Protein AF-0000000068839711 (afdb_homodimer)

pLDDT: mean 83.29, std 20.58, range [21.0, 98.88]

Structure (mmCIF, N/CA/C/O backbone):
data_AF-0000000068839711-model_v1
#
loop_
_entity.id
_entity.type
_entity.pdbx_description
1 polymer 'Glycoside hydrolase family 42 N-terminal domain-containing protein'
#
loop_
_atom_site.group_PDB
_atom_site.id
_atom_site.type_symbol
_atom_site.label_atom_id
_atom_site.label_alt_id
_atom_site.label_comp_id
_atom_site.label_asym_id
_atom_site.label_entity_id
_atom_site.label_seq_id
_atom_site.pdbx_PDB_ins_code
_atom_site.Cartn_x
_atom_site.Cartn_y
_atom_site.Cartn_z
_atom_site.occupancy
_atom_site.B_iso_or_equiv
_atom_site.auth_seq_id
_atom_site.auth_comp_id
_atom_site.auth_asym_id
_atom_site.auth_atom_id
_atom_site.pdbx_PDB_model_num
ATOM 1 N N . MET A 1 1 ? 19.562 -18.406 62.031 1 21.3 1 MET A N 1
ATOM 2 C CA . MET A 1 1 ? 18.312 -17.922 61.438 1 21.3 1 MET A CA 1
ATOM 3 C C . MET A 1 1 ? 18.469 -17.766 59.906 1 21.3 1 MET A C 1
ATOM 5 O O . MET A 1 1 ? 19.078 -16.797 59.438 1 21.3 1 MET A O 1
ATOM 9 N N . LYS A 1 2 ? 18.719 -18.953 59.281 1 26.17 2 LYS A N 1
ATOM 10 C CA . LYS A 1 2 ? 19.047 -19.281 57.875 1 26.17 2 LYS A CA 1
ATOM 11 C C . LYS A 1 2 ? 17.969 -18.766 56.938 1 26.17 2 LYS A C 1
ATOM 13 O O . LYS A 1 2 ? 16.797 -19.141 57.062 1 26.17 2 LYS A O 1
ATOM 18 N N . LEU A 1 3 ? 18.156 -17.578 56.438 1 23.95 3 LEU A N 1
ATOM 19 C CA . LEU A 1 3 ? 17.375 -16.766 55.5 1 23.95 3 LEU A CA 1
ATOM 20 C C . LEU A 1 3 ? 17.016 -17.547 54.25 1 23.95 3 LEU A C 1
ATOM 22 O O . LEU A 1 3 ? 17.906 -17.938 53.5 1 23.95 3 LEU A O 1
ATOM 26 N N . LEU A 1 4 ? 16.047 -18.422 54.344 1 22.59 4 LEU A N 1
ATOM 27 C CA . LEU A 1 4 ? 15.477 -19.125 53.219 1 22.59 4 LEU A CA 1
ATOM 28 C C . LEU A 1 4 ? 15.141 -18.156 52.094 1 22.59 4 LEU A C 1
ATOM 30 O O . LEU A 1 4 ? 14.289 -17.281 52.25 1 22.59 4 LEU A O 1
ATOM 34 N N . ALA A 1 5 ? 16.125 -17.844 51.281 1 26.48 5 ALA A N 1
ATOM 35 C CA . ALA A 1 5 ? 15.969 -17.109 50.031 1 26.48 5 ALA A CA 1
ATOM 36 C C . ALA A 1 5 ? 14.875 -17.703 49.156 1 26.48 5 ALA A C 1
ATOM 38 O O . ALA A 1 5 ? 14.992 -18.844 48.688 1 26.48 5 ALA A O 1
ATOM 39 N N . LEU A 1 6 ? 13.656 -17.328 49.5 1 25.14 6 LEU A N 1
ATOM 40 C CA . LEU A 1 6 ? 12.508 -17.672 48.656 1 25.14 6 LEU A CA 1
ATOM 41 C C . LEU A 1 6 ? 12.781 -17.359 47.219 1 25.14 6 LEU A C 1
ATOM 43 O O . LEU A 1 6 ? 12.961 -16.188 46.844 1 25.14 6 LEU A O 1
ATOM 47 N N . LEU A 1 7 ? 13.422 -18.25 46.562 1 25.75 7 LEU A N 1
ATOM 48 C CA . LEU A 1 7 ? 13.531 -18.234 45.094 1 25.75 7 LEU A CA 1
ATOM 49 C C . LEU A 1 7 ? 12.164 -18 44.469 1 25.75 7 LEU A C 1
ATOM 51 O O . LEU A 1 7 ? 11.266 -18.828 44.562 1 25.75 7 LEU A O 1
ATOM 55 N N . LEU A 1 8 ? 11.742 -16.781 44.469 1 27.58 8 LEU A N 1
ATOM 56 C CA . LEU A 1 8 ? 10.609 -16.391 43.656 1 27.58 8 LEU A CA 1
ATOM 57 C C . LEU A 1 8 ? 10.75 -16.938 42.25 1 27.58 8 LEU A C 1
ATOM 59 O O . LEU A 1 8 ? 11.625 -16.516 41.5 1 27.58 8 LEU A O 1
ATOM 63 N N . LEU A 1 9 ? 10.477 -18.203 42.125 1 27.03 9 LEU A N 1
ATOM 64 C CA . LEU A 1 9 ? 10.305 -18.781 40.781 1 27.03 9 LEU A CA 1
ATOM 65 C C . LEU A 1 9 ? 9.336 -17.969 39.938 1 27.03 9 LEU A C 1
ATOM 67 O O . LEU A 1 9 ? 8.172 -17.812 40.312 1 27.03 9 LEU A O 1
ATOM 71 N N . THR A 1 10 ? 9.789 -17.031 39.312 1 29.03 10 THR A N 1
ATOM 72 C CA . THR A 1 10 ? 9.086 -16.266 38.281 1 29.03 10 THR A CA 1
ATOM 73 C C . THR A 1 10 ? 8.492 -17.203 37.219 1 29.03 10 THR A C 1
ATOM 75 O O . THR A 1 10 ? 9.227 -17.922 36.531 1 29.03 10 THR A O 1
ATOM 78 N N . CYS A 1 11 ? 7.336 -17.781 37.5 1 28.89 11 CYS A N 1
ATOM 79 C CA . CYS A 1 11 ? 6.633 -18.531 36.438 1 28.89 11 CYS A CA 1
ATOM 80 C C . CYS A 1 11 ? 6.508 -17.688 35.188 1 28.89 11 CYS A C 1
ATOM 82 O O . CYS A 1 11 ? 6.016 -16.562 35.219 1 28.89 11 CYS A O 1
ATOM 84 N N . PRO A 1 12 ? 7.098 -18.078 34.219 1 34.84 12 PRO A N 1
ATOM 85 C CA . PRO A 1 12 ? 7.051 -17.359 32.938 1 34.84 12 PRO A CA 1
ATOM 86 C C . PRO A 1 12 ? 5.629 -17.172 32.438 1 34.84 12 PRO A C 1
ATOM 88 O O . PRO A 1 12 ? 4.773 -18.031 32.625 1 34.84 12 PRO A O 1
ATOM 91 N N . ALA A 1 13 ? 5.125 -16.094 32.344 1 34.12 13 ALA A N 1
ATOM 92 C CA . ALA A 1 13 ? 3.848 -15.719 31.734 1 34.12 13 ALA A CA 1
ATOM 93 C C . ALA A 1 13 ? 3.607 -16.484 30.453 1 34.12 13 ALA A C 1
ATOM 95 O O . ALA A 1 13 ? 4.414 -16.422 29.516 1 34.12 13 ALA A O 1
ATOM 96 N N . ARG A 1 14 ? 2.781 -17.594 30.5 1 40.19 14 ARG A N 1
ATOM 97 C CA . ARG A 1 14 ? 2.357 -18.359 29.328 1 40.19 14 ARG A CA 1
ATOM 98 C C . ARG A 1 14 ? 1.453 -17.531 28.438 1 40.19 14 ARG A C 1
ATOM 100 O O . ARG A 1 14 ? 0.431 -17 28.891 1 40.19 14 ARG A O 1
ATOM 107 N N . GLY A 1 15 ? 2.027 -16.938 27.406 1 46.69 15 GLY A N 1
ATOM 108 C CA . GLY A 1 15 ? 1.218 -16.25 26.406 1 46.69 15 GLY A CA 1
ATOM 109 C C . GLY A 1 15 ? 0.217 -17.172 25.734 1 46.69 15 GLY A C 1
ATOM 110 O O . GLY A 1 15 ? 0.343 -18.391 25.797 1 46.69 15 GLY A O 1
ATOM 111 N N . MET A 1 16 ? -1.196 -16.734 25.594 1 54.28 16 MET A N 1
ATOM 112 C CA . MET A 1 16 ? -2.186 -17.531 24.875 1 54.28 16 MET A CA 1
ATOM 113 C C . MET A 1 16 ? -2.285 -17.094 23.422 1 54.28 16 MET A C 1
ATOM 115 O O . MET A 1 16 ? -2.037 -15.93 23.109 1 54.28 16 MET A O 1
ATOM 119 N N . ILE A 1 17 ? -2.225 -18.109 22.562 1 56.56 17 ILE A N 1
ATOM 120 C CA . ILE A 1 17 ? -2.713 -17.828 21.219 1 56.56 17 ILE A CA 1
ATOM 121 C C . ILE A 1 17 ? -4.191 -17.438 21.281 1 56.56 17 ILE A C 1
ATOM 123 O O . ILE A 1 17 ? -5.004 -18.156 21.859 1 56.56 17 ILE A O 1
ATOM 127 N N . PRO A 1 18 ? -4.438 -16.219 20.797 1 63.28 18 PRO A N 1
ATOM 128 C CA . PRO A 1 18 ? -5.863 -15.88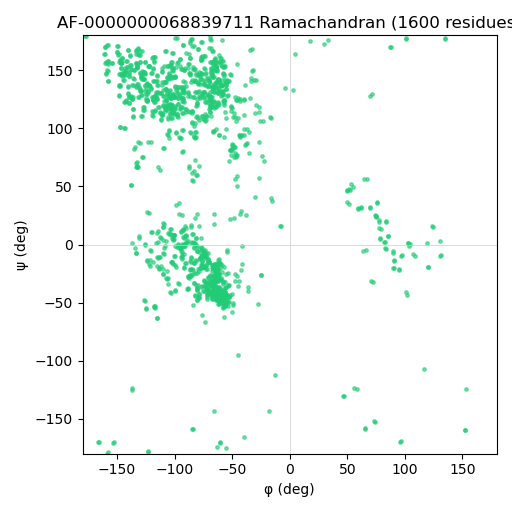3 20.812 1 63.28 18 PRO A CA 1
ATOM 129 C C . PRO A 1 18 ? -6.73 -16.953 20.172 1 63.28 18 PRO A C 1
ATOM 131 O O . PRO A 1 18 ? -6.441 -17.406 19.062 1 63.28 18 PRO A O 1
ATOM 134 N N . GLU A 1 19 ? -7.648 -17.562 20.891 1 61.97 19 GLU A N 1
ATOM 135 C CA . GLU A 1 19 ? -8.508 -18.641 20.438 1 61.97 19 GLU A CA 1
ATOM 136 C C . GLU A 1 19 ? -9.273 -18.25 19.172 1 61.97 19 GLU A C 1
ATOM 138 O O . GLU A 1 19 ? -9.766 -19.125 18.453 1 61.97 19 GLU A O 1
ATOM 143 N N . GLU A 1 20 ? -9.086 -17.047 18.875 1 73.38 20 GLU A N 1
ATOM 144 C CA . GLU A 1 20 ? -9.969 -16.578 17.797 1 73.38 20 GLU A CA 1
ATOM 145 C C . GLU A 1 20 ? -9.18 -16.219 16.547 1 73.38 20 GLU A C 1
ATOM 147 O O . GLU A 1 20 ? -9.766 -15.844 15.531 1 73.38 20 GLU A O 1
ATOM 152 N N . ASP A 1 21 ? -7.957 -16.594 16.562 1 84.81 21 ASP A N 1
ATOM 153 C CA . ASP A 1 21 ? -7.242 -16.25 15.336 1 84.81 21 ASP A CA 1
ATOM 154 C C . ASP A 1 21 ? -7.457 -17.312 14.258 1 84.81 21 ASP A C 1
ATOM 156 O O . ASP A 1 21 ? -6.992 -18.453 14.398 1 84.81 21 ASP A O 1
ATOM 160 N N . TRP A 1 22 ? -8.102 -17 13.148 1 89.56 22 TRP A N 1
ATOM 161 C CA . TRP A 1 22 ? -8.523 -17.953 12.125 1 89.56 22 TRP A CA 1
ATOM 162 C C . TRP A 1 22 ? -7.328 -18.516 11.367 1 89.56 22 TRP A C 1
ATOM 164 O O . TRP A 1 22 ? -7.434 -19.547 10.711 1 89.56 22 TRP A O 1
ATOM 174 N N . LEU A 1 23 ? -6.145 -17.891 11.477 1 91.12 23 LEU A N 1
ATOM 175 C CA . LEU A 1 23 ? -4.941 -18.391 10.82 1 91.12 23 LEU A CA 1
ATOM 176 C C . LEU A 1 23 ? -4.246 -19.438 11.688 1 91.12 23 LEU A C 1
ATOM 178 O O . LEU A 1 23 ? -3.334 -20.125 11.227 1 91.12 23 LEU A O 1
ATOM 182 N N . VAL A 1 24 ? -4.66 -19.578 12.992 1 88.94 24 VAL A N 1
ATOM 183 C CA . VAL A 1 24 ? -3.938 -20.453 13.906 1 88.94 24 VAL A CA 1
ATOM 184 C C . VAL A 1 24 ? -4.898 -21.469 14.508 1 88.94 24 VAL A C 1
ATOM 186 O O . VAL A 1 24 ? -4.633 -22.672 14.469 1 88.94 24 VAL A O 1
ATOM 189 N N . SER A 1 25 ? -6.039 -20.984 15.172 1 76.31 25 SER A N 1
ATOM 190 C CA . SER A 1 25 ? -6.777 -21.891 16.047 1 76.31 25 SER A CA 1
ATOM 191 C C . SER A 1 25 ? -8.281 -21.781 15.805 1 76.31 25 SER A C 1
ATOM 193 O O . SER A 1 25 ? -9.062 -22.547 16.375 1 76.31 25 SER A O 1
ATOM 195 N N . ARG A 1 26 ? -8.719 -21.031 15.062 1 69.31 26 ARG A N 1
ATOM 196 C CA . ARG A 1 26 ? -10.156 -20.781 15.023 1 69.31 26 ARG A CA 1
ATOM 197 C C . ARG A 1 26 ? -10.914 -22.016 14.523 1 69.31 26 ARG A C 1
ATOM 199 O O . ARG A 1 26 ? -10.555 -22.594 13.5 1 69.31 26 ARG A O 1
ATOM 206 N N . PRO A 1 27 ? -11.992 -22.328 15.336 1 71.19 27 PRO A N 1
ATOM 207 C CA . PRO A 1 27 ? -12.852 -23.406 14.844 1 71.19 27 PRO A CA 1
ATOM 208 C C . PRO A 1 27 ? -13.609 -23.016 13.57 1 71.19 27 PRO A C 1
ATOM 210 O O . PRO A 1 27 ? -13.953 -21.844 13.383 1 71.19 27 PRO A O 1
ATOM 213 N N . PRO A 1 28 ? -13.781 -24.016 12.789 1 73.06 28 PRO A N 1
ATOM 214 C CA . PRO A 1 28 ? -14.539 -23.766 11.562 1 73.06 28 PRO A CA 1
ATOM 215 C C . PRO A 1 28 ? -15.945 -23.234 11.836 1 73.06 28 PRO A C 1
ATOM 217 O O . PRO A 1 28 ? -16.578 -23.656 12.805 1 73.06 28 PRO A O 1
ATOM 220 N N . ALA A 1 29 ? -16.328 -22.219 11.195 1 84.31 29 ALA A N 1
ATOM 221 C CA . ALA A 1 29 ? -17.688 -21.688 11.227 1 84.31 29 ALA A CA 1
ATOM 222 C C . ALA A 1 29 ? -18.359 -21.812 9.867 1 84.31 29 ALA A C 1
ATOM 224 O O . ALA A 1 29 ? -17.734 -21.562 8.836 1 84.31 29 ALA A O 1
ATOM 225 N N . ALA A 1 30 ? -19.625 -22.234 9.93 1 93.06 30 ALA A N 1
ATOM 226 C CA . ALA A 1 30 ? -20.359 -22.438 8.68 1 93.06 30 ALA A CA 1
ATOM 227 C C . ALA A 1 30 ? -20.922 -21.109 8.172 1 93.06 30 ALA A C 1
ATOM 229 O O . ALA A 1 30 ? -21.391 -20.281 8.953 1 93.06 30 ALA A O 1
ATOM 230 N N . SER A 1 31 ? -20.859 -20.969 6.855 1 96.94 31 SER A N 1
ATOM 231 C CA . SER A 1 31 ? -21.5 -19.844 6.211 1 96.94 31 SER A CA 1
ATOM 232 C C . SER A 1 31 ? -23.031 -19.953 6.258 1 96.94 31 SER A C 1
ATOM 234 O O . SER A 1 31 ? -23.562 -21.062 6.102 1 96.94 31 SER A O 1
ATOM 236 N N . THR A 1 32 ? -23.672 -18.828 6.492 1 97.31 32 THR A N 1
ATOM 237 C CA . THR A 1 32 ? -25.125 -18.828 6.57 1 97.31 32 THR A CA 1
ATOM 238 C C . THR A 1 32 ? -25.719 -17.562 5.961 1 97.31 32 THR A C 1
ATOM 240 O O . THR A 1 32 ? -25.016 -16.547 5.832 1 97.31 32 THR A O 1
ATOM 243 N N . LEU A 1 33 ? -26.906 -17.672 5.391 1 98.19 33 LEU A N 1
ATOM 244 C CA . LEU A 1 33 ? -27.781 -16.531 5.137 1 98.19 33 LEU A CA 1
ATOM 245 C C . LEU A 1 33 ? -28.906 -16.469 6.164 1 98.19 33 LEU A C 1
ATOM 247 O O . LEU A 1 33 ? -29.75 -17.375 6.234 1 98.19 33 LEU A O 1
ATOM 251 N N . THR A 1 34 ? -28.953 -15.422 6.953 1 97.75 34 THR A N 1
ATOM 252 C CA . THR A 1 34 ? -29.953 -15.312 8.008 1 97.75 34 THR A CA 1
ATOM 253 C C . THR A 1 34 ? -30.719 -14 7.902 1 97.75 34 THR A C 1
ATOM 255 O O . THR A 1 34 ? -30.141 -12.961 7.57 1 97.75 34 THR A O 1
ATOM 258 N N . LYS A 1 35 ? -31.969 -14.062 8.172 1 97.38 35 LYS A N 1
ATOM 259 C CA . LYS A 1 35 ? -32.781 -12.844 8.281 1 97.38 35 LYS A CA 1
ATOM 260 C C . LYS A 1 35 ? -32.594 -12.188 9.648 1 97.38 35 LYS A C 1
ATOM 262 O O . LYS A 1 35 ? -32.75 -12.836 10.68 1 97.38 35 LYS A O 1
ATOM 267 N N . GLN A 1 36 ? -32.25 -10.984 9.594 1 95.06 36 GLN A N 1
ATOM 268 C CA . GLN A 1 36 ? -32 -10.227 10.812 1 95.06 36 GLN A CA 1
ATOM 269 C C . GLN A 1 36 ? -33.281 -9.594 11.336 1 95.06 36 GLN A C 1
ATOM 271 O O . GLN A 1 36 ? -34.281 -9.469 10.609 1 95.06 36 GLN A O 1
ATOM 276 N N . PRO A 1 37 ? -33.281 -9.172 12.562 1 91.56 37 PRO A N 1
ATOM 277 C CA . PRO A 1 37 ? -34.469 -8.578 13.141 1 91.56 37 PRO A CA 1
ATOM 278 C C . PRO A 1 37 ? -34.938 -7.328 12.398 1 91.56 37 PRO A C 1
ATOM 280 O O . PRO A 1 37 ? -36.156 -7.047 12.344 1 91.56 37 PRO A O 1
ATOM 283 N N . ASP A 1 38 ? -34.062 -6.652 11.836 1 88.19 38 ASP A N 1
ATOM 284 C CA . ASP A 1 38 ? -34.406 -5.41 11.148 1 88.19 38 ASP A CA 1
ATOM 285 C C . ASP A 1 38 ? -34.875 -5.688 9.727 1 88.19 38 ASP A C 1
ATOM 287 O O . ASP A 1 38 ? -35.156 -4.758 8.961 1 88.19 38 ASP A O 1
ATOM 291 N N . GLY A 1 39 ? -34.906 -6.91 9.406 1 92.75 39 GLY A N 1
ATOM 292 C CA . GLY A 1 39 ? -35.438 -7.297 8.102 1 92.75 39 GLY A CA 1
ATOM 293 C C . GLY A 1 39 ? -34.344 -7.5 7.062 1 92.75 39 GLY A C 1
ATOM 294 O O . GLY A 1 39 ? -34.625 -8.039 5.984 1 92.75 39 GLY A O 1
ATOM 295 N N . THR A 1 40 ? -33.156 -7.148 7.348 1 95.94 40 THR A N 1
ATOM 296 C CA . THR A 1 40 ? -32.062 -7.332 6.398 1 95.94 40 THR A CA 1
ATOM 297 C C . THR A 1 40 ? -31.609 -8.789 6.359 1 95.94 40 THR A C 1
ATOM 299 O O . THR A 1 40 ? -31.953 -9.578 7.246 1 95.94 40 THR A O 1
ATOM 302 N N . LEU A 1 41 ? -30.969 -9.164 5.301 1 98.25 41 LEU A N 1
ATOM 303 C CA . LEU A 1 41 ? -30.359 -10.484 5.16 1 98.25 41 LEU A CA 1
ATOM 304 C C . LEU A 1 41 ? -28.859 -10.414 5.383 1 98.25 41 LEU A C 1
ATOM 306 O O . LEU A 1 41 ? -28.172 -9.547 4.82 1 98.25 41 LEU A O 1
ATOM 310 N N . LEU A 1 42 ? -28.391 -11.266 6.227 1 97.94 42 LEU A N 1
ATOM 311 C CA . LEU A 1 42 ? -26.969 -11.289 6.555 1 97.94 42 LEU A CA 1
ATOM 312 C C . LEU A 1 42 ? -26.297 -12.555 6.027 1 97.94 42 LEU A C 1
ATOM 314 O O . LEU A 1 42 ? -26.594 -13.656 6.504 1 97.94 42 LEU A O 1
ATOM 318 N N . LEU A 1 43 ? -25.5 -12.414 4.984 1 98.5 43 LEU A N 1
ATOM 319 C CA . LEU A 1 43 ? -24.594 -13.469 4.535 1 98.5 43 LEU A CA 1
ATOM 320 C C . LEU A 1 43 ? -23.281 -13.422 5.293 1 98.5 43 LEU A C 1
ATOM 322 O O . LEU A 1 43 ? -22.531 -12.438 5.199 1 98.5 43 LEU A O 1
ATOM 326 N N . SER A 1 44 ? -22.969 -14.438 6.117 1 96.88 44 SER A N 1
ATOM 327 C CA . SER A 1 44 ? -21.797 -14.367 6.988 1 96.88 44 SER A CA 1
ATOM 328 C C . SER A 1 44 ? -21.156 -15.734 7.152 1 96.88 44 SER A C 1
ATOM 330 O O . SER A 1 44 ? -21.828 -16.766 7.062 1 96.88 44 SER A O 1
ATOM 332 N N . ASN A 1 45 ? -19.875 -15.797 7.309 1 96 45 ASN A N 1
ATOM 333 C CA . ASN A 1 45 ? -19.156 -17.016 7.688 1 96 45 ASN A CA 1
ATOM 334 C C . ASN A 1 45 ? -18.391 -16.828 9 1 96 45 ASN A C 1
ATOM 336 O O . ASN A 1 45 ? -17.469 -17.594 9.305 1 96 45 ASN A O 1
ATOM 340 N N . GLY A 1 46 ? -18.688 -15.742 9.641 1 91.75 46 GLY A N 1
ATOM 341 C CA . GLY A 1 46 ? -18.062 -15.461 10.922 1 91.75 46 GLY A CA 1
ATOM 342 C C . GLY A 1 46 ? -16.766 -14.672 10.805 1 91.75 46 GLY A C 1
ATOM 343 O O . GLY A 1 46 ? -16.297 -14.094 11.781 1 91.75 46 GLY A O 1
ATOM 344 N N . LEU A 1 47 ? -16.125 -14.648 9.695 1 93.5 47 LEU A N 1
ATOM 345 C CA . LEU A 1 47 ? -14.93 -13.867 9.438 1 93.5 47 LEU A CA 1
ATOM 346 C C . LEU A 1 47 ? -15.258 -12.586 8.68 1 93.5 47 LEU A C 1
ATOM 348 O O . LEU A 1 47 ? -14.695 -11.523 8.969 1 93.5 47 LEU A O 1
ATOM 352 N N . ILE A 1 48 ? -16.188 -12.703 7.727 1 95.81 48 ILE A N 1
ATOM 353 C CA . ILE A 1 48 ? -16.688 -11.547 6.988 1 95.81 48 ILE A CA 1
ATOM 354 C C . ILE A 1 48 ? -18.203 -11.672 6.812 1 95.81 48 ILE A C 1
ATOM 356 O O . ILE A 1 48 ? -18.766 -12.75 6.988 1 95.81 48 ILE A O 1
ATOM 360 N N . SER A 1 49 ? -18.828 -10.562 6.504 1 96.31 49 SER A N 1
ATOM 361 C CA . SER A 1 49 ? -20.266 -10.562 6.266 1 96.31 49 SER A CA 1
ATOM 362 C C . SER A 1 49 ? -20.656 -9.523 5.223 1 96.31 49 SER A C 1
ATOM 364 O O . SER A 1 49 ? -19.969 -8.516 5.051 1 96.31 49 SER A O 1
ATOM 366 N N . ARG A 1 50 ? -21.625 -9.852 4.496 1 98.06 50 ARG A N 1
ATOM 367 C CA . ARG A 1 50 ? -22.297 -8.953 3.57 1 98.06 50 ARG A CA 1
ATOM 368 C C . ARG A 1 50 ? -23.797 -8.883 3.869 1 98.06 50 ARG A C 1
ATOM 370 O O . ARG A 1 50 ? -24.484 -9.914 3.889 1 98.06 50 ARG A O 1
ATOM 377 N N . ARG A 1 51 ? -24.297 -7.691 4.113 1 97.31 51 ARG A N 1
ATOM 378 C CA . ARG A 1 51 ? -25.688 -7.492 4.516 1 97.31 51 ARG A CA 1
ATOM 379 C C . ARG A 1 51 ? -26.5 -6.879 3.381 1 97.31 51 ARG A C 1
ATOM 381 O O . ARG A 1 51 ? -26.031 -5.973 2.691 1 97.31 51 ARG A O 1
ATOM 388 N N . PHE A 1 52 ? -27.781 -7.391 3.232 1 98.38 52 PHE A N 1
ATOM 389 C CA . PHE A 1 52 ? -28.609 -6.949 2.123 1 98.38 52 PHE A CA 1
ATOM 390 C C . PHE A 1 52 ? -29.969 -6.453 2.625 1 98.38 52 PHE A C 1
ATOM 392 O O . PHE A 1 52 ? -30.484 -6.957 3.625 1 98.38 52 PHE A O 1
ATOM 399 N N . VAL A 1 53 ? -30.484 -5.492 1.897 1 97.12 53 VAL A N 1
ATOM 400 C CA . VAL A 1 53 ? -31.922 -5.199 1.964 1 97.12 53 VAL A CA 1
ATOM 401 C C . VAL A 1 53 ? -32.625 -5.754 0.724 1 97.12 53 VAL A C 1
ATOM 403 O O . VAL A 1 53 ? -32 -5.902 -0.331 1 97.12 53 VAL A O 1
ATOM 406 N N . VAL A 1 54 ? -33.875 -6.039 0.846 1 96.38 54 VAL A N 1
ATOM 407 C CA . VAL A 1 54 ? -34.625 -6.602 -0.268 1 96.38 54 VAL A CA 1
ATOM 408 C C . VAL A 1 54 ? -35.625 -5.562 -0.803 1 96.38 54 VAL A C 1
ATOM 410 O O . VAL A 1 54 ? -36.062 -5.66 -1.945 1 96.38 54 VAL A O 1
ATOM 413 N N . THR A 1 55 ? -36.031 -4.684 -0.047 1 94 55 THR A N 1
ATOM 414 C CA . THR A 1 55 ? -36.938 -3.609 -0.395 1 94 55 THR A CA 1
ATOM 415 C C . THR A 1 55 ? -36.312 -2.246 -0.156 1 94 55 THR A C 1
ATOM 417 O O . THR A 1 55 ? -35.719 -2.008 0.902 1 94 55 THR A O 1
ATOM 420 N N . PRO A 1 56 ? -36.375 -1.276 -1.021 1 95 56 PRO A N 1
ATOM 421 C CA . PRO A 1 56 ? -37.156 -1.278 -2.26 1 95 56 PRO A CA 1
ATOM 422 C C . PRO A 1 56 ? -36.5 -2.096 -3.369 1 95 56 PRO A C 1
ATOM 424 O O . PRO A 1 56 ? -37.156 -2.398 -4.379 1 95 56 PRO A O 1
ATOM 427 N N . ASN A 1 57 ? -35.281 -2.406 -3.314 1 97.12 57 ASN A N 1
ATOM 428 C CA . ASN A 1 57 ? -34.5 -3.268 -4.219 1 97.12 57 ASN A CA 1
ATOM 429 C C . ASN A 1 57 ? -33.406 -4.004 -3.49 1 97.12 57 ASN A C 1
ATOM 431 O O . ASN A 1 57 ? -33 -3.615 -2.389 1 97.12 57 ASN A O 1
ATOM 435 N N . TRP A 1 58 ? -32.938 -5.086 -4.066 1 98.25 58 TRP A N 1
ATOM 436 C CA . TRP A 1 58 ? -31.812 -5.809 -3.488 1 98.25 58 TRP A CA 1
ATOM 437 C C . TRP A 1 58 ? -30.562 -4.945 -3.488 1 98.25 58 TRP A C 1
ATOM 439 O O . TRP A 1 58 ? -30.094 -4.516 -4.547 1 98.25 58 TRP A O 1
ATOM 449 N N . ALA A 1 59 ? -29.953 -4.633 -2.316 1 97.81 59 ALA A N 1
ATOM 450 C CA . ALA A 1 59 ? -28.766 -3.783 -2.236 1 97.81 59 ALA A CA 1
ATOM 451 C C . ALA A 1 59 ? -27.875 -4.191 -1.064 1 97.81 59 ALA A C 1
ATOM 453 O O . ALA A 1 59 ? -28.375 -4.523 0.015 1 97.81 59 ALA A O 1
ATOM 454 N N . THR A 1 60 ? -26.594 -4.234 -1.304 1 98 60 THR A N 1
ATOM 455 C CA . THR A 1 60 ? -25.625 -4.371 -0.221 1 98 60 THR A CA 1
ATOM 456 C C . THR A 1 60 ? -25.578 -3.104 0.625 1 98 60 THR A C 1
ATOM 458 O O . THR A 1 60 ? -25.344 -2.012 0.102 1 98 60 THR A O 1
ATOM 461 N N . VAL A 1 61 ? -25.719 -3.277 1.932 1 95.94 61 VAL A N 1
ATOM 462 C CA . VAL A 1 61 ? -25.734 -2.09 2.779 1 95.94 61 VAL A CA 1
ATOM 463 C C . VAL A 1 61 ? -24.609 -2.174 3.809 1 95.94 61 VAL A C 1
ATOM 465 O O . VAL A 1 61 ? -24.391 -1.231 4.574 1 95.94 61 VAL A O 1
ATOM 468 N N . SER A 1 62 ? -23.922 -3.287 3.824 1 94.69 62 SER A N 1
ATOM 469 C CA . SER A 1 62 ? -22.766 -3.469 4.684 1 94.69 62 SER A CA 1
ATOM 470 C C . SER A 1 62 ? -21.844 -4.57 4.152 1 94.69 62 SER A C 1
ATOM 472 O O . SER A 1 62 ? -22.328 -5.543 3.562 1 94.69 62 SER A O 1
ATOM 474 N N . LEU A 1 63 ? -20.594 -4.426 4.211 1 96.12 63 LEU A N 1
ATOM 475 C CA . LEU A 1 63 ? -19.516 -5.383 3.971 1 96.12 63 LEU A CA 1
ATOM 476 C C . LEU A 1 63 ? -18.438 -5.27 5.039 1 96.12 63 LEU A C 1
ATOM 478 O O . LEU A 1 63 ? -17.688 -4.293 5.062 1 96.12 63 LEU A O 1
ATOM 482 N N . GLN A 1 64 ? -18.344 -6.301 5.898 1 92.19 64 GLN A N 1
ATOM 483 C CA . GLN A 1 64 ? -17.562 -6.117 7.113 1 92.19 64 GLN A CA 1
ATOM 484 C C . GLN A 1 64 ? -16.609 -7.289 7.336 1 92.19 64 GLN A C 1
ATOM 486 O O . GLN A 1 64 ? -16.953 -8.438 7.035 1 92.19 64 GLN A O 1
ATOM 491 N N . SER A 1 65 ? -15.398 -6.961 7.738 1 90.25 65 SER A N 1
ATOM 492 C CA . SER A 1 65 ? -14.594 -7.961 8.43 1 90.25 65 SER A CA 1
ATOM 493 C C . SER A 1 65 ? -15.078 -8.172 9.859 1 90.25 65 SER A C 1
ATOM 495 O O . SER A 1 65 ? -15.172 -7.219 10.633 1 90.25 65 SER A O 1
ATOM 497 N N . GLU A 1 66 ? -15.344 -9.375 10.227 1 85 66 GLU A N 1
ATOM 498 C CA . GLU A 1 66 ? -15.898 -9.703 11.539 1 85 66 GLU A CA 1
ATOM 499 C C . GLU A 1 66 ? -14.797 -10.109 12.508 1 85 66 GLU A C 1
ATOM 501 O O . GLU A 1 66 ? -15.078 -10.422 13.672 1 85 66 GLU A O 1
ATOM 506 N N . VAL A 1 67 ? -13.602 -10.156 11.984 1 76.56 67 VAL A N 1
ATOM 507 C CA . VAL A 1 67 ? -12.492 -10.562 12.844 1 76.56 67 VAL A CA 1
ATOM 508 C C . VAL A 1 67 ? -12.281 -9.516 13.945 1 76.56 67 VAL A C 1
ATOM 510 O O . VAL A 1 67 ? -12.203 -8.32 13.664 1 76.56 67 VAL A O 1
ATOM 513 N N . PRO A 1 68 ? -12.352 -10.023 15.133 1 60.12 68 PRO A N 1
ATOM 514 C CA . PRO A 1 68 ? -12.164 -9.078 16.234 1 60.12 68 PRO A CA 1
ATOM 515 C C . PRO A 1 68 ? -10.789 -8.422 16.219 1 60.12 68 PRO A C 1
ATOM 517 O O . PRO A 1 68 ? -9.773 -9.117 16.234 1 60.12 68 PRO A O 1
ATOM 520 N N . VAL A 1 69 ? -10.578 -7.355 15.703 1 57 69 VAL A N 1
ATOM 521 C CA . VAL A 1 69 ? -9.383 -6.531 15.875 1 57 69 VAL A CA 1
ATOM 522 C C . VAL A 1 69 ? -9.625 -5.492 16.969 1 57 69 VAL A C 1
ATOM 524 O O . VAL A 1 69 ? -10.75 -5.34 17.453 1 57 69 VAL A O 1
ATOM 527 N N . VAL A 1 70 ? -8.477 -4.996 17.484 1 51.34 70 VAL A N 1
ATOM 528 C CA . VAL A 1 70 ? -8.594 -3.855 18.391 1 51.34 70 VAL A CA 1
ATOM 529 C C . VAL A 1 70 ? -9.586 -2.844 17.812 1 51.34 70 VAL A C 1
ATOM 531 O O . VAL A 1 70 ? -9.406 -2.355 16.703 1 51.34 70 VAL A O 1
ATOM 534 N N . GLY A 1 71 ? -10.945 -2.869 18.188 1 53.38 71 GLY A N 1
ATOM 535 C CA . GLY A 1 71 ? -11.969 -1.918 17.781 1 53.38 71 GLY A CA 1
ATOM 536 C C . GLY A 1 71 ? -13.227 -2.58 17.25 1 53.38 71 GLY A C 1
ATOM 537 O O . GLY A 1 71 ? -14.25 -1.921 17.062 1 53.38 71 GLY A O 1
ATOM 538 N N . GLY A 1 72 ? -13.094 -3.869 17.062 1 63.28 72 GLY A N 1
ATOM 539 C CA . GLY A 1 72 ? -14.281 -4.574 16.609 1 63.28 72 GLY A CA 1
ATOM 540 C C . GLY A 1 72 ? -14.305 -4.766 15.102 1 63.28 72 GLY A C 1
ATOM 541 O O . GLY A 1 72 ? -13.273 -4.648 14.438 1 63.28 72 GLY A O 1
ATOM 542 N N . PRO A 1 73 ? -15.461 -5.203 14.539 1 74.56 73 PRO A N 1
ATOM 543 C CA . PRO A 1 73 ? -15.633 -5.383 13.094 1 74.56 73 PRO A CA 1
ATOM 544 C C . PRO A 1 73 ? -15.328 -4.113 12.305 1 74.56 73 PRO A C 1
ATOM 546 O O . PRO A 1 73 ? -15.57 -3.006 12.789 1 74.56 73 PRO A O 1
ATOM 549 N N . THR A 1 74 ? -14.727 -4.281 11.188 1 81.69 74 THR A N 1
ATOM 550 C CA . THR A 1 74 ? -14.367 -3.143 10.344 1 81.69 74 THR A CA 1
ATOM 551 C C . THR A 1 74 ? -15.242 -3.098 9.094 1 81.69 74 THR A C 1
ATOM 553 O O . THR A 1 74 ? -15.336 -4.086 8.359 1 81.69 74 THR A O 1
ATOM 556 N N . GLU A 1 75 ? -15.906 -1.942 8.938 1 89.06 75 GLU A N 1
ATOM 557 C CA . GLU A 1 75 ? -16.75 -1.716 7.773 1 89.06 75 GLU A CA 1
ATOM 558 C C . GLU A 1 75 ? -15.93 -1.291 6.562 1 89.06 75 GLU A C 1
ATOM 560 O O . GLU A 1 75 ? -15.086 -0.397 6.664 1 89.06 75 GLU A O 1
ATOM 565 N N . ALA A 1 76 ? -16.219 -1.978 5.438 1 91.31 76 ALA A N 1
ATOM 566 C CA . ALA A 1 76 ? -15.477 -1.645 4.223 1 91.31 76 ALA A CA 1
ATOM 567 C C . ALA A 1 76 ? -16.203 -0.573 3.416 1 91.31 76 ALA A C 1
ATOM 569 O O . ALA A 1 76 ? -15.602 0.09 2.57 1 91.31 76 ALA A O 1
ATOM 570 N N . LEU A 1 77 ? -17.531 -0.302 3.689 1 93.12 77 LEU A N 1
ATOM 571 C CA . LEU A 1 77 ? -18.312 0.524 2.787 1 93.12 77 LEU A CA 1
ATOM 572 C C . LEU A 1 77 ? -18.562 1.905 3.385 1 93.12 77 LEU A C 1
ATOM 574 O O . LEU A 1 77 ? -18.797 2.033 4.586 1 93.12 77 LEU A O 1
ATOM 578 N N . ARG A 1 78 ? -18.562 2.936 2.537 1 89.75 78 ARG A N 1
ATOM 579 C CA . ARG A 1 78 ? -19.016 4.273 2.91 1 89.75 78 ARG A CA 1
ATOM 580 C C . ARG A 1 78 ? -20.281 4.648 2.16 1 89.75 78 ARG A C 1
ATOM 582 O O . ARG A 1 78 ? -20.922 5.664 2.463 1 89.75 78 ARG A O 1
ATOM 589 N N . GLY A 1 79 ? -20.609 3.812 1.159 1 90.62 79 GLY A N 1
ATOM 590 C CA . GLY A 1 79 ? -21.766 4.18 0.352 1 90.62 79 GLY A CA 1
ATOM 591 C C . GLY A 1 79 ? -22.375 3.002 -0.384 1 90.62 79 GLY A C 1
ATOM 592 O O . GLY A 1 79 ? -21.797 1.913 -0.412 1 90.62 79 GLY A O 1
ATOM 593 N N . LEU A 1 80 ? -23.531 3.303 -0.987 1 93.5 80 LEU A N 1
ATOM 594 C CA . LEU A 1 80 ? -24.297 2.305 -1.73 1 93.5 80 LEU A CA 1
ATOM 595 C C . LEU A 1 80 ? -23.812 2.223 -3.176 1 93.5 80 LEU A C 1
ATOM 597 O O . LEU A 1 80 ? -23.344 3.213 -3.732 1 93.5 80 LEU A O 1
ATOM 601 N N . ALA A 1 81 ? -23.859 1.107 -3.752 1 93.88 81 ALA A N 1
ATOM 602 C CA . ALA A 1 81 ? -23.594 0.837 -5.164 1 93.88 81 ALA A CA 1
ATOM 603 C C . ALA A 1 81 ? -24.547 -0.235 -5.699 1 93.88 81 ALA A C 1
ATOM 605 O O . ALA A 1 81 ? -25.172 -0.955 -4.926 1 93.88 81 ALA A O 1
ATOM 606 N N . PRO A 1 82 ? -24.734 -0.238 -7.055 1 95.06 82 PRO A N 1
ATOM 607 C CA . PRO A 1 82 ? -25.438 -1.405 -7.602 1 95.06 82 PRO A CA 1
ATOM 608 C C . PRO A 1 82 ? -24.703 -2.713 -7.328 1 95.06 82 PRO A C 1
ATOM 610 O O . PRO A 1 82 ? -23.5 -2.703 -7.062 1 95.06 82 PRO A O 1
ATOM 613 N N . GLU A 1 83 ? -25.484 -3.781 -7.355 1 97.19 83 GLU A N 1
ATOM 614 C CA . GLU A 1 83 ? -24.844 -5.086 -7.23 1 97.19 83 GLU A CA 1
ATOM 615 C C . GLU A 1 83 ? -24.016 -5.414 -8.469 1 97.19 83 GLU A C 1
ATOM 617 O O . GLU A 1 83 ? -23.047 -6.176 -8.398 1 97.19 83 GLU A O 1
ATOM 622 N N . ALA A 1 84 ? -24.422 -4.949 -9.547 1 96.44 84 ALA A N 1
ATOM 623 C CA . ALA A 1 84 ? -23.734 -5.074 -10.836 1 96.44 84 ALA A CA 1
ATOM 624 C C . ALA A 1 84 ? -24.234 -4.027 -11.82 1 96.44 84 ALA A C 1
ATOM 626 O O . ALA A 1 84 ? -25.188 -3.297 -11.539 1 96.44 84 ALA A O 1
ATOM 627 N N . ARG A 1 85 ? -23.562 -3.885 -12.961 1 93.5 85 ARG A N 1
ATOM 628 C CA . ARG A 1 85 ? -24.047 -3.094 -14.086 1 93.5 85 ARG A CA 1
ATOM 629 C C . ARG A 1 85 ? -24 -3.891 -15.383 1 93.5 85 ARG A C 1
ATOM 631 O O . ARG A 1 85 ? -23.078 -4.691 -15.594 1 93.5 85 ARG A O 1
ATOM 638 N N . LEU A 1 86 ? -25.016 -3.641 -16.203 1 92.12 86 LEU A N 1
ATOM 639 C CA . LEU A 1 86 ? -25.078 -4.285 -17.5 1 92.12 86 LEU A CA 1
ATOM 640 C C . LEU A 1 86 ? -25.359 -3.262 -18.594 1 92.12 86 LEU A C 1
ATOM 642 O O . LEU A 1 86 ? -26.281 -2.453 -18.469 1 92.12 86 LEU A O 1
ATOM 646 N N . LYS A 1 87 ? -24.531 -3.268 -19.578 1 88.38 87 LYS A N 1
ATOM 647 C CA . LYS A 1 87 ? -24.828 -2.537 -20.797 1 88.38 87 LYS A CA 1
ATOM 648 C C . LYS A 1 87 ? -25.188 -3.492 -21.938 1 88.38 87 LYS A C 1
ATOM 650 O O . LYS A 1 87 ? -24.391 -4.336 -22.328 1 88.38 87 LYS A O 1
ATOM 655 N N . LEU A 1 88 ? -26.406 -3.375 -22.453 1 87.94 88 LEU A N 1
ATOM 656 C CA . LEU A 1 88 ? -26.938 -4.262 -23.484 1 87.94 88 LEU A CA 1
ATOM 657 C C . LEU A 1 88 ? -27.203 -3.498 -24.766 1 87.94 88 LEU A C 1
ATOM 659 O O . LEU A 1 88 ? -27.484 -2.295 -24.734 1 87.94 88 LEU A O 1
ATOM 663 N N . SER A 1 89 ? -27 -4.164 -25.828 1 82.38 89 SER A N 1
ATOM 664 C CA . SER A 1 89 ? -27.422 -3.643 -27.125 1 82.38 89 SER A CA 1
ATOM 665 C C . SER A 1 89 ? -28.156 -4.711 -27.938 1 82.38 89 SER A C 1
ATOM 667 O O . SER A 1 89 ? -28 -5.906 -27.672 1 82.38 89 SER A O 1
ATOM 669 N N . CYS A 1 90 ? -28.969 -4.211 -28.844 1 77.5 90 CYS A N 1
ATOM 670 C CA . CYS A 1 90 ? -29.75 -5.102 -29.703 1 77.5 90 CYS A CA 1
ATOM 671 C C . CYS A 1 90 ? -29.234 -5.055 -31.141 1 77.5 90 CYS A C 1
ATOM 673 O O . CYS A 1 90 ? -29.672 -4.227 -31.938 1 77.5 90 CYS A O 1
ATOM 675 N N . PRO A 1 91 ? -28.203 -5.812 -31.438 1 61.69 91 PRO A N 1
ATOM 676 C CA . PRO A 1 91 ? -27.609 -5.691 -32.781 1 61.69 91 PRO A CA 1
ATOM 677 C C . PRO A 1 91 ? -28.641 -5.816 -33.906 1 61.69 91 PRO A C 1
ATOM 679 O O . PRO A 1 91 ? -28.5 -5.176 -34.938 1 61.69 91 PRO A O 1
ATOM 682 N N . ASP A 1 92 ? -29.562 -6.824 -33.719 1 56.09 92 ASP A N 1
ATOM 683 C CA . ASP A 1 92 ? -30.531 -6.98 -34.781 1 56.09 92 ASP A CA 1
ATOM 684 C C . ASP A 1 92 ? -31.391 -5.73 -34.938 1 56.09 92 ASP A C 1
ATOM 686 O O . ASP A 1 92 ? -31.984 -5.508 -36 1 56.09 92 ASP A O 1
ATOM 690 N N . HIS A 1 93 ? -31.312 -5.012 -33.938 1 50.78 93 HIS A N 1
ATOM 691 C CA . HIS A 1 93 ? -32.188 -3.844 -33.969 1 50.78 93 HIS A CA 1
ATOM 692 C C . HIS A 1 93 ? -31.375 -2.557 -34.094 1 50.78 93 HIS A C 1
ATOM 694 O O . HIS A 1 93 ? -31.922 -1.5 -34.406 1 50.78 93 HIS A O 1
ATOM 700 N N . ASP A 1 94 ? -29.984 -2.633 -33.75 1 49.69 94 ASP A N 1
ATOM 701 C CA . ASP A 1 94 ? -29.188 -1.418 -33.844 1 49.69 94 ASP A CA 1
ATOM 702 C C . ASP A 1 94 ? -27.844 -1.707 -34.531 1 49.69 94 ASP A C 1
ATOM 704 O O . ASP A 1 94 ? -26.844 -1.947 -33.844 1 49.69 94 ASP A O 1
ATOM 708 N N . PRO A 1 95 ? -27.906 -1.724 -35.844 1 45.25 95 PRO A N 1
ATOM 709 C CA . PRO A 1 95 ? -26.688 -2.059 -36.594 1 45.25 95 PRO A CA 1
ATOM 710 C C . PRO A 1 95 ? -25.531 -1.113 -36.312 1 45.25 95 PRO A C 1
ATOM 712 O O . PRO A 1 95 ? -24.391 -1.404 -36.656 1 45.25 95 PRO A O 1
ATOM 715 N N . LYS A 1 96 ? -25.75 0.07 -35.75 1 46.28 96 LYS A N 1
ATOM 716 C CA . LYS A 1 96 ? -24.688 1.043 -35.531 1 46.28 96 LYS A CA 1
ATOM 717 C C . LYS A 1 96 ? -23.641 0.505 -34.562 1 46.28 96 LYS A C 1
ATOM 719 O O . LYS A 1 96 ? -22.484 0.929 -34.562 1 46.28 96 LYS A O 1
ATOM 724 N N . ASN A 1 97 ? -24.078 -0.351 -33.719 1 46.66 97 ASN A N 1
ATOM 725 C CA . ASN A 1 97 ? -23.188 -0.847 -32.688 1 46.66 97 ASN A CA 1
ATOM 726 C C . ASN A 1 97 ? -22.375 -2.047 -33.188 1 46.66 97 ASN A C 1
ATOM 728 O O . ASN A 1 97 ? -21.406 -2.455 -32.531 1 46.66 97 ASN A O 1
ATOM 732 N N . ALA A 1 98 ? -22.891 -2.729 -34.25 1 46.88 98 ALA A N 1
ATOM 733 C CA . ALA A 1 98 ? -22.156 -3.865 -34.812 1 46.88 98 ALA A CA 1
ATOM 734 C C . ALA A 1 98 ? -20.812 -3.422 -35.375 1 46.88 98 ALA A C 1
ATOM 736 O O . ALA A 1 98 ? -19.859 -4.207 -35.438 1 46.88 98 ALA A O 1
ATOM 737 N N . GLY A 1 99 ? -20.719 -2.27 -35.844 1 44.16 99 GLY A N 1
ATOM 738 C CA . GLY A 1 99 ? -19.516 -1.778 -36.469 1 44.16 99 GLY A CA 1
ATOM 739 C C . GLY A 1 99 ? -18.547 -1.108 -35.531 1 44.16 99 GLY A C 1
ATOM 740 O O . GLY A 1 99 ? -17.625 -0.41 -35.938 1 44.16 99 GLY A O 1
ATOM 741 N N . ARG A 1 100 ? -18.844 -1.355 -34.312 1 50.19 100 ARG A N 1
ATOM 742 C CA . ARG A 1 100 ? -18.031 -0.592 -33.375 1 50.19 100 ARG A CA 1
ATOM 743 C C . ARG A 1 100 ? -16.594 -1.115 -33.344 1 50.19 100 ARG A C 1
ATOM 745 O O . ARG A 1 100 ? -16.375 -2.328 -33.312 1 50.19 100 ARG A O 1
ATOM 752 N N . ARG A 1 101 ? -15.672 -0.136 -33.5 1 57.91 101 ARG A N 1
ATOM 753 C CA . ARG A 1 101 ? -14.219 -0.273 -33.438 1 57.91 101 ARG A CA 1
ATOM 754 C C . ARG A 1 101 ? -13.789 -0.774 -32.062 1 57.91 101 ARG A C 1
ATOM 756 O O . ARG A 1 101 ? -14.617 -0.933 -31.156 1 57.91 101 ARG A O 1
ATOM 763 N N . LEU A 1 102 ? -12.672 -1.22 -32.031 1 46.31 102 LEU A N 1
ATOM 764 C CA . LEU A 1 102 ? -12 -1.621 -30.812 1 46.31 102 LEU A CA 1
ATOM 765 C C . LEU A 1 102 ? -12.289 -0.635 -29.672 1 46.31 102 LEU A C 1
ATOM 767 O O . LEU A 1 102 ? -12.102 0.572 -29.844 1 46.31 102 LEU A O 1
ATOM 771 N N . LEU A 1 103 ? -13.109 -1.202 -28.641 1 53.81 103 LEU A N 1
ATOM 772 C CA . LEU A 1 103 ? -13.32 -0.388 -27.453 1 53.81 103 LEU A CA 1
ATOM 773 C C . LEU A 1 103 ? -12 -0.098 -26.75 1 53.81 103 LEU A C 1
ATOM 775 O O . LEU A 1 103 ? -11.07 -0.908 -26.812 1 53.81 103 LEU A O 1
ATOM 779 N N . PRO A 1 104 ? -11.898 1.169 -26.234 1 48.84 104 PRO A N 1
ATOM 780 C CA . PRO A 1 104 ? -10.719 1.36 -25.391 1 48.84 104 PRO A CA 1
ATOM 781 C C . PRO A 1 104 ? -10.664 0.365 -24.234 1 48.84 104 PRO A C 1
ATOM 783 O O . PRO A 1 104 ? -11.703 -0.024 -23.688 1 48.84 104 PRO A O 1
ATOM 786 N N . TYR A 1 105 ? -9.602 -0.332 -24.266 1 43.97 105 TYR A N 1
ATOM 787 C CA . TYR A 1 105 ? -9.398 -1.128 -23.062 1 43.97 105 TYR A CA 1
ATOM 788 C C . TYR A 1 105 ? -9.789 -0.342 -21.828 1 43.97 105 TYR A C 1
ATOM 790 O O . TYR A 1 105 ? -9.711 0.888 -21.797 1 43.97 105 TYR A O 1
ATOM 798 N N . ALA A 1 106 ? -10.75 -1.01 -21.047 1 43.5 106 ALA A N 1
ATOM 799 C CA . ALA A 1 106 ? -10.992 -0.278 -19.812 1 43.5 106 ALA A CA 1
ATOM 800 C C . ALA A 1 106 ? -9.805 0.613 -19.453 1 43.5 106 ALA A C 1
ATOM 802 O O . ALA A 1 106 ? -8.648 0.2 -19.594 1 43.5 106 ALA A O 1
ATOM 803 N N . PRO A 1 107 ? -10.062 1.92 -19.672 1 36.53 107 PRO A N 1
ATOM 804 C CA . PRO A 1 107 ? -8.969 2.867 -19.469 1 36.53 107 PRO A CA 1
ATOM 805 C C . PRO A 1 107 ? -7.93 2.371 -18.469 1 36.53 107 PRO A C 1
ATOM 807 O O . PRO A 1 107 ? -8.266 1.613 -17.547 1 36.53 107 PRO A O 1
ATOM 810 N N . ASP A 1 108 ? -6.848 2.164 -19.031 1 35.31 108 ASP A N 1
ATOM 811 C CA . ASP A 1 108 ? -5.785 1.951 -18.047 1 35.31 108 ASP A CA 1
ATOM 812 C C . ASP A 1 108 ? -6.148 2.568 -16.703 1 35.31 108 ASP A C 1
ATOM 814 O O . ASP A 1 108 ? -6.426 3.768 -16.625 1 35.31 108 ASP A O 1
ATOM 818 N N . ALA A 1 109 ? -7.137 1.796 -16.141 1 35.56 109 ALA A N 1
ATOM 819 C CA . ALA A 1 109 ? -7.465 2.195 -14.773 1 35.56 109 ALA A CA 1
ATOM 820 C C . ALA A 1 109 ? -6.383 3.096 -14.188 1 35.56 109 ALA A C 1
ATOM 822 O O . ALA A 1 109 ? -5.477 2.619 -13.5 1 35.56 109 ALA A O 1
ATOM 823 N N . LEU A 1 110 ? -5.938 3.879 -15.109 1 34.75 110 LEU A N 1
ATOM 824 C CA . LEU A 1 110 ? -4.988 4.797 -14.484 1 34.75 110 LEU A CA 1
ATOM 825 C C . LEU A 1 110 ? -5.477 5.23 -13.109 1 34.75 110 LEU A C 1
ATOM 827 O O . LEU A 1 110 ? -6.629 5.641 -12.953 1 34.75 110 LEU A O 1
ATOM 831 N N . GLU A 1 111 ? -5.156 4.449 -12.273 1 33.5 111 GLU A N 1
ATOM 832 C CA . GLU A 1 111 ? -5.316 4.949 -10.906 1 33.5 111 GLU A CA 1
ATOM 833 C C . GLU A 1 111 ? -5.461 6.469 -10.891 1 33.5 111 GLU A C 1
ATOM 835 O O . GLU A 1 111 ? -4.66 7.18 -11.5 1 33.5 111 GLU A O 1
ATOM 840 N N . GLY A 1 112 ? -6.688 7.016 -10.578 1 34.44 112 GLY A N 1
ATOM 841 C CA . GLY A 1 112 ? -7 8.422 -10.398 1 34.44 112 GLY A CA 1
ATOM 842 C C . GLY A 1 112 ? -7.836 9 -11.523 1 34.44 112 GLY A C 1
ATOM 843 O O . GLY A 1 112 ? -8.125 10.195 -11.539 1 34.44 112 GLY A O 1
ATOM 844 N N . LEU A 1 113 ? -8.016 8.141 -12.711 1 38 113 LEU A N 1
ATOM 845 C CA . LEU A 1 113 ? -8.859 8.727 -13.75 1 38 113 LEU A CA 1
ATOM 846 C C . LEU A 1 113 ? -10.328 8.352 -13.539 1 38 113 LEU A C 1
ATOM 848 O O . LEU A 1 113 ? -10.625 7.223 -13.133 1 38 113 LEU A O 1
ATOM 852 N N . THR A 1 114 ? -11.258 9.281 -13.227 1 38 114 THR A N 1
ATOM 853 C CA . THR A 1 114 ? -12.695 9.055 -13.297 1 38 114 THR A CA 1
ATOM 854 C C . THR A 1 114 ? -13.188 9.148 -14.742 1 38 114 THR A C 1
ATOM 856 O O . THR A 1 114 ? -13.078 10.203 -15.375 1 38 114 THR A O 1
ATOM 859 N N . ASP A 1 115 ? -12.859 8.289 -15.609 1 39.44 115 ASP A N 1
ATOM 860 C CA . ASP A 1 115 ? -13.617 8.438 -16.844 1 39.44 115 ASP A CA 1
ATOM 861 C C . ASP A 1 115 ? -15.109 8.172 -16.609 1 39.44 115 ASP A C 1
ATOM 863 O O . ASP A 1 115 ? -15.516 7.031 -16.391 1 39.44 115 ASP A O 1
ATOM 867 N N . ARG A 1 116 ? -15.875 9.289 -16.469 1 42.09 116 ARG A N 1
ATOM 868 C CA . ARG A 1 116 ? -17.312 9.188 -16.219 1 42.09 116 ARG A CA 1
ATOM 869 C C . ARG A 1 116 ? -17.969 8.203 -17.172 1 42.09 116 ARG A C 1
ATOM 871 O O . ARG A 1 116 ? -19.016 7.633 -16.875 1 42.09 116 ARG A O 1
ATOM 878 N N . ASN A 1 117 ? -17.359 8.164 -18.359 1 38.16 117 ASN A N 1
ATOM 879 C CA . ASN A 1 117 ? -17.984 7.258 -19.312 1 38.16 117 ASN A CA 1
ATOM 880 C C . ASN A 1 117 ? -17.672 5.801 -19 1 38.16 117 ASN A C 1
ATOM 882 O O . ASN A 1 117 ? -18.328 4.891 -19.5 1 38.16 117 ASN A O 1
ATOM 886 N N . GLU A 1 118 ? -16.562 5.707 -18.188 1 46.47 118 GLU A N 1
ATOM 887 C CA . GLU A 1 118 ? -16.125 4.332 -17.969 1 46.47 118 GLU A CA 1
ATOM 888 C C . GLU A 1 118 ? -16.172 3.955 -16.5 1 46.47 118 GLU A C 1
ATOM 890 O O . GLU A 1 118 ? -16.172 2.771 -16.156 1 46.47 118 GLU A O 1
ATOM 895 N N . SER A 1 119 ? -16.297 5.094 -15.695 1 45.94 119 SER A N 1
ATOM 896 C CA . SER A 1 119 ? -16.266 4.812 -14.266 1 45.94 119 SER A CA 1
ATOM 897 C C . SER A 1 119 ? -17.672 4.566 -13.727 1 45.94 119 SER A C 1
ATOM 899 O O . SER A 1 119 ? -18.656 5.004 -14.32 1 45.94 119 SER A O 1
ATOM 901 N N . GLY A 1 120 ? -17.844 3.639 -12.859 1 43.78 120 GLY A N 1
ATOM 902 C CA . GLY A 1 120 ? -19.047 3.4 -12.094 1 43.78 120 GLY A CA 1
ATOM 903 C C . GLY A 1 120 ? -19.438 4.574 -11.219 1 43.78 120 GLY A C 1
ATOM 904 O O . GLY A 1 120 ? -19 5.703 -11.445 1 43.78 120 GLY A O 1
ATOM 905 N N . GLY A 1 121 ? -20.203 4.574 -10.461 1 46.66 121 GLY A N 1
ATOM 906 C CA . GLY A 1 121 ? -20.828 5.582 -9.609 1 46.66 121 GLY A CA 1
ATOM 907 C C . GLY A 1 121 ? -22.188 6.035 -10.117 1 46.66 121 GLY A C 1
ATOM 908 O O . GLY A 1 121 ? -22.734 5.453 -11.055 1 46.66 121 GLY A O 1
ATOM 909 N N . SER A 1 122 ? -22.75 6.855 -9.375 1 46.06 122 SER A N 1
ATOM 910 C CA . SER A 1 122 ? -24.094 7.316 -9.688 1 46.06 122 SER A CA 1
ATOM 911 C C . SER A 1 122 ? -24.141 8.023 -11.031 1 46.06 122 SER A C 1
ATOM 913 O O . SER A 1 122 ? -25.219 8.117 -11.648 1 46.06 122 SER A O 1
ATOM 915 N N . THR A 1 123 ? -22.906 8.383 -11.539 1 44.09 123 THR A N 1
ATOM 916 C CA . THR A 1 123 ? -22.891 9.148 -12.781 1 44.09 123 THR A CA 1
ATOM 917 C C . THR A 1 123 ? -22.219 8.359 -13.898 1 44.09 123 THR A C 1
ATOM 919 O O . THR A 1 123 ? -22.047 8.859 -15.008 1 44.09 123 THR A O 1
ATOM 922 N N . GLY A 1 124 ? -21.812 7.18 -13.617 1 54.34 124 GLY A N 1
ATOM 923 C CA . GLY A 1 124 ? -21.031 6.441 -14.602 1 54.34 124 GLY A CA 1
ATOM 924 C C . GLY A 1 124 ? -21.891 5.773 -15.656 1 54.34 124 GLY A C 1
ATOM 925 O O . GLY A 1 124 ? -23.094 5.578 -15.453 1 54.34 124 GLY A O 1
ATOM 926 N N . SER A 1 125 ? -21.344 5.734 -16.844 1 58.81 125 SER A N 1
ATOM 927 C CA . SER A 1 125 ? -22.031 5.188 -18 1 58.81 125 SER A CA 1
ATOM 928 C C . SER A 1 125 ? -21.688 3.717 -18.219 1 58.81 125 SER A C 1
ATOM 930 O O . SER A 1 125 ? -21.797 3.201 -19.328 1 58.81 125 SER A O 1
ATOM 932 N N . ALA A 1 126 ? -21.328 3.086 -17.172 1 69.5 126 ALA A N 1
ATOM 933 C CA . ALA A 1 126 ? -20.844 1.719 -17.328 1 69.5 126 ALA A CA 1
ATOM 934 C C . ALA A 1 126 ? -21.984 0.754 -17.594 1 69.5 126 ALA A C 1
ATOM 936 O O . ALA A 1 126 ? -21.766 -0.391 -18 1 69.5 126 ALA A O 1
ATOM 937 N N . GLY A 1 127 ? -23.234 1.211 -17.547 1 83.62 127 GLY A N 1
ATOM 938 C CA . GLY A 1 127 ? -24.391 0.369 -17.766 1 83.62 127 GLY A CA 1
ATOM 939 C C . GLY A 1 127 ? -25.5 0.6 -16.75 1 83.62 127 GLY A C 1
ATOM 940 O O . GLY A 1 127 ? -25.375 1.442 -15.867 1 83.62 127 GLY A O 1
ATOM 941 N N . ARG A 1 128 ? -26.562 -0.11 -17 1 89.12 128 ARG A N 1
ATOM 942 C CA . ARG A 1 128 ? -27.688 -0.015 -16.078 1 89.12 128 ARG A CA 1
ATOM 943 C C . ARG A 1 128 ? -27.422 -0.802 -14.797 1 89.12 128 ARG A C 1
ATOM 945 O O . ARG A 1 128 ? -26.828 -1.888 -14.844 1 89.12 128 ARG A O 1
ATOM 952 N N . ALA A 1 129 ? -27.969 -0.265 -13.719 1 93.56 129 ALA A N 1
ATOM 953 C CA . ALA A 1 129 ? -27.766 -0.883 -12.414 1 93.56 129 ALA A CA 1
ATOM 954 C C . ALA A 1 129 ? -28.594 -2.156 -12.273 1 93.56 129 ALA A C 1
ATOM 956 O O . ALA A 1 129 ? -29.75 -2.207 -12.703 1 93.56 129 ALA A O 1
ATOM 957 N N . VAL A 1 130 ? -27.984 -3.221 -11.836 1 96.69 130 VAL A N 1
ATOM 958 C CA . VAL A 1 130 ? -28.688 -4.395 -11.328 1 96.69 130 VAL A CA 1
ATOM 959 C C . VAL A 1 130 ? -28.797 -4.316 -9.812 1 96.69 130 VAL A C 1
ATOM 961 O O . VAL A 1 130 ? -27.781 -4.332 -9.102 1 96.69 130 VAL A O 1
ATOM 964 N N . GLY A 1 131 ? -30.016 -4.25 -9.352 1 96.94 131 GLY A N 1
ATOM 965 C CA . GLY A 1 131 ? -30.188 -3.98 -7.93 1 96.94 131 GLY A CA 1
ATOM 966 C C . GLY A 1 131 ? -29.703 -2.605 -7.52 1 96.94 131 GLY A C 1
ATOM 967 O O . GLY A 1 131 ? -29.75 -1.658 -8.305 1 96.94 131 GLY A O 1
ATOM 968 N N . GLY A 1 132 ? -29.406 -2.479 -6.223 1 95.69 132 GLY A N 1
ATOM 969 C CA . GLY A 1 132 ? -28.891 -1.23 -5.688 1 95.69 132 GLY A CA 1
ATOM 970 C C . GLY A 1 132 ? -29.984 -0.26 -5.273 1 95.69 132 GLY A C 1
ATOM 971 O O . GLY A 1 132 ? -31.172 -0.519 -5.5 1 95.69 132 GLY A O 1
ATOM 972 N N . LEU A 1 133 ? -29.562 0.746 -4.625 1 94.62 133 LEU A N 1
ATOM 973 C CA . LEU A 1 133 ? -30.422 1.841 -4.195 1 94.62 133 LEU A CA 1
ATOM 974 C C . LEU A 1 133 ? -29.797 3.189 -4.523 1 94.62 133 LEU A C 1
ATOM 976 O O . LEU A 1 133 ? -28.578 3.287 -4.691 1 94.62 133 LEU A O 1
ATOM 980 N N . ARG A 1 134 ? -30.656 4.137 -4.691 1 89.62 134 ARG A N 1
ATOM 981 C CA . ARG A 1 134 ? -30.266 5.52 -4.941 1 89.62 134 ARG A CA 1
ATOM 982 C C . ARG A 1 134 ? -30.766 6.441 -3.838 1 89.62 134 ARG A C 1
ATOM 984 O O . ARG A 1 134 ? -31.641 6.059 -3.055 1 89.62 134 ARG A O 1
ATOM 991 N N . GLY A 1 135 ? -30.094 7.668 -3.785 1 88.69 135 GLY A N 1
ATOM 992 C CA . GLY A 1 135 ? -30.609 8.664 -2.861 1 88.69 135 GLY A CA 1
ATOM 993 C C . GLY A 1 135 ? -29.594 9.086 -1.811 1 88.69 135 GLY A C 1
ATOM 994 O O . GLY A 1 135 ? -29.766 10.102 -1.141 1 88.69 135 GLY A O 1
ATOM 995 N N . GLN A 1 136 ? -28.547 8.242 -1.608 1 88.38 136 GLN A N 1
ATOM 996 C CA . GLN A 1 136 ? -27.516 8.672 -0.677 1 88.38 136 GLN A CA 1
ATOM 997 C C . GLN A 1 136 ? -26.828 9.938 -1.166 1 88.38 136 GLN A C 1
ATOM 999 O O . GLN A 1 136 ? -26.562 10.086 -2.359 1 88.38 136 GLN A O 1
ATOM 1004 N N . ARG A 1 137 ? -26.516 10.805 -0.202 1 80.06 137 ARG A N 1
ATOM 1005 C CA . ARG A 1 137 ? -25.797 12.023 -0.549 1 80.06 137 ARG A CA 1
ATOM 1006 C C . ARG A 1 137 ? -24.375 12 0 1 80.06 137 ARG A C 1
ATOM 1008 O O . ARG A 1 137 ? -24.094 11.312 0.983 1 80.06 137 ARG A O 1
ATOM 1015 N N . ARG A 1 138 ? -23.328 12.664 -0.694 1 79.62 138 ARG A N 1
ATOM 1016 C CA . ARG A 1 138 ? -21.953 12.984 -0.311 1 79.62 138 ARG A CA 1
ATOM 1017 C C . ARG A 1 138 ? -21.094 11.727 -0.288 1 79.62 138 ARG A C 1
ATOM 1019 O O . ARG A 1 138 ? -19.875 11.797 -0.511 1 79.62 138 ARG A O 1
ATOM 1026 N N . TYR A 1 139 ? -21.719 10.477 0.074 1 84.5 139 TYR A N 1
ATOM 1027 C CA . TYR A 1 139 ? -21.031 9.188 0.024 1 84.5 139 TYR A CA 1
ATOM 1028 C C . TYR A 1 139 ? -19.797 9.195 0.925 1 84.5 139 TYR A C 1
ATOM 1030 O O . TYR A 1 139 ? -18.766 8.609 0.582 1 84.5 139 TYR A O 1
ATOM 1038 N N . ALA A 1 140 ? -19.797 9.938 2.027 1 82.06 140 ALA A N 1
ATOM 1039 C CA . ALA A 1 140 ? -18.734 9.922 3.029 1 82.06 140 ALA A CA 1
ATOM 1040 C C . ALA A 1 140 ? -18.984 8.852 4.082 1 82.06 140 ALA A C 1
ATOM 1042 O O . ALA A 1 140 ? -18.031 8.25 4.602 1 82.06 140 ALA A O 1
ATOM 1043 N N . MET A 1 141 ? -20.281 8.711 4.426 1 85.81 141 MET A N 1
ATOM 1044 C CA . MET A 1 141 ? -20.75 7.723 5.391 1 85.81 141 MET A CA 1
ATOM 1045 C C . MET A 1 141 ? -22.109 7.164 4.977 1 85.81 141 MET A C 1
ATOM 1047 O O . MET A 1 141 ? -22.938 7.887 4.43 1 85.81 141 MET A O 1
ATOM 1051 N N . LEU A 1 142 ? -22.219 5.918 5.203 1 88 142 LEU A N 1
ATOM 1052 C CA . LEU A 1 142 ? -23.5 5.293 4.891 1 88 142 LEU A CA 1
ATOM 1053 C C . LEU A 1 142 ? -24.359 5.148 6.141 1 88 142 LEU A C 1
ATOM 1055 O O . LEU A 1 142 ? -24.188 4.199 6.91 1 88 142 LEU A O 1
ATOM 1059 N N . ASP A 1 143 ? -25.234 6.102 6.344 1 82.56 143 ASP A N 1
ATOM 1060 C CA . ASP A 1 143 ? -26.281 6.043 7.352 1 82.56 143 ASP A CA 1
ATOM 1061 C C . ASP A 1 143 ? -27.641 5.711 6.719 1 82.56 143 ASP A C 1
ATOM 1063 O O . ASP A 1 143 ? -28.266 6.57 6.102 1 82.56 143 ASP A O 1
ATOM 1067 N N . MET A 1 144 ? -28.125 4.527 6.957 1 82.75 144 MET A N 1
ATOM 1068 C CA . MET A 1 144 ? -29.312 4.004 6.281 1 82.75 144 MET A CA 1
ATOM 1069 C C . MET A 1 144 ? -30.547 4.781 6.688 1 82.75 144 MET A C 1
ATOM 1071 O O . MET A 1 144 ? -31.531 4.84 5.934 1 82.75 144 MET A O 1
ATOM 1075 N N . ASP A 1 145 ? -30.469 5.449 7.812 1 77.94 145 ASP A N 1
ATOM 1076 C CA . ASP A 1 145 ? -31.641 6.125 8.336 1 77.94 145 ASP A CA 1
ATOM 1077 C C . ASP A 1 145 ? -31.688 7.586 7.895 1 77.94 145 ASP A C 1
ATOM 1079 O O . ASP A 1 145 ? -32.719 8.25 7.996 1 77.94 145 ASP A O 1
ATOM 1083 N N . ALA A 1 146 ? -30.641 8 7.395 1 76.44 146 ALA A N 1
ATOM 1084 C CA . ALA A 1 146 ? -30.5 9.43 7.121 1 76.44 146 ALA A CA 1
ATOM 1085 C C . ALA A 1 146 ? -31.094 9.781 5.758 1 76.44 146 ALA A C 1
ATOM 1087 O O . ALA A 1 146 ? -31.359 10.953 5.469 1 76.44 146 ALA A O 1
ATOM 1088 N N . TRP A 1 147 ? -31.344 8.727 4.895 1 81.31 147 TRP A N 1
ATOM 1089 C CA . TRP A 1 147 ? -31.641 9.031 3.498 1 81.31 147 TRP A CA 1
ATOM 1090 C C . TRP A 1 147 ? -32.938 8.344 3.059 1 81.31 147 TRP A C 1
ATOM 1092 O O . TRP A 1 147 ? -33.312 7.312 3.611 1 81.31 147 TRP A O 1
ATOM 1102 N N . ASN A 1 148 ? -33.562 9.094 2.131 1 85.44 148 ASN A N 1
ATOM 1103 C CA . ASN A 1 148 ? -34.656 8.445 1.416 1 85.44 148 ASN A CA 1
ATOM 1104 C C . ASN A 1 148 ? -34.125 7.574 0.274 1 85.44 148 ASN A C 1
ATOM 1106 O O . ASN A 1 148 ? -33.938 8.055 -0.844 1 85.44 148 ASN A O 1
ATOM 1110 N N . LEU A 1 149 ? -33.969 6.312 0.495 1 91.31 149 LEU A N 1
ATOM 1111 C CA . LEU A 1 149 ? -33.375 5.395 -0.469 1 91.31 149 LEU A CA 1
ATOM 1112 C C . LEU A 1 149 ? -34.438 4.746 -1.34 1 91.31 149 LEU A C 1
ATOM 1114 O O . LEU A 1 149 ? -35.438 4.242 -0.826 1 91.31 149 LEU A O 1
ATOM 1118 N N . THR A 1 150 ? -34.219 4.891 -2.67 1 93.5 150 THR A N 1
ATOM 1119 C CA . THR A 1 150 ? -35.219 4.383 -3.629 1 93.5 150 THR A CA 1
ATOM 1120 C C . THR A 1 150 ? -34.531 3.533 -4.695 1 93.5 150 THR A C 1
ATOM 1122 O O . THR A 1 150 ? -33.312 3.613 -4.879 1 93.5 150 THR A O 1
ATOM 1125 N N . ALA A 1 151 ? -35.344 2.666 -5.285 1 93.62 151 ALA A N 1
ATOM 1126 C CA . ALA A 1 151 ? -34.875 1.972 -6.48 1 93.62 151 ALA A CA 1
ATOM 1127 C C . ALA A 1 151 ? -35 2.871 -7.711 1 93.62 151 ALA A C 1
ATOM 1129 O O . ALA A 1 151 ? -35.938 3.648 -7.844 1 93.62 151 ALA A O 1
ATOM 1130 N N . GLY A 1 152 ? -34 2.818 -8.57 1 89.56 152 GLY A N 1
ATOM 1131 C CA . GLY A 1 152 ? -34.125 3.523 -9.836 1 89.56 152 GLY A CA 1
ATOM 1132 C C . GLY A 1 152 ? -35.156 2.91 -10.758 1 89.56 152 GLY A C 1
ATOM 1133 O O . GLY A 1 152 ? -35.312 1.687 -10.805 1 89.56 152 GLY A O 1
ATOM 1134 N N . SER A 1 153 ? -35.812 3.754 -11.578 1 88.56 153 SER A N 1
ATOM 1135 C CA . SER A 1 153 ? -36.875 3.27 -12.469 1 88.56 153 SER A CA 1
ATOM 1136 C C . SER A 1 153 ? -36.281 2.457 -13.625 1 88.56 153 SER A C 1
ATOM 1138 O O . SER A 1 153 ? -36.969 1.639 -14.227 1 88.56 153 SER A O 1
ATOM 1140 N N . ASP A 1 154 ? -35.031 2.645 -13.922 1 88.75 154 ASP A N 1
ATOM 1141 C CA . ASP A 1 154 ? -34.375 1.961 -15.039 1 88.75 154 ASP A CA 1
ATOM 1142 C C . ASP A 1 154 ? -33.469 0.841 -14.547 1 88.75 154 ASP A C 1
ATOM 1144 O O . ASP A 1 154 ? -32.719 0.24 -15.328 1 88.75 154 ASP A O 1
ATOM 1148 N N . ASP A 1 155 ? -33.562 0.561 -13.258 1 92.56 155 ASP A N 1
ATOM 1149 C CA . ASP A 1 155 ? -32.719 -0.487 -12.68 1 92.56 155 ASP A CA 1
ATOM 1150 C C . ASP A 1 155 ? -33.375 -1.855 -12.812 1 92.56 155 ASP A C 1
ATOM 1152 O O . ASP A 1 155 ? -34.594 -1.952 -12.875 1 92.56 155 ASP A O 1
ATOM 1156 N N . TRP A 1 156 ? -32.531 -2.918 -12.969 1 95.44 156 TRP A N 1
ATOM 1157 C CA . TRP A 1 156 ? -33.062 -4.262 -12.766 1 95.44 156 TRP A CA 1
ATOM 1158 C C . TRP A 1 156 ? -33.562 -4.449 -11.336 1 95.44 156 TRP A C 1
ATOM 1160 O O . TRP A 1 156 ? -32.875 -4.074 -10.383 1 95.44 156 TRP A O 1
ATOM 1170 N N . SER A 1 157 ? -34.719 -5.027 -11.164 1 95.88 157 SER A N 1
ATOM 1171 C CA . SER A 1 157 ? -35.312 -5.082 -9.844 1 95.88 157 SER A CA 1
ATOM 1172 C C . SER A 1 157 ? -35.344 -6.504 -9.289 1 95.88 157 SER A C 1
ATOM 1174 O O . SER A 1 157 ? -35.5 -7.465 -10.039 1 95.88 157 SER A O 1
ATOM 1176 N N . TYR A 1 158 ? -35.312 -6.633 -7.961 1 97.31 158 TYR A N 1
ATOM 1177 C CA . TYR A 1 158 ? -35.281 -7.902 -7.242 1 97.31 158 TYR A CA 1
ATOM 1178 C C . TYR A 1 158 ? -36.562 -8.695 -7.496 1 97.31 158 TYR A C 1
ATOM 1180 O O . TYR A 1 158 ? -37.656 -8.148 -7.422 1 97.31 158 TYR A O 1
ATOM 1188 N N . GLN A 1 159 ? -36.281 -10 -7.738 1 96.88 159 GLN A N 1
ATOM 1189 C CA . GLN A 1 159 ? -37.438 -10.898 -7.934 1 96.88 159 GLN A CA 1
ATOM 1190 C C . GLN A 1 159 ? -37.469 -11.984 -6.863 1 96.88 159 GLN A C 1
ATOM 1192 O O . GLN A 1 159 ? -38.5 -12.211 -6.23 1 96.88 159 GLN A O 1
ATOM 1197 N N . SER A 1 160 ? -36.344 -12.664 -6.75 1 97.56 160 SER A N 1
ATOM 1198 C CA . SER A 1 160 ? -36.281 -13.766 -5.789 1 97.56 160 SER A CA 1
ATOM 1199 C C . SER A 1 160 ? -34.812 -14.109 -5.469 1 97.56 160 SER A C 1
ATOM 1201 O O . SER A 1 160 ? -33.906 -13.617 -6.129 1 97.56 160 SER A O 1
ATOM 1203 N N . HIS A 1 161 ? -34.656 -14.852 -4.387 1 98.31 161 HIS A N 1
ATOM 1204 C CA . HIS A 1 161 ? -33.344 -15.391 -4.074 1 98.31 161 HIS A CA 1
ATOM 1205 C C . HIS A 1 161 ? -33.438 -16.797 -3.512 1 98.31 161 HIS A C 1
ATOM 1207 O O . HIS A 1 161 ? -34.469 -17.188 -2.984 1 98.31 161 HIS A O 1
ATOM 1213 N N . GLN A 1 162 ? -32.406 -17.594 -3.688 1 97.81 162 GLN A N 1
ATOM 1214 C CA . GLN A 1 162 ? -32.312 -18.969 -3.197 1 97.81 162 GLN A CA 1
ATOM 1215 C C . GLN A 1 162 ? -30.906 -19.312 -2.725 1 97.81 162 GLN A C 1
ATOM 1217 O O . GLN A 1 162 ? -29.922 -18.75 -3.229 1 97.81 162 GLN A O 1
ATOM 1222 N N . VAL A 1 163 ? -30.828 -20.156 -1.734 1 97.88 163 VAL A N 1
ATOM 1223 C CA . VAL A 1 163 ? -29.562 -20.625 -1.198 1 97.88 163 VAL A CA 1
ATOM 1224 C C . VAL A 1 163 ? -29.328 -22.094 -1.589 1 97.88 163 VAL A C 1
ATOM 1226 O O . VAL A 1 163 ? -30.281 -22.875 -1.604 1 97.88 163 VAL A O 1
ATOM 1229 N N . ALA A 1 164 ? -28.141 -22.438 -1.92 1 97.56 164 ALA A N 1
ATOM 1230 C CA . ALA A 1 164 ? -27.734 -23.797 -2.281 1 97.56 164 ALA A CA 1
ATOM 1231 C C . ALA A 1 164 ? -26.281 -24.047 -1.89 1 97.56 164 ALA A C 1
ATOM 1233 O O . ALA A 1 164 ? -25.562 -23.125 -1.514 1 97.56 164 ALA A O 1
ATOM 1234 N N . PRO A 1 165 ? -25.906 -25.328 -1.849 1 96.81 165 PRO A N 1
ATOM 1235 C CA . PRO A 1 165 ? -24.484 -25.609 -1.661 1 96.81 165 PRO A CA 1
ATOM 1236 C C . PRO A 1 165 ? -23.641 -25.156 -2.844 1 96.81 165 PRO A C 1
ATOM 1238 O O . PRO A 1 165 ? -24.125 -25.062 -3.969 1 96.81 165 PRO A O 1
ATOM 1241 N N . ILE A 1 166 ? -22.391 -24.891 -2.57 1 97.81 166 ILE A N 1
ATOM 1242 C CA . ILE A 1 166 ? -21.453 -24.531 -3.615 1 97.81 166 ILE A CA 1
ATOM 1243 C C . ILE A 1 166 ? -21.156 -25.75 -4.496 1 97.81 166 ILE A C 1
ATOM 1245 O O . ILE A 1 166 ? -21.016 -26.859 -3.996 1 97.81 166 ILE A O 1
ATOM 1249 N N . LYS A 1 167 ? -21.031 -25.516 -5.754 1 96.31 167 LYS A N 1
ATOM 1250 C CA . LYS A 1 167 ? -20.75 -26.578 -6.707 1 96.31 167 LYS A CA 1
ATOM 1251 C C . LYS A 1 167 ? -19.281 -26.562 -7.125 1 96.31 167 LYS A C 1
ATOM 1253 O O . LYS A 1 167 ? -18.641 -25.516 -7.117 1 96.31 167 LYS A O 1
ATOM 1258 N N . ALA A 1 168 ? -18.781 -27.781 -7.461 1 96.56 168 ALA A N 1
ATOM 1259 C CA . ALA A 1 168 ? -17.422 -27.875 -7.949 1 96.56 168 ALA A CA 1
ATOM 1260 C C . ALA A 1 168 ? -17.266 -27.234 -9.32 1 96.56 168 ALA A C 1
ATOM 1262 O O . ALA A 1 168 ? -18.109 -27.422 -10.195 1 96.56 168 ALA A O 1
ATOM 1263 N N . ARG A 1 169 ? -16.234 -26.516 -9.562 1 94.5 169 ARG A N 1
ATOM 1264 C CA . ARG A 1 169 ? -16.016 -25.812 -10.82 1 94.5 169 ARG A CA 1
ATOM 1265 C C . ARG A 1 169 ? -15.289 -26.719 -11.82 1 94.5 169 ARG A C 1
ATOM 1267 O O . ARG A 1 169 ? -15.383 -26.5 -13.031 1 94.5 169 ARG A O 1
ATOM 1274 N N . TRP A 1 170 ? -14.523 -27.656 -11.422 1 96.31 170 TRP A N 1
ATOM 1275 C CA . TRP A 1 170 ? -13.859 -28.688 -12.211 1 96.31 170 TRP A CA 1
ATOM 1276 C C . TRP A 1 170 ? -13.688 -29.969 -11.398 1 96.31 170 TRP A C 1
ATOM 1278 O O . TRP A 1 170 ? -14.008 -30 -10.211 1 96.31 170 TRP A O 1
ATOM 1288 N N . ALA A 1 171 ? -13.281 -30.953 -12.07 1 96 171 ALA A N 1
ATOM 1289 C CA . ALA A 1 171 ? -13.078 -32.219 -11.398 1 96 171 ALA A CA 1
ATOM 1290 C C . ALA A 1 171 ? -11.758 -32.25 -10.633 1 96 171 ALA A C 1
ATOM 1292 O O . ALA A 1 171 ? -10.734 -31.766 -11.141 1 96 171 ALA A O 1
ATOM 1293 N N . TRP A 1 172 ? -11.812 -32.656 -9.43 1 96.62 172 TRP A N 1
ATOM 1294 C CA . TRP A 1 172 ? -10.617 -32.812 -8.602 1 96.62 172 TRP A CA 1
ATOM 1295 C C . TRP A 1 172 ? -10.883 -33.75 -7.434 1 96.62 172 TRP A C 1
ATOM 1297 O O . TRP A 1 172 ? -11.992 -33.812 -6.902 1 96.62 172 TRP A O 1
ATOM 1307 N N . THR A 1 173 ? -9.859 -34.5 -7.016 1 96 173 THR A N 1
ATOM 1308 C CA . THR A 1 173 ? -9.969 -35.438 -5.906 1 96 173 THR A CA 1
ATOM 1309 C C . THR A 1 173 ? -9.023 -35.062 -4.773 1 96 173 THR A C 1
ATOM 1311 O O . THR A 1 173 ? -7.805 -35.031 -4.973 1 96 173 THR A O 1
ATOM 1314 N N . PRO A 1 174 ? -9.57 -34.875 -3.561 1 95.31 174 PRO A N 1
ATOM 1315 C CA . PRO A 1 174 ? -8.703 -34.562 -2.42 1 95.31 174 PRO A CA 1
ATOM 1316 C C . PRO A 1 174 ? -7.66 -35.656 -2.146 1 95.31 174 PRO A C 1
ATOM 1318 O O . PRO A 1 174 ? -7.973 -36.844 -2.217 1 95.31 174 PRO A O 1
ATOM 1321 N N . GLY A 1 175 ? -6.473 -35.219 -1.873 1 94.81 175 GLY A N 1
ATOM 1322 C CA . GLY A 1 175 ? -5.41 -36.156 -1.501 1 94.81 175 GLY A CA 1
ATOM 1323 C C . GLY A 1 175 ? -4.609 -36.656 -2.689 1 94.81 175 GLY A C 1
ATOM 1324 O O . GLY A 1 175 ? -3.541 -37.25 -2.52 1 94.81 175 GLY A O 1
ATOM 1325 N N . GLN A 1 176 ? -5.141 -36.438 -3.883 1 96.25 176 GLN A N 1
ATOM 1326 C CA . GLN A 1 176 ? -4.418 -36.906 -5.051 1 96.25 176 GLN A CA 1
ATOM 1327 C C . GLN A 1 176 ? -3.055 -36.25 -5.18 1 96.25 176 GLN A C 1
ATOM 1329 O O . GLN A 1 176 ? -2.92 -35.031 -4.887 1 96.25 176 GLN A O 1
ATOM 1334 N N . ARG A 1 177 ? -1.979 -37.094 -5.594 1 97.19 177 ARG A N 1
ATOM 1335 C CA . ARG A 1 177 ? -0.603 -36.625 -5.793 1 97.19 177 ARG A CA 1
ATOM 1336 C C . ARG A 1 177 ? -0.098 -35.844 -4.578 1 97.19 177 ARG A C 1
ATOM 1338 O O . ARG A 1 177 ? 0.522 -34.812 -4.723 1 97.19 177 ARG A O 1
ATOM 1345 N N . HIS A 1 178 ? -0.482 -36.219 -3.393 1 95.38 178 HIS A N 1
ATOM 1346 C CA . HIS A 1 178 ? 0.006 -35.781 -2.096 1 95.38 178 HIS A CA 1
ATOM 1347 C C . HIS A 1 178 ? -0.562 -34.406 -1.739 1 95.38 178 HIS A C 1
ATOM 1349 O O . HIS A 1 178 ? 0.059 -33.656 -0.994 1 95.38 178 HIS A O 1
ATOM 1355 N N . SER A 1 179 ? -1.667 -34 -2.35 1 94.94 179 SER A N 1
ATOM 1356 C CA . SER A 1 179 ? -2.322 -32.719 -1.99 1 94.94 179 SER A CA 1
ATOM 1357 C C . SER A 1 179 ? -2.957 -32.812 -0.607 1 94.94 179 SER A C 1
ATOM 1359 O O . SER A 1 179 ? -3.037 -33.906 -0.02 1 94.94 179 SER A O 1
ATOM 1361 N N . VAL A 1 180 ? -3.383 -31.734 -0.058 1 87.75 180 VAL A N 1
ATOM 1362 C CA . VAL A 1 180 ? -4.117 -31.641 1.199 1 87.75 180 VAL A CA 1
ATOM 1363 C C . VAL A 1 180 ? -5.469 -32.344 1.058 1 87.75 180 VAL A C 1
ATOM 1365 O O . VAL A 1 180 ? -6.004 -32.469 -0.048 1 87.75 180 VAL A O 1
ATOM 1368 N N . MET A 1 181 ? -5.953 -32.812 2.152 1 89.5 181 MET A N 1
ATOM 1369 C CA . MET A 1 181 ? -7.297 -33.375 2.201 1 89.5 181 MET A CA 1
ATOM 1370 C C . MET A 1 181 ? -8.344 -32.281 2.377 1 89.5 181 MET A C 1
ATOM 1372 O O . MET A 1 181 ? -9.109 -32.281 3.344 1 89.5 181 MET A O 1
ATOM 1376 N N . ALA A 1 182 ? -8.43 -31.438 1.453 1 89.56 182 ALA A N 1
ATOM 1377 C CA . ALA A 1 182 ? -9.359 -30.312 1.498 1 89.56 182 ALA A CA 1
ATOM 1378 C C . ALA A 1 182 ? -10.75 -30.734 1.038 1 89.56 182 ALA A C 1
ATOM 1380 O O . ALA A 1 182 ? -10.891 -31.641 0.214 1 89.56 182 ALA A O 1
ATOM 1381 N N . ALA A 1 183 ? -11.75 -30.078 1.557 1 92.06 183 ALA A N 1
ATOM 1382 C CA . ALA A 1 183 ? -13.102 -30.281 1.034 1 92.06 183 ALA A CA 1
ATOM 1383 C C . ALA A 1 183 ? -13.211 -29.766 -0.4 1 92.06 183 ALA A C 1
ATOM 1385 O O . ALA A 1 183 ? -12.703 -28.688 -0.726 1 92.06 183 ALA A O 1
ATOM 1386 N N . TRP A 1 184 ? -13.836 -30.562 -1.302 1 95.69 184 TRP A N 1
ATOM 1387 C CA . TRP A 1 184 ? -14.07 -30.141 -2.68 1 95.69 184 TRP A CA 1
ATOM 1388 C C . TRP A 1 184 ? -15.469 -30.531 -3.141 1 95.69 184 TRP A C 1
ATOM 1390 O O . TRP A 1 184 ? -15.844 -31.703 -3.064 1 95.69 184 TRP A O 1
ATOM 1400 N N . PRO A 1 185 ? -16.281 -29.578 -3.67 1 96.56 185 PRO A N 1
ATOM 1401 C CA . PRO A 1 185 ? -15.977 -28.156 -3.697 1 96.56 185 PRO A CA 1
ATOM 1402 C C . PRO A 1 185 ? -15.797 -27.562 -2.301 1 96.56 185 PRO A C 1
ATOM 1404 O O . PRO A 1 185 ? -16.156 -28.188 -1.307 1 96.56 185 PRO A O 1
ATOM 1407 N N . PRO A 1 186 ? -15.133 -26.406 -2.258 1 96.12 186 PRO A N 1
ATOM 1408 C CA . PRO A 1 186 ? -15.047 -25.766 -0.942 1 96.12 186 PRO A CA 1
ATOM 1409 C C . PRO A 1 186 ? -16.406 -25.641 -0.256 1 96.12 186 PRO A C 1
ATOM 1411 O O . PRO A 1 186 ? -17.422 -25.438 -0.924 1 96.12 186 PRO A O 1
ATOM 1414 N N . ARG A 1 187 ? -16.406 -25.75 1.052 1 96.06 187 ARG A N 1
ATOM 1415 C CA . ARG A 1 187 ? -17.641 -25.641 1.808 1 96.06 187 ARG A CA 1
ATOM 1416 C C . ARG A 1 187 ? -18.109 -24.188 1.884 1 96.06 187 ARG A C 1
ATOM 1418 O O . ARG A 1 187 ? -17.297 -23.266 1.806 1 96.06 187 ARG A O 1
ATOM 1425 N N . GLY A 1 188 ? -19.391 -24.031 2 1 97.88 188 GLY A N 1
ATOM 1426 C CA . GLY A 1 188 ? -20.016 -22.719 2.088 1 97.88 188 GLY A CA 1
ATOM 1427 C C . GLY A 1 188 ? -21.438 -22.703 1.547 1 97.88 188 GLY A C 1
ATOM 1428 O O . GLY A 1 188 ? -22.109 -23.734 1.51 1 97.88 188 GLY A O 1
ATOM 1429 N N . VAL A 1 189 ? -21.875 -21.484 1.209 1 98.19 189 VAL A N 1
ATOM 1430 C CA . VAL A 1 189 ? -23.234 -21.312 0.721 1 98.19 189 VAL A CA 1
ATOM 1431 C C . VAL A 1 189 ? -23.234 -20.484 -0.563 1 98.19 189 VAL A C 1
ATOM 1433 O O . VAL A 1 189 ? -22.469 -19.531 -0.687 1 98.19 189 VAL A O 1
ATOM 1436 N N . GLU A 1 190 ? -24 -20.984 -1.482 1 98.56 190 GLU A N 1
ATOM 1437 C CA . GLU A 1 190 ? -24.281 -20.203 -2.68 1 98.56 190 GLU A CA 1
ATOM 1438 C C . GLU A 1 190 ? -25.625 -19.469 -2.555 1 98.56 190 GLU A C 1
ATOM 1440 O O . GLU A 1 190 ? -26.625 -20.062 -2.178 1 98.56 190 GLU A O 1
ATOM 1445 N N . LEU A 1 191 ? -25.625 -18.172 -2.744 1 98.88 191 LEU A N 1
ATOM 1446 C CA . LEU A 1 191 ? -26.828 -17.344 -2.789 1 98.88 191 LEU A CA 1
ATOM 1447 C C . LEU A 1 191 ? -27.078 -16.812 -4.199 1 98.88 191 LEU A C 1
ATOM 1449 O O . LEU A 1 191 ? -26.281 -16.031 -4.723 1 98.88 191 LEU A O 1
ATOM 1453 N N . ARG A 1 192 ? -28.141 -17.297 -4.805 1 98.5 192 ARG A N 1
ATOM 1454 C CA . ARG A 1 192 ? -28.547 -16.797 -6.117 1 98.5 192 ARG A CA 1
ATOM 1455 C C . ARG A 1 192 ? -29.688 -15.797 -6 1 98.5 192 ARG A C 1
ATOM 1457 O O . ARG A 1 192 ? -30.703 -16.062 -5.355 1 98.5 192 ARG A O 1
ATOM 1464 N N . VAL A 1 193 ? -29.531 -14.617 -6.578 1 98.81 193 VAL A N 1
ATOM 1465 C CA . VAL A 1 193 ? -30.547 -13.578 -6.598 1 98.81 193 VAL A CA 1
ATOM 1466 C C . VAL A 1 193 ? -30.953 -13.281 -8.039 1 98.81 193 VAL A C 1
ATOM 1468 O O . VAL A 1 193 ? -30.109 -12.977 -8.883 1 98.81 193 VAL A O 1
ATOM 1471 N N . ASP A 1 194 ? -32.219 -13.344 -8.289 1 98 194 ASP A N 1
ATOM 1472 C CA . ASP A 1 194 ? -32.719 -13.125 -9.633 1 98 194 ASP A CA 1
ATOM 1473 C C . ASP A 1 194 ? -33.375 -11.75 -9.75 1 98 194 ASP A C 1
ATOM 1475 O O . ASP A 1 194 ? -34.031 -11.289 -8.828 1 98 194 ASP A O 1
ATOM 1479 N N . PHE A 1 195 ? -33.188 -11.133 -10.875 1 97.69 195 PHE A N 1
ATOM 1480 C CA . PHE A 1 195 ? -33.688 -9.789 -11.133 1 97.69 195 PHE A CA 1
ATOM 1481 C C . PHE A 1 195 ? -34.531 -9.766 -12.391 1 97.69 195 PHE A C 1
ATOM 1483 O O . PHE A 1 195 ? -34.281 -10.484 -13.352 1 97.69 195 PHE A O 1
ATOM 1490 N N . LYS A 1 196 ? -35.5 -8.938 -12.406 1 93.19 196 LYS A N 1
ATOM 1491 C CA . LYS A 1 196 ? -36.344 -8.711 -13.578 1 93.19 196 LYS A CA 1
ATOM 1492 C C . LYS A 1 196 ? -35.938 -7.418 -14.289 1 93.19 196 LYS A C 1
ATOM 1494 O O . LYS A 1 196 ? -35.406 -6.488 -13.664 1 93.19 196 LYS A O 1
ATOM 1499 N N . PRO A 1 197 ? -36.156 -7.363 -15.602 1 92 197 PRO A N 1
ATOM 1500 C CA . PRO A 1 197 ? -35.781 -6.156 -16.344 1 92 197 PRO A CA 1
ATOM 1501 C C . PRO A 1 197 ? -36.656 -4.953 -15.984 1 92 197 PRO A C 1
ATOM 1503 O O . PRO A 1 197 ? -37.75 -5.117 -15.477 1 92 197 PRO A O 1
ATOM 1506 N N . PRO A 1 198 ? -36.094 -3.811 -16.234 1 89.31 198 PRO A N 1
ATOM 1507 C CA . PRO A 1 198 ? -36.906 -2.617 -16.047 1 89.31 198 PRO A CA 1
ATOM 1508 C C . PRO A 1 198 ? -38.031 -2.508 -17.094 1 89.31 198 PRO A C 1
ATOM 1510 O O . PRO A 1 198 ? -38.094 -3.314 -18.031 1 89.31 198 PRO A O 1
ATOM 1513 N N . THR A 1 199 ? -38.781 -1.466 -16.875 1 84.56 199 THR A N 1
ATOM 1514 C CA . THR A 1 199 ? -39.938 -1.274 -17.781 1 84.56 199 THR A CA 1
ATOM 1515 C C . THR A 1 199 ? -39.438 -0.894 -19.172 1 84.56 199 THR A C 1
ATOM 1517 O O . THR A 1 199 ? -39.969 -1.377 -20.172 1 84.56 199 THR A O 1
ATOM 1520 N N . ARG A 1 200 ? -38.469 -0.047 -19.266 1 82.12 200 ARG A N 1
ATOM 1521 C CA . ARG A 1 200 ? -37.875 0.306 -20.547 1 82.12 200 ARG A CA 1
ATOM 1522 C C . ARG A 1 200 ? -36.656 -0.578 -20.844 1 82.12 200 ARG A C 1
ATOM 1524 O O . ARG A 1 200 ? -35.5 -0.157 -20.641 1 82.12 200 ARG A O 1
ATOM 1531 N N . CYS A 1 201 ? -36.906 -1.752 -21.297 1 79.5 201 CYS A N 1
ATOM 1532 C CA . CYS A 1 201 ? -35.844 -2.764 -21.312 1 79.5 201 CYS A CA 1
ATOM 1533 C C . CYS A 1 201 ? -35.375 -3.037 -22.734 1 79.5 201 CYS A C 1
ATOM 1535 O O . CYS A 1 201 ? -34.406 -3.771 -22.938 1 79.5 201 CYS A O 1
ATOM 1537 N N . GLY A 1 202 ? -35.969 -2.398 -23.672 1 76.75 202 GLY A N 1
ATOM 1538 C CA . GLY A 1 202 ? -35.531 -2.67 -25.031 1 76.75 202 GLY A CA 1
ATOM 1539 C C . GLY A 1 202 ? -35.406 -4.152 -25.344 1 76.75 202 GLY A C 1
ATOM 1540 O O . GLY A 1 202 ? -36.344 -4.918 -25.078 1 76.75 202 GLY A O 1
ATOM 1541 N N . CYS A 1 203 ? -34.281 -4.574 -25.906 1 76.5 203 CYS A N 1
ATOM 1542 C CA . CYS A 1 203 ? -34.094 -5.969 -26.281 1 76.5 203 CYS A CA 1
ATOM 1543 C C . CYS A 1 203 ? -33.812 -6.832 -25.062 1 76.5 203 CYS A C 1
ATOM 1545 O O . CYS A 1 203 ? -33.812 -8.062 -25.141 1 76.5 203 CYS A O 1
ATOM 1547 N N . GLY A 1 204 ? -33.688 -6.223 -23.906 1 82.94 204 GLY A N 1
ATOM 1548 C CA . GLY A 1 204 ? -33.406 -6.977 -22.688 1 82.94 204 GLY A CA 1
ATOM 1549 C C . GLY A 1 204 ? -34.625 -7.418 -21.953 1 82.94 204 GLY A C 1
ATOM 1550 O O . GLY A 1 204 ? -34.562 -7.98 -20.859 1 82.94 204 GLY A O 1
ATOM 1551 N N . CYS A 1 205 ? -35.781 -7.23 -22.5 1 84.56 205 CYS A N 1
ATOM 1552 C CA . CYS A 1 205 ? -37.031 -7.383 -21.781 1 84.56 205 CYS A CA 1
ATOM 1553 C C . CYS A 1 205 ? -37.281 -8.836 -21.406 1 84.56 205 CYS A C 1
ATOM 1555 O O . CYS A 1 205 ? -38 -9.125 -20.438 1 84.56 205 CYS A O 1
ATOM 1557 N N . ASN A 1 206 ? -36.656 -9.711 -22.062 1 83.81 206 ASN A N 1
ATOM 1558 C CA . ASN A 1 206 ? -36.938 -11.109 -21.766 1 83.81 206 ASN A CA 1
ATOM 1559 C C . ASN A 1 206 ? -35.75 -11.773 -21.078 1 83.81 206 ASN A C 1
ATOM 1561 O O . ASN A 1 206 ? -35.781 -12.977 -20.828 1 83.81 206 ASN A O 1
ATOM 1565 N N . LEU A 1 207 ? -34.781 -11.047 -20.812 1 90.94 207 LEU A N 1
ATOM 1566 C CA . LEU A 1 207 ? -33.594 -11.609 -20.172 1 90.94 207 LEU A CA 1
ATOM 1567 C C . LEU A 1 207 ? -33.812 -11.812 -18.688 1 90.94 207 LEU A C 1
ATOM 1569 O O . LEU A 1 207 ? -34.562 -11.047 -18.062 1 90.94 207 LEU A O 1
ATOM 1573 N N . ARG A 1 208 ? -33.25 -12.805 -18.188 1 92 208 ARG A N 1
ATOM 1574 C CA . ARG A 1 208 ? -33.094 -12.961 -16.734 1 92 208 ARG A CA 1
ATOM 1575 C C . ARG A 1 208 ? -31.641 -12.711 -16.328 1 92 208 ARG A C 1
ATOM 1577 O O . ARG A 1 208 ? -30.719 -13.281 -16.922 1 92 208 ARG A O 1
ATOM 1584 N N . VAL A 1 209 ? -31.547 -11.859 -15.391 1 96.5 209 VAL A N 1
ATOM 1585 C CA . VAL A 1 209 ? -30.219 -11.57 -14.844 1 96.5 209 VAL A CA 1
ATOM 1586 C C . VAL A 1 209 ? -30.141 -12.086 -13.406 1 96.5 209 VAL A C 1
ATOM 1588 O O . VAL A 1 209 ? -31.062 -11.891 -12.609 1 96.5 209 VAL A O 1
ATOM 1591 N N . SER A 1 210 ? -29.094 -12.828 -13.125 1 98.06 210 SER A N 1
ATOM 1592 C CA . SER A 1 210 ? -28.859 -13.328 -11.773 1 98.06 210 SER A CA 1
ATOM 1593 C C . SER A 1 210 ? -27.484 -12.898 -11.266 1 98.06 210 SER A C 1
ATOM 1595 O O . SER A 1 210 ? -26.516 -12.883 -12.016 1 98.06 210 SER A O 1
ATOM 1597 N N . ILE A 1 211 ? -27.484 -12.516 -10.062 1 98.62 211 ILE A N 1
ATOM 1598 C CA . ILE A 1 211 ? -26.234 -12.367 -9.328 1 98.62 211 ILE A CA 1
ATOM 1599 C C . ILE A 1 211 ? -26.047 -13.547 -8.375 1 98.62 211 ILE A C 1
ATOM 1601 O O . ILE A 1 211 ? -26.953 -13.859 -7.586 1 98.62 211 ILE A O 1
ATOM 1605 N N . VAL A 1 212 ? -24.922 -14.195 -8.469 1 98.62 212 VAL A N 1
ATOM 1606 C CA . VAL A 1 212 ? -24.641 -15.359 -7.637 1 98.62 212 VAL A CA 1
ATOM 1607 C C . VAL A 1 212 ? -23.484 -15.039 -6.684 1 98.62 212 VAL A C 1
ATOM 1609 O O . VAL A 1 212 ? -22.391 -14.695 -7.125 1 98.62 212 VAL A O 1
ATOM 1612 N N . TYR A 1 213 ? -23.781 -15.102 -5.395 1 98.75 213 TYR A N 1
ATOM 1613 C CA . TYR A 1 213 ? -22.766 -14.969 -4.359 1 98.75 213 TYR A CA 1
ATOM 1614 C C . TYR A 1 213 ? -22.359 -16.344 -3.82 1 98.75 213 TYR A C 1
ATOM 1616 O O . TYR A 1 213 ? -23.188 -17.25 -3.719 1 98.75 213 TYR A O 1
ATOM 1624 N N . GLU A 1 214 ? -21.125 -16.516 -3.484 1 98.62 214 GLU A N 1
ATOM 1625 C CA . GLU A 1 214 ? -20.641 -17.641 -2.699 1 98.62 214 GLU A CA 1
ATOM 1626 C C . GLU A 1 214 ? -19.906 -17.156 -1.451 1 98.62 214 GLU A C 1
ATOM 1628 O O . GLU A 1 214 ? -19 -16.328 -1.539 1 98.62 214 GLU A O 1
ATOM 1633 N N . MET A 1 215 ? -20.344 -17.609 -0.354 1 98.56 215 MET A N 1
ATOM 1634 C CA . MET A 1 215 ? -19.641 -17.406 0.904 1 98.56 215 MET A CA 1
ATOM 1635 C C . MET A 1 215 ? -18.922 -18.672 1.337 1 98.56 215 MET A C 1
ATOM 1637 O O . MET A 1 215 ? -19.531 -19.734 1.446 1 98.56 215 MET A O 1
ATOM 1641 N N . TYR A 1 216 ? -17.609 -18.562 1.603 1 97.75 216 TYR A N 1
ATOM 1642 C CA . TYR A 1 216 ? -16.812 -19.75 1.869 1 97.75 216 TYR A CA 1
ATOM 1643 C C . TYR A 1 216 ? -16.562 -19.906 3.363 1 97.75 216 TYR A C 1
ATOM 1645 O O . TYR A 1 216 ? -16.297 -18.922 4.062 1 97.75 216 TYR A O 1
ATOM 1653 N N . ASP A 1 217 ? -16.562 -21.141 3.723 1 96.25 217 ASP A N 1
ATOM 1654 C CA . ASP A 1 217 ? -16.25 -21.438 5.117 1 96.25 217 ASP A CA 1
ATOM 1655 C C . ASP A 1 217 ? -14.773 -21.188 5.41 1 96.25 217 ASP A C 1
ATOM 1657 O O . ASP A 1 217 ? -13.914 -21.406 4.547 1 96.25 217 ASP A O 1
ATOM 1661 N N . ASN A 1 218 ? -14.43 -20.578 6.512 1 92.5 218 ASN A N 1
ATOM 1662 C CA . ASN A 1 218 ? -13.148 -20.609 7.207 1 92.5 218 ASN A CA 1
ATOM 1663 C C . ASN A 1 218 ? -12.133 -19.688 6.531 1 92.5 218 ASN A C 1
ATOM 1665 O O . ASN A 1 218 ? -10.945 -19.734 6.859 1 92.5 218 ASN A O 1
ATOM 1669 N N . VAL A 1 219 ? -12.445 -18.969 5.586 1 95.19 219 VAL A N 1
ATOM 1670 C CA . VAL A 1 219 ? -11.586 -17.922 5.031 1 95.19 219 VAL A CA 1
ATOM 1671 C C . VAL A 1 219 ? -12.383 -16.641 4.852 1 95.19 219 VAL A C 1
ATOM 1673 O O . VAL A 1 219 ? -13.602 -16.672 4.66 1 95.19 219 VAL A O 1
ATOM 1676 N N . PRO A 1 220 ? -11.766 -15.492 4.891 1 95.5 220 PRO A N 1
ATOM 1677 C CA . PRO A 1 220 ? -12.477 -14.219 4.766 1 95.5 220 PRO A CA 1
ATOM 1678 C C . PRO A 1 220 ? -12.727 -13.82 3.311 1 95.5 220 PRO A C 1
ATOM 1680 O O . PRO A 1 220 ? -12.359 -12.719 2.9 1 95.5 220 PRO A O 1
ATOM 1683 N N . THR A 1 221 ? -13.359 -14.711 2.574 1 97.25 221 THR A N 1
ATOM 1684 C CA . THR A 1 221 ? -13.516 -14.508 1.138 1 97.25 221 THR A CA 1
ATOM 1685 C C . THR A 1 221 ? -14.938 -14.867 0.696 1 97.25 221 THR A C 1
ATOM 1687 O O . THR A 1 221 ? -15.508 -15.859 1.157 1 97.25 221 THR A O 1
ATOM 1690 N N . LEU A 1 222 ? -15.508 -14.078 -0.123 1 98.19 222 LEU A N 1
ATOM 1691 C CA . LEU A 1 222 ? -16.734 -14.398 -0.85 1 98.19 222 LEU A CA 1
ATOM 1692 C C . LEU A 1 222 ? -16.531 -14.219 -2.352 1 98.19 222 LEU A C 1
ATOM 1694 O O . LEU A 1 222 ? -15.594 -13.555 -2.783 1 98.19 222 LEU A O 1
ATOM 1698 N N . ALA A 1 223 ? -17.312 -14.859 -3.125 1 98.25 223 ALA A N 1
ATOM 1699 C CA . ALA A 1 223 ? -17.266 -14.734 -4.578 1 98.25 223 ALA A CA 1
ATOM 1700 C C . ALA A 1 223 ? -18.578 -14.18 -5.129 1 98.25 223 ALA A C 1
ATOM 1702 O O . ALA A 1 223 ? -19.609 -14.219 -4.449 1 98.25 223 ALA A O 1
ATOM 1703 N N . LYS A 1 224 ? -18.469 -13.609 -6.301 1 98.25 224 LYS A N 1
ATOM 1704 C CA . LYS A 1 224 ? -19.625 -13.023 -6.969 1 98.25 224 LYS A CA 1
ATOM 1705 C C . LYS A 1 224 ? -19.516 -13.141 -8.484 1 98.25 224 LYS A C 1
ATOM 1707 O O . LYS A 1 224 ? -18.422 -12.953 -9.047 1 98.25 224 LYS A O 1
ATOM 1712 N N . ARG A 1 225 ? -20.578 -13.492 -9.141 1 98 225 ARG A N 1
ATOM 1713 C CA . ARG A 1 225 ? -20.609 -13.477 -10.602 1 98 225 ARG A CA 1
ATOM 1714 C C . ARG A 1 225 ? -21.984 -13.086 -11.117 1 98 225 ARG A C 1
ATOM 1716 O O . ARG A 1 225 ? -22.969 -13.148 -10.375 1 98 225 ARG A O 1
ATOM 1723 N N . VAL A 1 226 ? -22.016 -12.656 -12.344 1 98 226 VAL A N 1
ATOM 1724 C CA . VAL A 1 226 ? -23.25 -12.273 -13.031 1 98 226 VAL A CA 1
ATOM 1725 C C . VAL A 1 226 ? -23.609 -13.328 -14.062 1 98 226 VAL A C 1
ATOM 1727 O O . VAL A 1 226 ? -22.75 -13.836 -14.781 1 98 226 VAL A O 1
ATOM 1730 N N . GLU A 1 227 ? -24.859 -13.719 -14.086 1 97.62 227 GLU A N 1
ATOM 1731 C CA . GLU A 1 227 ? -25.391 -14.633 -15.102 1 97.62 227 GLU A CA 1
ATOM 1732 C C . GLU A 1 227 ? -26.547 -14.008 -15.859 1 97.62 227 GLU A C 1
ATOM 1734 O O . GLU A 1 227 ? -27.375 -13.312 -15.266 1 97.62 227 GLU A O 1
ATOM 1739 N N . VAL A 1 228 ? -26.531 -14.195 -17.125 1 96.06 228 VAL A N 1
ATOM 1740 C CA . VAL A 1 228 ? -27.609 -13.719 -18 1 96.06 228 VAL A CA 1
ATOM 1741 C C . VAL A 1 228 ? -28.203 -14.883 -18.781 1 96.06 228 VAL A C 1
ATOM 1743 O O . VAL A 1 228 ? -27.469 -15.68 -19.375 1 96.06 228 VAL A O 1
ATOM 1746 N N . ARG A 1 229 ? -29.469 -14.93 -18.75 1 93.44 229 ARG A N 1
ATOM 1747 C CA . ARG A 1 229 ? -30.156 -15.992 -19.469 1 93.44 229 ARG A CA 1
ATOM 1748 C C . ARG A 1 229 ? -31.266 -15.43 -20.375 1 93.44 229 ARG A C 1
ATOM 1750 O O . ARG A 1 229 ? -32.062 -14.594 -19.938 1 93.44 229 ARG A O 1
ATOM 1757 N N . ALA A 1 230 ? -31.25 -15.914 -21.578 1 89.94 230 ALA A N 1
ATOM 1758 C CA . ALA A 1 230 ? -32.312 -15.594 -22.516 1 89.94 230 ALA A CA 1
ATOM 1759 C C . ALA A 1 230 ? -33.344 -16.734 -22.594 1 89.94 230 ALA A C 1
ATOM 1761 O O . ALA A 1 230 ? -32.969 -17.906 -22.562 1 89.94 230 ALA A O 1
ATOM 1762 N N . PRO A 1 231 ? -34.562 -16.391 -22.578 1 84.5 231 PRO A N 1
ATOM 1763 C CA . PRO A 1 231 ? -35.562 -17.453 -22.75 1 84.5 231 PRO A CA 1
ATOM 1764 C C . PRO A 1 231 ? -35.469 -18.109 -24.125 1 84.5 231 PRO A C 1
ATOM 1766 O O . PRO A 1 231 ? -34.938 -17.516 -25.062 1 84.5 231 PRO A O 1
ATOM 1769 N N . PRO A 1 232 ? -35.875 -19.391 -24.203 1 79.81 232 PRO A N 1
ATOM 1770 C CA . PRO A 1 232 ? -35.812 -20.125 -25.469 1 79.81 232 PRO A CA 1
ATOM 1771 C C . PRO A 1 232 ? -36.656 -19.484 -26.562 1 79.81 232 PRO A C 1
ATOM 1773 O O . PRO A 1 232 ? -36.5 -19.828 -27.734 1 79.81 232 PRO A O 1
ATOM 1776 N N . SER A 1 233 ? -37.531 -18.609 -26.172 1 69 233 SER A N 1
ATOM 1777 C CA . SER A 1 233 ? -38.438 -18.188 -27.25 1 69 233 SER A CA 1
ATOM 1778 C C . SER A 1 233 ? -37.688 -17.359 -28.297 1 69 233 SER A C 1
ATOM 1780 O O . SER A 1 233 ? -36.906 -16.469 -27.953 1 69 233 SER A O 1
ATOM 1782 N N . SER A 1 234 ? -37.781 -17.812 -29.562 1 57.59 234 SER A N 1
ATOM 1783 C CA . SER A 1 234 ? -37.094 -17.359 -30.797 1 57.59 234 SER A CA 1
ATOM 1784 C C . SER A 1 234 ? -37.438 -15.898 -31.094 1 57.59 234 SER A C 1
ATOM 1786 O O . SER A 1 234 ? -36.781 -15.273 -31.938 1 57.59 234 SER A O 1
ATOM 1788 N N . SER A 1 235 ? -38.469 -15.398 -30.578 1 59.28 235 SER A N 1
ATOM 1789 C CA . SER A 1 235 ? -38.906 -14.102 -31.078 1 59.28 235 SER A CA 1
ATOM 1790 C C . SER A 1 235 ? -38 -12.984 -30.578 1 59.28 235 SER A C 1
ATOM 1792 O O . SER A 1 235 ? -37.969 -11.883 -31.141 1 59.28 235 SER A O 1
ATOM 1794 N N . SER A 1 236 ? -37.125 -13.328 -29.641 1 62.09 236 SER A N 1
ATOM 1795 C CA . SER A 1 236 ? -36.25 -12.266 -29.188 1 62.09 236 SER A CA 1
ATOM 1796 C C . SER A 1 236 ? -34.812 -12.453 -29.719 1 62.09 236 SER A C 1
ATOM 1798 O O . SER A 1 236 ? -34.344 -13.586 -29.812 1 62.09 236 SER A O 1
ATOM 1800 N N . GLY A 1 237 ? -34.469 -11.766 -30.906 1 75.25 237 GLY A N 1
ATOM 1801 C CA . GLY A 1 237 ? -33.125 -11.773 -31.484 1 75.25 237 GLY A CA 1
ATOM 1802 C C . GLY A 1 237 ? -32.031 -11.852 -30.438 1 75.25 237 GLY A C 1
ATOM 1803 O O . GLY A 1 237 ? -32.312 -12.008 -29.234 1 75.25 237 GLY A O 1
ATOM 1804 N N . SER A 1 238 ? -30.859 -12.086 -30.797 1 81.88 238 SER A N 1
ATOM 1805 C CA . SER A 1 238 ? -29.703 -12.117 -29.906 1 81.88 238 SER A CA 1
ATOM 1806 C C . SER A 1 238 ? -29.516 -10.773 -29.203 1 81.88 238 SER A C 1
ATOM 1808 O O . SER A 1 238 ? -29.828 -9.727 -29.766 1 81.88 238 SER A O 1
ATOM 1810 N N . VAL A 1 239 ? -29.234 -10.891 -27.953 1 87.88 239 VAL A N 1
ATOM 1811 C CA . VAL A 1 239 ? -28.891 -9.695 -27.188 1 87.88 239 VAL A CA 1
ATOM 1812 C C . VAL A 1 239 ? -27.391 -9.648 -26.953 1 87.88 239 VAL A C 1
ATOM 1814 O O . VAL A 1 239 ? -26.766 -10.664 -26.609 1 87.88 239 VAL A O 1
ATOM 1817 N N . LEU A 1 240 ? -26.828 -8.492 -27.203 1 88.62 240 LEU A N 1
ATOM 1818 C CA . LEU A 1 240 ? -25.391 -8.305 -27 1 88.62 240 LEU A CA 1
ATOM 1819 C C . LEU A 1 240 ? -25.125 -7.715 -25.609 1 88.62 240 LEU A C 1
ATOM 1821 O O . LEU A 1 240 ? -25.641 -6.641 -25.281 1 88.62 240 LEU A O 1
ATOM 1825 N N . VAL A 1 241 ? -24.406 -8.445 -24.781 1 91.44 241 VAL A N 1
ATOM 1826 C CA . VAL A 1 241 ? -23.891 -7.871 -23.547 1 91.44 241 VAL A CA 1
ATOM 1827 C C . VAL A 1 241 ? -22.562 -7.152 -23.828 1 91.44 241 VAL A C 1
ATOM 1829 O O . VAL A 1 241 ? -21.516 -7.789 -23.922 1 91.44 241 VAL A O 1
ATOM 1832 N N . GLU A 1 242 ? -22.547 -5.863 -23.859 1 86 242 GLU A N 1
ATOM 1833 C CA . GLU A 1 242 ? -21.375 -5.062 -24.203 1 86 242 GLU A CA 1
ATOM 1834 C C . GLU A 1 242 ? -20.422 -4.965 -23.016 1 86 242 GLU A C 1
ATOM 1836 O O . GLU A 1 242 ? -19.203 -5.035 -23.188 1 86 242 GLU A O 1
ATOM 1841 N N . ARG A 1 243 ? -21 -4.695 -21.875 1 86.81 243 ARG A N 1
ATOM 1842 C CA . ARG A 1 243 ? -20.219 -4.488 -20.672 1 86.81 243 ARG A CA 1
ATOM 1843 C C . ARG A 1 243 ? -20.875 -5.137 -19.469 1 86.81 243 ARG A C 1
ATOM 1845 O O . ARG A 1 243 ? -22.109 -5.164 -19.359 1 86.81 243 ARG A O 1
ATOM 1852 N N . VAL A 1 244 ? -20.078 -5.617 -18.609 1 91.44 244 VAL A N 1
ATOM 1853 C CA . VAL A 1 244 ? -20.516 -6.141 -17.312 1 91.44 244 VAL A CA 1
ATOM 1854 C C . VAL A 1 244 ? -19.578 -5.652 -16.203 1 91.44 244 VAL A C 1
ATOM 1856 O O . VAL A 1 244 ? -18.375 -5.855 -16.281 1 91.44 244 VAL A O 1
ATOM 1859 N N . VAL A 1 245 ? -20.094 -4.871 -15.258 1 90.94 245 VAL A N 1
ATOM 1860 C CA . VAL A 1 245 ? -19.406 -4.621 -13.992 1 90.94 245 VAL A CA 1
ATOM 1861 C C . VAL A 1 245 ? -19.891 -5.621 -12.945 1 90.94 245 VAL A C 1
ATOM 1863 O O . VAL A 1 245 ? -21.047 -5.574 -12.523 1 90.94 245 VAL A O 1
ATOM 1866 N N . THR A 1 246 ? -19.016 -6.457 -12.547 1 94.75 246 THR A N 1
ATOM 1867 C CA . THR A 1 246 ? -19.406 -7.547 -11.656 1 94.75 246 THR A CA 1
ATOM 1868 C C . THR A 1 246 ? -19.438 -7.078 -10.203 1 94.75 246 THR A C 1
ATOM 1870 O O . THR A 1 246 ? -20.234 -7.586 -9.398 1 94.75 246 THR A O 1
ATOM 1873 N N . GLU A 1 247 ? -18.578 -6.18 -9.867 1 94.88 247 GLU A N 1
ATOM 1874 C CA . GLU A 1 247 ? -18.516 -5.637 -8.516 1 94.88 247 GLU A CA 1
ATOM 1875 C C . GLU A 1 247 ? -18.25 -4.133 -8.539 1 94.88 247 GLU A C 1
ATOM 1877 O O . GLU A 1 247 ? -17.469 -3.648 -9.352 1 94.88 247 GLU A O 1
ATOM 1882 N N . GLU A 1 248 ? -18.938 -3.459 -7.762 1 92.81 248 GLU A N 1
ATOM 1883 C CA . GLU A 1 248 ? -18.766 -2.027 -7.535 1 92.81 248 GLU A CA 1
ATOM 1884 C C . GLU A 1 248 ? -18.922 -1.679 -6.059 1 92.81 248 GLU A C 1
ATOM 1886 O O . GLU A 1 248 ? -19.953 -1.986 -5.445 1 92.81 248 GLU A O 1
ATOM 1891 N N . LEU A 1 249 ? -17.922 -1.082 -5.43 1 93.88 249 LEU A N 1
ATOM 1892 C CA . LEU A 1 249 ? -17.953 -0.772 -4.004 1 93.88 249 LEU A CA 1
ATOM 1893 C C . LEU A 1 249 ? -17.406 0.626 -3.74 1 93.88 249 LEU A C 1
ATOM 1895 O O . LEU A 1 249 ? -16.312 0.964 -4.191 1 93.88 249 LEU A O 1
ATOM 1899 N N . HIS A 1 250 ? -18.172 1.483 -3.062 1 90.88 250 HIS A N 1
ATOM 1900 C CA . HIS A 1 250 ? -17.625 2.676 -2.414 1 90.88 250 HIS A CA 1
ATOM 1901 C C . HIS A 1 250 ? -16.969 2.332 -1.089 1 90.88 250 HIS A C 1
ATOM 1903 O O . HIS A 1 250 ? -17.641 2.031 -0.105 1 90.88 250 HIS A O 1
ATOM 1909 N N . VAL A 1 251 ? -15.625 2.414 -1.071 1 88.81 251 VAL A N 1
ATOM 1910 C CA . VAL A 1 251 ? -14.914 1.853 0.071 1 88.81 251 VAL A CA 1
ATOM 1911 C C . VAL A 1 251 ? -14.359 2.979 0.938 1 88.81 251 VAL A C 1
ATOM 1913 O O . VAL A 1 251 ? -14.305 4.133 0.509 1 88.81 251 VAL A O 1
ATOM 1916 N N . THR A 1 252 ? -13.938 2.605 2.121 1 84.44 252 THR A N 1
ATOM 1917 C CA . THR A 1 252 ? -13.305 3.537 3.051 1 84.44 252 THR A CA 1
ATOM 1918 C C . THR A 1 252 ? -11.859 3.805 2.648 1 84.44 252 THR A C 1
ATOM 1920 O O . THR A 1 252 ? -11.344 3.184 1.717 1 84.44 252 THR A O 1
ATOM 1923 N N . GLU A 1 253 ? -11.188 4.703 3.318 1 76.25 253 GLU A N 1
ATOM 1924 C CA . GLU A 1 253 ? -9.852 5.168 2.965 1 76.25 253 GLU A CA 1
ATOM 1925 C C . GLU A 1 253 ? -8.828 4.035 3.041 1 76.25 253 GLU A C 1
ATOM 1927 O O . GLU A 1 253 ? -7.809 4.066 2.355 1 76.25 253 GLU A O 1
ATOM 1932 N N . ASN A 1 254 ? -9.125 2.99 3.74 1 76.56 254 ASN A N 1
ATOM 1933 C CA . ASN A 1 254 ? -8.195 1.865 3.832 1 76.56 254 ASN A CA 1
ATOM 1934 C C . ASN A 1 254 ? -8.617 0.72 2.914 1 76.56 254 ASN A C 1
ATOM 1936 O O . ASN A 1 254 ? -8.008 -0.353 2.939 1 76.56 254 ASN A O 1
ATOM 1940 N N . GLY A 1 255 ? -9.648 0.959 2.166 1 81.44 255 GLY A N 1
ATOM 1941 C CA . GLY A 1 255 ? -10.188 -0.087 1.315 1 81.44 255 GLY A CA 1
ATOM 1942 C C . GLY A 1 255 ? -9.156 -0.703 0.39 1 81.44 255 GLY A C 1
ATOM 1943 O O . GLY A 1 255 ? -9.055 -1.928 0.292 1 81.44 255 GLY A O 1
ATOM 1944 N N . LYS A 1 256 ? -8.352 0.081 -0.25 1 79 256 LYS A N 1
ATOM 1945 C CA . LYS A 1 256 ? -7.367 -0.422 -1.202 1 79 256 LYS A CA 1
ATOM 1946 C C . LYS A 1 256 ? -6.379 -1.366 -0.524 1 79 256 LYS A C 1
ATOM 1948 O O . LYS A 1 256 ? -5.863 -2.293 -1.155 1 79 256 LYS A O 1
ATOM 1953 N N . ARG A 1 257 ? -6.109 -1.169 0.728 1 80.19 257 ARG A N 1
ATOM 1954 C CA . ARG A 1 257 ? -5.168 -2.008 1.459 1 80.19 257 ARG A CA 1
ATOM 1955 C C . ARG A 1 257 ? -5.855 -3.246 2.021 1 80.19 257 ARG A C 1
ATOM 1957 O O . ARG A 1 257 ? -5.215 -4.273 2.244 1 80.19 257 ARG A O 1
ATOM 1964 N N . ARG A 1 258 ? -7.164 -3.182 2.164 1 88.5 258 ARG A N 1
ATOM 1965 C CA . ARG A 1 258 ? -7.828 -4.223 2.939 1 88.5 258 ARG A CA 1
ATOM 1966 C C . ARG A 1 258 ? -8.734 -5.074 2.051 1 88.5 258 ARG A C 1
ATOM 1968 O O . ARG A 1 258 ? -9.141 -6.172 2.439 1 88.5 258 ARG A O 1
ATOM 1975 N N . VAL A 1 259 ? -9.102 -4.547 0.94 1 90.88 259 VAL A N 1
ATOM 1976 C CA . VAL A 1 259 ? -9.945 -5.305 0.023 1 90.88 259 VAL A CA 1
ATOM 1977 C C . VAL A 1 259 ? -9.086 -5.895 -1.098 1 90.88 259 VAL A C 1
ATOM 1979 O O . VAL A 1 259 ? -8.523 -5.156 -1.907 1 90.88 259 VAL A O 1
ATOM 1982 N N . HIS A 1 260 ? -8.984 -7.215 -1.103 1 89.75 260 HIS A N 1
ATOM 1983 C CA . HIS A 1 260 ? -8.211 -7.918 -2.117 1 89.75 260 HIS A CA 1
ATOM 1984 C C . HIS A 1 260 ? -9.117 -8.617 -3.123 1 89.75 260 HIS A C 1
ATOM 1986 O O . HIS A 1 260 ? -10.047 -9.32 -2.736 1 89.75 260 HIS A O 1
ATOM 1992 N N . VAL A 1 261 ? -8.805 -8.375 -4.461 1 89.5 261 VAL A N 1
ATOM 1993 C CA . VAL A 1 261 ? -9.664 -8.906 -5.516 1 89.5 261 VAL A CA 1
ATOM 1994 C C . VAL A 1 261 ? -8.867 -9.891 -6.375 1 89.5 261 VAL A C 1
ATOM 1996 O O . VAL A 1 261 ? -7.738 -9.602 -6.777 1 89.5 261 VAL A O 1
ATOM 1999 N N . GLU A 1 262 ? -9.391 -11.062 -6.566 1 87.19 262 GLU A N 1
ATOM 2000 C CA . GLU A 1 262 ? -8.984 -12.031 -7.586 1 87.19 262 GLU A CA 1
ATOM 2001 C C . GLU A 1 262 ? -10.156 -12.414 -8.484 1 87.19 262 GLU A C 1
ATOM 2003 O O . GLU A 1 262 ? -11.312 -12.242 -8.102 1 87.19 262 GLU A O 1
ATOM 2008 N N . THR A 1 263 ? -9.812 -12.82 -9.719 1 90.12 263 THR A N 1
ATOM 2009 C CA . THR A 1 263 ? -10.859 -13.305 -10.617 1 90.12 263 THR A CA 1
ATOM 2010 C C . THR A 1 263 ? -10.438 -14.609 -11.289 1 90.12 263 THR A C 1
ATOM 2012 O O . THR A 1 263 ? -9.289 -15.023 -11.18 1 90.12 263 THR A O 1
ATOM 2015 N N . ASP A 1 264 ? -11.406 -15.242 -11.891 1 91.5 264 ASP A N 1
ATOM 2016 C CA . ASP A 1 264 ? -11.086 -16.406 -12.695 1 91.5 264 ASP A CA 1
ATOM 2017 C C . ASP A 1 264 ? -10.898 -16.031 -14.164 1 91.5 264 ASP A C 1
ATOM 2019 O O . ASP A 1 264 ? -10.969 -16.891 -15.047 1 91.5 264 ASP A O 1
ATOM 2023 N N . TYR A 1 265 ? -10.812 -14.695 -14.391 1 87.19 265 TYR A N 1
ATOM 2024 C CA . TYR A 1 265 ? -10.422 -14.133 -15.68 1 87.19 265 TYR A CA 1
ATOM 2025 C C . TYR A 1 265 ? -9.203 -13.227 -15.523 1 87.19 265 TYR A C 1
ATOM 2027 O O . TYR A 1 265 ? -9.336 -12.047 -15.195 1 87.19 265 TYR A O 1
ATOM 2035 N N . MET A 1 266 ? -8.109 -13.797 -15.617 1 68.88 266 MET A N 1
ATOM 2036 C CA . MET A 1 266 ? -6.887 -13.047 -15.328 1 68.88 266 MET A CA 1
ATOM 2037 C C . MET A 1 266 ? -6.039 -12.891 -16.594 1 68.88 266 MET A C 1
ATOM 2039 O O . MET A 1 266 ? -4.992 -13.523 -16.719 1 68.88 266 MET A O 1
ATOM 2043 N N . PRO A 1 267 ? -6.723 -12.031 -17.562 1 55.62 267 PRO A N 1
ATOM 2044 C CA . PRO A 1 267 ? -5.945 -11.891 -18.797 1 55.62 267 PRO A CA 1
ATOM 2045 C C . PRO A 1 267 ? -4.664 -11.086 -18.594 1 55.62 267 PRO A C 1
ATOM 2047 O O . PRO A 1 267 ? -4.629 -10.164 -17.781 1 55.62 267 PRO A O 1
ATOM 2050 N N . ARG A 1 268 ? -3.521 -11.672 -18.797 1 48.25 268 ARG A N 1
ATOM 2051 C CA . ARG A 1 268 ? -2.281 -10.906 -18.844 1 48.25 268 ARG A CA 1
ATOM 2052 C C . ARG A 1 268 ? -2.172 -10.117 -20.141 1 48.25 268 ARG A C 1
ATOM 2054 O O . ARG A 1 268 ? -2.697 -10.547 -21.188 1 48.25 268 ARG A O 1
ATOM 2061 N N . LYS A 1 269 ? -2.23 -8.742 -20.203 1 42.78 269 LYS A N 1
ATOM 2062 C CA . LYS A 1 269 ? -2.105 -8.047 -21.484 1 42.78 269 LYS A CA 1
ATOM 2063 C C . LYS A 1 269 ? -1.09 -8.734 -22.391 1 42.78 269 LYS A C 1
ATOM 2065 O O . LYS A 1 269 ? 0.052 -8.969 -21.984 1 42.78 269 LYS A O 1
ATOM 2070 N N . THR A 1 270 ? -1.556 -9.656 -23.094 1 36.12 270 THR A N 1
ATOM 2071 C CA . THR A 1 270 ? -0.728 -10.266 -24.141 1 36.12 270 THR A CA 1
ATOM 2072 C C . THR A 1 270 ? 0.112 -9.203 -24.844 1 36.12 270 THR A C 1
ATOM 2074 O O . THR A 1 270 ? -0.33 -8.07 -25.016 1 36.12 270 THR A O 1
ATOM 2077 N N . PHE A 1 271 ? 1.392 -9.547 -25.094 1 32.31 271 PHE A N 1
ATOM 2078 C CA . PHE A 1 271 ? 2.473 -8.875 -25.812 1 32.31 271 PHE A CA 1
ATOM 2079 C C . PHE A 1 271 ? 2.025 -8.461 -27.203 1 32.31 271 PHE A C 1
ATOM 2081 O O . PHE A 1 271 ? 2.852 -8.305 -28.109 1 32.31 271 PHE A O 1
ATOM 2088 N N . TRP A 1 272 ? 1.015 -8.234 -27.812 1 30.5 272 TRP A N 1
ATOM 2089 C CA . TRP A 1 272 ? 1.495 -7.957 -29.156 1 30.5 272 TRP A CA 1
ATOM 2090 C C . TRP A 1 272 ? 2.777 -7.129 -29.125 1 30.5 272 TRP A C 1
ATOM 2092 O O . TRP A 1 272 ? 3.232 -6.727 -28.047 1 30.5 272 TRP A O 1
ATOM 2102 N N . GLY A 1 273 ? 3.266 -6.473 -30.297 1 31.28 273 GLY A N 1
ATOM 2103 C CA . GLY A 1 273 ? 4.258 -5.41 -30.359 1 31.28 273 GLY A CA 1
ATOM 2104 C C . GLY A 1 273 ? 4.152 -4.434 -29.203 1 31.28 273 GLY A C 1
ATOM 2105 O O . GLY A 1 273 ? 4.996 -3.549 -29.047 1 31.28 273 GLY A O 1
ATOM 2106 N N . PHE A 1 274 ? 2.852 -4.133 -28.875 1 29.08 274 PHE A N 1
ATOM 2107 C CA . PHE A 1 274 ? 2.443 -3.041 -28 1 29.08 274 PHE A CA 1
ATOM 2108 C C . PHE A 1 274 ? 2.291 -3.529 -26.562 1 29.08 274 PHE A C 1
ATOM 2110 O O . PHE A 1 274 ? 1.646 -2.871 -25.75 1 29.08 274 PHE A O 1
ATOM 2117 N N . ALA A 1 275 ? 2.312 -4.578 -26.312 1 29.23 275 ALA A N 1
ATOM 2118 C CA . ALA A 1 275 ? 2.127 -4.84 -24.891 1 29.23 275 ALA A CA 1
ATOM 2119 C C . ALA A 1 275 ? 2.982 -3.9 -24.047 1 29.23 275 ALA A C 1
ATOM 2121 O O . ALA A 1 275 ? 2.479 -3.26 -23.125 1 29.23 275 ALA A O 1
ATOM 2122 N N . GLN A 1 276 ? 4.254 -4.449 -23.656 1 30.45 276 GLN A N 1
ATOM 2123 C CA . GLN A 1 276 ? 4.84 -3.754 -22.516 1 30.45 276 GLN A CA 1
ATOM 2124 C C . GLN A 1 276 ? 5.199 -2.316 -22.875 1 30.45 276 GLN A C 1
ATOM 2126 O O . GLN A 1 276 ? 6.359 -1.91 -22.75 1 30.45 276 GLN A O 1
ATOM 2131 N N . GLN A 1 277 ? 4.922 -1.577 -23.703 1 29.72 277 GLN A N 1
ATOM 2132 C CA . GLN A 1 277 ? 5.758 -0.41 -23.438 1 29.72 277 GLN A CA 1
ATOM 2133 C C . GLN A 1 277 ? 5.961 -0.199 -21.953 1 29.72 277 GLN A C 1
ATOM 2135 O O . GLN A 1 277 ? 5.062 -0.47 -21.141 1 29.72 277 GLN A O 1
ATOM 2140 N N . PRO A 1 278 ? 7.297 -0.128 -21.719 1 29.81 278 PRO A N 1
ATOM 2141 C CA . PRO A 1 278 ? 7.855 -0.267 -20.375 1 29.81 278 PRO A CA 1
ATOM 2142 C C . PRO A 1 278 ? 6.789 -0.183 -19.281 1 29.81 278 PRO A C 1
ATOM 2144 O O . PRO A 1 278 ? 6.871 -0.896 -18.281 1 29.81 278 PRO A O 1
ATOM 2147 N N . SER A 1 279 ? 6.887 0.823 -18.594 1 29.48 279 SER A N 1
ATOM 2148 C CA . SER A 1 279 ? 7.949 1.819 -18.516 1 29.48 279 SER A CA 1
ATOM 2149 C C . SER A 1 279 ? 7.402 3.172 -18.078 1 29.48 279 SER A C 1
ATOM 2151 O O . SER A 1 279 ? 6.215 3.455 -18.234 1 29.48 279 SER A O 1
ATOM 2153 N N . SER A 1 280 ? 7.508 4.219 -18.641 1 29.06 280 SER A N 1
ATOM 2154 C CA . SER A 1 280 ? 7.184 5.594 -18.281 1 29.06 280 SER A CA 1
ATOM 2155 C C . SER A 1 280 ? 5.695 5.875 -18.453 1 29.06 280 SER A C 1
ATOM 2157 O O . SER A 1 280 ? 5.215 6.953 -18.094 1 29.06 280 SER A O 1
ATOM 2159 N N . ASP A 1 281 ? 4.941 5.199 -19.594 1 27.3 281 ASP A N 1
ATOM 2160 C CA . ASP A 1 281 ? 3.662 5.352 -20.281 1 27.3 281 ASP A CA 1
ATOM 2161 C C . ASP A 1 281 ? 2.6 4.441 -19.656 1 27.3 281 ASP A C 1
ATOM 2163 O O . ASP A 1 281 ? 2.82 3.238 -19.5 1 27.3 281 ASP A O 1
ATOM 2167 N N . PRO A 1 282 ? 1.496 4.883 -19.188 1 28.05 282 PRO A N 1
ATOM 2168 C CA . PRO A 1 282 ? 0.428 4.105 -18.547 1 28.05 282 PRO A CA 1
ATOM 2169 C C . PRO A 1 282 ? 0.152 2.787 -19.266 1 28.05 282 PRO A C 1
ATOM 2171 O O . PRO A 1 282 ? -0.666 1.986 -18.812 1 28.05 282 PRO A O 1
ATOM 2174 N N . GLY A 1 283 ? 0.49 2.594 -20.578 1 24.59 283 GLY A N 1
ATOM 2175 C CA . GLY A 1 283 ? 0.016 1.484 -21.391 1 24.59 283 GLY A CA 1
ATOM 2176 C C . GLY A 1 283 ? 0.789 0.2 -21.156 1 24.59 283 GLY A C 1
ATOM 2177 O O . GLY A 1 283 ? 0.52 -0.819 -21.797 1 24.59 283 GLY A O 1
ATOM 2178 N N . ASN A 1 284 ? 2.162 0.225 -21.156 1 26.67 284 ASN A N 1
ATOM 2179 C CA . ASN A 1 284 ? 2.928 -0.897 -21.688 1 26.67 284 ASN A CA 1
ATOM 2180 C C . ASN A 1 284 ? 2.732 -2.156 -20.844 1 26.67 284 ASN A C 1
ATOM 2182 O O . ASN A 1 284 ? 2.248 -2.082 -19.719 1 26.67 284 ASN A O 1
ATOM 2186 N N . GLY A 1 285 ? 3.906 -3.068 -20.641 1 25.62 285 GLY A N 1
ATOM 2187 C CA . GLY A 1 285 ? 3.861 -4.516 -20.797 1 25.62 285 GLY A CA 1
ATOM 2188 C C . GLY A 1 285 ? 3.041 -5.203 -19.719 1 25.62 285 GLY A C 1
ATOM 2189 O O . GLY A 1 285 ? 2.656 -4.582 -18.734 1 25.62 285 GLY A O 1
ATOM 2190 N N . SER A 1 286 ? 3.072 -6.652 -20 1 27.78 286 SER A N 1
ATOM 2191 C CA . SER A 1 286 ? 2.051 -7.652 -19.719 1 27.78 286 SER A CA 1
ATOM 2192 C C . SER A 1 286 ? 1.985 -7.973 -18.234 1 27.78 286 SER A C 1
ATOM 2194 O O . SER A 1 286 ? 0.9 -8.031 -17.656 1 27.78 286 SER A O 1
ATOM 2196 N N . TYR A 1 287 ? 3.252 -8.672 -17.688 1 28.55 287 TYR A N 1
ATOM 2197 C CA . TYR A 1 287 ? 3.01 -9.562 -16.562 1 28.55 287 TYR A CA 1
ATOM 2198 C C . TYR A 1 287 ? 2.977 -8.773 -15.25 1 28.55 287 TYR A C 1
ATOM 2200 O O . TYR A 1 287 ? 2.725 -9.344 -14.188 1 28.55 287 TYR A O 1
ATOM 2208 N N . ALA A 1 288 ? 4.035 -8.016 -15.109 1 32.16 288 ALA A N 1
ATOM 2209 C CA . ALA A 1 288 ? 4.094 -7.504 -13.742 1 32.16 288 ALA A CA 1
ATOM 2210 C C . ALA A 1 288 ? 2.729 -6.988 -13.289 1 32.16 288 ALA A C 1
ATOM 2212 O O . ALA A 1 288 ? 2.32 -5.887 -13.664 1 32.16 288 ALA A O 1
ATOM 2213 N N . GLY A 1 289 ? 1.963 -7.949 -13.383 1 29.03 289 GLY A N 1
ATOM 2214 C CA . GLY A 1 289 ? 0.571 -7.531 -13.32 1 29.03 289 GLY A CA 1
ATOM 2215 C C . GLY A 1 289 ? 0.28 -6.59 -12.172 1 29.03 289 GLY A C 1
ATOM 2216 O O . GLY A 1 289 ? 0.033 -7.031 -11.047 1 29.03 289 GLY A O 1
ATOM 2217 N N . ASP A 1 290 ? 1.339 -5.887 -11.672 1 31.72 290 ASP A N 1
ATOM 2218 C CA . ASP A 1 290 ? 0.354 -4.938 -11.156 1 31.72 290 ASP A CA 1
ATOM 2219 C C . ASP A 1 290 ? -0.882 -4.891 -12.047 1 31.72 290 ASP A C 1
ATOM 2221 O O . ASP A 1 290 ? -0.837 -4.344 -13.156 1 31.72 290 ASP A O 1
ATOM 2225 N N . ARG A 1 291 ? -1.13 -6.02 -12.375 1 33.53 291 ARG A N 1
ATOM 2226 C CA . ARG A 1 291 ? -2.316 -6.668 -12.922 1 33.53 291 ARG A CA 1
ATOM 2227 C C . ARG A 1 291 ? -3.283 -5.641 -13.5 1 33.53 291 ARG A C 1
ATOM 2229 O O . ARG A 1 291 ? -3.203 -4.453 -13.18 1 33.53 291 ARG A O 1
ATOM 2236 N N . MET A 1 292 ? -4.297 -6.422 -14.086 1 38.22 292 MET A N 1
ATOM 2237 C CA . MET A 1 292 ? -5.535 -5.977 -14.719 1 38.22 292 MET A CA 1
ATOM 2238 C C . MET A 1 292 ? -6.094 -4.742 -14.016 1 38.22 292 MET A C 1
ATOM 2240 O O . MET A 1 292 ? -6.176 -4.711 -12.781 1 38.22 292 MET A O 1
ATOM 2244 N N . ASN A 1 293 ? -5.363 -3.793 -14.484 1 45.28 293 ASN A N 1
ATOM 2245 C CA . ASN A 1 293 ? -6.203 -2.68 -14.047 1 45.28 293 ASN A CA 1
ATOM 2246 C C . ASN A 1 293 ? -7.527 -3.17 -13.469 1 45.28 293 ASN A C 1
ATOM 2248 O O . ASN A 1 293 ? -8.586 -2.598 -13.75 1 45.28 293 ASN A O 1
ATOM 2252 N N . TYR A 1 294 ? -7.266 -4.539 -13.242 1 59.72 294 TYR A N 1
ATOM 2253 C CA . TYR A 1 294 ? -8.414 -5.141 -12.578 1 59.72 294 TYR A CA 1
ATOM 2254 C C . TYR A 1 294 ? -8.094 -5.469 -11.125 1 59.72 294 TYR A C 1
ATOM 2256 O O . TYR A 1 294 ? -7.023 -6.012 -10.828 1 59.72 294 TYR A O 1
ATOM 2264 N N . PRO A 1 295 ? -8.531 -5.039 -10.219 1 73.69 295 PRO A N 1
ATOM 2265 C CA . PRO A 1 295 ? -9.711 -4.172 -10.227 1 73.69 295 PRO A CA 1
ATOM 2266 C C . PRO A 1 295 ? -9.359 -2.699 -10.414 1 73.69 295 PRO A C 1
ATOM 2268 O O . PRO A 1 295 ? -8.195 -2.316 -10.273 1 73.69 295 PRO A O 1
ATOM 2271 N N . ALA A 1 296 ? -10.188 -2.045 -10.922 1 71.69 296 ALA A N 1
ATOM 2272 C CA . ALA A 1 296 ? -10.039 -0.597 -11.031 1 71.69 296 ALA A CA 1
ATOM 2273 C C . ALA A 1 296 ? -10.344 0.093 -9.711 1 71.69 296 ALA A C 1
ATOM 2275 O O . ALA A 1 296 ? -11.367 -0.19 -9.078 1 71.69 296 ALA A O 1
ATOM 2276 N N . TRP A 1 297 ? -9.391 0.909 -9.281 1 74.25 297 TRP A N 1
ATOM 2277 C CA . TRP A 1 297 ? -9.602 1.817 -8.164 1 74.25 297 TRP A CA 1
ATOM 2278 C C . TRP A 1 297 ? -9.75 3.256 -8.648 1 74.25 297 TRP A C 1
ATOM 2280 O O . TRP A 1 297 ? -8.773 3.875 -9.078 1 74.25 297 TRP A O 1
ATOM 2290 N N . TRP A 1 298 ? -11.016 3.76 -8.531 1 70.88 298 TRP A N 1
ATOM 2291 C CA . TRP A 1 298 ? -11.32 5.07 -9.102 1 70.88 298 TRP A CA 1
ATOM 2292 C C . TRP A 1 298 ? -11.477 6.117 -8.008 1 70.88 298 TRP A C 1
ATOM 2294 O O . TRP A 1 298 ? -11.797 5.781 -6.863 1 70.88 298 TRP A O 1
ATOM 2304 N N . ILE A 1 299 ? -11.18 7.398 -8.453 1 69.62 299 ILE A N 1
ATOM 2305 C CA . ILE A 1 299 ? -11.734 8.469 -7.625 1 69.62 299 ILE A CA 1
ATOM 2306 C C . ILE A 1 299 ? -13.25 8.344 -7.566 1 69.62 299 ILE A C 1
ATOM 2308 O O . ILE A 1 299 ? -13.906 8.148 -8.594 1 69.62 299 ILE A O 1
ATOM 2312 N N . ASP A 1 300 ? -13.773 8.344 -6.449 1 76.06 300 ASP A N 1
ATOM 2313 C CA . ASP A 1 300 ? -15.219 8.203 -6.289 1 76.06 300 ASP A CA 1
ATOM 2314 C C . ASP A 1 300 ? -15.938 9.484 -6.703 1 76.06 300 ASP A C 1
ATOM 2316 O O . ASP A 1 300 ? -15.859 10.5 -6.008 1 76.06 300 ASP A O 1
ATOM 2320 N N . PRO A 1 301 ? -16.594 9.492 -7.832 1 71.56 301 PRO A N 1
ATOM 2321 C CA . PRO A 1 301 ? -17.266 10.711 -8.289 1 71.56 301 PRO A CA 1
ATOM 2322 C C . PRO A 1 301 ? -18.438 11.102 -7.398 1 71.56 301 PRO A C 1
ATOM 2324 O O . PRO A 1 301 ? -18.922 12.234 -7.473 1 71.56 301 PRO A O 1
ATOM 2327 N N . ASP A 1 302 ? -18.922 10.148 -6.645 1 77.38 302 ASP A N 1
ATOM 2328 C CA . ASP A 1 302 ? -20.078 10.414 -5.801 1 77.38 302 ASP A CA 1
ATOM 2329 C C . ASP A 1 302 ? -19.656 11.055 -4.48 1 77.38 302 ASP A C 1
ATOM 2331 O O . ASP A 1 302 ? -20.5 11.578 -3.746 1 77.38 302 ASP A O 1
ATOM 2335 N N . TYR A 1 303 ? -18.484 10.836 -4.199 1 73.5 303 TYR A N 1
ATOM 2336 C CA . TYR A 1 303 ? -17.984 11.445 -2.973 1 73.5 303 TYR A CA 1
ATOM 2337 C C . TYR A 1 303 ? -17.906 12.961 -3.109 1 73.5 303 TYR A C 1
ATOM 2339 O O . TYR A 1 303 ? -17.391 13.477 -4.102 1 73.5 303 TYR A O 1
ATOM 2347 N N . GLU A 1 304 ? -18.875 13.664 -2.307 1 59.69 304 GLU A N 1
ATOM 2348 C CA . GLU A 1 304 ? -19.266 15.07 -2.242 1 59.69 304 GLU A CA 1
ATOM 2349 C C . GLU A 1 304 ? -18.391 15.922 -3.168 1 59.69 304 GLU A C 1
ATOM 2351 O O . GLU A 1 304 ? -17.234 15.586 -3.416 1 59.69 304 GLU A O 1
ATOM 2356 N N . SER A 1 305 ? -19.125 16.719 -3.814 1 47.06 305 SER A N 1
ATOM 2357 C CA . SER A 1 305 ? -18.891 17.766 -4.812 1 47.06 305 SER A CA 1
ATOM 2358 C C . SER A 1 305 ? -17.797 18.719 -4.367 1 47.06 305 SER A C 1
ATOM 2360 O O . SER A 1 305 ? -17.594 18.938 -3.168 1 47.06 305 SER A O 1
ATOM 2362 N N . GLY A 1 306 ? -16.75 18.75 -4.883 1 41.75 306 GLY A N 1
ATOM 2363 C CA . GLY A 1 306 ? -15.641 19.688 -4.773 1 41.75 306 GLY A CA 1
ATOM 2364 C C . GLY A 1 306 ? -14.312 19 -4.527 1 41.75 306 GLY A C 1
ATOM 2365 O O . GLY A 1 306 ? -13.344 19.641 -4.109 1 41.75 306 GLY A O 1
ATOM 2366 N N . ILE A 1 307 ? -14.703 17.656 -4.566 1 44.69 307 ILE A N 1
ATOM 2367 C CA . ILE A 1 307 ? -13.516 16.812 -4.457 1 44.69 307 ILE A CA 1
ATOM 2368 C C . ILE A 1 307 ? -12.523 17.188 -5.555 1 44.69 307 ILE A C 1
ATOM 2370 O O . ILE A 1 307 ? -11.32 16.938 -5.422 1 44.69 307 ILE A O 1
ATOM 2374 N N . HIS A 1 308 ? -13.32 17.484 -6.598 1 39.88 308 HIS A N 1
ATOM 2375 C CA . HIS A 1 308 ? -12.414 17.938 -7.648 1 39.88 308 HIS A CA 1
ATOM 2376 C C . HIS A 1 308 ? -11.547 19.094 -7.172 1 39.88 308 HIS A C 1
ATOM 2378 O O . HIS A 1 308 ? -10.469 19.344 -7.719 1 39.88 308 HIS A O 1
ATOM 2384 N N . ASP A 1 309 ? -12.398 19.984 -6.609 1 37.62 309 ASP A N 1
ATOM 2385 C CA . ASP A 1 309 ? -11.672 21.141 -6.09 1 37.62 309 ASP A CA 1
ATOM 2386 C C . ASP A 1 309 ? -10.711 20.719 -4.973 1 37.62 309 ASP A C 1
ATOM 2388 O O . ASP A 1 309 ? -9.789 21.469 -4.641 1 37.62 309 ASP A O 1
ATOM 2392 N N . GLN A 1 310 ? -11.234 19.797 -4.234 1 38.66 310 GLN A N 1
ATOM 2393 C CA . GLN A 1 310 ? -10.844 19.516 -2.859 1 38.66 310 GLN A CA 1
ATOM 2394 C C . GLN A 1 310 ? -9.555 18.703 -2.814 1 38.66 310 GLN A C 1
ATOM 2396 O O . GLN A 1 310 ? -9.188 18.172 -1.766 1 38.66 310 GLN A O 1
ATOM 2401 N N . SER A 1 311 ? -9.156 18.203 -3.875 1 39.72 311 SER A N 1
ATOM 2402 C CA . SER A 1 311 ? -8 17.328 -3.67 1 39.72 311 SER A CA 1
ATOM 2403 C C . SER A 1 311 ? -7.016 17.938 -2.682 1 39.72 311 SER A C 1
ATOM 2405 O O . SER A 1 311 ? -5.867 17.5 -2.59 1 39.72 311 SER A O 1
ATOM 2407 N N . LEU A 1 312 ? -7.27 19.219 -2.555 1 38.28 312 LEU A N 1
ATOM 2408 C CA . LEU A 1 312 ? -6.176 19.812 -1.791 1 38.28 312 LEU A CA 1
ATOM 2409 C C . LEU A 1 312 ? -5.887 19 -0.536 1 38.28 312 LEU A C 1
ATOM 2411 O O . LEU A 1 312 ? -4.75 18.969 -0.059 1 38.28 312 LEU A O 1
ATOM 2415 N N . HIS A 1 313 ? -6.996 18.75 0.172 1 41.97 313 HIS A N 1
ATOM 2416 C CA . HIS A 1 313 ? -6.645 18.516 1.569 1 41.97 313 HIS A CA 1
ATOM 2417 C C . HIS A 1 313 ? -6.758 17.047 1.933 1 41.97 313 HIS A C 1
ATOM 2419 O O . HIS A 1 313 ? -6.348 16.641 3.02 1 41.97 313 HIS A O 1
ATOM 2425 N N . ALA A 1 314 ? -7.762 16.391 1.134 1 43.66 314 ALA A N 1
ATOM 2426 C CA . ALA A 1 314 ? -7.891 15.094 1.8 1 43.66 314 ALA A CA 1
ATOM 2427 C C . ALA A 1 314 ? -6.789 14.141 1.35 1 43.66 314 ALA A C 1
ATOM 2429 O O . ALA A 1 314 ? -6.656 13.852 0.157 1 43.66 314 ALA A O 1
ATOM 2430 N N . ASP A 1 315 ? -5.73 14.18 2.135 1 45.09 315 ASP A N 1
ATOM 2431 C CA . ASP A 1 315 ? -4.695 13.164 1.983 1 45.09 315 ASP A CA 1
ATOM 2432 C C . ASP A 1 315 ? -5.266 11.891 1.365 1 45.09 315 ASP A C 1
ATOM 2434 O O . ASP A 1 315 ? -4.543 11.125 0.716 1 45.09 315 ASP A O 1
ATOM 2438 N N . LEU A 1 316 ? -6.695 11.695 1.604 1 46.94 316 LEU A N 1
ATOM 2439 C CA . LEU A 1 316 ? -7.258 10.367 1.403 1 46.94 316 LEU A CA 1
ATOM 2440 C C . LEU A 1 316 ? -8.094 10.32 0.131 1 46.94 316 LEU A C 1
ATOM 2442 O O . LEU A 1 316 ? -8.484 9.242 -0.32 1 46.94 316 LEU A O 1
ATOM 2446 N N . ALA A 1 317 ? -8.609 11.445 -0.392 1 43.56 317 ALA A N 1
ATOM 2447 C CA . ALA A 1 317 ? -9.656 11.422 -1.406 1 43.56 317 ALA A CA 1
ATOM 2448 C C . ALA A 1 317 ? -9.156 10.781 -2.697 1 43.56 317 ALA A C 1
ATOM 2450 O O . ALA A 1 317 ? -9.93 10.141 -3.418 1 43.56 317 ALA A O 1
ATOM 2451 N N . ASN A 1 318 ? -7.852 10.953 -2.908 1 48.62 318 ASN A N 1
ATOM 2452 C CA . ASN A 1 318 ? -7.402 10.531 -4.23 1 48.62 318 ASN A CA 1
ATOM 2453 C C . ASN A 1 318 ? -7.066 9.047 -4.258 1 48.62 318 ASN A C 1
ATOM 2455 O O . ASN A 1 318 ? -6.523 8.547 -5.246 1 48.62 318 ASN A O 1
ATOM 2459 N N . ASN A 1 319 ? -7.602 8.422 -3.18 1 56.44 319 ASN A N 1
ATOM 2460 C CA . ASN A 1 319 ? -6.973 7.145 -2.857 1 56.44 319 ASN A CA 1
ATOM 2461 C C . ASN A 1 319 ? -7.777 5.969 -3.404 1 56.44 319 ASN A C 1
ATOM 2463 O O . ASN A 1 319 ? -7.695 4.855 -2.883 1 56.44 319 ASN A O 1
ATOM 2467 N N . GLY A 1 320 ? -8.461 6.293 -4.727 1 70.94 320 GLY A N 1
ATOM 2468 C CA . GLY A 1 320 ? -9.023 5.027 -5.16 1 70.94 320 GLY A CA 1
ATOM 2469 C C . GLY A 1 320 ? -10.094 4.496 -4.227 1 70.94 320 GLY A C 1
ATOM 2470 O O . GLY A 1 320 ? -9.992 3.375 -3.729 1 70.94 320 GLY A O 1
ATOM 2471 N N . LEU A 1 321 ? -11.188 5.34 -3.986 1 79.75 321 LEU A N 1
ATOM 2472 C CA . LEU A 1 321 ? -12.219 4.988 -3.012 1 79.75 321 LEU A CA 1
ATOM 2473 C C . LEU A 1 321 ? -13.398 4.297 -3.688 1 79.75 321 LEU A C 1
ATOM 2475 O O . LEU A 1 321 ? -14.367 3.924 -3.025 1 79.75 321 LEU A O 1
ATOM 2479 N N . LEU A 1 322 ? -13.32 4.148 -5.016 1 82.94 322 LEU A N 1
ATOM 2480 C CA . LEU A 1 322 ? -14.305 3.371 -5.762 1 82.94 322 LEU A CA 1
ATOM 2481 C C . LEU A 1 322 ? -13.656 2.16 -6.426 1 82.94 322 LEU A C 1
ATOM 2483 O O . LEU A 1 322 ? -12.812 2.312 -7.309 1 82.94 322 LEU A O 1
ATOM 2487 N N . LEU A 1 323 ? -14.094 0.99 -5.973 1 86.56 323 LEU A N 1
ATOM 2488 C CA . LEU A 1 323 ? -13.656 -0.258 -6.586 1 86.56 323 LEU A CA 1
ATOM 2489 C C . LEU A 1 323 ? -14.641 -0.713 -7.66 1 86.56 323 LEU A C 1
ATOM 2491 O O . LEU A 1 323 ? -15.844 -0.784 -7.414 1 86.56 323 LEU A O 1
ATOM 2495 N N . GLN A 1 324 ? -14.094 -0.931 -8.828 1 85.31 324 GLN A N 1
ATOM 2496 C CA . GLN A 1 324 ? -14.891 -1.538 -9.891 1 85.31 324 GLN A CA 1
ATOM 2497 C C . GLN A 1 324 ? -14.156 -2.709 -10.531 1 85.31 324 GLN A C 1
ATOM 2499 O O . GLN A 1 324 ? -12.969 -2.604 -10.852 1 85.31 324 GLN A O 1
ATOM 2504 N N . VAL A 1 325 ? -14.914 -3.812 -10.68 1 88.06 325 VAL A N 1
ATOM 2505 C CA . VAL A 1 325 ? -14.328 -4.996 -11.305 1 88.06 325 VAL A CA 1
ATOM 2506 C C . VAL A 1 325 ? -15.109 -5.344 -12.57 1 88.06 325 VAL A C 1
ATOM 2508 O O . VAL A 1 325 ? -16.297 -5.695 -12.508 1 88.06 325 VAL A O 1
ATOM 2511 N N . GLN A 1 326 ? -14.477 -5.172 -13.695 1 85.06 326 GLN A N 1
ATOM 2512 C CA . GLN A 1 326 ? -15.055 -5.465 -15 1 85.06 326 GLN A CA 1
ATOM 2513 C C . GLN A 1 326 ? -14.023 -6.098 -15.93 1 85.06 326 GLN A C 1
ATOM 2515 O O . GLN A 1 326 ? -12.836 -6.152 -15.602 1 85.06 326 GLN A O 1
ATOM 2520 N N . TYR A 1 327 ? -14.516 -6.621 -17.031 1 81.69 327 TYR A N 1
ATOM 2521 C CA . TYR A 1 327 ? -13.57 -7.109 -18.031 1 81.69 327 TYR A CA 1
ATOM 2522 C C . TYR A 1 327 ? -12.688 -5.977 -18.531 1 81.69 327 TYR A C 1
ATOM 2524 O O . TYR A 1 327 ? -13.164 -4.863 -18.766 1 81.69 327 TYR A O 1
ATOM 2532 N N . PRO A 1 328 ? -11.359 -6.258 -18.703 1 70.94 328 PRO A N 1
ATOM 2533 C CA . PRO A 1 328 ? -10.516 -5.211 -19.281 1 70.94 328 PRO A CA 1
ATOM 2534 C C . PRO A 1 328 ? -10.953 -4.82 -20.688 1 70.94 328 PRO A C 1
ATOM 2536 O O . PRO A 1 328 ? -10.867 -3.646 -21.062 1 70.94 328 PRO A O 1
ATOM 2539 N N . LEU A 1 329 ? -11.422 -5.82 -21.484 1 73.12 329 LEU A N 1
ATOM 2540 C CA . LEU A 1 329 ? -12.016 -5.629 -22.797 1 73.12 329 LEU A CA 1
ATOM 2541 C C . LEU A 1 329 ? -13.359 -6.348 -22.906 1 73.12 329 LEU A C 1
ATOM 2543 O O . LEU A 1 329 ? -13.438 -7.551 -22.656 1 73.12 329 LEU A O 1
ATOM 2547 N N . GLY A 1 330 ? -14.398 -5.637 -23.344 1 76.81 330 GLY A N 1
ATOM 2548 C CA . GLY A 1 330 ? -15.719 -6.227 -23.5 1 76.81 330 GLY A CA 1
ATOM 2549 C C . GLY A 1 330 ? -16.422 -6.473 -22.172 1 76.81 330 GLY A C 1
ATOM 2550 O O . GLY A 1 330 ? -16.344 -5.637 -21.266 1 76.81 330 GLY A O 1
ATOM 2551 N N . PRO A 1 331 ? -17.344 -7.574 -22.328 1 86.69 331 PRO A N 1
ATOM 2552 C CA . PRO A 1 331 ? -17.156 -8.883 -22.969 1 86.69 331 PRO A CA 1
ATOM 2553 C C . PRO A 1 331 ? -17.703 -8.938 -24.375 1 86.69 331 PRO A C 1
ATOM 2555 O O . PRO A 1 331 ? -17.406 -9.875 -25.125 1 86.69 331 PRO A O 1
ATOM 2558 N N . TRP A 1 332 ? -18.594 -8.016 -24.734 1 87.94 332 TRP A N 1
ATOM 2559 C CA . TRP A 1 332 ? -19.172 -8.016 -26.062 1 87.94 332 TRP A CA 1
ATOM 2560 C C . TRP A 1 332 ? -19.703 -9.398 -26.422 1 87.94 332 TRP A C 1
ATOM 2562 O O . TRP A 1 332 ? -19.406 -9.922 -27.5 1 87.94 332 TRP A O 1
ATOM 2572 N N . GLN A 1 333 ? -20.422 -10.047 -25.578 1 91.44 333 GLN A N 1
ATOM 2573 C CA . GLN A 1 333 ? -20.875 -11.43 -25.703 1 91.44 333 GLN A CA 1
ATOM 2574 C C . GLN A 1 333 ? -22.328 -11.5 -26.172 1 91.44 333 GLN A C 1
ATOM 2576 O O . GLN A 1 333 ? -23.234 -11.031 -25.469 1 91.44 333 GLN A O 1
ATOM 2581 N N . PRO A 1 334 ? -22.562 -12.055 -27.297 1 89.5 334 PRO A N 1
ATOM 2582 C CA . PRO A 1 334 ? -23.953 -12.297 -27.688 1 89.5 334 PRO A CA 1
ATOM 2583 C C . PRO A 1 334 ? -24.609 -13.422 -26.891 1 89.5 334 PRO A C 1
ATOM 2585 O O . PRO A 1 334 ? -23.953 -14.438 -26.609 1 89.5 334 PRO A O 1
ATOM 2588 N N . ILE A 1 335 ? -25.812 -13.172 -26.5 1 92 335 ILE A N 1
ATOM 2589 C CA . ILE A 1 335 ? -26.641 -14.203 -25.875 1 92 335 ILE A CA 1
ATOM 2590 C C . ILE A 1 335 ? -27.797 -14.555 -26.797 1 92 335 ILE A C 1
ATOM 2592 O O . ILE A 1 335 ? -28.734 -13.766 -26.953 1 92 335 ILE A O 1
ATOM 2596 N N . ARG A 1 336 ? -27.766 -15.766 -27.266 1 89.44 336 ARG A N 1
ATOM 2597 C CA . ARG A 1 336 ? -28.812 -16.219 -28.172 1 89.44 336 ARG A CA 1
ATOM 2598 C C . ARG A 1 336 ? -30.016 -16.766 -27.391 1 89.44 336 ARG A C 1
ATOM 2600 O O . ARG A 1 336 ? -29.891 -17.109 -26.219 1 89.44 336 ARG A O 1
ATOM 2607 N N . PRO A 1 337 ? -31.094 -16.797 -28.109 1 87.12 337 PRO A N 1
ATOM 2608 C CA . PRO A 1 337 ? -32.281 -17.375 -27.422 1 87.12 337 PRO A CA 1
ATOM 2609 C C . PRO A 1 337 ? -32 -18.75 -26.844 1 87.12 337 PRO A C 1
ATOM 2611 O O . PRO A 1 337 ? -31.453 -19.625 -27.547 1 87.12 337 PRO A O 1
ATOM 2614 N N . GLY A 1 338 ? -32.312 -18.906 -25.578 1 89.88 338 GLY A N 1
ATOM 2615 C CA . GLY A 1 338 ? -32.125 -20.188 -24.906 1 89.88 338 GLY A CA 1
ATOM 2616 C C . GLY A 1 338 ? -30.766 -20.359 -24.266 1 89.88 338 GLY A C 1
ATOM 2617 O O . GLY A 1 338 ? -30.531 -21.312 -23.531 1 89.88 338 GLY A O 1
ATOM 2618 N N . GLU A 1 339 ? -29.938 -19.438 -24.531 1 91.25 339 GLU A N 1
ATOM 2619 C CA . GLU A 1 339 ? -28.578 -19.547 -24.031 1 91.25 339 GLU A CA 1
ATOM 2620 C C . GLU A 1 339 ? -28.438 -18.859 -22.672 1 91.25 339 GLU A C 1
ATOM 2622 O O . GLU A 1 339 ? -29.234 -17.969 -22.328 1 91.25 339 GLU A O 1
ATOM 2627 N N . SER A 1 340 ? -27.547 -19.391 -21.922 1 92.38 340 SER A N 1
ATOM 2628 C CA . SER A 1 340 ? -27.141 -18.766 -20.656 1 92.38 340 SER A CA 1
ATOM 2629 C C . SER A 1 340 ? -25.641 -18.516 -20.625 1 92.38 340 SER A C 1
ATOM 2631 O O . SER A 1 340 ? -24.859 -19.312 -21.141 1 92.38 340 SER A O 1
ATOM 2633 N N . GLN A 1 341 ? -25.328 -17.438 -20.141 1 94.25 341 GLN A N 1
ATOM 2634 C CA . GLN A 1 341 ? -23.922 -17.062 -20 1 94.25 341 GLN A CA 1
ATOM 2635 C C . GLN A 1 341 ? -23.594 -16.688 -18.547 1 94.25 341 GLN A C 1
ATOM 2637 O O . GLN A 1 341 ? -24.312 -15.898 -17.938 1 94.25 341 GLN A O 1
ATOM 2642 N N . SER A 1 342 ? -22.609 -17.375 -18.016 1 95.75 342 SER A N 1
ATOM 2643 C CA . SER A 1 342 ? -22.016 -16.938 -16.75 1 95.75 342 SER A CA 1
ATOM 2644 C C . SER A 1 342 ? -20.75 -16.109 -17 1 95.75 342 SER A C 1
ATOM 2646 O O . SER A 1 342 ? -19.828 -16.578 -17.688 1 95.75 342 SER A O 1
ATOM 2648 N N . PHE A 1 343 ? -20.688 -14.945 -16.578 1 95.88 343 PHE A N 1
ATOM 2649 C CA . PHE A 1 343 ? -19.5 -14.117 -16.719 1 95.88 343 PHE A CA 1
ATOM 2650 C C . PHE A 1 343 ? -18.516 -14.391 -15.586 1 95.88 343 PHE A C 1
ATOM 2652 O O . PHE A 1 343 ? -18.75 -15.258 -14.742 1 95.88 343 PHE A O 1
ATOM 2659 N N . PHE A 1 344 ? -17.328 -13.742 -15.602 1 92.44 344 PHE A N 1
ATOM 2660 C CA . PHE A 1 344 ? -16.219 -14.156 -14.75 1 92.44 344 PHE A CA 1
ATOM 2661 C C . PHE A 1 344 ? -16.578 -13.977 -13.281 1 92.44 344 PHE A C 1
ATOM 2663 O O . PHE A 1 344 ? -17.453 -13.188 -12.938 1 92.44 344 PHE A O 1
ATOM 2670 N N . THR A 1 345 ? -15.977 -14.742 -12.477 1 96.12 345 THR A N 1
ATOM 2671 C CA . THR A 1 345 ? -16.172 -14.734 -11.031 1 96.12 345 THR A CA 1
ATOM 2672 C C . THR A 1 345 ? -15.141 -13.82 -10.359 1 96.12 345 THR A C 1
ATOM 2674 O O . THR A 1 345 ? -13.953 -13.883 -10.672 1 96.12 345 THR A O 1
ATOM 2677 N N . VAL A 1 346 ? -15.656 -13 -9.453 1 94.62 346 VAL A N 1
ATOM 2678 C CA . VAL A 1 346 ? -14.82 -12.156 -8.602 1 94.62 346 VAL A CA 1
ATOM 2679 C C . VAL A 1 346 ? -14.68 -12.789 -7.223 1 94.62 346 VAL A C 1
ATOM 2681 O O . VAL A 1 346 ? -15.68 -13.172 -6.605 1 94.62 346 VAL A O 1
ATOM 2684 N N . PHE A 1 347 ? -13.453 -12.945 -6.77 1 95.5 347 PHE A N 1
ATOM 2685 C CA . PHE A 1 347 ? -13.188 -13.352 -5.395 1 95.5 347 PHE A CA 1
ATOM 2686 C C . PHE A 1 347 ? -12.727 -12.164 -4.559 1 95.5 347 PHE A C 1
ATOM 2688 O O . PHE A 1 347 ? -11.68 -11.578 -4.824 1 95.5 347 PHE A O 1
ATOM 2695 N N . LEU A 1 348 ? -13.523 -11.859 -3.576 1 95.62 348 LEU A N 1
ATOM 2696 C CA . LEU A 1 348 ? -13.266 -10.719 -2.705 1 95.62 348 LEU A CA 1
ATOM 2697 C C . LEU A 1 348 ? -12.82 -11.18 -1.322 1 95.62 348 LEU A C 1
ATOM 2699 O O . LEU A 1 348 ? -13.578 -11.828 -0.605 1 95.62 348 LEU A O 1
ATOM 2703 N N . THR A 1 349 ? -11.594 -10.82 -0.97 1 95.56 349 THR A N 1
ATOM 2704 C CA . THR A 1 349 ? -11.055 -11.117 0.355 1 95.56 349 THR A CA 1
ATOM 2705 C C . THR A 1 349 ? -10.914 -9.836 1.178 1 95.56 349 THR A C 1
ATOM 2707 O O . THR A 1 349 ? -10.352 -8.844 0.706 1 95.56 349 THR A O 1
ATOM 2710 N N . LEU A 1 350 ? -11.484 -9.867 2.391 1 95.5 350 LEU A N 1
ATOM 2711 C CA . LEU A 1 350 ? -11.266 -8.758 3.318 1 95.5 350 LEU A CA 1
ATOM 2712 C C . LEU A 1 350 ? -10.164 -9.102 4.312 1 95.5 350 LEU A C 1
ATOM 2714 O O . LEU A 1 350 ? -10.344 -9.953 5.184 1 95.5 350 LEU A O 1
ATOM 2718 N N . PHE A 1 351 ? -9.016 -8.367 4.184 1 91.38 351 PHE A N 1
ATOM 2719 C CA . PHE A 1 351 ? -7.934 -8.555 5.141 1 91.38 351 PHE A CA 1
ATOM 2720 C C . PHE A 1 351 ? -8.305 -7.977 6.5 1 91.38 351 PHE A C 1
ATOM 2722 O O . PHE A 1 351 ? -8.922 -6.914 6.578 1 91.38 351 PHE A O 1
ATOM 2729 N N . ASP A 1 352 ? -7.898 -8.625 7.512 1 87.81 352 ASP A N 1
ATOM 2730 C CA . ASP A 1 352 ? -8.203 -8.156 8.859 1 87.81 352 ASP A CA 1
ATOM 2731 C C . ASP A 1 352 ? -7.055 -7.309 9.414 1 87.81 352 ASP A C 1
ATOM 2733 O O . ASP A 1 352 ? -7.137 -6.801 10.531 1 87.81 352 ASP A O 1
ATOM 2737 N N . SER A 1 353 ? -5.996 -7.223 8.609 1 83.38 353 SER A N 1
ATOM 2738 C CA . SER A 1 353 ? -4.816 -6.48 9.039 1 83.38 353 SER A CA 1
ATOM 2739 C C . SER A 1 353 ? -4.129 -5.805 7.859 1 83.38 353 SER A C 1
ATOM 2741 O O . SER A 1 353 ? -4.246 -6.262 6.723 1 83.38 353 SER A O 1
ATOM 2743 N N . ASP A 1 354 ? -3.41 -4.758 8.219 1 79.75 354 ASP A N 1
ATOM 2744 C CA . ASP A 1 354 ? -2.592 -4.105 7.207 1 79.75 354 ASP A CA 1
ATOM 2745 C C . ASP A 1 354 ? -1.184 -4.695 7.172 1 79.75 354 ASP A C 1
ATOM 2747 O O . ASP A 1 354 ? -0.375 -4.34 6.312 1 79.75 354 ASP A O 1
ATOM 2751 N N . ASP A 1 355 ? -0.927 -5.617 8.008 1 82.19 355 ASP A N 1
ATOM 2752 C CA . ASP A 1 355 ? 0.384 -6.254 8.094 1 82.19 355 ASP A CA 1
ATOM 2753 C C . ASP A 1 355 ? 0.618 -7.188 6.906 1 82.19 355 ASP A C 1
ATOM 2755 O O . ASP A 1 355 ? -0.142 -8.133 6.699 1 82.19 355 ASP A O 1
ATOM 2759 N N . LEU A 1 356 ? 1.713 -6.914 6.18 1 81.19 356 LEU A N 1
ATOM 2760 C CA . LEU A 1 356 ? 1.944 -7.645 4.938 1 81.19 356 LEU A CA 1
ATOM 2761 C C . LEU A 1 356 ? 2.152 -9.133 5.211 1 81.19 356 LEU A C 1
ATOM 2763 O O . LEU A 1 356 ? 1.579 -9.977 4.52 1 81.19 356 LEU A O 1
ATOM 2767 N N . PRO A 1 357 ? 2.957 -9.562 6.191 1 83.88 357 PRO A N 1
ATOM 2768 C CA . PRO A 1 357 ? 3.1 -11 6.453 1 83.88 357 PRO A CA 1
ATOM 2769 C C . PRO A 1 357 ? 1.764 -11.68 6.73 1 83.88 357 PRO A C 1
ATOM 2771 O O . PRO A 1 357 ? 1.517 -12.789 6.238 1 83.88 357 PRO A O 1
ATOM 2774 N N . ARG A 1 358 ? 0.934 -11.023 7.473 1 90 358 ARG A N 1
ATOM 2775 C CA . ARG A 1 358 ? -0.366 -11.617 7.758 1 90 358 ARG A CA 1
ATOM 2776 C C . ARG A 1 358 ? -1.247 -11.633 6.516 1 90 358 ARG A C 1
ATOM 2778 O O . ARG A 1 358 ? -1.979 -12.602 6.277 1 90 358 ARG A O 1
ATOM 2785 N N . GLN A 1 359 ? -1.238 -10.547 5.75 1 89.19 359 GLN A N 1
ATOM 2786 C CA . GLN A 1 359 ? -1.979 -10.539 4.496 1 89.19 359 GLN A CA 1
ATOM 2787 C C . GLN A 1 359 ? -1.501 -11.656 3.572 1 89.19 359 GLN A C 1
ATOM 2789 O O . GLN A 1 359 ? -2.311 -12.32 2.918 1 89.19 359 GLN A O 1
ATOM 2794 N N . SER A 1 360 ? -0.162 -11.828 3.537 1 89.5 360 SER A N 1
ATOM 2795 C CA . SER A 1 360 ? 0.421 -12.891 2.725 1 89.5 360 SER A CA 1
ATOM 2796 C C . SER A 1 360 ? -0.073 -14.258 3.172 1 89.5 360 SER A C 1
ATOM 2798 O O . SER A 1 360 ? -0.476 -15.086 2.346 1 89.5 360 SER A O 1
ATOM 2800 N N . LEU A 1 361 ? -0.082 -14.492 4.441 1 94.5 361 LEU A N 1
ATOM 2801 C CA . LEU A 1 361 ? -0.584 -15.75 4.992 1 94.5 361 LEU A CA 1
ATOM 2802 C C . LEU A 1 361 ? -2.062 -15.93 4.66 1 94.5 361 LEU A C 1
ATOM 2804 O O . LEU A 1 361 ? -2.49 -17.031 4.305 1 94.5 361 LEU A O 1
ATOM 2808 N N . SER A 1 362 ? -2.793 -14.82 4.781 1 93.56 362 SER A N 1
ATOM 2809 C CA . SER A 1 362 ? -4.223 -14.867 4.488 1 93.56 362 SER A CA 1
ATOM 2810 C C . SER A 1 362 ? -4.477 -15.258 3.035 1 93.56 362 SER A C 1
ATOM 2812 O O . SER A 1 362 ? -5.273 -16.156 2.758 1 93.56 362 SER A O 1
ATOM 2814 N N . ARG A 1 363 ? -3.791 -14.641 2.141 1 93.06 363 ARG A N 1
ATOM 2815 C CA . ARG A 1 363 ? -3.998 -14.93 0.726 1 93.06 363 ARG A CA 1
ATOM 2816 C C . ARG A 1 363 ? -3.635 -16.375 0.405 1 93.06 363 ARG A C 1
ATOM 2818 O O . ARG A 1 363 ? -4.367 -17.062 -0.311 1 93.06 363 ARG A O 1
ATOM 2825 N N . ARG A 1 364 ? -2.527 -16.844 0.895 1 94 364 ARG A N 1
ATOM 2826 C CA . ARG A 1 364 ? -2.109 -18.219 0.608 1 94 364 ARG A CA 1
ATOM 2827 C C . ARG A 1 364 ? -3.105 -19.219 1.174 1 94 364 ARG A C 1
ATOM 2829 O O . ARG A 1 364 ? -3.396 -20.234 0.542 1 94 364 ARG A O 1
ATOM 2836 N N . ARG A 1 365 ? -3.662 -18.938 2.34 1 94.31 365 ARG A N 1
ATOM 2837 C CA . ARG A 1 365 ? -4.703 -19.797 2.895 1 94.31 365 ARG A CA 1
ATOM 2838 C C . ARG A 1 365 ? -5.941 -19.797 2.004 1 94.31 365 ARG A C 1
ATOM 2840 O O . ARG A 1 365 ? -6.551 -20.844 1.781 1 94.31 365 ARG A O 1
ATOM 2847 N N . VAL A 1 366 ? -6.297 -18.641 1.544 1 95.19 366 VAL A N 1
ATOM 2848 C CA . VAL A 1 366 ? -7.457 -18.531 0.665 1 95.19 366 VAL A CA 1
ATOM 2849 C C . VAL A 1 366 ? -7.23 -19.344 -0.603 1 95.19 366 VAL A C 1
ATOM 2851 O O . VAL A 1 366 ? -8.094 -20.125 -1.004 1 95.19 366 VAL A O 1
ATOM 2854 N N . VAL A 1 367 ? -6.062 -19.234 -1.181 1 94.31 367 VAL A N 1
ATOM 2855 C CA . VAL A 1 367 ? -5.75 -19.938 -2.42 1 94.31 367 VAL A CA 1
ATOM 2856 C C . VAL A 1 367 ? -5.797 -21.453 -2.182 1 94.31 367 VAL A C 1
ATOM 2858 O O . VAL A 1 367 ? -6.426 -22.188 -2.947 1 94.31 367 VAL A O 1
ATOM 2861 N N . ARG A 1 368 ? -5.277 -21.938 -1.105 1 94.69 368 ARG A N 1
ATOM 2862 C CA . ARG A 1 368 ? -5.258 -23.359 -0.828 1 94.69 368 ARG A CA 1
ATOM 2863 C C . ARG A 1 368 ? -6.66 -23.891 -0.549 1 94.69 368 ARG A C 1
ATOM 2865 O O . ARG A 1 368 ? -6.949 -25.062 -0.791 1 94.69 368 ARG A O 1
ATOM 2872 N N . THR A 1 369 ? -7.504 -23 -0.055 1 94.5 369 THR A N 1
ATOM 2873 C CA . THR A 1 369 ? -8.859 -23.406 0.292 1 94.5 369 THR A CA 1
ATOM 2874 C C . THR A 1 369 ? -9.75 -23.422 -0.946 1 94.5 369 THR A C 1
ATOM 2876 O O . THR A 1 369 ? -10.477 -24.391 -1.179 1 94.5 369 THR A O 1
ATOM 2879 N N . LEU A 1 370 ? -9.641 -22.438 -1.744 1 96.69 370 LEU A N 1
ATOM 2880 C CA . LEU A 1 370 ? -10.547 -22.297 -2.877 1 96.69 370 LEU A CA 1
ATOM 2881 C C . LEU A 1 370 ? -10.047 -23.078 -4.082 1 96.69 370 LEU A C 1
ATOM 2883 O O . LEU A 1 370 ? -10.844 -23.484 -4.938 1 96.69 370 LEU A O 1
ATOM 2887 N N . PHE A 1 371 ? -8.75 -23.266 -4.168 1 96.44 371 PHE A N 1
ATOM 2888 C CA . PHE A 1 371 ? -8.109 -23.922 -5.301 1 96.44 371 PHE A CA 1
ATOM 2889 C C . PHE A 1 371 ? -7.129 -24.984 -4.828 1 96.44 371 PHE A C 1
ATOM 2891 O O . PHE A 1 371 ? -5.934 -24.922 -5.133 1 96.44 371 PHE A O 1
ATOM 2898 N N . PRO A 1 372 ? -7.605 -26.031 -4.234 1 96.69 372 PRO A N 1
ATOM 2899 C CA . PRO A 1 372 ? -6.734 -26.969 -3.51 1 96.69 372 PRO A CA 1
ATOM 2900 C C . PRO A 1 372 ? -5.848 -27.797 -4.441 1 96.69 372 PRO A C 1
ATOM 2902 O O . PRO A 1 372 ? -4.875 -28.406 -3.99 1 96.69 372 PRO A O 1
ATOM 2905 N N . GLN A 1 373 ? -6.168 -27.812 -5.781 1 97.5 373 GLN A N 1
ATOM 2906 C CA . GLN A 1 373 ? -5.32 -28.562 -6.699 1 97.5 373 GLN A CA 1
ATOM 2907 C C . GLN A 1 373 ? -3.908 -27.984 -6.742 1 97.5 373 GLN A C 1
ATOM 2909 O O . GLN A 1 373 ? -2.961 -28.672 -7.121 1 97.5 373 GLN A O 1
ATOM 2914 N N . VAL A 1 374 ? -3.699 -26.734 -6.297 1 96.88 374 VAL A N 1
ATOM 2915 C CA . VAL A 1 374 ? -2.389 -26.094 -6.328 1 96.88 374 VAL A CA 1
ATOM 2916 C C . VAL A 1 374 ? -1.491 -26.688 -5.25 1 96.88 374 VAL A C 1
ATOM 2918 O O . VAL A 1 374 ? -0.285 -26.438 -5.223 1 96.88 374 VAL A O 1
ATOM 2921 N N . THR A 1 375 ? -2.021 -27.531 -4.363 1 96.88 375 THR A N 1
ATOM 2922 C CA . THR A 1 375 ? -1.247 -28.125 -3.277 1 96.88 375 THR A CA 1
ATOM 2923 C C . THR A 1 375 ? -0.684 -29.484 -3.693 1 96.88 375 THR A C 1
ATOM 2925 O O . THR A 1 375 ? 0.012 -30.141 -2.914 1 96.88 375 THR A O 1
ATOM 2928 N N . GLU A 1 376 ? -0.978 -29.938 -4.93 1 97.81 376 GLU A N 1
ATOM 2929 C CA . GLU A 1 376 ? -0.384 -31.172 -5.422 1 97.81 376 GLU A CA 1
ATOM 2930 C C . GLU A 1 376 ? 1.128 -31.031 -5.574 1 97.81 376 GLU A C 1
ATOM 2932 O O . GLU A 1 376 ? 1.622 -30 -6.016 1 97.81 376 GLU A O 1
ATOM 2937 N N . THR A 1 377 ? 1.851 -32.125 -5.168 1 96.31 377 THR A N 1
ATOM 2938 C CA . THR A 1 377 ? 3.301 -31.969 -5.129 1 96.31 377 THR A CA 1
ATOM 2939 C C . THR A 1 377 ? 3.988 -33.219 -5.699 1 96.31 377 THR A C 1
ATOM 2941 O O . THR A 1 377 ? 4.914 -33.75 -5.09 1 96.31 377 THR A O 1
ATOM 2944 N N . PRO A 1 378 ? 3.627 -33.688 -6.875 1 97.38 378 PRO A N 1
ATOM 2945 C CA . PRO A 1 378 ? 4.441 -34.75 -7.465 1 97.38 378 PRO A CA 1
ATOM 2946 C C . PRO A 1 378 ? 5.871 -34.312 -7.762 1 97.38 378 PRO A C 1
ATOM 2948 O O . PRO A 1 378 ? 6.078 -33.312 -8.477 1 97.38 378 PRO A O 1
ATOM 2951 N N . LEU A 1 379 ? 6.805 -35 -7.191 1 97.56 379 LEU A N 1
ATOM 2952 C CA . LEU A 1 379 ? 8.203 -34.688 -7.473 1 97.56 379 LEU A CA 1
ATOM 2953 C C . LEU A 1 379 ? 8.586 -35.125 -8.883 1 97.56 379 LEU A C 1
ATOM 2955 O O . LEU A 1 379 ? 8.641 -36.344 -9.156 1 97.56 379 LEU A O 1
ATOM 2959 N N . TYR A 1 380 ? 8.836 -34.156 -9.805 1 97.69 380 TYR A N 1
ATOM 2960 C CA . TYR A 1 380 ? 9.109 -34.562 -11.18 1 97.69 380 TYR A CA 1
ATOM 2961 C C . TYR A 1 380 ? 10.492 -34.094 -11.617 1 97.69 380 TYR A C 1
ATOM 2963 O O . TYR A 1 380 ? 11 -33.094 -11.094 1 97.69 380 TYR A O 1
ATOM 2971 N N . PHE A 1 381 ? 11.125 -34.875 -12.469 1 98.31 381 PHE A N 1
ATOM 2972 C CA . PHE A 1 381 ? 12.328 -34.5 -13.203 1 98.31 381 PHE A CA 1
ATOM 2973 C C . PHE A 1 381 ? 11.977 -33.938 -14.578 1 98.31 381 PHE A C 1
ATOM 2975 O O . PHE A 1 381 ? 11.078 -34.438 -15.25 1 98.31 381 PHE A O 1
ATOM 2982 N N . TYR A 1 382 ? 12.602 -32.812 -15.016 1 98.44 382 TYR A N 1
ATOM 2983 C CA . TYR A 1 382 ? 12.344 -32.125 -16.281 1 98.44 382 TYR A CA 1
ATOM 2984 C C . TYR A 1 382 ? 13.312 -32.594 -17.359 1 98.44 382 TYR A C 1
ATOM 2986 O O . TYR A 1 382 ? 14.344 -31.969 -17.594 1 98.44 382 TYR A O 1
ATOM 2994 N N . SER A 1 383 ? 12.922 -33.625 -18.125 1 98.56 383 SER A N 1
ATOM 2995 C CA . SER A 1 383 ? 13.844 -34.375 -19 1 98.56 383 SER A CA 1
ATOM 2996 C C . SER A 1 383 ? 13.969 -33.688 -20.344 1 98.56 383 SER A C 1
ATOM 2998 O O . SER A 1 383 ? 12.969 -33.281 -20.953 1 98.56 383 SER A O 1
ATOM 3000 N N . THR A 1 384 ? 15.211 -33.656 -20.891 1 98.19 384 THR A N 1
ATOM 3001 C CA . THR A 1 384 ? 15.453 -33.031 -22.188 1 98.19 384 THR A CA 1
ATOM 3002 C C . THR A 1 384 ? 15.539 -34.094 -23.281 1 98.19 384 THR A C 1
ATOM 3004 O O . THR A 1 384 ? 15.922 -33.781 -24.406 1 98.19 384 THR A O 1
ATOM 3007 N N . ASP A 1 385 ? 15.234 -35.344 -22.969 1 98 385 ASP A N 1
ATOM 3008 C CA . ASP A 1 385 ? 15.336 -36.438 -23.922 1 98 385 ASP A CA 1
ATOM 3009 C C . ASP A 1 385 ? 14.031 -37.25 -23.969 1 98 385 ASP A C 1
ATOM 3011 O O . ASP A 1 385 ? 13.789 -38.062 -23.094 1 98 385 ASP A O 1
ATOM 3015 N N . ALA A 1 386 ? 13.312 -37.156 -25.078 1 98.31 386 ALA A N 1
ATOM 3016 C CA . ALA A 1 386 ? 12.008 -37.812 -25.188 1 98.31 386 ALA A CA 1
ATOM 3017 C C . ALA A 1 386 ? 12.109 -39.062 -26.031 1 98.31 386 ALA A C 1
ATOM 3019 O O . ALA A 1 386 ? 11.094 -39.656 -26.438 1 98.31 386 ALA A O 1
ATOM 3020 N N . SER A 1 387 ? 13.344 -39.531 -26.391 1 98.06 387 SER A N 1
ATOM 3021 C CA . SER A 1 387 ? 13.477 -40.812 -27.047 1 98.06 387 SER A CA 1
ATOM 3022 C C . SER A 1 387 ? 13.039 -41.938 -26.109 1 98.06 387 SER A C 1
ATOM 3024 O O . SER A 1 387 ? 13.055 -41.781 -24.875 1 98.06 387 SER A O 1
ATOM 3026 N N . SER A 1 388 ? 12.68 -43.062 -26.672 1 98.25 388 SER A N 1
ATOM 3027 C CA . SER A 1 388 ? 12.305 -44.188 -25.844 1 98.25 388 SER A CA 1
ATOM 3028 C C . SER A 1 388 ? 13.43 -44.562 -24.875 1 98.25 388 SER A C 1
ATOM 3030 O O . SER A 1 388 ? 13.18 -44.875 -23.703 1 98.25 388 SER A O 1
ATOM 3032 N N . ALA A 1 389 ? 14.609 -44.594 -25.375 1 98.19 389 ALA A N 1
ATOM 3033 C CA . ALA A 1 389 ? 15.758 -44.906 -24.531 1 98.19 389 ALA A CA 1
ATOM 3034 C C . ALA A 1 389 ? 15.906 -43.875 -23.406 1 98.19 389 ALA A C 1
ATOM 3036 O O . ALA A 1 389 ? 16.203 -44.25 -22.266 1 98.19 389 ALA A O 1
ATOM 3037 N N . GLY A 1 390 ? 15.781 -42.625 -23.75 1 98.12 390 GLY A N 1
ATOM 3038 C CA . GLY A 1 390 ? 15.883 -41.562 -22.75 1 98.12 390 GLY A CA 1
ATOM 3039 C C . GLY A 1 390 ? 14.805 -41.656 -21.688 1 98.12 390 GLY A C 1
ATOM 3040 O O . GLY A 1 390 ? 15.102 -41.562 -20.484 1 98.12 390 GLY A O 1
ATOM 3041 N N . ILE A 1 391 ? 13.555 -41.875 -22.078 1 98.62 391 ILE A N 1
ATOM 3042 C CA . ILE A 1 391 ? 12.422 -41.969 -21.156 1 9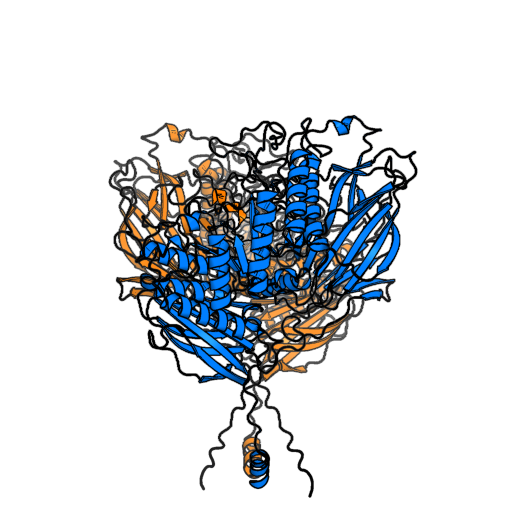8.62 391 ILE A CA 1
ATOM 3043 C C . ILE A 1 391 ? 12.633 -43.125 -20.203 1 98.62 391 ILE A C 1
ATOM 3045 O O . ILE A 1 391 ? 12.484 -42.969 -18.984 1 98.62 391 ILE A O 1
ATOM 3049 N N . ARG A 1 392 ? 12.984 -44.281 -20.734 1 98.44 392 ARG A N 1
ATOM 3050 C CA . ARG A 1 392 ? 13.125 -45.469 -19.906 1 98.44 392 ARG A CA 1
ATOM 3051 C C . ARG A 1 392 ? 14.312 -45.344 -18.969 1 98.44 392 ARG A C 1
ATOM 3053 O O . ARG A 1 392 ? 14.25 -45.812 -17.812 1 98.44 392 ARG A O 1
ATOM 3060 N N . ARG A 1 393 ? 15.383 -44.688 -19.391 1 98 393 ARG A N 1
ATOM 3061 C CA . ARG A 1 393 ? 16.516 -44.438 -18.516 1 98 393 ARG A CA 1
ATOM 3062 C C . ARG A 1 393 ? 16.109 -43.562 -17.328 1 98 393 ARG A C 1
ATOM 3064 O O . ARG A 1 393 ? 16.422 -43.875 -16.188 1 98 393 ARG A O 1
ATOM 3071 N N . VAL A 1 394 ? 15.461 -42.438 -17.594 1 98.44 394 VAL A N 1
ATOM 3072 C CA . VAL A 1 394 ? 15.07 -41.531 -16.531 1 98.44 394 VAL A CA 1
ATOM 3073 C C . VAL A 1 394 ? 14.031 -42.188 -15.625 1 98.44 394 VAL A C 1
ATOM 3075 O O . VAL A 1 394 ? 14.023 -41.938 -14.414 1 98.44 394 VAL A O 1
ATOM 3078 N N . ALA A 1 395 ? 13.141 -43.031 -16.219 1 98.75 395 ALA A N 1
ATOM 3079 C CA . ALA A 1 395 ? 12.18 -43.781 -15.414 1 98.75 395 ALA A CA 1
ATOM 3080 C C . ALA A 1 395 ? 12.883 -44.656 -14.398 1 98.75 395 ALA A C 1
ATOM 3082 O O . ALA A 1 395 ? 12.5 -44.719 -13.234 1 98.75 395 ALA A O 1
ATOM 3083 N N . ASP A 1 396 ? 13.875 -45.375 -14.867 1 98.5 396 ASP A N 1
ATOM 3084 C CA . ASP A 1 396 ? 14.656 -46.219 -13.969 1 98.5 396 ASP A CA 1
ATOM 3085 C C . ASP A 1 396 ? 15.344 -45.406 -12.891 1 98.5 396 ASP A C 1
ATOM 3087 O O . ASP A 1 396 ? 15.367 -45.812 -11.719 1 98.5 396 ASP A O 1
ATOM 3091 N N . GLN A 1 397 ? 15.906 -44.312 -13.258 1 98.44 397 GLN A N 1
ATOM 3092 C CA . GLN A 1 397 ? 16.609 -43.469 -12.312 1 98.44 397 GLN A CA 1
ATOM 3093 C C . GLN A 1 397 ? 15.648 -42.812 -11.32 1 98.44 397 GLN A C 1
ATOM 3095 O O . GLN A 1 397 ? 15.961 -42.719 -10.133 1 98.44 397 GLN A O 1
ATOM 3100 N N . ALA A 1 398 ? 14.492 -42.344 -11.836 1 98.62 398 ALA A N 1
ATOM 3101 C CA . ALA A 1 398 ? 13.469 -41.812 -10.969 1 98.62 398 ALA A CA 1
ATOM 3102 C C . ALA A 1 398 ? 13.023 -42.812 -9.914 1 98.62 398 ALA A C 1
ATOM 3104 O O . ALA A 1 398 ? 12.93 -42.5 -8.727 1 98.62 398 ALA A O 1
ATOM 3105 N N . HIS A 1 399 ? 12.75 -44 -10.375 1 98.19 399 HIS A N 1
ATOM 3106 C CA . HIS A 1 399 ? 12.398 -45.094 -9.469 1 98.19 399 HIS A CA 1
ATOM 3107 C C . HIS A 1 399 ? 13.492 -45.312 -8.422 1 98.19 399 HIS A C 1
ATOM 3109 O O . HIS A 1 399 ? 13.195 -45.469 -7.238 1 98.19 399 HIS A O 1
ATOM 3115 N N . ALA A 1 400 ? 14.719 -45.312 -8.836 1 97.81 400 ALA A N 1
ATOM 3116 C CA . ALA A 1 400 ? 15.852 -45.594 -7.961 1 97.81 400 ALA A CA 1
ATOM 3117 C C . ALA A 1 400 ? 16.047 -44.5 -6.93 1 97.81 400 ALA A C 1
ATOM 3119 O O . ALA A 1 400 ? 16.516 -44.75 -5.812 1 97.81 400 ALA A O 1
ATOM 3120 N N . THR A 1 401 ? 15.758 -43.281 -7.266 1 98.06 401 THR A N 1
ATOM 3121 C CA . THR A 1 401 ? 16.078 -42.156 -6.402 1 98.06 401 THR A CA 1
ATOM 3122 C C . THR A 1 401 ? 14.828 -41.656 -5.664 1 98.06 401 THR A C 1
ATOM 3124 O O . THR A 1 401 ? 14.922 -40.875 -4.73 1 98.06 401 THR A O 1
ATOM 3127 N N . GLY A 1 402 ? 13.625 -42.062 -6.105 1 98.06 402 GLY A N 1
ATOM 3128 C CA . GLY A 1 402 ? 12.391 -41.719 -5.406 1 98.06 402 GLY A CA 1
ATOM 3129 C C . GLY A 1 402 ? 11.594 -40.625 -6.082 1 98.06 402 GLY A C 1
ATOM 3130 O O . GLY A 1 402 ? 10.539 -40.219 -5.586 1 98.06 402 GLY A O 1
ATOM 3131 N N . PHE A 1 403 ? 12.086 -40.062 -7.211 1 98.44 403 PHE A N 1
ATOM 3132 C CA . PHE A 1 403 ? 11.266 -39.156 -7.996 1 98.44 403 PHE A CA 1
ATOM 3133 C C . PHE A 1 403 ? 9.961 -39.812 -8.414 1 98.44 403 PHE A C 1
ATOM 3135 O O . PHE A 1 403 ? 9.891 -41.031 -8.523 1 98.44 403 PHE A O 1
ATOM 3142 N N . GLU A 1 404 ? 8.969 -39 -8.625 1 98.56 404 GLU A N 1
ATOM 3143 C CA . GLU A 1 404 ? 7.625 -39.562 -8.766 1 98.56 404 GLU A CA 1
ATOM 3144 C C . GLU A 1 404 ? 7.078 -39.312 -10.172 1 98.56 404 GLU A C 1
ATOM 3146 O O . GLU A 1 404 ? 6.059 -39.906 -10.555 1 98.56 404 GLU A O 1
ATOM 3151 N N . ALA A 1 405 ? 7.762 -38.469 -10.93 1 98.69 405 ALA A N 1
ATOM 3152 C CA . ALA A 1 405 ? 7.25 -38.156 -12.258 1 98.69 405 ALA A CA 1
ATOM 3153 C C . ALA A 1 405 ? 8.367 -37.656 -13.172 1 98.69 405 ALA A C 1
ATOM 3155 O O . ALA A 1 405 ? 9.453 -37.312 -12.695 1 98.69 405 ALA A O 1
ATOM 3156 N N . ILE A 1 406 ? 8.109 -37.781 -14.438 1 98.69 406 ILE A N 1
ATOM 3157 C CA . ILE A 1 406 ? 8.93 -37.219 -15.5 1 98.69 406 ILE A CA 1
ATOM 3158 C C . ILE A 1 406 ? 8.102 -36.219 -16.328 1 98.69 406 ILE A C 1
ATOM 3160 O O . ILE A 1 406 ? 6.977 -36.531 -16.734 1 98.69 406 ILE A O 1
ATOM 3164 N N . LEU A 1 407 ? 8.578 -35.031 -16.5 1 98.62 407 LEU A N 1
ATOM 3165 C CA . LEU A 1 407 ? 8.023 -34.094 -17.453 1 98.62 407 LEU A CA 1
ATOM 3166 C C . LEU A 1 407 ? 8.977 -33.844 -18.609 1 98.62 407 LEU A C 1
ATOM 3168 O O . LEU A 1 407 ? 10.094 -33.344 -18.422 1 98.62 407 LEU A O 1
ATOM 3172 N N . LEU A 1 408 ? 8.594 -34.281 -19.797 1 98.75 408 LEU A N 1
ATOM 3173 C CA . LEU A 1 408 ? 9.422 -34.062 -20.984 1 98.75 408 LEU A CA 1
ATOM 3174 C C . LEU A 1 408 ? 9.43 -32.594 -21.359 1 98.75 408 LEU A C 1
ATOM 3176 O O . LEU A 1 408 ? 8.391 -32.031 -21.703 1 98.75 408 LEU A O 1
ATOM 3180 N N . SER A 1 409 ? 10.594 -31.969 -21.359 1 97.56 409 SER A N 1
ATOM 3181 C CA . SER A 1 409 ? 10.734 -30.516 -21.422 1 97.56 409 SER A CA 1
ATOM 3182 C C . SER A 1 409 ? 10.656 -30.016 -22.859 1 97.56 409 SER A C 1
ATOM 3184 O O . SER A 1 409 ? 10.609 -30.828 -23.797 1 97.56 409 SER A O 1
ATOM 3186 N N . PHE A 1 410 ? 10.586 -28.703 -22.984 1 95 410 PHE A N 1
ATOM 3187 C CA . PHE A 1 410 ? 10.766 -28.094 -24.297 1 95 410 PHE A CA 1
ATOM 3188 C C . PHE A 1 410 ? 12.102 -28.516 -24.906 1 95 410 PHE A C 1
ATOM 3190 O O . PHE A 1 410 ? 13.094 -28.656 -24.188 1 95 410 PHE A O 1
ATOM 3197 N N . GLY A 1 411 ? 12.086 -28.781 -26.156 1 95 411 GLY A N 1
ATOM 3198 C CA . GLY A 1 411 ? 13.305 -29.172 -26.859 1 95 411 GLY A CA 1
ATOM 3199 C C . GLY A 1 411 ? 13.633 -30.641 -26.703 1 95 411 GLY A C 1
ATOM 3200 O O . GLY A 1 411 ? 14.617 -31.125 -27.266 1 95 411 GLY A O 1
ATOM 3201 N N . SER A 1 412 ? 12.852 -31.438 -26.031 1 97.44 412 SER A N 1
ATOM 3202 C CA . SER A 1 412 ? 13.141 -32.844 -25.781 1 97.44 412 SER A CA 1
ATOM 3203 C C . SER A 1 412 ? 12.836 -33.688 -27.016 1 97.44 412 SER A C 1
ATOM 3205 O O . SER A 1 412 ? 13.266 -34.844 -27.109 1 97.44 412 SER A O 1
ATOM 3207 N N . GLY A 1 413 ? 12.039 -33.188 -27.891 1 96.5 413 GLY A N 1
ATOM 3208 C CA . GLY A 1 413 ? 11.562 -33.938 -29.047 1 96.5 413 GLY A CA 1
ATOM 3209 C C . GLY A 1 413 ? 10.141 -34.438 -28.891 1 96.5 413 GLY A C 1
ATOM 3210 O O . GLY A 1 413 ? 9.594 -35.062 -29.797 1 96.5 413 GLY A O 1
ATOM 3211 N N . PHE A 1 414 ? 9.523 -34.125 -27.797 1 97.81 414 PHE A N 1
ATOM 3212 C CA . PHE A 1 414 ? 8.164 -34.562 -27.5 1 97.81 414 PHE A CA 1
ATOM 3213 C C . PHE A 1 414 ? 7.152 -33.688 -28.234 1 97.81 414 PHE A C 1
ATOM 3215 O O . PHE A 1 414 ? 7.332 -32.469 -28.344 1 97.81 414 PHE A O 1
ATOM 3222 N N . ASP A 1 415 ? 6.07 -34.312 -28.797 1 97.31 415 ASP A N 1
ATOM 3223 C CA . ASP A 1 415 ? 5 -33.562 -29.469 1 97.31 415 ASP A CA 1
ATOM 3224 C C . ASP A 1 415 ? 3.643 -34.219 -29.203 1 97.31 415 ASP A C 1
ATOM 3226 O O . ASP A 1 415 ? 3.229 -35.125 -29.922 1 97.31 415 ASP A O 1
ATOM 3230 N N . PRO A 1 416 ? 2.924 -33.688 -28.297 1 97.94 416 PRO A N 1
ATOM 3231 C CA . PRO A 1 416 ? 1.637 -34.312 -27.969 1 97.94 416 PRO A CA 1
ATOM 3232 C C . PRO A 1 416 ? 0.537 -33.969 -28.969 1 97.94 416 PRO A C 1
ATOM 3234 O O . PRO A 1 416 ? -0.583 -34.469 -28.859 1 97.94 416 PRO A O 1
ATOM 3237 N N . SER A 1 417 ? 0.817 -33.125 -29.922 1 97.44 417 SER A N 1
ATOM 3238 C CA . SER A 1 417 ? -0.186 -32.781 -30.938 1 97.44 417 SER A CA 1
ATOM 3239 C C . SER A 1 417 ? -0.074 -33.719 -32.125 1 97.44 417 SER A C 1
ATOM 3241 O O . SER A 1 417 ? -0.831 -33.594 -33.094 1 97.44 417 SER A O 1
ATOM 3243 N N . SER A 1 418 ? 0.82 -34.656 -32.094 1 97.62 418 SER A N 1
ATOM 3244 C CA . SER A 1 418 ? 1.062 -35.562 -33.188 1 97.62 418 SER A CA 1
ATOM 3245 C C . SER A 1 418 ? -0.116 -36.5 -33.406 1 97.62 418 SER A C 1
ATOM 3247 O O . SER A 1 418 ? -0.712 -37 -32.438 1 97.62 418 SER A O 1
ATOM 3249 N N . THR A 1 419 ? -0.358 -36.844 -34.688 1 97.44 419 THR A N 1
ATOM 3250 C CA . THR A 1 419 ? -1.375 -37.844 -35.031 1 97.44 419 THR A CA 1
ATOM 3251 C C . THR A 1 419 ? -0.733 -39.094 -35.594 1 97.44 419 THR A C 1
ATOM 3253 O O . THR A 1 419 ? -1.425 -39.969 -36.125 1 97.44 419 THR A O 1
ATOM 3256 N N . ASN A 1 420 ? 0.557 -39.125 -35.562 1 97.94 420 ASN A N 1
ATOM 3257 C CA . ASN A 1 420 ? 1.289 -40.281 -36.031 1 97.94 420 ASN A CA 1
ATOM 3258 C C . ASN A 1 420 ? 1.073 -41.5 -35.125 1 97.94 420 ASN A C 1
ATOM 3260 O O . ASN A 1 420 ? 1.579 -41.531 -34 1 97.94 420 ASN A O 1
ATOM 3264 N N . GLN A 1 421 ? 0.519 -42.531 -35.688 1 97.88 421 GLN A N 1
ATOM 3265 C CA . GLN A 1 421 ? 0.105 -43.688 -34.875 1 97.88 421 GLN A CA 1
ATOM 3266 C C . GLN A 1 421 ? 1.314 -44.438 -34.344 1 97.88 421 GLN A C 1
ATOM 3268 O O . GLN A 1 421 ? 1.272 -45 -33.25 1 97.88 421 GLN A O 1
ATOM 3273 N N . THR A 1 422 ? 2.354 -44.5 -35.125 1 98 422 THR A N 1
ATOM 3274 C CA . THR A 1 422 ? 3.566 -45.156 -34.656 1 98 422 THR A CA 1
ATOM 3275 C C . THR A 1 422 ? 4.168 -44.438 -33.469 1 98 422 THR A C 1
ATOM 3277 O O . THR A 1 422 ? 4.574 -45.094 -32.5 1 98 422 THR A O 1
ATOM 3280 N N . TYR A 1 423 ? 4.172 -43.156 -33.625 1 98 423 TYR A N 1
ATOM 3281 C CA . TYR A 1 423 ? 4.691 -42.344 -32.531 1 98 423 TYR A CA 1
ATOM 3282 C C . TYR A 1 423 ? 3.822 -42.469 -31.297 1 98 423 TYR A C 1
ATOM 3284 O O . TYR A 1 423 ? 4.336 -42.625 -30.188 1 98 423 TYR A O 1
ATOM 3292 N N . ILE A 1 424 ? 2.523 -42.438 -31.375 1 98.56 424 ILE A N 1
ATOM 3293 C CA . ILE A 1 424 ? 1.573 -42.531 -30.281 1 98.56 424 ILE A CA 1
ATOM 3294 C C . ILE A 1 424 ? 1.739 -43.906 -29.594 1 98.56 424 ILE A C 1
ATOM 3296 O O . ILE A 1 424 ? 1.768 -43.969 -28.359 1 98.56 424 ILE A O 1
ATOM 3300 N N . ALA A 1 425 ? 1.932 -44.938 -30.391 1 98.31 425 ALA A N 1
ATOM 3301 C CA . ALA A 1 425 ? 2.125 -46.281 -29.828 1 98.31 425 ALA A CA 1
ATOM 3302 C C . ALA A 1 425 ? 3.43 -46.375 -29.047 1 98.31 425 ALA A C 1
ATOM 3304 O O . ALA A 1 425 ? 3.488 -47.031 -28 1 98.31 425 ALA A O 1
ATOM 3305 N N . GLN A 1 426 ? 4.395 -45.781 -29.625 1 98.19 426 GLN A N 1
ATOM 3306 C CA . GLN A 1 426 ? 5.68 -45.75 -28.938 1 98.19 426 GLN A CA 1
ATOM 3307 C C . GLN A 1 426 ? 5.566 -45.062 -27.578 1 98.19 426 GLN A C 1
ATOM 3309 O O . GLN A 1 426 ? 6.02 -45.594 -26.562 1 98.19 426 GLN A O 1
ATOM 3314 N N . VAL A 1 427 ? 4.969 -43.938 -27.562 1 98.62 427 VAL A N 1
ATOM 3315 C CA . VAL A 1 427 ? 4.84 -43.156 -26.328 1 98.62 427 VAL A CA 1
ATOM 3316 C C . VAL A 1 427 ? 3.949 -43.906 -25.344 1 98.62 427 VAL A C 1
ATOM 3318 O O . VAL A 1 427 ? 4.211 -43.906 -24.125 1 98.62 427 VAL A O 1
ATOM 3321 N N . LYS A 1 428 ? 2.881 -44.562 -25.812 1 98.62 428 LYS A N 1
ATOM 3322 C CA . LYS A 1 428 ? 2.035 -45.375 -24.969 1 98.62 428 LYS A CA 1
ATOM 3323 C C . LYS A 1 428 ? 2.852 -46.469 -24.266 1 98.62 428 LYS A C 1
ATOM 3325 O O . LYS A 1 428 ? 2.697 -46.719 -23.078 1 98.62 428 LYS A O 1
ATOM 3330 N N . ASN A 1 429 ? 3.719 -47.125 -25.047 1 98.62 429 ASN A N 1
ATOM 3331 C CA . ASN A 1 429 ? 4.559 -48.188 -24.5 1 98.62 429 ASN A CA 1
ATOM 3332 C C . ASN A 1 429 ? 5.527 -47.625 -23.453 1 98.62 429 ASN A C 1
ATOM 3334 O O . ASN A 1 429 ? 5.766 -48.281 -22.422 1 98.62 429 ASN A O 1
ATOM 3338 N N . ASP A 1 430 ? 6.082 -46.531 -23.75 1 98.75 430 ASP A N 1
ATOM 3339 C CA . ASP A 1 430 ? 6.988 -45.906 -22.797 1 98.75 430 ASP A CA 1
ATOM 3340 C C . ASP A 1 430 ? 6.242 -45.469 -21.531 1 98.75 430 ASP A C 1
ATOM 3342 O O . ASP A 1 430 ? 6.773 -45.594 -20.438 1 98.75 430 ASP A O 1
ATOM 3346 N N . THR A 1 431 ? 5.035 -44.969 -21.641 1 98.75 431 THR A N 1
ATOM 3347 C CA . THR A 1 431 ? 4.199 -44.594 -20.516 1 98.75 431 THR A CA 1
ATOM 3348 C C . THR A 1 431 ? 3.908 -45.781 -19.625 1 98.75 431 THR A C 1
ATOM 3350 O O . THR A 1 431 ? 3.979 -45.688 -18.406 1 98.75 431 THR A O 1
ATOM 3353 N N . LEU A 1 432 ? 3.598 -46.906 -20.203 1 98.44 432 LEU A N 1
ATOM 3354 C CA . LEU A 1 432 ? 3.354 -48.156 -19.469 1 98.44 432 LEU A CA 1
ATOM 3355 C C . LEU A 1 432 ? 4.609 -48.594 -18.734 1 98.44 432 LEU A C 1
ATOM 3357 O O . LEU A 1 432 ? 4.523 -49.125 -17.609 1 98.44 432 LEU A O 1
ATOM 3361 N N . TYR A 1 433 ? 5.727 -48.438 -19.406 1 98.75 433 TYR A N 1
ATOM 3362 C CA . TYR A 1 433 ? 6.98 -48.75 -18.719 1 98.75 433 TYR A CA 1
ATOM 3363 C C . TYR A 1 433 ? 7.164 -47.875 -17.484 1 98.75 433 TYR A C 1
ATOM 3365 O O . TYR A 1 433 ? 7.504 -48.375 -16.422 1 98.75 433 TYR A O 1
ATOM 3373 N N . CYS A 1 434 ? 6.977 -46.562 -17.625 1 98.81 434 CYS A N 1
ATOM 3374 C CA . CYS A 1 434 ? 7.07 -45.656 -16.484 1 98.81 434 CYS A CA 1
ATOM 3375 C C . CYS A 1 434 ? 6.125 -46.062 -15.367 1 98.81 434 CYS A C 1
ATOM 3377 O O . CYS A 1 434 ? 6.52 -46.125 -14.203 1 98.81 434 CYS A O 1
ATOM 3379 N N . ARG A 1 435 ? 4.918 -46.406 -15.68 1 98.06 435 ARG A N 1
ATOM 3380 C CA . ARG A 1 435 ? 3.924 -46.844 -14.703 1 98.06 435 ARG A CA 1
ATOM 3381 C C . ARG A 1 435 ? 4.387 -48.094 -13.969 1 98.06 435 ARG A C 1
ATOM 3383 O O . ARG A 1 435 ? 4.16 -48.25 -12.766 1 98.06 435 ARG A O 1
ATOM 3390 N N . SER A 1 436 ? 4.973 -49 -14.688 1 98.44 436 SER A N 1
ATOM 3391 C CA . SER A 1 436 ? 5.477 -50.219 -14.078 1 98.44 436 SER A CA 1
ATOM 3392 C C . SER A 1 436 ? 6.555 -49.906 -13.039 1 98.44 436 SER A C 1
ATOM 3394 O O . SER A 1 436 ? 6.801 -50.719 -12.133 1 98.44 436 SER A O 1
ATOM 3396 N N . LYS A 1 437 ? 7.211 -48.75 -13.227 1 98.25 437 LYS A N 1
ATOM 3397 C CA . LYS A 1 437 ? 8.242 -48.312 -12.289 1 98.25 437 LYS A CA 1
ATOM 3398 C C . LYS A 1 437 ? 7.656 -47.406 -11.211 1 98.25 437 LYS A C 1
ATOM 3400 O O . LYS A 1 437 ? 8.383 -46.875 -10.367 1 98.25 437 LYS A O 1
ATOM 3405 N N . GLY A 1 438 ? 6.328 -47.125 -11.25 1 97.81 438 GLY A N 1
ATOM 3406 C CA . GLY A 1 438 ? 5.68 -46.219 -10.305 1 97.81 438 GLY A CA 1
ATOM 3407 C C . GLY A 1 438 ? 5.977 -44.75 -10.578 1 97.81 438 GLY A C 1
ATOM 3408 O O . GLY A 1 438 ? 5.988 -43.938 -9.648 1 97.81 438 GLY A O 1
ATOM 3409 N N . VAL A 1 439 ? 6.316 -44.406 -11.742 1 98.62 439 VAL A N 1
ATOM 3410 C CA . VAL A 1 439 ? 6.684 -43.031 -12.141 1 98.62 439 VAL A CA 1
ATOM 3411 C C . VAL A 1 439 ? 5.664 -42.5 -13.133 1 98.62 439 VAL A C 1
ATOM 3413 O O . VAL A 1 439 ? 5.352 -43.156 -14.133 1 98.62 439 VAL A O 1
ATOM 3416 N N . MET A 1 440 ? 5.07 -41.344 -12.852 1 98.62 440 MET A N 1
ATOM 3417 C CA . MET A 1 440 ? 4.188 -40.688 -13.797 1 98.62 440 MET A CA 1
ATOM 3418 C C . MET A 1 440 ? 4.992 -40 -14.898 1 98.62 440 MET A C 1
ATOM 3420 O O . MET A 1 440 ? 6.195 -39.75 -14.742 1 98.62 440 MET A O 1
ATOM 3424 N N . ILE A 1 441 ? 4.324 -39.75 -16 1 98.81 441 ILE A N 1
ATOM 3425 C CA . ILE A 1 441 ? 5.055 -39.062 -17.078 1 98.81 441 ILE A CA 1
ATOM 3426 C C . ILE A 1 441 ? 4.117 -38.125 -17.828 1 98.81 441 ILE A C 1
ATOM 3428 O O . ILE A 1 441 ? 2.906 -38.375 -17.891 1 98.81 441 ILE A O 1
ATOM 3432 N N . GLY A 1 442 ? 4.52 -37.031 -18.297 1 98.56 442 GLY A N 1
ATOM 3433 C CA . GLY A 1 442 ? 3.893 -36.094 -19.203 1 98.56 442 GLY A CA 1
ATOM 3434 C C . GLY A 1 442 ? 4.891 -35.281 -20.016 1 98.56 442 GLY A C 1
ATOM 3435 O O . GLY A 1 442 ? 6.066 -35.656 -20.094 1 98.56 442 GLY A O 1
ATOM 3436 N N . GLY A 1 443 ? 4.449 -34.281 -20.703 1 98.31 443 GLY A N 1
ATOM 3437 C CA . GLY A 1 443 ? 5.375 -33.5 -21.531 1 98.31 443 GLY A CA 1
ATOM 3438 C C . GLY A 1 443 ? 4.879 -32.125 -21.859 1 98.31 443 GLY A C 1
ATOM 3439 O O . GLY A 1 443 ? 3.795 -31.719 -21.422 1 98.31 443 GLY A O 1
ATOM 3440 N N . TYR A 1 444 ? 5.738 -31.484 -22.594 1 97.62 444 TYR A N 1
ATOM 3441 C CA . TYR A 1 444 ? 5.645 -30.062 -22.906 1 97.62 444 TYR A CA 1
ATOM 3442 C C . TYR A 1 444 ? 5.051 -29.859 -24.297 1 97.62 444 TYR A C 1
ATOM 3444 O O . TYR A 1 444 ? 5.285 -30.656 -25.203 1 97.62 444 TYR A O 1
ATOM 3452 N N . THR A 1 445 ? 4.242 -28.75 -24.406 1 96.38 445 THR A N 1
ATOM 3453 C CA . THR A 1 445 ? 3.854 -28.25 -25.719 1 96.38 445 THR A CA 1
ATOM 3454 C C . THR A 1 445 ? 3.781 -26.734 -25.719 1 96.38 445 THR A C 1
ATOM 3456 O O . THR A 1 445 ? 3.443 -26.125 -24.703 1 96.38 445 THR A O 1
ATOM 3459 N N . LEU A 1 446 ? 4.133 -26.109 -26.859 1 93.5 446 LEU A N 1
ATOM 3460 C CA . LEU A 1 446 ? 4.051 -24.672 -27.016 1 93.5 446 LEU A CA 1
ATOM 3461 C C . LEU A 1 446 ? 2.721 -24.266 -27.641 1 93.5 446 LEU A C 1
ATOM 3463 O O . LEU A 1 446 ? 2.6 -24.219 -28.875 1 93.5 446 LEU A O 1
ATOM 3467 N N . MET A 1 447 ? 1.865 -23.875 -26.828 1 91.25 447 MET A N 1
ATOM 3468 C CA . MET A 1 447 ? 0.491 -23.641 -27.266 1 91.25 447 MET A CA 1
ATOM 3469 C C . MET A 1 447 ? 0.389 -22.359 -28.094 1 91.25 447 MET A C 1
ATOM 3471 O O . MET A 1 447 ? -0.447 -22.266 -28.984 1 91.25 447 MET A O 1
ATOM 3475 N N . GLN A 1 448 ? 1.173 -21.375 -27.828 1 86 448 GLN A N 1
ATOM 3476 C CA . GLN A 1 448 ? 1.079 -20.094 -28.516 1 86 448 GLN A CA 1
ATOM 3477 C C . GLN A 1 448 ? 1.559 -20.203 -29.953 1 86 448 GLN A C 1
ATOM 3479 O O . GLN A 1 448 ? 1.149 -19.422 -30.812 1 86 448 GLN A O 1
ATOM 3484 N N . ASN A 1 449 ? 2.445 -21.125 -30.203 1 87.69 449 ASN A N 1
ATOM 3485 C CA . ASN A 1 449 ? 2.984 -21.359 -31.531 1 87.69 449 ASN A CA 1
ATOM 3486 C C . ASN A 1 449 ? 2.992 -22.844 -31.891 1 87.69 449 ASN A C 1
ATOM 3488 O O . ASN A 1 449 ? 4.059 -23.438 -32.031 1 87.69 449 ASN A O 1
ATOM 3492 N N . PRO A 1 450 ? 1.81 -23.359 -32.094 1 92.12 450 PRO A N 1
ATOM 3493 C CA . PRO A 1 450 ? 1.752 -24.781 -32.438 1 92.12 450 PRO A CA 1
ATOM 3494 C C . PRO A 1 450 ? 2.4 -25.078 -33.781 1 92.12 450 PRO A C 1
ATOM 3496 O O . PRO A 1 450 ? 2.572 -24.172 -34.625 1 92.12 450 PRO A O 1
ATOM 3499 N N . PRO A 1 451 ? 2.746 -26.391 -33.938 1 90.75 451 PRO A N 1
ATOM 3500 C CA . PRO A 1 451 ? 3.287 -26.766 -35.25 1 90.75 451 PRO A CA 1
ATOM 3501 C C . PRO A 1 451 ? 2.322 -26.469 -36.406 1 90.75 451 PRO A C 1
ATOM 3503 O O . PRO A 1 451 ? 1.111 -26.656 -36.25 1 90.75 451 PRO A O 1
ATOM 3506 N N . ASN A 1 452 ? 2.785 -25.938 -37.5 1 91.06 452 ASN A N 1
ATOM 3507 C CA . ASN A 1 452 ? 2.07 -25.719 -38.75 1 91.06 452 ASN A CA 1
ATOM 3508 C C . ASN A 1 452 ? 1.159 -24.5 -38.656 1 91.06 452 ASN A C 1
ATOM 3510 O O . ASN A 1 452 ? 0.233 -24.344 -39.438 1 91.06 452 ASN A O 1
ATOM 3514 N N . LEU A 1 453 ? 1.321 -23.672 -37.656 1 91.94 453 LEU A N 1
ATOM 3515 C CA . LEU A 1 453 ? 0.602 -22.406 -37.562 1 91.94 453 LEU A CA 1
ATOM 3516 C C . LEU A 1 453 ? 0.892 -21.547 -38.781 1 91.94 453 LEU A C 1
ATOM 3518 O O . LEU A 1 453 ? 2.053 -21.359 -39.156 1 91.94 453 LEU A O 1
ATOM 3522 N N . ARG A 1 454 ? -0.158 -21.016 -39.469 1 90.81 454 ARG A N 1
ATOM 3523 C CA . ARG A 1 454 ? 0.064 -20.25 -40.688 1 90.81 454 ARG A CA 1
ATOM 3524 C C . ARG A 1 454 ? -1.076 -19.266 -40.938 1 90.81 454 ARG A C 1
ATOM 3526 O O . ARG A 1 454 ? -2.162 -19.422 -40.375 1 90.81 454 ARG A O 1
ATOM 3533 N N . GLY A 1 455 ? -0.78 -18.281 -41.656 1 87.56 455 GLY A N 1
ATOM 3534 C CA . GLY A 1 455 ? -1.757 -17.344 -42.188 1 87.56 455 GLY A CA 1
ATOM 3535 C C . GLY A 1 455 ? -2.631 -16.703 -41.125 1 87.56 455 GLY A C 1
ATOM 3536 O O . GLY A 1 455 ? -2.125 -16.172 -40.156 1 87.56 455 GLY A O 1
ATOM 3537 N N . ASN A 1 456 ? -3.953 -16.906 -41.344 1 88.75 456 ASN A N 1
ATOM 3538 C CA . ASN A 1 456 ? -4.941 -16.25 -40.5 1 88.75 456 ASN A CA 1
ATOM 3539 C C . ASN A 1 456 ? -5.199 -17.047 -39.219 1 88.75 456 ASN A C 1
ATOM 3541 O O . ASN A 1 456 ? -6.09 -16.703 -38.438 1 88.75 456 ASN A O 1
ATOM 3545 N N . ASP A 1 457 ? -4.379 -18.016 -39.062 1 91.12 457 ASP A N 1
ATOM 3546 C CA . ASP A 1 457 ? -4.438 -18.703 -37.75 1 91.12 457 ASP A CA 1
ATOM 3547 C C . ASP A 1 457 ? -3.65 -17.938 -36.688 1 91.12 457 ASP A C 1
ATOM 3549 O O . ASP A 1 457 ? -3.807 -18.188 -35.5 1 91.12 457 ASP A O 1
ATOM 3553 N N . TYR A 1 458 ? -2.863 -17.016 -37.281 1 86.31 458 TYR A N 1
ATOM 3554 C CA . TYR A 1 458 ? -2.225 -16.078 -36.375 1 86.31 458 TYR A CA 1
ATOM 3555 C C . TYR A 1 458 ? -3.217 -15.016 -35.906 1 86.31 458 TYR A C 1
ATOM 3557 O O . TYR A 1 458 ? -4.086 -14.586 -36.656 1 86.31 458 TYR A O 1
ATOM 3565 N N . CYS A 1 459 ? -3.057 -14.664 -34.625 1 83.81 459 CYS A N 1
ATOM 3566 C CA . CYS A 1 459 ? -3.764 -13.477 -34.156 1 83.81 459 CYS A CA 1
ATOM 3567 C C . CYS A 1 459 ? -3.234 -12.219 -34.844 1 83.81 459 CYS A C 1
ATOM 3569 O O . CYS A 1 459 ? -2.051 -11.898 -34.719 1 83.81 459 CYS A O 1
ATOM 3571 N N . GLN A 1 460 ? -4.145 -11.562 -35.562 1 78.62 460 GLN A N 1
ATOM 3572 C CA . GLN A 1 460 ? -3.779 -10.32 -36.219 1 78.62 460 GLN A CA 1
ATOM 3573 C C . GLN A 1 460 ? -4.059 -9.109 -35.344 1 78.62 460 GLN A C 1
ATOM 3575 O O . GLN A 1 460 ? -5.07 -9.078 -34.625 1 78.62 460 GLN A O 1
ATOM 3580 N N . SER A 1 461 ? -3.092 -8.188 -35.312 1 72 461 SER A N 1
ATOM 3581 C CA . SER A 1 461 ? -3.277 -6.98 -34.5 1 72 461 SER A CA 1
ATOM 3582 C C . SER A 1 461 ? -4.477 -6.172 -35 1 72 461 SER A C 1
ATOM 3584 O O . SER A 1 461 ? -4.609 -5.91 -36.188 1 72 461 SER A O 1
ATOM 3586 N N . PRO A 1 462 ? -5.312 -5.797 -34.062 1 70.88 462 PRO A N 1
ATOM 3587 C CA . PRO A 1 462 ? -6.457 -4.992 -34.5 1 70.88 462 PRO A CA 1
ATOM 3588 C C . PRO A 1 462 ? -6.051 -3.619 -35 1 70.88 462 PRO A C 1
ATOM 3590 O O . PRO A 1 462 ? -6.781 -3.014 -35.812 1 70.88 462 PRO A O 1
ATOM 3593 N N . ASP A 1 463 ? -4.957 -3.074 -34.469 1 61.75 463 ASP A N 1
ATOM 3594 C CA . ASP A 1 463 ? -4.531 -1.743 -34.875 1 61.75 463 ASP A CA 1
ATOM 3595 C C . ASP A 1 463 ? -3.531 -1.825 -36.031 1 61.75 463 ASP A C 1
ATOM 3597 O O . ASP A 1 463 ? -2.988 -0.805 -36.469 1 61.75 463 ASP A O 1
ATOM 3601 N N . GLY A 1 464 ? -3.459 -2.938 -36.594 1 59.5 464 GLY A N 1
ATOM 3602 C CA . GLY A 1 464 ? -2.533 -3.104 -37.719 1 59.5 464 GLY A CA 1
ATOM 3603 C C . GLY A 1 464 ? -1.079 -2.988 -37.312 1 59.5 464 GLY A C 1
ATOM 3604 O O . GLY A 1 464 ? -0.185 -2.998 -38.156 1 59.5 464 GLY A O 1
ATOM 3605 N N . ALA A 1 465 ? -0.973 -2.652 -36 1 55 465 ALA A N 1
ATOM 3606 C CA . ALA A 1 465 ? 0.385 -2.436 -35.5 1 55 465 ALA A CA 1
ATOM 3607 C C . ALA A 1 465 ? 1.25 -3.676 -35.719 1 55 465 ALA A C 1
ATOM 3609 O O . ALA A 1 465 ? 0.775 -4.805 -35.562 1 55 465 ALA A O 1
ATOM 3610 N N . LYS A 1 466 ? 2.391 -3.455 -36.438 1 50.78 466 LYS A N 1
ATOM 3611 C CA . LYS A 1 466 ? 3.381 -4.516 -36.594 1 50.78 466 LYS A CA 1
ATOM 3612 C C . LYS A 1 466 ? 4.082 -4.816 -35.281 1 50.78 466 LYS A C 1
ATOM 3614 O O . LYS A 1 466 ? 4.312 -3.916 -34.469 1 50.78 466 LYS A O 1
ATOM 3619 N N . ALA A 1 467 ? 4.016 -6.109 -34.938 1 49.09 467 ALA A N 1
ATOM 3620 C CA . ALA A 1 467 ? 4.82 -6.492 -33.781 1 49.09 467 ALA A CA 1
ATOM 3621 C C . ALA A 1 467 ? 6.207 -5.855 -33.844 1 49.09 467 ALA A C 1
ATOM 3623 O O . ALA A 1 467 ? 6.754 -5.652 -34.938 1 49.09 467 ALA A O 1
ATOM 3624 N N . PRO A 1 468 ? 6.641 -5.082 -32.812 1 43.28 468 PRO A N 1
ATOM 3625 C CA . PRO A 1 468 ? 8.016 -4.582 -32.906 1 43.28 468 PRO A CA 1
ATOM 3626 C C . PRO A 1 468 ? 8.953 -5.555 -33.594 1 43.28 468 PRO A C 1
ATOM 3628 O O . PRO A 1 468 ? 8.727 -6.766 -33.594 1 43.28 468 PRO A O 1
ATOM 3631 N N . SER A 1 469 ? 9.906 -5.012 -34.469 1 37.97 469 SER A N 1
ATOM 3632 C CA . SER A 1 469 ? 10.938 -5.73 -35.219 1 37.97 469 SER A CA 1
ATOM 3633 C C . SER A 1 469 ? 11.633 -6.758 -34.312 1 37.97 469 SER A C 1
ATOM 3635 O O . SER A 1 469 ? 12.023 -6.453 -33.188 1 37.97 469 SER A O 1
ATOM 3637 N N . GLY A 1 470 ? 11.703 -8.07 -34.688 1 41.69 470 GLY A N 1
ATOM 3638 C CA . GLY A 1 470 ? 12.375 -9.203 -34.062 1 41.69 470 GLY A CA 1
ATOM 3639 C C . GLY A 1 470 ? 11.438 -10.094 -33.281 1 41.69 470 GLY A C 1
ATOM 3640 O O . GLY A 1 470 ? 11.812 -11.188 -32.875 1 41.69 470 GLY A O 1
ATOM 3641 N N . MET A 1 471 ? 10.508 -9.43 -32.562 1 44.03 471 MET A N 1
ATOM 3642 C CA . MET A 1 471 ? 9.648 -10.367 -31.844 1 44.03 471 MET A CA 1
ATOM 3643 C C . MET A 1 471 ? 8.547 -10.898 -32.75 1 44.03 471 MET A C 1
ATOM 3645 O O . MET A 1 471 ? 7.879 -10.133 -33.438 1 44.03 471 MET A O 1
ATOM 3649 N N . PRO A 1 472 ? 8.672 -12.016 -33.156 1 43.66 472 PRO A N 1
ATOM 3650 C CA . PRO A 1 472 ? 7.5 -12.57 -33.844 1 43.66 472 PRO A CA 1
ATOM 3651 C C . PRO A 1 472 ? 6.203 -12.352 -33.094 1 43.66 472 PRO A C 1
ATOM 3653 O O . PRO A 1 472 ? 6.004 -12.938 -32.031 1 43.66 472 PRO A O 1
ATOM 3656 N N . ALA A 1 473 ? 5.879 -11.273 -32.812 1 51.09 473 ALA A N 1
ATOM 3657 C CA . ALA A 1 473 ? 4.641 -11.172 -32.062 1 51.09 473 ALA A CA 1
ATOM 3658 C C . ALA A 1 473 ? 3.566 -12.102 -32.625 1 51.09 473 ALA A C 1
ATOM 3660 O O . ALA A 1 473 ? 2.432 -11.672 -32.844 1 51.09 473 ALA A O 1
ATOM 3661 N N . ARG A 1 474 ? 3.889 -13.133 -33.25 1 65.94 474 ARG A N 1
ATOM 3662 C CA . ARG A 1 474 ? 2.811 -13.898 -33.875 1 65.94 474 ARG A CA 1
ATOM 3663 C C . ARG A 1 474 ? 2.365 -15.039 -32.969 1 65.94 474 ARG A C 1
ATOM 3665 O O . ARG A 1 474 ? 3.172 -15.898 -32.594 1 65.94 474 ARG A O 1
ATOM 3672 N N . ILE A 1 475 ? 1.385 -14.836 -32.156 1 79.44 475 ILE A N 1
ATOM 3673 C CA . ILE A 1 475 ? 0.719 -15.875 -31.391 1 79.44 475 ILE A CA 1
ATOM 3674 C C . ILE A 1 475 ? -0.525 -16.359 -32.125 1 79.44 475 ILE A C 1
ATOM 3676 O O . ILE A 1 475 ? -1.093 -15.625 -32.938 1 79.44 475 ILE A O 1
ATOM 3680 N N . ALA A 1 476 ? -0.82 -17.5 -31.844 1 87.5 476 ALA A N 1
ATOM 3681 C CA . ALA A 1 476 ? -2.002 -18.078 -32.469 1 87.5 476 ALA A CA 1
ATOM 3682 C C . ALA A 1 476 ? -3.277 -17.406 -31.984 1 87.5 476 ALA A C 1
ATOM 3684 O O . ALA A 1 476 ? -3.322 -16.891 -30.859 1 87.5 476 ALA A O 1
ATOM 3685 N N . ASP A 1 477 ? -4.234 -17.266 -32.875 1 88.62 477 ASP A N 1
ATOM 3686 C CA . ASP A 1 477 ? -5.621 -17.062 -32.469 1 88.62 477 ASP A CA 1
ATOM 3687 C C . ASP A 1 477 ? -6.258 -18.359 -31.984 1 88.62 477 ASP A C 1
ATOM 3689 O O . ASP A 1 477 ? -6.57 -19.234 -32.781 1 88.62 477 ASP A O 1
ATOM 3693 N N . PHE A 1 478 ? -6.551 -18.484 -30.703 1 92.19 478 PHE A N 1
ATOM 3694 C CA . PHE A 1 478 ? -6.953 -19.734 -30.078 1 92.19 478 PHE A CA 1
ATOM 3695 C C . PHE A 1 478 ? -8.406 -20.062 -30.406 1 92.19 478 PHE A C 1
ATOM 3697 O O . PHE A 1 478 ? -8.883 -21.156 -30.109 1 92.19 478 PHE A O 1
ATOM 3704 N N . SER A 1 479 ? -9.078 -19.172 -31.141 1 92.56 479 SER A N 1
ATOM 3705 C CA . SER A 1 479 ? -10.484 -19.375 -31.453 1 92.56 479 SER A CA 1
ATOM 3706 C C . SER A 1 479 ? -10.641 -20.078 -32.812 1 92.56 479 SER A C 1
ATOM 3708 O O . SER A 1 479 ? -11.75 -20.469 -33.188 1 92.56 479 SER A O 1
ATOM 3710 N N . THR A 1 480 ? -9.562 -20.188 -33.5 1 94.69 480 THR A N 1
ATOM 3711 C CA . THR A 1 480 ? -9.656 -20.703 -34.844 1 94.69 480 THR A CA 1
ATOM 3712 C C . THR A 1 480 ? -9.906 -22.219 -34.844 1 94.69 480 THR A C 1
ATOM 3714 O O . THR A 1 480 ? -9.656 -22.875 -33.812 1 94.69 480 THR A O 1
ATOM 3717 N N . ALA A 1 481 ? -10.352 -22.688 -35.938 1 96.44 481 ALA A N 1
ATOM 3718 C CA . ALA A 1 481 ? -10.516 -24.125 -36.125 1 96.44 481 ALA A CA 1
ATOM 3719 C C . ALA A 1 481 ? -9.172 -24.844 -36.062 1 96.44 481 ALA A C 1
ATOM 3721 O O . ALA A 1 481 ? -9.086 -25.969 -35.562 1 96.44 481 ALA A O 1
ATOM 3722 N N . PHE A 1 482 ? -8.172 -24.25 -36.562 1 96.12 482 PHE A N 1
ATOM 3723 C CA . PHE A 1 482 ? -6.824 -24.797 -36.5 1 96.12 482 PHE A CA 1
ATOM 3724 C C . PHE A 1 482 ? -6.434 -25.094 -35.062 1 96.12 482 PHE A C 1
ATOM 3726 O O . PHE A 1 482 ? -6.004 -26.203 -34.75 1 96.12 482 PHE A O 1
ATOM 3733 N N . HIS A 1 483 ? -6.582 -24.109 -34.188 1 95.81 483 HIS A N 1
ATOM 3734 C CA . HIS A 1 483 ? -6.172 -24.281 -32.812 1 95.81 483 HIS A CA 1
ATOM 3735 C C . HIS A 1 483 ? -7.082 -25.266 -32.094 1 95.81 483 HIS A C 1
ATOM 3737 O O . HIS A 1 483 ? -6.629 -26.016 -31.219 1 95.81 483 HIS A O 1
ATOM 3743 N N . SER A 1 484 ? -8.359 -25.25 -32.469 1 96.69 484 SER A N 1
ATOM 3744 C CA . SER A 1 484 ? -9.273 -26.266 -31.922 1 96.69 484 SER A CA 1
ATOM 3745 C C . SER A 1 484 ? -8.797 -27.672 -32.25 1 96.69 484 SER A C 1
ATOM 3747 O O . SER A 1 484 ? -8.836 -28.562 -31.406 1 96.69 484 SER A O 1
ATOM 3749 N N . THR A 1 485 ? -8.398 -27.812 -33.438 1 97.56 485 THR A N 1
ATOM 3750 C CA . THR A 1 485 ? -7.875 -29.109 -33.875 1 97.56 485 THR A CA 1
ATOM 3751 C C . THR A 1 485 ? -6.602 -29.453 -33.094 1 97.56 485 THR A C 1
ATOM 3753 O O . THR A 1 485 ? -6.406 -30.594 -32.688 1 97.56 485 THR A O 1
ATOM 3756 N N . TYR A 1 486 ? -5.742 -28.594 -33 1 97.25 486 TYR A N 1
ATOM 3757 C CA . TYR A 1 486 ? -4.523 -28.75 -32.219 1 97.25 486 TYR A CA 1
ATOM 3758 C C . TYR A 1 486 ? -4.836 -29.25 -30.797 1 97.25 486 TYR A C 1
ATOM 3760 O O . TYR A 1 486 ? -4.27 -30.25 -30.344 1 97.25 486 TYR A O 1
ATOM 3768 N N . ARG A 1 487 ? -5.766 -28.562 -30.062 1 97.44 487 ARG A N 1
ATOM 3769 C CA . ARG A 1 487 ? -6.164 -28.969 -28.719 1 97.44 487 ARG A CA 1
ATOM 3770 C C . ARG A 1 487 ? -6.797 -30.359 -28.719 1 97.44 487 ARG A C 1
ATOM 3772 O O . ARG A 1 487 ? -6.535 -31.172 -27.844 1 97.44 487 ARG A O 1
ATOM 3779 N N . ALA A 1 488 ? -7.617 -30.609 -29.719 1 98.12 488 ALA A N 1
ATOM 3780 C CA . ALA A 1 488 ? -8.242 -31.922 -29.828 1 98.12 488 ALA A CA 1
ATOM 3781 C C . ALA A 1 488 ? -7.188 -33.031 -30.016 1 98.12 488 ALA A C 1
ATOM 3783 O O . ALA A 1 488 ? -7.324 -34.125 -29.469 1 98.12 488 ALA A O 1
ATOM 3784 N N . ASN A 1 489 ? -6.195 -32.719 -30.859 1 98.38 489 ASN A N 1
ATOM 3785 C CA . ASN A 1 489 ? -5.109 -33.688 -31.047 1 98.38 489 ASN A CA 1
ATOM 3786 C C . ASN A 1 489 ? -4.391 -34 -29.75 1 98.38 489 ASN A C 1
ATOM 3788 O O . ASN A 1 489 ? -4.047 -35.156 -29.484 1 98.38 489 ASN A O 1
ATOM 3792 N N . ILE A 1 490 ? -4.148 -33 -28.938 1 98.56 490 ILE A N 1
ATOM 3793 C CA . ILE A 1 490 ? -3.496 -33.219 -27.641 1 98.56 490 ILE A CA 1
ATOM 3794 C C . ILE A 1 490 ? -4.359 -34.094 -26.766 1 98.56 490 ILE A C 1
ATOM 3796 O O . ILE A 1 490 ? -3.861 -35.062 -26.156 1 98.56 490 ILE A O 1
ATOM 3800 N N . LEU A 1 491 ? -5.691 -33.812 -26.688 1 98.56 491 LEU A N 1
ATOM 3801 C CA . LEU A 1 491 ? -6.605 -34.656 -25.906 1 98.56 491 LEU A CA 1
ATOM 3802 C C . LEU A 1 491 ? -6.574 -36.094 -26.375 1 98.56 491 LEU A C 1
ATOM 3804 O O . LEU A 1 491 ? -6.484 -37.031 -25.562 1 98.56 491 LEU A O 1
ATOM 3808 N N . ASN A 1 492 ? -6.613 -36.281 -27.672 1 98.5 492 ASN A N 1
ATOM 3809 C CA . ASN A 1 492 ? -6.582 -37.625 -28.234 1 98.5 492 ASN A CA 1
ATOM 3810 C C . ASN A 1 492 ? -5.266 -38.312 -27.922 1 98.5 492 ASN A C 1
ATOM 3812 O O . ASN A 1 492 ? -5.254 -39.531 -27.625 1 98.5 492 ASN A O 1
ATOM 3816 N N . PHE A 1 493 ? -4.227 -37.656 -28.125 1 98.62 493 PHE A N 1
ATOM 3817 C CA . PHE A 1 493 ? -2.9 -38.188 -27.828 1 98.62 493 PHE A CA 1
ATOM 3818 C C . PHE A 1 493 ? -2.822 -38.656 -26.375 1 98.62 493 PHE A C 1
ATOM 3820 O O . PHE A 1 493 ? -2.373 -39.781 -26.109 1 98.62 493 PHE A O 1
ATOM 3827 N N . LEU A 1 494 ? -3.26 -37.844 -25.391 1 98.69 494 LEU A N 1
ATOM 3828 C CA . LEU A 1 494 ? -3.199 -38.188 -23.969 1 98.69 494 LEU A CA 1
ATOM 3829 C C . LEU A 1 494 ? -4.152 -39.312 -23.641 1 98.69 494 LEU A C 1
ATOM 3831 O O . LEU A 1 494 ? -3.846 -40.156 -22.781 1 98.69 494 LEU A O 1
ATOM 3835 N N . ARG A 1 495 ? -5.316 -39.406 -24.297 1 98.12 495 ARG A N 1
ATOM 3836 C CA . ARG A 1 495 ? -6.223 -40.531 -24.125 1 98.12 495 ARG A CA 1
ATOM 3837 C C . ARG A 1 495 ? -5.555 -41.844 -24.547 1 98.12 495 ARG A C 1
ATOM 3839 O O . ARG A 1 495 ? -5.691 -42.844 -23.859 1 98.12 495 ARG A O 1
ATOM 3846 N N . ALA A 1 496 ? -4.871 -41.719 -25.609 1 98.44 496 ALA A N 1
ATOM 3847 C CA . ALA A 1 496 ? -4.258 -42.906 -26.188 1 98.44 496 ALA A CA 1
ATOM 3848 C C . ALA A 1 496 ? -3.039 -43.344 -25.375 1 98.44 496 ALA A C 1
ATOM 3850 O O . ALA A 1 496 ? -2.801 -44.531 -25.188 1 98.44 496 ALA A O 1
ATOM 3851 N N . THR A 1 497 ? -2.271 -42.406 -24.938 1 98.5 497 THR A N 1
ATOM 3852 C CA . THR A 1 497 ? -1 -42.719 -24.281 1 98.5 497 THR A CA 1
ATOM 3853 C C . THR A 1 497 ? -1.171 -42.844 -22.781 1 98.5 497 THR A C 1
ATOM 3855 O O . THR A 1 497 ? -0.298 -43.375 -22.094 1 98.5 497 THR A O 1
ATOM 3858 N N . THR A 1 498 ? -2.279 -42.281 -22.188 1 97.25 498 THR A N 1
ATOM 3859 C CA . THR A 1 498 ? -2.639 -42.281 -20.766 1 97.25 498 THR A CA 1
ATOM 3860 C C . THR A 1 498 ? -1.588 -41.562 -19.938 1 97.25 498 THR A C 1
ATOM 3862 O O . THR A 1 498 ? -1.321 -41.938 -18.797 1 97.25 498 THR A O 1
ATOM 3865 N N . MET A 1 499 ? -0.952 -40.562 -20.516 1 98.12 499 MET A N 1
ATOM 3866 C CA . MET A 1 499 ? 0.02 -39.75 -19.781 1 98.12 499 MET A CA 1
ATOM 3867 C C . MET A 1 499 ? -0.656 -38.969 -18.672 1 98.12 499 MET A C 1
ATOM 3869 O O . MET A 1 499 ? -1.848 -38.656 -18.75 1 98.12 499 MET A O 1
ATOM 3873 N N . ASP A 1 500 ? 0.156 -38.531 -17.641 1 97.56 500 ASP A N 1
ATOM 3874 C CA . ASP A 1 500 ? -0.373 -38.031 -16.391 1 97.56 500 ASP A CA 1
ATOM 3875 C C . ASP A 1 500 ? -0.205 -36.5 -16.297 1 97.56 500 ASP A C 1
ATOM 3877 O O . ASP A 1 500 ? -0.897 -35.844 -15.508 1 97.56 500 ASP A O 1
ATOM 3881 N N . LEU A 1 501 ? 0.792 -35.938 -16.922 1 98.44 501 LEU A N 1
ATOM 3882 C CA . LEU A 1 501 ? 1.146 -34.531 -16.781 1 98.44 501 LEU A CA 1
ATOM 3883 C C . LEU A 1 501 ? 1.126 -33.844 -18.141 1 98.44 501 LEU A C 1
ATOM 3885 O O . LEU A 1 501 ? 1.317 -34.5 -19.172 1 98.44 501 LEU A O 1
ATOM 3889 N N . LEU A 1 502 ? 0.887 -32.531 -18.125 1 98.56 502 LEU A N 1
ATOM 3890 C CA . LEU A 1 502 ? 1 -31.688 -19.328 1 98.56 502 LEU A CA 1
ATOM 3891 C C . LEU A 1 502 ? 1.442 -30.281 -18.969 1 98.56 502 LEU A C 1
ATOM 3893 O O . LEU A 1 502 ? 0.917 -29.672 -18.031 1 98.56 502 LEU A O 1
ATOM 3897 N N . GLU A 1 503 ? 2.453 -29.844 -19.641 1 97.31 503 GLU A N 1
ATOM 3898 C CA . GLU A 1 503 ? 2.848 -28.453 -19.578 1 97.31 503 GLU A CA 1
ATOM 3899 C C . GLU A 1 503 ? 2.469 -27.719 -20.875 1 97.31 503 GLU A C 1
ATOM 3901 O O . GLU A 1 503 ? 2.842 -28.141 -21.969 1 97.31 503 GLU A O 1
ATOM 3906 N N . THR A 1 504 ? 1.651 -26.688 -20.719 1 95.31 504 THR A N 1
ATOM 3907 C CA . THR A 1 504 ? 1.323 -25.844 -21.859 1 95.31 504 THR A CA 1
ATOM 3908 C C . THR A 1 504 ? 1.963 -24.453 -21.703 1 95.31 504 THR A C 1
ATOM 3910 O O . THR A 1 504 ? 1.65 -23.734 -20.766 1 95.31 504 THR A O 1
ATOM 3913 N N . ASP A 1 505 ? 2.773 -24.188 -22.672 1 89.62 505 ASP A N 1
ATOM 3914 C CA . ASP A 1 505 ? 3.473 -22.906 -22.641 1 89.62 505 ASP A CA 1
ATOM 3915 C C . ASP A 1 505 ? 2.777 -21.875 -23.516 1 89.62 505 ASP A C 1
ATOM 3917 O O . ASP A 1 505 ? 2.439 -22.172 -24.672 1 89.62 505 ASP A O 1
ATOM 3921 N N . GLY A 1 506 ? 2.564 -20.734 -22.922 1 79.69 506 GLY A N 1
ATOM 3922 C CA . GLY A 1 506 ? 2.062 -19.578 -23.656 1 79.69 506 GLY A CA 1
ATOM 3923 C C . GLY A 1 506 ? 0.581 -19.672 -23.969 1 79.69 506 GLY A C 1
ATOM 3924 O O . GLY A 1 506 ? 0.163 -19.406 -25.094 1 79.69 506 GLY A O 1
ATOM 3925 N N . PRO A 1 507 ? -0.306 -20.234 -23.078 1 78.56 507 PRO A N 1
ATOM 3926 C CA . PRO A 1 507 ? -1.711 -20.047 -23.453 1 78.56 507 PRO A CA 1
ATOM 3927 C C . PRO A 1 507 ? -2.182 -18.609 -23.297 1 78.56 507 PRO A C 1
ATOM 3929 O O . PRO A 1 507 ? -3.174 -18.219 -23.922 1 78.56 507 PRO A O 1
ATOM 3932 N N . TYR A 1 508 ? -1.31 -17.875 -22.609 1 68.88 508 TYR A N 1
ATOM 3933 C CA . TYR A 1 508 ? -1.617 -16.484 -22.328 1 68.88 508 TYR A CA 1
ATOM 3934 C C . TYR A 1 508 ? -3.115 -16.281 -22.141 1 68.88 508 TYR A C 1
ATOM 3936 O O . TYR A 1 508 ? -3.881 -17.25 -22.109 1 68.88 508 TYR A O 1
ATOM 3944 N N . GLU A 1 509 ? -3.668 -15.117 -21.797 1 63.25 509 GLU A N 1
ATOM 3945 C CA . GLU A 1 509 ? -5.086 -14.812 -21.625 1 63.25 509 GLU A CA 1
ATOM 3946 C C . GLU A 1 509 ? -5.746 -14.516 -22.969 1 63.25 509 GLU A C 1
ATOM 3948 O O . GLU A 1 509 ? -6.898 -14.078 -23.016 1 63.25 509 GLU A O 1
ATOM 3953 N N . GLY A 1 510 ? -5.121 -15.031 -24.094 1 62.84 510 GLY A N 1
ATOM 3954 C CA . GLY A 1 510 ? -5.574 -14.672 -25.422 1 62.84 510 GLY A CA 1
ATOM 3955 C C . GLY A 1 510 ? -5.25 -13.234 -25.797 1 62.84 510 GLY A C 1
ATOM 3956 O O . GLY A 1 510 ? -5.398 -12.328 -24.969 1 62.84 510 GLY A O 1
ATOM 3957 N N . ALA A 1 511 ? -4.699 -13.008 -26.844 1 69.44 511 ALA A N 1
ATOM 3958 C CA . ALA A 1 511 ? -4.418 -11.672 -27.375 1 69.44 511 ALA A CA 1
ATOM 3959 C C . ALA A 1 511 ? -5.672 -11.055 -28 1 69.44 511 ALA A C 1
ATOM 3961 O O . ALA A 1 511 ? -6.609 -11.773 -28.359 1 69.44 511 ALA A O 1
ATOM 3962 N N . THR A 1 512 ? -5.75 -9.781 -27.922 1 74.94 512 THR A N 1
ATOM 3963 C CA . THR A 1 512 ? -6.781 -9.125 -28.719 1 74.94 512 THR A CA 1
ATOM 3964 C C . THR A 1 512 ? -6.465 -9.25 -30.203 1 74.94 512 THR A C 1
ATOM 3966 O O . THR A 1 512 ? -5.406 -8.812 -30.656 1 74.94 512 THR A O 1
ATOM 3969 N N . CYS A 1 513 ? -7.379 -9.859 -30.906 1 79.69 513 CYS A N 1
ATOM 3970 C CA . CYS A 1 513 ? -7.133 -10.164 -32.312 1 79.69 513 CYS A CA 1
ATOM 3971 C C . CYS A 1 513 ? -8.141 -9.453 -33.188 1 79.69 513 CYS A C 1
ATOM 3973 O O . CYS A 1 513 ? -9.32 -9.336 -32.844 1 79.69 513 CYS A O 1
ATOM 3975 N N . ALA A 1 514 ? -7.609 -8.961 -34.344 1 79.31 514 ALA A N 1
ATOM 3976 C CA . ALA A 1 514 ? -8.523 -8.523 -35.406 1 79.31 514 ALA A CA 1
ATOM 3977 C C . ALA A 1 514 ? -9.336 -9.695 -35.938 1 79.31 514 ALA A C 1
ATOM 3979 O O . ALA A 1 514 ? -8.852 -10.828 -35.969 1 79.31 514 ALA A O 1
ATOM 3980 N N . GLN A 1 515 ? -10.5 -9.359 -36.375 1 85.69 515 GLN A N 1
ATOM 3981 C CA . GLN A 1 515 ? -11.336 -10.414 -36.938 1 85.69 515 GLN A CA 1
ATOM 3982 C C . GLN A 1 515 ? -10.875 -10.805 -38.344 1 85.69 515 GLN A C 1
ATOM 3984 O O . GLN A 1 515 ? -10.648 -9.938 -39.188 1 85.69 515 GLN A O 1
ATOM 3989 N N . THR A 1 516 ? -10.68 -12.062 -38.594 1 88.5 516 THR A N 1
ATOM 3990 C CA . THR A 1 516 ? -10.352 -12.625 -39.875 1 88.5 516 THR A CA 1
ATOM 3991 C C . THR A 1 516 ? -11.367 -13.68 -40.281 1 88.5 516 THR A C 1
ATOM 3993 O O . THR A 1 516 ? -12.328 -13.938 -39.562 1 88.5 516 THR A O 1
ATOM 3996 N N . ASP A 1 517 ? -11.164 -14.305 -41.438 1 91.19 517 ASP A N 1
ATOM 3997 C CA . ASP A 1 517 ? -12.086 -15.328 -41.938 1 91.19 517 ASP A CA 1
ATOM 3998 C C . ASP A 1 517 ? -11.93 -16.625 -41.156 1 91.19 517 ASP A C 1
ATOM 4000 O O . ASP A 1 517 ? -12.797 -17.5 -41.219 1 91.19 517 ASP A O 1
ATOM 4004 N N . GLN A 1 518 ? -10.891 -16.734 -40.344 1 92.62 518 GLN A N 1
ATOM 4005 C CA . GLN A 1 518 ? -10.648 -17.953 -39.562 1 92.62 518 GLN A CA 1
ATOM 4006 C C . GLN A 1 518 ? -11.07 -17.781 -38.125 1 92.62 518 GLN A C 1
ATOM 4008 O O . GLN A 1 518 ? -11.164 -18.75 -37.375 1 92.62 518 GLN A O 1
ATOM 4013 N N . SER A 1 519 ? -11.273 -16.531 -37.781 1 91.06 519 SER A N 1
ATOM 4014 C CA . SER A 1 519 ? -11.539 -16.25 -36.375 1 91.06 519 SER A CA 1
ATOM 4015 C C . SER A 1 519 ? -12.844 -16.891 -35.906 1 91.06 519 SER A C 1
ATOM 4017 O O . SER A 1 519 ? -13.836 -16.891 -36.656 1 91.06 519 SER A O 1
ATOM 4019 N N . GLY A 1 520 ? -12.82 -17.469 -34.656 1 92.69 520 GLY A N 1
ATOM 4020 C CA . GLY A 1 520 ? -14.008 -18.094 -34.094 1 92.69 520 GLY A CA 1
ATOM 4021 C C . GLY A 1 520 ? -14.719 -17.203 -33.094 1 92.69 520 GLY A C 1
ATOM 4022 O O . GLY A 1 520 ? -15.633 -17.656 -32.406 1 92.69 520 GLY A O 1
ATOM 4023 N N . PHE A 1 521 ? -14.32 -15.992 -32.969 1 89.81 521 PHE A N 1
ATOM 4024 C CA . PHE A 1 521 ? -14.969 -15.062 -32.031 1 89.81 521 PHE A CA 1
ATOM 4025 C C . PHE A 1 521 ? -15.898 -14.125 -32.812 1 89.81 521 PHE A C 1
ATOM 4027 O O . PHE A 1 521 ? -15.797 -13.992 -34.031 1 89.81 521 PHE A O 1
ATOM 4034 N N . ALA A 1 522 ? -16.766 -13.461 -32.062 1 83.75 522 ALA A N 1
ATOM 4035 C CA . ALA A 1 522 ? -17.844 -12.68 -32.656 1 83.75 522 ALA A CA 1
ATOM 4036 C C . ALA A 1 522 ? -17.344 -11.312 -33.125 1 83.75 522 ALA A C 1
ATOM 4038 O O . ALA A 1 522 ? -17.891 -10.734 -34.062 1 83.75 522 ALA A O 1
ATOM 4039 N N . HIS A 1 523 ? -16.516 -10.742 -32.438 1 85.62 523 HIS A N 1
ATOM 4040 C CA . HIS A 1 523 ? -16.031 -9.375 -32.594 1 85.62 523 HIS A CA 1
ATOM 4041 C C . HIS A 1 523 ? -14.672 -9.18 -31.938 1 85.62 523 HIS A C 1
ATOM 4043 O O . HIS A 1 523 ? -14.312 -9.906 -31.016 1 85.62 523 HIS A O 1
ATOM 4049 N N . VAL A 1 524 ? -13.969 -8.234 -32.406 1 81.62 524 VAL A N 1
ATOM 4050 C CA . VAL A 1 524 ? -12.656 -7.934 -31.859 1 81.62 524 VAL A CA 1
ATOM 4051 C C . VAL A 1 524 ? -12.766 -7.738 -30.344 1 81.62 524 VAL A C 1
ATOM 4053 O O . VAL A 1 524 ? -11.875 -8.141 -29.594 1 81.62 524 VAL A O 1
ATOM 4056 N N . ASN A 1 525 ? -13.836 -7.176 -29.812 1 80.44 525 ASN A N 1
ATOM 4057 C CA . ASN A 1 525 ? -14.039 -6.891 -28.391 1 80.44 525 ASN A CA 1
ATOM 4058 C C . ASN A 1 525 ? -14.375 -8.156 -27.609 1 80.44 525 ASN A C 1
ATOM 4060 O O . ASN A 1 525 ? -14.375 -8.141 -26.375 1 80.44 525 ASN A O 1
ATOM 4064 N N . ASN A 1 526 ? -14.602 -9.172 -28.297 1 87.75 526 ASN A N 1
ATOM 4065 C CA . ASN A 1 526 ? -14.883 -10.477 -27.703 1 87.75 526 ASN A CA 1
ATOM 4066 C C . ASN A 1 526 ? -13.719 -11.445 -27.906 1 87.75 526 ASN A C 1
ATOM 4068 O O . ASN A 1 526 ? -13.711 -12.539 -27.328 1 87.75 526 ASN A O 1
ATOM 4072 N N . SER A 1 527 ? -12.789 -11.055 -28.656 1 84.06 527 SER A N 1
ATOM 4073 C CA . SER A 1 527 ? -11.742 -11.953 -29.125 1 84.06 527 SER A CA 1
ATOM 4074 C C . SER A 1 527 ? -10.969 -12.562 -27.969 1 84.06 527 SER A C 1
ATOM 4076 O O . SER A 1 527 ? -10.734 -13.773 -27.938 1 84.06 527 SER A O 1
ATOM 4078 N N . GLN A 1 528 ? -10.586 -11.75 -26.969 1 83.25 528 GLN A N 1
ATOM 4079 C CA . GLN A 1 528 ? -9.828 -12.25 -25.828 1 83.25 528 GLN A CA 1
ATOM 4080 C C . GLN A 1 528 ? -10.648 -13.234 -25 1 83.25 528 GLN A C 1
ATOM 4082 O O . GLN A 1 528 ? -10.148 -14.289 -24.609 1 83.25 528 GLN A O 1
ATOM 4087 N N . LEU A 1 529 ? -11.891 -12.898 -24.719 1 87.56 529 LEU A N 1
ATOM 4088 C CA . LEU A 1 529 ? -12.758 -13.75 -23.922 1 87.56 529 LEU A CA 1
ATOM 4089 C C . LEU A 1 529 ? -12.977 -15.094 -24.609 1 87.56 529 LEU A C 1
ATOM 4091 O O . LEU A 1 529 ? -12.953 -16.141 -23.953 1 87.56 529 LEU A O 1
ATOM 4095 N N . ALA A 1 530 ? -13.25 -15.047 -25.891 1 90.38 530 ALA A N 1
ATOM 4096 C CA . ALA A 1 530 ? -13.492 -16.281 -26.641 1 90.38 530 ALA A CA 1
ATOM 4097 C C . ALA A 1 530 ? -12.273 -17.203 -26.578 1 90.38 530 ALA A C 1
ATOM 4099 O O . ALA A 1 530 ? -12.422 -18.422 -26.422 1 90.38 530 ALA A O 1
ATOM 4100 N N . GLN A 1 531 ? -11.156 -16.672 -26.781 1 89.19 531 GLN A N 1
ATOM 4101 C CA . GLN A 1 531 ? -9.922 -17.438 -26.719 1 89.19 531 GLN A CA 1
ATOM 4102 C C . GLN A 1 531 ? -9.672 -18 -25.328 1 89.19 531 GLN A C 1
ATOM 4104 O O . GLN A 1 531 ? -9.312 -19.172 -25.172 1 89.19 531 GLN A O 1
ATOM 4109 N N . TYR A 1 532 ? -9.859 -17.156 -24.312 1 90.06 532 TYR A N 1
ATOM 4110 C CA . TYR A 1 532 ? -9.703 -17.578 -22.922 1 90.06 532 TYR A CA 1
ATOM 4111 C C . TYR A 1 532 ? -10.648 -18.719 -22.594 1 90.06 532 TYR A C 1
ATOM 4113 O O . TYR A 1 532 ? -10.25 -19.703 -21.969 1 90.06 532 TYR A O 1
ATOM 4121 N N . ARG A 1 533 ? -11.859 -18.594 -22.984 1 92.38 533 ARG A N 1
ATOM 4122 C CA . ARG A 1 533 ? -12.859 -19.625 -22.734 1 92.38 533 ARG A CA 1
ATOM 4123 C C . ARG A 1 533 ? -12.469 -20.938 -23.375 1 92.38 533 ARG A C 1
ATOM 4125 O O . ARG A 1 533 ? -12.664 -22.016 -22.797 1 92.38 533 ARG A O 1
ATOM 4132 N N . ALA A 1 534 ? -11.977 -20.828 -24.562 1 94 534 ALA A N 1
ATOM 4133 C CA . ALA A 1 534 ? -11.547 -22.047 -25.25 1 94 534 ALA A CA 1
ATOM 4134 C C . ALA A 1 534 ? -10.445 -22.75 -24.469 1 94 534 ALA A C 1
ATOM 4136 O O . ALA A 1 534 ? -10.461 -23.984 -24.344 1 94 534 ALA A O 1
ATOM 4137 N N . THR A 1 535 ? -9.547 -22.031 -23.969 1 93.5 535 THR A N 1
ATOM 4138 C CA . THR A 1 535 ? -8.438 -22.594 -23.188 1 93.5 535 THR A CA 1
ATOM 4139 C C . THR A 1 535 ? -8.938 -23.156 -21.859 1 93.5 535 THR A C 1
ATOM 4141 O O . THR A 1 535 ? -8.508 -24.234 -21.453 1 93.5 535 THR A O 1
ATOM 4144 N N . VAL A 1 536 ? -9.844 -22.453 -21.172 1 95.06 536 VAL A N 1
ATOM 4145 C CA . VAL A 1 536 ? -10.43 -22.922 -19.922 1 95.06 536 VAL A CA 1
ATOM 4146 C C . VAL A 1 536 ? -11.148 -24.25 -20.141 1 95.06 536 VAL A C 1
ATOM 4148 O O . VAL A 1 536 ? -10.984 -25.188 -19.375 1 95.06 536 VAL A O 1
ATOM 4151 N N . ASP A 1 537 ? -11.914 -24.328 -21.203 1 96.12 537 ASP A N 1
ATOM 4152 C CA . ASP A 1 537 ? -12.633 -25.562 -21.531 1 96.12 537 ASP A CA 1
ATOM 4153 C C . ASP A 1 537 ? -11.664 -26.719 -21.766 1 96.12 537 ASP A C 1
ATOM 4155 O O . ASP A 1 537 ? -11.93 -27.859 -21.359 1 96.12 537 ASP A O 1
ATOM 4159 N N . PHE A 1 538 ? -10.578 -26.422 -22.406 1 97.5 538 PHE A N 1
ATOM 4160 C CA . PHE A 1 538 ? -9.539 -27.422 -22.641 1 97.5 538 PHE A CA 1
ATOM 4161 C C . PHE A 1 538 ? -9.016 -27.969 -21.328 1 97.5 538 PHE A C 1
ATOM 4163 O O . PHE A 1 538 ? -8.992 -29.188 -21.125 1 97.5 538 PHE A O 1
ATOM 4170 N N . TYR A 1 539 ? -8.656 -27.109 -20.422 1 97.44 539 TYR A N 1
ATOM 4171 C CA . TYR A 1 539 ? -8.109 -27.547 -19.156 1 97.44 539 TYR A CA 1
ATOM 4172 C C . TYR A 1 539 ? -9.164 -28.297 -18.344 1 97.44 539 TYR A C 1
ATOM 4174 O O . TYR A 1 539 ? -8.852 -29.297 -17.688 1 97.44 539 TYR A O 1
ATOM 4182 N N . ARG A 1 540 ? -10.414 -27.828 -18.344 1 97.81 540 ARG A N 1
ATOM 4183 C CA . ARG A 1 540 ? -11.469 -28.5 -17.594 1 97.81 540 ARG A CA 1
ATOM 4184 C C . ARG A 1 540 ? -11.742 -29.891 -18.172 1 97.81 540 ARG A C 1
ATOM 4186 O O . ARG A 1 540 ? -12.078 -30.812 -17.438 1 97.81 540 ARG A O 1
ATOM 4193 N N . THR A 1 541 ? -11.602 -30.016 -19.484 1 98.19 541 THR A N 1
ATOM 4194 C CA . THR A 1 541 ? -11.711 -31.328 -20.094 1 98.19 541 THR A CA 1
ATOM 4195 C C . THR A 1 541 ? -10.578 -32.25 -19.641 1 98.19 541 THR A C 1
ATOM 4197 O O . THR A 1 541 ? -10.812 -33.406 -19.297 1 98.19 541 THR A O 1
ATOM 4200 N N . LEU A 1 542 ? -9.367 -31.703 -19.641 1 98.19 542 LEU A N 1
ATOM 4201 C CA . LEU A 1 542 ? -8.227 -32.469 -19.156 1 98.19 542 LEU A CA 1
ATOM 4202 C C . LEU A 1 542 ? -8.477 -32.969 -17.734 1 98.19 542 LEU A C 1
ATOM 4204 O O . LEU A 1 542 ? -8.203 -34.125 -17.422 1 98.19 542 LEU A O 1
ATOM 4208 N N . LYS A 1 543 ? -9.023 -32.125 -16.891 1 97.44 543 LYS A N 1
ATOM 4209 C CA . LYS A 1 543 ? -9.289 -32.469 -15.5 1 97.44 543 LYS A CA 1
ATOM 4210 C C . LYS A 1 543 ? -10.391 -33.531 -15.414 1 97.44 543 LYS A C 1
ATOM 4212 O O . LYS A 1 543 ? -10.258 -34.531 -14.68 1 97.44 543 LYS A O 1
ATOM 4217 N N . ARG A 1 544 ? -11.398 -33.375 -16.125 1 96.81 544 ARG A N 1
ATOM 4218 C CA . ARG A 1 544 ? -12.57 -34.25 -16.062 1 96.81 544 ARG A CA 1
ATOM 4219 C C . ARG A 1 544 ? -12.273 -35.625 -16.641 1 96.81 544 ARG A C 1
ATOM 4221 O O . ARG A 1 544 ? -12.664 -36.625 -16.062 1 96.81 544 ARG A O 1
ATOM 4228 N N . GLU A 1 545 ? -11.602 -35.656 -17.703 1 96.75 545 GLU A N 1
ATOM 4229 C CA . GLU A 1 545 ? -11.469 -36.906 -18.438 1 96.75 545 GLU A CA 1
ATOM 4230 C C . GLU A 1 545 ? -10.164 -37.625 -18.094 1 96.75 545 GLU A C 1
ATOM 4232 O O . GLU A 1 545 ? -10.102 -38.844 -18.094 1 96.75 545 GLU A O 1
ATOM 4237 N N . LEU A 1 546 ? -9.148 -36.781 -17.812 1 96.5 546 LEU A N 1
ATOM 4238 C CA . LEU A 1 546 ? -7.828 -37.406 -17.734 1 96.5 546 LEU A CA 1
ATOM 4239 C C . LEU A 1 546 ? -7.168 -37.125 -16.391 1 96.5 546 LEU A C 1
ATOM 4241 O O . LEU A 1 546 ? -6.164 -37.75 -16.031 1 96.5 546 LEU A O 1
ATOM 4245 N N . ASN A 1 547 ? -7.707 -36.156 -15.625 1 96.5 547 ASN A N 1
ATOM 4246 C CA . ASN A 1 547 ? -7.176 -35.781 -14.32 1 96.5 547 ASN A CA 1
ATOM 4247 C C . ASN A 1 547 ? -5.68 -35.469 -14.391 1 96.5 547 ASN A C 1
ATOM 4249 O O . ASN A 1 547 ? -4.898 -36 -13.586 1 96.5 547 ASN A O 1
ATOM 4253 N N . THR A 1 548 ? -5.258 -34.688 -15.344 1 97.94 548 THR A N 1
ATOM 4254 C CA . THR A 1 548 ? -3.846 -34.406 -15.562 1 97.94 548 THR A CA 1
ATOM 4255 C C . THR A 1 548 ? -3.348 -33.344 -14.562 1 97.94 548 THR A C 1
ATOM 4257 O O . THR A 1 548 ? -4.121 -32.531 -14.086 1 97.94 548 THR A O 1
ATOM 4260 N N . PHE A 1 549 ? -2.043 -33.5 -14.156 1 98.12 549 PHE A N 1
ATOM 4261 C CA . PHE A 1 549 ? -1.293 -32.438 -13.492 1 98.12 549 PHE A CA 1
ATOM 4262 C C . PHE A 1 549 ? -0.765 -31.438 -14.508 1 98.12 549 PHE A C 1
ATOM 4264 O O . PHE A 1 549 ? 0.041 -31.781 -15.375 1 98.12 549 PHE A O 1
ATOM 4271 N N . ASN A 1 550 ? -1.173 -30.156 -14.391 1 98.06 550 ASN A N 1
ATOM 4272 C CA . ASN A 1 550 ? -0.879 -29.188 -15.445 1 98.06 550 ASN A CA 1
ATOM 4273 C C . ASN A 1 550 ? 0.008 -28.062 -14.93 1 98.06 550 ASN A C 1
ATOM 4275 O O . ASN A 1 550 ? -0.345 -27.375 -13.961 1 98.06 550 ASN A O 1
ATOM 4279 N N . THR A 1 551 ? 1.153 -27.828 -15.508 1 95.69 551 THR A N 1
ATOM 4280 C CA . THR A 1 551 ? 1.992 -26.656 -15.289 1 95.69 551 THR A CA 1
ATOM 4281 C C . THR A 1 551 ? 1.799 -25.641 -16.406 1 95.69 551 THR A C 1
ATOM 4283 O O . THR A 1 551 ? 1.946 -25.969 -17.578 1 95.69 551 THR A O 1
ATOM 4286 N N . VAL A 1 552 ? 1.358 -24.5 -16.047 1 91.75 552 VAL A N 1
ATOM 4287 C CA . VAL A 1 552 ? 1.009 -23.453 -17 1 91.75 552 VAL A CA 1
ATOM 4288 C C . VAL A 1 552 ? 1.526 -22.109 -16.516 1 91.75 552 VAL A C 1
ATOM 4290 O O . VAL A 1 552 ? 1.253 -21.703 -15.383 1 91.75 552 VAL A O 1
ATOM 4293 N N . PRO A 1 553 ? 2.295 -21.359 -17.297 1 83 553 PRO A N 1
ATOM 4294 C CA . PRO A 1 553 ? 2.854 -20.078 -16.828 1 83 553 PRO A CA 1
ATOM 4295 C C . PRO A 1 553 ? 1.778 -19.047 -16.516 1 83 553 PRO A C 1
ATOM 4297 O O . PRO A 1 553 ? 2.021 -18.109 -15.75 1 83 553 PRO A O 1
ATOM 4300 N N . ASP A 1 554 ? 0.572 -19.234 -16.984 1 81.19 554 ASP A N 1
ATOM 4301 C CA . ASP A 1 554 ? -0.523 -18.281 -16.781 1 81.19 554 ASP A CA 1
ATOM 4302 C C . ASP A 1 554 ? -1.477 -18.781 -15.695 1 81.19 554 ASP A C 1
ATOM 4304 O O . ASP A 1 554 ? -1.567 -19.984 -15.445 1 81.19 554 ASP A O 1
ATOM 4308 N N . PRO A 1 555 ? -2.195 -17.859 -15.094 1 82.5 555 PRO A N 1
ATOM 4309 C CA . PRO A 1 555 ? -2.963 -18.203 -13.898 1 82.5 555 PRO A CA 1
ATOM 4310 C C . PRO A 1 555 ? -4.285 -18.891 -14.227 1 82.5 555 PRO A C 1
ATOM 4312 O O . PRO A 1 555 ? -5.336 -18.5 -13.711 1 82.5 555 PRO A O 1
ATOM 4315 N N . TYR A 1 556 ? -4.277 -20 -14.883 1 90.94 556 TYR A N 1
ATOM 4316 C CA . TYR A 1 556 ? -5.48 -20.781 -15.156 1 90.94 556 TYR A CA 1
ATOM 4317 C C . TYR A 1 556 ? -5.852 -21.641 -13.953 1 90.94 556 TYR A C 1
ATOM 4319 O O . TYR A 1 556 ? -6.793 -22.438 -14.016 1 90.94 556 TYR A O 1
ATOM 4327 N N . TRP A 1 557 ? -5.129 -21.453 -12.875 1 92.38 557 TRP A N 1
ATOM 4328 C CA . TRP A 1 557 ? -5.438 -22.188 -11.656 1 92.38 557 TRP A CA 1
ATOM 4329 C C . TRP A 1 557 ? -6.785 -21.766 -11.086 1 92.38 557 TRP A C 1
ATOM 4331 O O . TRP A 1 557 ? -7.477 -22.578 -10.453 1 92.38 557 TRP A O 1
ATOM 4341 N N . SER A 1 558 ? -7.277 -20.594 -11.305 1 92.19 558 SER A N 1
ATOM 4342 C CA . SER A 1 558 ? -8.547 -20.125 -10.766 1 92.19 558 SER A CA 1
ATOM 4343 C C . SER A 1 558 ? -9.688 -20.344 -11.75 1 92.19 558 SER A C 1
ATOM 4345 O O . SER A 1 558 ? -10.852 -20.094 -11.43 1 92.19 558 SER A O 1
ATOM 4347 N N . SER A 1 559 ? -9.375 -20.797 -12.969 1 93.62 559 SER A N 1
ATOM 4348 C CA . SER A 1 559 ? -10.398 -20.938 -14 1 93.62 559 SER A CA 1
ATOM 4349 C C . SER A 1 559 ? -10.422 -22.344 -14.57 1 93.62 559 SER A C 1
ATOM 4351 O O . SER A 1 559 ? -11.477 -22.969 -14.68 1 93.62 559 SER A O 1
ATOM 4353 N N . GLY A 1 560 ? -9.25 -22.828 -14.914 1 95.31 560 GLY A N 1
ATOM 4354 C CA . GLY A 1 560 ? -9.172 -24.125 -15.57 1 95.31 560 GLY A CA 1
ATOM 4355 C C . GLY A 1 560 ? -8.781 -25.25 -14.625 1 95.31 560 GLY A C 1
ATOM 4356 O O . GLY A 1 560 ? -8.812 -26.422 -15.008 1 95.31 560 GLY A O 1
ATOM 4357 N N . GLY A 1 561 ? -8.391 -24.922 -13.453 1 96.5 561 GLY A N 1
ATOM 4358 C CA . GLY A 1 561 ? -8 -25.938 -12.492 1 96.5 561 GLY A CA 1
ATOM 4359 C C . GLY A 1 561 ? -6.566 -26.406 -12.656 1 96.5 561 GLY A C 1
ATOM 4360 O O . GLY A 1 561 ? -6.215 -27.516 -12.234 1 96.5 561 GLY A O 1
ATOM 4361 N N . THR A 1 562 ? -5.734 -25.594 -13.312 1 96.06 562 THR A N 1
ATOM 4362 C CA . THR A 1 562 ? -4.332 -25.969 -13.484 1 96.06 562 THR A CA 1
ATOM 4363 C C . THR A 1 562 ? -3.604 -25.969 -12.148 1 96.06 562 THR A C 1
ATOM 4365 O O . THR A 1 562 ? -4.133 -25.484 -11.148 1 96.06 562 THR A O 1
ATOM 4368 N N . ASN A 1 563 ? -2.416 -26.547 -12.125 1 97.06 563 ASN A N 1
ATOM 4369 C CA . ASN A 1 563 ? -1.806 -26.859 -10.844 1 97.06 563 ASN A CA 1
ATOM 4370 C C . ASN A 1 563 ? -0.696 -25.875 -10.484 1 97.06 563 ASN A C 1
ATOM 4372 O O . ASN A 1 563 ? -0.562 -25.484 -9.328 1 97.06 563 ASN A O 1
ATOM 4376 N N . LYS A 1 564 ? 0.099 -25.516 -11.484 1 94.69 564 LYS A N 1
ATOM 4377 C CA . LYS A 1 564 ? 1.278 -24.719 -11.156 1 94.69 564 LYS A CA 1
ATOM 4378 C C . LYS A 1 564 ? 1.453 -23.562 -12.141 1 94.69 564 LYS A C 1
ATOM 4380 O O . LYS A 1 564 ? 1.067 -23.672 -13.305 1 94.69 564 LYS A O 1
ATOM 4385 N N . GLU A 1 565 ? 2.029 -22.547 -11.617 1 88.81 565 GLU A N 1
ATOM 4386 C CA . GLU A 1 565 ? 2.535 -21.406 -12.383 1 88.81 565 GLU A CA 1
ATOM 4387 C C . GLU A 1 565 ? 3.957 -21.047 -11.961 1 88.81 565 GLU A C 1
ATOM 4389 O O . GLU A 1 565 ? 4.477 -21.594 -10.984 1 88.81 565 GLU A O 1
ATOM 4394 N N . PRO A 1 566 ? 4.672 -20.203 -12.68 1 86 566 PRO A N 1
ATOM 4395 C CA . PRO A 1 566 ? 6.023 -19.844 -12.242 1 86 566 PRO A CA 1
ATOM 4396 C C . PRO A 1 566 ? 6.043 -19.109 -10.898 1 86 566 PRO A C 1
ATOM 4398 O O . PRO A 1 566 ? 5.086 -18.422 -10.555 1 86 566 PRO A O 1
ATOM 4401 N N . MET A 1 567 ? 7.082 -19.266 -10.141 1 86.44 567 MET A N 1
ATOM 4402 C CA . MET A 1 567 ? 7.199 -18.672 -8.805 1 86.44 567 MET A CA 1
ATOM 4403 C C . MET A 1 567 ? 7.539 -17.188 -8.891 1 86.44 567 MET A C 1
ATOM 4405 O O . MET A 1 567 ? 7.41 -16.469 -7.902 1 86.44 567 MET A O 1
ATOM 4409 N N . GLY A 1 568 ? 7.895 -16.656 -10.023 1 76.69 568 GLY A N 1
ATOM 4410 C CA . GLY A 1 568 ? 8.133 -15.234 -10.141 1 76.69 568 GLY A CA 1
ATOM 4411 C C . GLY A 1 568 ? 9.516 -14.906 -10.688 1 76.69 568 GLY A C 1
ATOM 4412 O O . GLY A 1 568 ? 9.961 -13.758 -10.602 1 76.69 568 GLY A O 1
ATOM 4413 N N . TYR A 1 569 ? 10.227 -15.883 -11.273 1 78.5 569 TYR A N 1
ATOM 4414 C CA . TYR A 1 569 ? 11.531 -15.602 -11.859 1 78.5 569 TYR A CA 1
ATOM 4415 C C . TYR A 1 569 ? 11.391 -14.906 -13.203 1 78.5 569 TYR A C 1
ATOM 4417 O O . TYR A 1 569 ? 10.312 -14.906 -13.797 1 78.5 569 TYR A O 1
ATOM 4425 N N . THR A 1 570 ? 12.523 -14.234 -13.672 1 71.25 570 THR A N 1
ATOM 4426 C CA . THR A 1 570 ? 12.578 -13.602 -14.984 1 71.25 570 THR A CA 1
ATOM 4427 C C . THR A 1 570 ? 13.367 -14.453 -15.969 1 71.25 570 THR A C 1
ATOM 4429 O O . THR A 1 570 ? 14.227 -15.242 -15.57 1 71.25 570 THR A O 1
ATOM 4432 N N . ASP A 1 571 ? 13.109 -14.328 -17.25 1 70.88 571 ASP A N 1
ATOM 4433 C CA . ASP A 1 571 ? 13.859 -15.078 -18.25 1 70.88 571 ASP A CA 1
ATOM 4434 C C . ASP A 1 571 ? 15.328 -14.656 -18.266 1 70.88 571 ASP A C 1
ATOM 4436 O O . ASP A 1 571 ? 16.188 -15.43 -18.688 1 70.88 571 ASP A O 1
ATOM 4440 N N . ALA A 1 572 ? 15.531 -13.477 -17.812 1 73.94 572 ALA A N 1
ATOM 4441 C CA . ALA A 1 572 ? 16.906 -13.016 -17.703 1 73.94 572 ALA A CA 1
ATOM 4442 C C . ALA A 1 572 ? 17.719 -13.883 -16.734 1 73.94 572 ALA A C 1
ATOM 4444 O O . ALA A 1 572 ? 18.922 -14.086 -16.922 1 73.94 572 ALA A O 1
ATOM 4445 N N . TRP A 1 573 ? 17.062 -14.414 -15.742 1 81.56 573 TRP A N 1
ATOM 4446 C CA . TRP A 1 573 ? 17.688 -15.305 -14.766 1 81.56 573 TRP A CA 1
ATOM 4447 C C . TRP A 1 573 ? 18.297 -16.516 -15.453 1 81.56 573 TRP A C 1
ATOM 4449 O O . TRP A 1 573 ? 19.406 -16.953 -15.109 1 81.56 573 TRP A O 1
ATOM 4459 N N . ASN A 1 574 ? 17.703 -16.953 -16.531 1 81.19 574 ASN A N 1
ATOM 4460 C CA . ASN A 1 574 ? 18.172 -18.125 -17.266 1 81.19 574 ASN A CA 1
ATOM 4461 C C . ASN A 1 574 ? 19.391 -17.797 -18.125 1 81.19 574 ASN A C 1
ATOM 4463 O O . ASN A 1 574 ? 20.078 -18.703 -18.609 1 81.19 574 ASN A O 1
ATOM 4467 N N . ARG A 1 575 ? 19.703 -16.562 -18.281 1 81.31 575 ARG A N 1
ATOM 4468 C CA . ARG A 1 575 ? 20.797 -16.156 -19.141 1 81.31 575 ARG A CA 1
ATOM 4469 C C . ARG A 1 575 ? 22.078 -15.906 -18.344 1 81.31 575 ARG A C 1
ATOM 4471 O O . ARG A 1 575 ? 23.109 -15.562 -18.906 1 81.31 575 ARG A O 1
ATOM 4478 N N . ILE A 1 576 ? 21.953 -16.062 -17.078 1 88.88 576 ILE A N 1
ATOM 4479 C CA . ILE A 1 576 ? 23.156 -15.953 -16.281 1 88.88 576 ILE A CA 1
ATOM 4480 C C . ILE A 1 576 ? 24.219 -16.938 -16.781 1 88.88 576 ILE A C 1
ATOM 4482 O O . ILE A 1 576 ? 23.906 -18.109 -17.031 1 88.88 576 ILE A O 1
ATOM 4486 N N . PRO A 1 577 ? 25.469 -16.453 -16.938 1 89 577 PRO A N 1
ATOM 4487 C CA . PRO A 1 577 ? 26.5 -17.297 -17.531 1 89 577 PRO A CA 1
ATOM 4488 C C . PRO A 1 577 ? 26.703 -18.609 -16.781 1 89 577 PRO A C 1
ATOM 4490 O O . PRO A 1 577 ? 26.656 -18.625 -15.555 1 89 577 PRO A O 1
ATOM 4493 N N . VAL A 1 578 ? 27.031 -19.641 -17.562 1 93.31 578 VAL A N 1
ATOM 4494 C CA . VAL A 1 578 ? 27.266 -20.969 -17 1 93.31 578 VAL A CA 1
ATOM 4495 C C . VAL A 1 578 ? 28.719 -21.109 -16.578 1 93.31 578 VAL A C 1
ATOM 4497 O O . VAL A 1 578 ? 29.5 -21.812 -17.234 1 93.31 578 VAL A O 1
ATOM 4500 N N . THR A 1 579 ? 29.156 -20.375 -15.609 1 91.56 579 THR A N 1
ATOM 4501 C CA . THR A 1 579 ? 30.438 -20.406 -14.898 1 91.56 579 THR A CA 1
ATOM 4502 C C . THR A 1 579 ? 30.219 -20.719 -13.422 1 91.56 579 THR A C 1
ATOM 4504 O O . THR A 1 579 ? 29.094 -20.672 -12.93 1 91.56 579 THR A O 1
ATOM 4507 N N . PRO A 1 580 ? 31.25 -21.141 -12.758 1 87.88 580 PRO A N 1
ATOM 4508 C CA . PRO A 1 580 ? 31.062 -21.391 -11.328 1 87.88 580 PRO A CA 1
ATOM 4509 C C . PRO A 1 580 ? 30.469 -20.188 -10.594 1 87.88 580 PRO A C 1
ATOM 4511 O O . PRO A 1 580 ? 29.562 -20.344 -9.789 1 87.88 580 PRO A O 1
ATOM 4514 N N . SER A 1 581 ? 31.016 -19.031 -10.906 1 87 581 SER A N 1
ATOM 4515 C CA . SER A 1 581 ? 30.5 -17.812 -10.273 1 87 581 SER A CA 1
ATOM 4516 C C . SER A 1 581 ? 29.078 -17.531 -10.734 1 87 581 SER A C 1
ATOM 4518 O O . SER A 1 581 ? 28.234 -17.109 -9.938 1 87 581 SER A O 1
ATOM 4520 N N . GLY A 1 582 ? 28.828 -17.688 -11.977 1 88.81 582 GLY A N 1
ATOM 4521 C CA . GLY A 1 582 ? 27.484 -17.5 -12.5 1 88.81 582 GLY A CA 1
ATOM 4522 C C . GLY A 1 582 ? 26.469 -18.469 -11.914 1 88.81 582 GLY A C 1
ATOM 4523 O O . GLY A 1 582 ? 25.328 -18.109 -11.656 1 88.81 582 GLY A O 1
ATOM 4524 N N . THR A 1 583 ? 26.875 -19.688 -11.711 1 94.5 583 THR A N 1
ATOM 4525 C CA . THR A 1 583 ? 25.984 -20.703 -11.141 1 94.5 583 THR A CA 1
ATOM 4526 C C . THR A 1 583 ? 25.656 -20.375 -9.688 1 94.5 583 THR A C 1
ATOM 4528 O O . THR A 1 583 ? 24.531 -20.594 -9.234 1 94.5 583 THR A O 1
ATOM 4531 N N . ARG A 1 584 ? 26.609 -19.859 -8.984 1 90.56 584 ARG A N 1
ATOM 4532 C CA . ARG A 1 584 ? 26.359 -19.406 -7.621 1 90.56 584 ARG A CA 1
ATOM 4533 C C . ARG A 1 584 ? 25.328 -18.297 -7.602 1 90.56 584 ARG A C 1
ATOM 4535 O O . ARG A 1 584 ? 24.391 -18.312 -6.793 1 90.56 584 ARG A O 1
ATOM 4542 N N . GLU A 1 585 ? 25.516 -17.312 -8.438 1 89.12 585 GLU A N 1
ATOM 4543 C CA . GLU A 1 585 ? 24.562 -16.203 -8.547 1 89.12 585 GLU A CA 1
ATOM 4544 C C . GLU A 1 585 ? 23.188 -16.719 -8.938 1 89.12 585 GLU A C 1
ATOM 4546 O O . GLU A 1 585 ? 22.172 -16.25 -8.406 1 89.12 585 GLU A O 1
ATOM 4551 N N . TYR A 1 586 ? 23.234 -17.703 -9.875 1 92.88 586 TYR A N 1
ATOM 4552 C CA . TYR A 1 586 ? 22 -18.328 -10.352 1 92.88 586 TYR A CA 1
ATOM 4553 C C . TYR A 1 586 ? 21.219 -18.906 -9.195 1 92.88 586 TYR A C 1
ATOM 4555 O O . TYR A 1 586 ? 20 -18.672 -9.07 1 92.88 586 TYR A O 1
ATOM 4563 N N . LEU A 1 587 ? 21.828 -19.562 -8.305 1 95.31 587 LEU A N 1
ATOM 4564 C CA . LEU A 1 587 ? 21.156 -20.219 -7.184 1 95.31 587 LEU A CA 1
ATOM 4565 C C . LEU A 1 587 ? 20.75 -19.203 -6.125 1 95.31 587 LEU A C 1
ATOM 4567 O O . LEU A 1 587 ? 19.688 -19.344 -5.496 1 95.31 587 LEU A O 1
ATOM 4571 N N . GLU A 1 588 ? 21.531 -18.234 -5.926 1 92.12 588 GLU A N 1
ATOM 4572 C CA . GLU A 1 588 ? 21.188 -17.172 -4.977 1 92.12 588 GLU A CA 1
ATOM 4573 C C . GLU A 1 588 ? 19.938 -16.422 -5.43 1 92.12 588 GLU A C 1
ATOM 4575 O O . GLU A 1 588 ? 19.031 -16.156 -4.633 1 92.12 588 GLU A O 1
ATOM 4580 N N . LEU A 1 589 ? 19.906 -16.047 -6.664 1 89.31 589 LEU A N 1
ATOM 4581 C CA . LEU A 1 589 ? 18.734 -15.367 -7.215 1 89.31 589 LEU A CA 1
ATOM 4582 C C . LEU A 1 589 ? 17.516 -16.266 -7.168 1 89.31 589 LEU A C 1
ATOM 4584 O O . LEU A 1 589 ? 16.391 -15.781 -6.965 1 89.31 589 LEU A O 1
ATOM 4588 N N . ALA A 1 590 ? 17.719 -17.516 -7.402 1 93.25 590 ALA A N 1
ATOM 4589 C CA . ALA A 1 590 ? 16.594 -18.453 -7.316 1 93.25 590 ALA A CA 1
ATOM 4590 C C . ALA A 1 590 ? 15.961 -18.422 -5.93 1 93.25 590 ALA A C 1
ATOM 4592 O O . ALA A 1 590 ? 14.734 -18.422 -5.809 1 93.25 590 ALA A O 1
ATOM 4593 N N . ARG A 1 591 ? 16.828 -18.391 -4.898 1 94.38 591 ARG A N 1
ATOM 4594 C CA . ARG A 1 591 ? 16.297 -18.328 -3.539 1 94.38 591 ARG A CA 1
ATOM 4595 C C . ARG A 1 591 ? 15.602 -17 -3.277 1 94.38 591 ARG A C 1
ATOM 4597 O O . ARG A 1 591 ? 14.609 -16.938 -2.545 1 94.38 591 ARG A O 1
ATOM 4604 N N . MET A 1 592 ? 16.078 -15.914 -3.883 1 89.31 592 MET A N 1
ATOM 4605 C CA . MET A 1 592 ? 15.414 -14.625 -3.781 1 89.31 592 MET A CA 1
ATOM 4606 C C . MET A 1 592 ? 14.023 -14.672 -4.414 1 89.31 592 MET A C 1
ATOM 4608 O O . MET A 1 592 ? 13.047 -14.219 -3.814 1 89.31 592 MET A O 1
ATOM 4612 N N . TYR A 1 593 ? 13.93 -15.289 -5.629 1 86.25 593 TYR A N 1
ATOM 4613 C CA . TYR A 1 593 ? 12.648 -15.398 -6.32 1 86.25 593 TYR A CA 1
ATOM 4614 C C . TYR A 1 593 ? 11.672 -16.25 -5.52 1 86.25 593 TYR A C 1
ATOM 4616 O O . TYR A 1 593 ? 10.477 -15.961 -5.473 1 86.25 593 TYR A O 1
ATOM 4624 N N . LEU A 1 594 ? 12.188 -17.281 -4.969 1 91.88 594 LEU A N 1
ATOM 4625 C CA . LEU A 1 594 ? 11.336 -18.141 -4.145 1 91.88 594 LEU A CA 1
ATOM 4626 C C . LEU A 1 594 ? 10.812 -17.375 -2.938 1 91.88 594 LEU A C 1
ATOM 4628 O O . LEU A 1 594 ? 9.617 -17.438 -2.627 1 91.88 594 LEU A O 1
ATOM 4632 N N . TYR A 1 595 ? 11.703 -16.656 -2.26 1 90.44 595 TYR A N 1
ATOM 4633 C CA . TYR A 1 595 ? 11.328 -15.82 -1.123 1 90.44 595 TYR A CA 1
ATOM 4634 C C . TYR A 1 595 ? 10.258 -14.812 -1.522 1 90.44 595 TYR A C 1
ATOM 4636 O O . TYR A 1 595 ? 9.203 -14.727 -0.893 1 90.44 595 TYR A O 1
ATOM 4644 N N . ASP A 1 596 ? 10.5 -14.055 -2.555 1 83.44 596 ASP A N 1
ATOM 4645 C CA . ASP A 1 596 ? 9.594 -13 -2.986 1 83.44 596 ASP A CA 1
ATOM 4646 C C . ASP A 1 596 ? 8.289 -13.578 -3.521 1 83.44 596 ASP A C 1
ATOM 4648 O O . ASP A 1 596 ? 7.207 -13.047 -3.26 1 83.44 596 ASP A O 1
ATOM 4652 N N . GLY A 1 597 ? 8.383 -14.664 -4.266 1 84.62 597 GLY A N 1
ATOM 4653 C CA . GLY A 1 597 ? 7.191 -15.281 -4.836 1 84.62 597 GLY A CA 1
ATOM 4654 C C . GLY A 1 597 ? 6.242 -15.828 -3.789 1 84.62 597 GLY A C 1
ATOM 4655 O O . GLY A 1 597 ? 5.023 -15.789 -3.965 1 84.62 597 GLY A O 1
ATOM 4656 N N . THR A 1 598 ? 6.754 -16.25 -2.68 1 89.81 598 THR A N 1
ATOM 4657 C CA . THR A 1 598 ? 5.93 -16.875 -1.645 1 89.81 598 THR A CA 1
ATOM 4658 C C . THR A 1 598 ? 5.266 -15.805 -0.775 1 89.81 598 THR A C 1
ATOM 4660 O O . THR A 1 598 ? 4.504 -16.125 0.138 1 89.81 598 THR A O 1
ATOM 4663 N N . THR A 1 599 ? 5.5 -14.609 -1.084 1 83.31 599 THR A N 1
ATOM 4664 C CA . THR A 1 599 ? 4.676 -13.562 -0.5 1 83.31 599 THR A CA 1
ATOM 4665 C C . THR A 1 599 ? 3.232 -13.672 -0.988 1 83.31 599 THR A C 1
ATOM 4667 O O . THR A 1 599 ? 2.295 -13.367 -0.247 1 83.31 599 THR A O 1
ATOM 4670 N N . HIS A 1 600 ? 3.092 -14.258 -2.203 1 79.19 600 HIS A N 1
ATOM 4671 C CA . HIS A 1 600 ? 1.765 -14.227 -2.807 1 79.19 600 HIS A CA 1
ATOM 4672 C C . HIS A 1 600 ? 1.255 -15.633 -3.102 1 79.19 600 HIS A C 1
ATOM 4674 O O . HIS A 1 600 ? 0.056 -15.836 -3.305 1 79.19 600 HIS A O 1
ATOM 4680 N N . LYS A 1 601 ? 2.197 -16.594 -3.102 1 89 601 LYS A N 1
ATOM 4681 C CA . LYS A 1 601 ? 1.84 -17.938 -3.527 1 89 601 LYS A CA 1
ATOM 4682 C C . LYS A 1 601 ? 2.289 -18.969 -2.502 1 89 601 LYS A C 1
ATOM 4684 O O . LYS A 1 601 ? 3.371 -18.859 -1.926 1 89 601 LYS A O 1
ATOM 4689 N N . PRO A 1 602 ? 1.429 -19.969 -2.408 1 92.88 602 PRO A N 1
ATOM 4690 C CA . PRO A 1 602 ? 1.996 -21.125 -1.721 1 92.88 602 PRO A CA 1
ATOM 4691 C C . PRO A 1 602 ? 3.229 -21.688 -2.428 1 92.88 602 PRO A C 1
ATOM 4693 O O . PRO A 1 602 ? 3.354 -21.562 -3.648 1 92.88 602 PRO A O 1
ATOM 4696 N N . THR A 1 603 ? 4.047 -22.328 -1.66 1 93.31 603 THR A N 1
ATOM 4697 C CA . THR A 1 603 ? 5.285 -22.859 -2.215 1 93.31 603 THR A CA 1
ATOM 4698 C C . THR A 1 603 ? 4.984 -23.938 -3.258 1 93.31 603 THR A C 1
ATOM 4700 O O . THR A 1 603 ? 5.754 -24.109 -4.207 1 93.31 603 THR A O 1
ATOM 4703 N N . THR A 1 604 ? 3.852 -24.594 -3.164 1 96.12 604 THR A N 1
ATOM 4704 C CA . THR A 1 604 ? 3.49 -25.719 -4.02 1 96.12 604 THR A CA 1
ATOM 4705 C C . THR A 1 604 ? 2.914 -25.219 -5.344 1 96.12 604 THR A C 1
ATOM 4707 O O . THR A 1 604 ? 2.805 -25.984 -6.301 1 96.12 604 THR A O 1
ATOM 4710 N N . MET A 1 605 ? 2.535 -24 -5.41 1 94.44 605 MET A N 1
ATOM 4711 C CA . MET A 1 605 ? 1.829 -23.438 -6.562 1 94.44 605 MET A CA 1
ATOM 4712 C C . MET A 1 605 ? 2.812 -22.922 -7.609 1 94.44 605 MET A C 1
ATOM 4714 O O . MET A 1 605 ? 2.492 -22.875 -8.797 1 94.44 605 MET A O 1
ATOM 4718 N N . GLY A 1 606 ? 3.947 -22.516 -7.105 1 90.94 606 GLY A N 1
ATOM 4719 C CA . GLY A 1 606 ? 4.934 -21.969 -8.016 1 90.94 606 GLY A CA 1
ATOM 4720 C C . GLY A 1 606 ? 6.07 -22.938 -8.32 1 90.94 606 GLY A C 1
ATOM 4721 O O . GLY A 1 606 ? 6.488 -23.703 -7.453 1 90.94 606 GLY A O 1
ATOM 4722 N N . TRP A 1 607 ? 6.566 -22.875 -9.578 1 93.25 607 TRP A N 1
ATOM 4723 C CA . TRP A 1 607 ? 7.754 -23.703 -9.82 1 93.25 607 TRP A CA 1
ATOM 4724 C C . TRP A 1 607 ? 8.977 -22.812 -10.039 1 93.25 607 TRP A C 1
ATOM 4726 O O . TRP A 1 607 ? 8.875 -21.719 -10.594 1 93.25 607 TRP A O 1
ATOM 4736 N N . MET A 1 608 ? 10.062 -23.25 -9.469 1 92.94 608 MET A N 1
ATOM 4737 C CA . MET A 1 608 ? 11.398 -22.797 -9.836 1 92.94 608 MET A CA 1
ATOM 4738 C C . MET A 1 608 ? 12.078 -23.812 -10.758 1 92.94 608 MET A C 1
ATOM 4740 O O . MET A 1 608 ? 11.477 -24.812 -11.133 1 92.94 608 MET A O 1
ATOM 4744 N N . ALA A 1 609 ? 13.312 -23.5 -11.227 1 94.25 609 ALA A N 1
ATOM 4745 C CA . ALA A 1 609 ? 14.016 -24.422 -12.102 1 94.25 609 ALA A CA 1
ATOM 4746 C C . ALA A 1 609 ? 15.516 -24.438 -11.805 1 94.25 609 ALA A C 1
ATOM 4748 O O . ALA A 1 609 ? 16.047 -23.484 -11.234 1 94.25 609 ALA A O 1
ATOM 4749 N N . PHE A 1 610 ? 16.172 -25.578 -12.039 1 96.5 610 PHE A N 1
ATOM 4750 C CA . PHE A 1 610 ? 17.625 -25.688 -12.078 1 96.5 610 PHE A CA 1
ATOM 4751 C C . PHE A 1 610 ? 18.078 -26.328 -13.383 1 96.5 610 PHE A C 1
ATOM 4753 O O . PHE A 1 610 ? 17.75 -27.484 -13.664 1 96.5 610 PHE A O 1
ATOM 4760 N N . GLU A 1 611 ? 18.844 -25.578 -14.148 1 95.56 611 GLU A N 1
ATOM 4761 C CA . GLU A 1 611 ? 19.375 -26.062 -15.414 1 95.56 611 GLU A CA 1
ATOM 4762 C C . GLU A 1 611 ? 20.625 -26.922 -15.203 1 95.56 611 GLU A C 1
ATOM 4764 O O . GLU A 1 611 ? 21.719 -26.391 -15.016 1 95.56 611 GLU A O 1
ATOM 4769 N N . MET A 1 612 ? 20.469 -28.188 -15.445 1 94.94 612 MET A N 1
ATOM 4770 C CA . MET A 1 612 ? 21.562 -29.125 -15.133 1 94.94 612 MET A CA 1
ATOM 4771 C C . MET A 1 612 ? 22.703 -28.969 -16.125 1 94.94 612 MET A C 1
ATOM 4773 O O . MET A 1 612 ? 23.797 -29.484 -15.906 1 94.94 612 MET A O 1
ATOM 4777 N N . SER A 1 613 ? 22.5 -28.203 -17.219 1 92.75 613 SER A N 1
ATOM 4778 C CA . SER A 1 613 ? 23.609 -27.859 -18.094 1 92.75 613 SER A CA 1
ATOM 4779 C C . SER A 1 613 ? 24.688 -27.078 -17.344 1 92.75 613 SER A C 1
ATOM 4781 O O . SER A 1 613 ? 25.828 -27 -17.812 1 92.75 613 SER A O 1
ATOM 4783 N N . ARG A 1 614 ? 24.297 -26.578 -16.219 1 95.06 614 ARG A N 1
ATOM 4784 C CA . ARG A 1 614 ? 25.25 -25.844 -15.375 1 95.06 614 ARG A CA 1
ATOM 4785 C C . ARG A 1 614 ? 26.188 -26.812 -14.648 1 95.06 614 ARG A C 1
ATOM 4787 O O . ARG A 1 614 ? 27.203 -26.391 -14.102 1 95.06 614 ARG A O 1
ATOM 4794 N N . THR A 1 615 ? 25.891 -28.031 -14.617 1 93.88 615 THR A N 1
ATOM 4795 C CA . THR A 1 615 ? 26.688 -29.094 -14.023 1 93.88 615 THR A CA 1
ATOM 4796 C C . THR A 1 615 ? 26.906 -30.234 -15.023 1 93.88 615 THR A C 1
ATOM 4798 O O . THR A 1 615 ? 26.375 -31.328 -14.859 1 93.88 615 THR A O 1
ATOM 4801 N N . PRO A 1 616 ? 27.797 -29.969 -15.961 1 92 616 PRO A N 1
ATOM 4802 C CA . PRO A 1 616 ? 28 -30.984 -16.984 1 92 616 PRO A CA 1
ATOM 4803 C C . PRO A 1 616 ? 28.641 -32.25 -16.438 1 92 616 PRO A C 1
ATOM 4805 O O . PRO A 1 616 ? 29.375 -32.219 -15.445 1 92 616 PRO A O 1
ATOM 4808 N N . PRO A 1 617 ? 28.344 -33.406 -17.031 1 91.5 617 PRO A N 1
ATOM 4809 C CA . PRO A 1 617 ? 28.938 -34.688 -16.578 1 91.5 617 PRO A CA 1
ATOM 4810 C C . PRO A 1 617 ? 30.453 -34.688 -16.625 1 91.5 617 PRO A C 1
ATOM 4812 O O . PRO A 1 617 ? 31.047 -34 -17.484 1 91.5 617 PRO A O 1
ATOM 4815 N N . PRO A 1 618 ? 31.125 -35.562 -15.859 1 94.31 618 PRO A N 1
ATOM 4816 C CA . PRO A 1 618 ? 30.516 -36.375 -14.797 1 94.31 618 PRO A CA 1
ATOM 4817 C C . PRO A 1 618 ? 29.953 -35.5 -13.664 1 94.31 618 PRO A C 1
ATOM 4819 O O . PRO A 1 618 ? 30.656 -34.625 -13.141 1 94.31 618 PRO A O 1
ATOM 4822 N N . LEU A 1 619 ? 28.781 -35.812 -13.312 1 95.5 619 LEU A N 1
ATOM 4823 C CA . LEU A 1 619 ? 28.031 -34.969 -12.375 1 95.5 619 LEU A CA 1
ATOM 4824 C C . LEU A 1 619 ? 28.703 -34.969 -11 1 95.5 619 LEU A C 1
ATOM 4826 O O . LEU A 1 619 ? 28.5 -34.062 -10.211 1 95.5 619 LEU A O 1
ATOM 4830 N N . SER A 1 620 ? 29.516 -35.969 -10.773 1 94 620 SER A N 1
ATOM 4831 C CA . SER A 1 620 ? 30.203 -36.094 -9.484 1 94 620 SER A CA 1
ATOM 4832 C C . SER A 1 620 ? 31.109 -34.906 -9.219 1 94 620 SER A C 1
ATOM 4834 O O . SER A 1 620 ? 31.359 -34.562 -8.062 1 94 620 SER A O 1
ATOM 4836 N N . ARG A 1 621 ? 31.578 -34.25 -10.258 1 94.12 621 ARG A N 1
ATOM 4837 C CA . ARG A 1 621 ? 32.438 -33.094 -10.125 1 94.12 621 ARG A CA 1
ATOM 4838 C C . ARG A 1 621 ? 31.672 -31.891 -9.602 1 94.12 621 ARG A C 1
ATOM 4840 O O . ARG A 1 621 ? 32.281 -30.906 -9.164 1 94.12 621 ARG A O 1
ATOM 4847 N N . HIS A 1 622 ? 30.375 -32.031 -9.617 1 95.31 622 HIS A N 1
ATOM 4848 C CA . HIS A 1 622 ? 29.531 -30.891 -9.242 1 95.31 622 HIS A CA 1
ATOM 4849 C C . HIS A 1 622 ? 28.594 -31.266 -8.102 1 95.31 622 HIS A C 1
ATOM 4851 O O . HIS A 1 622 ? 27.516 -30.703 -7.969 1 95.31 622 HIS A O 1
ATOM 4857 N N . LEU A 1 623 ? 29 -32.188 -7.301 1 95.62 623 LEU A N 1
ATOM 4858 C CA . LEU A 1 623 ? 28.141 -32.75 -6.254 1 95.62 623 LEU A CA 1
ATOM 4859 C C . LEU A 1 623 ? 27.672 -31.641 -5.301 1 95.62 623 LEU A C 1
ATOM 4861 O O . LEU A 1 623 ? 26.5 -31.609 -4.922 1 95.62 623 LEU A O 1
ATOM 4865 N N . HIS A 1 624 ? 28.547 -30.719 -4.969 1 93.25 624 HIS A N 1
ATOM 4866 C CA . HIS A 1 624 ? 28.203 -29.656 -4.031 1 93.25 624 HIS A CA 1
ATOM 4867 C C . HIS A 1 624 ? 27.156 -28.719 -4.625 1 93.25 624 HIS A C 1
ATOM 4869 O O . HIS A 1 624 ? 26.203 -28.328 -3.939 1 93.25 624 HIS A O 1
ATOM 4875 N N . THR A 1 625 ? 27.344 -28.328 -5.84 1 95.88 625 THR A N 1
ATOM 4876 C CA . THR A 1 625 ? 26.406 -27.453 -6.527 1 95.88 625 THR A CA 1
ATOM 4877 C C . THR A 1 625 ? 25.031 -28.109 -6.652 1 95.88 625 THR A C 1
ATOM 4879 O O . THR A 1 625 ? 24 -27.469 -6.426 1 95.88 625 THR A O 1
ATOM 4882 N N . LEU A 1 626 ? 25.031 -29.359 -6.957 1 97.06 626 LEU A N 1
ATOM 4883 C CA . LEU A 1 626 ? 23.781 -30.094 -7.102 1 97.06 626 LEU A CA 1
ATOM 4884 C C . LEU A 1 626 ? 23.062 -30.203 -5.762 1 97.06 626 LEU A C 1
ATOM 4886 O O . LEU A 1 626 ? 21.828 -30.078 -5.703 1 97.06 626 LEU A O 1
ATOM 4890 N N . GLU A 1 627 ? 23.797 -30.469 -4.746 1 97.62 627 GLU A N 1
ATOM 4891 C CA . GLU A 1 627 ? 23.172 -30.547 -3.434 1 97.62 627 GLU A CA 1
ATOM 4892 C C . GLU A 1 627 ? 22.609 -29.188 -3.018 1 97.62 627 GLU A C 1
ATOM 4894 O O . GLU A 1 627 ? 21.531 -29.125 -2.426 1 97.62 627 GLU A O 1
ATOM 4899 N N . GLU A 1 628 ? 23.359 -28.109 -3.258 1 97.06 628 GLU A N 1
ATOM 4900 C CA . GLU A 1 628 ? 22.844 -26.781 -2.971 1 97.06 628 GLU A CA 1
ATOM 4901 C C . GLU A 1 628 ? 21.547 -26.531 -3.73 1 97.06 628 GLU A C 1
ATOM 4903 O O . GLU A 1 628 ? 20.625 -25.906 -3.199 1 97.06 628 GLU A O 1
ATOM 4908 N N . ALA A 1 629 ? 21.5 -26.906 -4.949 1 97.69 629 ALA A N 1
ATOM 4909 C CA . ALA A 1 629 ? 20.281 -26.781 -5.734 1 97.69 629 ALA A CA 1
ATOM 4910 C C . ALA A 1 629 ? 19.125 -27.547 -5.086 1 97.69 629 ALA A C 1
ATOM 4912 O O . ALA A 1 629 ? 18 -27.031 -5.008 1 97.69 629 ALA A O 1
ATOM 4913 N N . ALA A 1 630 ? 19.359 -28.719 -4.613 1 97.88 630 ALA A N 1
ATOM 4914 C CA . ALA A 1 630 ? 18.344 -29.5 -3.918 1 97.88 630 ALA A CA 1
ATOM 4915 C C . ALA A 1 630 ? 17.891 -28.797 -2.637 1 97.88 630 ALA A C 1
ATOM 4917 O O . ALA A 1 630 ? 16.703 -28.672 -2.381 1 97.88 630 ALA A O 1
ATOM 4918 N N . ALA A 1 631 ? 18.844 -28.359 -1.873 1 98 631 ALA A N 1
ATOM 4919 C CA . ALA A 1 631 ? 18.547 -27.656 -0.625 1 98 631 ALA A CA 1
ATOM 4920 C C . ALA A 1 631 ? 17.75 -26.375 -0.888 1 98 631 ALA A C 1
ATOM 4922 O O . ALA A 1 631 ? 16.844 -26.047 -0.135 1 98 631 ALA A O 1
ATOM 4923 N N . SER A 1 632 ? 18.109 -25.656 -1.937 1 97.5 632 SER A N 1
ATOM 4924 C CA . SER A 1 632 ? 17.5 -24.359 -2.264 1 97.5 632 SER A CA 1
ATOM 4925 C C . SER A 1 632 ? 16.031 -24.5 -2.627 1 97.5 632 SER A C 1
ATOM 4927 O O . SER A 1 632 ? 15.242 -23.594 -2.412 1 97.5 632 SER A O 1
ATOM 4929 N N . PHE A 1 633 ? 15.664 -25.656 -3.166 1 97.31 633 PHE A N 1
ATOM 4930 C CA . PHE A 1 633 ? 14.297 -25.812 -3.65 1 97.31 633 PHE A CA 1
ATOM 4931 C C . PHE A 1 633 ? 13.547 -26.859 -2.844 1 97.31 633 PHE A C 1
ATOM 4933 O O . PHE A 1 633 ? 12.688 -26.516 -2.025 1 97.31 633 PHE A O 1
ATOM 4940 N N . LEU A 1 634 ? 13.977 -28.109 -2.877 1 96.31 634 LEU A N 1
ATOM 4941 C CA . LEU A 1 634 ? 13.312 -29.172 -2.131 1 96.31 634 LEU A CA 1
ATOM 4942 C C . LEU A 1 634 ? 13.375 -28.906 -0.631 1 96.31 634 LEU A C 1
ATOM 4944 O O . LEU A 1 634 ? 12.398 -29.141 0.084 1 96.31 634 LEU A O 1
ATOM 4948 N N . GLY A 1 635 ? 14.5 -28.438 -0.271 1 96.5 635 GLY A N 1
ATOM 4949 C CA . GLY A 1 635 ? 14.656 -28.125 1.144 1 96.5 635 GLY A CA 1
ATOM 4950 C C . GLY A 1 635 ? 13.711 -27.047 1.631 1 96.5 635 GLY A C 1
ATOM 4951 O O . GLY A 1 635 ? 13.438 -26.938 2.828 1 96.5 635 GLY A O 1
ATOM 4952 N N . GLN A 1 636 ? 13.242 -26.266 0.733 1 96.19 636 GLN A N 1
ATOM 4953 C CA . GLN A 1 636 ? 12.344 -25.172 1.088 1 96.19 636 GLN A CA 1
ATOM 4954 C C . GLN A 1 636 ? 10.93 -25.438 0.587 1 96.19 636 GLN A C 1
ATOM 4956 O O . GLN A 1 636 ? 10.133 -24.516 0.438 1 96.19 636 GLN A O 1
ATOM 4961 N N . GLY A 1 637 ? 10.648 -26.625 0.225 1 96.06 637 GLY A N 1
ATOM 4962 C CA . GLY A 1 637 ? 9.297 -27.062 -0.057 1 96.06 637 GLY A CA 1
ATOM 4963 C C . GLY A 1 637 ? 8.859 -26.781 -1.481 1 96.06 637 GLY A C 1
ATOM 4964 O O . GLY A 1 637 ? 7.684 -26.938 -1.819 1 96.06 637 GLY A O 1
ATOM 4965 N N . ASN A 1 638 ? 9.766 -26.328 -2.342 1 96.44 638 ASN A N 1
ATOM 4966 C CA . ASN A 1 638 ? 9.445 -26.047 -3.738 1 96.44 638 ASN A CA 1
ATOM 4967 C C . ASN A 1 638 ? 9.797 -27.234 -4.637 1 96.44 638 ASN A C 1
ATOM 4969 O O . ASN A 1 638 ? 10.891 -27.797 -4.535 1 96.44 638 ASN A O 1
ATOM 4973 N N . ILE A 1 639 ? 8.859 -27.656 -5.422 1 95.38 639 ILE A N 1
ATOM 4974 C CA . ILE A 1 639 ? 9.125 -28.688 -6.43 1 95.38 639 ILE A CA 1
ATOM 4975 C C . ILE A 1 639 ? 9.648 -28.031 -7.707 1 95.38 639 ILE A C 1
ATOM 4977 O O . ILE A 1 639 ? 8.867 -27.672 -8.586 1 95.38 639 ILE A O 1
ATOM 4981 N N . ALA A 1 640 ? 10.906 -28.031 -7.809 1 95.69 640 ALA A N 1
ATOM 4982 C CA . ALA A 1 640 ? 11.555 -27.344 -8.93 1 95.69 640 ALA A CA 1
ATOM 4983 C C . ALA A 1 640 ? 11.688 -28.281 -10.125 1 95.69 640 ALA A C 1
ATOM 4985 O O . ALA A 1 640 ? 11.656 -29.5 -9.977 1 95.69 640 ALA A O 1
ATOM 4986 N N . ALA A 1 641 ? 11.773 -27.688 -11.281 1 96.06 641 ALA A N 1
ATOM 4987 C CA . ALA A 1 641 ? 12.094 -28.406 -12.516 1 96.06 641 ALA A CA 1
ATOM 4988 C C . ALA A 1 641 ? 13.602 -28.578 -12.672 1 96.06 641 ALA A C 1
ATOM 4990 O O . ALA A 1 641 ? 14.281 -27.703 -13.211 1 96.06 641 ALA A O 1
ATOM 4991 N N . TYR A 1 642 ? 14.141 -29.734 -12.172 1 97.44 642 TYR A N 1
ATOM 4992 C CA . TYR A 1 642 ? 15.531 -30.078 -12.484 1 97.44 642 TYR A CA 1
ATOM 4993 C C . TYR A 1 642 ? 15.664 -30.562 -13.922 1 97.44 642 TYR A C 1
ATOM 4995 O O . TYR A 1 642 ? 15.234 -31.672 -14.242 1 97.44 642 TYR A O 1
ATOM 5003 N N . ARG A 1 643 ? 16.25 -29.766 -14.789 1 97.5 643 ARG A N 1
ATOM 5004 C CA . ARG A 1 643 ? 16.156 -29.984 -16.219 1 97.5 643 ARG A CA 1
ATOM 5005 C C . ARG A 1 643 ? 17.469 -30.531 -16.781 1 97.5 643 ARG A C 1
ATOM 5007 O O . ARG A 1 643 ? 18.516 -29.922 -16.625 1 97.5 643 ARG A O 1
ATOM 5014 N N . GLY A 1 644 ? 17.453 -31.703 -17.359 1 96.75 644 GLY A N 1
ATOM 5015 C CA . GLY A 1 644 ? 18.594 -32.344 -17.969 1 96.75 644 GLY A CA 1
ATOM 5016 C C . GLY A 1 644 ? 18.25 -33.688 -18.625 1 96.75 644 GLY A C 1
ATOM 5017 O O . GLY A 1 644 ? 17.094 -34.094 -18.625 1 96.75 644 GLY A O 1
ATOM 5018 N N . PRO A 1 645 ? 19.219 -34.312 -19.203 1 96.31 645 PRO A N 1
ATOM 5019 C CA . PRO A 1 645 ? 18.938 -35.562 -19.922 1 96.31 645 PRO A CA 1
ATOM 5020 C C . PRO A 1 645 ? 18.812 -36.75 -18.984 1 96.31 645 PRO A C 1
ATOM 5022 O O . PRO A 1 645 ? 18.25 -37.781 -19.359 1 96.31 645 PRO A O 1
ATOM 5025 N N . GLN A 1 646 ? 19.375 -36.656 -17.766 1 96.31 646 GLN A N 1
ATOM 5026 C CA . GLN A 1 646 ? 19.328 -37.75 -16.781 1 96.31 646 GLN A CA 1
ATOM 5027 C C . GLN A 1 646 ? 19.594 -37.219 -15.375 1 96.31 646 GLN A C 1
ATOM 5029 O O . GLN A 1 646 ? 20.219 -36.156 -15.203 1 96.31 646 GLN A O 1
ATOM 5034 N N . LEU A 1 647 ? 19.141 -37.906 -14.43 1 97.38 647 LEU A N 1
ATOM 5035 C CA . LEU A 1 647 ? 19.312 -37.531 -13.031 1 97.38 647 LEU A CA 1
ATOM 5036 C C . LEU A 1 647 ? 20.75 -37.719 -12.586 1 97.38 647 LEU A C 1
ATOM 5038 O O . LEU A 1 647 ? 21.281 -36.875 -11.844 1 97.38 647 LEU A O 1
ATOM 5042 N N . TYR A 1 648 ? 21.344 -38.812 -12.984 1 96.81 648 TYR A N 1
ATOM 5043 C CA . TYR A 1 648 ? 22.75 -39.094 -12.711 1 96.81 648 TYR A CA 1
ATOM 5044 C C . TYR A 1 648 ? 23.375 -39.875 -13.844 1 96.81 648 TYR A C 1
ATOM 5046 O O . TYR A 1 648 ? 22.672 -40.562 -14.586 1 96.81 648 TYR A O 1
ATOM 5054 N N . ASP A 1 649 ? 24.641 -39.719 -14.031 1 94.5 649 ASP A N 1
ATOM 5055 C CA . ASP A 1 649 ? 25.359 -40.5 -15.047 1 94.5 649 ASP A CA 1
ATOM 5056 C C . ASP A 1 649 ? 26.047 -41.719 -14.43 1 94.5 649 ASP A C 1
ATOM 5058 O O . ASP A 1 649 ? 26.25 -41.781 -13.219 1 94.5 649 ASP A O 1
ATOM 5062 N N . ASP A 1 650 ? 26.312 -42.719 -15.242 1 89.38 650 ASP A N 1
ATOM 5063 C CA . ASP A 1 650 ? 26.859 -44 -14.789 1 89.38 650 ASP A CA 1
ATOM 5064 C C . ASP A 1 650 ? 28.156 -43.781 -14 1 89.38 650 ASP A C 1
ATOM 5066 O O . ASP A 1 650 ? 28.453 -44.562 -13.086 1 89.38 650 ASP A O 1
ATOM 5070 N N . ALA A 1 651 ? 28.797 -42.781 -14.227 1 89.25 651 ALA A N 1
ATOM 5071 C CA . ALA A 1 651 ? 30.094 -42.469 -13.609 1 89.25 651 ALA A CA 1
ATOM 5072 C C . ALA A 1 651 ? 29.922 -41.75 -12.281 1 89.25 651 ALA A C 1
ATOM 5074 O O . ALA A 1 651 ? 30.891 -41.469 -11.578 1 89.25 651 ALA A O 1
ATOM 5075 N N . SER A 1 652 ? 28.672 -41.562 -11.859 1 92.81 652 SER A N 1
ATOM 5076 C CA . SER A 1 652 ? 28.484 -40.656 -10.719 1 92.81 652 SER A CA 1
ATOM 5077 C C . SER A 1 652 ? 27.547 -41.281 -9.688 1 92.81 652 SER A C 1
ATOM 5079 O O . SER A 1 652 ? 26.5 -40.719 -9.383 1 92.81 652 SER A O 1
ATOM 5081 N N . PRO A 1 653 ? 27.906 -42.344 -9.016 1 93.38 653 PRO A N 1
ATOM 5082 C CA . PRO A 1 653 ? 27.047 -42.969 -8 1 93.38 653 PRO A CA 1
ATOM 5083 C C . PRO A 1 653 ? 26.781 -42.062 -6.805 1 93.38 653 PRO A C 1
ATOM 5085 O O . PRO A 1 653 ? 25.75 -42.188 -6.137 1 93.38 653 PRO A O 1
ATOM 5088 N N . ASP A 1 654 ? 27.656 -41.156 -6.566 1 95.69 654 ASP A N 1
ATOM 5089 C CA . ASP A 1 654 ? 27.469 -40.219 -5.457 1 95.69 654 ASP A CA 1
ATOM 5090 C C . ASP A 1 654 ? 26.312 -39.281 -5.734 1 95.69 654 ASP A C 1
ATOM 5092 O O . ASP A 1 654 ? 25.641 -38.812 -4.805 1 95.69 654 ASP A O 1
ATOM 5096 N N . VAL A 1 655 ? 26.094 -38.938 -6.984 1 97.5 655 VAL A N 1
ATOM 5097 C CA . VAL A 1 655 ? 24.969 -38.062 -7.336 1 97.5 655 VAL A CA 1
ATOM 5098 C C . VAL A 1 655 ? 23.656 -38.844 -7.156 1 97.5 655 VAL A C 1
ATOM 5100 O O . VAL A 1 655 ? 22.656 -38.281 -6.711 1 97.5 655 VAL A O 1
ATOM 5103 N N . LYS A 1 656 ? 23.625 -40.125 -7.508 1 97.5 656 LYS A N 1
ATOM 5104 C CA . LYS A 1 656 ? 22.469 -40.969 -7.211 1 97.5 656 LYS A CA 1
ATOM 5105 C C . LYS A 1 656 ? 22.156 -40.969 -5.719 1 97.5 656 LYS A C 1
ATOM 5107 O O . LYS A 1 656 ? 20.984 -40.812 -5.328 1 97.5 656 LYS A O 1
ATOM 5112 N N . ARG A 1 657 ? 23.156 -41.156 -4.961 1 97.81 657 ARG A N 1
ATOM 5113 C CA . ARG A 1 657 ? 22.984 -41.125 -3.512 1 97.81 657 ARG A CA 1
ATOM 5114 C C . ARG A 1 657 ? 22.453 -39.781 -3.033 1 97.81 657 ARG A C 1
ATOM 5116 O O . ARG A 1 657 ? 21.562 -39.719 -2.176 1 97.81 657 ARG A O 1
ATOM 5123 N N . MET A 1 658 ? 22.969 -38.688 -3.549 1 97.88 658 MET A N 1
ATOM 5124 C CA . MET A 1 658 ? 22.531 -37.344 -3.184 1 97.88 658 MET A CA 1
ATOM 5125 C C . MET A 1 658 ? 21.047 -37.188 -3.424 1 97.88 658 MET A C 1
ATOM 5127 O O . MET A 1 658 ? 20.312 -36.781 -2.523 1 97.88 658 MET A O 1
ATOM 5131 N N . TRP A 1 659 ? 20.594 -37.531 -4.641 1 98.19 659 TRP A N 1
ATOM 5132 C CA . TRP A 1 659 ? 19.172 -37.406 -4.965 1 98.19 659 TRP A CA 1
ATOM 5133 C C . TRP A 1 659 ? 18.328 -38.281 -4.043 1 98.19 659 TRP A C 1
ATOM 5135 O O . TRP A 1 659 ? 17.281 -37.844 -3.555 1 98.19 659 TRP A O 1
ATOM 5145 N N . THR A 1 660 ? 18.781 -39.5 -3.777 1 98.31 660 THR A N 1
ATOM 5146 C CA . THR A 1 660 ? 18.047 -40.406 -2.904 1 98.31 660 THR A CA 1
ATOM 5147 C C . THR A 1 660 ? 17.859 -39.781 -1.519 1 98.31 660 THR A C 1
ATOM 5149 O O . THR A 1 660 ? 16.766 -39.844 -0.956 1 98.31 660 THR A O 1
ATOM 5152 N N . LEU A 1 661 ? 18.891 -39.219 -1.004 1 98.31 661 LEU A N 1
ATOM 5153 C CA . LEU A 1 661 ? 18.859 -38.625 0.329 1 98.31 661 LEU A CA 1
ATOM 5154 C C . LEU A 1 661 ? 17.938 -37.406 0.359 1 98.31 661 LEU A C 1
ATOM 5156 O O . LEU A 1 661 ? 17.094 -37.281 1.251 1 98.31 661 LEU A O 1
ATOM 5160 N N . TRP A 1 662 ? 18 -36.5 -0.572 1 98.25 662 TRP A N 1
ATOM 5161 C CA . TRP A 1 662 ? 17.25 -35.281 -0.557 1 98.25 662 TRP A CA 1
ATOM 5162 C C . TRP A 1 662 ? 15.781 -35.531 -0.882 1 98.25 662 TRP A C 1
ATOM 5164 O O . TRP A 1 662 ? 14.898 -34.844 -0.357 1 98.25 662 TRP A O 1
ATOM 5174 N N . VAL A 1 663 ? 15.508 -36.469 -1.774 1 98.19 663 VAL A N 1
ATOM 5175 C CA . VAL A 1 663 ? 14.125 -36.844 -2.053 1 98.19 663 VAL A CA 1
ATOM 5176 C C . VAL A 1 663 ? 13.492 -37.469 -0.807 1 98.19 663 VAL A C 1
ATOM 5178 O O . VAL A 1 663 ? 12.344 -37.156 -0.464 1 98.19 663 VAL A O 1
ATOM 5181 N N . ALA A 1 664 ? 14.242 -38.312 -0.167 1 98.06 664 ALA A N 1
ATOM 5182 C CA . ALA A 1 664 ? 13.75 -38.906 1.078 1 98.06 664 ALA A CA 1
ATOM 5183 C C . ALA A 1 664 ? 13.5 -37.812 2.129 1 98.06 664 ALA A C 1
ATOM 5185 O O . ALA A 1 664 ? 12.516 -37.875 2.867 1 98.06 664 ALA A O 1
ATOM 5186 N N . HIS A 1 665 ? 14.43 -36.906 2.215 1 97.69 665 HIS A N 1
ATOM 5187 C CA . HIS A 1 665 ? 14.281 -35.781 3.135 1 97.69 665 HIS A CA 1
ATOM 5188 C C . HIS A 1 665 ? 13 -35 2.848 1 97.69 665 HIS A C 1
ATOM 5190 O O . HIS A 1 665 ? 12.219 -34.719 3.76 1 97.69 665 HIS A O 1
ATOM 5196 N N . TYR A 1 666 ? 12.805 -34.656 1.633 1 97.38 666 TYR A N 1
ATOM 5197 C CA . TYR A 1 666 ? 11.602 -33.906 1.253 1 97.38 666 TYR A CA 1
ATOM 5198 C C . TYR A 1 666 ? 10.352 -34.719 1.609 1 97.38 666 TYR A C 1
ATOM 5200 O O . TYR A 1 666 ? 9.398 -34.156 2.172 1 97.38 666 TYR A O 1
ATOM 5208 N N . LYS A 1 667 ? 10.344 -35.969 1.241 1 97.19 667 LYS A N 1
ATOM 5209 C CA . LYS A 1 667 ? 9.172 -36.781 1.494 1 97.19 667 LYS A CA 1
ATOM 5210 C C . LYS A 1 667 ? 8.898 -36.906 2.99 1 97.19 667 LYS A C 1
ATOM 5212 O O . LYS A 1 667 ? 7.746 -36.906 3.42 1 97.19 667 LYS A O 1
ATOM 5217 N N . ARG A 1 668 ? 9.922 -37 3.766 1 96.38 668 ARG A N 1
ATOM 5218 C CA . ARG A 1 668 ? 9.781 -37.062 5.215 1 96.38 668 ARG A CA 1
ATOM 5219 C C . ARG A 1 668 ? 9.109 -35.812 5.766 1 96.38 668 ARG A C 1
ATOM 5221 O O . ARG A 1 668 ? 8.273 -35.906 6.672 1 96.38 668 ARG A O 1
ATOM 5228 N N . TYR A 1 669 ? 9.461 -34.719 5.246 1 96.5 669 TYR A N 1
ATOM 5229 C CA . TYR A 1 669 ? 8.992 -33.438 5.777 1 96.5 669 TYR A CA 1
ATOM 5230 C C . TYR A 1 669 ? 7.992 -32.781 4.828 1 96.5 669 TYR A C 1
ATOM 5232 O O . TYR A 1 669 ? 7.762 -31.578 4.898 1 96.5 669 TYR A O 1
ATOM 5240 N N . ARG A 1 670 ? 7.434 -33.531 3.924 1 95.81 670 ARG A N 1
ATOM 5241 C CA . ARG A 1 670 ? 6.539 -32.969 2.902 1 95.81 670 ARG A CA 1
ATOM 5242 C C . ARG A 1 670 ? 5.379 -32.219 3.535 1 95.81 670 ARG A C 1
ATOM 5244 O O . ARG A 1 670 ? 4.965 -31.172 3.029 1 95.81 670 ARG A O 1
ATOM 5251 N N . GLY A 1 671 ? 4.867 -32.719 4.637 1 94.06 671 GLY A N 1
ATOM 5252 C CA . GLY A 1 671 ? 3.764 -32.031 5.316 1 94.06 671 GLY A CA 1
ATOM 5253 C C . GLY A 1 671 ? 4.078 -30.609 5.719 1 94.06 671 GLY A C 1
ATOM 5254 O O . GLY A 1 671 ? 3.387 -29.688 5.301 1 94.06 671 GLY A O 1
ATOM 5255 N N . ILE A 1 672 ? 5.18 -30.391 6.461 1 96.62 672 ILE A N 1
ATOM 5256 C CA . ILE A 1 672 ? 5.539 -29.078 6.961 1 96.62 672 ILE A CA 1
ATOM 5257 C C . ILE A 1 672 ? 6.082 -28.219 5.82 1 96.62 672 ILE A C 1
ATOM 5259 O O . ILE A 1 672 ? 5.855 -27 5.781 1 96.62 672 ILE A O 1
ATOM 5263 N N . LEU A 1 673 ? 6.727 -28.812 4.828 1 96.75 673 LEU A N 1
ATOM 5264 C CA . LEU A 1 673 ? 7.328 -28.062 3.725 1 96.75 673 LEU A CA 1
ATOM 5265 C C . LEU A 1 673 ? 6.262 -27.594 2.744 1 96.75 673 LEU A C 1
ATOM 5267 O O . LEU A 1 673 ? 6.5 -26.672 1.96 1 96.75 673 LEU A O 1
ATOM 5271 N N . SER A 1 674 ? 5.082 -28.234 2.773 1 94.62 674 SER A N 1
ATOM 5272 C CA . SER A 1 674 ? 3.977 -27.828 1.911 1 94.62 674 SER A CA 1
ATOM 5273 C C . SER A 1 674 ? 3.004 -26.922 2.648 1 94.62 674 SER A C 1
ATOM 5275 O O . SER A 1 674 ? 2.002 -26.484 2.08 1 94.62 674 SER A O 1
ATOM 5277 N N . ALA A 1 675 ? 3.297 -26.641 3.893 1 94.12 675 ALA A N 1
ATOM 5278 C CA . ALA A 1 675 ? 2.426 -25.797 4.707 1 94.12 675 ALA A CA 1
ATOM 5279 C C . ALA A 1 675 ? 2.73 -24.312 4.484 1 94.12 675 ALA A C 1
ATOM 5281 O O . ALA A 1 675 ? 3.164 -23.922 3.398 1 94.12 675 ALA A O 1
ATOM 5282 N N . ASP A 1 676 ? 2.324 -23.516 5.469 1 93.44 676 ASP A N 1
ATOM 5283 C CA . ASP A 1 676 ? 2.525 -22.062 5.332 1 93.44 676 ASP A CA 1
ATOM 5284 C C . ASP A 1 676 ? 3.965 -21.688 5.668 1 93.44 676 ASP A C 1
ATOM 5286 O O . ASP A 1 676 ? 4.754 -22.531 6.105 1 93.44 676 ASP A O 1
ATOM 5290 N N . MET A 1 677 ? 4.305 -20.516 5.371 1 94.06 677 MET A N 1
ATOM 5291 C CA . MET A 1 677 ? 5.664 -20.047 5.633 1 94.06 677 MET A CA 1
ATOM 5292 C C . MET A 1 677 ? 5.668 -18.625 6.148 1 94.06 677 MET A C 1
ATOM 5294 O O . MET A 1 677 ? 4.781 -17.828 5.812 1 94.06 677 MET A O 1
ATOM 5298 N N . VAL A 1 678 ? 6.609 -18.266 7 1 93.38 678 VAL A N 1
ATOM 5299 C CA . VAL A 1 678 ? 6.875 -16.922 7.508 1 93.38 678 VAL A CA 1
ATOM 5300 C C . VAL A 1 678 ? 8.258 -16.469 7.062 1 93.38 678 VAL A C 1
ATOM 5302 O O . VAL A 1 678 ? 9.242 -17.188 7.215 1 93.38 678 VAL A O 1
ATOM 5305 N N . HIS A 1 679 ? 8.32 -15.266 6.418 1 89.88 679 HIS A N 1
ATOM 5306 C CA . HIS A 1 679 ? 9.578 -14.664 5.977 1 89.88 679 HIS A CA 1
ATOM 5307 C C . HIS A 1 679 ? 10.344 -14.07 7.148 1 89.88 679 HIS A C 1
ATOM 5309 O O . HIS A 1 679 ? 9.773 -13.352 7.977 1 89.88 679 HIS A O 1
ATOM 5315 N N . VAL A 1 680 ? 11.602 -14.398 7.238 1 90 680 VAL A N 1
ATOM 5316 C CA . VAL A 1 680 ? 12.406 -13.898 8.344 1 90 680 VAL A CA 1
ATOM 5317 C C . VAL A 1 680 ? 13.523 -13.008 7.809 1 90 680 VAL A C 1
ATOM 5319 O O . VAL A 1 680 ? 13.672 -11.859 8.242 1 90 680 VAL A O 1
ATOM 5322 N N . SER A 1 681 ? 14.289 -13.523 6.879 1 88.94 681 SER A N 1
ATOM 5323 C CA . SER A 1 681 ? 15.375 -12.766 6.27 1 88.94 681 SER A CA 1
ATOM 5324 C C . SER A 1 681 ? 15.461 -13.023 4.77 1 88.94 681 SER A C 1
ATOM 5326 O O . SER A 1 681 ? 15.641 -14.164 4.344 1 88.94 681 SER A O 1
ATOM 5328 N N . ARG A 1 682 ? 15.461 -11.992 3.986 1 88.06 682 ARG A N 1
ATOM 5329 C CA . ARG A 1 682 ? 15.422 -12.094 2.531 1 88.06 682 ARG A CA 1
ATOM 5330 C C . ARG A 1 682 ? 16.812 -12.336 1.958 1 88.06 682 ARG A C 1
ATOM 5332 O O . ARG A 1 682 ? 17.797 -11.75 2.424 1 88.06 682 ARG A O 1
ATOM 5339 N N . PRO A 1 683 ? 16.938 -13.18 0.935 1 89.81 683 PRO A N 1
ATOM 5340 C CA . PRO A 1 683 ? 18.203 -13.25 0.206 1 89.81 683 PRO A CA 1
ATOM 5341 C C . PRO A 1 683 ? 18.625 -11.906 -0.375 1 89.81 683 PRO A C 1
ATOM 5343 O O . PRO A 1 683 ? 17.859 -11.258 -1.086 1 89.81 683 PRO A O 1
ATOM 5346 N N . SER A 1 684 ? 19.812 -11.484 -0.025 1 83.12 684 SER A N 1
ATOM 5347 C CA . SER A 1 684 ? 20.312 -10.18 -0.447 1 83.12 684 SER A CA 1
ATOM 5348 C C . SER A 1 684 ? 21.734 -10.281 -0.971 1 83.12 684 SER A C 1
ATOM 5350 O O . SER A 1 684 ? 22.297 -9.305 -1.471 1 83.12 684 SER A O 1
ATOM 5352 N N . GLY A 1 685 ? 22.328 -11.422 -0.845 1 81.06 685 GLY A N 1
ATOM 5353 C CA . GLY A 1 685 ? 23.719 -11.609 -1.224 1 81.06 685 GLY A CA 1
ATOM 5354 C C . GLY A 1 685 ? 24.688 -11.18 -0.146 1 81.06 685 GLY A C 1
ATOM 5355 O O . GLY A 1 685 ? 25.891 -11.422 -0.257 1 81.06 685 GLY A O 1
ATOM 5356 N N . ARG A 1 686 ? 24.219 -10.617 0.968 1 82.25 686 ARG A N 1
ATOM 5357 C CA . ARG A 1 686 ? 25.125 -9.992 1.925 1 82.25 686 ARG A CA 1
ATOM 5358 C C . ARG A 1 686 ? 24.922 -10.562 3.324 1 82.25 686 ARG A C 1
ATOM 5360 O O . ARG A 1 686 ? 25.609 -10.164 4.27 1 82.25 686 ARG A O 1
ATOM 5367 N N . GLY A 1 687 ? 24.016 -11.469 3.42 1 83.38 687 GLY A N 1
ATOM 5368 C CA . GLY A 1 687 ? 23.766 -11.953 4.77 1 83.38 687 GLY A CA 1
ATOM 5369 C C . GLY A 1 687 ? 22.953 -13.234 4.797 1 83.38 687 GLY A C 1
ATOM 5370 O O . GLY A 1 687 ? 22.781 -13.898 3.77 1 83.38 687 GLY A O 1
ATOM 5371 N N . LEU A 1 688 ? 22.562 -13.516 6.051 1 90.25 688 LEU A N 1
ATOM 5372 C CA . LEU A 1 688 ? 21.844 -14.75 6.316 1 90.25 688 LEU A CA 1
ATOM 5373 C C . LEU A 1 688 ? 20.469 -14.734 5.637 1 90.25 688 LEU A C 1
ATOM 5375 O O . LEU A 1 688 ? 19.781 -13.711 5.645 1 90.25 688 LEU A O 1
ATOM 5379 N N . GLU A 1 689 ? 20.125 -15.82 4.992 1 92.94 689 GLU A N 1
ATOM 5380 C CA . GLU A 1 689 ? 18.797 -16.062 4.43 1 92.94 689 GLU A CA 1
ATOM 5381 C C . GLU A 1 689 ? 18 -17.031 5.301 1 92.94 689 GLU A C 1
ATOM 5383 O O . GLU A 1 689 ? 18.5 -18.094 5.668 1 92.94 689 GLU A O 1
ATOM 5388 N N . VAL A 1 690 ? 16.75 -16.609 5.707 1 94.19 690 VAL A N 1
ATOM 5389 C CA . VAL A 1 690 ? 16 -17.453 6.617 1 94.19 690 VAL A CA 1
ATOM 5390 C C . VAL A 1 690 ? 14.523 -17.453 6.234 1 94.19 690 VAL A C 1
ATOM 5392 O O . VAL A 1 690 ? 13.922 -16.391 6.066 1 94.19 690 VAL A O 1
ATOM 5395 N N . ILE A 1 691 ? 13.977 -18.625 6.121 1 94.69 691 ILE A N 1
ATOM 5396 C CA . ILE A 1 691 ? 12.539 -18.828 6.012 1 94.69 691 ILE A CA 1
ATOM 5397 C C . ILE A 1 691 ? 12.086 -19.875 7.016 1 94.69 691 ILE A C 1
ATOM 5399 O O . ILE A 1 691 ? 12.844 -20.797 7.344 1 94.69 691 ILE A O 1
ATOM 5403 N N . VAL A 1 692 ? 10.891 -19.75 7.523 1 96.44 692 VAL A N 1
ATOM 5404 C CA . VAL A 1 692 ? 10.336 -20.719 8.461 1 96.44 692 VAL A CA 1
ATOM 5405 C C . VAL A 1 692 ? 8.977 -21.203 7.969 1 96.44 692 VAL A C 1
ATOM 5407 O O . VAL A 1 692 ? 8.031 -20.422 7.867 1 96.44 692 VAL A O 1
ATOM 5410 N N . HIS A 1 693 ? 8.898 -22.484 7.66 1 97.62 693 HIS A N 1
ATOM 5411 C CA . HIS A 1 693 ? 7.598 -23.109 7.445 1 97.62 693 HIS A CA 1
ATOM 5412 C C . HIS A 1 693 ? 6.863 -23.312 8.766 1 97.62 693 HIS A C 1
ATOM 5414 O O . HIS A 1 693 ? 7.48 -23.641 9.781 1 97.62 693 HIS A O 1
ATOM 5420 N N . VAL A 1 694 ? 5.566 -23.094 8.773 1 96.88 694 VAL A N 1
ATOM 5421 C CA . VAL A 1 694 ? 4.777 -23.188 9.992 1 96.88 694 VAL A CA 1
ATOM 5422 C C . VAL A 1 694 ? 3.482 -23.953 9.711 1 96.88 694 VAL A C 1
ATOM 5424 O O . VAL A 1 694 ? 2.898 -23.812 8.633 1 96.88 694 VAL A O 1
ATOM 5427 N N . ASN A 1 695 ? 3.051 -24.734 10.656 1 95.19 695 ASN A N 1
ATOM 5428 C CA . ASN A 1 695 ? 1.809 -25.5 10.578 1 95.19 695 ASN A CA 1
ATOM 5429 C C . ASN A 1 695 ? 1.167 -25.656 11.953 1 95.19 695 ASN A C 1
ATOM 5431 O O . ASN A 1 695 ? 1.529 -26.562 12.711 1 95.19 695 ASN A O 1
ATOM 5435 N N . ALA A 1 696 ? 0.18 -24.859 12.195 1 92.5 696 ALA A N 1
ATOM 5436 C CA . ALA A 1 696 ? -0.493 -24.891 13.492 1 92.5 696 ALA A CA 1
ATOM 5437 C C . ALA A 1 696 ? -1.344 -26.141 13.633 1 92.5 696 ALA A C 1
ATOM 5439 O O . ALA A 1 696 ? -1.691 -26.547 14.75 1 92.5 696 ALA A O 1
ATOM 5440 N N . SER A 1 697 ? -1.647 -26.797 12.484 1 87.94 697 SER A N 1
ATOM 5441 C CA . SER A 1 697 ? -2.518 -27.969 12.5 1 87.94 697 SER A CA 1
ATOM 5442 C C . SER A 1 697 ? -1.715 -29.25 12.344 1 87.94 697 SER A C 1
ATOM 5444 O O . SER A 1 697 ? -2.273 -30.297 12.023 1 87.94 697 SER A O 1
ATOM 5446 N N . ALA A 1 698 ? -0.463 -29.125 12.5 1 91.75 698 ALA A N 1
ATOM 5447 C CA . ALA A 1 698 ? 0.38 -30.312 12.367 1 91.75 698 ALA A CA 1
ATOM 5448 C C . ALA A 1 698 ? -0.036 -31.391 13.352 1 91.75 698 ALA A C 1
ATOM 5450 O O . ALA A 1 698 ? -0.439 -31.094 14.477 1 91.75 698 ALA A O 1
ATOM 5451 N N . LYS A 1 699 ? 0.129 -32.625 12.945 1 87.88 699 LYS A N 1
ATOM 5452 C CA . LYS A 1 699 ? -0.066 -33.75 13.867 1 87.88 699 LYS A CA 1
ATOM 5453 C C . LYS A 1 699 ? 0.993 -33.75 14.961 1 87.88 699 LYS A C 1
ATOM 5455 O O . LYS A 1 699 ? 2.074 -33.188 14.789 1 87.88 699 LYS A O 1
ATOM 5460 N N . PRO A 1 700 ? 0.708 -34.344 16.016 1 85.62 700 PRO A N 1
ATOM 5461 C CA . PRO A 1 700 ? 1.617 -34.312 17.156 1 85.62 700 PRO A CA 1
ATOM 5462 C C . PRO A 1 700 ? 3.016 -34.812 16.828 1 85.62 700 PRO A C 1
ATOM 5464 O O . PRO A 1 700 ? 4.004 -34.344 17.406 1 85.62 700 PRO A O 1
ATOM 5467 N N . ASP A 1 701 ? 3.107 -35.75 15.922 1 86.56 701 ASP A N 1
ATOM 5468 C CA . ASP A 1 701 ? 4.402 -36.375 15.617 1 86.56 701 ASP A CA 1
ATOM 5469 C C . ASP A 1 701 ? 5.102 -35.625 14.484 1 86.56 701 ASP A C 1
ATOM 5471 O O . ASP A 1 701 ? 6.227 -35.938 14.117 1 86.56 701 ASP A O 1
ATOM 5475 N N . GLU A 1 702 ? 4.539 -34.594 13.969 1 92.88 702 GLU A N 1
ATOM 5476 C CA . GLU A 1 702 ? 5.102 -33.781 12.883 1 92.88 702 GLU A CA 1
ATOM 5477 C C . GLU A 1 702 ? 5.645 -32.469 13.398 1 92.88 702 GLU A C 1
ATOM 5479 O O . GLU A 1 702 ? 5.152 -31.938 14.398 1 92.88 702 GLU A O 1
ATOM 5484 N N . PRO A 1 703 ? 6.66 -32.031 12.781 1 96.88 703 PRO A N 1
ATOM 5485 C CA . PRO A 1 703 ? 7.129 -30.703 13.211 1 96.88 703 PRO A CA 1
ATOM 5486 C C . PRO A 1 703 ? 6.09 -29.609 13 1 96.88 703 PRO A C 1
ATOM 5488 O O . PRO A 1 703 ? 5.371 -29.625 11.992 1 96.88 703 PRO A O 1
ATOM 5491 N N . ARG A 1 704 ? 6.055 -28.703 14.008 1 96 704 ARG A N 1
ATOM 5492 C CA . ARG A 1 704 ? 5.168 -27.547 13.906 1 96 704 ARG A CA 1
ATOM 5493 C C . ARG A 1 704 ? 5.789 -26.453 13.047 1 96 704 ARG A C 1
ATOM 5495 O O . ARG A 1 704 ? 5.078 -25.594 12.516 1 96 704 ARG A O 1
ATOM 5502 N N . ALA A 1 705 ? 7.07 -26.469 12.984 1 97.94 705 ALA A N 1
ATOM 5503 C CA . ALA A 1 705 ? 7.797 -25.516 12.164 1 97.94 705 ALA A CA 1
ATOM 5504 C C . ALA A 1 705 ? 9.078 -26.125 11.602 1 97.94 705 ALA A C 1
ATOM 5506 O O . ALA A 1 705 ? 9.555 -27.141 12.094 1 97.94 705 ALA A O 1
ATOM 5507 N N . MET A 1 706 ? 9.562 -25.578 10.57 1 98.19 706 MET A N 1
ATOM 5508 C CA . MET A 1 706 ? 10.852 -25.938 9.992 1 98.19 706 MET A CA 1
ATOM 5509 C C . MET A 1 706 ? 11.562 -24.719 9.438 1 98.19 706 MET A C 1
ATOM 5511 O O . MET A 1 706 ? 11.023 -24.016 8.586 1 98.19 706 MET A O 1
ATOM 5515 N N . ALA A 1 707 ? 12.766 -24.484 9.945 1 97.38 707 ALA A N 1
ATOM 5516 C CA . ALA A 1 707 ? 13.578 -23.344 9.5 1 97.38 707 ALA A CA 1
ATOM 5517 C C . ALA A 1 707 ? 14.594 -23.781 8.445 1 97.38 707 ALA A C 1
ATOM 5519 O O . ALA A 1 707 ? 15.172 -24.859 8.547 1 97.38 707 ALA A O 1
ATOM 5520 N N . ASN A 1 708 ? 14.75 -23.047 7.398 1 97.62 708 ASN A N 1
ATOM 5521 C CA . ASN A 1 708 ? 15.781 -23.188 6.375 1 97.62 708 ASN A CA 1
ATOM 5522 C C . ASN A 1 708 ? 16.672 -21.953 6.293 1 97.62 708 ASN A C 1
ATOM 5524 O O . ASN A 1 708 ? 16.172 -20.828 6.152 1 97.62 708 ASN A O 1
ATOM 5528 N N . LEU A 1 709 ? 17.984 -22.156 6.414 1 96.88 709 LEU A N 1
ATOM 5529 C CA . LEU A 1 709 ? 18.938 -21.062 6.484 1 96.88 709 LEU A CA 1
ATOM 5530 C C . LEU A 1 709 ? 20.047 -21.25 5.453 1 96.88 709 LEU A C 1
ATOM 5532 O O . LEU A 1 709 ? 20.516 -22.359 5.238 1 96.88 709 LEU A O 1
ATOM 5536 N N . PHE A 1 710 ? 20.5 -20.156 4.84 1 96.94 710 PHE A N 1
ATOM 5537 C CA . PHE A 1 710 ? 21.625 -20.156 3.91 1 96.94 710 PHE A CA 1
ATOM 5538 C C . PHE A 1 710 ? 22.594 -19.0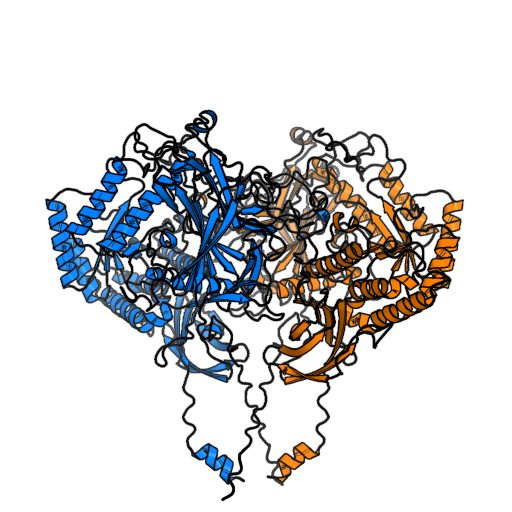16 4.234 1 96.94 710 PHE A C 1
ATOM 5540 O O . PHE A 1 710 ? 22.172 -17.922 4.586 1 96.94 710 PHE A O 1
ATOM 5547 N N . ASN A 1 711 ? 23.844 -19.281 4.219 1 95.69 711 ASN A N 1
ATOM 5548 C CA . ASN A 1 711 ? 24.906 -18.281 4.137 1 95.69 711 ASN A CA 1
ATOM 5549 C C . ASN A 1 711 ? 25.531 -18.234 2.742 1 95.69 711 ASN A C 1
ATOM 5551 O O . ASN A 1 711 ? 26.375 -19.062 2.41 1 95.69 711 ASN A O 1
ATOM 5555 N N . PRO A 1 712 ? 25.109 -17.312 1.937 1 92.25 712 PRO A N 1
ATOM 5556 C CA . PRO A 1 712 ? 25.625 -17.266 0.571 1 92.25 712 PRO A CA 1
ATOM 5557 C C . PRO A 1 712 ? 27 -16.578 0.493 1 92.25 712 PRO A C 1
ATOM 5559 O O . PRO A 1 712 ? 27.594 -16.516 -0.581 1 92.25 712 PRO A O 1
ATOM 5562 N N . THR A 1 713 ? 27.516 -16.125 1.599 1 90.5 713 THR A N 1
ATOM 5563 C CA . THR A 1 713 ? 28.703 -15.281 1.586 1 90.5 713 THR A CA 1
ATOM 5564 C C . THR A 1 713 ? 29.953 -16.125 1.744 1 90.5 713 THR A C 1
ATOM 5566 O O . THR A 1 713 ? 29.875 -17.328 2.018 1 90.5 713 THR A O 1
ATOM 5569 N N . GLU A 1 714 ? 31.125 -15.453 1.565 1 89.25 714 GLU A N 1
ATOM 5570 C CA . GLU A 1 714 ? 32.406 -16.109 1.699 1 89.25 714 GLU A CA 1
ATOM 5571 C C . GLU A 1 714 ? 32.969 -15.992 3.123 1 89.25 714 GLU A C 1
ATOM 5573 O O . GLU A 1 714 ? 34.062 -16.422 3.408 1 89.25 714 GLU A O 1
ATOM 5578 N N . ALA A 1 715 ? 32.156 -15.453 4 1 89.88 715 ALA A N 1
ATOM 5579 C CA . ALA A 1 715 ? 32.562 -15.273 5.391 1 89.88 715 ALA A CA 1
ATOM 5580 C C . ALA A 1 715 ? 31.656 -16.062 6.336 1 89.88 715 ALA A C 1
ATOM 5582 O O . ALA A 1 715 ? 30.5 -16.328 6.016 1 89.88 715 ALA A O 1
ATOM 5583 N N . THR A 1 716 ? 32.25 -16.438 7.449 1 94.75 716 THR A N 1
ATOM 5584 C CA . THR A 1 716 ? 31.422 -17 8.508 1 94.75 716 THR A CA 1
ATOM 5585 C C . THR A 1 716 ? 30.469 -15.961 9.07 1 94.75 716 THR A C 1
ATOM 5587 O O . THR A 1 716 ? 30.875 -14.82 9.32 1 94.75 716 THR A O 1
ATOM 5590 N N . ILE A 1 717 ? 29.25 -16.312 9.172 1 91.69 717 ILE A N 1
ATOM 5591 C CA . ILE A 1 717 ? 28.266 -15.422 9.773 1 91.69 717 ILE A CA 1
ATOM 5592 C C . ILE A 1 717 ? 27.953 -15.883 11.188 1 91.69 717 ILE A C 1
ATOM 5594 O O . ILE A 1 717 ? 27.641 -17.062 11.414 1 91.69 717 ILE A O 1
ATOM 5598 N N . LYS A 1 718 ? 28.188 -15.039 12.164 1 91 718 LYS A N 1
ATOM 5599 C CA . LYS A 1 718 ? 27.75 -15.234 13.547 1 91 718 LYS A CA 1
ATOM 5600 C C . LYS A 1 718 ? 26.625 -14.273 13.914 1 91 718 LYS A C 1
ATOM 5602 O O . LYS A 1 718 ? 26.797 -13.055 13.836 1 91 718 LYS A O 1
ATOM 5607 N N . ARG A 1 719 ? 25.5 -14.844 14.242 1 85.81 719 ARG A N 1
ATOM 5608 C CA . ARG A 1 719 ? 24.359 -13.984 14.516 1 85.81 719 ARG A CA 1
ATOM 5609 C C . ARG A 1 719 ? 23.328 -14.711 15.367 1 85.81 719 ARG A C 1
ATOM 5611 O O . ARG A 1 719 ? 23.25 -15.938 15.352 1 85.81 719 ARG A O 1
ATOM 5618 N N . THR A 1 720 ? 22.609 -13.93 16.172 1 86.19 720 THR A N 1
ATOM 5619 C CA . THR A 1 720 ? 21.406 -14.438 16.828 1 86.19 720 THR A CA 1
ATOM 5620 C C . THR A 1 720 ? 20.203 -14.328 15.898 1 86.19 720 THR A C 1
ATOM 5622 O O . THR A 1 720 ? 19.922 -13.258 15.344 1 86.19 720 THR A O 1
ATOM 5625 N N . VAL A 1 721 ? 19.5 -15.461 15.719 1 87.69 721 VAL A N 1
ATOM 5626 C CA . VAL A 1 721 ? 18.328 -15.484 14.844 1 87.69 721 VAL A CA 1
ATOM 5627 C C . VAL A 1 721 ? 17.078 -15.734 15.672 1 87.69 721 VAL A C 1
ATOM 5629 O O . VAL A 1 721 ? 17.062 -16.594 16.562 1 87.69 721 VAL A O 1
ATOM 5632 N N . GLU A 1 722 ? 16.094 -14.945 15.477 1 88.44 722 GLU A N 1
ATOM 5633 C CA . GLU A 1 722 ? 14.781 -15.156 16.062 1 88.44 722 GLU A CA 1
ATOM 5634 C C . GLU A 1 722 ? 13.883 -15.961 15.133 1 88.44 722 GLU A C 1
ATOM 5636 O O . GLU A 1 722 ? 13.633 -15.547 14 1 88.44 722 GLU A O 1
ATOM 5641 N N . LEU A 1 723 ? 13.352 -17.078 15.547 1 93.12 723 LEU A N 1
ATOM 5642 C CA . LEU A 1 723 ? 12.43 -17.906 14.781 1 93.12 723 LEU A CA 1
ATOM 5643 C C . LEU A 1 723 ? 11 -17.734 15.273 1 93.12 723 LEU A C 1
ATOM 5645 O O . LEU A 1 723 ? 10.664 -18.125 16.391 1 93.12 723 LEU A O 1
ATOM 5649 N N . PRO A 1 724 ? 10.188 -17.156 14.438 1 93 724 PRO A N 1
ATOM 5650 C CA . PRO A 1 724 ? 8.805 -16.906 14.859 1 93 724 PRO A CA 1
ATOM 5651 C C . PRO A 1 724 ? 7.949 -18.172 14.875 1 93 724 PRO A C 1
ATOM 5653 O O . PRO A 1 724 ? 7.996 -18.953 13.93 1 93 724 PRO A O 1
ATOM 5656 N N . LEU A 1 725 ? 7.082 -18.344 15.953 1 94.31 725 LEU A N 1
ATOM 5657 C CA . LEU A 1 725 ? 6.336 -19.578 16.094 1 94.31 725 LEU A CA 1
ATOM 5658 C C . LEU A 1 725 ? 4.855 -19.312 16.344 1 94.31 725 LEU A C 1
ATOM 5660 O O . LEU A 1 725 ? 4.078 -20.234 16.578 1 94.31 725 LEU A O 1
ATOM 5664 N N . TYR A 1 726 ? 4.441 -18.031 16.25 1 90.75 726 TYR A N 1
ATOM 5665 C CA . TYR A 1 726 ? 3.039 -17.703 16.453 1 90.75 726 TYR A CA 1
ATOM 5666 C C . TYR A 1 726 ? 2.139 -18.484 15.516 1 90.75 726 TYR A C 1
ATOM 5668 O O . TYR A 1 726 ? 1.214 -19.172 15.961 1 90.75 726 TYR A O 1
ATOM 5676 N N . TYR A 1 727 ? 2.438 -18.469 14.258 1 94 727 TYR A N 1
ATOM 5677 C CA . TYR A 1 727 ? 1.566 -19.094 13.258 1 94 727 TYR A CA 1
ATOM 5678 C C . TYR A 1 727 ? 1.786 -20.594 13.211 1 94 727 TYR A C 1
ATOM 5680 O O . TYR A 1 727 ? 1.09 -21.312 12.477 1 94 727 TYR A O 1
ATOM 5688 N N . ALA A 1 728 ? 2.76 -21.047 13.953 1 95.5 728 ALA A N 1
ATOM 5689 C CA . ALA A 1 728 ? 2.91 -22.484 14.172 1 95.5 728 ALA A CA 1
ATOM 5690 C C . ALA A 1 728 ? 1.999 -22.969 15.289 1 95.5 728 ALA A C 1
ATOM 5692 O O . ALA A 1 728 ? 1.926 -24.172 15.562 1 95.5 728 ALA A O 1
ATOM 5693 N N . GLY A 1 729 ? 1.285 -22.062 15.922 1 91.94 729 GLY A N 1
ATOM 5694 C CA . GLY A 1 729 ? 0.365 -22.406 17 1 91.94 729 GLY A CA 1
ATOM 5695 C C . GLY A 1 729 ? 1.067 -22.734 18.297 1 91.94 729 GLY A C 1
ATOM 5696 O O . GLY A 1 729 ? 0.54 -23.5 19.125 1 91.94 729 GLY A O 1
ATOM 5697 N N . VAL A 1 730 ? 2.295 -22.219 18.5 1 92.38 730 VAL A N 1
ATOM 5698 C CA . VAL A 1 730 ? 3.051 -22.531 19.719 1 92.38 730 VAL A CA 1
ATOM 5699 C C . VAL A 1 730 ? 2.992 -21.359 20.672 1 92.38 730 VAL A C 1
ATOM 5701 O O . VAL A 1 730 ? 3.428 -20.25 20.344 1 92.38 730 VAL A O 1
ATOM 5704 N N . ALA A 1 731 ? 2.512 -21.516 21.797 1 86.88 731 ALA A N 1
ATOM 5705 C CA . ALA A 1 731 ? 2.271 -20.453 22.766 1 86.88 731 ALA A CA 1
ATOM 5706 C C . ALA A 1 731 ? 3.537 -20.141 23.562 1 86.88 731 ALA A C 1
ATOM 5708 O O . ALA A 1 731 ? 4.398 -21 23.734 1 86.88 731 ALA A O 1
ATOM 5709 N N . PRO A 1 732 ? 3.643 -18.875 24 1 84.88 732 PRO A N 1
ATOM 5710 C CA . PRO A 1 732 ? 4.738 -18.578 24.922 1 84.88 732 PRO A CA 1
ATOM 5711 C C . PRO A 1 732 ? 4.773 -19.516 26.141 1 84.88 732 PRO A C 1
ATOM 5713 O O . PRO A 1 732 ? 3.721 -19.875 26.672 1 84.88 732 PRO A O 1
ATOM 5716 N N . GLY A 1 733 ? 6.02 -19.938 26.594 1 85.19 733 GLY A N 1
ATOM 5717 C CA . GLY A 1 733 ? 6.168 -20.844 27.719 1 85.19 733 GLY A CA 1
ATOM 5718 C C . GLY A 1 733 ? 6.293 -22.297 27.312 1 85.19 733 GLY A C 1
ATOM 5719 O O . GLY A 1 733 ? 6.801 -23.125 28.062 1 85.19 733 GLY A O 1
ATOM 5720 N N . ALA A 1 734 ? 5.793 -22.562 26.078 1 90.69 734 ALA A N 1
ATOM 5721 C CA . ALA A 1 734 ? 5.969 -23.922 25.578 1 90.69 734 ALA A CA 1
ATOM 5722 C C . ALA A 1 734 ? 7.441 -24.203 25.297 1 90.69 734 ALA A C 1
ATOM 5724 O O . ALA A 1 734 ? 8.227 -23.297 25.062 1 90.69 734 ALA A O 1
ATOM 5725 N N . SER A 1 735 ? 7.766 -25.516 25.438 1 93.94 735 SER A N 1
ATOM 5726 C CA . SER A 1 735 ? 9.117 -25.953 25.094 1 93.94 735 SER A CA 1
ATOM 5727 C C . SER A 1 735 ? 9.164 -26.547 23.688 1 93.94 735 SER A C 1
ATOM 5729 O O . SER A 1 735 ? 8.312 -27.375 23.328 1 93.94 735 SER A O 1
ATOM 5731 N N . VAL A 1 736 ? 10.148 -26.141 22.906 1 95.94 736 VAL A N 1
ATOM 5732 C CA . VAL A 1 736 ? 10.297 -26.625 21.531 1 95.94 736 VAL A CA 1
ATOM 5733 C C . VAL A 1 736 ? 11.695 -27.203 21.344 1 95.94 736 VAL A C 1
ATOM 5735 O O . VAL A 1 736 ? 12.68 -26.641 21.828 1 95.94 736 VAL A O 1
ATOM 5738 N N . GLU A 1 737 ? 11.75 -28.359 20.766 1 96.75 737 GLU A N 1
ATOM 5739 C CA . GLU A 1 737 ? 13.008 -28.984 20.375 1 96.75 737 GLU A CA 1
ATOM 5740 C C . GLU A 1 737 ? 13.383 -28.625 18.938 1 96.75 737 GLU A C 1
ATOM 5742 O O . GLU A 1 737 ? 12.547 -28.703 18.031 1 96.75 737 GLU A O 1
ATOM 5747 N N . LEU A 1 738 ? 14.625 -28.188 18.781 1 97.19 738 LEU A N 1
ATOM 5748 C CA . LEU A 1 738 ? 15.188 -27.953 17.453 1 97.19 738 LEU A CA 1
ATOM 5749 C C . LEU A 1 738 ? 16.109 -29.094 17.031 1 97.19 738 LEU A C 1
ATOM 5751 O O . LEU A 1 738 ? 17.141 -29.328 17.656 1 97.19 738 LEU A O 1
ATOM 5755 N N . ALA A 1 739 ? 15.727 -29.812 16.031 1 97.31 739 ALA A N 1
ATOM 5756 C CA . ALA A 1 739 ? 16.562 -30.844 15.406 1 97.31 739 ALA A CA 1
ATOM 5757 C C . ALA A 1 739 ? 17.25 -30.297 14.164 1 97.31 739 ALA A C 1
ATOM 5759 O O . ALA A 1 739 ? 16.609 -30.094 13.125 1 97.31 739 ALA A O 1
ATOM 5760 N N . TRP A 1 740 ? 18.562 -30.141 14.273 1 97.06 740 TRP A N 1
ATOM 5761 C CA . TRP A 1 740 ? 19.312 -29.438 13.234 1 97.06 740 TRP A CA 1
ATOM 5762 C C . TRP A 1 740 ? 19.891 -30.422 12.219 1 97.06 740 TRP A C 1
ATOM 5764 O O . TRP A 1 740 ? 20.141 -31.594 12.547 1 97.06 740 TRP A O 1
ATOM 5774 N N . GLY A 1 741 ? 20.047 -29.969 11 1 97.12 741 GLY A N 1
ATOM 5775 C CA . GLY A 1 741 ? 20.766 -30.672 9.945 1 97.12 741 GLY A CA 1
ATOM 5776 C C . GLY A 1 741 ? 21.406 -29.719 8.938 1 97.12 741 GLY A C 1
ATOM 5777 O O . GLY A 1 741 ? 21.203 -28.516 9.008 1 97.12 741 GLY A O 1
ATOM 5778 N N . GLY A 1 742 ? 22.312 -30.219 8.109 1 96.88 742 GLY A N 1
ATOM 5779 C CA . GLY A 1 742 ? 22.984 -29.547 7.016 1 96.88 742 GLY A CA 1
ATOM 5780 C C . GLY A 1 742 ? 23.078 -30.391 5.758 1 96.88 742 GLY A C 1
ATOM 5781 O O . GLY A 1 742 ? 22.062 -30.922 5.289 1 96.88 742 GLY A O 1
ATOM 5782 N N . SER A 1 743 ? 24.234 -30.531 5.316 1 97.62 743 SER A N 1
ATOM 5783 C CA . SER A 1 743 ? 24.438 -31.406 4.16 1 97.62 743 SER A CA 1
ATOM 5784 C C . SER A 1 743 ? 24.031 -32.844 4.469 1 97.62 743 SER A C 1
ATOM 5786 O O . SER A 1 743 ? 24.391 -33.375 5.512 1 97.62 743 SER A O 1
ATOM 5788 N N . LEU A 1 744 ? 23.266 -33.406 3.607 1 97.38 744 LEU A N 1
ATOM 5789 C CA . LEU A 1 744 ? 22.859 -34.812 3.771 1 97.38 744 LEU A CA 1
ATOM 5790 C C . LEU A 1 744 ? 23.891 -35.75 3.152 1 97.38 744 LEU A C 1
ATOM 5792 O O . LEU A 1 744 ? 24 -36.906 3.559 1 97.38 744 LEU A O 1
ATOM 5796 N N . VAL A 1 745 ? 24.578 -35.219 2.176 1 96.12 745 VAL A N 1
ATOM 5797 C CA . VAL A 1 745 ? 25.578 -36 1.471 1 96.12 745 VAL A CA 1
ATOM 5798 C C . VAL A 1 745 ? 26.859 -36.062 2.303 1 96.12 745 VAL A C 1
ATOM 5800 O O . VAL A 1 745 ? 27.5 -37.125 2.377 1 96.12 745 VAL A O 1
ATOM 5803 N N . ASN A 1 746 ? 27.219 -34.938 2.859 1 94.81 746 ASN A N 1
ATOM 5804 C CA . ASN A 1 746 ? 28.375 -34.812 3.742 1 94.81 746 ASN A CA 1
ATOM 5805 C C . ASN A 1 746 ? 28.016 -34.094 5.035 1 94.81 746 ASN A C 1
ATOM 5807 O O . ASN A 1 746 ? 28.344 -32.906 5.203 1 94.81 746 ASN A O 1
ATOM 5811 N N . PRO A 1 747 ? 27.562 -34.844 5.992 1 93.38 747 PRO A N 1
ATOM 5812 C CA . PRO A 1 747 ? 27.047 -34.219 7.211 1 93.38 747 PRO A CA 1
ATOM 5813 C C . PRO A 1 747 ? 28.125 -33.469 8 1 93.38 747 PRO A C 1
ATOM 5815 O O . PRO A 1 747 ? 27.797 -32.656 8.875 1 93.38 747 PRO A O 1
ATOM 5818 N N . THR A 1 748 ? 29.422 -33.75 7.723 1 93.69 748 THR A N 1
ATOM 5819 C CA . THR A 1 748 ? 30.5 -33.125 8.484 1 93.69 748 THR A CA 1
ATOM 5820 C C . THR A 1 748 ? 31.125 -31.984 7.684 1 93.69 748 THR A C 1
ATOM 5822 O O . THR A 1 748 ? 32.156 -31.453 8.07 1 93.69 748 THR A O 1
ATOM 5825 N N . ARG A 1 749 ? 30.578 -31.672 6.547 1 94.31 749 ARG A N 1
ATOM 5826 C CA . ARG A 1 749 ? 31.172 -30.656 5.68 1 94.31 749 ARG A CA 1
ATOM 5827 C C . ARG A 1 749 ? 31.312 -29.328 6.414 1 94.31 749 ARG A C 1
ATOM 5829 O O . ARG A 1 749 ? 32.312 -28.625 6.238 1 94.31 749 ARG A O 1
ATOM 5836 N N . TRP A 1 750 ? 30.344 -28.828 7.105 1 95.94 750 TRP A N 1
ATOM 5837 C CA . TRP A 1 750 ? 30.375 -27.672 8 1 95.94 750 TRP A CA 1
ATOM 5838 C C . TRP A 1 750 ? 29.672 -27.984 9.32 1 95.94 750 TRP A C 1
ATOM 5840 O O . TRP A 1 750 ? 28.969 -29 9.43 1 95.94 750 TRP A O 1
ATOM 5850 N N . GLN A 1 751 ? 29.922 -27.172 10.234 1 94.31 751 GLN A N 1
ATOM 5851 C CA . GLN A 1 751 ? 29.406 -27.406 11.578 1 94.31 751 GLN A CA 1
ATOM 5852 C C . GLN A 1 751 ? 27.891 -27.266 11.609 1 94.31 751 GLN A C 1
ATOM 5854 O O . GLN A 1 751 ? 27.344 -26.281 11.109 1 94.31 751 GLN A O 1
ATOM 5859 N N . VAL A 1 752 ? 27.203 -28.234 12.109 1 96.25 752 VAL A N 1
ATOM 5860 C CA . VAL A 1 752 ? 25.766 -28.234 12.391 1 96.25 752 VAL A CA 1
ATOM 5861 C C . VAL A 1 752 ? 25.547 -28.078 13.891 1 96.25 752 VAL A C 1
ATOM 5863 O O . VAL A 1 752 ? 26.156 -28.766 14.695 1 96.25 752 VAL A O 1
ATOM 5866 N N . PRO A 1 753 ? 24.734 -27.141 14.266 1 94.69 753 PRO A N 1
ATOM 5867 C CA . PRO A 1 753 ? 24.453 -27.016 15.695 1 94.69 753 PRO A CA 1
ATOM 5868 C C . PRO A 1 753 ? 23.891 -28.297 16.312 1 94.69 753 PRO A C 1
ATOM 5870 O O . PRO A 1 753 ? 23.25 -29.078 15.609 1 94.69 753 PRO A O 1
ATOM 5873 N N . GLU A 1 754 ? 24.125 -28.5 17.641 1 94.44 754 GLU A N 1
ATOM 5874 C CA . GLU A 1 754 ? 23.516 -29.609 18.359 1 94.44 754 GLU A CA 1
ATOM 5875 C C . GLU A 1 754 ? 22.016 -29.375 18.578 1 94.44 754 GLU A C 1
ATOM 5877 O O . GLU A 1 754 ? 21.578 -28.234 18.672 1 94.44 754 GLU A O 1
ATOM 5882 N N . ASN A 1 755 ? 21.328 -30.516 18.562 1 95.25 755 ASN A N 1
ATOM 5883 C CA . ASN A 1 755 ? 19.922 -30.391 18.938 1 95.25 755 ASN A CA 1
ATOM 5884 C C . ASN A 1 755 ? 19.75 -29.734 20.297 1 95.25 755 ASN A C 1
ATOM 5886 O O . ASN A 1 755 ? 20.562 -29.953 21.203 1 95.25 755 ASN A O 1
ATOM 5890 N N . SER A 1 756 ? 18.75 -28.875 20.375 1 94.44 756 SER A N 1
ATOM 5891 C CA . SER A 1 756 ? 18.547 -28.125 21.609 1 94.44 756 SER A CA 1
ATOM 5892 C C . SER A 1 756 ? 17.062 -27.891 21.875 1 94.44 756 SER A C 1
ATOM 5894 O O . SER A 1 756 ? 16.234 -28.016 20.969 1 94.44 756 SER A O 1
ATOM 5896 N N . THR A 1 757 ? 16.766 -27.672 23.125 1 95.25 757 THR A N 1
ATOM 5897 C CA . THR A 1 757 ? 15.414 -27.312 23.531 1 95.25 757 THR A CA 1
ATOM 5898 C C . THR A 1 757 ? 15.359 -25.859 24 1 95.25 757 THR A C 1
ATOM 5900 O O . THR A 1 757 ? 16.266 -25.391 24.688 1 95.25 757 THR A O 1
ATOM 5903 N N . HIS A 1 758 ? 14.406 -25.172 23.531 1 94.81 758 HIS A N 1
ATOM 5904 C CA . HIS A 1 758 ? 14.219 -23.75 23.859 1 94.81 758 HIS A CA 1
ATOM 5905 C C . HIS A 1 758 ? 12.805 -23.484 24.359 1 94.81 758 HIS A C 1
ATOM 5907 O O . HIS A 1 758 ? 11.859 -24.188 23.969 1 94.81 758 HIS A O 1
ATOM 5913 N N . THR A 1 759 ? 12.648 -22.531 25.266 1 92.69 759 THR A N 1
ATOM 5914 C CA . THR A 1 759 ? 11.344 -22.031 25.688 1 92.69 759 THR A CA 1
ATOM 5915 C C . THR A 1 759 ? 10.891 -20.891 24.797 1 92.69 759 THR A C 1
ATOM 5917 O O . THR A 1 759 ? 11.656 -19.953 24.531 1 92.69 759 THR A O 1
ATOM 5920 N N . VAL A 1 760 ? 9.664 -20.984 24.312 1 92.44 760 VAL A N 1
ATOM 5921 C CA . VAL A 1 760 ? 9.117 -19.922 23.469 1 92.44 760 VAL A CA 1
ATOM 5922 C C . VAL A 1 760 ? 8.93 -18.656 24.297 1 92.44 760 VAL A C 1
ATOM 5924 O O . VAL A 1 760 ? 8.352 -18.703 25.391 1 92.44 760 VAL A O 1
ATOM 5927 N N . ARG A 1 761 ? 9.32 -17.594 23.719 1 84.12 761 ARG A N 1
ATOM 5928 C CA . ARG A 1 761 ? 9.312 -16.312 24.422 1 84.12 761 ARG A CA 1
ATOM 5929 C C . ARG A 1 761 ? 7.949 -15.633 24.297 1 84.12 761 ARG A C 1
ATOM 5931 O O . ARG A 1 761 ? 7.09 -16.094 23.531 1 84.12 761 ARG A O 1
ATOM 5938 N N . ALA A 1 762 ? 7.785 -14.508 24.984 1 73.94 762 ALA A N 1
ATOM 5939 C CA . ALA A 1 762 ? 6.531 -13.766 25.031 1 73.94 762 ALA A CA 1
ATOM 5940 C C . ALA A 1 762 ? 6.164 -13.234 23.656 1 73.94 762 ALA A C 1
ATOM 5942 O O . ALA A 1 762 ? 4.984 -13.047 23.344 1 73.94 762 ALA A O 1
ATOM 5943 N N . ASP A 1 763 ? 7.133 -13.078 22.844 1 75.81 763 ASP A N 1
ATOM 5944 C CA . ASP A 1 763 ? 6.863 -12.555 21.516 1 75.81 763 ASP A CA 1
ATOM 5945 C C . ASP A 1 763 ? 6.645 -13.688 20.516 1 75.81 763 ASP A C 1
ATOM 5947 O O . ASP A 1 763 ? 6.691 -13.477 19.297 1 75.81 763 ASP A O 1
ATOM 5951 N N . TYR 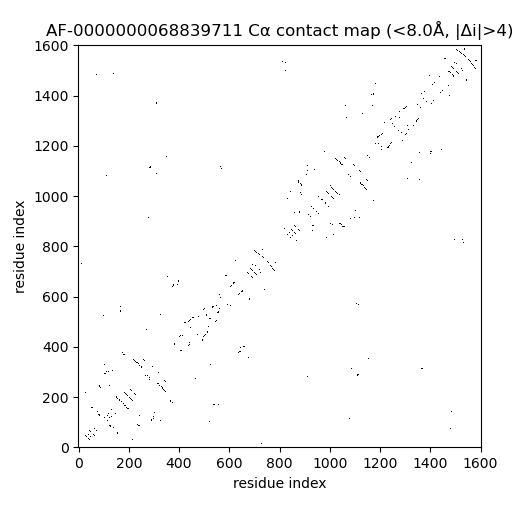A 1 764 ? 6.48 -14.938 21.047 1 86.31 764 TYR A N 1
ATOM 5952 C CA . TYR A 1 764 ? 6.156 -16.125 20.266 1 86.31 764 TYR A CA 1
ATOM 5953 C C . TYR A 1 764 ? 7.336 -16.547 19.391 1 86.31 764 TYR A C 1
ATOM 5955 O O . TYR A 1 764 ? 7.148 -17 18.266 1 86.31 764 TYR A O 1
ATOM 5963 N N . SER A 1 765 ? 8.555 -16.312 19.859 1 89.88 765 SER A N 1
ATOM 5964 C CA . SER A 1 765 ? 9.734 -16.703 19.109 1 89.88 765 SER A CA 1
ATOM 5965 C C . SER A 1 765 ? 10.727 -17.453 19.984 1 89.88 765 SER A C 1
ATOM 5967 O O . SER A 1 765 ? 10.578 -17.5 21.219 1 89.88 765 SER A O 1
ATOM 5969 N N . VAL A 1 766 ? 11.656 -18.141 19.359 1 92.06 766 VAL A N 1
ATOM 5970 C CA . VAL A 1 766 ? 12.852 -18.656 20.031 1 92.06 766 VAL A CA 1
ATOM 5971 C C . VAL A 1 766 ? 14.094 -17.984 19.438 1 92.06 766 VAL A C 1
ATOM 5973 O O . VAL A 1 766 ? 14.141 -17.688 18.25 1 92.06 766 VAL A O 1
ATOM 5976 N N . ARG A 1 767 ? 15 -17.688 20.297 1 90.25 767 ARG A N 1
ATOM 5977 C CA . ARG A 1 767 ? 16.266 -17.109 19.875 1 90.25 767 ARG A CA 1
ATOM 5978 C C . ARG A 1 767 ? 17.375 -18.141 19.859 1 90.25 767 ARG A C 1
ATOM 5980 O O . ARG A 1 767 ? 17.594 -18.844 20.859 1 90.25 767 ARG A O 1
ATOM 5987 N N . VAL A 1 768 ? 18.047 -18.219 18.734 1 91.56 768 VAL A N 1
ATOM 5988 C CA . VAL A 1 768 ? 19.125 -19.188 18.578 1 91.56 768 VAL A CA 1
ATOM 5989 C C . VAL A 1 768 ? 20.406 -18.469 18.172 1 91.56 768 VAL A C 1
ATOM 5991 O O . VAL A 1 768 ? 20.406 -17.656 17.25 1 91.56 768 VAL A O 1
ATOM 5994 N N . GLU A 1 769 ? 21.484 -18.734 18.859 1 90.38 769 GLU A N 1
ATOM 5995 C CA . GLU A 1 769 ? 22.797 -18.266 18.438 1 90.38 769 GLU A CA 1
ATOM 5996 C C . GLU A 1 769 ? 23.375 -19.172 17.344 1 90.38 769 GLU A C 1
ATOM 5998 O O . GLU A 1 769 ? 23.547 -20.375 17.562 1 90.38 769 GLU A O 1
ATOM 6003 N N . LEU A 1 770 ? 23.656 -18.531 16.219 1 91.88 770 LEU A N 1
ATOM 6004 C CA . LEU A 1 770 ? 24.062 -19.328 15.07 1 91.88 770 LEU A CA 1
ATOM 6005 C C . LEU A 1 770 ? 25.438 -18.922 14.578 1 91.88 770 LEU A C 1
ATOM 6007 O O . LEU A 1 770 ? 25.766 -17.734 14.562 1 91.88 770 LEU A O 1
ATOM 6011 N N . GLN A 1 771 ? 26.219 -19.891 14.281 1 94.25 771 GLN A N 1
ATOM 6012 C CA . GLN A 1 771 ? 27.438 -19.734 13.5 1 94.25 771 GLN A CA 1
ATOM 6013 C C . GLN A 1 771 ? 27.375 -20.562 12.219 1 94.25 771 GLN A C 1
ATOM 6015 O O . GLN A 1 771 ? 27.328 -21.797 12.266 1 94.25 771 GLN A O 1
ATOM 6020 N N . MET A 1 772 ? 27.359 -19.922 11.094 1 96.19 772 MET A N 1
ATOM 6021 C CA . MET A 1 772 ? 27.234 -20.625 9.82 1 96.19 772 MET A CA 1
ATOM 6022 C C . MET A 1 772 ? 28.5 -20.453 8.977 1 96.19 772 MET A C 1
ATOM 6024 O O . MET A 1 772 ? 28.953 -19.328 8.781 1 96.19 772 MET A O 1
ATOM 6028 N N . ALA A 1 773 ? 29.016 -21.516 8.477 1 96.81 773 ALA A N 1
ATOM 6029 C CA . ALA A 1 773 ? 30.188 -21.516 7.613 1 96.81 773 ALA A CA 1
ATOM 6030 C C . ALA A 1 773 ? 29.891 -20.828 6.285 1 96.81 773 ALA A C 1
ATOM 6032 O O . ALA A 1 773 ? 28.719 -20.672 5.914 1 96.81 773 ALA A O 1
ATOM 6033 N N . PRO A 1 774 ? 30.984 -20.297 5.539 1 94.31 774 PRO A N 1
ATOM 6034 C CA . PRO A 1 774 ? 30.797 -19.734 4.203 1 94.31 774 PRO A CA 1
ATOM 6035 C C . PRO A 1 774 ? 30.125 -20.703 3.24 1 94.31 774 PRO A C 1
ATOM 6037 O O . PRO A 1 774 ? 30.453 -21.906 3.244 1 94.31 774 PRO A O 1
ATOM 6040 N N . ARG A 1 775 ? 29.234 -20.219 2.502 1 93.19 775 ARG A N 1
ATOM 6041 C CA . ARG A 1 775 ? 28.594 -20.984 1.434 1 93.19 775 ARG A CA 1
ATOM 6042 C C . ARG A 1 775 ? 28.031 -22.297 1.965 1 93.19 775 ARG A C 1
ATOM 6044 O O . ARG A 1 775 ? 28.297 -23.375 1.418 1 93.19 775 ARG A O 1
ATOM 6051 N N . SER A 1 776 ? 27.234 -22.141 3.045 1 96.69 776 SER A N 1
ATOM 6052 C CA . SER A 1 776 ? 26.641 -23.312 3.693 1 96.69 776 SER A CA 1
ATOM 6053 C C . SER A 1 776 ? 25.141 -23.141 3.891 1 96.69 776 SER A C 1
ATOM 6055 O O . SER A 1 776 ? 24.594 -22.062 3.631 1 96.69 776 SER A O 1
ATOM 6057 N N . PHE A 1 777 ? 24.484 -24.188 4.199 1 97.88 777 PHE A N 1
ATOM 6058 C CA . PHE A 1 777 ? 23.078 -24.141 4.547 1 97.88 777 PHE A CA 1
ATOM 6059 C C . PHE A 1 777 ? 22.781 -25.047 5.738 1 97.88 777 PHE A C 1
ATOM 6061 O O . PHE A 1 777 ? 23.531 -25.984 6.012 1 97.88 777 PHE A O 1
ATOM 6068 N N . LEU A 1 778 ? 21.781 -24.672 6.5 1 97.62 778 LEU A N 1
ATOM 6069 C CA . LEU A 1 778 ? 21.281 -25.438 7.637 1 97.62 778 LEU A CA 1
ATOM 6070 C C . LEU A 1 778 ? 19.75 -25.531 7.578 1 97.62 778 LEU A C 1
ATOM 6072 O O . LEU A 1 778 ? 19.109 -24.75 6.883 1 97.62 778 LEU A O 1
ATOM 6076 N N . TRP A 1 779 ? 19.219 -26.516 8.18 1 98 779 TRP A N 1
ATOM 6077 C CA . TRP A 1 779 ? 17.781 -26.625 8.422 1 98 779 TRP A CA 1
ATOM 6078 C C . TRP A 1 779 ? 17.516 -27.141 9.828 1 98 779 TRP A C 1
ATOM 6080 O O . TRP A 1 779 ? 18.375 -27.75 10.453 1 98 779 TRP A O 1
ATOM 6090 N N . ALA A 1 780 ? 16.328 -26.812 10.398 1 97.94 780 ALA A N 1
ATOM 6091 C CA . ALA A 1 780 ? 15.938 -27.266 11.727 1 97.94 780 ALA A CA 1
ATOM 6092 C C . ALA A 1 780 ? 14.445 -27.594 11.781 1 97.94 780 ALA A C 1
ATOM 6094 O O . ALA A 1 780 ? 13.617 -26.75 11.43 1 97.94 780 ALA A O 1
ATOM 6095 N N . ALA A 1 781 ? 14.125 -28.797 12.172 1 98.06 781 ALA A N 1
ATOM 6096 C CA . ALA A 1 781 ? 12.742 -29.156 12.477 1 98.06 781 ALA A CA 1
ATOM 6097 C C . ALA A 1 781 ? 12.391 -28.828 13.922 1 98.06 781 ALA A C 1
ATOM 6099 O O . ALA A 1 781 ? 13.133 -29.188 14.844 1 98.06 781 ALA A O 1
ATOM 6100 N N . LEU A 1 782 ? 11.359 -28.125 14.148 1 97.62 782 LEU A N 1
ATOM 6101 C CA . LEU A 1 782 ? 10.93 -27.719 15.484 1 97.62 782 LEU A CA 1
ATOM 6102 C C . LEU A 1 782 ? 9.695 -28.5 15.914 1 97.62 782 LEU A C 1
ATOM 6104 O O . LEU A 1 782 ? 8.664 -28.469 15.242 1 97.62 782 LEU A O 1
ATOM 6108 N N . ARG A 1 783 ? 9.766 -29.172 17.062 1 96.31 783 ARG A N 1
ATOM 6109 C CA . ARG A 1 783 ? 8.664 -29.953 17.625 1 96.31 783 ARG A CA 1
ATOM 6110 C C . ARG A 1 783 ? 8.367 -29.516 19.062 1 96.31 783 ARG A C 1
ATOM 6112 O O . ARG A 1 783 ? 9.281 -29.203 19.828 1 96.31 783 ARG A O 1
ATOM 6119 N N . VAL A 1 784 ? 7.125 -29.422 19.281 1 93.75 784 VAL A N 1
ATOM 6120 C CA . VAL A 1 784 ? 6.73 -29.109 20.656 1 93.75 784 VAL A CA 1
ATOM 6121 C C . VAL A 1 784 ? 6.992 -30.328 21.547 1 93.75 784 VAL A C 1
ATOM 6123 O O . VAL A 1 784 ? 6.691 -31.453 21.188 1 93.75 784 VAL A O 1
ATOM 6126 N N . VAL A 1 785 ? 7.68 -30.062 22.625 1 88.12 785 VAL A N 1
ATOM 6127 C CA . VAL A 1 785 ? 7.996 -31.125 23.578 1 88.12 785 VAL A CA 1
ATOM 6128 C C . VAL A 1 785 ? 6.879 -31.219 24.625 1 88.12 785 VAL A C 1
ATOM 6130 O O . VAL A 1 785 ? 6.375 -30.203 25.109 1 88.12 785 VAL A O 1
ATOM 6133 N N . ALA A 1 786 ? 6.223 -32.344 24.625 1 71.5 786 ALA A N 1
ATOM 6134 C CA . ALA A 1 786 ? 5.207 -32.594 25.656 1 71.5 786 ALA A CA 1
ATOM 6135 C C . ALA A 1 786 ? 5.75 -32.25 27.031 1 71.5 786 ALA A C 1
ATOM 6137 O O . ALA A 1 786 ? 6.93 -32.5 27.312 1 71.5 786 ALA A O 1
ATOM 6138 N N . PRO A 1 787 ? 5.059 -31.453 27.734 1 55.59 787 PRO A N 1
ATOM 6139 C CA . PRO A 1 787 ? 5.559 -31.281 29.109 1 55.59 787 PRO A CA 1
ATOM 6140 C C . PRO A 1 787 ? 5.902 -32.594 29.781 1 55.59 787 PRO A C 1
ATOM 6142 O O . PRO A 1 787 ? 5.227 -33.625 29.562 1 55.59 787 PRO A O 1
ATOM 6145 N N . ALA A 1 788 ? 7.207 -33.094 30.047 1 41.28 788 ALA A N 1
ATOM 6146 C CA . ALA A 1 788 ? 7.461 -34.25 30.875 1 41.28 788 ALA A CA 1
ATOM 6147 C C . ALA A 1 788 ? 6.355 -34.469 31.906 1 41.28 788 ALA A C 1
ATOM 6149 O O . ALA A 1 788 ? 5.879 -33.5 32.5 1 41.28 788 ALA A O 1
ATOM 6150 N N . PRO A 1 789 ? 5.688 -35.688 31.766 1 35.25 789 PRO A N 1
ATOM 6151 C CA . PRO A 1 789 ? 4.723 -35.875 32.844 1 35.25 789 PRO A CA 1
ATOM 6152 C C . PRO A 1 789 ? 5.277 -35.469 34.219 1 35.25 789 PRO A C 1
ATOM 6154 O O . PRO A 1 789 ? 6.414 -35.812 34.562 1 35.25 789 PRO A O 1
ATOM 6157 N N . HIS A 1 790 ? 5.082 -34.406 34.625 1 34.06 790 HIS A N 1
ATOM 6158 C CA . HIS A 1 790 ? 5.488 -34.188 36 1 34.06 790 HIS A CA 1
ATOM 6159 C C . HIS A 1 790 ? 5.129 -35.375 36.875 1 34.06 790 HIS A C 1
ATOM 6161 O O . HIS A 1 790 ? 4 -35.875 36.812 1 34.06 790 HIS A O 1
ATOM 6167 N N . GLY A 1 791 ? 6.082 -36.312 37.062 1 29.59 791 GLY A N 1
ATOM 6168 C CA . GLY A 1 791 ? 5.832 -37.312 38.062 1 29.59 791 GLY A CA 1
ATOM 6169 C C . GLY A 1 791 ? 4.996 -36.781 39.219 1 29.59 791 GLY A C 1
ATOM 6170 O O . GLY A 1 791 ? 4.887 -35.562 39.406 1 29.59 791 GLY A O 1
ATOM 6171 N N . PRO A 1 792 ? 4.23 -37.781 39.781 1 31.58 792 PRO A N 1
ATOM 6172 C CA . PRO A 1 792 ? 3.357 -37.469 40.906 1 31.58 792 PRO A CA 1
ATOM 6173 C C . PRO A 1 792 ? 4.062 -36.656 42 1 31.58 792 PRO A C 1
ATOM 6175 O O . PRO A 1 792 ? 3.432 -36.219 42.969 1 31.58 792 PRO A O 1
ATOM 6178 N N . ARG A 1 793 ? 5.422 -36.844 42 1 31.64 793 ARG A N 1
ATOM 6179 C CA . ARG A 1 793 ? 6.031 -36.438 43.25 1 31.64 793 ARG A CA 1
ATOM 6180 C C . ARG A 1 793 ? 6.035 -34.938 43.406 1 31.64 793 ARG A C 1
ATOM 6182 O O . ARG A 1 793 ? 6.117 -34.406 44.5 1 31.64 793 ARG A O 1
ATOM 6189 N N . SER A 1 794 ? 6.277 -34.312 42.312 1 28.23 794 SER A N 1
ATOM 6190 C CA . SER A 1 794 ? 6.523 -32.906 42.562 1 28.23 794 SER A CA 1
ATOM 6191 C C . SER A 1 794 ? 5.223 -32.156 42.875 1 28.23 794 SER A C 1
ATOM 6193 O O . SER A 1 794 ? 5.242 -31 43.281 1 28.23 794 SER A O 1
ATOM 6195 N N . MET A 1 795 ? 4.141 -32.781 42.469 1 28.02 795 MET A N 1
ATOM 6196 C CA . MET A 1 795 ? 2.947 -32.312 43.156 1 28.02 795 MET A CA 1
ATOM 6197 C C . MET A 1 795 ? 2.918 -32.781 44.594 1 28.02 795 MET A C 1
ATOM 6199 O O . MET A 1 795 ? 2.279 -32.156 45.438 1 28.02 795 MET A O 1
ATOM 6203 N N . ALA A 1 796 ? 3.471 -33.969 44.875 1 28.89 796 ALA A N 1
ATOM 6204 C CA . ALA A 1 796 ? 3.502 -34.5 46.25 1 28.89 796 ALA A CA 1
ATOM 6205 C C . ALA A 1 796 ? 4.508 -33.719 47.094 1 28.89 796 ALA A C 1
ATOM 6207 O O . ALA A 1 796 ? 4.27 -33.5 48.281 1 28.89 796 ALA A O 1
ATOM 6208 N N . ALA A 1 797 ? 5.637 -33.531 46.562 1 28.92 797 ALA A N 1
ATOM 6209 C CA . ALA A 1 797 ? 6.617 -32.875 47.406 1 28.92 797 ALA A CA 1
ATOM 6210 C C . ALA A 1 797 ? 6.203 -31.438 47.719 1 28.92 797 ALA A C 1
ATOM 6212 O O . ALA A 1 797 ? 6.449 -30.938 48.812 1 28.92 797 ALA A O 1
ATOM 6213 N N . CYS A 1 798 ? 5.672 -30.875 46.719 1 27.75 798 CYS A N 1
ATOM 6214 C CA . CYS A 1 798 ? 5.18 -29.547 47.094 1 27.75 798 CYS A CA 1
ATOM 6215 C C . CYS A 1 798 ? 4.012 -29.641 48.062 1 27.75 798 CYS A C 1
ATOM 6217 O O . CYS A 1 798 ? 3.67 -28.672 48.719 1 27.75 798 CYS A O 1
ATOM 6219 N N . LEU A 1 799 ? 3.367 -30.875 48.125 1 28.02 799 LEU A N 1
ATOM 6220 C CA . LEU A 1 799 ? 2.379 -31.078 49.188 1 28.02 799 LEU A CA 1
ATOM 6221 C C . LEU A 1 799 ? 3.059 -31.422 50.5 1 28.02 799 LEU A C 1
ATOM 6223 O O . LEU A 1 799 ? 2.494 -31.203 51.562 1 28.02 799 LEU A O 1
ATOM 6227 N N . GLN A 1 800 ? 4.113 -32.219 50.531 1 26.67 800 GLN A N 1
ATOM 6228 C CA . GLN A 1 800 ? 4.656 -32.625 51.812 1 26.67 800 GLN A CA 1
ATOM 6229 C C . GLN A 1 800 ? 5.387 -31.484 52.531 1 26.67 800 GLN A C 1
ATOM 6231 O O . GLN A 1 800 ? 5.57 -31.516 53.75 1 26.67 800 GLN A O 1
ATOM 6236 N N . SER A 1 801 ? 6.082 -30.641 51.906 1 23.31 801 SER A N 1
ATOM 6237 C CA . SER A 1 801 ? 6.789 -29.656 52.719 1 23.31 801 SER A CA 1
ATOM 6238 C C . SER A 1 801 ? 5.855 -28.531 53.188 1 23.31 801 SER A C 1
ATOM 6240 O O . SER A 1 801 ? 6.297 -27.562 53.781 1 23.31 801 SER A O 1
ATOM 6242 N N . ALA A 1 802 ? 4.512 -28.891 53.031 1 21 802 ALA A N 1
ATOM 6243 C CA . ALA A 1 802 ? 3.67 -28.219 54.031 1 21 802 ALA A CA 1
ATOM 6244 C C . ALA A 1 802 ? 3.645 -29.016 55.312 1 21 802 ALA A C 1
ATOM 6246 O O . ALA A 1 802 ? 3.469 -30.234 55.312 1 21 802 ALA A O 1
ATOM 6247 N N . MET B 1 1 ? -9.07 -36.062 55.781 1 21.23 1 MET B N 1
ATOM 6248 C CA . MET B 1 1 ? -8.055 -35.938 54.719 1 21.23 1 MET B CA 1
ATOM 6249 C C . MET B 1 1 ? -8.461 -34.844 53.719 1 21.23 1 MET B C 1
ATOM 6251 O O . MET B 1 1 ? -9.219 -35.125 52.781 1 21.23 1 MET B O 1
ATOM 6255 N N . LYS B 1 2 ? -8.797 -33.688 54.281 1 26.06 2 LYS B N 1
ATOM 6256 C CA . LYS B 1 2 ? -9.328 -32.438 53.719 1 26.06 2 LYS B CA 1
ATOM 6257 C C . LYS B 1 2 ? -8.422 -31.906 52.625 1 26.06 2 LYS B C 1
ATOM 6259 O O . LYS B 1 2 ? -7.227 -31.688 52.844 1 26.06 2 LYS B O 1
ATOM 6264 N N . LEU B 1 3 ? -8.766 -32.156 51.375 1 23.86 3 LEU B N 1
ATOM 6265 C CA . LEU B 1 3 ? -8.234 -31.906 50.031 1 23.86 3 LEU B CA 1
ATOM 6266 C C . LEU B 1 3 ? -7.93 -30.422 49.844 1 23.86 3 LEU B C 1
ATOM 6268 O O . LEU B 1 3 ? -8.844 -29.594 49.844 1 23.86 3 LEU B O 1
ATOM 6272 N N . LEU B 1 4 ? -6.91 -29.938 50.469 1 22.77 4 LEU B N 1
ATOM 6273 C CA . LEU B 1 4 ? -6.422 -28.578 50.281 1 22.77 4 LEU B CA 1
ATOM 6274 C C . LEU B 1 4 ? -6.258 -28.266 48.781 1 22.77 4 LEU B C 1
ATOM 6276 O O . LEU B 1 4 ? -5.434 -28.875 48.125 1 22.77 4 LEU B O 1
ATOM 6280 N N . ALA B 1 5 ? -7.352 -27.891 48.188 1 26 5 ALA B N 1
ATOM 6281 C CA . ALA B 1 5 ? -7.398 -27.375 46.812 1 26 5 ALA B CA 1
ATOM 6282 C C . ALA B 1 5 ? -6.387 -26.25 46.625 1 26 5 ALA B C 1
ATOM 6284 O O . ALA B 1 5 ? -6.504 -25.188 47.219 1 26 5 ALA B O 1
ATOM 6285 N N . LEU B 1 6 ? -5.16 -26.656 46.406 1 25.44 6 LEU B N 1
ATOM 6286 C CA . LEU B 1 6 ? -4.102 -25.719 46.062 1 25.44 6 LEU B CA 1
ATOM 6287 C C . LEU B 1 6 ? -4.547 -24.797 44.906 1 25.44 6 LEU B C 1
ATOM 6289 O O . LEU B 1 6 ? -4.82 -25.266 43.812 1 25.44 6 LEU B O 1
ATOM 6293 N N . LEU B 1 7 ? -5.203 -23.781 45.281 1 26.12 7 LEU B N 1
ATOM 6294 C CA . LEU B 1 7 ? -5.473 -22.672 44.375 1 26.12 7 LEU B CA 1
ATOM 6295 C C . LEU B 1 7 ? -4.207 -22.25 43.625 1 26.12 7 LEU B C 1
ATOM 6297 O O . LEU B 1 7 ? -3.262 -21.75 44.25 1 26.12 7 LEU B O 1
ATOM 6301 N N . LEU B 1 8 ? -3.84 -23.047 42.656 1 27.55 8 LEU B N 1
ATOM 6302 C CA . LEU B 1 8 ? -2.83 -22.594 41.719 1 27.55 8 LEU B CA 1
ATOM 6303 C C . LEU B 1 8 ? -3.115 -21.172 41.25 1 27.55 8 LEU B C 1
ATOM 6305 O O . LEU B 1 8 ? -4.098 -20.922 40.531 1 27.55 8 LEU B O 1
ATOM 6309 N N . LEU B 1 9 ? -2.818 -20.25 42.094 1 27.19 9 LEU B N 1
ATOM 6310 C CA . LEU B 1 9 ? -2.789 -18.859 41.688 1 27.19 9 LEU B CA 1
ATOM 6311 C C . LEU B 1 9 ? -1.957 -18.688 40.406 1 27.19 9 LEU B C 1
ATOM 6313 O O . LE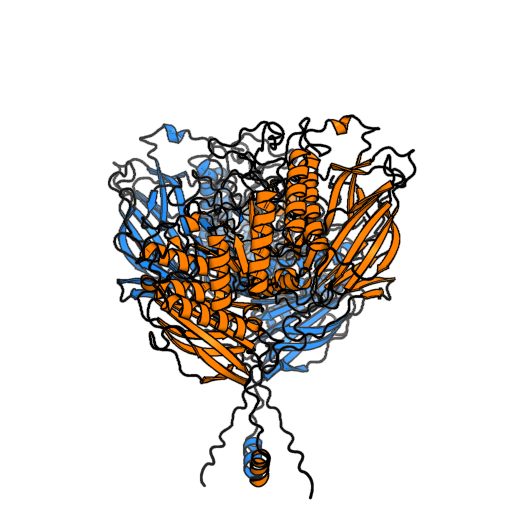U B 1 9 ? -0.758 -18.984 40.406 1 27.19 9 LEU B O 1
ATOM 6317 N N . THR B 1 10 ? -2.514 -18.859 39.344 1 29.33 10 THR B N 1
ATOM 6318 C CA . THR B 1 10 ? -1.97 -18.547 38.031 1 29.33 10 THR B CA 1
ATOM 6319 C C . THR B 1 10 ? -1.471 -17.109 37.969 1 29.33 10 THR B C 1
ATOM 6321 O O . THR B 1 10 ? -2.242 -16.172 38.188 1 29.33 10 THR B O 1
ATOM 6324 N N . CYS B 1 11 ? -0.248 -16.859 38.469 1 29.02 11 CYS B N 1
ATOM 6325 C CA . CYS B 1 11 ? 0.356 -15.547 38.25 1 29.02 11 CYS B CA 1
ATOM 6326 C C . CYS B 1 11 ? 0.267 -15.133 36.781 1 29.02 11 CYS B C 1
ATOM 6328 O O . CYS B 1 11 ? 0.702 -15.875 35.906 1 29.02 11 CYS B O 1
ATOM 6330 N N . PRO B 1 12 ? -0.427 -14.203 36.531 1 35.06 12 PRO B N 1
ATOM 6331 C CA . PRO B 1 12 ? -0.587 -13.711 35.188 1 35.06 12 PRO B CA 1
ATOM 6332 C C . PRO B 1 12 ? 0.744 -13.352 34.5 1 35.06 12 PRO B C 1
ATOM 6334 O O . PRO B 1 12 ? 1.653 -12.852 35.188 1 35.06 12 PRO B O 1
ATOM 6337 N N . ALA B 1 13 ? 1.203 -13.992 33.625 1 34 13 ALA B N 1
ATOM 6338 C CA . ALA B 1 13 ? 2.367 -13.695 32.781 1 34 13 ALA B CA 1
ATOM 6339 C C . ALA B 1 13 ? 2.449 -12.203 32.469 1 34 13 ALA B C 1
ATOM 6341 O O . ALA B 1 13 ? 1.522 -11.633 31.891 1 34 13 ALA B O 1
ATOM 6342 N N . ARG B 1 14 ? 3.332 -11.438 33.219 1 40.47 14 ARG B N 1
ATOM 6343 C CA . ARG B 1 14 ? 3.609 -10.031 32.969 1 40.47 14 ARG B CA 1
ATOM 6344 C C . ARG B 1 14 ? 4.316 -9.844 31.625 1 40.47 14 ARG B C 1
ATOM 6346 O O . ARG B 1 14 ? 5.375 -10.43 31.391 1 40.47 14 ARG B O 1
ATOM 6353 N N . GLY B 1 15 ? 3.574 -9.516 30.609 1 47.34 15 GLY B N 1
ATOM 6354 C CA . GLY B 1 15 ? 4.184 -9.156 29.344 1 47.34 15 GLY B CA 1
ATOM 6355 C C . GLY B 1 15 ? 5.125 -7.973 29.438 1 47.34 15 GLY B C 1
ATOM 6356 O O . GLY B 1 15 ? 5.07 -7.215 30.422 1 47.34 15 GLY B O 1
ATOM 6357 N N . MET B 1 16 ? 6.488 -8.055 28.859 1 55.22 16 MET B N 1
ATOM 6358 C CA . MET B 1 16 ? 7.41 -6.918 28.844 1 55.22 16 MET B CA 1
ATOM 6359 C C . MET B 1 16 ? 7.277 -6.121 27.547 1 55.22 16 MET B C 1
ATOM 6361 O O . MET B 1 16 ? 6.926 -6.672 26.516 1 55.22 16 MET B O 1
ATOM 6365 N N . ILE B 1 17 ? 7.176 -4.805 27.766 1 57.06 17 ILE B N 1
ATOM 6366 C CA . ILE B 1 17 ? 7.457 -3.965 26.609 1 57.06 17 ILE B CA 1
ATOM 6367 C C . ILE B 1 17 ? 8.898 -4.176 26.156 1 57.06 17 ILE B C 1
ATOM 6369 O O . ILE B 1 17 ? 9.828 -4.086 26.969 1 57.06 17 ILE B O 1
ATOM 6373 N N . PRO B 1 18 ? 9 -4.613 24.906 1 63.41 18 PRO B N 1
ATOM 6374 C CA . PRO B 1 18 ? 10.383 -4.762 24.453 1 63.41 18 PRO B CA 1
ATOM 6375 C C . PRO B 1 18 ? 11.227 -3.51 24.703 1 63.41 18 PRO B C 1
ATOM 6377 O O . PRO B 1 18 ? 10.805 -2.404 24.359 1 63.41 18 PRO B O 1
ATOM 6380 N N . GLU B 1 19 ? 12.281 -3.592 25.5 1 62.09 19 GLU B N 1
ATOM 6381 C CA . GLU B 1 19 ? 13.141 -2.473 25.875 1 62.09 19 GLU B CA 1
ATOM 6382 C C . GLU B 1 19 ? 13.688 -1.758 24.641 1 62.09 19 GLU B C 1
ATOM 6384 O O . GLU B 1 19 ? 14.133 -0.613 24.734 1 62.09 19 GLU B O 1
ATOM 6389 N N . GLU B 1 20 ? 13.359 -2.344 23.578 1 73.44 20 GLU B N 1
ATOM 6390 C CA . GLU B 1 20 ? 14.047 -1.818 22.391 1 73.44 20 GLU B CA 1
ATOM 6391 C C . GLU B 1 20 ? 13.062 -1.168 21.422 1 73.44 20 GLU B C 1
ATOM 6393 O O . GLU B 1 20 ? 13.469 -0.634 20.391 1 73.44 20 GLU B O 1
ATOM 6398 N N . ASP B 1 21 ? 11.883 -1.011 21.891 1 84.69 21 ASP B N 1
ATOM 6399 C CA . ASP B 1 21 ? 10.984 -0.368 20.938 1 84.69 21 ASP B CA 1
ATOM 6400 C C . ASP B 1 21 ? 11.109 1.152 21 1 84.69 21 ASP B C 1
ATOM 6402 O O . ASP B 1 21 ? 10.734 1.77 22 1 84.69 21 ASP B O 1
ATOM 6406 N N . TRP B 1 22 ? 11.578 1.817 19.938 1 89.5 22 TRP B N 1
ATOM 6407 C CA . TRP B 1 22 ? 11.914 3.236 19.938 1 89.5 22 TRP B CA 1
ATOM 6408 C C . TRP B 1 22 ? 10.664 4.098 20.031 1 89.5 22 TRP B C 1
ATOM 6410 O O . TRP B 1 22 ? 10.742 5.285 20.344 1 89.5 22 TRP B O 1
ATOM 6420 N N . LEU B 1 23 ? 9.469 3.525 19.797 1 91.12 23 LEU B N 1
ATOM 6421 C CA . LEU B 1 23 ? 8.219 4.27 19.906 1 91.12 23 LEU B CA 1
ATOM 6422 C C . LEU B 1 23 ? 7.719 4.273 21.344 1 91.12 23 LEU B C 1
ATOM 6424 O O . LEU B 1 23 ? 6.801 5.027 21.688 1 91.12 23 LEU B O 1
ATOM 6428 N N . VAL B 1 24 ? 8.328 3.43 22.25 1 89 24 VAL B N 1
ATOM 6429 C CA . VAL B 1 24 ? 7.797 3.287 23.609 1 89 24 VAL B CA 1
ATOM 6430 C C . VAL B 1 24 ? 8.898 3.586 24.625 1 89 24 VAL B C 1
ATOM 6432 O O . VAL B 1 24 ? 8.695 4.375 25.547 1 89 24 VAL B O 1
ATOM 6435 N N . SER B 1 25 ? 10.094 2.865 24.516 1 76.62 25 SER B N 1
ATOM 6436 C CA . SER B 1 25 ? 11.008 2.877 25.656 1 76.62 25 SER B CA 1
ATOM 6437 C C . SER B 1 25 ? 12.453 3.059 25.188 1 76.62 25 SER B C 1
ATOM 6439 O O . SER B 1 25 ? 13.367 3.168 26.016 1 76.62 25 SER B O 1
ATOM 6441 N N . ARG B 1 26 ? 12.742 3.182 24.109 1 69 26 ARG B N 1
ATOM 6442 C CA . ARG B 1 26 ? 14.141 3.117 23.688 1 69 26 ARG B CA 1
ATOM 6443 C C . ARG B 1 26 ? 14.914 4.34 24.188 1 69 26 ARG B C 1
ATOM 6445 O O . ARG B 1 26 ? 14.469 5.473 24 1 69 26 ARG B O 1
ATOM 6452 N N . PRO B 1 27 ? 16.094 3.975 24.797 1 70.94 27 PRO B N 1
ATOM 6453 C CA . PRO B 1 27 ? 16.969 5.098 25.141 1 70.94 27 PRO B CA 1
ATOM 6454 C C . PRO B 1 27 ? 17.5 5.84 23.922 1 70.94 27 PRO B C 1
ATOM 6456 O O . PRO B 1 27 ? 17.75 5.223 22.875 1 70.94 27 PRO B O 1
ATOM 6459 N N . PRO B 1 28 ? 17.609 7.098 24.125 1 73.31 28 PRO B N 1
ATOM 6460 C CA . PRO B 1 28 ? 18.156 7.891 23.031 1 73.31 28 PRO B CA 1
ATOM 6461 C C . PRO B 1 28 ? 19.547 7.43 22.609 1 73.31 28 PRO B C 1
ATOM 6463 O O . PRO B 1 28 ? 20.359 7.023 23.453 1 73.31 28 PRO B O 1
ATOM 6466 N N . ALA B 1 29 ? 19.766 7.266 21.375 1 84.25 29 ALA B N 1
ATOM 6467 C CA . ALA B 1 29 ? 21.078 6.98 20.812 1 84.25 29 ALA B CA 1
ATOM 6468 C C . ALA B 1 29 ? 21.547 8.117 19.922 1 84.25 29 ALA B C 1
ATOM 6470 O O . ALA B 1 29 ? 20.766 8.68 19.156 1 84.25 29 ALA B O 1
ATOM 6471 N N . ALA B 1 30 ? 22.844 8.43 20.094 1 93.06 30 ALA B N 1
ATOM 6472 C CA . ALA B 1 30 ? 23.406 9.531 19.312 1 93.06 30 ALA B CA 1
ATOM 6473 C C . ALA B 1 30 ? 23.812 9.078 17.922 1 93.06 30 ALA B C 1
ATOM 6475 O O . ALA B 1 30 ? 24.312 7.965 17.75 1 93.06 30 ALA B O 1
ATOM 6476 N N . SER B 1 31 ? 23.547 9.961 16.969 1 96.94 31 SER B N 1
ATOM 6477 C CA . SER B 1 31 ? 24.016 9.727 15.609 1 96.94 31 SER B CA 1
ATOM 6478 C C . SER B 1 31 ? 25.531 9.859 15.516 1 96.94 31 SER B C 1
ATOM 6480 O O . SER B 1 31 ? 26.125 10.734 16.156 1 96.94 31 SER B O 1
ATOM 6482 N N . THR B 1 32 ? 26.141 8.977 14.727 1 97.25 32 THR B N 1
ATOM 6483 C CA . THR B 1 32 ? 27.578 9.016 14.578 1 97.25 32 THR B CA 1
ATOM 6484 C C . THR B 1 32 ? 28 8.664 13.148 1 97.25 32 THR B C 1
ATOM 6486 O O . THR B 1 32 ? 27.219 8.047 12.414 1 97.25 32 THR B O 1
ATOM 6489 N N . LEU B 1 33 ? 29.109 9.234 12.688 1 98.19 33 LEU B N 1
ATOM 6490 C CA . LEU B 1 33 ? 29.859 8.727 11.547 1 98.19 33 LEU B CA 1
ATOM 6491 C C . LEU B 1 33 ? 31.109 7.984 12.008 1 98.19 33 LEU B C 1
ATOM 6493 O O . LEU B 1 33 ? 32 8.586 12.602 1 98.19 33 LEU B O 1
ATOM 6497 N N . THR B 1 34 ? 31.203 6.711 11.742 1 97.69 34 THR B N 1
ATOM 6498 C CA . THR B 1 34 ? 32.344 5.914 12.211 1 97.69 34 THR B CA 1
ATOM 6499 C C . THR B 1 34 ? 33 5.168 11.055 1 97.69 34 THR B C 1
ATOM 6501 O O . THR B 1 34 ? 32.312 4.684 10.156 1 97.69 34 THR B O 1
ATOM 6504 N N . LYS B 1 35 ? 34.25 5.098 11.109 1 97.38 35 LYS B N 1
ATOM 6505 C CA . LYS B 1 35 ? 35 4.254 10.164 1 97.38 35 LYS B CA 1
ATOM 6506 C C . LYS B 1 35 ? 34.938 2.791 10.594 1 97.38 35 LYS B C 1
ATOM 6508 O O . LYS B 1 35 ? 35.312 2.459 11.727 1 97.38 35 LYS B O 1
ATOM 6513 N N . GLN B 1 36 ? 34.562 1.999 9.695 1 95 36 GLN B N 1
ATOM 6514 C CA . GLN B 1 36 ? 34.438 0.57 9.961 1 95 36 GLN B CA 1
ATOM 6515 C C . GLN B 1 36 ? 35.75 -0.16 9.648 1 95 36 GLN B C 1
ATOM 6517 O O . GLN B 1 36 ? 36.594 0.367 8.938 1 95 36 GLN B O 1
ATOM 6522 N N . PRO B 1 37 ? 35.844 -1.347 10.133 1 91.62 37 PRO B N 1
ATOM 6523 C CA . PRO B 1 37 ? 37.094 -2.096 9.898 1 91.62 37 PRO B CA 1
ATOM 6524 C C . PRO B 1 37 ? 37.375 -2.346 8.422 1 91.62 37 PRO B C 1
ATOM 6526 O O . PRO B 1 37 ? 38.531 -2.414 8 1 91.62 37 PRO B O 1
ATOM 6529 N N . ASP B 1 38 ? 36.344 -2.439 7.676 1 88.19 38 ASP B N 1
ATOM 6530 C CA . ASP B 1 38 ? 36.531 -2.73 6.258 1 88.19 38 ASP B CA 1
ATOM 6531 C C . ASP B 1 38 ? 36.812 -1.454 5.465 1 88.19 38 ASP B C 1
ATOM 6533 O O . ASP B 1 38 ? 36.906 -1.489 4.234 1 88.19 38 ASP B O 1
ATOM 6537 N N . GLY B 1 39 ? 36.875 -0.4 6.156 1 92.69 39 GLY B N 1
ATOM 6538 C CA . GLY B 1 39 ? 37.25 0.858 5.52 1 92.69 39 GLY B CA 1
ATOM 6539 C C . GLY B 1 39 ? 36.031 1.703 5.148 1 92.69 39 GLY B C 1
ATOM 6540 O O . GLY B 1 39 ? 36.188 2.881 4.809 1 92.69 39 GLY B O 1
ATOM 6541 N N . THR B 1 40 ? 34.875 1.175 5.25 1 95.94 40 THR B N 1
ATOM 6542 C CA . THR B 1 40 ? 33.656 1.934 4.922 1 95.94 40 THR B CA 1
ATOM 6543 C C . THR B 1 40 ? 33.312 2.908 6.047 1 95.94 40 THR B C 1
ATOM 6545 O O . THR B 1 40 ? 33.844 2.795 7.156 1 95.94 40 THR B O 1
ATOM 6548 N N . LEU B 1 41 ? 32.562 3.906 5.734 1 98.25 41 LEU B N 1
ATOM 6549 C CA . LEU B 1 41 ? 32.031 4.852 6.707 1 98.25 41 LEU B CA 1
ATOM 6550 C C . LEU B 1 41 ? 30.562 4.539 7.012 1 98.25 41 LEU B C 1
ATOM 6552 O O . LEU B 1 41 ? 29.766 4.344 6.098 1 98.25 41 LEU B O 1
ATOM 6556 N N . LEU B 1 42 ? 30.281 4.449 8.266 1 97.94 42 LEU B N 1
ATOM 6557 C CA . LEU B 1 42 ? 28.922 4.125 8.695 1 97.94 42 LEU B CA 1
ATOM 6558 C C . LEU B 1 42 ? 28.266 5.316 9.391 1 97.94 42 LEU B C 1
ATOM 6560 O O . LEU B 1 42 ? 28.703 5.719 10.477 1 97.94 42 LEU B O 1
ATOM 6564 N N . LEU B 1 43 ? 27.312 5.949 8.719 1 98.5 43 LEU B N 1
ATOM 6565 C CA . LEU B 1 43 ? 26.438 6.93 9.344 1 98.5 43 LEU B CA 1
ATOM 6566 C C . LEU B 1 43 ? 25.234 6.246 9.992 1 98.5 43 LEU B C 1
ATOM 6568 O O . LEU B 1 43 ? 24.422 5.613 9.305 1 98.5 43 LEU B O 1
ATOM 6572 N N . SER B 1 44 ? 25.109 6.293 11.328 1 96.88 44 SER B N 1
ATOM 6573 C CA . SER B 1 44 ? 24.078 5.52 12.016 1 96.88 44 SER B CA 1
ATOM 6574 C C . SER B 1 44 ? 23.547 6.27 13.234 1 96.88 44 SER B C 1
ATOM 6576 O O . SER B 1 44 ? 24.266 7.066 13.836 1 96.88 44 SER B O 1
ATOM 6578 N N . ASN B 1 45 ? 22.312 6.125 13.555 1 96.06 45 ASN B N 1
ATOM 6579 C CA . ASN B 1 45 ? 21.734 6.605 14.805 1 96.06 45 ASN B CA 1
ATOM 6580 C C . ASN B 1 45 ? 21.156 5.457 15.633 1 96.06 45 ASN B C 1
ATOM 6582 O O . ASN B 1 45 ? 20.344 5.68 16.531 1 96.06 45 ASN B O 1
ATOM 6586 N N . GLY B 1 46 ? 21.469 4.281 15.211 1 91.69 46 GLY B N 1
ATOM 6587 C CA . GLY B 1 46 ? 21.016 3.102 15.93 1 91.69 46 GLY B CA 1
ATOM 6588 C C . GLY B 1 46 ? 19.672 2.588 15.453 1 91.69 46 GLY B C 1
ATOM 6589 O O . GLY B 1 46 ? 19.297 1.44 15.719 1 91.69 46 GLY B O 1
ATOM 6590 N N . LEU B 1 47 ? 18.875 3.336 14.805 1 93.44 47 LEU B N 1
ATOM 6591 C CA . LEU B 1 47 ? 17.594 2.928 14.227 1 93.44 47 LEU B CA 1
ATOM 6592 C C . LEU B 1 47 ? 17.734 2.656 12.727 1 93.44 47 LEU B C 1
ATOM 6594 O O . LEU B 1 47 ? 17.156 1.704 12.211 1 93.44 47 LEU B O 1
ATOM 6598 N N . ILE B 1 48 ? 18.516 3.504 12.055 1 95.81 48 ILE B N 1
ATOM 6599 C CA . ILE B 1 48 ? 18.844 3.312 10.641 1 95.81 48 ILE B CA 1
ATOM 6600 C C . ILE B 1 48 ? 20.312 3.625 10.398 1 95.81 48 ILE B C 1
ATOM 6602 O O . ILE B 1 48 ? 20.969 4.254 11.234 1 95.81 48 ILE B O 1
ATOM 6606 N N . SER B 1 49 ? 20.828 3.166 9.273 1 96.31 49 SER B N 1
ATOM 6607 C CA . SER B 1 49 ? 22.203 3.441 8.922 1 96.31 49 SER B CA 1
ATOM 6608 C C . SER B 1 49 ? 22.375 3.547 7.41 1 96.31 49 SER B C 1
ATOM 6610 O O . SER B 1 49 ? 21.609 2.957 6.648 1 96.31 49 SER B O 1
ATOM 6612 N N . ARG B 1 50 ? 23.25 4.359 7.043 1 98.06 50 ARG B N 1
ATOM 6613 C CA . ARG B 1 50 ? 23.734 4.496 5.672 1 98.06 50 ARG B CA 1
ATOM 6614 C C . ARG B 1 50 ? 25.25 4.32 5.605 1 98.06 50 ARG B C 1
ATOM 6616 O O . ARG B 1 50 ? 25.984 5.031 6.289 1 98.06 50 ARG B O 1
ATOM 6623 N N . ARG B 1 51 ? 25.688 3.391 4.809 1 97.25 51 ARG B N 1
ATOM 6624 C CA . ARG B 1 51 ? 27.109 3.045 4.727 1 97.25 51 ARG B CA 1
ATOM 6625 C C . ARG B 1 51 ? 27.719 3.529 3.414 1 97.25 51 ARG B C 1
ATOM 6627 O O . ARG B 1 51 ? 27.094 3.404 2.355 1 97.25 51 ARG B O 1
ATOM 6634 N N . PHE B 1 52 ? 28.984 4.055 3.521 1 98.38 52 PHE B N 1
ATOM 6635 C CA . PHE B 1 52 ? 29.625 4.641 2.35 1 98.38 52 PHE B CA 1
ATOM 6636 C C . PHE B 1 52 ? 31 4.023 2.117 1 98.38 52 PHE B C 1
ATOM 6638 O O . PHE B 1 52 ? 31.688 3.65 3.07 1 98.38 52 PHE B O 1
ATOM 6645 N N . VAL B 1 53 ? 31.359 3.959 0.851 1 97.12 53 VAL B N 1
ATOM 6646 C CA . VAL B 1 53 ? 32.75 3.803 0.474 1 97.12 53 VAL B CA 1
ATOM 6647 C C . VAL B 1 53 ? 33.312 5.137 -0.03 1 97.12 53 VAL B C 1
ATOM 6649 O O . VAL B 1 53 ? 32.562 5.98 -0.521 1 97.12 53 VAL B O 1
ATOM 6652 N N . VAL B 1 54 ? 34.594 5.316 0.078 1 96.31 54 VAL B N 1
ATOM 6653 C CA . VAL B 1 54 ? 35.219 6.566 -0.339 1 96.31 54 VAL B CA 1
ATOM 6654 C C . VAL B 1 54 ? 36.062 6.332 -1.597 1 96.31 54 VAL B C 1
ATOM 6656 O O . VAL B 1 54 ? 36.344 7.273 -2.342 1 96.31 54 VAL B O 1
ATOM 6659 N N . THR B 1 55 ? 36.5 5.215 -1.802 1 93.94 55 THR B N 1
ATOM 6660 C CA . THR B 1 55 ? 37.312 4.812 -2.955 1 93.94 55 THR B CA 1
ATOM 6661 C C . THR B 1 55 ? 36.594 3.686 -3.723 1 93.94 55 THR B C 1
ATOM 6663 O O . THR B 1 55 ? 36.156 2.701 -3.127 1 93.94 55 THR B O 1
ATOM 6666 N N . PRO B 1 56 ? 36.5 3.697 -5.031 1 94.94 56 PRO B N 1
ATOM 6667 C CA . PRO B 1 56 ? 37.094 4.676 -5.949 1 94.94 56 PRO B CA 1
ATOM 6668 C C . PRO B 1 56 ? 36.344 6 -5.969 1 94.94 56 PRO B C 1
ATOM 6670 O O . PRO B 1 56 ? 36.844 6.996 -6.492 1 94.94 56 PRO B O 1
ATOM 6673 N N . ASN B 1 57 ? 35.156 6.074 -5.523 1 97.12 57 ASN B N 1
ATOM 6674 C CA . ASN B 1 57 ? 34.312 7.273 -5.371 1 97.12 57 ASN B CA 1
ATOM 6675 C C . ASN B 1 57 ? 33.375 7.156 -4.184 1 97.12 57 ASN B C 1
ATOM 6677 O O . ASN B 1 57 ? 33.125 6.055 -3.688 1 97.12 57 ASN B O 1
ATOM 6681 N N . TRP B 1 58 ? 32.906 8.281 -3.695 1 98.19 58 TRP B N 1
ATOM 6682 C CA . TRP B 1 58 ? 31.922 8.266 -2.619 1 98.19 58 TRP B CA 1
ATOM 6683 C C . TRP B 1 58 ? 30.625 7.609 -3.082 1 98.19 58 TRP B C 1
ATOM 6685 O O . TRP B 1 58 ? 29.984 8.086 -4.02 1 98.19 58 TRP B O 1
ATOM 6695 N N . ALA B 1 59 ? 30.172 6.484 -2.477 1 97.81 59 ALA B N 1
ATOM 6696 C CA . ALA B 1 59 ? 28.969 5.785 -2.887 1 97.81 59 ALA B CA 1
ATOM 6697 C C . ALA B 1 59 ? 28.281 5.129 -1.692 1 97.81 59 ALA B C 1
ATOM 6699 O O . ALA B 1 59 ? 28.953 4.574 -0.814 1 97.81 59 ALA B O 1
ATOM 6700 N N . THR B 1 60 ? 26.984 5.25 -1.631 1 98 60 THR B N 1
ATOM 6701 C CA . THR B 1 60 ? 26.188 4.477 -0.682 1 98 60 THR B CA 1
ATOM 6702 C C . THR B 1 60 ? 26.172 3 -1.064 1 98 60 THR B C 1
ATOM 6704 O O . THR B 1 60 ? 25.812 2.646 -2.186 1 98 60 THR B O 1
ATOM 6707 N N . VAL B 1 61 ? 26.516 2.158 -0.1 1 95.88 61 VAL B N 1
ATOM 6708 C CA . VAL B 1 61 ? 26.578 0.738 -0.432 1 95.88 61 VAL B CA 1
ATOM 6709 C C . VAL B 1 61 ? 25.609 -0.043 0.461 1 95.88 61 VAL B C 1
ATOM 6711 O O . VAL B 1 61 ? 25.438 -1.252 0.291 1 95.88 61 VAL B O 1
ATOM 6714 N N . SER B 1 62 ? 25.016 0.637 1.401 1 94.62 62 SER B N 1
ATOM 6715 C CA . SER B 1 62 ? 23.984 0.045 2.264 1 94.62 62 SER B CA 1
ATOM 6716 C C . SER B 1 62 ? 23.094 1.114 2.865 1 94.62 62 SER B C 1
ATOM 6718 O O . SER B 1 62 ? 23.531 2.23 3.143 1 94.62 62 SER B O 1
ATOM 6720 N N . LEU B 1 63 ? 21.844 0.893 2.971 1 96.06 63 LEU B N 1
ATOM 6721 C CA . LEU B 1 63 ? 20.812 1.645 3.68 1 96.06 63 LEU B CA 1
ATOM 6722 C C . LEU B 1 63 ? 19.891 0.707 4.449 1 96.06 63 LEU B C 1
ATOM 6724 O O . LEU B 1 63 ? 19.078 -0.004 3.852 1 96.06 63 LEU B O 1
ATOM 6728 N N . GLN B 1 64 ? 20 0.737 5.797 1 92 64 GLN B N 1
ATOM 6729 C CA . GLN B 1 64 ? 19.375 -0.337 6.566 1 92 64 GLN B CA 1
ATOM 6730 C C . GLN B 1 64 ? 18.547 0.222 7.715 1 92 64 GLN B C 1
ATOM 6732 O O . GLN B 1 64 ? 18.906 1.23 8.32 1 92 64 GLN B O 1
ATOM 6737 N N . SER B 1 65 ? 17.391 -0.367 7.902 1 90.12 65 SER B N 1
ATOM 6738 C CA . SER B 1 65 ? 16.75 -0.264 9.211 1 90.12 65 SER B CA 1
ATOM 6739 C C . SER B 1 65 ? 17.438 -1.159 10.234 1 90.12 65 SER B C 1
ATOM 6741 O O . SER B 1 65 ? 17.578 -2.365 10.023 1 90.12 65 SER B O 1
ATOM 6743 N N . GLU B 1 66 ? 17.844 -0.61 11.32 1 84.81 66 GLU B N 1
ATOM 6744 C CA . GLU B 1 66 ? 18.594 -1.332 12.336 1 84.81 66 GLU B CA 1
ATOM 6745 C C . GLU B 1 66 ? 17.672 -1.861 13.438 1 84.81 66 GLU B C 1
ATOM 6747 O O . GLU B 1 66 ? 18.125 -2.508 14.375 1 84.81 66 GLU B O 1
ATOM 6752 N N . VAL B 1 67 ? 16.422 -1.521 13.305 1 76.25 67 VAL B N 1
ATOM 6753 C CA . VAL B 1 67 ? 15.477 -1.966 14.32 1 76.25 67 VAL B CA 1
ATOM 6754 C C . VAL B 1 67 ? 15.352 -3.488 14.289 1 76.25 67 VAL B C 1
ATOM 6756 O O . VAL B 1 67 ? 15.156 -4.074 13.219 1 76.25 67 VAL B O 1
ATOM 6759 N N . PRO B 1 68 ? 15.633 -4.039 15.422 1 60 68 PRO B N 1
ATOM 6760 C CA . PRO B 1 68 ? 15.547 -5.504 15.461 1 60 68 PRO B CA 1
ATOM 6761 C C . PRO B 1 68 ? 14.141 -6.016 15.172 1 60 68 PRO B C 1
ATOM 6763 O O . PRO B 1 68 ? 13.188 -5.625 15.844 1 60 68 PRO B O 1
ATOM 6766 N N . VAL B 1 69 ? 13.781 -6.352 14.055 1 57.25 69 VAL B N 1
ATOM 6767 C CA . VAL B 1 69 ? 12.57 -7.098 13.734 1 57.25 69 VAL B CA 1
ATOM 6768 C C . VAL B 1 69 ? 12.898 -8.586 13.633 1 57.25 69 VAL B C 1
ATOM 6770 O O . VAL B 1 69 ? 14.062 -8.977 13.68 1 57.25 69 VAL B O 1
ATOM 6773 N N . VAL B 1 70 ? 11.789 -9.375 13.781 1 51.41 70 VAL B N 1
ATOM 6774 C CA . VAL B 1 70 ? 11.953 -10.797 13.492 1 51.41 70 VAL B CA 1
ATOM 6775 C C . VAL B 1 70 ? 12.766 -10.984 12.219 1 51.41 70 VAL B C 1
ATOM 6777 O O . VAL B 1 70 ? 12.391 -10.484 11.156 1 51.41 70 VAL B O 1
ATOM 6780 N N . GLY B 1 71 ? 14.188 -11.148 12.281 1 53.81 71 GLY B N 1
ATOM 6781 C CA . GLY B 1 71 ? 15.07 -11.414 11.156 1 53.81 71 GLY B CA 1
ATOM 6782 C C . GLY B 1 71 ? 16.281 -10.508 11.117 1 53.81 71 GLY B C 1
ATOM 6783 O O . GLY B 1 71 ? 17.219 -10.75 10.359 1 53.81 71 GLY B O 1
ATOM 6784 N N . GLY B 1 72 ? 16.234 -9.516 11.984 1 63.22 72 GLY B N 1
ATOM 6785 C CA . GLY B 1 72 ? 17.391 -8.633 12.039 1 63.22 72 GLY B CA 1
ATOM 6786 C C . GLY B 1 72 ? 17.219 -7.379 11.203 1 63.22 72 GLY B C 1
ATOM 6787 O O . GLY B 1 72 ? 16.094 -7.023 10.828 1 63.22 72 GLY B O 1
ATOM 6788 N N . PRO B 1 73 ? 18.297 -6.59 11.008 1 74.44 73 PRO B N 1
ATOM 6789 C CA . PRO B 1 73 ? 18.266 -5.383 10.172 1 74.44 73 PRO B CA 1
ATOM 6790 C C . PRO B 1 73 ? 17.766 -5.656 8.758 1 74.44 73 PRO B C 1
ATOM 6792 O O . PRO B 1 73 ? 18.016 -6.734 8.211 1 74.44 73 PRO B O 1
ATOM 6795 N N . THR B 1 74 ? 17.016 -4.762 8.242 1 81.56 74 THR B N 1
ATOM 6796 C CA . THR B 1 74 ? 16.484 -4.914 6.898 1 81.56 74 THR B CA 1
ATOM 6797 C C . THR B 1 74 ? 17.172 -3.963 5.922 1 81.56 74 THR B C 1
ATOM 6799 O O . THR B 1 74 ? 17.234 -2.756 6.164 1 81.56 74 THR B O 1
ATOM 6802 N N . GLU B 1 75 ? 17.719 -4.574 4.867 1 88.88 75 GLU B N 1
ATOM 6803 C CA . GLU B 1 75 ? 18.391 -3.807 3.818 1 88.88 75 GLU B CA 1
ATOM 6804 C C . GLU B 1 75 ? 17.375 -3.242 2.824 1 88.88 75 GLU B C 1
ATOM 6806 O O . GLU B 1 75 ? 16.516 -3.969 2.33 1 88.88 75 GLU B O 1
ATOM 6811 N N . ALA B 1 76 ? 17.547 -1.935 2.574 1 91.12 76 ALA B N 1
ATOM 6812 C CA . ALA B 1 76 ? 16.625 -1.299 1.637 1 91.12 76 ALA B CA 1
ATOM 6813 C C . ALA B 1 76 ? 17.156 -1.368 0.209 1 91.12 76 ALA B C 1
ATOM 6815 O O . ALA B 1 76 ? 16.391 -1.222 -0.752 1 91.12 76 ALA B O 1
ATOM 6816 N N . LEU B 1 77 ? 18.469 -1.664 0.003 1 93.06 77 LEU B N 1
ATOM 6817 C CA . LEU B 1 77 ? 19.078 -1.494 -1.315 1 93.06 77 LEU B CA 1
ATOM 6818 C C . LEU B 1 77 ? 19.312 -2.844 -1.985 1 93.06 77 LEU B C 1
ATOM 6820 O O . LEU B 1 77 ? 19.703 -3.809 -1.327 1 93.06 77 LEU B O 1
ATOM 6824 N N . ARG B 1 78 ? 19.125 -2.898 -3.303 1 89.62 78 ARG B N 1
ATOM 6825 C CA . ARG B 1 78 ? 19.547 -4.035 -4.117 1 89.62 78 ARG B CA 1
ATOM 6826 C C . ARG B 1 78 ? 20.672 -3.648 -5.066 1 89.62 78 ARG B C 1
ATOM 6828 O O . ARG B 1 78 ? 21.266 -4.512 -5.711 1 89.62 78 ARG B O 1
ATOM 6835 N N . GLY B 1 79 ? 20.906 -2.32 -5.152 1 90.56 79 GLY B N 1
ATOM 6836 C CA . GLY B 1 79 ? 21.906 -1.892 -6.117 1 90.56 79 GLY B CA 1
ATOM 6837 C C . GLY B 1 79 ? 22.484 -0.522 -5.809 1 90.56 79 GLY B C 1
ATOM 6838 O O . GLY B 1 79 ? 21.984 0.185 -4.934 1 90.56 79 GLY B O 1
ATOM 6839 N N . LEU B 1 80 ? 23.516 -0.203 -6.594 1 93.5 80 LEU B N 1
ATOM 6840 C CA . LEU B 1 80 ? 24.234 1.062 -6.445 1 93.5 80 LEU B CA 1
ATOM 6841 C C . LEU B 1 80 ? 23.562 2.164 -7.258 1 93.5 80 LEU B C 1
ATOM 6843 O O . LEU B 1 80 ? 22.922 1.888 -8.281 1 93.5 80 LEU B O 1
ATOM 6847 N N . ALA B 1 81 ? 23.578 3.336 -6.812 1 93.88 81 ALA B N 1
ATOM 6848 C CA . ALA B 1 81 ? 23.141 4.551 -7.496 1 93.88 81 ALA B CA 1
ATOM 6849 C C . ALA B 1 81 ? 24.062 5.723 -7.184 1 93.88 81 ALA B C 1
ATOM 6851 O O . ALA B 1 81 ? 24.844 5.668 -6.23 1 93.88 81 ALA B O 1
ATOM 6852 N N . PRO B 1 82 ? 24.062 6.746 -8.086 1 95.12 82 PRO B N 1
ATOM 6853 C CA . PRO B 1 82 ? 24.766 7.973 -7.676 1 95.12 82 PRO B CA 1
ATOM 6854 C C . PRO B 1 82 ? 24.156 8.602 -6.422 1 95.12 82 PRO B C 1
ATOM 6856 O O . PRO B 1 82 ? 23 8.32 -6.086 1 95.12 82 PRO B O 1
ATOM 6859 N N . GLU B 1 83 ? 24.984 9.375 -5.758 1 97.25 83 GLU B N 1
ATOM 6860 C CA . GLU B 1 83 ? 24.453 10.117 -4.617 1 97.25 83 GLU B CA 1
ATOM 6861 C C . GLU B 1 83 ? 23.484 11.203 -5.066 1 97.25 83 GLU B C 1
ATOM 6863 O O . GLU B 1 83 ? 22.594 11.594 -4.316 1 97.25 83 GLU B O 1
ATOM 6868 N N . ALA B 1 84 ? 23.719 11.719 -6.172 1 96.5 84 ALA B N 1
ATOM 6869 C CA . ALA B 1 84 ? 22.859 12.719 -6.824 1 96.5 84 ALA B CA 1
ATOM 6870 C C . ALA B 1 84 ? 23.156 12.789 -8.32 1 96.5 84 ALA B C 1
ATOM 6872 O O . ALA B 1 84 ? 24.078 12.148 -8.812 1 96.5 84 ALA B O 1
ATOM 6873 N N . ARG B 1 85 ? 22.328 13.492 -9.07 1 93.56 85 ARG B N 1
ATOM 6874 C CA . ARG B 1 85 ? 22.609 13.836 -10.461 1 93.56 85 ARG B CA 1
ATOM 6875 C C . ARG B 1 85 ? 22.422 15.328 -10.711 1 93.56 85 ARG B C 1
ATOM 6877 O O . ARG B 1 85 ? 21.531 15.953 -10.117 1 93.56 85 ARG B O 1
ATOM 6884 N N . LEU B 1 86 ? 23.281 15.82 -11.578 1 92.12 86 LEU B N 1
ATOM 6885 C CA . LEU B 1 86 ? 23.188 17.219 -11.961 1 92.12 86 LEU B CA 1
ATOM 6886 C C . LEU B 1 86 ? 23.25 17.375 -13.477 1 92.12 86 LEU B C 1
ATOM 6888 O O . LEU B 1 86 ? 24.125 16.797 -14.125 1 92.12 86 LEU B O 1
ATOM 6892 N N . LYS B 1 87 ? 22.297 18.047 -13.992 1 88.44 87 LYS B N 1
ATOM 6893 C CA . LYS B 1 87 ? 22.375 18.484 -15.383 1 88.44 87 LYS B CA 1
ATOM 6894 C C . LYS B 1 87 ? 22.625 19.984 -15.461 1 88.44 87 LYS B C 1
ATOM 6896 O O . LYS B 1 87 ? 21.828 20.781 -14.977 1 88.44 87 LYS B O 1
ATOM 6901 N N . LEU B 1 88 ? 23.75 20.375 -16.062 1 87.94 88 LEU B N 1
ATOM 6902 C CA . LEU B 1 88 ? 24.188 21.766 -16.156 1 87.94 88 LEU B CA 1
ATOM 6903 C C . LEU B 1 88 ? 24.203 22.234 -17.609 1 87.94 88 LEU B C 1
ATOM 6905 O O . LEU B 1 88 ? 24.422 21.422 -18.516 1 87.94 88 LEU B O 1
ATOM 6909 N N . SER B 1 89 ? 23.891 23.438 -17.766 1 82.31 89 SER B N 1
ATOM 6910 C CA . SER B 1 89 ? 24.094 24.078 -19.062 1 82.31 89 SER B CA 1
ATOM 6911 C C . SER B 1 89 ? 24.766 25.438 -18.922 1 82.31 89 SER B C 1
ATOM 6913 O O . SER B 1 89 ? 24.719 26.047 -17.844 1 82.31 89 SER B O 1
ATOM 6915 N N . CYS B 1 90 ? 25.406 25.828 -19.984 1 77.12 90 CYS B N 1
ATOM 6916 C CA . CYS B 1 90 ? 26.109 27.109 -20 1 77.12 90 CYS B CA 1
ATOM 6917 C C . CYS B 1 90 ? 25.391 28.109 -20.906 1 77.12 90 CYS B C 1
ATOM 6919 O O . CYS B 1 90 ? 25.641 28.156 -22.109 1 77.12 90 CYS B O 1
ATOM 6921 N N . PRO B 1 91 ? 24.375 28.766 -20.375 1 61.06 91 PRO B N 1
ATOM 6922 C CA . PRO B 1 91 ? 23.594 29.625 -21.25 1 61.06 91 PRO B CA 1
ATOM 6923 C C . PRO B 1 91 ? 24.453 30.594 -22.078 1 61.06 91 PRO B C 1
ATOM 6925 O O . PRO B 1 91 ? 24.109 30.891 -23.219 1 61.06 91 PRO B O 1
ATOM 6928 N N . ASP B 1 92 ? 25.469 31.188 -21.375 1 56.09 92 ASP B N 1
ATOM 6929 C CA . ASP B 1 92 ? 26.281 32.125 -22.141 1 56.09 92 ASP B CA 1
ATOM 6930 C C . ASP B 1 92 ? 27 31.438 -23.281 1 56.09 92 ASP B C 1
ATOM 6932 O O . ASP B 1 92 ? 27.453 32.094 -24.234 1 56.09 92 ASP B O 1
ATOM 6936 N N . HIS B 1 93 ? 26.953 30.203 -23.141 1 50.59 93 HIS B N 1
ATOM 6937 C CA . HIS B 1 93 ? 27.719 29.469 -24.156 1 50.59 93 HIS B CA 1
ATOM 6938 C C . HIS B 1 93 ? 26.797 28.625 -25.031 1 50.59 93 HIS B C 1
ATOM 6940 O O . HIS B 1 93 ? 27.203 28.172 -26.109 1 50.59 93 HIS B O 1
ATOM 6946 N N . ASP B 1 94 ? 25.5 28.344 -24.547 1 49.62 94 ASP B N 1
ATOM 6947 C CA . ASP B 1 94 ? 24.594 27.578 -25.391 1 49.62 94 ASP B CA 1
ATOM 6948 C C . ASP B 1 94 ? 23.203 28.203 -25.438 1 49.62 94 ASP B C 1
ATOM 6950 O O . ASP B 1 94 ? 22.328 27.844 -24.641 1 49.62 94 ASP B O 1
ATOM 6954 N N . PRO B 1 95 ? 23.078 29.172 -26.312 1 45.34 95 PRO B N 1
AT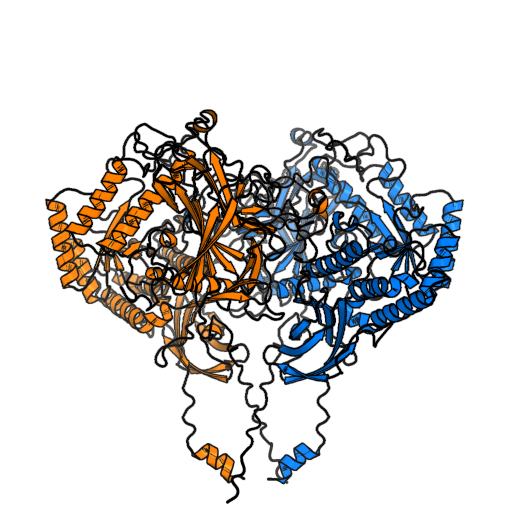OM 6955 C CA . PRO B 1 95 ? 21.797 29.875 -26.422 1 45.34 95 PRO B CA 1
ATOM 6956 C C . PRO B 1 95 ? 20.625 28.938 -26.719 1 45.34 95 PRO B C 1
ATOM 6958 O O . PRO B 1 95 ? 19.469 29.344 -26.594 1 45.34 95 PRO B O 1
ATOM 6961 N N . LYS B 1 96 ? 20.859 27.75 -27.219 1 46.19 96 LYS B N 1
ATOM 6962 C CA . LYS B 1 96 ? 19.766 26.859 -27.609 1 46.19 96 LYS B CA 1
ATOM 6963 C C . LYS B 1 96 ? 18.922 26.469 -26.406 1 46.19 96 LYS B C 1
ATOM 6965 O O . LYS B 1 96 ? 17.734 26.156 -26.547 1 46.19 96 LYS B O 1
ATOM 6970 N N . ASN B 1 97 ? 19.547 26.422 -25.312 1 47.06 97 ASN B N 1
ATOM 6971 C CA . ASN B 1 97 ? 18.828 25.969 -24.125 1 47.06 97 ASN B CA 1
ATOM 6972 C C . ASN B 1 97 ? 18.047 27.109 -23.469 1 47.06 97 ASN B C 1
ATOM 6974 O O . ASN B 1 97 ? 17.188 26.875 -22.609 1 47.06 97 ASN B O 1
ATOM 6978 N N . ALA B 1 98 ? 18.531 28.375 -23.703 1 47.69 98 ALA B N 1
ATOM 6979 C CA . ALA B 1 98 ? 17.797 29.516 -23.156 1 47.69 98 ALA B CA 1
ATOM 6980 C C . ALA B 1 98 ? 16.375 29.578 -23.688 1 47.69 98 ALA B C 1
ATOM 6982 O O . ALA B 1 98 ? 15.484 30.141 -23.031 1 47.69 98 ALA B O 1
ATOM 6983 N N . GLY B 1 99 ? 16.156 29.109 -24.828 1 45.31 99 GLY B N 1
ATOM 6984 C CA . GLY B 1 99 ? 14.859 29.188 -25.484 1 45.31 99 GLY B CA 1
ATOM 6985 C C . GLY B 1 99 ? 13.969 28 -25.188 1 45.31 99 GLY B C 1
ATOM 6986 O O . GLY B 1 99 ? 12.922 27.828 -25.812 1 45.31 99 GLY B O 1
ATOM 6987 N N . ARG B 1 100 ? 14.469 27.219 -24.266 1 50.88 100 ARG B N 1
ATOM 6988 C CA . ARG B 1 100 ? 13.695 25.984 -24.078 1 50.88 100 ARG B CA 1
ATOM 6989 C C . ARG B 1 100 ? 12.359 26.281 -23.406 1 50.88 100 ARG B C 1
ATOM 6991 O O . ARG B 1 100 ? 12.297 27.031 -22.438 1 50.88 100 ARG B O 1
ATOM 6998 N N . ARG B 1 101 ? 11.297 25.828 -24.125 1 58.47 101 ARG B N 1
ATOM 6999 C CA . ARG B 1 101 ? 9.898 25.891 -23.688 1 58.47 101 ARG B CA 1
ATOM 7000 C C . ARG B 1 101 ? 9.688 25.141 -22.391 1 58.47 101 ARG B C 1
ATOM 7002 O O . ARG B 1 101 ? 10.641 24.625 -21.797 1 58.47 101 ARG B O 1
ATOM 7009 N N . LEU B 1 102 ? 8.609 25.203 -21.938 1 46.56 102 LEU B N 1
ATOM 7010 C CA . LEU B 1 102 ? 8.148 24.484 -20.75 1 46.56 102 LEU B CA 1
ATOM 7011 C C . LEU B 1 102 ? 8.547 23.016 -20.797 1 46.56 102 LEU B C 1
ATOM 7013 O O . LEU B 1 102 ? 8.258 22.328 -21.781 1 46.56 102 LEU B O 1
ATOM 7017 N N . LEU B 1 103 ? 9.57 22.688 -19.844 1 52.66 103 LEU B N 1
ATOM 7018 C CA . LEU B 1 103 ? 9.898 21.281 -19.703 1 52.66 103 LEU B CA 1
ATOM 7019 C C . LEU B 1 103 ? 8.68 20.469 -19.281 1 52.66 103 LEU B C 1
ATOM 7021 O O . LEU B 1 103 ? 7.805 20.984 -18.578 1 52.66 103 LEU B O 1
ATOM 7025 N N . PRO B 1 104 ? 8.594 19.234 -19.891 1 47.94 104 PRO B N 1
ATOM 7026 C CA . PRO B 1 104 ? 7.547 18.391 -19.312 1 47.94 104 PRO B CA 1
ATOM 7027 C C . PRO B 1 104 ? 7.723 18.172 -17.797 1 47.94 104 PRO B C 1
ATOM 7029 O O . PRO B 1 104 ? 8.852 18.094 -17.312 1 47.94 104 PRO B O 1
ATOM 7032 N N . TYR B 1 105 ? 6.73 18.594 -17.172 1 43.16 105 TYR B N 1
ATOM 7033 C CA . TYR B 1 105 ? 6.754 18.203 -15.766 1 43.16 105 TYR B CA 1
ATOM 7034 C C . TYR B 1 105 ? 7.262 16.766 -15.602 1 43.16 105 TYR B C 1
ATOM 7036 O O . TYR B 1 105 ? 7.102 15.938 -16.5 1 43.16 105 TYR B O 1
ATOM 7044 N N . ALA B 1 106 ? 8.344 16.703 -14.711 1 43.88 106 ALA B N 1
ATOM 7045 C CA . ALA B 1 106 ? 8.703 15.305 -14.469 1 43.88 106 ALA B CA 1
ATOM 7046 C C . ALA B 1 106 ? 7.508 14.383 -14.68 1 43.88 106 ALA B C 1
ATOM 7048 O O . ALA B 1 106 ? 6.395 14.695 -14.242 1 43.88 106 ALA B O 1
ATOM 7049 N N . PRO B 1 107 ? 7.598 13.68 -15.812 1 36.47 107 PRO B N 1
ATOM 7050 C CA . PRO B 1 107 ? 6.445 12.844 -16.141 1 36.47 107 PRO B CA 1
ATOM 7051 C C . PRO B 1 107 ? 5.707 12.336 -14.914 1 36.47 107 PRO B C 1
ATOM 7053 O O . PRO B 1 107 ? 6.316 12.148 -13.859 1 36.47 107 PRO B O 1
ATOM 7056 N N . ASP B 1 108 ? 4.57 12.844 -14.867 1 35.62 108 ASP B N 1
ATOM 7057 C CA . ASP B 1 108 ? 3.764 12.195 -13.844 1 35.62 108 ASP B CA 1
ATOM 7058 C C . ASP B 1 108 ? 4.277 10.781 -13.555 1 35.62 108 ASP B C 1
ATOM 7060 O O . ASP B 1 108 ? 4.43 9.969 -14.469 1 35.62 108 ASP B O 1
ATOM 7064 N N . ALA B 1 109 ? 5.402 10.906 -12.797 1 35.88 109 ALA B N 1
ATOM 7065 C CA . ALA B 1 109 ? 5.859 9.594 -12.344 1 35.88 109 ALA B CA 1
ATOM 7066 C C . ALA B 1 109 ? 4.762 8.547 -12.5 1 35.88 109 ALA B C 1
ATOM 7068 O O . ALA B 1 109 ? 3.994 8.297 -11.562 1 35.88 109 ALA B O 1
ATOM 7069 N N . LEU B 1 110 ? 4.145 8.773 -13.633 1 34.97 110 LEU B N 1
ATOM 7070 C CA . LEU B 1 110 ? 3.209 7.672 -13.797 1 34.97 110 LEU B CA 1
ATOM 7071 C C . LEU B 1 110 ? 3.82 6.359 -13.32 1 34.97 110 LEU B C 1
ATOM 7073 O O . LEU B 1 110 ? 4.953 6.031 -13.672 1 34.97 110 LEU B O 1
ATOM 7077 N N . GLU B 1 111 ? 3.643 6.215 -12.141 1 33.44 111 GLU B N 1
ATOM 7078 C CA . GLU B 1 111 ? 3.941 4.875 -11.641 1 33.44 111 GLU B CA 1
ATOM 7079 C C . GLU B 1 111 ? 4.023 3.867 -12.789 1 33.44 111 GLU B C 1
ATOM 7081 O O . GLU B 1 111 ? 3.123 3.801 -13.625 1 33.44 111 GLU B O 1
ATOM 7086 N N . GLY B 1 112 ? 5.258 3.359 -13.133 1 34.28 112 GLY B N 1
ATOM 7087 C CA . GLY B 1 112 ? 5.52 2.303 -14.094 1 34.28 112 GLY B CA 1
ATOM 7088 C C . GLY B 1 112 ? 6.125 2.812 -15.391 1 34.28 112 GLY B C 1
ATOM 7089 O O . GLY B 1 112 ? 6.293 2.051 -16.344 1 34.28 112 GLY B O 1
ATOM 7090 N N . LEU B 1 113 ? 6.18 4.25 -15.57 1 38.12 113 LEU B N 1
ATOM 7091 C CA . LEU B 1 113 ? 6.797 4.688 -16.812 1 38.12 113 LEU B CA 1
ATOM 7092 C C . LEU B 1 113 ? 8.297 4.91 -16.641 1 38.12 113 LEU B C 1
ATOM 7094 O O . LEU B 1 113 ? 8.734 5.348 -15.57 1 38.12 113 LEU B O 1
ATOM 7098 N N . THR B 1 114 ? 9.219 4.172 -17.312 1 37.75 114 THR B N 1
ATOM 7099 C CA . THR B 1 114 ? 10.633 4.5 -17.406 1 37.75 114 THR B CA 1
ATOM 7100 C C . THR B 1 114 ? 10.883 5.527 -18.516 1 37.75 114 THR B C 1
ATOM 7102 O O . THR B 1 114 ? 10.547 5.289 -19.672 1 37.75 114 THR B O 1
ATOM 7105 N N . ASP B 1 115 ? 10.555 6.746 -18.422 1 39.56 115 ASP B N 1
ATOM 7106 C CA . ASP B 1 115 ? 11.117 7.605 -19.453 1 39.56 115 ASP B CA 1
ATOM 7107 C C . ASP B 1 115 ? 12.633 7.707 -19.312 1 39.56 115 ASP B C 1
ATOM 7109 O O . ASP B 1 115 ? 13.141 8.344 -18.391 1 39.56 115 ASP B O 1
ATOM 7113 N N . ARG B 1 116 ? 13.328 6.871 -20.109 1 40.94 116 ARG B N 1
ATOM 7114 C CA . ARG B 1 116 ? 14.789 6.852 -20.094 1 40.94 116 ARG B CA 1
ATOM 7115 C C . ARG B 1 116 ? 15.359 8.266 -20.094 1 40.94 116 ARG B C 1
ATOM 7117 O O . ARG B 1 116 ? 16.484 8.492 -19.641 1 40.94 116 ARG B O 1
ATOM 7124 N N . ASN B 1 117 ? 14.586 9.117 -20.75 1 38.12 117 ASN B N 1
ATOM 7125 C CA . ASN B 1 117 ? 15.125 10.477 -20.797 1 38.12 117 ASN B CA 1
ATOM 7126 C C . ASN B 1 117 ? 14.938 11.203 -19.469 1 38.12 117 ASN B C 1
ATOM 7128 O O . ASN B 1 117 ? 15.562 12.234 -19.234 1 38.12 117 ASN B O 1
ATOM 7132 N N . GLU B 1 118 ? 14.008 10.578 -18.688 1 46.09 118 GLU B N 1
ATOM 7133 C CA . GLU B 1 118 ? 13.68 11.32 -17.469 1 46.09 118 GLU B CA 1
ATOM 7134 C C . GLU B 1 118 ? 13.969 10.484 -16.234 1 46.09 118 GLU B C 1
ATOM 7136 O O . GLU B 1 118 ? 14.047 11.023 -15.125 1 46.09 118 GLU B O 1
ATOM 7141 N N . SER B 1 119 ? 14.18 9.148 -16.562 1 45.53 119 SER B N 1
ATOM 7142 C CA . SER B 1 119 ? 14.352 8.266 -15.406 1 45.53 119 SER B CA 1
ATOM 7143 C C . SER B 1 119 ? 15.828 8.117 -15.047 1 45.53 119 SER B C 1
ATOM 7145 O O . SER B 1 119 ? 16.703 8.336 -15.883 1 45.53 119 SER B O 1
ATOM 7147 N N . GLY B 1 120 ? 16.172 8.094 -13.797 1 44.12 120 GLY B N 1
ATOM 7148 C CA . GLY B 1 120 ? 17.484 7.746 -13.289 1 44.12 120 GLY B CA 1
ATOM 7149 C C . GLY B 1 120 ? 17.922 6.34 -13.648 1 44.12 120 GLY B C 1
ATOM 7150 O O . GLY B 1 120 ? 17.375 5.742 -14.586 1 44.12 120 GLY B O 1
ATOM 7151 N N . GLY B 1 121 ? 18.797 5.809 -13.258 1 46.72 121 GLY B N 1
ATOM 7152 C CA . GLY B 1 121 ? 19.438 4.543 -13.555 1 46.72 121 GLY B CA 1
ATOM 7153 C C . GLY B 1 121 ? 20.672 4.695 -14.422 1 46.72 121 GLY B C 1
ATOM 7154 O O . GLY B 1 121 ? 21.125 5.816 -14.672 1 46.72 121 GLY B O 1
ATOM 7155 N N . SER B 1 122 ? 21.266 3.643 -14.641 1 46.44 122 SER B N 1
ATOM 7156 C CA . SER B 1 122 ? 22.531 3.646 -15.383 1 46.44 122 SER B CA 1
ATOM 7157 C C . SER B 1 122 ? 22.328 4.172 -16.797 1 46.44 122 SER B C 1
ATOM 7159 O O . SER B 1 122 ? 23.266 4.641 -17.438 1 46.44 122 SER B O 1
ATOM 7161 N N . THR B 1 123 ? 21.031 4.195 -17.203 1 44.31 123 THR B N 1
ATOM 7162 C CA . THR B 1 123 ? 20.766 4.598 -18.594 1 44.31 123 THR B CA 1
ATOM 7163 C C . THR B 1 123 ? 20 5.91 -18.625 1 44.31 123 THR B C 1
ATOM 7165 O O . THR B 1 123 ? 19.625 6.383 -19.703 1 44.31 123 THR B O 1
ATOM 7168 N N . GLY B 1 124 ? 19.734 6.484 -17.516 1 54.78 124 GLY B N 1
ATOM 7169 C CA . GLY B 1 124 ? 18.891 7.66 -17.484 1 54.78 124 GLY B CA 1
ATOM 7170 C C . GLY B 1 124 ? 19.625 8.945 -17.828 1 54.78 124 GLY B C 1
ATOM 7171 O O . GLY B 1 124 ? 20.859 8.984 -17.766 1 54.78 124 GLY B O 1
ATOM 7172 N N . SER B 1 125 ? 18.891 9.828 -18.438 1 59.5 125 SER B N 1
ATOM 7173 C CA . SER B 1 125 ? 19.438 11.102 -18.891 1 59.5 125 SER B CA 1
ATOM 7174 C C . SER B 1 125 ? 19.172 12.219 -17.875 1 59.5 125 SER B C 1
ATOM 7176 O O . SER B 1 125 ? 19.141 13.398 -18.25 1 59.5 125 SER B O 1
ATOM 7178 N N . ALA B 1 126 ? 19.031 11.812 -16.672 1 70.75 126 ALA B N 1
ATOM 7179 C CA . ALA B 1 126 ? 18.625 12.805 -15.68 1 70.75 126 ALA B CA 1
ATOM 7180 C C . ALA B 1 126 ? 19.797 13.719 -15.312 1 70.75 126 ALA B C 1
ATOM 7182 O O . ALA B 1 126 ? 19.594 14.766 -14.688 1 70.75 126 ALA B O 1
ATOM 7183 N N . GLY B 1 127 ? 21 13.461 -15.797 1 84.19 127 GLY B N 1
ATOM 7184 C CA . GLY B 1 127 ? 22.172 14.258 -15.492 1 84.19 127 GLY B CA 1
ATOM 7185 C C . GLY B 1 127 ? 23.391 13.422 -15.164 1 84.19 127 GLY B C 1
ATOM 7186 O O . GLY B 1 127 ? 23.344 12.195 -15.18 1 84.19 127 GLY B O 1
ATOM 7187 N N . ARG B 1 128 ? 24.453 14.156 -14.945 1 89.19 128 ARG B N 1
ATOM 7188 C CA . ARG B 1 128 ? 25.688 13.477 -14.57 1 89.19 128 ARG B CA 1
ATOM 7189 C C . ARG B 1 128 ? 25.656 13.039 -13.109 1 89.19 128 ARG B C 1
ATOM 7191 O O . ARG B 1 128 ? 25.141 13.758 -12.258 1 89.19 128 ARG B O 1
ATOM 7198 N N . ALA B 1 129 ? 26.328 11.914 -12.891 1 93.62 129 ALA B N 1
ATOM 7199 C CA . ALA B 1 129 ? 26.344 11.344 -11.547 1 93.62 129 ALA B CA 1
ATOM 7200 C C . ALA B 1 129 ? 27.266 12.141 -10.625 1 93.62 129 ALA B C 1
ATOM 7202 O O . ALA B 1 129 ? 28.344 12.57 -11.031 1 93.62 129 ALA B O 1
ATOM 7203 N N . VAL B 1 130 ? 26.781 12.484 -9.461 1 96.75 130 VAL B N 1
ATOM 7204 C CA . VAL B 1 130 ? 27.625 12.938 -8.359 1 96.75 130 VAL B CA 1
ATOM 7205 C C . VAL B 1 130 ? 27.953 11.766 -7.438 1 96.75 130 VAL B C 1
ATOM 7207 O O . VAL B 1 130 ? 27.047 11.188 -6.82 1 96.75 130 VAL B O 1
ATOM 7210 N N . GLY B 1 131 ? 29.203 11.453 -7.359 1 96.94 131 GLY B N 1
ATOM 7211 C CA . GLY B 1 131 ? 29.562 10.227 -6.656 1 96.94 131 GLY B CA 1
ATOM 7212 C C . GLY B 1 131 ? 29.047 8.977 -7.34 1 96.94 131 GLY B C 1
ATOM 7213 O O . GLY B 1 131 ? 28.922 8.938 -8.562 1 96.94 131 GLY B O 1
ATOM 7214 N N . GLY B 1 132 ? 28.953 7.91 -6.551 1 95.62 132 GLY B N 1
ATOM 7215 C CA . GLY B 1 132 ? 28.438 6.648 -7.055 1 95.62 132 GLY B CA 1
ATOM 7216 C C . GLY B 1 132 ? 29.516 5.766 -7.664 1 95.62 132 GLY B C 1
ATOM 7217 O O . GLY B 1 132 ? 30.656 6.18 -7.789 1 95.62 132 GLY B O 1
ATOM 7218 N N . LEU B 1 133 ? 29.125 4.598 -7.918 1 94.62 133 LEU B N 1
ATOM 7219 C CA . LEU B 1 133 ? 29.953 3.604 -8.578 1 94.62 133 LEU B CA 1
ATOM 7220 C C . LEU B 1 133 ? 29.203 2.904 -9.695 1 94.62 133 LEU B C 1
ATOM 7222 O O . LEU B 1 133 ? 27.969 2.875 -9.695 1 94.62 133 LEU B O 1
ATOM 7226 N N . ARG B 1 134 ? 29.969 2.475 -10.641 1 89.56 134 ARG B N 1
ATOM 7227 C CA . ARG B 1 134 ? 29.453 1.712 -11.773 1 89.56 134 ARG B CA 1
ATOM 7228 C C . ARG B 1 134 ? 30.047 0.31 -11.812 1 89.56 134 ARG B C 1
ATOM 7230 O O . ARG B 1 134 ? 31.062 0.041 -11.148 1 89.56 134 ARG B O 1
ATOM 7237 N N . GLY B 1 135 ? 29.312 -0.583 -12.586 1 88.69 135 GLY B N 1
ATOM 7238 C CA . GLY B 1 135 ? 29.891 -1.901 -12.797 1 88.69 135 GLY B CA 1
ATOM 7239 C C . GLY B 1 135 ? 29.016 -3.025 -12.281 1 88.69 135 GLY B C 1
ATOM 7240 O O . GLY B 1 135 ? 29.219 -4.191 -12.633 1 88.69 135 GLY B O 1
ATOM 7241 N N . GLN B 1 136 ? 28.062 -2.688 -11.375 1 88.44 136 GLN B N 1
ATOM 7242 C CA . GLN B 1 136 ? 27.141 -3.732 -10.945 1 88.44 136 GLN B CA 1
ATOM 7243 C C . GLN B 1 136 ? 26.312 -4.258 -12.109 1 88.44 136 GLN B C 1
ATOM 7245 O O . GLN B 1 136 ? 25.875 -3.482 -12.961 1 88.44 136 GLN B O 1
ATOM 7250 N N . ARG B 1 137 ? 26.094 -5.574 -12.07 1 79.94 137 ARG B N 1
ATOM 7251 C CA . ARG B 1 137 ? 25.25 -6.172 -13.102 1 79.94 137 ARG B CA 1
ATOM 7252 C C . ARG B 1 137 ? 23.922 -6.656 -12.523 1 79.94 137 ARG B C 1
ATOM 7254 O O . ARG B 1 137 ? 23.844 -6.949 -11.328 1 79.94 137 ARG B O 1
ATOM 7261 N N . ARG B 1 138 ? 22.766 -6.656 -13.336 1 79.44 138 ARG B N 1
ATOM 7262 C CA . ARG B 1 138 ? 21.438 -7.242 -13.125 1 79.44 138 ARG B CA 1
ATOM 7263 C C . ARG B 1 138 ? 20.672 -6.488 -12.047 1 79.44 138 ARG B C 1
ATOM 7265 O O . ARG B 1 138 ? 19.438 -6.449 -12.07 1 79.44 138 ARG B O 1
ATOM 7272 N N . TYR B 1 139 ? 21.422 -5.879 -10.969 1 84.44 139 TYR B N 1
ATOM 7273 C CA . TYR B 1 139 ? 20.812 -5.031 -9.945 1 84.44 139 TYR B CA 1
ATOM 7274 C C . TYR B 1 139 ? 19.734 -5.789 -9.188 1 84.44 139 TYR B C 1
ATOM 7276 O O . TYR B 1 139 ? 18.688 -5.211 -8.828 1 84.44 139 TYR B O 1
ATOM 7284 N N . ALA B 1 140 ? 19.828 -7.098 -9.016 1 81.81 140 ALA B N 1
ATOM 7285 C CA . ALA B 1 140 ? 18.922 -7.902 -8.203 1 81.81 140 ALA B CA 1
ATOM 7286 C C . ALA B 1 140 ? 19.391 -7.961 -6.754 1 81.81 140 ALA B C 1
ATOM 7288 O O . ALA B 1 140 ? 18.578 -8.016 -5.828 1 81.81 140 ALA B O 1
ATOM 7289 N N . MET B 1 141 ? 20.734 -8.031 -6.617 1 85.56 141 MET B N 1
ATOM 7290 C CA . MET B 1 141 ? 21.391 -8.062 -5.316 1 85.56 141 MET B CA 1
ATOM 7291 C C . MET B 1 141 ? 22.719 -7.297 -5.359 1 85.56 141 MET B C 1
ATOM 7293 O O . MET B 1 141 ? 23.406 -7.312 -6.379 1 85.56 141 MET B O 1
ATOM 7297 N N . LEU B 1 142 ? 22.938 -6.633 -4.297 1 88 142 LEU B N 1
ATOM 7298 C CA . LEU B 1 142 ? 24.203 -5.902 -4.223 1 88 142 LEU B CA 1
ATOM 7299 C C . LEU B 1 142 ? 25.234 -6.68 -3.416 1 88 142 LEU B C 1
ATOM 7301 O O . LEU B 1 142 ? 25.219 -6.645 -2.184 1 88 142 LEU B O 1
ATOM 7305 N N . ASP B 1 143 ? 26.078 -7.395 -4.102 1 82.62 143 ASP B N 1
ATOM 7306 C CA . ASP B 1 143 ? 27.266 -8.039 -3.549 1 82.62 143 ASP B CA 1
ATOM 7307 C C . ASP B 1 143 ? 28.531 -7.258 -3.91 1 82.62 143 ASP B C 1
ATOM 7309 O O . ASP B 1 143 ? 29 -7.336 -5.043 1 82.62 143 ASP B O 1
ATOM 7313 N N . MET B 1 144 ? 29.109 -6.617 -2.951 1 82.69 144 MET B N 1
ATOM 7314 C CA . MET B 1 144 ? 30.219 -5.691 -3.178 1 82.69 144 MET B CA 1
ATOM 7315 C C . MET B 1 144 ? 31.453 -6.43 -3.668 1 82.69 144 MET B C 1
ATOM 7317 O O . MET B 1 144 ? 32.312 -5.848 -4.34 1 82.69 144 MET B O 1
ATOM 7321 N N . ASP B 1 145 ? 31.484 -7.723 -3.41 1 77.81 145 ASP B N 1
ATOM 7322 C CA . ASP B 1 145 ? 32.688 -8.484 -3.746 1 77.81 145 ASP B CA 1
ATOM 7323 C C . ASP B 1 145 ? 32.562 -9.133 -5.125 1 77.81 145 ASP B C 1
ATOM 7325 O O . ASP B 1 145 ? 33.531 -9.594 -5.695 1 77.81 145 ASP B O 1
ATOM 7329 N N . ALA B 1 146 ? 31.422 -9.086 -5.617 1 76.44 146 ALA B N 1
ATOM 7330 C CA . ALA B 1 146 ? 31.156 -9.844 -6.84 1 76.44 146 ALA B CA 1
ATOM 7331 C C . ALA B 1 146 ? 31.516 -9.023 -8.078 1 76.44 146 ALA B C 1
ATOM 7333 O O . ALA B 1 146 ? 31.656 -9.57 -9.172 1 76.44 146 ALA B O 1
ATOM 7334 N N . TRP B 1 147 ? 31.719 -7.664 -7.895 1 81.12 147 TRP B N 1
ATOM 7335 C CA . TRP B 1 147 ? 31.797 -6.809 -9.078 1 81.12 147 TRP B CA 1
ATOM 7336 C C . TRP B 1 147 ? 33.062 -5.941 -9.039 1 81.12 147 TRP B C 1
ATOM 7338 O O . TRP B 1 147 ? 33.562 -5.645 -7.965 1 81.12 147 TRP B O 1
ATOM 7348 N N . ASN B 1 148 ? 33.469 -5.719 -10.289 1 85.31 148 ASN B N 1
ATOM 7349 C CA . ASN B 1 148 ? 34.5 -4.688 -10.43 1 85.31 148 ASN B CA 1
ATOM 7350 C C . ASN B 1 148 ? 33.875 -3.291 -10.453 1 85.31 148 ASN B C 1
ATOM 7352 O O . ASN B 1 148 ? 33.531 -2.787 -11.516 1 85.31 148 ASN B O 1
ATOM 7356 N N . LEU B 1 149 ? 33.844 -2.621 -9.344 1 91.38 149 LEU B N 1
ATOM 7357 C CA . LEU B 1 149 ? 33.156 -1.331 -9.203 1 91.38 149 LEU B CA 1
ATOM 7358 C C . LEU B 1 149 ? 34.156 -0.185 -9.438 1 91.38 149 LEU B C 1
ATOM 7360 O O . LEU B 1 149 ? 35.25 -0.167 -8.875 1 91.38 149 LEU B O 1
ATOM 7364 N N . THR B 1 150 ? 33.75 0.687 -10.391 1 93.44 150 THR B N 1
ATOM 7365 C CA . THR B 1 150 ? 34.594 1.8 -10.781 1 93.44 150 THR B CA 1
ATOM 7366 C C . THR B 1 150 ? 33.812 3.115 -10.758 1 93.44 150 THR B C 1
ATOM 7368 O O . THR B 1 150 ? 32.594 3.117 -10.758 1 93.44 150 THR B O 1
ATOM 7371 N N . ALA B 1 151 ? 34.594 4.18 -10.617 1 93.62 151 ALA B N 1
ATOM 7372 C CA . ALA B 1 151 ? 34.031 5.504 -10.82 1 93.62 151 ALA B CA 1
ATOM 7373 C C . ALA B 1 151 ? 33.875 5.824 -12.305 1 93.62 151 ALA B C 1
ATOM 7375 O O . ALA B 1 151 ? 34.75 5.469 -13.102 1 93.62 151 ALA B O 1
ATOM 7376 N N . GLY B 1 152 ? 32.781 6.426 -12.688 1 89.62 152 GLY B N 1
ATOM 7377 C CA . GLY B 1 152 ? 32.688 6.902 -14.055 1 89.62 152 GLY B CA 1
ATOM 7378 C C . GLY B 1 152 ? 33.625 8.062 -14.352 1 89.62 152 GLY B C 1
ATOM 7379 O O . GLY B 1 152 ? 33.844 8.93 -13.5 1 89.62 152 GLY B O 1
ATOM 7380 N N . SER B 1 153 ? 34.094 8.148 -15.602 1 88.56 153 SER B N 1
ATOM 7381 C CA . SER B 1 153 ? 35.031 9.203 -15.977 1 88.56 153 SER B CA 1
ATOM 7382 C C . SER B 1 153 ? 34.344 10.562 -16.047 1 88.56 153 SER B C 1
ATOM 7384 O O . SER B 1 153 ? 35 11.602 -15.93 1 88.56 153 SER B O 1
ATOM 7386 N N . ASP B 1 154 ? 33.062 10.586 -16.188 1 88.88 154 ASP B N 1
ATOM 7387 C CA . ASP B 1 154 ? 32.312 11.836 -16.312 1 88.88 154 ASP B CA 1
ATOM 7388 C C . ASP B 1 154 ? 31.547 12.156 -15.031 1 88.88 154 ASP B C 1
ATOM 7390 O O . ASP B 1 154 ? 30.734 13.086 -14.992 1 88.88 154 ASP B O 1
ATOM 7394 N N . ASP B 1 155 ? 31.844 11.391 -14 1 92.56 155 ASP B N 1
ATOM 7395 C CA . ASP B 1 155 ? 31.156 11.602 -12.719 1 92.56 155 ASP B CA 1
ATOM 7396 C C . ASP B 1 155 ? 31.891 12.648 -11.883 1 92.56 155 ASP B C 1
ATOM 7398 O O . ASP B 1 155 ? 33.094 12.844 -12.023 1 92.56 155 ASP B O 1
ATOM 7402 N N . TRP B 1 156 ? 31.109 13.422 -11.078 1 95.44 156 TRP B N 1
ATOM 7403 C CA . TRP B 1 156 ? 31.75 14.203 -10.023 1 95.44 156 TRP B CA 1
ATOM 7404 C C . TRP B 1 156 ? 32.438 13.297 -9.016 1 95.44 156 TRP B C 1
ATOM 7406 O O . TRP B 1 156 ? 31.875 12.297 -8.57 1 95.44 156 TRP B O 1
ATOM 7416 N N . SER B 1 157 ? 33.656 13.625 -8.641 1 95.88 157 SER B N 1
ATOM 7417 C CA . SER B 1 157 ? 34.438 12.711 -7.816 1 95.88 157 SER B CA 1
ATOM 7418 C C . SER B 1 157 ? 34.594 13.25 -6.402 1 95.88 157 SER B C 1
ATOM 7420 O O . SER B 1 157 ? 34.75 14.461 -6.203 1 95.88 157 SER B O 1
ATOM 7422 N N . TYR B 1 158 ? 34.781 12.352 -5.434 1 97.31 158 TYR B N 1
ATOM 7423 C CA . TYR B 1 158 ? 34.938 12.664 -4.016 1 97.31 158 TYR B CA 1
ATOM 7424 C C . TYR B 1 158 ? 36.219 13.461 -3.775 1 97.31 158 TYR B C 1
ATOM 7426 O O . TYR B 1 158 ? 37.281 13.117 -4.289 1 97.31 158 TYR B O 1
ATOM 7434 N N . GLN B 1 159 ? 36 14.492 -2.928 1 96.88 159 GLN B N 1
ATOM 7435 C CA . GLN B 1 159 ? 37.156 15.305 -2.549 1 96.88 159 GLN B CA 1
ATOM 7436 C C . GLN B 1 159 ? 37.406 15.234 -1.045 1 96.88 159 GLN B C 1
ATOM 7438 O O . GLN B 1 159 ? 38.531 14.984 -0.609 1 96.88 159 GLN B O 1
ATOM 7443 N N . SER B 1 160 ? 36.375 15.539 -0.307 1 97.5 160 SER B N 1
ATOM 7444 C CA . SER B 1 160 ? 36.5 15.547 1.146 1 97.5 160 SER B CA 1
ATOM 7445 C C . SER B 1 160 ? 35.156 15.453 1.82 1 97.5 160 SER B C 1
ATOM 7447 O O . SER B 1 160 ? 34.094 15.555 1.158 1 97.5 160 SER B O 1
ATOM 7449 N N . HIS B 1 161 ? 35.188 15.125 3.105 1 98.31 161 HIS B N 1
ATOM 7450 C CA . HIS B 1 161 ? 33.969 15.164 3.9 1 98.31 161 HIS B CA 1
ATOM 7451 C C . HIS B 1 161 ? 34.219 15.695 5.305 1 98.31 161 HIS B C 1
ATOM 7453 O O . HIS B 1 161 ? 35.344 15.633 5.789 1 98.31 161 HIS B O 1
ATOM 7459 N N . GLN B 1 162 ? 33.219 16.297 5.926 1 97.75 162 GLN B N 1
ATOM 7460 C CA . GLN B 1 162 ? 33.312 16.844 7.273 1 97.75 162 GLN B CA 1
ATOM 7461 C C . GLN B 1 162 ? 32 16.625 8.039 1 97.75 162 GLN B C 1
ATOM 7463 O O . GLN B 1 162 ? 30.938 16.562 7.438 1 97.75 162 GLN B O 1
ATOM 7468 N N . VAL B 1 163 ? 32.125 16.453 9.328 1 97.88 163 VAL B N 1
ATOM 7469 C CA . VAL B 1 163 ? 30.969 16.281 10.211 1 97.88 163 VAL B CA 1
ATOM 7470 C C . VAL B 1 163 ? 30.797 17.516 11.07 1 97.88 163 VAL B C 1
ATOM 7472 O O . VAL B 1 163 ? 31.766 18.125 11.523 1 97.88 163 VAL B O 1
ATOM 7475 N N . ALA B 1 164 ? 29.578 17.922 11.273 1 97.5 164 ALA B N 1
ATOM 7476 C CA . ALA B 1 164 ? 29.219 19.062 12.109 1 97.5 164 ALA B CA 1
ATOM 7477 C C . ALA B 1 164 ? 27.859 18.859 12.766 1 97.5 164 ALA B C 1
ATOM 7479 O O . ALA B 1 164 ? 27.141 17.922 12.43 1 97.5 164 ALA B O 1
ATOM 7480 N N . PRO B 1 165 ? 27.578 19.656 13.789 1 96.81 165 PRO B N 1
ATOM 7481 C CA . PRO B 1 165 ? 26.219 19.625 14.328 1 96.81 165 PRO B CA 1
ATOM 7482 C C . PRO B 1 165 ? 25.172 20.141 13.336 1 96.81 165 PRO B C 1
ATOM 7484 O O . PRO B 1 165 ? 25.5 20.953 12.461 1 96.81 165 PRO B O 1
ATOM 7487 N N . ILE B 1 166 ? 23.969 19.688 13.5 1 97.81 166 ILE B N 1
ATOM 7488 C CA . ILE B 1 166 ? 22.859 20.172 12.68 1 97.81 166 ILE B CA 1
ATOM 7489 C C . ILE B 1 166 ? 22.531 21.609 13.047 1 97.81 166 ILE B C 1
ATOM 7491 O O . ILE B 1 166 ? 22.547 21.984 14.227 1 97.81 166 ILE B O 1
ATOM 7495 N N . LYS B 1 167 ? 22.219 22.391 12.062 1 96.38 167 LYS B N 1
ATOM 7496 C CA . LYS B 1 167 ? 21.859 23.781 12.273 1 96.38 167 LYS B CA 1
ATOM 7497 C C . LYS B 1 167 ? 20.359 24 12.203 1 96.38 167 LYS B C 1
ATOM 7499 O O . LYS B 1 167 ? 19.656 23.25 11.516 1 96.38 167 LYS B O 1
ATOM 7504 N N . ALA B 1 168 ? 19.891 25 12.961 1 96.56 168 ALA B N 1
ATOM 7505 C CA . ALA B 1 168 ? 18.484 25.359 12.914 1 96.56 168 ALA B CA 1
ATOM 7506 C C . ALA B 1 168 ? 18.094 25.938 11.562 1 96.56 168 ALA B C 1
ATOM 7508 O O . ALA B 1 168 ? 18.828 26.781 11.016 1 96.56 168 ALA B O 1
ATOM 7509 N N . ARG B 1 169 ? 17.016 25.578 11.008 1 94.56 169 ARG B N 1
ATOM 7510 C CA . ARG B 1 169 ? 16.562 26.031 9.695 1 94.56 169 ARG B CA 1
ATOM 7511 C C . ARG B 1 169 ? 15.758 27.328 9.812 1 94.56 169 ARG B C 1
ATOM 7513 O O . ARG B 1 169 ? 15.672 28.109 8.859 1 94.56 169 ARG B O 1
ATOM 7520 N N . TRP B 1 170 ? 15.125 27.609 10.883 1 96.38 170 TRP B N 1
ATOM 7521 C CA . TRP B 1 170 ? 14.414 28.828 11.234 1 96.38 170 TRP B CA 1
ATOM 7522 C C . TRP B 1 170 ? 14.445 29.062 12.742 1 96.38 170 TRP B C 1
ATOM 7524 O O . TRP B 1 170 ? 14.922 28.219 13.5 1 96.38 170 TRP B O 1
ATOM 7534 N N . ALA B 1 171 ? 14.008 30.203 13.086 1 95.94 171 ALA B N 1
ATOM 7535 C CA . ALA B 1 171 ? 13.977 30.531 14.508 1 95.94 171 ALA B CA 1
ATOM 7536 C C . ALA B 1 171 ? 12.781 29.891 15.203 1 95.94 171 ALA B C 1
ATOM 7538 O O . ALA B 1 171 ? 11.672 29.875 14.664 1 95.94 171 ALA B O 1
ATOM 7539 N N . TRP B 1 172 ? 13.023 29.266 16.297 1 96.62 172 TRP B N 1
ATOM 7540 C CA . TRP B 1 172 ? 11.969 28.672 17.109 1 96.62 172 TRP B CA 1
ATOM 7541 C C . TRP B 1 172 ? 12.453 28.453 18.547 1 96.62 172 TRP B C 1
ATOM 7543 O O . TRP B 1 172 ? 13.633 28.156 18.766 1 96.62 172 TRP B O 1
ATOM 7553 N N . THR B 1 173 ? 11.555 28.578 19.516 1 96 173 THR B N 1
ATOM 7554 C CA . THR B 1 173 ? 11.883 28.391 20.922 1 96 173 THR B CA 1
ATOM 7555 C C . THR B 1 173 ? 11.078 27.234 21.516 1 96 173 THR B C 1
ATOM 7557 O O . THR B 1 173 ? 9.844 27.266 21.516 1 96 173 THR B O 1
ATOM 7560 N N . PRO B 1 174 ? 11.781 26.25 22.094 1 95.31 174 PRO B N 1
ATOM 7561 C CA . PRO B 1 174 ? 11.07 25.125 22.719 1 95.31 174 PRO B CA 1
ATOM 7562 C C . PRO B 1 174 ? 10.141 25.578 23.859 1 95.31 174 PRO B C 1
ATOM 7564 O O . PRO B 1 174 ? 10.516 26.438 24.656 1 95.31 174 PRO B O 1
ATOM 7567 N N . GLY B 1 175 ? 8.992 25.031 23.891 1 94.75 175 GLY B N 1
ATOM 7568 C CA . GLY B 1 175 ? 8.047 25.297 24.969 1 94.75 175 GLY B CA 1
ATOM 7569 C C . GLY B 1 175 ? 7.125 26.453 24.672 1 94.75 175 GLY B C 1
ATOM 7570 O O . GLY B 1 175 ? 6.133 26.656 25.375 1 94.75 175 GLY B O 1
ATOM 7571 N N . GLN B 1 176 ? 7.465 27.234 23.641 1 96.19 176 GLN B N 1
ATOM 7572 C CA . GLN B 1 176 ? 6.617 28.375 23.344 1 96.19 176 GLN B CA 1
ATOM 7573 C C . GLN B 1 176 ? 5.207 27.938 22.953 1 96.19 176 GLN B C 1
ATOM 7575 O O . GLN B 1 176 ? 5.039 26.906 22.281 1 96.19 176 GLN B O 1
ATOM 7580 N N . ARG B 1 177 ? 4.145 28.734 23.453 1 97.12 177 ARG B N 1
ATOM 7581 C CA . ARG B 1 177 ? 2.729 28.5 23.203 1 97.12 177 ARG B CA 1
ATOM 7582 C C . ARG B 1 177 ? 2.354 27.047 23.484 1 97.12 177 ARG B C 1
ATOM 7584 O O . ARG B 1 177 ? 1.652 26.406 22.703 1 97.12 177 ARG B O 1
ATOM 7591 N N . HIS B 1 178 ? 2.928 26.438 24.484 1 95.31 178 HIS B N 1
ATOM 7592 C CA . HIS B 1 178 ? 2.604 25.141 25.062 1 95.31 178 HIS B CA 1
ATOM 7593 C C . HIS B 1 178 ? 3.127 24 24.203 1 95.31 178 HIS B C 1
ATOM 7595 O O . HIS B 1 178 ? 2.564 22.906 24.203 1 95.31 178 HIS B O 1
ATOM 7601 N N . SER B 1 179 ? 4.094 24.234 23.328 1 94.88 179 SER B N 1
ATOM 7602 C CA . SER B 1 179 ? 4.715 23.172 22.547 1 94.88 179 SER B CA 1
ATOM 7603 C C . SER B 1 179 ? 5.543 22.25 23.422 1 94.88 179 SER B C 1
ATOM 7605 O O . SER B 1 179 ? 5.77 22.531 24.594 1 94.88 179 SER B O 1
ATOM 7607 N N . VAL B 1 180 ? 5.984 21.141 22.922 1 87.62 180 VAL B N 1
ATOM 7608 C CA . VAL B 1 180 ? 6.883 20.203 23.562 1 87.62 180 VAL B CA 1
ATOM 7609 C C . VAL B 1 180 ? 8.242 20.859 23.812 1 87.62 180 VAL B C 1
ATOM 7611 O O . VAL B 1 180 ? 8.609 21.797 23.094 1 87.62 180 VAL B O 1
ATOM 7614 N N . MET B 1 181 ? 8.906 20.375 24.781 1 89.38 181 MET B N 1
ATOM 7615 C CA . MET B 1 181 ? 10.273 20.797 25.047 1 89.38 181 MET B CA 1
ATOM 7616 C C . MET B 1 181 ? 11.266 20.016 24.203 1 89.38 181 MET B C 1
ATOM 7618 O O . MET B 1 181 ? 12.164 19.359 24.734 1 89.38 181 MET B O 1
ATOM 7622 N N . ALA B 1 182 ? 11.156 20.141 22.953 1 89.44 182 ALA B N 1
ATOM 7623 C CA . ALA B 1 182 ? 12.016 19.422 22.016 1 89.44 182 ALA B CA 1
ATOM 7624 C C . ALA B 1 182 ? 13.352 20.141 21.844 1 89.44 182 ALA B C 1
ATOM 7626 O O . ALA B 1 182 ? 13.43 21.359 21.953 1 89.44 182 ALA B O 1
ATOM 7627 N N . ALA B 1 183 ? 14.367 19.391 21.547 1 92.12 183 ALA B N 1
ATOM 7628 C CA . ALA B 1 183 ? 15.641 20 21.172 1 92.12 183 ALA B CA 1
ATOM 7629 C C . ALA B 1 183 ? 15.516 20.734 19.844 1 92.12 183 ALA B C 1
ATOM 7631 O O . ALA B 1 183 ? 14.898 20.234 18.891 1 92.12 183 ALA B O 1
ATOM 7632 N N . TRP B 1 184 ? 16.062 21.969 19.75 1 95.69 184 TRP B N 1
ATOM 7633 C CA . TRP B 1 184 ? 16.078 22.719 18.516 1 95.69 184 TRP B CA 1
ATOM 7634 C C . TRP B 1 184 ? 17.422 23.406 18.312 1 95.69 184 TRP B C 1
ATOM 7636 O O . TRP B 1 184 ? 17.891 24.156 19.172 1 95.69 184 TRP B O 1
ATOM 7646 N N . PRO B 1 185 ? 18.094 23.234 17.141 1 96.62 185 PRO B N 1
ATOM 7647 C CA . PRO B 1 185 ? 17.688 22.281 16.094 1 96.62 185 PRO B CA 1
ATOM 7648 C C . PRO B 1 185 ? 17.656 20.828 16.594 1 96.62 185 PRO B C 1
ATOM 7650 O O . PRO B 1 185 ? 18.203 20.547 17.672 1 96.62 185 PRO B O 1
ATOM 7653 N N . PRO B 1 186 ? 16.938 19.984 15.859 1 96.19 186 PRO B N 1
ATOM 7654 C CA . PRO B 1 186 ? 16.984 18.578 16.266 1 96.19 186 PRO B CA 1
ATOM 7655 C C . PRO B 1 186 ? 18.422 18.062 16.422 1 96.19 186 PRO B C 1
ATOM 7657 O O . PRO B 1 186 ? 19.312 18.484 15.672 1 96.19 186 PRO B O 1
ATOM 7660 N N . ARG B 1 187 ? 18.609 17.172 17.359 1 96.06 187 ARG B N 1
ATOM 7661 C CA . ARG B 1 187 ? 19.938 16.609 17.594 1 96.06 187 ARG B CA 1
ATOM 7662 C C . ARG B 1 187 ? 20.312 15.625 16.5 1 96.06 187 ARG B C 1
ATOM 7664 O O . ARG B 1 187 ? 19.438 15.016 15.875 1 96.06 187 ARG B O 1
ATOM 7671 N N . GLY B 1 188 ? 21.578 15.516 16.266 1 97.94 188 GLY B N 1
ATOM 7672 C CA . GLY B 1 188 ? 22.125 14.625 15.258 1 97.94 188 GLY B CA 1
ATOM 7673 C C . GLY B 1 188 ? 23.453 15.102 14.695 1 97.94 188 GLY B C 1
ATOM 7674 O O . GLY B 1 188 ? 24.172 15.852 15.344 1 97.94 188 GLY B O 1
ATOM 7675 N N . VAL B 1 189 ? 23.766 14.578 13.508 1 98.19 189 VAL B N 1
ATOM 7676 C CA . VAL B 1 189 ? 25.031 14.922 12.875 1 98.19 189 VAL B CA 1
ATOM 7677 C C . VAL B 1 189 ? 24.797 15.32 11.422 1 98.19 189 VAL B C 1
ATOM 7679 O O . VAL B 1 189 ? 23.953 14.734 10.742 1 98.19 189 VAL B O 1
ATOM 7682 N N . GLU B 1 190 ? 25.453 16.375 11.078 1 98.56 190 GLU B N 1
ATOM 7683 C CA . GLU B 1 190 ? 25.516 16.75 9.672 1 98.56 190 GLU B CA 1
ATOM 7684 C C . GLU B 1 190 ? 26.797 16.266 9.023 1 98.56 190 GLU B C 1
ATOM 7686 O O . GLU B 1 190 ? 27.891 16.438 9.57 1 98.56 190 GLU B O 1
ATOM 7691 N N . LEU B 1 191 ? 26.703 15.547 7.93 1 98.88 191 LEU B N 1
ATOM 7692 C CA . LEU B 1 191 ? 27.828 15.102 7.109 1 98.88 191 LEU B CA 1
ATOM 7693 C C . LEU B 1 191 ? 27.844 15.812 5.766 1 98.88 191 LEU B C 1
ATOM 7695 O O . LEU B 1 191 ? 26.938 15.625 4.949 1 98.88 191 LEU B O 1
ATOM 7699 N N . ARG B 1 192 ? 28.828 16.656 5.57 1 98.5 192 ARG B N 1
ATOM 7700 C CA . ARG B 1 192 ? 29.016 17.328 4.293 1 98.5 192 ARG B CA 1
ATOM 7701 C C . ARG B 1 192 ? 30.094 16.641 3.461 1 98.5 192 ARG B C 1
ATOM 7703 O O . ARG B 1 192 ? 31.203 16.406 3.941 1 98.5 192 ARG B O 1
ATOM 7710 N N . VAL B 1 193 ? 29.797 16.281 2.227 1 98.81 193 VAL B N 1
ATOM 7711 C CA . VAL B 1 193 ? 30.734 15.672 1.291 1 98.81 193 VAL B CA 1
ATOM 7712 C C . VAL B 1 193 ? 30.906 16.578 0.074 1 98.81 193 VAL B C 1
ATOM 7714 O O . VAL B 1 193 ? 29.938 16.938 -0.583 1 98.81 193 VAL B O 1
ATOM 7717 N N . ASP B 1 194 ? 32.094 16.875 -0.217 1 97.94 194 ASP B N 1
ATOM 7718 C CA . ASP B 1 194 ? 32.406 17.766 -1.333 1 97.94 194 ASP B CA 1
ATOM 7719 C C . ASP B 1 194 ? 32.938 16.969 -2.529 1 97.94 194 ASP B C 1
ATOM 7721 O O . ASP B 1 194 ? 33.719 16.016 -2.361 1 97.94 194 ASP B O 1
ATOM 7725 N N . PHE B 1 195 ? 32.562 17.391 -3.686 1 97.69 195 PHE B N 1
ATOM 7726 C CA . PHE B 1 195 ? 32.938 16.719 -4.926 1 97.69 195 PHE B CA 1
ATOM 7727 C C . PHE B 1 195 ? 33.594 17.688 -5.891 1 97.69 195 PHE B C 1
ATOM 7729 O O . PHE B 1 195 ? 33.25 18.875 -5.938 1 97.69 195 PHE B O 1
ATOM 7736 N N . LYS B 1 196 ? 34.5 17.203 -6.648 1 93.19 196 LYS B N 1
ATOM 7737 C CA . LYS B 1 196 ? 35.125 17.969 -7.707 1 93.19 196 LYS B CA 1
ATOM 7738 C C . LYS B 1 196 ? 34.562 17.625 -9.078 1 93.19 196 LYS B C 1
ATOM 7740 O O . LYS B 1 196 ? 34.062 16.516 -9.281 1 93.19 196 LYS B O 1
ATOM 7745 N N . PRO B 1 197 ? 34.594 18.562 -10.008 1 92 197 PRO B N 1
ATOM 7746 C CA . PRO B 1 197 ? 34.031 18.297 -11.344 1 92 197 PRO B CA 1
ATOM 7747 C C . PRO B 1 197 ? 34.875 17.266 -12.125 1 92 197 PRO B C 1
ATOM 7749 O O . PRO B 1 197 ? 36.031 17.062 -11.82 1 92 197 PRO B O 1
ATOM 7752 N N . PRO B 1 198 ? 34.188 16.672 -13.055 1 89.31 198 PRO B N 1
ATOM 7753 C CA . PRO B 1 198 ? 34.938 15.789 -13.938 1 89.31 198 PRO B CA 1
ATOM 7754 C C . PRO B 1 198 ? 35.906 16.547 -14.859 1 89.31 198 PRO B C 1
ATOM 7756 O O . PRO B 1 198 ? 35.875 17.781 -14.883 1 89.31 198 PRO B O 1
ATOM 7759 N N . THR B 1 199 ? 36.625 15.719 -15.586 1 84.62 199 THR B N 1
ATOM 7760 C CA . THR B 1 199 ? 37.594 16.328 -16.484 1 84.62 199 THR B CA 1
ATOM 7761 C C . THR B 1 199 ? 36.906 17.078 -17.609 1 84.62 199 THR B C 1
ATOM 7763 O O . THR B 1 199 ? 37.312 18.172 -17.984 1 84.62 199 THR B O 1
ATOM 7766 N N . ARG B 1 200 ? 35.875 16.531 -18.156 1 82.31 200 ARG B N 1
ATOM 7767 C CA . ARG B 1 200 ? 35.062 17.203 -19.156 1 82.31 200 ARG B CA 1
ATOM 7768 C C . ARG B 1 200 ? 33.875 17.938 -18.516 1 82.31 200 ARG B C 1
ATOM 7770 O O . ARG B 1 200 ? 32.75 17.438 -18.516 1 82.31 200 ARG B O 1
ATOM 7777 N N . CYS B 1 201 ? 34.125 19.062 -18 1 79.56 201 CYS B N 1
ATOM 7778 C CA . CYS B 1 201 ? 33.156 19.703 -17.109 1 79.56 201 CYS B CA 1
ATOM 7779 C C . CYS B 1 201 ? 32.531 20.906 -17.781 1 79.56 201 CYS B C 1
ATOM 7781 O O . CYS B 1 201 ? 31.578 21.484 -17.234 1 79.56 201 CYS B O 1
ATOM 7783 N N . GLY B 1 202 ? 32.938 21.219 -18.938 1 76.81 202 GLY B N 1
ATOM 7784 C CA . GLY B 1 202 ? 32.344 22.391 -19.578 1 76.81 202 GLY B CA 1
ATOM 7785 C C . GLY B 1 202 ? 32.25 23.594 -18.656 1 76.81 202 GLY B C 1
ATOM 7786 O O . GLY B 1 202 ? 33.25 23.984 -18.047 1 76.81 202 GLY B O 1
ATOM 7787 N N . CYS B 1 203 ? 31.109 24.234 -18.562 1 76.44 203 CYS B N 1
ATOM 7788 C CA . CYS B 1 203 ? 30.953 25.422 -17.734 1 76.44 203 CYS B CA 1
ATOM 7789 C C . CYS B 1 203 ? 30.906 25.062 -16.266 1 76.44 203 CYS B C 1
ATOM 7791 O O . CYS B 1 203 ? 30.938 25.953 -15.406 1 76.44 203 CYS B O 1
ATOM 7793 N N . GLY B 1 204 ? 30.891 23.797 -15.938 1 82.75 204 GLY B N 1
ATOM 7794 C CA . GLY B 1 204 ? 30.828 23.375 -14.547 1 82.75 204 GLY B CA 1
ATOM 7795 C C . GLY B 1 204 ? 32.188 23.203 -13.906 1 82.75 204 GLY B C 1
ATOM 7796 O O . GLY B 1 204 ? 32.312 22.781 -12.758 1 82.75 204 GLY B O 1
ATOM 7797 N N . CYS B 1 205 ? 33.25 23.562 -14.562 1 84.5 205 CYS B N 1
ATOM 7798 C CA . CYS B 1 205 ? 34.594 23.219 -14.156 1 84.5 205 CYS B CA 1
ATOM 7799 C C . CYS B 1 205 ? 34.969 23.922 -12.859 1 84.5 205 CYS B C 1
ATOM 7801 O O . CYS B 1 205 ? 35.812 23.438 -12.109 1 84.5 205 CYS B O 1
ATOM 7803 N N . ASN B 1 206 ? 34.344 24.969 -12.57 1 83.69 206 ASN B N 1
ATOM 7804 C CA . ASN B 1 206 ? 34.719 25.703 -11.367 1 83.69 206 ASN B CA 1
ATOM 7805 C C . ASN B 1 206 ? 33.688 25.562 -10.258 1 83.69 206 ASN B C 1
ATOM 7807 O O . ASN B 1 206 ? 33.812 26.172 -9.195 1 83.69 206 ASN B O 1
ATOM 7811 N N . LEU B 1 207 ? 32.719 24.812 -10.484 1 90.94 207 LEU B N 1
ATOM 7812 C CA . LEU B 1 207 ? 31.672 24.641 -9.477 1 90.94 207 LEU B CA 1
ATOM 7813 C C . LEU B 1 207 ? 32.125 23.672 -8.383 1 90.94 207 LEU B C 1
ATOM 7815 O O . LEU B 1 207 ? 32.906 22.75 -8.648 1 90.94 207 LEU B O 1
ATOM 7819 N N . ARG B 1 208 ? 31.703 23.938 -7.238 1 91.94 208 ARG B N 1
ATOM 7820 C CA . ARG B 1 208 ? 31.766 22.969 -6.152 1 91.94 208 ARG B CA 1
ATOM 7821 C C . ARG B 1 208 ? 30.375 22.406 -5.859 1 91.94 208 ARG B C 1
ATOM 7823 O O . ARG B 1 208 ? 29.422 23.156 -5.691 1 91.94 208 ARG B O 1
ATOM 7830 N N . VAL B 1 209 ? 30.359 21.125 -5.867 1 96.5 209 VAL B N 1
ATOM 7831 C CA . VAL B 1 209 ? 29.109 20.438 -5.539 1 96.5 209 VAL B CA 1
ATOM 7832 C C . VAL B 1 209 ? 29.266 19.703 -4.203 1 96.5 209 VAL B C 1
ATOM 7834 O O . VAL B 1 209 ? 30.281 19.062 -3.959 1 96.5 209 VAL B O 1
ATOM 7837 N N . SER B 1 210 ? 28.312 19.922 -3.322 1 98.06 210 SER B N 1
ATOM 7838 C CA . SER B 1 210 ? 28.312 19.234 -2.035 1 98.06 210 SER B CA 1
ATOM 7839 C C . SER B 1 210 ? 27 18.484 -1.824 1 98.06 210 SER B C 1
ATOM 7841 O O . SER B 1 210 ? 25.922 18.969 -2.199 1 98.06 210 SER B O 1
ATOM 7843 N N . ILE B 1 211 ? 27.141 17.328 -1.32 1 98.62 211 ILE B N 1
ATOM 7844 C CA . ILE B 1 211 ? 26 16.609 -0.77 1 98.62 211 ILE B CA 1
ATOM 7845 C C . ILE B 1 211 ? 26.031 16.672 0.755 1 98.62 211 ILE B C 1
ATOM 7847 O O . ILE B 1 211 ? 27.047 16.344 1.373 1 98.62 211 ILE B O 1
ATOM 7851 N N . VAL B 1 212 ? 24.953 17.109 1.334 1 98.62 212 VAL B N 1
ATOM 7852 C CA . VAL B 1 212 ? 24.859 17.25 2.783 1 98.62 212 VAL B CA 1
ATOM 7853 C C . VAL B 1 212 ? 23.828 16.25 3.332 1 98.62 212 VAL B C 1
ATOM 7855 O O . VAL B 1 212 ? 22.656 16.281 2.945 1 98.62 212 VAL B O 1
ATOM 7858 N N . TYR B 1 213 ? 24.297 15.352 4.18 1 98.75 213 TYR B N 1
ATOM 7859 C CA . TYR B 1 213 ? 23.438 14.43 4.906 1 98.75 213 TYR B CA 1
ATOM 7860 C C . TYR B 1 213 ? 23.203 14.914 6.332 1 98.75 213 TYR B C 1
ATOM 7862 O O . TYR B 1 213 ? 24.094 15.484 6.953 1 98.75 213 TYR B O 1
ATOM 7870 N N . GLU B 1 214 ? 22.047 14.703 6.852 1 98.62 214 GLU B N 1
ATOM 7871 C CA . GLU B 1 214 ? 21.75 14.836 8.273 1 98.62 214 GLU B CA 1
ATOM 7872 C C . GLU B 1 214 ? 21.172 13.547 8.836 1 98.62 214 GLU B C 1
ATOM 7874 O O . GLU B 1 214 ? 20.203 13 8.289 1 98.62 214 GLU B O 1
ATOM 7879 N N . MET B 1 215 ? 21.781 13.047 9.828 1 98.56 215 MET B N 1
ATOM 7880 C CA . MET B 1 215 ? 21.25 11.93 10.602 1 98.56 215 MET B CA 1
ATOM 7881 C C . MET B 1 215 ? 20.688 12.414 11.93 1 98.56 215 MET B C 1
ATOM 7883 O O . MET B 1 215 ? 21.375 13.07 12.703 1 98.56 215 MET B O 1
ATOM 7887 N N . TYR B 1 216 ? 19.438 12.055 12.203 1 97.81 216 TYR B N 1
ATOM 7888 C CA . TYR B 1 216 ? 18.75 12.594 13.375 1 97.81 216 TYR B CA 1
ATOM 7889 C C . TYR B 1 216 ? 18.719 11.57 14.5 1 97.81 216 TYR B C 1
ATOM 7891 O O . TYR B 1 216 ? 18.5 10.383 14.266 1 97.81 216 TYR B O 1
ATOM 7899 N N . ASP B 1 217 ? 18.859 12.133 15.656 1 96.25 217 ASP B N 1
ATOM 7900 C CA . ASP B 1 217 ? 18.75 11.273 16.828 1 96.25 217 ASP B CA 1
ATOM 7901 C C . ASP B 1 217 ? 17.328 10.797 17.047 1 96.25 217 ASP B C 1
ATOM 7903 O O . ASP B 1 217 ? 16.375 11.523 16.766 1 96.25 217 ASP B O 1
ATOM 7907 N N . ASN B 1 218 ? 17.109 9.547 17.359 1 92.56 218 ASN B N 1
ATOM 7908 C CA . ASN B 1 218 ? 15.945 8.961 18.016 1 92.56 218 ASN B CA 1
ATOM 7909 C C . ASN B 1 218 ? 14.789 8.789 17.047 1 92.56 218 ASN B C 1
ATOM 7911 O O . ASN B 1 218 ? 13.664 8.5 17.453 1 92.56 218 ASN B O 1
ATOM 7915 N N . VAL B 1 219 ? 14.914 9.031 15.844 1 95.25 219 VAL B N 1
ATOM 7916 C CA . VAL B 1 219 ? 13.922 8.695 14.828 1 95.25 219 VAL B CA 1
ATOM 7917 C C . VAL B 1 219 ? 14.609 8.023 13.641 1 95.25 219 VAL B C 1
ATOM 7919 O O . VAL B 1 219 ? 15.789 8.266 13.375 1 95.25 219 VAL B O 1
ATOM 7922 N N . PRO B 1 220 ? 13.93 7.195 12.891 1 95.5 220 PRO B N 1
ATOM 7923 C CA . PRO B 1 220 ? 14.539 6.488 11.758 1 95.5 220 PRO B CA 1
ATOM 7924 C C . PRO B 1 220 ? 14.547 7.32 10.477 1 95.5 220 PRO B C 1
ATOM 7926 O O . PRO B 1 220 ? 14.062 6.863 9.438 1 95.5 220 PRO B O 1
ATOM 7929 N N . THR B 1 221 ? 15.133 8.508 10.578 1 97.25 221 THR B N 1
ATOM 7930 C CA . THR B 1 221 ? 15.07 9.453 9.469 1 97.25 221 THR B CA 1
ATOM 7931 C C . THR B 1 221 ? 16.438 10.109 9.242 1 97.25 221 THR B C 1
ATOM 7933 O O . THR B 1 221 ? 17.125 10.461 10.195 1 97.25 221 THR B O 1
ATOM 7936 N N . LEU B 1 222 ? 16.828 10.234 8.039 1 98.19 222 LEU B N 1
ATOM 7937 C CA . LEU B 1 222 ? 17.953 11.062 7.625 1 98.19 222 LEU B CA 1
ATOM 7938 C C . LEU B 1 222 ? 17.531 12.047 6.539 1 98.19 222 LEU B C 1
ATOM 7940 O O . LEU B 1 222 ? 16.5 11.859 5.891 1 98.19 222 LEU B O 1
ATOM 7944 N N . ALA B 1 223 ? 18.234 13.094 6.402 1 98.25 223 ALA B N 1
ATOM 7945 C CA . ALA B 1 223 ? 17.969 14.094 5.363 1 98.25 223 ALA B CA 1
ATOM 7946 C C . ALA B 1 223 ? 19.156 14.211 4.406 1 98.25 223 ALA B C 1
ATOM 7948 O O . ALA B 1 223 ? 20.266 13.797 4.734 1 98.25 223 ALA B O 1
ATOM 7949 N N . LYS B 1 224 ? 18.844 14.703 3.234 1 98.25 224 LYS B N 1
ATOM 7950 C CA . LYS B 1 224 ? 19.859 14.875 2.197 1 98.25 224 LYS B CA 1
ATOM 7951 C C . LYS B 1 224 ? 19.531 16.078 1.307 1 98.25 224 LYS B C 1
ATOM 7953 O O . LYS B 1 224 ? 18.359 16.281 0.951 1 98.25 224 LYS B O 1
ATOM 7958 N N . ARG B 1 225 ? 20.516 16.859 0.989 1 98 225 ARG B N 1
ATOM 7959 C CA . ARG B 1 225 ? 20.328 17.938 0.022 1 98 225 ARG B CA 1
ATOM 7960 C C . ARG B 1 225 ? 21.594 18.141 -0.803 1 98 225 ARG B C 1
ATOM 7962 O O . ARG B 1 225 ? 22.688 17.703 -0.411 1 98 225 ARG B O 1
ATOM 7969 N N . VAL B 1 226 ? 21.438 18.766 -1.932 1 98 226 VAL B N 1
ATOM 7970 C CA . VAL B 1 226 ? 22.531 19.109 -2.84 1 98 226 VAL B CA 1
ATOM 7971 C C . VAL B 1 226 ? 22.797 20.609 -2.781 1 98 226 VAL B C 1
ATOM 7973 O O . VAL B 1 226 ? 21.875 21.406 -2.748 1 98 226 VAL B O 1
ATOM 7976 N N . GLU B 1 227 ? 24.062 20.969 -2.68 1 97.62 227 GLU B N 1
ATOM 7977 C CA . GLU B 1 227 ? 24.484 22.359 -2.742 1 97.62 227 GLU B CA 1
ATOM 7978 C C . GLU B 1 227 ? 25.484 22.578 -3.871 1 97.62 227 GLU B C 1
ATOM 7980 O O . GLU B 1 227 ? 26.344 21.719 -4.121 1 97.62 227 GLU B O 1
ATOM 7985 N N . VAL B 1 228 ? 25.297 23.641 -4.559 1 96.06 228 VAL B N 1
ATOM 7986 C CA . VAL B 1 228 ? 26.203 24.031 -5.637 1 96.06 228 VAL B CA 1
ATOM 7987 C C . VAL B 1 228 ? 26.75 25.438 -5.363 1 96.06 228 VAL B C 1
ATOM 7989 O O . VAL B 1 228 ? 26 26.359 -5.062 1 96.06 228 VAL B O 1
ATOM 7992 N N . ARG B 1 229 ? 28.016 25.531 -5.496 1 93.44 229 ARG B N 1
ATOM 7993 C CA . ARG B 1 229 ? 28.656 26.812 -5.27 1 93.44 229 ARG B CA 1
ATOM 7994 C C . ARG B 1 229 ? 29.578 27.188 -6.434 1 93.44 229 ARG B C 1
ATOM 7996 O O . ARG B 1 229 ? 30.375 26.359 -6.887 1 93.44 229 ARG B O 1
ATOM 8003 N N . ALA B 1 230 ? 29.422 28.406 -6.867 1 89.88 230 ALA B N 1
ATOM 8004 C CA . ALA B 1 230 ? 30.328 28.953 -7.867 1 89.88 230 ALA B CA 1
ATOM 8005 C C . ALA B 1 230 ? 31.391 29.828 -7.215 1 89.88 230 ALA B C 1
ATOM 8007 O O . ALA B 1 230 ? 31.094 30.578 -6.273 1 89.88 230 ALA B O 1
ATOM 8008 N N . PRO B 1 231 ? 32.594 29.672 -7.637 1 84.5 231 PRO B N 1
ATOM 8009 C CA . PRO B 1 231 ? 33.594 30.578 -7.109 1 84.5 231 PRO B CA 1
ATOM 8010 C C . PRO B 1 231 ? 33.375 32.031 -7.512 1 84.5 231 PRO B C 1
ATOM 8012 O O . PRO B 1 231 ? 32.688 32.281 -8.492 1 84.5 231 PRO B O 1
ATOM 8015 N N . PRO B 1 232 ? 33.844 32.969 -6.652 1 80 232 PRO B N 1
ATOM 8016 C CA . PRO B 1 232 ? 33.625 34.375 -6.926 1 80 232 PRO B CA 1
ATOM 8017 C C . PRO B 1 232 ? 34.281 34.844 -8.242 1 80 232 PRO B C 1
ATOM 8019 O O . PRO B 1 232 ? 33.969 35.938 -8.734 1 80 232 PRO B O 1
ATOM 8022 N N . SER B 1 233 ? 35.125 34 -8.773 1 69.12 233 SER B N 1
ATOM 8023 C CA . SER B 1 233 ? 35.844 34.562 -9.93 1 69.12 233 SER B CA 1
ATOM 8024 C C . SER B 1 233 ? 34.875 34.75 -11.109 1 69.12 233 SER B C 1
ATOM 8026 O O . SER B 1 233 ? 34.094 33.875 -11.438 1 69.12 233 SER B O 1
ATOM 8028 N N . SER B 1 234 ? 34.812 36 -11.602 1 57.69 234 SER B N 1
ATOM 8029 C CA . SER B 1 234 ? 33.969 36.562 -12.625 1 57.69 234 SER B CA 1
ATOM 8030 C C . SER B 1 234 ? 34.125 35.844 -13.961 1 57.69 234 SER B C 1
ATOM 8032 O O . SER B 1 234 ? 33.312 36.031 -14.875 1 57.69 234 SER B O 1
ATOM 8034 N N . SER B 1 235 ? 35.219 35.219 -14.164 1 59.25 235 SER B N 1
ATOM 8035 C CA . SER B 1 235 ? 35.469 34.75 -15.523 1 59.25 235 SER B CA 1
ATOM 8036 C C . SER B 1 235 ? 34.594 33.562 -15.875 1 59.25 235 SER B C 1
ATOM 8038 O O . SER B 1 235 ? 34.438 33.219 -17.047 1 59.25 235 SER B O 1
ATOM 8040 N N . SER B 1 236 ? 33.875 33.062 -14.867 1 62.16 236 SER B N 1
ATOM 8041 C CA . SER B 1 236 ? 33 31.938 -15.203 1 62.16 236 SER B CA 1
ATOM 8042 C C . SER B 1 236 ? 31.547 32.375 -15.242 1 62.16 236 SER B C 1
ATOM 8044 O O . SER B 1 236 ? 31.109 33.188 -14.422 1 62.16 236 SER B O 1
ATOM 8046 N N . GLY B 1 237 ? 31 32.75 -16.5 1 75.19 237 GLY B N 1
ATOM 8047 C CA . GLY B 1 237 ? 29.594 33.094 -16.688 1 75.19 237 GLY B CA 1
ATOM 8048 C C . GLY B 1 237 ? 28.672 32.281 -15.781 1 75.19 237 GLY B C 1
ATOM 8049 O O . GLY B 1 237 ? 29.125 31.531 -14.938 1 75.19 237 GLY B O 1
ATOM 8050 N N . SER B 1 238 ? 27.469 32.656 -15.68 1 82 238 SER B N 1
ATOM 8051 C CA . SER B 1 238 ? 26.453 31.938 -14.914 1 82 238 SER B CA 1
ATOM 8052 C C . SER B 1 238 ? 26.297 30.516 -15.422 1 82 238 SER B C 1
ATOM 8054 O O . SER B 1 238 ? 26.453 30.25 -16.609 1 82 238 SER B O 1
ATOM 8056 N N . VAL B 1 239 ? 26.203 29.656 -14.477 1 87.75 239 VAL B N 1
ATOM 8057 C CA . VAL B 1 239 ? 25.906 28.266 -14.82 1 87.75 239 VAL B CA 1
ATOM 8058 C C . VAL B 1 239 ? 24.453 27.953 -14.477 1 87.75 239 VAL B C 1
ATOM 8060 O O . VAL B 1 239 ? 23.953 28.344 -13.414 1 87.75 239 VAL B O 1
ATOM 8063 N N . LEU B 1 240 ? 23.797 27.344 -15.43 1 88.5 240 LEU B N 1
ATOM 8064 C CA . LEU B 1 240 ? 22.406 26.969 -15.227 1 88.5 240 LEU B CA 1
ATOM 8065 C C . LEU B 1 240 ? 22.297 25.531 -14.719 1 88.5 240 LEU B C 1
ATOM 8067 O O . LEU B 1 240 ? 22.781 24.594 -15.375 1 88.5 240 LEU B O 1
ATOM 8071 N N . VAL B 1 241 ? 21.75 25.359 -13.531 1 91.44 241 VAL B N 1
ATOM 8072 C CA . VAL B 1 241 ? 21.375 24.016 -13.07 1 91.44 241 VAL B CA 1
ATOM 8073 C C . VAL B 1 241 ? 20 23.656 -13.594 1 91.44 241 VAL B C 1
ATOM 8075 O O . VAL B 1 241 ? 18.984 24.094 -13.039 1 91.44 241 VAL B O 1
ATOM 8078 N N . GLU B 1 242 ? 19.906 22.828 -14.578 1 86 242 GLU B N 1
ATOM 8079 C CA . GLU B 1 242 ? 18.641 22.469 -15.227 1 86 242 GLU B CA 1
ATOM 8080 C C . GLU B 1 242 ? 17.859 21.453 -14.391 1 86 242 GLU B C 1
ATOM 8082 O O . GLU B 1 242 ? 16.641 21.547 -14.273 1 86 242 GLU B O 1
ATOM 8087 N N . ARG B 1 243 ? 18.578 20.484 -13.938 1 86.81 243 ARG B N 1
ATOM 8088 C CA . ARG B 1 243 ? 17.953 19.391 -13.188 1 86.81 243 ARG B CA 1
ATOM 8089 C C . ARG B 1 243 ? 18.828 18.969 -12.008 1 86.81 243 ARG B C 1
ATOM 8091 O O . ARG B 1 243 ? 20.062 19 -12.094 1 86.81 243 ARG B O 1
ATOM 8098 N N . VAL B 1 244 ? 18.172 18.609 -10.977 1 91.62 244 VAL B N 1
ATOM 8099 C CA . VAL B 1 244 ? 18.828 18.031 -9.805 1 91.62 244 VAL B CA 1
ATOM 8100 C C . VAL B 1 244 ? 18.031 16.828 -9.312 1 91.62 244 VAL B C 1
ATOM 8102 O O . VAL B 1 244 ? 16.844 16.922 -9.039 1 91.62 244 VAL B O 1
ATOM 8105 N N . VAL B 1 245 ? 18.625 15.625 -9.352 1 91.06 245 VAL B N 1
ATOM 8106 C CA . VAL B 1 245 ? 18.109 14.469 -8.609 1 91.06 245 VAL B CA 1
ATOM 8107 C C . VAL B 1 245 ? 18.797 14.391 -7.25 1 91.06 245 VAL B C 1
ATOM 8109 O O . VAL B 1 245 ? 20 14.117 -7.172 1 91.06 245 VAL B O 1
ATOM 8112 N N . THR B 1 246 ? 18.047 14.594 -6.246 1 94.81 246 THR B N 1
ATOM 8113 C CA . THR B 1 246 ? 18.625 14.688 -4.91 1 94.81 246 THR B CA 1
ATOM 8114 C C . THR B 1 246 ? 18.828 13.297 -4.312 1 94.81 246 THR B C 1
ATOM 8116 O O . THR B 1 246 ? 19.75 13.086 -3.523 1 94.81 246 THR B O 1
ATOM 8119 N N . GLU B 1 247 ? 17.969 12.391 -4.645 1 95 247 GLU B N 1
ATOM 8120 C CA . GLU B 1 247 ? 18.062 11.016 -4.152 1 95 247 GLU B CA 1
ATOM 8121 C C . GLU B 1 247 ? 17.703 10.016 -5.246 1 95 247 GLU B C 1
ATOM 8123 O O . GLU B 1 247 ? 16.781 10.242 -6.023 1 95 247 GLU B O 1
ATOM 8128 N N . GLU B 1 248 ? 18.453 9.039 -5.336 1 92.81 248 GLU B N 1
ATOM 8129 C CA . GLU B 1 248 ? 18.219 7.906 -6.23 1 92.81 248 GLU B CA 1
ATOM 8130 C C . GLU B 1 248 ? 18.562 6.586 -5.543 1 92.81 248 GLU B C 1
ATOM 8132 O O . GLU B 1 248 ? 19.688 6.402 -5.062 1 92.81 248 GLU B O 1
ATOM 8137 N N . LEU B 1 249 ? 17.625 5.664 -5.438 1 93.81 249 LEU B N 1
ATOM 8138 C CA . LEU B 1 249 ? 17.828 4.398 -4.742 1 93.81 249 LEU B CA 1
ATOM 8139 C C . LEU B 1 249 ? 17.234 3.236 -5.531 1 93.81 249 LEU B C 1
ATOM 8141 O O . LEU B 1 249 ? 16.062 3.273 -5.914 1 93.81 249 LEU B O 1
ATOM 8145 N N . HIS B 1 250 ? 18.031 2.213 -5.836 1 90.81 250 HIS B N 1
ATOM 8146 C CA . HIS B 1 250 ? 17.531 0.902 -6.227 1 90.81 250 HIS B CA 1
ATOM 8147 C C . HIS B 1 250 ? 17.078 0.1 -5.008 1 90.81 250 HIS B C 1
ATOM 8149 O O . HIS B 1 250 ? 17.906 -0.39 -4.242 1 90.81 250 HIS B O 1
ATOM 8155 N N . VAL B 1 251 ? 15.758 -0.051 -4.859 1 88.69 251 VAL B N 1
ATOM 8156 C CA . VAL B 1 251 ? 15.25 -0.575 -3.592 1 88.69 251 VAL B CA 1
ATOM 8157 C C . VAL B 1 251 ? 14.75 -2.004 -3.787 1 88.69 251 VAL B C 1
ATOM 8159 O O . VAL B 1 251 ? 14.562 -2.455 -4.918 1 88.69 251 VAL B O 1
ATOM 8162 N N . THR B 1 252 ? 14.539 -2.664 -2.676 1 83.94 252 THR B N 1
ATOM 8163 C CA . THR B 1 252 ? 13.984 -4.016 -2.674 1 83.94 252 THR B CA 1
ATOM 8164 C C . THR B 1 252 ? 12.484 -3.988 -2.932 1 83.94 252 THR B C 1
ATOM 8166 O O . THR B 1 252 ? 11.875 -2.916 -3 1 83.94 252 THR B O 1
ATOM 8169 N N . GLU B 1 253 ? 11.852 -5.117 -3.08 1 75.94 253 GLU B N 1
ATOM 8170 C CA . GLU B 1 253 ? 10.445 -5.25 -3.473 1 75.94 253 GLU B CA 1
ATOM 8171 C C . GLU B 1 253 ? 9.523 -4.613 -2.438 1 75.94 253 GLU B C 1
ATOM 8173 O O . GLU B 1 253 ? 8.422 -4.168 -2.771 1 75.94 253 GLU B O 1
ATOM 8178 N N . ASN B 1 254 ? 9.961 -4.438 -1.236 1 76.25 254 ASN B N 1
ATOM 8179 C CA . ASN B 1 254 ? 9.125 -3.818 -0.21 1 76.25 254 ASN B CA 1
ATOM 8180 C C . ASN B 1 254 ? 9.492 -2.35 -0.006 1 76.25 254 ASN B C 1
ATOM 8182 O O . ASN B 1 254 ? 8.961 -1.696 0.896 1 76.25 254 ASN B O 1
ATOM 8186 N N . GLY B 1 255 ? 10.391 -1.884 -0.813 1 81.25 255 GLY B N 1
ATOM 8187 C CA . GLY B 1 255 ? 10.883 -0.523 -0.658 1 81.25 255 GLY B CA 1
ATOM 8188 C C . GLY B 1 255 ? 9.773 0.514 -0.663 1 81.25 255 GLY B C 1
ATOM 8189 O O . GLY B 1 255 ? 9.75 1.401 0.192 1 81.25 255 GLY B O 1
ATOM 8190 N N . LYS B 1 256 ? 8.836 0.417 -1.547 1 78.69 256 LYS B N 1
ATOM 8191 C CA . LYS B 1 256 ? 7.766 1.398 -1.66 1 78.69 256 LYS B CA 1
ATOM 8192 C C . LYS B 1 256 ? 6.941 1.463 -0.377 1 78.69 256 LYS B C 1
ATOM 8194 O O . LYS B 1 256 ? 6.398 2.516 -0.033 1 78.69 256 LYS B O 1
ATOM 8199 N N . ARG B 1 257 ? 6.84 0.388 0.342 1 79.88 257 ARG B N 1
ATOM 8200 C CA . ARG B 1 257 ? 6.059 0.344 1.576 1 79.88 257 ARG B CA 1
ATOM 8201 C C . ARG B 1 257 ? 6.898 0.797 2.768 1 79.88 257 ARG B C 1
ATOM 8203 O O . ARG B 1 257 ? 6.355 1.274 3.768 1 79.88 257 ARG B O 1
ATOM 8210 N N . ARG B 1 258 ? 8.211 0.728 2.621 1 88.31 258 ARG B N 1
ATOM 8211 C CA . ARG B 1 258 ? 9.039 0.891 3.811 1 88.31 258 ARG B CA 1
ATOM 8212 C C . ARG B 1 258 ? 9.859 2.176 3.734 1 88.31 258 ARG B C 1
ATOM 8214 O O . ARG B 1 258 ? 10.383 2.643 4.746 1 88.31 258 ARG B O 1
ATOM 8221 N N . VAL B 1 259 ? 10.023 2.674 2.561 1 90.75 259 VAL B N 1
ATOM 8222 C CA . VAL B 1 259 ? 10.773 3.914 2.404 1 90.75 259 VAL B CA 1
ATOM 8223 C C . VAL B 1 259 ? 9.812 5.086 2.232 1 90.75 259 VAL B C 1
ATOM 8225 O O . VAL B 1 259 ? 9.078 5.156 1.241 1 90.75 259 VAL B O 1
ATOM 8228 N N . HIS B 1 260 ? 9.797 5.961 3.229 1 89.69 260 HIS B N 1
ATOM 8229 C CA . HIS B 1 260 ? 8.93 7.133 3.197 1 89.69 260 HIS B CA 1
ATOM 8230 C C . HIS B 1 260 ? 9.734 8.406 2.93 1 89.69 260 HIS B C 1
ATOM 8232 O O . HIS B 1 260 ? 10.75 8.648 3.576 1 89.69 260 HIS B O 1
ATOM 8238 N N . VAL B 1 261 ? 9.219 9.227 1.914 1 89.31 261 VAL B N 1
ATOM 8239 C CA . VAL B 1 261 ? 9.953 10.422 1.502 1 89.31 261 VAL B CA 1
ATOM 8240 C C . VAL B 1 261 ? 9.109 11.664 1.786 1 89.31 261 VAL B C 1
ATOM 8242 O O . VAL B 1 261 ? 7.918 11.695 1.48 1 89.31 261 VAL B O 1
ATOM 8245 N N . GLU B 1 262 ? 9.672 12.609 2.461 1 87.06 262 GLU B N 1
ATOM 8246 C CA . GLU B 1 262 ? 9.188 13.984 2.574 1 87.06 262 GLU B CA 1
ATOM 8247 C C . GLU B 1 262 ? 10.234 14.984 2.102 1 87.06 262 GLU B C 1
ATOM 8249 O O . GLU B 1 262 ? 11.422 14.664 2.045 1 87.06 262 GLU B O 1
ATOM 8254 N N . THR B 1 263 ? 9.758 16.156 1.649 1 90.12 263 THR B N 1
ATOM 8255 C CA . THR B 1 263 ? 10.688 17.203 1.261 1 90.12 263 THR B CA 1
ATOM 8256 C C . THR B 1 263 ? 10.266 18.547 1.851 1 90.12 263 THR B C 1
ATOM 8258 O O . THR B 1 263 ? 9.164 18.672 2.393 1 90.12 263 THR B O 1
ATOM 8261 N N . ASP B 1 264 ? 11.18 19.469 1.793 1 91.44 264 ASP B N 1
ATOM 8262 C CA . ASP B 1 264 ? 10.812 20.828 2.18 1 91.44 264 ASP B CA 1
ATOM 8263 C C . ASP B 1 264 ? 10.406 21.656 0.964 1 91.44 264 ASP B C 1
ATOM 8265 O O . ASP B 1 264 ? 10.375 22.891 1.027 1 91.44 264 ASP B O 1
ATOM 8269 N N . TYR B 1 265 ? 10.234 20.938 -0.167 1 86.94 265 TYR B N 1
ATOM 8270 C CA . TYR B 1 265 ? 9.625 21.5 -1.369 1 86.94 265 TYR B CA 1
ATOM 8271 C C . TYR B 1 265 ? 8.383 20.734 -1.773 1 86.94 265 TYR B C 1
ATOM 8273 O O . TYR B 1 265 ? 8.477 19.703 -2.459 1 86.94 265 TYR B O 1
ATOM 8281 N N . MET B 1 266 ? 7.34 21.109 -1.261 1 68.81 266 MET B N 1
ATOM 8282 C CA . MET B 1 266 ? 6.121 20.344 -1.481 1 68.81 266 MET B CA 1
ATOM 8283 C C . MET B 1 266 ? 5.117 21.141 -2.311 1 68.81 266 MET B C 1
ATOM 8285 O O . MET B 1 266 ? 4.09 21.578 -1.793 1 68.81 266 MET B O 1
ATOM 8289 N N . PRO B 1 267 ? 5.684 21.375 -3.645 1 56.03 267 PRO B N 1
ATOM 8290 C CA . PRO B 1 267 ? 4.758 22.172 -4.445 1 56.03 267 PRO B CA 1
ATOM 8291 C C . PRO B 1 267 ? 3.502 21.406 -4.844 1 56.03 267 PRO B C 1
ATOM 8293 O O . PRO B 1 267 ? 3.555 20.188 -5.016 1 56.03 267 PRO B O 1
ATOM 8296 N N . ARG B 1 268 ? 2.346 21.797 -4.41 1 47.31 268 ARG B N 1
ATOM 8297 C CA . ARG B 1 268 ? 1.105 21.234 -4.922 1 47.31 268 ARG B CA 1
ATOM 8298 C C . ARG B 1 268 ? 0.859 21.656 -6.367 1 47.31 268 ARG B C 1
ATOM 8300 O O . ARG B 1 268 ? 1.289 22.734 -6.781 1 47.31 268 ARG B O 1
ATOM 8307 N N . LYS B 1 269 ? 0.865 20.719 -7.402 1 42.25 269 LYS B N 1
ATOM 8308 C CA . LYS B 1 269 ? 0.51 21.203 -8.734 1 42.25 269 LYS B CA 1
ATOM 8309 C C . LYS B 1 269 ? -0.57 22.281 -8.664 1 42.25 269 LYS B C 1
ATOM 8311 O O . LYS B 1 269 ? -1.575 22.109 -7.969 1 42.25 269 LYS B O 1
ATOM 8316 N N . THR B 1 270 ? -0.138 23.453 -8.695 1 35.66 270 THR B N 1
ATOM 8317 C CA . THR B 1 270 ? -0.986 24.641 -8.781 1 35.66 270 THR B CA 1
ATOM 8318 C C . THR B 1 270 ? -2.275 24.328 -9.531 1 35.66 270 THR B C 1
ATOM 8320 O O . THR B 1 270 ? -2.299 23.453 -10.398 1 35.66 270 THR B O 1
ATOM 8323 N N . PHE B 1 271 ? -3.311 24.891 -9.055 1 32.44 271 PHE B N 1
ATOM 8324 C CA . PHE B 1 271 ? -4.676 25.078 -9.523 1 32.44 271 PHE B CA 1
ATOM 8325 C C . PHE B 1 271 ? -4.695 25.438 -11.008 1 32.44 271 PHE B C 1
ATOM 8327 O O . PHE B 1 271 ? -5.703 25.922 -11.523 1 32.44 271 PHE B O 1
ATOM 8334 N N . TRP B 1 272 ? -3.74 25.594 -11.773 1 29.69 272 TRP B N 1
ATOM 8335 C CA . TRP B 1 272 ? -4.383 26.141 -12.969 1 29.69 272 TRP B CA 1
ATOM 8336 C C . TRP B 1 272 ? -5.641 25.344 -13.312 1 29.69 272 TRP B C 1
ATOM 8338 O O . TRP B 1 272 ? -5.805 24.203 -12.867 1 29.69 272 TRP B O 1
ATOM 8348 N N . GLY B 1 273 ? -6.574 26.047 -14.039 1 31.14 273 GLY B N 1
ATOM 8349 C CA . GLY B 1 273 ? -7.684 25.375 -14.703 1 31.14 273 GLY B CA 1
ATOM 8350 C C . GLY B 1 273 ? -7.367 23.938 -15.094 1 31.14 273 GLY B C 1
ATOM 8351 O O . GLY B 1 273 ? -8.266 23.188 -15.477 1 31.14 273 GLY B O 1
ATOM 8352 N N . PHE B 1 274 ? -6.191 23.844 -15.797 1 28.31 274 PHE B N 1
ATOM 8353 C CA . PHE B 1 274 ? -5.777 22.656 -16.531 1 28.31 274 PHE B CA 1
ATOM 8354 C C . PHE B 1 274 ? -5.152 21.641 -15.594 1 28.31 274 PHE B C 1
ATOM 8356 O O . PHE B 1 274 ? -4.629 20.609 -16.031 1 28.31 274 PHE B O 1
ATOM 8363 N N . ALA B 1 275 ? -4.566 22.172 -14.758 1 28.73 275 ALA B N 1
ATOM 8364 C CA . ALA B 1 275 ? -3.883 21.016 -14.195 1 28.73 275 ALA B CA 1
ATOM 8365 C C . ALA B 1 275 ? -4.883 19.953 -13.75 1 28.73 275 ALA B C 1
ATOM 8367 O O . ALA B 1 275 ? -4.551 18.766 -13.688 1 28.73 275 ALA B O 1
ATOM 8368 N N . GLN B 1 276 ? -5.797 20.297 -12.734 1 30.62 276 GLN B N 1
ATOM 8369 C CA . GLN B 1 276 ? -6.184 18.984 -12.258 1 30.62 276 GLN B CA 1
ATOM 8370 C C . GLN B 1 276 ? -6.949 18.219 -13.336 1 30.62 276 GLN B C 1
ATOM 8372 O O . GLN B 1 276 ? -8.172 18.344 -13.453 1 30.62 276 GLN B O 1
ATOM 8377 N N . GLN B 1 277 ? -6.914 18.312 -14.484 1 29.41 277 GLN B N 1
ATOM 8378 C CA . GLN B 1 277 ? -7.898 17.359 -15.008 1 29.41 277 GLN B CA 1
ATOM 8379 C C . GLN B 1 277 ? -8.039 16.156 -14.102 1 29.41 277 GLN B C 1
ATOM 8381 O O . GLN B 1 277 ? -7.078 15.75 -13.438 1 29.41 277 GLN B O 1
ATOM 8386 N N . PRO B 1 278 ? -9.148 15.797 -14.031 1 29.69 278 PRO B N 1
ATOM 8387 C CA . PRO B 1 278 ? -9.781 14.891 -13.07 1 29.69 278 PRO B CA 1
ATOM 8388 C C . PRO B 1 278 ? -8.773 14.031 -12.32 1 29.69 278 PRO B C 1
ATOM 8390 O O . PRO B 1 278 ? -8.961 12.82 -12.18 1 29.69 278 PRO B O 1
ATOM 8393 N N . SER B 1 279 ? -9.234 12.781 -12.102 1 29.66 279 SER B N 1
ATOM 8394 C CA . SER B 1 279 ? -10.414 11.992 -12.445 1 29.66 279 SER B CA 1
ATOM 8395 C C . SER B 1 279 ? -10.055 10.797 -13.312 1 29.66 279 SER B C 1
ATOM 8397 O O . SER B 1 279 ? -9.016 10.797 -13.977 1 29.66 279 SER B O 1
ATOM 8399 N N . SER B 1 280 ? -10.25 10.602 -14.508 1 29.38 280 SER B N 1
ATOM 8400 C CA . SER B 1 280 ? -10.039 9.461 -15.391 1 29.38 280 SER B CA 1
ATOM 8401 C C . SER B 1 280 ? -8.641 9.484 -16 1 29.38 280 SER B C 1
ATOM 8403 O O . SER B 1 280 ? -8.227 8.523 -16.656 1 29.38 280 SER B O 1
ATOM 8405 N N . ASP B 1 281 ? -7.992 10.812 -16.438 1 27.97 281 ASP B N 1
ATOM 8406 C CA . ASP B 1 281 ? -6.883 11.289 -17.266 1 27.97 281 ASP B CA 1
ATOM 8407 C C . ASP B 1 281 ? -5.629 11.508 -16.422 1 27.97 281 ASP B C 1
ATOM 8409 O O . ASP B 1 281 ? -5.695 12.125 -15.344 1 27.97 281 ASP B O 1
ATOM 8413 N N . PRO B 1 282 ? -4.434 11.078 -16.797 1 27.52 282 PRO B N 1
ATOM 8414 C CA . PRO B 1 282 ? -3.129 11.195 -16.141 1 27.52 282 PRO B CA 1
ATOM 8415 C C . PRO B 1 282 ? -2.873 12.602 -15.594 1 27.52 282 PRO B C 1
ATOM 8417 O O . PRO B 1 282 ? -1.926 12.805 -14.828 1 27.52 282 PRO B O 1
ATOM 8420 N N . GLY B 1 283 ? -3.309 13.719 -16.219 1 24.75 283 GLY B N 1
ATOM 8421 C CA . GLY B 1 283 ? -2.846 15.07 -15.953 1 24.75 283 GLY B CA 1
ATOM 8422 C C . GLY B 1 283 ? -3.473 15.688 -14.719 1 24.75 283 GLY B C 1
ATOM 8423 O O . GLY B 1 283 ? -3.293 16.875 -14.445 1 24.75 283 GLY B O 1
ATOM 8424 N N . ASN B 1 284 ? -4.758 15.523 -14.594 1 27.48 284 ASN B N 1
ATOM 8425 C CA . ASN B 1 284 ? -5.527 16.5 -13.844 1 27.48 284 ASN B CA 1
ATOM 8426 C C . ASN B 1 284 ? -4.969 16.688 -12.43 1 27.48 284 ASN B C 1
ATOM 8428 O O . ASN B 1 284 ? -4.258 15.82 -11.922 1 27.48 284 ASN B O 1
ATOM 8432 N N . GLY B 1 285 ? -5.797 17.609 -11.57 1 26.05 285 GLY B N 1
ATOM 8433 C CA . GLY B 1 285 ? -5.32 18.578 -10.602 1 26.05 285 GLY B CA 1
ATOM 8434 C C . GLY B 1 285 ? -4.57 17.953 -9.438 1 26.05 285 GLY B C 1
ATOM 8435 O O . GLY B 1 285 ? -4.562 16.734 -9.289 1 26.05 285 GLY B O 1
ATOM 8436 N N . SER B 1 286 ? -4.293 18.984 -8.539 1 27.84 286 SER B N 1
ATOM 8437 C CA . SER B 1 286 ? -3.156 19.266 -7.664 1 27.84 286 SER B CA 1
ATOM 8438 C C . SER B 1 286 ? -3.172 18.359 -6.434 1 27.84 286 SER B C 1
ATOM 8440 O O . SER B 1 286 ? -2.137 17.828 -6.043 1 27.84 286 SER B O 1
ATOM 8442 N N . TYR B 1 287 ? -4.375 18.516 -5.59 1 28.5 287 TYR B N 1
ATOM 8443 C CA . TYR B 1 287 ? -4.027 18.312 -4.188 1 28.5 287 TYR B CA 1
ATOM 8444 C C . TYR B 1 287 ? -3.951 16.828 -3.854 1 28.5 287 TYR B C 1
ATOM 8446 O O . TYR B 1 287 ? -3.707 16.453 -2.705 1 28.5 287 TYR B O 1
ATOM 8454 N N . ALA B 1 288 ? -4.996 16.219 -4.309 1 32.31 288 ALA B N 1
ATOM 8455 C CA . ALA B 1 288 ? -4.965 14.867 -3.748 1 32.31 288 ALA B CA 1
ATOM 8456 C C . ALA B 1 288 ? -3.574 14.25 -3.875 1 32.31 288 ALA B C 1
ATOM 8458 O O . ALA B 1 288 ? -3.197 13.773 -4.945 1 32.31 288 ALA B O 1
ATOM 8459 N N . GLY B 1 289 ? -2.799 15.086 -3.426 1 29.41 289 GLY B N 1
ATOM 8460 C CA . GLY B 1 289 ? -1.392 14.844 -3.703 1 29.41 289 GLY B CA 1
ATOM 8461 C C . GLY B 1 289 ? -0.987 13.398 -3.533 1 29.41 289 GLY B C 1
ATOM 8462 O O . GLY B 1 289 ? -0.873 12.906 -2.408 1 29.41 289 GLY B O 1
ATOM 8463 N N . ASP B 1 290 ? -1.902 12.422 -3.744 1 32.22 290 ASP B N 1
ATOM 8464 C CA . ASP B 1 290 ? -0.741 11.555 -3.947 1 32.22 290 ASP B CA 1
ATOM 8465 C C . ASP B 1 290 ? 0.465 12.367 -4.426 1 32.22 290 ASP B C 1
ATOM 8467 O O . ASP B 1 290 ? 0.437 12.945 -5.512 1 32.22 290 ASP B O 1
ATOM 8471 N N . ARG B 1 291 ? 0.656 13.203 -3.592 1 35.34 291 ARG B N 1
ATOM 8472 C CA . ARG B 1 291 ? 1.745 14.172 -3.545 1 35.34 291 ARG B CA 1
ATOM 8473 C C . ARG B 1 291 ? 2.617 14.078 -4.793 1 35.34 291 ARG B C 1
ATOM 8475 O O . ARG B 1 291 ? 2.557 13.086 -5.527 1 35.34 291 ARG B O 1
ATOM 8482 N N . MET B 1 292 ? 3.387 15.195 -4.887 1 38.81 292 MET B N 1
ATOM 8483 C CA . MET B 1 292 ? 4.406 15.328 -5.926 1 38.81 292 MET B CA 1
ATOM 8484 C C . MET B 1 292 ? 4.906 13.953 -6.367 1 38.81 292 MET B C 1
ATOM 8486 O O . MET B 1 292 ? 5.121 13.07 -5.535 1 38.81 292 MET B O 1
ATOM 8490 N N . ASN B 1 293 ? 4.094 13.531 -7.359 1 45.38 293 ASN B N 1
ATOM 8491 C CA . ASN B 1 293 ? 4.867 12.469 -7.992 1 45.38 293 ASN B CA 1
ATOM 8492 C C . ASN B 1 293 ? 6.289 12.406 -7.445 1 45.38 293 ASN B C 1
ATOM 8494 O O . ASN B 1 293 ? 7.246 12.281 -8.211 1 45.38 293 ASN B O 1
ATOM 8498 N N . TYR B 1 294 ? 6.172 13.148 -6.316 1 59.81 294 TYR B N 1
ATOM 8499 C CA . TYR B 1 294 ? 7.445 13.078 -5.605 1 59.81 294 TYR B CA 1
ATOM 8500 C C . TYR B 1 294 ? 7.332 12.188 -4.371 1 59.81 294 TYR B C 1
ATOM 8502 O O . TYR B 1 294 ? 6.359 12.281 -3.619 1 59.81 294 TYR B O 1
ATOM 8510 N N . PRO B 1 295 ? 7.895 11.234 -4.258 1 73.56 295 PRO B N 1
ATOM 8511 C CA . PRO B 1 295 ? 9.008 10.742 -5.07 1 73.56 295 PRO B CA 1
ATOM 8512 C C . PRO B 1 295 ? 8.547 9.875 -6.246 1 73.56 295 PRO B C 1
ATOM 8514 O O . PRO B 1 295 ? 7.398 9.43 -6.273 1 73.56 295 PRO B O 1
ATOM 8517 N N . ALA B 1 296 ? 9.281 9.883 -7.191 1 72.5 296 ALA B N 1
ATOM 8518 C CA . ALA B 1 296 ? 9.031 9 -8.328 1 72.5 296 ALA B CA 1
ATOM 8519 C C . ALA B 1 296 ? 9.469 7.57 -8.016 1 72.5 296 ALA B C 1
ATOM 8521 O O . ALA B 1 296 ? 10.578 7.348 -7.531 1 72.5 296 ALA B O 1
ATOM 8522 N N . TRP B 1 297 ? 8.531 6.66 -8.203 1 74.31 297 TRP B N 1
ATOM 8523 C CA . TRP B 1 297 ? 8.828 5.23 -8.172 1 74.31 297 TRP B CA 1
ATOM 8524 C C . TRP B 1 297 ? 8.812 4.641 -9.578 1 74.31 297 TRP B C 1
ATOM 8526 O O . TRP B 1 297 ? 7.746 4.484 -10.188 1 74.31 297 TRP B O 1
ATOM 8536 N N . TRP B 1 298 ? 10.055 4.309 -10.062 1 71.25 298 TRP B N 1
ATOM 8537 C CA . TRP B 1 298 ? 10.188 3.877 -11.445 1 71.25 298 TRP B CA 1
ATOM 8538 C C . TRP B 1 298 ? 10.43 2.373 -11.531 1 71.25 298 TRP B C 1
ATOM 8540 O O . TRP B 1 298 ? 10.922 1.764 -10.578 1 71.25 298 TRP B O 1
ATOM 8550 N N . ILE B 1 299 ? 10 1.834 -12.742 1 69.88 299 ILE B N 1
ATOM 8551 C CA . ILE B 1 299 ? 10.594 0.542 -13.078 1 69.88 299 ILE B CA 1
ATOM 8552 C C . ILE B 1 299 ? 12.109 0.674 -13.172 1 69.88 299 ILE B C 1
ATOM 8554 O O . ILE B 1 299 ? 12.625 1.604 -13.797 1 69.88 299 ILE B O 1
ATOM 8558 N N . ASP B 1 300 ? 12.766 -0.12 -12.508 1 76.31 300 ASP B N 1
ATOM 8559 C CA . ASP B 1 300 ? 14.227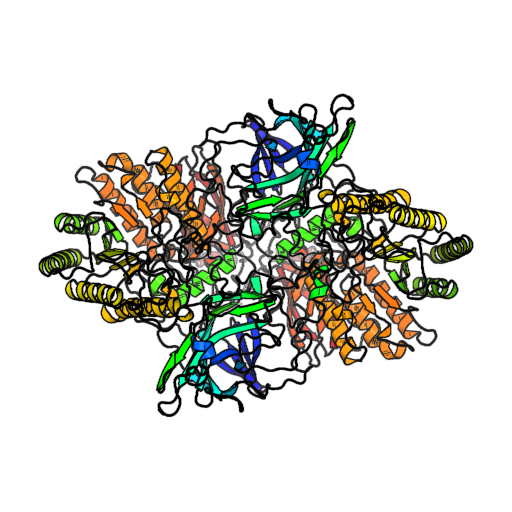 -0.055 -12.508 1 76.31 300 ASP B CA 1
ATOM 8560 C C . ASP B 1 300 ? 14.797 -0.552 -13.828 1 76.31 300 ASP B C 1
ATOM 8562 O O . ASP B 1 300 ? 14.758 -1.748 -14.125 1 76.31 300 ASP B O 1
ATOM 8566 N N . PRO B 1 301 ? 15.297 0.33 -14.672 1 72 301 PRO B N 1
ATOM 8567 C CA . PRO B 1 301 ? 15.82 -0.097 -15.969 1 72 301 PRO B CA 1
ATOM 8568 C C . PRO B 1 301 ? 17.094 -0.941 -15.844 1 72 301 PRO B C 1
ATOM 8570 O O . PRO B 1 301 ? 17.5 -1.602 -16.797 1 72 301 PRO B O 1
ATOM 8573 N N . ASP B 1 302 ? 17.703 -0.845 -14.711 1 77.81 302 ASP B N 1
ATOM 8574 C CA . ASP B 1 302 ? 18.969 -1.568 -14.516 1 77.81 302 ASP B CA 1
ATOM 8575 C C . ASP B 1 302 ? 18.703 -3.008 -14.07 1 77.81 302 ASP B C 1
ATOM 8577 O O . ASP B 1 302 ? 19.609 -3.844 -14.094 1 77.81 302 ASP B O 1
ATOM 8581 N N . TYR B 1 303 ? 17.578 -3.16 -13.578 1 74.38 303 TYR B N 1
ATOM 8582 C CA . TYR B 1 303 ? 17.219 -4.504 -13.148 1 74.38 303 TYR B CA 1
ATOM 8583 C C . TYR B 1 303 ? 17.047 -5.438 -14.344 1 74.38 303 TYR B C 1
ATOM 8585 O O . TYR B 1 303 ? 16.328 -5.109 -15.289 1 74.38 303 TYR B O 1
ATOM 8593 N N . GLU B 1 304 ? 18 -6.477 -14.43 1 60.66 304 GLU B N 1
ATOM 8594 C CA . GLU B 1 304 ? 18.266 -7.508 -15.422 1 60.66 304 GLU B CA 1
ATOM 8595 C C . GLU B 1 304 ? 17.344 -7.359 -16.625 1 60.66 304 GLU B C 1
ATOM 8597 O O . GLU B 1 304 ? 16.219 -6.871 -16.5 1 60.66 304 GLU B O 1
ATOM 8602 N N . SER B 1 305 ? 18 -7.445 -17.719 1 48.91 305 SER B N 1
ATOM 8603 C CA . SER B 1 305 ? 17.562 -7.398 -19.109 1 48.91 305 SER B CA 1
ATOM 8604 C C . SER B 1 305 ? 16.391 -8.359 -19.344 1 48.91 305 SER B C 1
ATOM 8606 O O . SER B 1 305 ? 16.297 -9.398 -18.688 1 48.91 305 SER B O 1
ATOM 8608 N N . GLY B 1 306 ? 15.305 -7.953 -19.688 1 42.81 306 GLY B N 1
ATOM 8609 C CA . GLY B 1 306 ? 14.141 -8.711 -20.125 1 42.81 306 GLY B CA 1
ATOM 8610 C C . GLY B 1 306 ? 12.93 -8.492 -19.234 1 42.81 306 GLY B C 1
ATOM 8611 O O . GLY B 1 306 ? 11.953 -9.242 -19.312 1 42.81 306 GLY B O 1
ATOM 8612 N N . ILE B 1 307 ? 13.43 -7.562 -18.281 1 45.53 307 ILE B N 1
ATOM 8613 C CA . ILE B 1 307 ? 12.352 -7.145 -17.391 1 45.53 307 ILE B CA 1
ATOM 8614 C C . ILE B 1 307 ? 11.18 -6.621 -18.219 1 45.53 307 ILE B C 1
ATOM 8616 O O . ILE B 1 307 ? 10.031 -6.637 -17.766 1 45.53 307 ILE B O 1
ATOM 8620 N N . HIS B 1 308 ? 11.766 -6.02 -19.234 1 40.66 308 HIS B N 1
ATOM 8621 C CA . HIS B 1 308 ? 10.695 -5.586 -20.125 1 40.66 308 HIS B CA 1
ATOM 8622 C C . HIS B 1 308 ? 9.844 -6.766 -20.578 1 40.66 308 HIS B C 1
ATOM 8624 O O . HIS B 1 308 ? 8.695 -6.582 -21 1 40.66 308 HIS B O 1
ATOM 8630 N N . ASP B 1 309 ? 10.68 -7.723 -20.938 1 38.25 309 ASP B N 1
ATOM 8631 C CA . ASP B 1 309 ? 9.945 -8.93 -21.312 1 38.25 309 ASP B CA 1
ATOM 8632 C C . ASP B 1 309 ? 9.188 -9.492 -20.109 1 38.25 309 ASP B C 1
ATOM 8634 O O . ASP B 1 309 ? 8.516 -10.523 -20.234 1 38.25 309 ASP B O 1
ATOM 8638 N N . GLN B 1 310 ? 9.719 -9.125 -19.016 1 40.03 310 GLN B N 1
ATOM 8639 C CA . GLN B 1 310 ? 9.523 -9.812 -17.734 1 40.03 310 GLN B CA 1
ATOM 8640 C C . GLN B 1 310 ? 8.133 -9.539 -17.172 1 40.03 310 GLN B C 1
ATOM 8642 O O . GLN B 1 310 ? 7.938 -9.562 -15.953 1 40.03 310 GLN B O 1
ATOM 8647 N N . SER B 1 311 ? 7.418 -8.766 -17.75 1 39.53 311 SER B N 1
ATOM 8648 C CA . SER B 1 311 ? 6.141 -8.555 -17.078 1 39.53 311 SER B CA 1
ATOM 8649 C C . SER B 1 311 ? 5.641 -9.844 -16.438 1 39.53 311 SER B C 1
ATOM 8651 O O . SER B 1 311 ? 4.543 -9.883 -15.867 1 39.53 311 SER B O 1
ATOM 8653 N N . LEU B 1 312 ? 5.961 -10.883 -17.219 1 38.53 312 LEU B N 1
ATOM 8654 C CA . LEU B 1 312 ? 5.066 -11.961 -16.812 1 38.53 312 LEU B CA 1
ATOM 8655 C C . LEU B 1 312 ? 5.082 -12.156 -15.305 1 38.53 312 LEU B C 1
ATOM 8657 O O . LEU B 1 312 ? 4.07 -12.539 -14.711 1 38.53 312 LEU B O 1
ATOM 8661 N N . HIS B 1 313 ? 6.352 -12.445 -14.758 1 42.19 313 HIS B N 1
ATOM 8662 C CA . HIS B 1 313 ? 6.305 -13.344 -13.617 1 42.19 313 HIS B CA 1
ATOM 8663 C C . HIS B 1 313 ? 6.551 -12.602 -12.312 1 42.19 313 HIS B C 1
ATOM 8665 O O . HIS B 1 313 ? 6.34 -13.148 -11.227 1 42.19 313 HIS B O 1
ATOM 8671 N N . ALA B 1 314 ? 7.516 -11.492 -12.5 1 43.84 314 ALA B N 1
ATOM 8672 C CA . ALA B 1 314 ? 7.809 -11.133 -11.117 1 43.84 314 ALA B CA 1
ATOM 8673 C C . ALA B 1 314 ? 6.73 -10.211 -10.547 1 43.84 314 ALA B C 1
ATOM 8675 O O . ALA B 1 314 ? 6.516 -9.109 -11.055 1 43.84 314 ALA B O 1
ATOM 8676 N N . ASP B 1 315 ? 5.766 -10.914 -9.938 1 45.84 315 ASP B N 1
ATOM 8677 C CA . ASP B 1 315 ? 4.75 -10.203 -9.164 1 45.84 315 ASP B CA 1
ATOM 8678 C C . ASP B 1 315 ? 5.27 -8.859 -8.672 1 45.84 315 ASP B C 1
ATOM 8680 O O . ASP B 1 315 ? 4.5 -7.91 -8.508 1 45.84 315 ASP B O 1
ATOM 8684 N N . LEU B 1 316 ? 6.699 -8.797 -8.516 1 48.16 316 LEU B N 1
ATOM 8685 C CA . LEU B 1 316 ? 7.242 -7.695 -7.727 1 48.16 316 LEU B CA 1
ATOM 8686 C C . LEU B 1 316 ? 7.98 -6.703 -8.617 1 48.16 316 LEU B C 1
ATOM 8688 O O . LEU B 1 316 ? 8.344 -5.613 -8.172 1 48.16 316 LEU B O 1
ATOM 8692 N N . ALA B 1 317 ? 8.445 -7.078 -9.836 1 44.03 317 ALA B N 1
ATOM 8693 C CA . ALA B 1 317 ? 9.414 -6.277 -10.578 1 44.03 317 ALA B CA 1
ATOM 8694 C C . ALA B 1 317 ? 8.828 -4.918 -10.953 1 44.03 317 ALA B C 1
ATOM 8696 O O . ALA B 1 317 ? 9.555 -3.926 -11.039 1 44.03 317 ALA B O 1
ATOM 8697 N N . ASN B 1 318 ? 7.496 -4.934 -11.172 1 48.69 318 ASN B N 1
ATOM 8698 C CA . ASN B 1 318 ? 6.957 -3.705 -11.75 1 48.69 318 ASN B CA 1
ATOM 8699 C C . ASN B 1 318 ? 6.633 -2.676 -10.664 1 48.69 318 ASN B C 1
ATOM 8701 O O . ASN B 1 318 ? 6.031 -1.64 -10.953 1 48.69 318 ASN B O 1
ATOM 8705 N N . ASN B 1 319 ? 7.227 -3.014 -9.5 1 56.81 319 ASN B N 1
ATOM 8706 C CA . ASN B 1 319 ? 6.652 -2.4 -8.305 1 56.81 319 ASN B CA 1
ATOM 8707 C C . ASN B 1 319 ? 7.422 -1.152 -7.887 1 56.81 319 ASN B C 1
ATOM 8709 O O . ASN B 1 319 ? 7.426 -0.783 -6.715 1 56.81 319 ASN B O 1
ATOM 8713 N N . GLY B 1 320 ? 7.949 -0.349 -9.078 1 71.06 320 GLY B N 1
ATOM 8714 C CA . GLY B 1 320 ? 8.523 0.851 -8.492 1 71.06 320 GLY B CA 1
ATOM 8715 C C . GLY B 1 320 ? 9.75 0.571 -7.648 1 71.06 320 GLY B C 1
ATOM 8716 O O . GLY B 1 320 ? 9.797 0.938 -6.473 1 71.06 320 GLY B O 1
ATOM 8717 N N . LEU B 1 321 ? 10.789 -0.107 -8.289 1 79.88 321 LEU B N 1
ATOM 8718 C CA . LEU B 1 321 ? 11.969 -0.539 -7.551 1 79.88 321 LEU B CA 1
ATOM 8719 C C . LEU B 1 321 ? 13.078 0.5 -7.645 1 79.88 321 LEU B C 1
ATOM 8721 O O . LEU B 1 321 ? 14.156 0.318 -7.07 1 79.88 321 LEU B O 1
ATOM 8725 N N . LEU B 1 322 ? 12.812 1.584 -8.391 1 83.06 322 LEU B N 1
ATOM 8726 C CA . LEU B 1 322 ? 13.727 2.717 -8.445 1 83.06 322 LEU B CA 1
ATOM 8727 C C . LEU B 1 322 ? 13.07 3.975 -7.883 1 83.06 322 LEU B C 1
ATOM 8729 O O . LEU B 1 322 ? 12.102 4.473 -8.453 1 83.06 322 LEU B O 1
ATOM 8733 N N . LEU B 1 323 ? 13.633 4.441 -6.773 1 86.62 323 LEU B N 1
ATOM 8734 C CA . LEU B 1 323 ? 13.195 5.703 -6.188 1 86.62 323 LEU B CA 1
ATOM 8735 C C . LEU B 1 323 ? 14.039 6.863 -6.688 1 86.62 323 LEU B C 1
ATOM 8737 O O . LEU B 1 323 ? 15.273 6.805 -6.641 1 86.62 323 LEU B O 1
ATOM 8741 N N . GLN B 1 324 ? 13.359 7.852 -7.223 1 85.5 324 GLN B N 1
ATOM 8742 C CA . GLN B 1 324 ? 14.039 9.094 -7.586 1 85.5 324 GLN B CA 1
ATOM 8743 C C . GLN B 1 324 ? 13.297 10.305 -7.035 1 85.5 324 GLN B C 1
ATOM 8745 O O . GLN B 1 324 ? 12.07 10.398 -7.16 1 85.5 324 GLN B O 1
ATOM 8750 N N . VAL B 1 325 ? 14.086 11.195 -6.414 1 88.06 325 VAL B N 1
ATOM 8751 C CA . VAL B 1 325 ? 13.5 12.406 -5.863 1 88.06 325 VAL B CA 1
ATOM 8752 C C . VAL B 1 325 ? 14.109 13.633 -6.547 1 88.06 325 VAL B C 1
ATOM 8754 O O . VAL B 1 325 ? 15.305 13.891 -6.41 1 88.06 325 VAL B O 1
ATOM 8757 N N . GLN B 1 326 ? 13.312 14.297 -7.32 1 85 326 GLN B N 1
ATOM 8758 C CA . GLN B 1 326 ? 13.727 15.508 -8.039 1 85 326 GLN B CA 1
ATOM 8759 C C . GLN B 1 326 ? 12.617 16.547 -8.031 1 85 326 GLN B C 1
ATOM 8761 O O . GLN B 1 326 ? 11.492 16.266 -7.605 1 85 326 GLN B O 1
ATOM 8766 N N . TYR B 1 327 ? 12.992 17.75 -8.422 1 81.62 327 TYR B N 1
ATOM 8767 C CA . TYR B 1 327 ? 11.945 18.75 -8.578 1 81.62 327 TYR B CA 1
ATOM 8768 C C . TYR B 1 327 ? 10.93 18.312 -9.625 1 81.62 327 TYR B C 1
ATOM 8770 O O . TYR B 1 327 ? 11.289 17.781 -10.672 1 81.62 327 TYR B O 1
ATOM 8778 N N . PRO B 1 328 ? 9.617 18.547 -9.344 1 70.94 328 PRO B N 1
ATOM 8779 C CA . PRO B 1 328 ? 8.633 18.234 -10.383 1 70.94 328 PRO B CA 1
ATOM 8780 C C . PRO B 1 328 ? 8.844 19.031 -11.656 1 70.94 328 PRO B C 1
ATOM 8782 O O . PRO B 1 328 ? 8.617 18.531 -12.758 1 70.94 328 PRO B O 1
ATOM 8785 N N . LEU B 1 329 ? 9.242 20.328 -11.484 1 73.19 329 LEU B N 1
ATOM 8786 C CA . LEU B 1 329 ? 9.633 21.219 -12.578 1 73.19 329 LEU B CA 1
ATOM 8787 C C . LEU B 1 329 ? 10.992 21.859 -12.305 1 73.19 329 LEU B C 1
ATOM 8789 O O . LEU B 1 329 ? 11.188 22.484 -11.266 1 73.19 329 LEU B O 1
ATOM 8793 N N . GLY B 1 330 ? 11.906 21.766 -13.273 1 76.81 330 GLY B N 1
ATOM 8794 C CA . GLY B 1 330 ? 13.227 22.344 -13.117 1 76.81 330 GLY B CA 1
ATOM 8795 C C . GLY B 1 330 ? 14.125 21.578 -12.172 1 76.81 330 GLY B C 1
ATOM 8796 O O . GLY B 1 330 ? 14.125 20.344 -12.172 1 76.81 330 GLY B O 1
ATOM 8797 N N . PRO B 1 331 ? 15.086 22.5 -11.578 1 86.94 331 PRO B N 1
ATOM 8798 C CA . PRO B 1 331 ? 14.875 23.828 -11 1 86.94 331 PRO B CA 1
ATOM 8799 C C . PRO B 1 331 ? 15.234 24.953 -11.961 1 86.94 331 PRO B C 1
ATOM 8801 O O . PRO B 1 331 ? 14.891 26.109 -11.711 1 86.94 331 PRO B O 1
ATOM 8804 N N . TRP B 1 332 ? 15.992 24.656 -12.992 1 88 332 TRP B N 1
ATOM 8805 C CA . TRP B 1 332 ? 16.375 25.688 -13.945 1 88 332 TRP B CA 1
ATOM 8806 C C . TRP B 1 332 ? 16.938 26.906 -13.234 1 88 332 TRP B C 1
ATOM 8808 O O . TRP B 1 332 ? 16.516 28.047 -13.508 1 88 332 TRP B O 1
ATOM 8818 N N . GLN B 1 333 ? 17.812 26.766 -12.297 1 91.5 333 GLN B N 1
ATOM 8819 C CA . GLN B 1 333 ? 18.328 27.797 -11.414 1 91.5 333 GLN B CA 1
ATOM 8820 C C . GLN B 1 333 ? 19.703 28.297 -11.883 1 91.5 333 GLN B C 1
ATOM 8822 O O . GLN B 1 333 ? 20.656 27.516 -11.914 1 91.5 333 GLN B O 1
ATOM 8827 N N . PRO B 1 334 ? 19.812 29.5 -12.227 1 89.44 334 PRO B N 1
ATOM 8828 C CA . PRO B 1 334 ? 21.141 30.031 -12.5 1 89.44 334 PRO B CA 1
ATOM 8829 C C . PRO B 1 334 ? 21.969 30.25 -11.234 1 89.44 334 PRO B C 1
ATOM 8831 O O . PRO B 1 334 ? 21.438 30.672 -10.211 1 89.44 334 PRO B O 1
ATOM 8834 N N . ILE B 1 335 ? 23.188 29.875 -11.344 1 91.94 335 ILE B N 1
ATOM 8835 C CA . ILE B 1 335 ? 24.156 30.141 -10.289 1 91.94 335 ILE B CA 1
ATOM 8836 C C . ILE B 1 335 ? 25.203 31.141 -10.789 1 91.94 335 ILE B C 1
ATOM 8838 O O . ILE B 1 335 ? 26.062 30.797 -11.609 1 91.94 335 ILE B O 1
ATOM 8842 N N . ARG B 1 336 ? 25.172 32.281 -10.195 1 89.38 336 ARG B N 1
ATOM 8843 C CA . ARG B 1 336 ? 26.109 33.344 -10.602 1 89.38 336 ARG B CA 1
ATOM 8844 C C . ARG B 1 336 ? 27.438 33.219 -9.859 1 89.38 336 ARG B C 1
ATOM 8846 O O . ARG B 1 336 ? 27.516 32.531 -8.82 1 89.38 336 ARG B O 1
ATOM 8853 N N . PRO B 1 337 ? 28.406 33.844 -10.445 1 87.12 337 PRO B N 1
ATOM 8854 C CA . PRO B 1 337 ? 29.688 33.781 -9.75 1 87.12 337 PRO B CA 1
ATOM 8855 C C . PRO B 1 337 ? 29.609 34.25 -8.297 1 87.12 337 PRO B C 1
ATOM 8857 O O . PRO B 1 337 ? 29.031 35.312 -8.023 1 87.12 337 PRO B O 1
ATOM 8860 N N . GLY B 1 338 ? 30.094 33.438 -7.402 1 89.69 338 GLY B N 1
ATOM 8861 C CA . GLY B 1 338 ? 30.125 33.75 -5.988 1 89.69 338 GLY B CA 1
ATOM 8862 C C . GLY B 1 338 ? 28.875 33.312 -5.25 1 89.69 338 GLY B C 1
ATOM 8863 O O . GLY B 1 338 ? 28.812 33.375 -4.023 1 89.69 338 GLY B O 1
ATOM 8864 N N . GLU B 1 339 ? 27.953 32.844 -5.988 1 91.25 339 GLU B N 1
ATOM 8865 C CA . GLU B 1 339 ? 26.688 32.438 -5.375 1 91.25 339 GLU B CA 1
ATOM 8866 C C . GLU B 1 339 ? 26.703 30.969 -4.984 1 91.25 339 GLU B C 1
ATOM 8868 O O . GLU B 1 339 ? 27.469 30.188 -5.535 1 91.25 339 GLU B O 1
ATOM 8873 N N . SER B 1 340 ? 25.969 30.719 -3.973 1 92.38 340 SER B N 1
ATOM 8874 C CA . SER B 1 340 ? 25.703 29.344 -3.543 1 92.38 340 SER B CA 1
ATOM 8875 C C . SER B 1 340 ? 24.219 29.047 -3.488 1 92.38 340 SER B C 1
ATOM 8877 O O . SER B 1 340 ? 23.422 29.922 -3.109 1 92.38 340 SER B O 1
ATOM 8879 N N . GLN B 1 341 ? 23.891 27.953 -3.939 1 94.25 341 GLN B N 1
ATOM 8880 C CA . GLN B 1 341 ? 22.5 27.516 -3.91 1 94.25 341 GLN B CA 1
ATOM 8881 C C . GLN B 1 341 ? 22.375 26.172 -3.199 1 94.25 341 GLN B C 1
ATOM 8883 O O . GLN B 1 341 ? 23.109 25.234 -3.492 1 94.25 341 GLN B O 1
ATOM 8888 N N . SER B 1 342 ? 21.516 26.156 -2.215 1 95.75 342 SER B N 1
ATOM 8889 C CA . SER B 1 342 ? 21.062 24.891 -1.635 1 95.75 342 SER B CA 1
ATOM 8890 C C . SER B 1 342 ? 19.734 24.453 -2.225 1 95.75 342 SER B C 1
ATOM 8892 O O . SER B 1 342 ? 18.75 25.203 -2.193 1 95.75 342 SER B O 1
ATOM 8894 N N . PHE B 1 343 ? 19.672 23.344 -2.803 1 95.94 343 PHE B N 1
ATOM 8895 C CA . PHE B 1 343 ? 18.422 22.828 -3.346 1 95.94 343 PHE B CA 1
ATOM 8896 C C . PHE B 1 343 ? 17.625 22.094 -2.264 1 95.94 343 PHE B C 1
ATOM 8898 O O . PHE B 1 343 ? 18.031 22.062 -1.103 1 95.94 343 PHE B O 1
ATOM 8905 N N . PHE B 1 344 ? 16.406 21.609 -2.594 1 92.38 344 PHE B N 1
ATOM 8906 C CA . PHE B 1 344 ? 15.453 21.188 -1.568 1 92.38 344 PHE B CA 1
ATOM 8907 C C . PHE B 1 344 ? 16 20 -0.791 1 92.38 344 PHE B C 1
ATOM 8909 O O . PHE B 1 344 ? 16.875 19.266 -1.283 1 92.38 344 PHE B O 1
ATOM 8916 N N . THR B 1 345 ? 15.57 19.875 0.394 1 96.19 345 THR B N 1
ATOM 8917 C CA . THR B 1 345 ? 15.961 18.812 1.305 1 96.19 345 THR B CA 1
ATOM 8918 C C . THR B 1 345 ? 14.984 17.641 1.214 1 96.19 345 THR B C 1
ATOM 8920 O O . THR B 1 345 ? 13.766 17.828 1.224 1 96.19 345 THR B O 1
ATOM 8923 N N . VAL B 1 346 ? 15.57 16.438 1.114 1 94.62 346 VAL B N 1
ATOM 8924 C CA . VAL B 1 346 ? 14.812 15.195 1.163 1 94.62 346 VAL B CA 1
ATOM 8925 C C . VAL B 1 346 ? 14.914 14.578 2.557 1 94.62 346 VAL B C 1
ATOM 8927 O O . VAL B 1 346 ? 16.016 14.445 3.102 1 94.62 346 VAL B O 1
ATOM 8930 N N . PHE B 1 347 ? 13.773 14.273 3.146 1 95.5 347 PHE B N 1
ATOM 8931 C CA . PHE B 1 347 ? 13.727 13.5 4.383 1 95.5 347 PHE B CA 1
ATOM 8932 C C . PHE B 1 347 ? 13.32 12.062 4.113 1 95.5 347 PHE B C 1
ATOM 8934 O O . PHE B 1 347 ? 12.203 11.805 3.654 1 95.5 347 PHE B O 1
ATOM 8941 N N . LEU B 1 348 ? 14.242 11.172 4.406 1 95.69 348 LEU B N 1
ATOM 8942 C CA . LEU B 1 348 ? 14.031 9.75 4.164 1 95.69 348 LEU B CA 1
ATOM 8943 C C . LEU B 1 348 ? 13.82 9 5.473 1 95.69 348 LEU B C 1
ATOM 8945 O O . LEU B 1 348 ? 14.711 8.945 6.32 1 95.69 348 LEU B O 1
ATOM 8949 N N . THR B 1 349 ? 12.633 8.43 5.617 1 95.56 349 THR B N 1
ATOM 8950 C CA . THR B 1 349 ? 12.312 7.605 6.777 1 95.56 349 THR B CA 1
ATOM 8951 C C . THR B 1 349 ? 12.211 6.137 6.387 1 95.56 349 THR B C 1
ATOM 8953 O O . THR B 1 349 ? 11.523 5.793 5.422 1 95.56 349 THR B O 1
ATOM 8956 N N . LEU B 1 350 ? 12.945 5.281 7.121 1 95.44 350 LEU B N 1
ATOM 8957 C CA . LEU B 1 350 ? 12.789 3.842 6.941 1 95.44 350 LEU B CA 1
ATOM 8958 C C . LEU B 1 350 ? 11.859 3.256 8 1 95.44 350 LEU B C 1
ATOM 8960 O O . LEU B 1 350 ? 12.219 3.188 9.18 1 95.44 350 LEU B O 1
ATOM 8964 N N . PHE B 1 351 ? 10.664 2.793 7.535 1 91.38 351 PHE B N 1
ATOM 8965 C CA . PHE B 1 351 ? 9.742 2.143 8.461 1 91.38 351 PHE B CA 1
ATOM 8966 C C . PHE B 1 351 ? 10.258 0.766 8.859 1 91.38 351 PHE B C 1
ATOM 8968 O O . PHE B 1 351 ? 10.812 0.04 8.031 1 91.38 351 PHE B O 1
ATOM 8975 N N . ASP B 1 352 ? 10.047 0.426 10.07 1 87.56 352 ASP B N 1
ATOM 8976 C CA . ASP B 1 352 ? 10.5 -0.873 10.555 1 87.56 352 ASP B CA 1
ATOM 8977 C C . ASP B 1 352 ? 9.391 -1.915 10.453 1 87.56 352 ASP B C 1
ATOM 8979 O O . ASP B 1 352 ? 9.594 -3.082 10.797 1 87.56 352 ASP B O 1
ATOM 8983 N N . SER B 1 353 ? 8.234 -1.445 10.016 1 83.31 353 SER B N 1
ATOM 8984 C CA . SER B 1 353 ? 7.082 -2.332 9.906 1 83.31 353 SER B CA 1
ATOM 8985 C C . SER B 1 353 ? 6.195 -1.95 8.727 1 83.31 353 SER B C 1
ATOM 8987 O O . SER B 1 353 ? 6.184 -0.794 8.305 1 83.31 353 SER B O 1
ATOM 8989 N N . ASP B 1 354 ? 5.461 -2.967 8.289 1 79.62 354 ASP B N 1
ATOM 8990 C CA . ASP B 1 354 ? 4.473 -2.705 7.246 1 79.62 354 ASP B CA 1
ATOM 8991 C C . ASP B 1 354 ? 3.111 -2.375 7.852 1 79.62 354 ASP B C 1
ATOM 8993 O O . ASP B 1 354 ? 2.172 -2.029 7.133 1 79.62 354 ASP B O 1
ATOM 8997 N N . ASP B 1 355 ? 3.029 -2.398 9.117 1 82.12 355 ASP B N 1
ATOM 8998 C CA . ASP B 1 355 ? 1.783 -2.123 9.828 1 82.12 355 ASP B CA 1
ATOM 8999 C C . ASP B 1 355 ? 1.442 -0.635 9.781 1 82.12 355 ASP B C 1
ATOM 9001 O O . ASP B 1 355 ? 2.223 0.2 10.242 1 82.12 355 ASP B O 1
ATOM 9005 N N . LEU B 1 356 ? 0.236 -0.337 9.25 1 81.44 356 LEU B N 1
ATOM 9006 C CA . LEU B 1 356 ? -0.123 1.058 9.016 1 81.44 356 LEU B CA 1
ATOM 9007 C C . LEU B 1 356 ? -0.192 1.828 10.328 1 81.44 356 LEU B C 1
ATOM 9009 O O . LEU B 1 356 ? 0.33 2.941 10.43 1 81.44 356 LEU B O 1
ATOM 9013 N N . PRO B 1 357 ? -0.816 1.344 11.414 1 84.19 357 PRO B N 1
ATOM 9014 C CA . PRO B 1 357 ? -0.831 2.092 12.672 1 84.19 357 PRO B CA 1
ATOM 9015 C C . PRO B 1 357 ? 0.571 2.428 13.172 1 84.19 357 PRO B C 1
ATOM 9017 O O . PRO B 1 357 ? 0.813 3.545 13.633 1 84.19 357 PRO B O 1
ATOM 9020 N N . ARG B 1 358 ? 1.459 1.487 13.055 1 90.12 358 ARG B N 1
ATOM 9021 C CA . ARG B 1 358 ? 2.82 1.756 13.508 1 90.12 358 ARG B CA 1
ATOM 9022 C C . ARG B 1 358 ? 3.52 2.746 12.578 1 90.12 358 ARG B C 1
ATOM 9024 O O . ARG B 1 358 ? 4.27 3.609 13.039 1 90.12 358 ARG B O 1
ATOM 9031 N N . GLN B 1 359 ? 3.326 2.582 11.273 1 89.31 359 GLN B N 1
ATOM 9032 C CA . GLN B 1 359 ? 3.883 3.561 10.344 1 89.31 359 GLN B CA 1
ATOM 9033 C C . GLN B 1 359 ? 3.352 4.961 10.633 1 89.31 359 GLN B C 1
ATOM 9035 O O . GLN B 1 359 ? 4.102 5.938 10.586 1 89.31 359 GLN B O 1
ATOM 9040 N N . SER B 1 360 ? 2.043 5.02 10.93 1 89.69 360 SER B N 1
ATOM 9041 C CA . SER B 1 360 ? 1.418 6.293 11.266 1 89.69 360 SER B CA 1
ATOM 9042 C C . SER B 1 360 ? 2.053 6.906 12.508 1 89.69 360 SER B C 1
ATOM 9044 O O . SER B 1 360 ? 2.381 8.094 12.523 1 89.69 360 SER B O 1
ATOM 9046 N N . LEU B 1 361 ? 2.262 6.121 13.508 1 94.62 361 LEU B N 1
ATOM 9047 C CA . LEU B 1 361 ? 2.914 6.582 14.727 1 94.62 361 LEU B CA 1
ATOM 9048 C C . LEU B 1 361 ? 4.34 7.047 14.445 1 94.62 361 LEU B C 1
ATOM 9050 O O . LEU B 1 361 ? 4.777 8.07 14.969 1 94.62 361 LEU B O 1
ATOM 9054 N N . SER B 1 362 ? 5.008 6.262 13.594 1 93.62 362 SER B N 1
ATOM 9055 C CA . SER B 1 362 ? 6.379 6.602 13.242 1 93.62 362 SER B CA 1
ATOM 9056 C C . SER B 1 362 ? 6.453 7.953 12.539 1 93.62 362 SER B C 1
ATOM 9058 O O . SER B 1 362 ? 7.254 8.812 12.914 1 93.62 362 SER B O 1
ATOM 9060 N N . ARG B 1 363 ? 5.605 8.156 11.602 1 93.25 363 ARG B N 1
ATOM 9061 C CA . ARG B 1 363 ? 5.629 9.414 10.859 1 93.25 363 ARG B CA 1
ATOM 9062 C C . ARG B 1 363 ? 5.316 10.594 11.773 1 93.25 363 ARG B C 1
ATOM 9064 O O . ARG B 1 363 ? 5.984 11.625 11.703 1 93.25 363 ARG B O 1
ATOM 9071 N N . ARG B 1 364 ? 4.324 10.477 12.594 1 94 364 ARG B N 1
ATOM 9072 C CA . ARG B 1 364 ? 3.959 11.578 13.484 1 94 364 ARG B CA 1
ATOM 9073 C C . ARG B 1 364 ? 5.086 11.891 14.461 1 94 364 ARG B C 1
ATOM 9075 O O . ARG B 1 364 ? 5.344 13.055 14.766 1 94 364 ARG B O 1
ATOM 9082 N N . ARG B 1 365 ? 5.781 10.867 14.93 1 94.44 365 ARG B N 1
ATOM 9083 C CA . ARG B 1 365 ? 6.945 11.094 15.781 1 94.44 365 ARG B CA 1
ATOM 9084 C C . ARG B 1 365 ? 8.039 11.836 15.031 1 94.44 365 ARG B C 1
ATOM 9086 O O . ARG B 1 365 ? 8.68 12.734 15.578 1 94.44 365 ARG B O 1
ATOM 9093 N N . VAL B 1 366 ? 8.258 11.438 13.828 1 95.19 366 VAL B N 1
ATOM 9094 C CA . VAL B 1 366 ? 9.273 12.086 13 1 95.19 366 VAL B CA 1
ATOM 9095 C C . VAL B 1 366 ? 8.922 13.562 12.812 1 95.19 366 VAL B C 1
ATOM 9097 O O . VAL B 1 366 ? 9.766 14.438 13.008 1 95.19 366 VAL B O 1
ATOM 9100 N N . VAL B 1 367 ? 7.676 13.836 12.523 1 94.31 367 VAL B N 1
ATOM 9101 C CA . VAL B 1 367 ? 7.234 15.211 12.281 1 94.31 367 VAL B CA 1
ATOM 9102 C C . VAL B 1 367 ? 7.414 16.047 13.547 1 94.31 367 VAL B C 1
ATOM 9104 O O . VAL B 1 367 ? 7.969 17.141 13.508 1 94.31 367 VAL B O 1
ATOM 9107 N N . ARG B 1 368 ? 7.086 15.523 14.688 1 94.69 368 ARG B N 1
ATOM 9108 C CA . ARG B 1 368 ? 7.195 16.266 15.93 1 94.69 368 ARG B CA 1
ATOM 9109 C C . ARG B 1 368 ? 8.656 16.5 16.312 1 94.69 368 ARG B C 1
ATOM 9111 O O . ARG B 1 368 ? 8.984 17.484 16.984 1 94.69 368 ARG B O 1
ATOM 9118 N N . THR B 1 369 ? 9.5 15.602 15.836 1 94.56 369 THR B N 1
ATOM 9119 C CA . THR B 1 369 ? 10.914 15.703 16.172 1 94.56 369 THR B CA 1
ATOM 9120 C C . THR B 1 369 ? 11.617 16.703 15.25 1 94.56 369 THR B C 1
ATOM 9122 O O . THR B 1 369 ? 12.367 17.562 15.711 1 94.56 369 THR B O 1
ATOM 9125 N N . LEU B 1 370 ? 11.328 16.625 14.008 1 96.69 370 LEU B N 1
ATOM 9126 C CA . LEU B 1 370 ? 12.055 17.438 13.031 1 96.69 370 LEU B CA 1
ATOM 9127 C C . LEU B 1 370 ? 11.43 18.828 12.898 1 96.69 370 LEU B C 1
ATOM 9129 O O . LEU B 1 370 ? 12.117 19.781 12.516 1 96.69 370 LEU B O 1
ATOM 9133 N N . PHE B 1 371 ? 10.164 18.922 13.18 1 96.5 371 PHE B N 1
ATOM 9134 C CA . PHE B 1 371 ? 9.406 20.156 13.016 1 96.5 371 PHE B CA 1
ATOM 9135 C C . PHE B 1 371 ? 8.57 20.453 14.258 1 96.5 371 PHE B C 1
ATOM 9137 O O . PHE B 1 371 ? 7.344 20.547 14.18 1 96.5 371 PHE B O 1
ATOM 9144 N N . PRO B 1 372 ? 9.188 20.734 15.352 1 96.69 372 PRO B N 1
ATOM 9145 C CA . PRO B 1 372 ? 8.492 20.766 16.641 1 96.69 372 PRO B CA 1
ATOM 9146 C C . PRO B 1 372 ? 7.535 21.938 16.766 1 96.69 372 PRO B C 1
ATOM 9148 O O . PRO B 1 372 ? 6.672 21.953 17.656 1 96.69 372 PRO B O 1
ATOM 9151 N N . GLN B 1 373 ? 7.652 22.969 15.859 1 97.56 373 GLN B N 1
ATOM 9152 C CA . GLN B 1 373 ? 6.727 24.094 15.938 1 97.56 373 GLN B CA 1
ATOM 9153 C C . GLN B 1 373 ? 5.293 23.656 15.68 1 97.56 373 GLN B C 1
ATOM 9155 O O . GLN B 1 373 ? 4.344 24.328 16.078 1 97.56 373 GLN B O 1
ATOM 9160 N N . VAL B 1 374 ? 5.074 22.469 15.07 1 96.94 374 VAL B N 1
ATOM 9161 C CA . VAL B 1 374 ? 3.736 21.984 14.758 1 96.94 374 VAL B CA 1
ATOM 9162 C C . VAL B 1 374 ? 3.043 21.516 16.031 1 96.94 374 VAL B C 1
ATOM 9164 O O . VAL B 1 374 ? 1.839 21.25 16.031 1 96.94 374 VAL B O 1
ATOM 9167 N N . THR B 1 375 ? 3.75 21.453 17.172 1 96.94 375 THR B N 1
ATOM 9168 C CA . THR B 1 375 ? 3.176 21 18.438 1 96.94 375 THR B CA 1
ATOM 9169 C C . THR B 1 375 ? 2.645 22.172 19.25 1 96.94 375 THR B C 1
ATOM 9171 O O . THR B 1 375 ? 2.105 21.984 20.344 1 96.94 375 THR B O 1
ATOM 9174 N N . GLU B 1 376 ? 2.795 23.406 18.734 1 97.88 376 GLU B N 1
ATOM 9175 C CA . GLU B 1 376 ? 2.219 24.562 19.406 1 97.88 376 GLU B CA 1
ATOM 9176 C C . GLU B 1 376 ? 0.694 24.5 19.422 1 97.88 376 GLU B C 1
ATOM 9178 O O . GLU B 1 376 ? 0.077 24.094 18.438 1 97.88 376 GLU B O 1
ATOM 9183 N N . THR B 1 377 ? 0.108 24.875 20.609 1 96.25 377 THR B N 1
ATOM 9184 C CA . THR B 1 377 ? -1.329 24.656 20.719 1 96.25 377 THR B CA 1
ATOM 9185 C C . THR B 1 377 ? -2.012 25.844 21.375 1 96.25 377 THR B C 1
ATOM 9187 O O . THR B 1 377 ? -2.807 25.688 22.297 1 96.25 377 THR B O 1
ATOM 9190 N N . PRO B 1 378 ? -1.785 27.062 20.906 1 97.38 378 PRO B N 1
ATOM 9191 C CA . PRO B 1 378 ? -2.609 28.156 21.422 1 97.38 378 PRO B CA 1
ATOM 9192 C C . PRO B 1 378 ? -4.09 27.984 21.094 1 97.38 378 PRO B C 1
ATOM 9194 O O . PRO B 1 378 ? -4.457 27.844 19.922 1 97.38 378 PRO B O 1
ATOM 9197 N N . LEU B 1 379 ? -4.895 27.969 22.125 1 97.56 379 LEU B N 1
ATOM 9198 C CA . LEU B 1 379 ? -6.336 27.891 21.906 1 97.56 379 LEU B CA 1
ATOM 9199 C C . LEU B 1 379 ? -6.879 29.203 21.375 1 97.56 379 LEU B C 1
ATOM 9201 O O . LEU B 1 379 ? -6.891 30.219 22.078 1 97.56 379 LEU B O 1
ATOM 9205 N N . TYR B 1 380 ? -7.32 29.234 20.094 1 97.75 380 TYR B N 1
ATOM 9206 C CA . TYR B 1 380 ? -7.766 30.5 19.531 1 97.75 380 TYR B CA 1
ATOM 9207 C C . TYR B 1 380 ? -9.219 30.422 19.078 1 97.75 380 TYR B C 1
ATOM 9209 O O . TYR B 1 380 ? -9.719 29.344 18.766 1 97.75 380 TYR B O 1
ATOM 9217 N N . PHE B 1 381 ? -9.922 31.531 19.188 1 98.31 381 PHE B N 1
ATOM 9218 C CA . PHE B 1 381 ? -11.234 31.75 18.594 1 98.31 381 PHE B CA 1
ATOM 9219 C C . PHE B 1 381 ? -11.117 32.438 17.234 1 98.31 381 PHE B C 1
ATOM 9221 O O . PHE B 1 381 ? -10.289 33.312 17.047 1 98.31 381 PHE B O 1
ATOM 9228 N N . TYR B 1 382 ? -11.875 31.969 16.219 1 98.5 382 TYR B N 1
ATOM 9229 C CA . TYR B 1 382 ? -11.844 32.469 14.844 1 98.5 382 TYR B CA 1
ATOM 9230 C C . TYR B 1 382 ? -12.922 33.5 14.617 1 98.5 382 TYR B C 1
ATOM 9232 O O . TYR B 1 382 ? -14.008 33.188 14.133 1 98.5 382 TYR B O 1
ATOM 9240 N N . SER B 1 383 ? -12.57 34.812 14.836 1 98.56 383 SER B N 1
ATOM 9241 C CA . SER B 1 383 ? -13.555 35.875 14.922 1 98.56 383 SER B CA 1
ATOM 9242 C C . SER B 1 383 ? -13.914 36.406 13.547 1 98.56 383 SER B C 1
ATOM 9244 O O . SER B 1 383 ? -13.039 36.625 12.703 1 98.56 383 SER B O 1
ATOM 9246 N N . THR B 1 384 ? -15.219 36.719 13.359 1 98.19 384 THR B N 1
ATOM 9247 C CA . THR B 1 384 ? -15.688 37.25 12.086 1 98.19 384 THR B CA 1
ATOM 9248 C C . THR B 1 384 ? -15.859 38.75 12.164 1 98.19 384 THR B C 1
ATOM 9250 O O . THR B 1 384 ? -16.422 39.375 11.258 1 98.19 384 THR B O 1
ATOM 9253 N N . ASP B 1 385 ? -15.43 39.375 13.25 1 98 385 ASP B N 1
ATOM 9254 C CA . ASP B 1 385 ? -15.586 40.812 13.461 1 98 385 ASP B CA 1
ATOM 9255 C C . ASP B 1 385 ? -14.258 41.469 13.836 1 98 385 ASP B C 1
ATOM 9257 O O . ASP B 1 385 ? -13.844 41.406 15 1 98 385 ASP B O 1
ATOM 9261 N N . ALA B 1 386 ? -13.711 42.281 12.938 1 98.38 386 ALA B N 1
ATOM 9262 C CA . ALA B 1 386 ? -12.406 42.875 13.172 1 98.38 386 ALA B CA 1
ATOM 9263 C C . ALA B 1 386 ? -12.539 44.344 13.586 1 98.38 386 ALA B C 1
ATOM 9265 O O . ALA B 1 386 ? -11.547 45.094 13.609 1 98.38 386 ALA B O 1
ATOM 9266 N N . SER B 1 387 ? -13.773 44.844 13.852 1 98.06 387 SER B N 1
ATOM 9267 C CA . SER B 1 387 ? -13.914 46.188 14.43 1 98.06 387 SER B CA 1
ATOM 9268 C C . SER B 1 387 ? -13.281 46.25 15.812 1 98.06 387 SER B C 1
ATOM 9270 O O . SER B 1 387 ? -13.141 45.219 16.5 1 98.06 387 SER B O 1
ATOM 9272 N N . SER B 1 388 ? -12.938 47.438 16.219 1 98.25 388 SER B N 1
ATOM 9273 C CA . SER B 1 388 ? -12.375 47.594 17.562 1 98.25 388 SER B CA 1
ATOM 9274 C C . SER B 1 388 ? -13.336 47.062 18.625 1 98.25 388 SER B C 1
ATOM 9276 O O . SER B 1 388 ? -12.906 46.406 19.578 1 98.25 388 SER B O 1
ATOM 9278 N N . ALA B 1 389 ? -14.57 47.375 18.453 1 98.19 389 ALA B N 1
ATOM 9279 C CA . ALA B 1 389 ? -15.57 46.875 19.406 1 98.19 389 ALA B CA 1
ATOM 9280 C C . ALA B 1 389 ? -15.625 45.344 19.406 1 98.19 389 ALA B C 1
ATOM 9282 O O . ALA B 1 389 ? -15.727 44.75 20.469 1 98.19 389 ALA B O 1
ATOM 9283 N N . GLY B 1 390 ? -15.617 44.781 18.234 1 98.12 390 GLY B N 1
ATOM 9284 C CA . GLY B 1 390 ? -15.641 43.344 18.125 1 98.12 390 GLY B CA 1
ATOM 9285 C C . GLY B 1 390 ? -14.422 42.656 18.734 1 98.12 390 GLY B C 1
ATOM 9286 O O . GLY B 1 390 ? -14.555 41.688 19.484 1 98.12 390 GLY B O 1
ATOM 9287 N N . ILE B 1 391 ? -13.227 43.156 18.453 1 98.62 391 ILE B N 1
ATOM 9288 C CA . ILE B 1 391 ? -11.969 42.625 18.969 1 98.62 391 ILE B CA 1
ATOM 9289 C C . ILE B 1 391 ? -11.969 42.688 20.484 1 98.62 391 ILE B C 1
ATOM 9291 O O . ILE B 1 391 ? -11.664 41.688 21.141 1 98.62 391 ILE B O 1
ATOM 9295 N N . ARG B 1 392 ? -12.32 43.812 21.047 1 98.44 392 ARG B N 1
ATOM 9296 C CA . ARG B 1 392 ? -12.266 44 22.484 1 98.44 392 ARG B CA 1
ATOM 9297 C C . ARG B 1 392 ? -13.305 43.125 23.188 1 98.44 392 ARG B C 1
ATOM 9299 O O . ARG B 1 392 ? -13.055 42.594 24.266 1 98.44 392 ARG B O 1
ATOM 9306 N N . ARG B 1 393 ? -14.477 42.938 22.562 1 98 393 ARG B N 1
ATOM 9307 C CA . ARG B 1 393 ? -15.492 42.031 23.094 1 98 393 ARG B CA 1
ATOM 9308 C C . ARG B 1 393 ? -14.977 40.594 23.172 1 98 393 ARG B C 1
ATOM 9310 O O . ARG B 1 393 ? -15.094 39.938 24.203 1 98 393 ARG B O 1
ATOM 9317 N N . VAL B 1 394 ? -14.438 40.094 22.078 1 98.44 394 VAL B N 1
ATOM 9318 C CA . VAL B 1 394 ? -13.961 38.719 22.031 1 98.44 394 VAL B CA 1
ATOM 9319 C C . VAL B 1 394 ? -12.766 38.562 22.969 1 98.44 394 VAL B C 1
ATOM 9321 O O . VAL B 1 394 ? -12.594 37.5 23.578 1 98.44 394 VAL B O 1
ATOM 9324 N N . ALA B 1 395 ? -11.922 39.625 23.094 1 98.75 395 ALA B N 1
ATOM 9325 C CA . ALA B 1 395 ? -10.812 39.562 24.031 1 98.75 395 ALA B CA 1
ATOM 9326 C C . ALA B 1 395 ? -11.312 39.375 25.469 1 98.75 395 ALA B C 1
ATOM 9328 O O . ALA B 1 395 ? -10.758 38.562 26.219 1 98.75 395 ALA B O 1
ATOM 9329 N N . ASP B 1 396 ? -12.312 40.125 25.828 1 98.5 396 ASP B N 1
ATOM 9330 C CA . ASP B 1 396 ? -12.906 40 27.156 1 98.5 396 ASP B CA 1
ATOM 9331 C C . ASP B 1 396 ? -13.477 38.594 27.344 1 98.5 396 ASP B C 1
ATOM 9333 O O . ASP B 1 396 ? -13.312 37.969 28.406 1 98.5 396 ASP B O 1
ATOM 9337 N N . GLN B 1 397 ? -14.148 38.094 26.375 1 98.44 397 GLN B N 1
ATOM 9338 C CA . GLN B 1 397 ? -14.766 36.781 26.453 1 98.44 397 GLN B CA 1
ATOM 9339 C C . GLN B 1 397 ? -13.711 35.688 26.5 1 98.44 397 GLN B C 1
ATOM 9341 O O . GLN B 1 397 ? -13.867 34.688 27.219 1 98.44 397 GLN B O 1
ATOM 9346 N N . ALA B 1 398 ? -12.672 35.844 25.641 1 98.62 398 ALA B N 1
ATOM 9347 C CA . ALA B 1 398 ? -11.57 34.875 25.656 1 98.62 398 ALA B CA 1
ATOM 9348 C C . ALA B 1 398 ? -10.922 34.812 27.031 1 98.62 398 ALA B C 1
ATOM 9350 O O . ALA B 1 398 ? -10.68 33.719 27.562 1 98.62 398 ALA B O 1
ATOM 9351 N N . HIS B 1 399 ? -10.648 35.969 27.578 1 98.19 399 HIS B N 1
ATOM 9352 C CA . HIS B 1 399 ? -10.094 36.031 28.938 1 98.19 399 HIS B CA 1
ATOM 9353 C C . HIS B 1 399 ? -11.016 35.344 29.938 1 98.19 399 HIS B C 1
ATOM 9355 O O . HIS B 1 399 ? -10.547 34.562 30.781 1 98.19 399 HIS B O 1
ATOM 9361 N N . ALA B 1 400 ? -12.289 35.562 29.844 1 97.81 400 ALA B N 1
ATOM 9362 C CA . ALA B 1 400 ? -13.266 35.031 30.781 1 97.81 400 ALA B CA 1
ATOM 9363 C C . ALA B 1 400 ? -13.383 33.5 30.672 1 97.81 400 ALA B C 1
ATOM 9365 O O . ALA B 1 400 ? -13.656 32.812 31.656 1 97.81 400 ALA B O 1
ATOM 9366 N N . THR B 1 401 ? -13.227 32.969 29.5 1 98.06 401 THR B N 1
ATOM 9367 C CA . THR B 1 401 ? -13.484 31.547 29.266 1 98.06 401 THR B CA 1
ATOM 9368 C C . THR B 1 401 ? -12.18 30.766 29.219 1 98.06 401 THR B C 1
ATOM 9370 O O . THR B 1 401 ? -12.188 29.531 29.25 1 98.06 401 THR B O 1
ATOM 9373 N N . GLY B 1 402 ? -11.023 31.422 29.047 1 98.06 402 GLY B N 1
ATOM 9374 C CA . GLY B 1 402 ? -9.727 30.781 29.078 1 98.06 402 GLY B CA 1
ATOM 9375 C C . GLY B 1 402 ? -9.109 30.594 27.703 1 98.06 402 GLY B C 1
ATOM 9376 O O . GLY B 1 402 ? -8.023 30.031 27.578 1 98.06 402 GLY B O 1
ATOM 9377 N N . PHE B 1 403 ? -9.797 31.031 26.625 1 98.5 403 PHE B N 1
ATOM 9378 C CA . PHE B 1 403 ? -9.156 31.047 25.312 1 98.5 403 PHE B CA 1
ATOM 9379 C C . PHE B 1 403 ? -7.883 31.891 25.344 1 98.5 403 PHE B C 1
ATOM 9381 O O . PHE B 1 403 ? -7.754 32.812 26.172 1 98.5 403 PHE B O 1
ATOM 9388 N N . GLU B 1 404 ? -6.984 31.578 24.469 1 98.56 404 GLU B N 1
ATOM 9389 C CA . GLU B 1 404 ? -5.641 32.125 24.594 1 98.56 404 GLU B CA 1
ATOM 9390 C C . GLU B 1 404 ? -5.312 33.062 23.422 1 98.56 404 GLU B C 1
ATOM 9392 O O . GLU B 1 404 ? -4.32 33.781 23.453 1 98.56 404 GLU B O 1
ATOM 9397 N N . ALA B 1 405 ? -6.148 33.031 22.406 1 98.69 405 ALA B N 1
ATOM 9398 C CA . ALA B 1 405 ? -5.852 33.812 21.219 1 98.69 405 ALA B CA 1
ATOM 9399 C C . ALA B 1 405 ? -7.117 34.094 20.406 1 98.69 405 ALA B C 1
ATOM 9401 O O . ALA B 1 405 ? -8.141 33.438 20.609 1 98.69 405 ALA B O 1
ATOM 9402 N N . ILE B 1 406 ? -7.027 35.125 19.625 1 98.69 406 ILE B N 1
ATOM 9403 C CA . ILE B 1 406 ? -8.023 35.5 18.625 1 98.69 406 ILE B CA 1
ATOM 9404 C C . ILE B 1 406 ? -7.387 35.5 17.25 1 98.69 406 ILE B C 1
ATOM 9406 O O . ILE B 1 406 ? -6.316 36.094 17.047 1 98.69 406 ILE B O 1
ATOM 9410 N N . LEU B 1 407 ? -7.957 34.812 16.312 1 98.69 407 LEU B N 1
ATOM 9411 C CA . LEU B 1 407 ? -7.602 34.906 14.898 1 98.69 407 LEU B CA 1
ATOM 9412 C C . LEU B 1 407 ? -8.727 35.562 14.102 1 98.69 407 LEU B C 1
ATOM 9414 O O . LEU B 1 407 ? -9.828 35 14.016 1 98.69 407 LEU B O 1
ATOM 9418 N N . LEU B 1 408 ? -8.492 36.75 13.602 1 98.75 408 LEU B N 1
ATOM 9419 C CA . LEU B 1 408 ? -9.492 37.438 12.773 1 98.75 408 LEU B CA 1
ATOM 9420 C C . LEU B 1 408 ? -9.641 36.719 11.438 1 98.75 408 LEU B C 1
ATOM 9422 O O . LEU B 1 408 ? -8.695 36.656 10.648 1 98.75 408 LEU B O 1
ATOM 9426 N N . SER B 1 409 ? -10.836 36.25 11.141 1 97.56 409 SER B N 1
ATOM 9427 C CA . SER B 1 409 ? -11.07 35.312 10.031 1 97.56 409 SER B CA 1
ATOM 9428 C C . SER B 1 409 ? -11.234 36.062 8.711 1 97.56 409 SER B C 1
ATOM 9430 O O . SER B 1 409 ? -11.281 37.312 8.695 1 97.56 409 SER B O 1
ATOM 9432 N N . PHE B 1 410 ? -11.258 35.281 7.648 1 94.94 410 PHE B N 1
ATOM 9433 C CA . PHE B 1 410 ? -11.664 35.844 6.371 1 94.94 410 PHE B CA 1
ATOM 9434 C C . PHE B 1 410 ? -13.039 36.5 6.473 1 94.94 410 PHE B C 1
ATOM 9436 O O . PHE B 1 410 ? -13.914 36 7.188 1 94.94 410 PHE B O 1
ATOM 9443 N N . GLY B 1 411 ? -13.203 37.594 5.863 1 95 411 GLY B N 1
ATOM 9444 C CA . GLY B 1 411 ? -14.477 38.312 5.875 1 95 411 GLY B CA 1
ATOM 9445 C C . GLY B 1 411 ? -14.688 39.156 7.113 1 95 411 GLY B C 1
ATOM 9446 O O . GLY B 1 411 ? -15.703 39.844 7.238 1 95 411 GLY B O 1
ATOM 9447 N N . SER B 1 412 ? -13.766 39.219 8.008 1 97.44 412 SER B N 1
ATOM 9448 C CA . SER B 1 412 ? -13.922 39.969 9.258 1 97.44 412 SER B CA 1
ATOM 9449 C C . SER B 1 412 ? -13.742 41.469 9.039 1 97.44 412 SER B C 1
ATOM 9451 O O . SER B 1 412 ? -14.102 42.281 9.898 1 97.44 412 SER B O 1
ATOM 9453 N N . GLY B 1 413 ? -13.117 41.812 7.973 1 96.56 413 GLY B N 1
ATOM 9454 C CA . GLY B 1 413 ? -12.758 43.219 7.707 1 96.56 413 GLY B CA 1
ATOM 9455 C C . GLY B 1 413 ? -11.297 43.5 7.98 1 96.56 413 GLY B C 1
ATOM 9456 O O . GLY B 1 413 ? -10.844 44.625 7.777 1 96.56 413 GLY B O 1
ATOM 9457 N N . PHE B 1 414 ? -10.555 42.531 8.367 1 97.81 414 PHE B N 1
ATOM 9458 C CA . PHE B 1 414 ? -9.133 42.688 8.688 1 97.81 414 PHE B CA 1
ATOM 9459 C C . PHE B 1 414 ? -8.289 42.719 7.422 1 97.81 414 PHE B C 1
ATOM 9461 O O . PHE B 1 414 ? -8.562 41.969 6.473 1 97.81 414 PHE B O 1
ATOM 9468 N N . ASP B 1 415 ? -7.266 43.625 7.352 1 97.38 415 ASP B N 1
ATOM 9469 C CA . ASP B 1 415 ? -6.348 43.688 6.223 1 97.38 415 ASP B CA 1
ATOM 9470 C C . ASP B 1 415 ? -4.93 44.031 6.688 1 97.38 415 ASP B C 1
ATOM 9472 O O . ASP B 1 415 ? -4.566 45.188 6.832 1 97.38 415 ASP B O 1
ATOM 9476 N N . PRO B 1 416 ? -4.125 43.031 6.789 1 97.94 416 PRO B N 1
ATOM 9477 C CA . PRO B 1 416 ? -2.77 43.281 7.285 1 97.94 416 PRO B CA 1
ATOM 9478 C C . PRO B 1 416 ? -1.846 43.875 6.219 1 97.94 416 PRO B C 1
ATOM 9480 O O . PRO B 1 416 ? -0.693 44.188 6.508 1 97.94 416 PRO B O 1
ATOM 9483 N N . SER B 1 417 ? -2.312 43.969 5.004 1 97.44 417 SER B N 1
ATOM 9484 C CA . SER B 1 417 ? -1.485 44.594 3.965 1 97.44 417 SER B CA 1
ATOM 9485 C C . SER B 1 417 ? -1.706 46.094 3.889 1 97.44 417 SER B C 1
ATOM 9487 O O . SER B 1 417 ? -1.1 46.781 3.059 1 97.44 417 SER B O 1
ATOM 9489 N N . SER B 1 418 ? -2.523 46.625 4.73 1 97.62 418 SER B N 1
ATOM 9490 C CA . SER B 1 418 ? -2.859 48.062 4.715 1 97.62 418 SER B CA 1
ATOM 9491 C C . SER B 1 418 ? -1.663 48.906 5.125 1 97.62 418 SER B C 1
ATOM 9493 O O . SER B 1 418 ? -0.907 48.531 6.023 1 97.62 418 SER B O 1
ATOM 9495 N N . THR B 1 419 ? -1.582 50.094 4.508 1 97.44 419 THR B N 1
ATOM 9496 C CA . THR B 1 419 ? -0.564 51.062 4.867 1 97.44 419 THR B CA 1
ATOM 9497 C C . THR B 1 419 ? -1.197 52.281 5.531 1 97.44 419 THR B C 1
ATOM 9499 O O . THR B 1 419 ? -0.533 53.312 5.738 1 97.44 419 THR B O 1
ATOM 9502 N N . ASN B 1 420 ? -2.469 52.188 5.754 1 98 420 ASN B N 1
ATOM 9503 C CA . ASN B 1 420 ? -3.186 53.281 6.418 1 98 420 ASN B CA 1
ATOM 9504 C C . ASN B 1 420 ? -2.766 53.406 7.879 1 98 420 ASN B C 1
ATOM 9506 O O . ASN B 1 420 ? -3.111 52.562 8.711 1 98 420 ASN B O 1
ATOM 9510 N N . GLN B 1 421 ? -2.238 54.562 8.195 1 97.88 421 GLN B N 1
ATOM 9511 C CA . GLN B 1 421 ? -1.643 54.75 9.516 1 97.88 421 GLN B CA 1
ATOM 9512 C C . GLN B 1 421 ? -2.715 54.812 10.602 1 97.88 421 GLN B C 1
ATOM 9514 O O . GLN B 1 421 ? -2.484 54.375 11.727 1 97.88 421 GLN B O 1
ATOM 9519 N N . THR B 1 422 ? -3.848 55.344 10.273 1 98.06 422 THR B N 1
ATOM 9520 C CA . THR B 1 422 ? -4.941 55.375 11.242 1 98.06 422 THR B CA 1
ATOM 9521 C C . THR B 1 422 ? -5.41 53.969 11.578 1 98.06 422 THR B C 1
ATOM 9523 O O . THR B 1 422 ? -5.633 53.625 12.742 1 98.06 422 THR B O 1
ATOM 9526 N N . TYR B 1 423 ? -5.508 53.219 10.508 1 98.06 423 TYR B N 1
ATOM 9527 C CA . TYR B 1 423 ? -5.918 51.812 10.688 1 98.06 423 TYR B CA 1
ATOM 9528 C C . TYR B 1 423 ? -4.875 51.031 11.477 1 98.06 423 TYR B C 1
ATOM 9530 O O . TYR B 1 423 ? -5.215 50.312 12.406 1 98.06 423 TYR B O 1
ATOM 9538 N N . ILE B 1 424 ? -3.611 51.156 11.219 1 98.56 424 ILE B N 1
ATOM 9539 C CA . ILE B 1 424 ? -2.51 50.5 11.891 1 98.56 424 ILE B CA 1
ATOM 9540 C C . ILE B 1 424 ? -2.49 50.875 13.367 1 98.56 424 ILE B C 1
ATOM 9542 O O . ILE B 1 424 ? -2.33 50 14.234 1 98.56 424 ILE B O 1
ATOM 9546 N N . ALA B 1 425 ? -2.729 52.125 13.648 1 98.25 425 ALA B N 1
ATOM 9547 C CA . ALA B 1 425 ? -2.756 52.625 15.031 1 98.25 425 ALA B CA 1
ATOM 9548 C C . ALA B 1 425 ? -3.93 52 15.789 1 98.25 425 ALA B C 1
ATOM 9550 O O . ALA B 1 425 ? -3.799 51.656 16.969 1 98.25 425 ALA B O 1
ATOM 9551 N N . GLN B 1 426 ? -5.004 51.969 15.109 1 98.19 426 GLN B N 1
ATOM 9552 C CA . GLN B 1 426 ? -6.18 51.375 15.719 1 98.19 426 GLN B CA 1
ATOM 9553 C C . GLN B 1 426 ? -5.914 49.906 16.078 1 98.19 426 GLN B C 1
ATOM 9555 O O . GLN B 1 426 ? -6.191 49.5 17.203 1 98.19 426 GLN B O 1
ATOM 9560 N N . VAL B 1 427 ? -5.395 49.156 15.164 1 98.62 427 VAL B N 1
ATOM 9561 C CA . VAL B 1 427 ? -5.137 47.75 15.383 1 98.62 427 VAL B CA 1
ATOM 9562 C C . VAL B 1 427 ? -4.074 47.562 16.469 1 98.62 427 VAL B C 1
ATOM 9564 O O . VAL B 1 427 ? -4.16 46.656 17.297 1 98.62 427 VAL B O 1
ATOM 9567 N N . LYS B 1 428 ? -3.045 48.406 16.484 1 98.62 428 LYS B N 1
ATOM 9568 C CA . LYS B 1 428 ? -2.035 48.406 17.531 1 98.62 428 LYS B CA 1
ATOM 9569 C C . LYS B 1 428 ? -2.678 48.562 18.906 1 98.62 428 LYS B C 1
ATOM 9571 O O . LYS B 1 428 ? -2.34 47.812 19.844 1 98.62 428 LYS B O 1
ATOM 9576 N N . ASN B 1 429 ? -3.609 49.5 19 1 98.62 429 ASN B N 1
ATOM 9577 C CA . ASN B 1 429 ? -4.293 49.75 20.266 1 98.62 429 ASN B CA 1
ATOM 9578 C C . ASN B 1 429 ? -5.137 48.531 20.688 1 98.62 429 ASN B C 1
ATOM 9580 O O . ASN B 1 429 ? -5.188 48.188 21.875 1 98.62 429 ASN B O 1
ATOM 9584 N N . ASP B 1 430 ? -5.793 48 19.75 1 98.75 430 ASP B N 1
ATOM 9585 C CA . ASP B 1 430 ? -6.59 46.812 20.047 1 98.75 430 ASP B CA 1
ATOM 9586 C C . ASP B 1 430 ? -5.699 45.656 20.438 1 98.75 430 ASP B C 1
ATOM 9588 O O . ASP B 1 430 ? -6.062 44.844 21.312 1 98.75 430 ASP B O 1
ATOM 9592 N N . THR B 1 431 ? -4.555 45.469 19.812 1 98.75 431 THR B N 1
ATOM 9593 C CA . THR B 1 431 ? -3.592 44.406 20.156 1 98.75 431 THR B CA 1
ATOM 9594 C C . THR B 1 431 ? -3.102 44.594 21.594 1 98.75 431 THR B C 1
ATOM 9596 O O . THR B 1 431 ? -3 43.594 22.328 1 98.75 431 THR B O 1
ATOM 9599 N N . LEU B 1 432 ? -2.814 45.781 22 1 98.44 432 LEU B N 1
ATOM 9600 C CA . LEU B 1 432 ? -2.389 46.062 23.359 1 98.44 432 LEU B CA 1
ATOM 9601 C C . LEU B 1 432 ? -3.496 45.75 24.359 1 98.44 432 LEU B C 1
ATOM 9603 O O . LEU B 1 432 ? -3.221 45.281 25.469 1 98.44 432 LEU B O 1
ATOM 9607 N N . TYR B 1 433 ? -4.699 46.062 23.953 1 98.69 433 TYR B N 1
ATOM 9608 C CA . TYR B 1 433 ? -5.824 45.688 24.797 1 98.69 433 TYR B CA 1
ATOM 9609 C C . TYR B 1 433 ? -5.887 44.188 24.984 1 98.69 433 TYR B C 1
ATOM 9611 O O . TYR B 1 433 ? -6.035 43.688 26.109 1 98.69 433 TYR B O 1
ATOM 9619 N N . CYS B 1 434 ? -5.793 43.406 23.906 1 98.81 434 CYS B N 1
ATOM 9620 C CA . CYS B 1 434 ? -5.781 41.938 23.984 1 98.81 434 CYS B CA 1
ATOM 9621 C C . CYS B 1 434 ? -4.66 41.469 24.906 1 98.81 434 CYS B C 1
ATOM 9623 O O . CYS B 1 434 ? -4.883 40.594 25.766 1 98.81 434 CYS B O 1
ATOM 9625 N N . ARG B 1 435 ? -3.5 42 24.781 1 98.06 435 ARG B N 1
ATOM 9626 C CA . ARG B 1 435 ? -2.348 41.625 25.609 1 98.06 435 ARG B CA 1
ATOM 9627 C C . ARG B 1 435 ? -2.621 41.906 27.078 1 98.06 435 ARG B C 1
ATOM 9629 O O . ARG B 1 435 ? -2.217 41.125 27.938 1 98.06 435 ARG B O 1
ATOM 9636 N N . SER B 1 436 ? -3.25 42.969 27.344 1 98.44 436 SER B N 1
ATOM 9637 C CA . SER B 1 436 ? -3.584 43.312 28.734 1 98.44 436 SER B CA 1
ATOM 9638 C C . SER B 1 436 ? -4.52 42.281 29.344 1 98.44 436 SER B C 1
ATOM 9640 O O . SER B 1 436 ? -4.582 42.125 30.562 1 98.44 436 SER B O 1
ATOM 9642 N N . LYS B 1 437 ? -5.266 41.594 28.469 1 98.25 437 LYS B N 1
ATOM 9643 C CA . LYS B 1 437 ? -6.18 40.531 28.906 1 98.25 437 LYS B CA 1
ATOM 9644 C C . LYS B 1 437 ? -5.504 39.156 28.844 1 98.25 437 LYS B C 1
ATOM 9646 O O . LYS B 1 437 ? -6.133 38.156 29.125 1 98.25 437 LYS B O 1
ATOM 9651 N N . GLY B 1 438 ? -4.223 39.094 28.422 1 97.81 438 GLY B N 1
ATOM 9652 C CA . GLY B 1 438 ? -3.508 37.844 28.281 1 97.81 438 GLY B CA 1
ATOM 9653 C C . GLY B 1 438 ? -3.936 37.062 27.062 1 97.81 438 GLY B C 1
ATOM 9654 O O . GLY B 1 438 ? -3.869 35.812 27.062 1 97.81 438 GLY B O 1
ATOM 9655 N N . VAL B 1 439 ? -4.457 37.656 26.062 1 98.62 439 VAL B N 1
ATOM 9656 C CA . VAL B 1 439 ? -4.965 37.031 24.859 1 98.62 439 VAL B CA 1
ATOM 9657 C C . VAL B 1 439 ? -4.133 37.469 23.656 1 98.62 439 VAL B C 1
ATOM 9659 O O . VAL B 1 439 ? -3.926 38.656 23.438 1 98.62 439 VAL B O 1
ATOM 9662 N N . MET B 1 440 ? -3.576 36.531 22.891 1 98.69 440 MET B N 1
ATOM 9663 C CA . MET B 1 440 ? -2.885 36.844 21.641 1 98.69 440 MET B CA 1
ATOM 9664 C C . MET B 1 440 ? -3.881 37.156 20.531 1 98.69 440 MET B C 1
ATOM 9666 O O . MET B 1 440 ? -5.062 36.812 20.641 1 98.69 440 MET B O 1
ATOM 9670 N N . ILE B 1 441 ? -3.387 37.844 19.531 1 98.81 441 ILE B N 1
ATOM 9671 C CA . ILE B 1 441 ? -4.301 38.156 18.438 1 98.81 441 ILE B CA 1
ATOM 9672 C C . ILE B 1 441 ? -3.539 38.156 17.109 1 98.81 441 ILE B C 1
ATOM 9674 O O . ILE B 1 441 ? -2.336 38.406 17.078 1 98.81 441 ILE B O 1
ATOM 9678 N N . GLY B 1 442 ? -4.086 37.75 16.062 1 98.56 442 GLY B N 1
ATOM 9679 C CA . GLY B 1 442 ? -3.65 37.812 14.672 1 98.56 442 GLY B CA 1
ATOM 9680 C C . GLY B 1 442 ? -4.805 37.812 13.688 1 98.56 442 GLY B C 1
ATOM 9681 O O . GLY B 1 442 ? -5.953 38.062 14.062 1 98.56 442 GLY B O 1
ATOM 9682 N N . GLY B 1 443 ? -4.527 37.688 12.414 1 98.31 443 GLY B N 1
ATOM 9683 C CA . GLY B 1 443 ? -5.605 37.719 11.438 1 98.31 443 GLY B CA 1
ATOM 9684 C C . GLY B 1 443 ? -5.246 37.062 10.117 1 98.31 443 GLY B C 1
ATOM 9685 O O . GLY B 1 443 ? -4.141 36.562 9.961 1 98.31 443 GLY B O 1
ATOM 9686 N N . TYR B 1 444 ? -6.246 37.156 9.297 1 97.62 444 TYR B N 1
ATOM 9687 C CA . TYR B 1 444 ? -6.289 36.438 8.023 1 97.62 444 TYR B CA 1
ATOM 9688 C C . TYR B 1 444 ? -5.914 37.375 6.871 1 97.62 444 TYR B C 1
ATOM 9690 O O . TYR B 1 444 ? -6.227 38.562 6.902 1 97.62 444 TYR B O 1
ATOM 9698 N N . THR B 1 445 ? -5.199 36.781 5.871 1 96.31 445 THR B N 1
ATOM 9699 C CA . THR B 1 445 ? -5.039 37.438 4.586 1 96.31 445 THR B CA 1
ATOM 9700 C C . THR B 1 445 ? -5.07 36.438 3.441 1 96.31 445 THR B C 1
ATOM 9702 O O . THR B 1 445 ? -4.637 35.281 3.602 1 96.31 445 THR B O 1
ATOM 9705 N N . LEU B 1 446 ? -5.625 36.844 2.305 1 93.44 446 LEU B N 1
ATOM 9706 C CA . LEU B 1 446 ? -5.668 36 1.106 1 93.44 446 LEU B CA 1
ATOM 9707 C C . LEU B 1 446 ? -4.469 36.281 0.208 1 93.44 446 LEU B C 1
ATOM 9709 O O . LEU B 1 446 ? -4.531 37.156 -0.663 1 93.44 446 LEU B O 1
ATOM 9713 N N . MET B 1 447 ? -3.527 35.469 0.331 1 91.19 447 MET B N 1
ATOM 9714 C CA . MET B 1 447 ? -2.246 35.719 -0.318 1 91.19 447 MET B CA 1
ATOM 9715 C C . MET B 1 447 ? -2.34 35.5 -1.821 1 91.19 447 MET B C 1
ATOM 9717 O O . MET B 1 447 ? -1.647 36.156 -2.602 1 91.19 447 MET B O 1
ATOM 9721 N N . GLN B 1 448 ? -3.139 34.594 -2.264 1 85.56 448 GLN B N 1
ATOM 9722 C CA . GLN B 1 448 ? -3.223 34.25 -3.68 1 85.56 448 GLN B CA 1
ATOM 9723 C C . GLN B 1 448 ? -3.889 35.375 -4.473 1 85.56 448 GLN B C 1
ATOM 9725 O O . GLN B 1 448 ? -3.648 35.5 -5.676 1 85.56 448 GLN B O 1
ATOM 9730 N N . ASN B 1 449 ? -4.738 36.094 -3.834 1 87.56 449 ASN B N 1
ATOM 9731 C CA . ASN B 1 449 ? -5.438 37.219 -4.465 1 87.56 449 ASN B CA 1
ATOM 9732 C C . ASN B 1 449 ? -5.398 38.469 -3.592 1 87.56 449 ASN B C 1
ATOM 9734 O O . ASN B 1 449 ? -6.438 38.906 -3.104 1 87.56 449 ASN B O 1
ATOM 9738 N N . PRO B 1 450 ? -4.223 39.031 -3.506 1 92.06 450 PRO B N 1
ATOM 9739 C CA . PRO B 1 450 ? -4.121 40.25 -2.689 1 92.06 450 PRO B CA 1
ATOM 9740 C C . PRO B 1 450 ? -4.93 41.406 -3.258 1 92.06 450 PRO B C 1
ATOM 9742 O O . PRO B 1 450 ? -5.27 41.406 -4.441 1 92.06 450 PRO B O 1
ATOM 9745 N N . PRO B 1 451 ? -5.211 42.375 -2.338 1 90.75 451 PRO B N 1
ATOM 9746 C CA . PRO B 1 451 ? -5.91 43.562 -2.842 1 90.75 451 PRO B CA 1
ATOM 9747 C C . PRO B 1 451 ? -5.141 44.281 -3.953 1 90.75 451 PRO B C 1
ATOM 9749 O O . PRO B 1 451 ? -3.912 44.375 -3.891 1 90.75 451 PRO B O 1
ATOM 9752 N N . ASN B 1 452 ? -5.793 44.688 -4.98 1 91.06 452 ASN B N 1
ATOM 9753 C CA . ASN B 1 452 ? -5.277 45.531 -6.074 1 91.06 452 ASN B CA 1
ATOM 9754 C C . ASN B 1 452 ? -4.449 44.688 -7.055 1 91.06 452 ASN B C 1
ATOM 9756 O O . ASN B 1 452 ? -3.662 45.25 -7.824 1 91.06 452 ASN B O 1
ATOM 9760 N N . LEU B 1 453 ? -4.516 43.375 -6.98 1 91.81 453 LEU B N 1
ATOM 9761 C CA . LEU B 1 453 ? -3.877 42.531 -7.969 1 91.81 453 LEU B CA 1
ATOM 9762 C C . LEU B 1 453 ? -4.395 42.844 -9.367 1 91.81 453 LEU B C 1
ATOM 9764 O O . LEU B 1 453 ? -5.605 42.906 -9.586 1 91.81 453 LEU B O 1
ATOM 9768 N N . ARG B 1 454 ? -3.49 43.062 -10.352 1 90.81 454 ARG B N 1
ATOM 9769 C CA . ARG B 1 454 ? -3.934 43.438 -11.695 1 90.81 454 ARG B CA 1
ATOM 9770 C C . ARG B 1 454 ? -2.906 43.031 -12.742 1 90.81 454 ARG B C 1
ATOM 9772 O O . ARG B 1 454 ? -1.745 42.781 -12.422 1 90.81 454 ARG B O 1
ATOM 9779 N N . GLY B 1 455 ? -3.361 42.875 -13.906 1 87.5 455 GLY B N 1
ATOM 9780 C CA . GLY B 1 455 ? -2.535 42.75 -15.094 1 87.5 455 GLY B CA 1
ATOM 9781 C C . GLY B 1 455 ? -1.559 41.562 -14.992 1 87.5 455 GLY B C 1
ATOM 9782 O O . GLY B 1 455 ? -1.95 40.469 -14.68 1 87.5 455 GLY B O 1
ATOM 9783 N N . ASN B 1 456 ? -0.268 41.969 -15.172 1 88.81 456 ASN B N 1
ATOM 9784 C CA . ASN B 1 456 ? 0.79 40.969 -15.242 1 88.81 456 ASN B CA 1
ATOM 9785 C C . ASN B 1 456 ? 1.277 40.562 -13.852 1 88.81 456 ASN B C 1
ATOM 9787 O O . ASN B 1 456 ? 2.25 39.812 -13.719 1 88.81 456 ASN B O 1
ATOM 9791 N N . ASP B 1 457 ? 0.534 41.031 -12.898 1 91 457 ASP B N 1
ATOM 9792 C CA . ASP B 1 457 ? 0.818 40.531 -11.555 1 91 457 ASP B CA 1
ATOM 9793 C C . ASP B 1 457 ? 0.149 39.188 -11.32 1 91 457 ASP B C 1
ATOM 9795 O O . ASP B 1 457 ? 0.491 38.469 -10.367 1 91 457 ASP B O 1
ATOM 9799 N N . TYR B 1 458 ? -0.757 38.938 -12.273 1 86.31 458 TYR B N 1
ATOM 9800 C CA . TYR B 1 458 ? -1.317 37.594 -12.289 1 86.31 458 TYR B CA 1
ATOM 9801 C C . TYR B 1 458 ? -0.336 36.625 -12.906 1 86.31 458 TYR B C 1
ATOM 9803 O O . TYR B 1 458 ? 0.382 36.938 -13.852 1 86.31 458 TYR B O 1
ATOM 9811 N N . CYS B 1 459 ? -0.332 35.406 -12.297 1 83.75 459 CYS B N 1
ATOM 9812 C CA . CYS B 1 459 ? 0.353 34.312 -12.977 1 83.75 459 CYS B CA 1
ATOM 9813 C C . CYS B 1 459 ? -0.345 33.938 -14.281 1 83.75 459 CYS B C 1
ATOM 9815 O O . CYS B 1 459 ? -1.522 33.594 -14.281 1 83.75 459 CYS B O 1
ATOM 9817 N N . GLN B 1 460 ? 0.425 34.125 -15.359 1 78.44 460 GLN B N 1
ATOM 9818 C CA . GLN B 1 460 ? -0.109 33.75 -16.672 1 78.44 460 GLN B CA 1
ATOM 9819 C C . GLN B 1 460 ? 0.212 32.312 -17.016 1 78.44 460 GLN B C 1
ATOM 9821 O O . GLN B 1 460 ? 1.305 31.812 -16.719 1 78.44 460 GLN B O 1
ATOM 9826 N N . SER B 1 461 ? -0.805 31.609 -17.562 1 71.75 461 SER B N 1
ATOM 9827 C CA . SER B 1 461 ? -0.588 30.219 -17.953 1 71.75 461 SER B CA 1
ATOM 9828 C C . SER B 1 461 ? 0.472 30.109 -19.047 1 71.75 461 SER B C 1
ATOM 9830 O O . SER B 1 461 ? 0.421 30.844 -20.047 1 71.75 461 SER B O 1
ATOM 9832 N N . PRO B 1 462 ? 1.422 29.219 -18.812 1 70.75 462 PRO B N 1
ATOM 9833 C CA . PRO B 1 462 ? 2.436 29.078 -19.859 1 70.75 462 PRO B CA 1
ATOM 9834 C C . PRO B 1 462 ? 1.864 28.516 -21.156 1 70.75 462 PRO B C 1
ATOM 9836 O O . PRO B 1 462 ? 2.434 28.734 -22.234 1 70.75 462 PRO B O 1
ATOM 9839 N N . ASP B 1 463 ? 0.842 27.672 -21.031 1 61.56 463 ASP B N 1
ATOM 9840 C CA . ASP B 1 463 ? 0.271 27.062 -22.234 1 61.56 463 ASP B CA 1
ATOM 9841 C C . ASP B 1 463 ? -0.865 27.906 -22.797 1 61.56 463 ASP B C 1
ATOM 9843 O O . ASP B 1 463 ? -1.516 27.516 -23.766 1 61.56 463 ASP B O 1
ATOM 9847 N N . GLY B 1 464 ? -0.919 29.094 -22.359 1 58.94 464 GLY B N 1
ATOM 9848 C CA . GLY B 1 464 ? -1.972 29.969 -22.844 1 58.94 464 GLY B CA 1
ATOM 9849 C C . GLY B 1 464 ? -3.363 29.5 -22.469 1 58.94 464 GLY B C 1
ATOM 9850 O O . GLY B 1 464 ? -4.359 30.078 -22.906 1 58.94 464 GLY B O 1
ATOM 9851 N N . ALA B 1 465 ? -3.32 28.266 -21.844 1 54.06 465 ALA B N 1
ATOM 9852 C CA . ALA B 1 465 ? -4.613 27.672 -21.516 1 54.06 465 ALA B CA 1
ATOM 9853 C C . ALA B 1 465 ? -5.426 28.594 -20.609 1 54.06 465 ALA B C 1
ATOM 9855 O O . ALA B 1 465 ? -4.871 29.25 -19.719 1 54.06 465 ALA B O 1
ATOM 9856 N N . LYS B 1 466 ? -6.645 28.906 -21.125 1 50.5 466 LYS B N 1
ATOM 9857 C CA . LYS B 1 466 ? -7.59 29.656 -20.312 1 50.5 466 LYS B CA 1
ATOM 9858 C C . LYS B 1 466 ? -8.086 28.828 -19.125 1 50.5 466 LYS B C 1
ATOM 9860 O O . LYS B 1 466 ? -8.266 27.609 -19.25 1 50.5 466 LYS B O 1
ATOM 9865 N N . ALA B 1 467 ? -7.879 29.422 -17.922 1 48.16 467 ALA B N 1
ATOM 9866 C CA . ALA B 1 467 ? -8.484 28.766 -16.766 1 48.16 467 ALA B CA 1
ATOM 9867 C C . ALA B 1 467 ? -9.906 28.312 -17.094 1 48.16 467 ALA B C 1
ATOM 9869 O O . ALA B 1 467 ? -10.617 28.953 -17.859 1 48.16 467 ALA B O 1
ATOM 9870 N N . PRO B 1 468 ? -10.258 27 -16.906 1 42.56 468 PRO B N 1
ATOM 9871 C CA . PRO B 1 468 ? -11.664 26.656 -17.125 1 42.56 468 PRO B CA 1
ATOM 9872 C C . PRO B 1 468 ? -12.617 27.781 -16.734 1 42.56 468 PRO B C 1
ATOM 9874 O O . PRO B 1 468 ? -12.305 28.578 -15.859 1 42.56 468 PRO B O 1
ATOM 9877 N N . SER B 1 469 ? -13.734 27.969 -17.516 1 37.31 469 SER B N 1
ATOM 9878 C CA . SER B 1 469 ? -14.812 28.922 -17.312 1 37.31 469 SER B CA 1
ATOM 9879 C C . SER B 1 469 ? -15.289 28.938 -15.867 1 37.31 469 SER B C 1
ATOM 9881 O O . SER B 1 469 ? -15.531 27.875 -15.289 1 37.31 469 SER B O 1
ATOM 9883 N N . GLY B 1 470 ? -15.328 30.078 -15.117 1 41.22 470 GLY B N 1
ATOM 9884 C CA . GLY B 1 470 ? -15.812 30.344 -13.781 1 41.22 470 GLY B CA 1
ATOM 9885 C C . GLY B 1 470 ? -14.711 30.438 -12.742 1 41.22 470 GLY B C 1
ATOM 9886 O O . GLY B 1 470 ? -14.938 30.891 -11.617 1 41.22 470 GLY B O 1
ATOM 9887 N N . MET B 1 471 ? -13.75 29.5 -12.828 1 43.94 471 MET B N 1
ATOM 9888 C CA . MET B 1 471 ? -12.719 29.656 -11.805 1 43.94 471 MET B CA 1
ATOM 9889 C C . MET B 1 471 ? -11.688 30.688 -12.234 1 43.94 471 MET B C 1
ATOM 9891 O O . MET B 1 471 ? -11.172 30.641 -13.352 1 43.94 471 MET B O 1
ATOM 9895 N N . PRO B 1 472 ? -11.805 31.781 -11.711 1 43.19 472 PRO B N 1
ATOM 9896 C CA . PRO B 1 472 ? -10.695 32.688 -12.031 1 43.19 472 PRO B CA 1
ATOM 9897 C C . PRO B 1 472 ? -9.328 32.031 -11.828 1 43.19 472 PRO B C 1
ATOM 9899 O O . PRO B 1 472 ? -9.008 31.578 -10.727 1 43.19 472 PRO B O 1
ATOM 9902 N N . ALA B 1 473 ? -8.93 31.219 -12.648 1 50.66 473 ALA B N 1
ATOM 9903 C CA . ALA B 1 473 ? -7.543 30.75 -12.578 1 50.66 473 ALA B CA 1
ATOM 9904 C C . ALA B 1 473 ? -6.602 31.891 -12.188 1 50.66 473 ALA B C 1
ATOM 9906 O O . ALA B 1 473 ? -5.453 31.938 -12.633 1 50.66 473 ALA B O 1
ATOM 9907 N N . ARG B 1 474 ? -7.027 32.844 -11.547 1 66.12 474 ARG B N 1
ATOM 9908 C CA . ARG B 1 474 ? -6.074 33.969 -11.469 1 66.12 474 ARG B CA 1
ATOM 9909 C C . ARG B 1 474 ? -5.434 34.031 -10.086 1 66.12 474 ARG B C 1
ATOM 9911 O O . ARG B 1 474 ? -6.133 34.188 -9.086 1 66.12 474 ARG B O 1
ATOM 9918 N N . ILE B 1 475 ? -4.352 33.406 -9.906 1 79.38 475 ILE B N 1
ATOM 9919 C CA . ILE B 1 475 ? -3.512 33.594 -8.727 1 79.38 475 ILE B CA 1
ATOM 9920 C C . ILE B 1 475 ? -2.363 34.531 -9.031 1 79.38 475 ILE B C 1
ATOM 9922 O O . ILE B 1 475 ? -1.966 34.688 -10.195 1 79.38 475 ILE B O 1
ATOM 9926 N N . ALA B 1 476 ? -1.966 35.125 -8.055 1 87.31 476 ALA B N 1
ATOM 9927 C CA . ALA B 1 476 ? -0.851 36.062 -8.203 1 87.31 476 ALA B CA 1
ATOM 9928 C C . ALA B 1 476 ? 0.436 35.312 -8.562 1 87.31 476 ALA B C 1
ATOM 9930 O O . ALA B 1 476 ? 0.612 34.156 -8.203 1 87.31 476 ALA B O 1
ATOM 9931 N N . ASP B 1 477 ? 1.245 35.938 -9.391 1 88.38 477 ASP B N 1
ATOM 9932 C CA . ASP B 1 477 ? 2.658 35.594 -9.484 1 88.38 477 ASP B CA 1
ATOM 9933 C C . ASP B 1 477 ? 3.443 36.156 -8.297 1 88.38 477 ASP B C 1
ATOM 9935 O O . ASP B 1 477 ? 3.697 37.344 -8.211 1 88.38 477 ASP B O 1
ATOM 9939 N N . PHE B 1 478 ? 3.922 35.281 -7.402 1 92.06 478 PHE B N 1
ATOM 9940 C CA . PHE B 1 478 ? 4.492 35.688 -6.121 1 92.06 478 PHE B CA 1
ATOM 9941 C C . PHE B 1 478 ? 5.895 36.25 -6.309 1 92.06 478 PHE B C 1
ATOM 9943 O O . PHE B 1 478 ? 6.488 36.781 -5.363 1 92.06 478 PHE B O 1
ATOM 9950 N N . SER B 1 479 ? 6.395 36.219 -7.551 1 92.56 479 SER B N 1
ATOM 9951 C CA . SER B 1 479 ? 7.754 36.719 -7.809 1 92.56 479 SER B CA 1
ATOM 9952 C C . SER B 1 479 ? 7.762 38.188 -8.203 1 92.56 479 SER B C 1
ATOM 9954 O O . SER B 1 479 ? 8.828 38.781 -8.32 1 92.56 479 SER B O 1
ATOM 9956 N N . THR B 1 480 ? 6.602 38.688 -8.406 1 94.56 480 THR B N 1
ATOM 9957 C CA . THR B 1 480 ? 6.527 40.062 -8.914 1 94.56 480 THR B CA 1
ATOM 9958 C C . THR B 1 480 ? 6.879 41.062 -7.816 1 94.56 480 THR B C 1
ATOM 9960 O O . THR B 1 480 ? 6.82 40.75 -6.629 1 94.56 480 THR B O 1
ATOM 9963 N N . ALA B 1 481 ? 7.184 42.25 -8.273 1 96.31 481 ALA B N 1
ATOM 9964 C CA . ALA B 1 481 ? 7.418 43.344 -7.336 1 96.31 481 ALA B CA 1
ATOM 9965 C C . ALA B 1 481 ? 6.145 43.656 -6.562 1 96.31 481 ALA B C 1
ATOM 9967 O O . ALA B 1 481 ? 6.207 44.031 -5.391 1 96.31 481 ALA B O 1
ATOM 9968 N N . PHE B 1 482 ? 5.051 43.594 -7.195 1 95.94 482 PHE B N 1
ATOM 9969 C CA . PHE B 1 482 ? 3.764 43.812 -6.551 1 95.94 482 PHE B CA 1
ATOM 9970 C C . PHE B 1 482 ? 3.605 42.906 -5.328 1 95.94 482 PHE B C 1
ATOM 9972 O O . PHE B 1 482 ? 3.301 43.406 -4.234 1 95.94 482 PHE B O 1
ATOM 9979 N N . HIS B 1 483 ? 3.814 41.625 -5.531 1 95.75 483 HIS B N 1
ATOM 9980 C CA . HIS B 1 483 ? 3.621 40.688 -4.434 1 95.75 483 HIS B CA 1
ATOM 9981 C C . HIS B 1 483 ? 4.684 40.875 -3.359 1 95.75 483 HIS B C 1
ATOM 9983 O O . HIS B 1 483 ? 4.41 40.719 -2.17 1 95.75 483 HIS B O 1
ATOM 9989 N N . SER B 1 484 ? 5.891 41.219 -3.791 1 96.56 484 SER B N 1
ATOM 9990 C CA . SER B 1 484 ? 6.934 41.562 -2.824 1 96.56 484 SER B CA 1
ATOM 9991 C C . SER B 1 484 ? 6.504 42.719 -1.928 1 96.56 484 SER B C 1
ATOM 9993 O O . SER B 1 484 ? 6.723 42.688 -0.715 1 96.56 484 SER B O 1
ATOM 9995 N N . THR B 1 485 ? 5.949 43.656 -2.539 1 97.5 485 THR B N 1
ATOM 9996 C CA . THR B 1 485 ? 5.457 44.812 -1.779 1 97.5 485 THR B CA 1
ATOM 9997 C C . THR B 1 485 ? 4.328 44.375 -0.843 1 97.5 485 THR B C 1
ATOM 9999 O O . THR B 1 485 ? 4.266 44.844 0.303 1 97.5 485 THR B O 1
ATOM 10002 N N . TYR B 1 486 ? 3.439 43.656 -1.283 1 97.25 486 TYR B N 1
ATOM 10003 C CA . TYR B 1 486 ? 2.357 43.125 -0.479 1 97.25 486 TYR B CA 1
ATOM 10004 C C . TYR B 1 486 ? 2.9 42.406 0.766 1 97.25 486 TYR B C 1
ATOM 10006 O O . TYR B 1 486 ? 2.467 42.719 1.884 1 97.25 486 TYR B O 1
ATOM 10014 N N . ARG B 1 487 ? 3.883 41.5 0.6 1 97.44 487 ARG B N 1
ATOM 10015 C CA . ARG B 1 487 ? 4.492 40.781 1.723 1 97.44 487 ARG B CA 1
ATOM 10016 C C . ARG B 1 487 ? 5.203 41.75 2.658 1 97.44 487 ARG B C 1
ATOM 10018 O O . ARG B 1 487 ? 5.125 41.625 3.881 1 97.44 487 ARG B O 1
ATOM 10025 N N . ALA B 1 488 ? 5.887 42.719 2.092 1 98.12 488 ALA B N 1
ATOM 10026 C CA . ALA B 1 488 ? 6.57 43.719 2.902 1 98.12 488 ALA B CA 1
ATOM 10027 C C . ALA B 1 488 ? 5.578 44.5 3.744 1 98.12 488 ALA B C 1
ATOM 10029 O O . ALA B 1 488 ? 5.859 44.844 4.898 1 98.12 488 ALA B O 1
ATOM 10030 N N . ASN B 1 489 ? 4.453 44.875 3.121 1 98.38 489 ASN B N 1
ATOM 10031 C CA . ASN B 1 489 ? 3.416 45.594 3.854 1 98.38 489 ASN B CA 1
ATOM 10032 C C . ASN B 1 489 ? 2.912 44.781 5.047 1 98.38 489 ASN B C 1
ATOM 10034 O O . ASN B 1 489 ? 2.68 45.344 6.121 1 98.38 489 ASN B O 1
ATOM 10038 N N . ILE B 1 490 ? 2.729 43.5 4.871 1 98.56 490 ILE B N 1
ATOM 10039 C CA . ILE B 1 490 ? 2.281 42.625 5.961 1 98.56 490 ILE B CA 1
ATOM 10040 C C . ILE B 1 490 ? 3.318 42.656 7.082 1 98.56 490 ILE B C 1
ATOM 10042 O O . ILE B 1 490 ? 2.973 42.781 8.258 1 98.56 490 ILE B O 1
ATOM 10046 N N . LEU B 1 491 ? 4.625 42.5 6.73 1 98.56 491 LEU B N 1
ATOM 10047 C CA . LEU B 1 491 ? 5.691 42.5 7.723 1 98.56 491 LEU B CA 1
ATOM 10048 C C . LEU B 1 491 ? 5.684 43.812 8.492 1 98.56 491 LEU B C 1
ATOM 10050 O O . LEU B 1 491 ? 5.773 43.844 9.727 1 98.56 491 LEU B O 1
ATOM 10054 N N . ASN B 1 492 ? 5.551 44.906 7.773 1 98.5 492 ASN B N 1
ATOM 10055 C CA . ASN B 1 492 ? 5.527 46.219 8.414 1 98.5 492 ASN B CA 1
ATOM 10056 C C . ASN B 1 492 ? 4.312 46.375 9.328 1 98.5 492 ASN B C 1
ATOM 10058 O O . ASN B 1 492 ? 4.422 46.969 10.414 1 98.5 492 ASN B O 1
ATOM 10062 N N . PHE B 1 493 ? 3.215 46 8.828 1 98.62 493 PHE B N 1
ATOM 10063 C CA . PHE B 1 493 ? 1.98 46.031 9.609 1 98.62 493 PHE B CA 1
ATOM 10064 C C . PHE B 1 493 ? 2.143 45.281 10.922 1 98.62 493 PHE B C 1
ATOM 10066 O O . PHE B 1 493 ? 1.806 45.812 11.984 1 98.62 493 PHE B O 1
ATOM 10073 N N . LEU B 1 494 ? 2.676 44.031 10.906 1 98.69 494 LEU B N 1
ATOM 10074 C CA . LEU B 1 494 ? 2.84 43.188 12.094 1 98.69 494 LEU B CA 1
ATOM 10075 C C . LEU B 1 494 ? 3.9 43.781 13.023 1 98.69 494 LEU B C 1
ATOM 10077 O O . LEU B 1 494 ? 3.777 43.688 14.25 1 98.69 494 LEU B O 1
ATOM 10081 N N . ARG B 1 495 ? 4.957 44.406 12.484 1 98.19 495 ARG B N 1
ATOM 10082 C CA . ARG B 1 495 ? 5.953 45.094 13.305 1 98.19 495 ARG B CA 1
ATOM 10083 C C . ARG B 1 495 ? 5.316 46.219 14.102 1 98.19 495 ARG B C 1
ATOM 10085 O O . ARG B 1 495 ? 5.621 46.406 15.289 1 98.19 495 ARG B O 1
ATOM 10092 N N . ALA B 1 496 ? 4.465 46.875 13.414 1 98.5 496 ALA B N 1
ATOM 10093 C CA . ALA B 1 496 ? 3.848 48.062 14.023 1 98.5 496 ALA B CA 1
ATOM 10094 C C . ALA B 1 496 ? 2.791 47.656 15.047 1 98.5 496 ALA B C 1
ATOM 10096 O O . ALA B 1 496 ? 2.656 48.312 16.094 1 98.5 496 ALA B O 1
ATOM 10097 N N . THR B 1 497 ? 2.035 46.656 14.734 1 98.5 497 THR B N 1
ATOM 10098 C CA . THR B 1 497 ? 0.891 46.312 15.562 1 98.5 497 THR B CA 1
ATOM 10099 C C . THR B 1 497 ? 1.285 45.281 16.625 1 98.5 497 THR B C 1
ATOM 10101 O O . THR B 1 497 ? 0.557 45.062 17.594 1 98.5 497 THR B O 1
ATOM 10104 N N . THR B 1 498 ? 2.422 44.531 16.422 1 97.19 498 THR B N 1
ATOM 10105 C CA . THR B 1 498 ? 2.979 43.5 17.297 1 97.19 498 THR B CA 1
ATOM 10106 C C . THR B 1 498 ? 2.012 42.344 17.453 1 97.19 498 THR B C 1
ATOM 10108 O O . THR B 1 498 ? 1.945 41.719 18.516 1 97.19 498 THR B O 1
ATOM 10111 N N . MET B 1 499 ? 1.229 42.062 16.453 1 98.12 499 MET B N 1
ATOM 10112 C CA . MET B 1 499 ? 0.321 40.938 16.453 1 98.12 499 MET B CA 1
ATOM 10113 C C . MET B 1 499 ? 1.098 39.625 16.5 1 98.12 499 MET B C 1
ATOM 10115 O O . MET B 1 499 ? 2.242 39.562 16.062 1 98.12 499 MET B O 1
ATOM 10119 N N . ASP B 1 500 ? 0.412 38.531 16.984 1 97.56 500 ASP B N 1
ATOM 10120 C CA . ASP B 1 500 ? 1.081 37.281 17.344 1 97.56 500 ASP B CA 1
ATOM 10121 C C . ASP B 1 500 ? 0.833 36.188 16.297 1 97.56 500 ASP B C 1
ATOM 10123 O O . ASP B 1 500 ? 1.588 35.219 16.219 1 97.56 500 ASP B O 1
ATOM 10127 N N . LEU B 1 501 ? -0.276 36.219 15.617 1 98.44 501 LEU B N 1
ATOM 10128 C CA . LEU B 1 501 ? -0.697 35.156 14.703 1 98.44 501 LEU B CA 1
ATOM 10129 C C . LEU B 1 501 ? -0.912 35.719 13.297 1 98.44 501 LEU B C 1
ATOM 10131 O O . LEU B 1 501 ? -1.202 36.906 13.125 1 98.44 501 LEU B O 1
ATOM 10135 N N . LEU B 1 502 ? -0.755 34.844 12.281 1 98.56 502 LEU B N 1
ATOM 10136 C CA . LEU B 1 502 ? -1.088 35.156 10.906 1 98.56 502 LEU B CA 1
ATOM 10137 C C . LEU B 1 502 ? -1.564 33.938 10.148 1 98.56 502 LEU B C 1
ATOM 10139 O O . LEU B 1 502 ? -0.948 32.875 10.234 1 98.56 502 LEU B O 1
ATOM 10143 N N . GLU B 1 503 ? -2.684 34.062 9.539 1 97.38 503 GLU B N 1
ATOM 10144 C CA . GLU B 1 503 ? -3.156 33.062 8.586 1 97.38 503 GLU B CA 1
ATOM 10145 C C . GLU B 1 503 ? -3.006 33.562 7.148 1 97.38 503 GLU B C 1
ATOM 10147 O O . GLU B 1 503 ? -3.496 34.656 6.801 1 97.38 503 GLU B O 1
ATOM 10152 N N . THR B 1 504 ? -2.246 32.812 6.367 1 95.31 504 THR B N 1
ATOM 10153 C CA . THR B 1 504 ? -2.137 33.125 4.941 1 95.31 504 THR B CA 1
ATOM 10154 C C . THR B 1 504 ? -2.834 32.062 4.113 1 95.31 504 THR B C 1
ATOM 10156 O O . THR B 1 504 ? -2.43 30.891 4.129 1 95.31 504 THR B O 1
ATOM 10159 N N . ASP B 1 505 ? -3.799 32.531 3.404 1 89.56 505 ASP B N 1
ATOM 10160 C CA . ASP B 1 505 ? -4.566 31.625 2.578 1 89.56 505 ASP B CA 1
ATOM 10161 C C . ASP B 1 505 ? -4.074 31.625 1.134 1 89.56 505 ASP B C 1
ATOM 10163 O O . ASP B 1 505 ? -3.883 32.688 0.546 1 89.56 505 ASP B O 1
ATOM 10167 N N . GLY B 1 506 ? -3.865 30.438 0.654 1 79.31 506 GLY B N 1
ATOM 10168 C CA . GLY B 1 506 ? -3.555 30.25 -0.753 1 79.31 506 GLY B CA 1
ATOM 10169 C C . GLY B 1 506 ? -2.127 30.625 -1.107 1 79.31 506 GLY B C 1
ATOM 10170 O O . GLY B 1 506 ? -1.89 31.312 -2.092 1 79.31 506 GLY B O 1
ATOM 10171 N N . PRO B 1 507 ? -1.099 30.375 -0.208 1 77.69 507 PRO B N 1
ATOM 10172 C CA . PRO B 1 507 ? 0.214 30.609 -0.811 1 77.69 507 PRO B CA 1
ATOM 10173 C C . PRO B 1 507 ? 0.597 29.562 -1.843 1 77.69 507 PRO B C 1
ATOM 10175 O O . PRO B 1 507 ? 1.508 29.781 -2.646 1 77.69 507 PRO B O 1
ATOM 10178 N N . TYR B 1 508 ? -0.289 28.562 -1.867 1 68 508 TYR B N 1
ATOM 10179 C CA . TYR B 1 508 ? -0.033 27.438 -2.756 1 68 508 TYR B CA 1
ATOM 10180 C C . TYR B 1 508 ? 1.463 27.234 -2.957 1 68 508 TYR B C 1
ATOM 10182 O O . TYR B 1 508 ? 2.279 27.891 -2.32 1 68 508 TYR B O 1
ATOM 10190 N N . GLU B 1 509 ? 1.986 26.172 -3.613 1 61.69 509 GLU B N 1
ATOM 10191 C CA . GLU B 1 509 ? 3.393 25.891 -3.896 1 61.69 509 GLU B CA 1
ATOM 10192 C C . GLU B 1 509 ? 3.875 26.672 -5.113 1 61.69 509 GLU B C 1
ATOM 10194 O O . GLU B 1 509 ? 4.98 26.438 -5.605 1 61.69 509 GLU B O 1
ATOM 10199 N N . GLY B 1 510 ? 3.213 27.859 -5.418 1 60.97 510 GLY B N 1
ATOM 10200 C CA . GLY B 1 510 ? 3.492 28.641 -6.617 1 60.97 510 GLY B CA 1
ATOM 10201 C C . GLY B 1 510 ? 3.018 27.953 -7.891 1 60.97 510 GLY B C 1
ATOM 10202 O O . GLY B 1 510 ? 3.221 26.75 -8.078 1 60.97 510 GLY B O 1
ATOM 10203 N N . ALA B 1 511 ? 2.305 28.547 -8.672 1 68.12 511 ALA B N 1
ATOM 10204 C CA . ALA B 1 511 ? 1.852 28.094 -9.984 1 68.12 511 ALA B CA 1
ATOM 10205 C C . ALA B 1 511 ? 2.961 28.234 -11.023 1 68.12 511 ALA B C 1
ATOM 10207 O O . ALA B 1 511 ? 3.891 29.016 -10.844 1 68.12 511 ALA B O 1
ATOM 10208 N N . THR B 1 512 ? 2.939 27.359 -11.93 1 74.25 512 THR B N 1
ATOM 10209 C CA . THR B 1 512 ? 3.807 27.594 -13.078 1 74.25 512 THR B CA 1
ATOM 10210 C C . THR B 1 512 ? 3.291 28.766 -13.914 1 74.25 512 THR B C 1
ATOM 10212 O O . THR B 1 512 ? 2.148 28.75 -14.383 1 74.25 512 THR B O 1
ATOM 10215 N N . CYS B 1 513 ? 4.145 29.719 -14.031 1 79.56 513 CYS B N 1
ATOM 10216 C CA . CYS B 1 513 ? 3.725 30.953 -14.703 1 79.56 513 CYS B CA 1
ATOM 10217 C C . CYS B 1 513 ? 4.551 31.203 -15.961 1 79.56 513 CYS B C 1
ATOM 10219 O O . CYS B 1 513 ? 5.754 30.922 -15.977 1 79.56 513 CYS B O 1
ATOM 10221 N N . ALA B 1 514 ? 3.826 31.688 -16.984 1 79.38 514 ALA B N 1
ATOM 10222 C CA . ALA B 1 514 ? 4.555 32.25 -18.125 1 79.38 514 ALA B CA 1
ATOM 10223 C C . ALA B 1 514 ? 5.348 33.469 -17.734 1 79.38 514 ALA B C 1
ATOM 10225 O O . ALA B 1 514 ? 4.938 34.219 -16.844 1 79.38 514 ALA B O 1
ATOM 10226 N N . GLN B 1 515 ? 6.41 33.656 -18.422 1 85.5 515 GLN B N 1
ATOM 10227 C CA . GLN B 1 515 ? 7.227 34.844 -18.125 1 85.5 515 GLN B CA 1
ATOM 10228 C C . GLN B 1 515 ? 6.59 36.094 -18.688 1 85.5 515 GLN B C 1
ATOM 10230 O O . GLN B 1 515 ? 6.188 36.125 -19.859 1 85.5 515 GLN B O 1
ATOM 10235 N N . THR B 1 516 ? 6.445 37.094 -17.906 1 88.31 516 THR B N 1
ATOM 10236 C CA . THR B 1 516 ? 5.969 38.438 -18.297 1 88.31 516 THR B CA 1
ATOM 10237 C C . THR B 1 516 ? 6.988 39.5 -17.922 1 88.31 516 THR B C 1
ATOM 10239 O O . THR B 1 516 ? 8.062 39.188 -17.406 1 88.31 516 THR B O 1
ATOM 10242 N N . ASP B 1 517 ? 6.645 40.781 -18.188 1 90.88 517 ASP B N 1
ATOM 10243 C CA . ASP B 1 517 ? 7.547 41.875 -17.891 1 90.88 517 ASP B CA 1
ATOM 10244 C C . ASP B 1 517 ? 7.598 42.156 -16.391 1 90.88 517 ASP B C 1
ATOM 10246 O O . ASP B 1 517 ? 8.5 42.844 -15.906 1 90.88 517 ASP B O 1
ATOM 10250 N N . GLN B 1 518 ? 6.699 41.562 -15.625 1 92.56 518 GLN B N 1
ATOM 10251 C CA . GLN B 1 518 ? 6.648 41.781 -14.188 1 92.56 518 GLN B CA 1
ATOM 10252 C C . GLN B 1 518 ? 7.262 40.625 -13.414 1 92.56 518 GLN B C 1
ATOM 10254 O O . GLN B 1 518 ? 7.527 40.719 -12.219 1 92.56 518 GLN B O 1
ATOM 10259 N N . SER B 1 519 ? 7.438 39.531 -14.141 1 91.06 519 SER B N 1
ATOM 10260 C CA . SER B 1 519 ? 7.879 38.312 -13.469 1 91.06 519 SER B CA 1
ATOM 10261 C C . SER B 1 519 ? 9.273 38.5 -12.883 1 91.06 519 SER B C 1
ATOM 10263 O O . SER B 1 519 ? 10.148 39.094 -13.508 1 91.06 519 SER B O 1
ATOM 10265 N N . GLY B 1 520 ? 9.469 37.938 -11.625 1 92.62 520 GLY B N 1
ATOM 10266 C CA . GLY B 1 520 ? 10.758 38 -10.961 1 92.62 520 GLY B CA 1
ATOM 10267 C C . GLY B 1 520 ? 11.547 36.719 -11.055 1 92.62 520 GLY B C 1
ATOM 10268 O O . GLY B 1 520 ? 12.578 36.562 -10.398 1 92.62 520 GLY B O 1
ATOM 10269 N N . PHE B 1 521 ? 11.086 35.781 -11.828 1 89.62 521 PHE B N 1
ATOM 10270 C CA . PHE B 1 521 ? 11.805 34.531 -12.016 1 89.62 521 PHE B CA 1
ATOM 10271 C C . PHE B 1 521 ? 12.555 34.531 -13.344 1 89.62 521 PHE B C 1
ATOM 10273 O O . PHE B 1 521 ? 12.273 35.344 -14.219 1 89.62 521 PHE B O 1
ATOM 10280 N N . ALA B 1 522 ? 13.477 33.594 -13.461 1 83.69 522 ALA B N 1
ATOM 10281 C CA . ALA B 1 522 ? 14.414 33.594 -14.586 1 83.69 522 ALA B CA 1
ATOM 10282 C C . ALA B 1 522 ? 13.773 33 -15.836 1 83.69 522 ALA B C 1
ATOM 10284 O O . ALA B 1 522 ? 14.125 33.375 -16.953 1 83.69 522 ALA B O 1
ATOM 10285 N N . HIS B 1 523 ? 13.016 32.062 -15.695 1 85.56 523 HIS B N 1
ATOM 10286 C CA . HIS B 1 523 ? 12.422 31.25 -16.766 1 85.56 523 HIS B CA 1
ATOM 10287 C C . HIS B 1 523 ? 11.164 30.531 -16.281 1 85.56 523 HIS B C 1
ATOM 10289 O O . HIS B 1 523 ? 11 30.312 -15.078 1 85.56 523 HIS B O 1
ATOM 10295 N N . VAL B 1 524 ? 10.344 30.203 -17.203 1 81.56 524 VAL B N 1
ATOM 10296 C CA . VAL B 1 524 ? 9.109 29.5 -16.859 1 81.56 524 VAL B CA 1
ATOM 10297 C C . VAL B 1 524 ? 9.422 28.266 -16.031 1 81.56 524 VAL B C 1
ATOM 10299 O O . VAL B 1 524 ? 8.672 27.906 -15.125 1 81.56 524 VAL B O 1
ATOM 10302 N N . ASN B 1 525 ? 10.531 27.562 -16.25 1 80.44 525 ASN B N 1
ATOM 10303 C CA . ASN B 1 525 ? 10.922 26.328 -15.578 1 80.44 525 ASN B CA 1
ATOM 10304 C C . ASN B 1 525 ? 11.445 26.609 -14.172 1 80.44 525 ASN B C 1
ATOM 10306 O O . ASN B 1 525 ? 11.633 25.688 -13.375 1 80.44 525 ASN B O 1
ATOM 10310 N N . ASN B 1 526 ? 11.625 27.812 -13.891 1 87.75 526 ASN B N 1
ATOM 10311 C CA . ASN B 1 526 ? 12.07 28.266 -12.578 1 87.75 526 ASN B CA 1
ATOM 10312 C C . ASN B 1 526 ? 10.961 29 -11.82 1 87.75 526 ASN B C 1
ATOM 10314 O O . ASN B 1 526 ? 11.109 29.297 -10.633 1 87.75 526 ASN B O 1
ATOM 10318 N N . SER B 1 527 ? 9.906 29.234 -12.477 1 84.06 527 SER B N 1
ATOM 10319 C CA . SER B 1 527 ? 8.859 30.109 -11.961 1 84.06 527 SER B CA 1
ATOM 10320 C C . SER B 1 527 ? 8.305 29.609 -10.641 1 84.06 527 SER B C 1
ATOM 10322 O O . SER B 1 527 ? 8.148 30.375 -9.688 1 84.06 527 SER B O 1
ATOM 10324 N N . GLN B 1 528 ? 8.023 28.297 -10.531 1 83.38 528 GLN B N 1
ATOM 10325 C CA . GLN B 1 528 ? 7.465 27.734 -9.312 1 83.38 528 GLN B CA 1
ATOM 10326 C C . GLN B 1 528 ? 8.461 27.828 -8.156 1 83.38 528 GLN B C 1
ATOM 10328 O O . GLN B 1 528 ? 8.086 28.203 -7.043 1 83.38 528 GLN B O 1
ATOM 10333 N N . LEU B 1 529 ? 9.703 27.469 -8.398 1 87.62 529 LEU B N 1
ATOM 10334 C CA . LEU B 1 529 ? 10.727 27.5 -7.363 1 87.62 529 LEU B CA 1
ATOM 10335 C C . LEU B 1 529 ? 10.93 28.922 -6.844 1 87.62 529 LEU B C 1
ATOM 10337 O O . LEU B 1 529 ? 11.062 29.141 -5.637 1 87.62 529 LEU B O 1
ATOM 10341 N N . ALA B 1 530 ? 11.008 29.859 -7.773 1 90.25 530 ALA B N 1
ATOM 10342 C CA . ALA B 1 530 ? 11.219 31.266 -7.379 1 90.25 530 ALA B CA 1
ATOM 10343 C C . ALA B 1 530 ? 10.078 31.75 -6.488 1 90.25 530 ALA B C 1
ATOM 10345 O O . ALA B 1 530 ? 10.32 32.469 -5.508 1 90.25 530 ALA B O 1
ATOM 10346 N N . GLN B 1 531 ? 8.914 31.469 -6.844 1 89.19 531 GLN B N 1
ATOM 10347 C CA . GLN B 1 531 ? 7.746 31.859 -6.062 1 89.19 531 GLN B CA 1
ATOM 10348 C C . GLN B 1 531 ? 7.738 31.172 -4.699 1 89.19 531 GLN B C 1
ATOM 10350 O O . GLN B 1 531 ? 7.477 31.812 -3.68 1 89.19 531 GLN B O 1
ATOM 10355 N N . TYR B 1 532 ? 8.016 29.891 -4.695 1 90 532 TYR B N 1
ATOM 10356 C CA . TYR B 1 532 ? 8.078 29.125 -3.453 1 90 532 TYR B CA 1
ATOM 10357 C C . TYR B 1 532 ? 9.133 29.703 -2.516 1 90 532 TYR B C 1
ATOM 10359 O O . TYR B 1 532 ? 8.883 29.875 -1.319 1 90 532 TYR B O 1
ATOM 10367 N N . ARG B 1 533 ? 10.266 29.984 -3.037 1 92.38 533 ARG B N 1
ATOM 10368 C CA . ARG B 1 533 ? 11.352 30.547 -2.242 1 92.38 533 ARG B CA 1
ATOM 10369 C C . ARG B 1 533 ? 10.961 31.891 -1.632 1 92.38 533 ARG B C 1
ATOM 10371 O O . ARG B 1 533 ? 11.305 32.188 -0.485 1 92.38 533 ARG B O 1
ATOM 10378 N N . ALA B 1 534 ? 10.297 32.656 -2.416 1 93.88 534 ALA B N 1
ATOM 10379 C CA . ALA B 1 534 ? 9.844 33.938 -1.904 1 93.88 534 ALA B CA 1
ATOM 10380 C C . ALA B 1 534 ? 8.922 33.75 -0.704 1 93.88 534 ALA B C 1
ATOM 10382 O O . ALA B 1 534 ? 9.023 34.5 0.281 1 93.88 534 ALA B O 1
ATOM 10383 N N . THR B 1 535 ? 8.062 32.844 -0.782 1 93.44 535 THR B N 1
ATOM 10384 C CA . THR B 1 535 ? 7.113 32.594 0.293 1 93.44 535 THR B CA 1
ATOM 10385 C C . THR B 1 535 ? 7.824 32 1.509 1 93.44 535 THR B C 1
ATOM 10387 O O . THR B 1 535 ? 7.531 32.375 2.646 1 93.44 535 THR B O 1
ATOM 10390 N N . VAL B 1 536 ? 8.773 31.078 1.31 1 95 536 VAL B N 1
ATOM 10391 C CA . VAL B 1 536 ? 9.555 30.5 2.395 1 95 536 VAL B CA 1
ATOM 10392 C C . VAL B 1 536 ? 10.32 31.594 3.129 1 95 536 VAL B C 1
ATOM 10394 O O . VAL B 1 536 ? 10.336 31.625 4.359 1 95 536 VAL B O 1
ATOM 10397 N N . ASP B 1 537 ? 10.93 32.469 2.389 1 96.06 537 ASP B N 1
ATOM 10398 C CA . ASP B 1 537 ? 11.672 33.594 2.984 1 96.06 537 ASP B CA 1
ATOM 10399 C C . ASP B 1 537 ? 10.758 34.469 3.834 1 96.06 537 ASP B C 1
ATOM 10401 O O . ASP B 1 537 ? 11.164 34.938 4.898 1 96.06 537 ASP B O 1
ATOM 10405 N N . PHE B 1 538 ? 9.586 34.688 3.346 1 97.5 538 PHE B N 1
ATOM 10406 C CA . PHE B 1 538 ? 8.594 35.438 4.078 1 97.5 538 PHE B CA 1
ATOM 10407 C C . PHE B 1 538 ? 8.297 34.812 5.43 1 97.5 538 PHE B C 1
ATOM 10409 O O . PHE B 1 538 ? 8.375 35.469 6.469 1 97.5 538 PHE B O 1
ATOM 10416 N N . TYR B 1 539 ? 8.016 33.562 5.426 1 97.44 539 TYR B N 1
ATOM 10417 C CA . TYR B 1 539 ? 7.684 32.844 6.668 1 97.44 539 TYR B CA 1
ATOM 10418 C C . TYR B 1 539 ? 8.883 32.812 7.605 1 97.44 539 TYR B C 1
ATOM 10420 O O . TYR B 1 539 ? 8.734 32.969 8.82 1 97.44 539 TYR B O 1
ATOM 10428 N N . ARG B 1 540 ? 10.086 32.594 7.07 1 97.81 540 ARG B N 1
ATOM 10429 C CA . ARG B 1 540 ? 11.273 32.562 7.91 1 97.81 540 ARG B CA 1
ATOM 10430 C C . ARG B 1 540 ? 11.547 33.938 8.523 1 97.81 540 ARG B C 1
ATOM 10432 O O . ARG B 1 540 ? 12.047 34.031 9.641 1 97.81 540 ARG B O 1
ATOM 10439 N N . THR B 1 541 ? 11.242 34.969 7.781 1 98.19 541 THR B N 1
ATOM 10440 C CA . THR B 1 541 ? 11.344 36.312 8.328 1 98.19 541 THR B CA 1
ATOM 10441 C C . THR B 1 541 ? 10.352 36.5 9.469 1 98.19 541 THR B C 1
ATOM 10443 O O . THR B 1 541 ? 10.695 37.062 10.523 1 98.19 541 THR B O 1
ATOM 10446 N N . LEU B 1 542 ? 9.109 36.062 9.242 1 98.19 542 LEU B N 1
ATOM 10447 C CA . LEU B 1 542 ? 8.102 36.125 10.289 1 98.19 542 LEU B CA 1
ATOM 10448 C C . LEU B 1 542 ? 8.578 35.438 11.555 1 98.19 542 LEU B C 1
ATOM 10450 O O . LEU B 1 542 ? 8.43 35.969 12.656 1 98.19 542 LEU B O 1
ATOM 10454 N N . LYS B 1 543 ? 9.18 34.281 11.406 1 97.5 543 LYS B N 1
ATOM 10455 C CA . LYS B 1 543 ? 9.664 33.5 12.547 1 97.5 543 LYS B CA 1
ATOM 10456 C C . LYS B 1 543 ? 10.828 34.219 13.234 1 97.5 543 LYS B C 1
ATOM 10458 O O . LYS B 1 543 ? 10.867 34.312 14.461 1 97.5 543 LYS B O 1
ATOM 10463 N N . ARG B 1 544 ? 11.711 34.688 12.5 1 96.75 544 ARG B N 1
ATOM 10464 C CA . ARG B 1 544 ? 12.938 35.281 13.016 1 96.75 544 ARG B CA 1
ATOM 10465 C C . ARG B 1 544 ? 12.648 36.625 13.711 1 96.75 544 ARG B C 1
ATOM 10467 O O . ARG B 1 544 ? 13.18 36.906 14.789 1 96.75 544 ARG B O 1
ATOM 10474 N N . GLU B 1 545 ? 11.844 37.406 13.141 1 96.75 545 GLU B N 1
ATOM 10475 C CA . GLU B 1 545 ? 11.688 38.781 13.609 1 96.75 545 GLU B CA 1
ATOM 10476 C C . GLU B 1 545 ? 10.492 38.906 14.555 1 96.75 545 GLU B C 1
ATOM 10478 O O . GLU B 1 545 ? 10.508 39.719 15.477 1 96.75 545 GLU B O 1
ATOM 10483 N N . LEU B 1 546 ? 9.469 38.094 14.266 1 96.56 546 LEU B N 1
ATOM 10484 C CA . LEU B 1 546 ? 8.211 38.344 14.953 1 96.56 546 LEU B CA 1
ATOM 10485 C C . LEU B 1 546 ? 7.734 37.094 15.703 1 96.56 546 LEU B C 1
ATOM 10487 O O . LEU B 1 546 ? 6.836 37.188 16.547 1 96.56 546 LEU B O 1
ATOM 10491 N N . ASN B 1 547 ? 8.312 35.938 15.43 1 96.62 547 ASN B N 1
ATOM 10492 C CA . ASN B 1 547 ? 7.949 34.688 16.078 1 96.62 547 ASN B CA 1
ATOM 10493 C C . ASN B 1 547 ? 6.441 34.438 16.016 1 96.62 547 ASN B C 1
ATOM 10495 O O . ASN B 1 547 ? 5.816 34.125 17.031 1 96.62 547 ASN B O 1
ATOM 10499 N N . THR B 1 548 ? 5.855 34.594 14.859 1 97.94 548 THR B N 1
ATOM 10500 C CA . THR B 1 548 ? 4.41 34.469 14.688 1 97.94 548 THR B CA 1
ATOM 10501 C C . THR B 1 548 ? 3.994 33 14.656 1 97.94 548 THR B C 1
ATOM 10503 O O . THR B 1 548 ? 4.773 32.156 14.242 1 97.94 548 THR B O 1
ATOM 10506 N N . PHE B 1 549 ? 2.762 32.719 15.195 1 98.12 549 PHE B N 1
ATOM 10507 C CA . PHE B 1 549 ? 2.049 31.484 14.953 1 98.12 549 PHE B CA 1
ATOM 10508 C C . PHE B 1 549 ? 1.318 31.531 13.617 1 98.12 549 PHE B C 1
ATOM 10510 O O . PHE B 1 549 ? 0.421 32.344 13.422 1 98.12 549 PHE B O 1
ATOM 10517 N N . ASN B 1 550 ? 1.66 30.609 12.688 1 98.06 550 ASN B N 1
ATOM 10518 C CA . ASN B 1 550 ? 1.156 30.719 11.32 1 98.06 550 ASN B CA 1
ATOM 10519 C C . ASN B 1 550 ? 0.279 29.531 10.945 1 98.06 550 ASN B C 1
ATOM 10521 O O . ASN B 1 550 ? 0.718 28.391 11.023 1 98.06 550 ASN B O 1
ATOM 10525 N N . THR B 1 551 ? -0.949 29.75 10.555 1 95.81 551 THR B N 1
ATOM 10526 C CA . THR B 1 551 ? -1.821 28.75 9.945 1 95.81 551 THR B CA 1
ATOM 10527 C C . THR B 1 551 ? -1.852 28.906 8.43 1 95.81 551 THR B C 1
ATOM 10529 O O . THR B 1 551 ? -2.156 30 7.918 1 95.81 551 THR B O 1
ATOM 10532 N N . VAL B 1 552 ? -1.427 27.922 7.758 1 91.81 552 VAL B N 1
ATOM 10533 C CA . VAL B 1 552 ? -1.282 27.953 6.309 1 91.81 552 VAL B CA 1
ATOM 10534 C C . VAL B 1 552 ? -1.807 26.656 5.699 1 91.81 552 VAL B C 1
ATOM 10536 O O . VAL B 1 552 ? -1.402 25.562 6.105 1 91.81 552 VAL B O 1
ATOM 10539 N N . PRO B 1 553 ? -2.721 26.688 4.727 1 83.06 553 PRO B N 1
ATOM 10540 C CA . PRO B 1 553 ? -3.281 25.453 4.168 1 83.06 553 PRO B CA 1
ATOM 10541 C C . PRO B 1 553 ? -2.236 24.609 3.451 1 83.06 553 PRO B C 1
ATOM 10543 O O . PRO B 1 553 ? -2.418 23.391 3.303 1 83.06 553 PRO B O 1
ATOM 10546 N N . ASP B 1 554 ? -1.111 25.156 3.117 1 81.25 554 ASP B N 1
ATOM 10547 C CA . ASP B 1 554 ? -0.057 24.453 2.398 1 81.25 554 ASP B CA 1
ATOM 10548 C C . ASP B 1 554 ? 1.062 24.031 3.346 1 81.25 554 ASP B C 1
ATOM 10550 O O . ASP B 1 554 ? 1.253 24.641 4.402 1 81.25 554 ASP B O 1
ATOM 10554 N N . PRO B 1 555 ? 1.806 23.016 2.939 1 82.5 555 PRO B N 1
ATOM 10555 C CA . PRO B 1 555 ? 2.752 22.406 3.875 1 82.5 555 PRO B CA 1
ATOM 10556 C C . PRO B 1 555 ? 4.059 23.188 3.99 1 82.5 555 PRO B C 1
ATOM 10558 O O . PRO B 1 555 ? 5.141 22.594 3.908 1 82.5 555 PRO B O 1
ATOM 10561 N N . TYR B 1 556 ? 4.023 24.422 4.391 1 90.88 556 TYR B N 1
ATOM 10562 C CA . TYR B 1 556 ? 5.223 25.219 4.625 1 90.88 556 TYR B CA 1
ATOM 10563 C C . TYR B 1 556 ? 5.816 24.922 5.996 1 90.88 556 TYR B C 1
ATOM 10565 O O . TYR B 1 556 ? 6.785 25.547 6.414 1 90.88 556 TYR B O 1
ATOM 10573 N N . TRP B 1 557 ? 5.238 23.938 6.66 1 92.38 557 TRP B N 1
ATOM 10574 C CA . TRP B 1 557 ? 5.762 23.531 7.961 1 92.38 557 TRP B CA 1
ATOM 10575 C C . TRP B 1 557 ? 7.145 22.922 7.824 1 92.38 557 TRP B C 1
ATOM 10577 O O . TRP B 1 557 ? 7.969 23.016 8.734 1 92.38 557 TRP B O 1
ATOM 10587 N N . SER B 1 558 ? 7.52 22.328 6.73 1 92.12 558 SER B N 1
ATOM 10588 C CA . SER B 1 558 ? 8.82 21.688 6.547 1 92.12 558 SER B CA 1
ATOM 10589 C C . SER B 1 558 ? 9.82 22.656 5.922 1 92.12 558 SER B C 1
ATOM 10591 O O . SER B 1 558 ? 11 22.312 5.77 1 92.12 558 SER B O 1
ATOM 10593 N N . SER B 1 559 ? 9.367 23.844 5.516 1 93.56 559 SER B N 1
ATOM 10594 C CA . SER B 1 559 ? 10.25 24.766 4.809 1 93.56 559 SER B CA 1
ATOM 10595 C C . SER B 1 559 ? 10.273 26.141 5.484 1 93.56 559 SER B C 1
ATOM 10597 O O . SER B 1 559 ? 11.344 26.688 5.742 1 93.56 559 SER B O 1
ATOM 10599 N N . GLY B 1 560 ? 9.102 26.641 5.773 1 95.38 560 GLY B N 1
ATOM 10600 C CA . GLY B 1 560 ? 9.008 28 6.32 1 95.38 560 GLY B CA 1
ATOM 10601 C C . GLY B 1 560 ? 8.828 28.016 7.824 1 95.38 560 GLY B C 1
ATOM 10602 O O . GLY B 1 560 ? 8.875 29.078 8.445 1 95.38 560 GLY B O 1
ATOM 10603 N N . GLY B 1 561 ? 8.586 26.906 8.406 1 96.5 561 GLY B N 1
ATOM 10604 C CA . GLY B 1 561 ? 8.398 26.844 9.844 1 96.5 561 GLY B CA 1
ATOM 10605 C C . GLY B 1 561 ? 6.988 27.172 10.281 1 96.5 561 GLY B C 1
ATOM 10606 O O . GLY B 1 561 ? 6.766 27.578 11.43 1 96.5 561 GLY B O 1
ATOM 10607 N N . THR B 1 562 ? 6.027 27.078 9.375 1 96.12 562 THR B N 1
ATOM 10608 C CA . THR B 1 562 ? 4.641 27.359 9.727 1 96.12 562 THR B CA 1
ATOM 10609 C C . THR B 1 562 ? 4.109 26.312 10.703 1 96.12 562 THR B C 1
ATOM 10611 O O . THR B 1 562 ? 4.738 25.266 10.914 1 96.12 562 THR B O 1
ATOM 10614 N N . ASN B 1 563 ? 2.975 26.609 11.312 1 97.12 563 ASN B N 1
ATOM 10615 C CA . ASN B 1 563 ? 2.574 25.828 12.477 1 97.12 563 ASN B CA 1
ATOM 10616 C C . ASN B 1 563 ? 1.469 24.828 12.133 1 97.12 563 ASN B C 1
ATOM 10618 O O . ASN B 1 563 ? 1.479 23.688 12.609 1 97.12 563 ASN B O 1
ATOM 10622 N N . LYS B 1 564 ? 0.513 25.281 11.336 1 94.75 564 LYS B N 1
ATOM 10623 C CA . LYS B 1 564 ? -0.654 24.438 11.117 1 94.75 564 LYS B CA 1
ATOM 10624 C C . LYS B 1 564 ? -1.031 24.391 9.641 1 94.75 564 LYS B C 1
ATOM 10626 O O . LYS B 1 564 ? -0.801 25.344 8.898 1 94.75 564 LYS B O 1
ATOM 10631 N N . GLU B 1 565 ? -1.583 23.281 9.305 1 89.19 565 GLU B N 1
ATOM 10632 C CA . GLU B 1 565 ? -2.26 23.062 8.031 1 89.19 565 GLU B CA 1
ATOM 10633 C C . GLU B 1 565 ? -3.627 22.422 8.234 1 89.19 565 GLU B C 1
ATOM 10635 O O . GLU B 1 565 ? -3.973 22.031 9.352 1 89.19 565 GLU B O 1
ATOM 10640 N N . PRO B 1 566 ? -4.484 22.344 7.23 1 86.19 566 PRO B N 1
ATOM 10641 C CA . PRO B 1 566 ? -5.785 21.703 7.434 1 86.19 566 PRO B CA 1
ATOM 10642 C C . PRO B 1 566 ? -5.66 20.219 7.781 1 86.19 566 PRO B C 1
ATOM 10644 O O . PRO B 1 566 ? -4.711 19.562 7.355 1 86.19 566 PRO B O 1
ATOM 10647 N N . MET B 1 567 ? -6.582 19.688 8.523 1 86.56 567 MET B N 1
ATOM 10648 C CA . MET B 1 567 ? -6.547 18.297 8.984 1 86.56 567 MET B CA 1
ATOM 10649 C C . MET B 1 567 ? -6.977 17.344 7.871 1 86.56 567 MET B C 1
ATOM 10651 O O . MET B 1 567 ? -6.738 16.141 7.953 1 86.56 567 MET B O 1
ATOM 10655 N N . GLY B 1 568 ? -7.52 17.812 6.785 1 76.94 568 GLY B N 1
ATOM 10656 C CA . GLY B 1 568 ? -7.863 16.938 5.676 1 76.94 568 GLY B CA 1
ATOM 10657 C C . GLY B 1 568 ? -9.32 17.016 5.281 1 76.94 568 GLY B C 1
ATOM 10658 O O . GLY B 1 568 ? -9.828 16.156 4.559 1 76.94 568 GLY B O 1
ATOM 10659 N N . TYR B 1 569 ? -10.055 18.047 5.719 1 78.81 569 TYR B N 1
ATOM 10660 C CA . TYR B 1 569 ? -11.445 18.203 5.316 1 78.81 569 TYR B CA 1
ATOM 10661 C C . TYR B 1 569 ? -11.547 18.734 3.891 1 78.81 569 TYR B C 1
ATOM 10663 O O . TYR B 1 569 ? -10.57 19.25 3.338 1 78.81 569 TYR B O 1
ATOM 10671 N N . THR B 1 570 ? -12.781 18.562 3.256 1 71.69 570 THR B N 1
ATOM 10672 C CA . THR B 1 570 ? -13.07 19.109 1.934 1 71.69 570 THR B CA 1
ATOM 10673 C C . THR B 1 570 ? -13.938 20.359 2.041 1 71.69 570 THR B C 1
ATOM 10675 O O . THR B 1 570 ? -14.68 20.531 3.01 1 71.69 570 THR B O 1
ATOM 10678 N N . ASP B 1 571 ? -13.852 21.25 1.093 1 70.81 571 ASP B N 1
ATOM 10679 C CA . ASP B 1 571 ? -14.672 22.453 1.107 1 70.81 571 ASP B CA 1
ATOM 10680 C C . ASP B 1 571 ? -16.156 22.109 0.997 1 70.81 571 ASP B C 1
ATOM 10682 O O . ASP B 1 571 ? -17.016 22.875 1.423 1 70.81 571 ASP B O 1
ATOM 10686 N N . ALA B 1 572 ? -16.375 20.953 0.441 1 74.25 572 ALA B N 1
ATOM 10687 C CA . ALA B 1 572 ? -17.766 20.5 0.356 1 74.25 572 ALA B CA 1
ATOM 10688 C C . ALA B 1 572 ? -18.359 20.297 1.746 1 74.25 572 ALA B C 1
ATOM 10690 O O . ALA B 1 572 ? -19.562 20.5 1.944 1 74.25 572 ALA B O 1
ATOM 10691 N N . TRP B 1 573 ? -17.562 19.969 2.688 1 81.62 573 TRP B N 1
ATOM 10692 C CA . TRP B 1 573 ? -17.969 19.797 4.074 1 81.62 573 TRP B CA 1
ATOM 10693 C C . TRP B 1 573 ? -18.609 21.078 4.613 1 81.62 573 TRP B C 1
ATOM 10695 O O . TRP B 1 573 ? -19.609 21.031 5.316 1 81.62 573 TRP B O 1
ATOM 10705 N N . ASN B 1 574 ? -18.141 22.219 4.164 1 81.06 574 ASN B N 1
ATOM 10706 C CA . ASN B 1 574 ? -18.625 23.516 4.621 1 81.06 574 ASN B CA 1
ATOM 10707 C C . ASN B 1 574 ? -19.969 23.859 3.982 1 81.06 574 ASN B C 1
ATOM 10709 O O . ASN B 1 574 ? -20.656 24.766 4.438 1 81.06 574 ASN B O 1
ATOM 10713 N N . ARG B 1 575 ? -20.375 23.109 3.021 1 82.06 575 ARG B N 1
ATOM 10714 C CA . ARG B 1 575 ? -21.609 23.422 2.307 1 82.06 575 ARG B CA 1
ATOM 10715 C C . ARG B 1 575 ? -22.766 22.562 2.826 1 82.06 575 ARG B C 1
ATOM 10717 O O . ARG B 1 575 ? -23.906 22.703 2.354 1 82.06 575 ARG B O 1
ATOM 10724 N N . ILE B 1 576 ? -22.469 21.75 3.723 1 88.81 576 ILE B N 1
ATOM 10725 C CA . ILE B 1 576 ? -23.547 20.984 4.344 1 88.81 576 ILE B CA 1
ATOM 10726 C C . ILE B 1 576 ? -24.609 21.953 4.891 1 88.81 576 ILE B C 1
ATOM 10728 O O . ILE B 1 576 ? -24.266 22.938 5.555 1 88.81 576 ILE B O 1
ATOM 10732 N N . PRO B 1 577 ? -25.891 21.672 4.617 1 89.12 577 PRO B N 1
ATOM 10733 C CA . PRO B 1 577 ? -26.953 22.609 4.992 1 89.12 577 PRO B CA 1
ATOM 10734 C C . PRO B 1 577 ? -26.969 22.922 6.488 1 89.12 577 PRO B C 1
ATOM 10736 O O . PRO B 1 577 ? -26.734 22.016 7.305 1 89.12 577 PRO B O 1
ATOM 10739 N N . VAL B 1 578 ? -27.328 24.172 6.797 1 93.38 578 VAL B N 1
ATOM 10740 C CA . VAL B 1 578 ? -27.391 24.625 8.18 1 93.38 578 VAL B CA 1
ATOM 10741 C C . VAL B 1 578 ? -28.781 24.312 8.758 1 93.38 578 VAL B C 1
ATOM 10743 O O . VAL B 1 578 ? -29.594 25.203 8.938 1 93.38 578 VAL B O 1
ATOM 10746 N N . THR B 1 579 ? -29.109 23.078 8.93 1 91.62 579 THR B N 1
ATOM 10747 C CA . THR B 1 579 ? -30.266 22.484 9.594 1 91.62 579 THR B CA 1
ATOM 10748 C C . THR B 1 579 ? -29.828 21.594 10.758 1 91.62 579 THR B C 1
ATOM 10750 O O . THR B 1 579 ? -28.641 21.281 10.891 1 91.62 579 THR B O 1
ATOM 10753 N N . PRO B 1 580 ? -30.719 21.328 11.656 1 88.12 580 PRO B N 1
ATOM 10754 C CA . PRO B 1 580 ? -30.312 20.453 12.75 1 88.12 580 PRO B CA 1
ATOM 10755 C C . PRO B 1 580 ? -29.703 19.141 12.25 1 88.12 580 PRO B C 1
ATOM 10757 O O . PRO B 1 580 ? -28.672 18.688 12.766 1 88.12 580 PRO B O 1
ATOM 10760 N N . SER B 1 581 ? -30.359 18.547 11.258 1 87.19 581 SER B N 1
ATOM 10761 C CA . SER B 1 581 ? -29.844 17.312 10.703 1 87.19 581 SER B CA 1
ATOM 10762 C C . SER B 1 581 ? -28.516 17.547 9.984 1 87.19 581 SER B C 1
ATOM 10764 O O . SER B 1 581 ? -27.594 16.719 10.07 1 87.19 581 SER B O 1
ATOM 10766 N N . GLY B 1 582 ? -28.438 18.594 9.242 1 89.06 582 GLY B N 1
ATOM 10767 C CA . GLY B 1 582 ? -27.188 18.938 8.578 1 89.06 582 GLY B CA 1
ATOM 10768 C C . GLY B 1 582 ? -26.047 19.219 9.539 1 89.06 582 GLY B C 1
ATOM 10769 O O . GLY B 1 582 ? -24.906 18.844 9.281 1 89.06 582 GLY B O 1
ATOM 10770 N N . THR B 1 583 ? -26.344 19.859 10.641 1 94.56 583 THR B N 1
ATOM 10771 C CA . THR B 1 583 ? -25.328 20.156 11.648 1 94.56 583 THR B CA 1
ATOM 10772 C C . THR B 1 583 ? -24.812 18.875 12.297 1 94.56 583 THR B C 1
ATOM 10774 O O . THR B 1 583 ? -23.625 18.766 12.594 1 94.56 583 THR B O 1
ATOM 10777 N N . ARG B 1 584 ? -25.688 17.969 12.516 1 90.69 584 ARG B N 1
ATOM 10778 C CA . ARG B 1 584 ? -25.266 16.656 13.031 1 90.69 584 ARG B CA 1
ATOM 10779 C C . ARG B 1 584 ? -24.328 15.969 12.062 1 90.69 584 ARG B C 1
ATOM 10781 O O . ARG B 1 584 ? -23.281 15.438 12.477 1 90.69 584 ARG B O 1
ATOM 10788 N N . GLU B 1 585 ? -24.688 15.914 10.82 1 89.31 585 GLU B N 1
ATOM 10789 C CA . GLU B 1 585 ? -23.828 15.336 9.797 1 89.31 585 GLU B CA 1
ATOM 10790 C C . GLU B 1 585 ? -22.484 16.047 9.727 1 89.31 585 GLU B C 1
ATOM 10792 O O . GLU B 1 585 ? -21.438 15.406 9.586 1 89.31 585 GLU B O 1
ATOM 10797 N N . TYR B 1 586 ? -22.609 17.391 9.844 1 92.94 586 TYR B N 1
ATOM 10798 C CA . TYR B 1 586 ? -21.422 18.234 9.82 1 92.94 586 TYR B CA 1
ATOM 10799 C C . TYR B 1 586 ? -20.438 17.812 10.906 1 92.94 586 TYR B C 1
ATOM 10801 O O . TYR B 1 586 ? -19.25 17.641 10.641 1 92.94 586 TYR B O 1
ATOM 10809 N N . LEU B 1 587 ? -20.875 17.547 12.055 1 95.38 587 LEU B N 1
ATOM 10810 C CA . LEU B 1 587 ? -20.016 17.203 13.18 1 95.38 587 LEU B CA 1
ATOM 10811 C C . LEU B 1 587 ? -19.531 15.758 13.055 1 95.38 587 LEU B C 1
ATOM 10813 O O . LEU B 1 587 ? -18.391 15.453 13.422 1 95.38 587 LEU B O 1
ATOM 10817 N N . GLU B 1 588 ? -20.344 14.914 12.578 1 92.31 588 GLU B N 1
ATOM 10818 C CA . GLU B 1 588 ? -19.922 13.531 12.367 1 92.31 588 GLU B CA 1
ATOM 10819 C C . GLU B 1 588 ? -18.812 13.445 11.328 1 92.31 588 GLU B C 1
ATOM 10821 O O . GLU B 1 588 ? -17.828 12.734 11.523 1 92.31 588 GLU B O 1
ATOM 10826 N N . LEU B 1 589 ? -18.969 14.117 10.242 1 89.69 589 LEU B N 1
ATOM 10827 C CA . LEU B 1 589 ? -17.953 14.148 9.211 1 89.69 589 LEU B CA 1
ATOM 10828 C C . LEU B 1 589 ? -16.672 14.789 9.734 1 89.69 589 LEU B C 1
ATOM 10830 O O . LEU B 1 589 ? -15.562 14.383 9.352 1 89.69 589 LEU B O 1
ATOM 10834 N N . ALA B 1 590 ? -16.812 15.789 10.547 1 93.38 590 ALA B N 1
ATOM 10835 C CA . ALA B 1 590 ? -15.641 16.422 11.141 1 93.38 590 ALA B CA 1
ATOM 10836 C C . ALA B 1 590 ? -14.812 15.406 11.93 1 93.38 590 ALA B C 1
ATOM 10838 O O . ALA B 1 590 ? -13.586 15.398 11.836 1 93.38 590 ALA B O 1
ATOM 10839 N N . ARG B 1 591 ? -15.523 14.555 12.703 1 94.44 591 ARG B N 1
ATOM 10840 C CA . ARG B 1 591 ? -14.812 13.547 13.469 1 94.44 591 ARG B CA 1
ATOM 10841 C C . ARG B 1 591 ? -14.172 12.508 12.555 1 94.44 591 ARG B C 1
ATOM 10843 O O . ARG B 1 591 ? -13.102 11.984 12.852 1 94.44 591 ARG B O 1
ATOM 10850 N N . MET B 1 592 ? -14.805 12.203 11.422 1 89.69 592 MET B N 1
ATOM 10851 C CA . MET B 1 592 ? -14.219 11.312 10.43 1 89.69 592 MET B CA 1
ATOM 10852 C C . MET B 1 592 ? -12.93 11.898 9.859 1 89.69 592 MET B C 1
ATOM 10854 O O . MET B 1 592 ? -11.914 11.211 9.773 1 89.69 592 MET B O 1
ATOM 10858 N N . TYR B 1 593 ? -12.969 13.227 9.508 1 86.5 593 TYR B N 1
ATOM 10859 C CA . TYR B 1 593 ? -11.797 13.898 8.961 1 86.5 593 TYR B CA 1
ATOM 10860 C C . TYR B 1 593 ? -10.664 13.938 9.977 1 86.5 593 TYR B C 1
ATOM 10862 O O . TYR B 1 593 ? -9.492 13.773 9.617 1 86.5 593 TYR B O 1
ATOM 10870 N N . LEU B 1 594 ? -11.023 14.18 11.18 1 92.06 594 LEU B N 1
ATOM 10871 C CA . LEU B 1 594 ? -10.008 14.188 12.227 1 92.06 594 LEU B CA 1
ATOM 10872 C C . LEU B 1 594 ? -9.367 12.812 12.375 1 92.06 594 LEU B C 1
ATOM 10874 O O . LEU B 1 594 ? -8.141 12.703 12.461 1 92.06 594 LEU B O 1
ATOM 10878 N N . TYR B 1 595 ? -10.203 11.781 12.406 1 90.56 595 TYR B N 1
ATOM 10879 C CA . TYR B 1 595 ? -9.719 10.406 12.477 1 90.56 595 TYR B CA 1
ATOM 10880 C C . TYR B 1 595 ? -8.789 10.094 11.305 1 90.56 595 TYR B C 1
ATOM 10882 O O . TYR B 1 595 ? -7.664 9.641 11.508 1 90.56 595 TYR B O 1
ATOM 10890 N N . ASP B 1 596 ? -9.227 10.344 10.109 1 83.56 596 ASP B N 1
ATOM 10891 C CA . ASP B 1 596 ? -8.453 10.016 8.914 1 83.56 596 ASP B CA 1
ATOM 10892 C C . ASP B 1 596 ? -7.203 10.883 8.812 1 83.56 596 ASP B C 1
ATOM 10894 O O . ASP B 1 596 ? -6.137 10.398 8.43 1 83.56 596 ASP B O 1
ATOM 10898 N N . GLY B 1 597 ? -7.328 12.148 9.148 1 84.94 597 GLY B N 1
ATOM 10899 C CA . GLY B 1 597 ? -6.199 13.055 9.062 1 84.94 597 GLY B CA 1
ATOM 10900 C C . GLY B 1 597 ? -5.074 12.703 10.016 1 84.94 597 GLY B C 1
ATOM 10901 O O . GLY B 1 597 ? -3.898 12.883 9.695 1 84.94 597 GLY B O 1
ATOM 10902 N N . THR B 1 598 ? -5.398 12.141 11.133 1 90.06 598 THR B N 1
ATOM 10903 C CA . THR B 1 598 ? -4.398 11.836 12.148 1 90.06 598 THR B CA 1
ATOM 10904 C C . THR B 1 598 ? -3.686 10.523 11.836 1 90.06 598 THR B C 1
ATOM 10906 O O . THR B 1 598 ? -2.781 10.109 12.562 1 90.06 598 THR B O 1
ATOM 10909 N N . THR B 1 599 ? -4.035 9.938 10.781 1 83.56 599 THR B N 1
ATOM 10910 C CA . THR B 1 599 ? -3.201 8.852 10.258 1 83.56 599 THR B CA 1
ATOM 10911 C C . THR B 1 599 ? -1.842 9.391 9.812 1 83.56 599 THR B C 1
ATOM 10913 O O . THR B 1 599 ? -0.829 8.695 9.938 1 83.56 599 THR B O 1
ATOM 10916 N N . HIS B 1 600 ? -1.838 10.688 9.43 1 79.69 600 HIS B N 1
ATOM 10917 C CA . HIS B 1 600 ? -0.619 11.211 8.82 1 79.69 600 HIS B CA 1
ATOM 10918 C C . HIS B 1 600 ? -0.068 12.391 9.609 1 79.69 600 HIS B C 1
ATOM 10920 O O . HIS B 1 600 ? 1.102 12.75 9.453 1 79.69 600 HIS B O 1
ATOM 10926 N N . LYS B 1 601 ? -0.942 12.984 10.453 1 89.12 601 LYS B N 1
ATOM 10927 C CA . LYS B 1 601 ? -0.567 14.219 11.133 1 89.12 601 LYS B CA 1
ATOM 10928 C C . LYS B 1 601 ? -0.795 14.117 12.633 1 89.12 601 LYS B C 1
ATOM 10930 O O . LYS B 1 601 ? -1.787 13.531 13.078 1 89.12 601 LYS B O 1
ATOM 10935 N N . PRO B 1 602 ? 0.139 14.75 13.312 1 92.94 602 PRO B N 1
ATOM 10936 C CA . PRO B 1 602 ? -0.251 14.977 14.711 1 92.94 602 PRO B CA 1
ATOM 10937 C C . PRO B 1 602 ? -1.532 15.797 14.836 1 92.94 602 PRO B C 1
ATOM 10939 O O . PRO B 1 602 ? -1.832 16.625 13.969 1 92.94 602 PRO B O 1
ATOM 10942 N N . THR B 1 603 ? -2.197 15.594 15.922 1 93.44 603 THR B N 1
ATOM 10943 C CA . THR B 1 603 ? -3.463 16.297 16.125 1 93.44 603 THR B CA 1
ATOM 10944 C C . THR B 1 603 ? -3.244 17.797 16.203 1 93.44 603 THR B C 1
ATOM 10946 O O . THR B 1 603 ? -4.121 18.578 15.828 1 93.44 603 THR B O 1
ATOM 10949 N N . THR B 1 604 ? -2.064 18.25 16.594 1 96.19 604 THR B N 1
ATOM 10950 C CA . THR B 1 604 ? -1.757 19.656 16.828 1 96.19 604 THR B CA 1
ATOM 10951 C C . THR B 1 604 ? -1.403 20.344 15.516 1 96.19 604 THR B C 1
ATOM 10953 O O . THR B 1 604 ? -1.381 21.578 15.445 1 96.19 604 THR B O 1
ATOM 10956 N N . MET B 1 605 ? -1.118 19.609 14.492 1 94.69 605 MET B N 1
ATOM 10957 C CA . MET B 1 605 ? -0.618 20.141 13.227 1 94.69 605 MET B CA 1
ATOM 10958 C C . MET B 1 605 ? -1.77 20.516 12.305 1 94.69 605 MET B C 1
ATOM 10960 O O . MET B 1 605 ? -1.618 21.391 11.438 1 94.69 605 MET B O 1
ATOM 10964 N N . GLY B 1 606 ? -2.848 19.812 12.508 1 91.25 606 GLY B N 1
ATOM 10965 C CA . GLY B 1 606 ? -3.986 20.047 11.641 1 91.25 606 GLY B CA 1
ATOM 10966 C C . GLY B 1 606 ? -5.09 20.844 12.312 1 91.25 606 GLY B C 1
ATOM 10967 O O . GLY B 1 606 ? -5.332 20.688 13.508 1 91.25 606 GLY B O 1
ATOM 10968 N N . TRP B 1 607 ? -5.762 21.703 11.523 1 93.56 607 TRP B N 1
ATOM 10969 C CA . TRP B 1 607 ? -6.918 22.359 12.133 1 93.56 607 TRP B CA 1
ATOM 10970 C C . TRP B 1 607 ? -8.219 21.859 11.516 1 93.56 607 TRP B C 1
ATOM 10972 O O . TRP B 1 607 ? -8.266 21.547 10.32 1 93.56 607 TRP B O 1
ATOM 10982 N N . MET B 1 608 ? -9.18 21.625 12.367 1 93.06 608 MET B N 1
ATOM 10983 C CA . MET B 1 608 ? -10.586 21.516 11.984 1 93.06 608 MET B CA 1
ATOM 10984 C C . MET B 1 608 ? -11.32 22.828 12.234 1 93.06 608 MET B C 1
ATOM 10986 O O . MET B 1 608 ? -10.711 23.828 12.625 1 93.06 608 MET B O 1
ATOM 10990 N N . ALA B 1 609 ? -12.625 22.891 11.875 1 94.38 609 ALA B N 1
ATOM 10991 C CA . ALA B 1 609 ? -13.383 24.109 12.102 1 94.38 609 ALA B CA 1
ATOM 10992 C C . ALA B 1 609 ? -14.82 23.797 12.516 1 94.38 609 ALA B C 1
ATOM 10994 O O . ALA B 1 609 ? -15.328 22.703 12.25 1 94.38 609 ALA B O 1
ATOM 10995 N N . PHE B 1 610 ? -15.438 24.719 13.297 1 96.56 610 PHE B N 1
ATOM 10996 C CA . PHE B 1 610 ? -16.875 24.719 13.555 1 96.56 610 PHE B CA 1
ATOM 10997 C C . PHE B 1 610 ? -17.469 26.094 13.234 1 96.56 610 PHE B C 1
ATOM 10999 O O . PHE B 1 610 ? -17.094 27.094 13.852 1 96.56 610 PHE B O 1
ATOM 11006 N N . GLU B 1 611 ? -18.375 26.094 12.289 1 95.62 611 GLU B N 1
ATOM 11007 C CA . GLU B 1 611 ? -19.062 27.328 11.898 1 95.62 611 GLU B CA 1
ATOM 11008 C C . GLU B 1 611 ? -20.203 27.656 12.859 1 95.62 611 GLU B C 1
ATOM 11010 O O . GLU B 1 611 ? -21.297 27.094 12.75 1 95.62 611 GLU B O 1
ATOM 11015 N N . MET B 1 612 ? -20 28.703 13.617 1 94.94 612 MET B N 1
ATOM 11016 C CA . MET B 1 612 ? -20.969 29.016 14.656 1 94.94 612 MET B CA 1
ATOM 11017 C C . MET B 1 612 ? -22.25 29.578 14.055 1 94.94 612 MET B C 1
ATOM 11019 O O . MET B 1 612 ? -23.266 29.688 14.742 1 94.94 612 MET B O 1
ATOM 11023 N N . SER B 1 613 ? -22.25 29.891 12.75 1 92.69 613 SER B N 1
ATOM 11024 C CA . SER B 1 613 ? -23.5 30.25 12.07 1 92.69 613 SER B CA 1
ATOM 11025 C C . SER B 1 613 ? -24.5 29.109 12.133 1 92.69 613 SER B C 1
ATOM 11027 O O . SER B 1 613 ? -25.703 29.312 11.93 1 92.69 613 SER B O 1
ATOM 11029 N N . ARG B 1 614 ? -24 27.953 12.445 1 95.06 614 ARG B N 1
ATOM 11030 C CA . ARG B 1 614 ? -24.844 26.781 12.586 1 95.06 614 ARG B CA 1
ATOM 11031 C C . ARG B 1 614 ? -25.609 26.812 13.906 1 95.06 614 ARG B C 1
ATOM 11033 O O . ARG B 1 614 ? -26.578 26.078 14.102 1 95.06 614 ARG B O 1
ATOM 11040 N N . THR B 1 615 ? -25.234 27.641 14.805 1 93.81 615 THR B N 1
ATOM 11041 C CA . THR B 1 615 ? -25.875 27.844 16.094 1 93.81 615 THR B CA 1
ATOM 11042 C C . THR B 1 615 ? -26.172 29.328 16.312 1 93.81 615 THR B C 1
ATOM 11044 O O . THR B 1 615 ? -25.562 29.969 17.172 1 93.81 615 THR B O 1
ATOM 11047 N N . PRO B 1 616 ? -27.188 29.797 15.625 1 91.94 616 PRO B N 1
ATOM 11048 C CA . PRO B 1 616 ? -27.484 31.234 15.734 1 91.94 616 PRO B CA 1
ATOM 11049 C C . PRO B 1 616 ? -27.953 31.625 17.141 1 91.94 616 PRO B C 1
ATOM 11051 O O . PRO B 1 616 ? -28.547 30.812 17.844 1 91.94 616 PRO B O 1
ATOM 11054 N N . PRO B 1 617 ? -27.656 32.844 17.562 1 91.5 617 PRO B N 1
ATOM 11055 C CA . PRO B 1 617 ? -28.094 33.312 18.875 1 91.5 617 PRO B CA 1
ATOM 11056 C C . PRO B 1 617 ? -29.609 33.281 19.062 1 91.5 617 PRO B C 1
ATOM 11058 O O . PRO B 1 617 ? -30.359 33.406 18.078 1 91.5 617 PRO B O 1
ATOM 11061 N N . PRO B 1 618 ? -30.109 33.25 20.328 1 94.25 618 PRO B N 1
ATOM 11062 C CA . PRO B 1 618 ? -29.312 33 21.531 1 94.25 618 PRO B CA 1
ATOM 11063 C C . PRO B 1 618 ? -28.656 31.641 21.547 1 94.25 618 PRO B C 1
ATOM 11065 O O . PRO B 1 618 ? -29.328 30.625 21.359 1 94.25 618 PRO B O 1
ATOM 11068 N N . LEU B 1 619 ? -27.406 31.656 21.859 1 95.38 619 LEU B N 1
ATOM 11069 C CA . LEU B 1 619 ? -26.594 30.453 21.734 1 95.38 619 LEU B CA 1
ATOM 11070 C C . LEU B 1 619 ? -27.062 29.375 22.734 1 95.38 619 LEU B C 1
ATOM 11072 O O . LEU B 1 619 ? -26.812 28.188 22.531 1 95.38 619 LEU B O 1
ATOM 11076 N N . SER B 1 620 ? -27.781 29.828 23.734 1 93.94 620 SER B N 1
ATOM 11077 C CA . SER B 1 620 ? -28.266 28.906 24.766 1 93.94 620 SER B CA 1
ATOM 11078 C C . SER B 1 620 ? -29.203 27.859 24.188 1 93.94 620 SER B C 1
ATOM 11080 O O . SER B 1 620 ? -29.297 26.75 24.719 1 93.94 620 SER B O 1
ATOM 11082 N N . ARG B 1 621 ? -29.844 28.172 23.094 1 94.06 621 ARG B N 1
ATOM 11083 C CA . ARG B 1 621 ? -30.75 27.25 22.438 1 94.06 621 ARG B CA 1
ATOM 11084 C C . ARG B 1 621 ? -30 26.094 21.781 1 94.06 621 ARG B C 1
ATOM 11086 O O . ARG B 1 621 ? -30.594 25.078 21.422 1 94.06 621 ARG B O 1
ATOM 11093 N N . HIS B 1 622 ? -28.719 26.281 21.672 1 95.31 622 HIS B N 1
ATOM 11094 C CA . HIS B 1 622 ? -27.891 25.312 20.969 1 95.31 622 HIS B CA 1
ATOM 11095 C C . HIS B 1 622 ? -26.781 24.766 21.859 1 95.31 622 HIS B C 1
ATOM 11097 O O . HIS B 1 622 ? -25.719 24.375 21.375 1 95.31 622 HIS B O 1
ATOM 11103 N N . LEU B 1 623 ? -27 24.766 23.125 1 95.62 623 LEU B N 1
ATOM 11104 C CA . LEU B 1 623 ? -25.984 24.406 24.094 1 95.62 623 LEU B CA 1
ATOM 11105 C C . LEU B 1 623 ? -25.453 23 23.844 1 95.62 623 LEU B C 1
ATOM 11107 O O . LEU B 1 623 ? -24.25 22.766 23.891 1 95.62 623 LEU B O 1
ATOM 11111 N N . HIS B 1 624 ? -26.328 22.094 23.484 1 93.38 624 HIS B N 1
ATOM 11112 C CA . HIS B 1 624 ? -25.922 20.703 23.25 1 93.38 624 HIS B CA 1
ATOM 11113 C C . HIS B 1 624 ? -25.031 20.594 22.031 1 93.38 624 HIS B C 1
ATOM 11115 O O . HIS B 1 624 ? -24.031 19.875 22.047 1 93.38 624 HIS B O 1
ATOM 11121 N N . THR B 1 625 ? -25.422 21.219 20.984 1 95.94 625 THR B N 1
ATOM 11122 C CA . THR B 1 625 ? -24.641 21.203 19.734 1 95.94 625 THR B CA 1
ATOM 11123 C C . THR B 1 625 ? -23.266 21.828 19.953 1 95.94 625 THR B C 1
ATOM 11125 O O . THR B 1 625 ? -22.266 21.297 19.484 1 95.94 625 THR B O 1
ATOM 11128 N N . LEU B 1 626 ? -23.234 22.891 20.688 1 97.06 626 LEU B N 1
ATOM 11129 C CA . LEU B 1 626 ? -21.969 23.562 20.953 1 97.06 626 LEU B CA 1
ATOM 11130 C C . LEU B 1 626 ? -21.047 22.688 21.812 1 97.06 626 LEU B C 1
ATOM 11132 O O . LEU B 1 626 ? -19.844 22.641 21.578 1 97.06 626 LEU B O 1
ATOM 11136 N N . GLU B 1 627 ? -21.625 22.047 22.781 1 97.62 627 GLU B N 1
ATOM 11137 C CA . GLU B 1 627 ? -20.812 21.156 23.594 1 97.62 627 GLU B CA 1
ATOM 11138 C C . GLU B 1 627 ? -20.281 19.984 22.781 1 97.62 627 GLU B C 1
ATOM 11140 O O . GLU B 1 627 ? -19.141 19.562 22.969 1 97.62 627 GLU B O 1
ATOM 11145 N N . GLU B 1 628 ? -21.125 19.406 21.938 1 97.06 628 GLU B N 1
ATOM 11146 C CA . GLU B 1 628 ? -20.656 18.344 21.062 1 97.06 628 GLU B CA 1
ATOM 11147 C C . GLU B 1 628 ? -19.5 18.812 20.188 1 97.06 628 GLU B C 1
ATOM 11149 O O . GLU B 1 628 ? -18.562 18.062 19.938 1 97.06 628 GLU B O 1
ATOM 11154 N N . ALA B 1 629 ? -19.609 19.984 19.672 1 97.75 629 ALA B N 1
ATOM 11155 C CA . ALA B 1 629 ? -18.516 20.547 18.875 1 97.75 629 ALA B CA 1
ATOM 11156 C C . ALA B 1 629 ? -17.234 20.641 19.703 1 97.75 629 ALA B C 1
ATOM 11158 O O . ALA B 1 629 ? -16.156 20.328 19.219 1 97.75 629 ALA B O 1
ATOM 11159 N N . ALA B 1 630 ? -17.328 21.062 20.922 1 97.88 630 ALA B N 1
ATOM 11160 C CA . ALA B 1 630 ? -16.172 21.141 21.812 1 97.88 630 ALA B CA 1
ATOM 11161 C C . ALA B 1 630 ? -15.594 19.75 22.078 1 97.88 630 ALA B C 1
ATOM 11163 O O . ALA B 1 630 ? -14.383 19.547 21.984 1 97.88 630 ALA B O 1
ATOM 11164 N N . ALA B 1 631 ? -16.453 18.812 22.375 1 98 631 ALA B N 1
ATOM 11165 C CA . ALA B 1 631 ? -16.016 17.438 22.625 1 98 631 ALA B CA 1
ATOM 11166 C C . ALA B 1 631 ? -15.359 16.828 21.391 1 98 631 ALA B C 1
ATOM 11168 O O . ALA B 1 631 ? -14.375 16.109 21.5 1 98 631 ALA B O 1
ATOM 11169 N N . SER B 1 632 ? -15.898 17.109 20.219 1 97.5 632 SER B N 1
ATOM 11170 C CA . SER B 1 632 ? -15.445 16.531 18.953 1 97.5 632 SER B CA 1
ATOM 11171 C C . SER B 1 632 ? -14.031 17 18.625 1 97.5 632 SER B C 1
ATOM 11173 O O . SER B 1 632 ? -13.273 16.281 17.953 1 97.5 632 SER B O 1
ATOM 11175 N N . PHE B 1 633 ? -13.664 18.203 19.078 1 97.38 633 PHE B N 1
ATOM 11176 C CA . PHE B 1 633 ? -12.375 18.75 18.672 1 97.38 633 PHE B CA 1
ATOM 11177 C C . PHE B 1 633 ? -11.453 18.891 19.875 1 97.38 633 PHE B C 1
ATOM 11179 O O . PHE B 1 633 ? -10.508 18.125 20.047 1 97.38 633 PHE B O 1
ATOM 11186 N N . LEU B 1 634 ? -11.812 19.734 20.859 1 96.31 634 LEU B N 1
ATOM 11187 C CA . LEU B 1 634 ? -10.984 19.938 22.047 1 96.31 634 LEU B CA 1
ATOM 11188 C C . LEU B 1 634 ? -10.844 18.625 22.828 1 96.31 634 LEU B C 1
ATOM 11190 O O . LEU B 1 634 ? -9.766 18.312 23.328 1 96.31 634 LEU B O 1
ATOM 11194 N N . GLY B 1 635 ? -11.938 17.969 22.859 1 96.5 635 GLY B N 1
ATOM 11195 C CA . GLY B 1 635 ? -11.914 16.703 23.578 1 96.5 635 GLY B CA 1
ATOM 11196 C C . GLY B 1 635 ? -10.977 15.68 22.953 1 96.5 635 GLY B C 1
ATOM 11197 O O . GLY B 1 635 ? -10.547 14.742 23.625 1 96.5 635 GLY B O 1
ATOM 11198 N N . GLN B 1 636 ? -10.688 15.852 21.719 1 96.25 636 GLN B N 1
ATOM 11199 C CA . GLN B 1 636 ? -9.82 14.922 21.016 1 96.25 636 GLN B CA 1
ATOM 11200 C C . GLN B 1 636 ? -8.477 15.562 20.688 1 96.25 636 GLN B C 1
ATOM 11202 O O . GLN B 1 636 ? -7.77 15.117 19.781 1 96.25 636 GLN B O 1
ATOM 11207 N N . GLY B 1 637 ? -8.172 16.641 21.297 1 96.06 637 GLY B N 1
ATOM 11208 C CA . GLY B 1 637 ? -6.848 17.234 21.25 1 96.06 637 GLY B CA 1
ATOM 11209 C C . GLY B 1 637 ? -6.641 18.141 20.031 1 96.06 637 GLY B C 1
ATOM 11210 O O . GLY B 1 637 ? -5.52 18.578 19.766 1 96.06 637 GLY B O 1
ATOM 11211 N N . ASN B 1 638 ? -7.691 18.406 19.266 1 96.5 638 ASN B N 1
ATOM 11212 C CA . ASN B 1 638 ? -7.586 19.281 18.109 1 96.5 638 ASN B CA 1
ATOM 11213 C C . ASN B 1 638 ? -7.988 20.719 18.453 1 96.5 638 ASN B C 1
ATOM 11215 O O . ASN B 1 638 ? -9.023 20.938 19.078 1 96.5 638 ASN B O 1
ATOM 11219 N N . ILE B 1 639 ? -7.145 21.656 18.125 1 95.31 639 ILE B N 1
ATOM 11220 C CA . ILE B 1 639 ? -7.488 23.062 18.266 1 95.31 639 ILE B CA 1
ATOM 11221 C C . ILE B 1 639 ? -8.227 23.547 17.016 1 95.31 639 ILE B C 1
ATOM 11223 O O . ILE B 1 639 ? -7.598 24 16.047 1 95.31 639 ILE B O 1
ATOM 11227 N N . ALA B 1 640 ? -9.477 23.531 17.125 1 95.69 640 ALA B N 1
ATOM 11228 C CA . ALA B 1 640 ? -10.32 23.875 15.977 1 95.69 640 ALA B CA 1
ATOM 11229 C C . ALA B 1 640 ? -10.57 25.375 15.906 1 95.69 640 ALA B C 1
ATOM 11231 O O . ALA B 1 640 ? -10.453 26.078 16.906 1 95.69 640 ALA B O 1
ATOM 11232 N N . ALA B 1 641 ? -10.852 25.844 14.727 1 96.12 641 ALA B N 1
ATOM 11233 C CA . ALA B 1 641 ? -11.297 27.219 14.5 1 96.12 641 ALA B CA 1
ATOM 11234 C C . ALA B 1 641 ? -12.797 27.344 14.742 1 96.12 641 ALA B C 1
ATOM 11236 O O . ALA B 1 641 ? -13.602 27.141 13.828 1 96.12 641 ALA B O 1
ATOM 11237 N N . TYR B 1 642 ? -13.188 27.719 16 1 97.44 642 TYR B N 1
ATOM 11238 C CA . TYR B 1 642 ? -14.578 28.078 16.25 1 97.44 642 TYR B CA 1
ATOM 11239 C C . TYR B 1 642 ? -14.883 29.469 15.695 1 97.44 642 TYR B C 1
ATOM 11241 O O . TYR B 1 642 ? -14.43 30.469 16.25 1 97.44 642 TYR B O 1
ATOM 11249 N N . ARG B 1 643 ? -15.641 29.531 14.617 1 97.56 643 ARG B N 1
ATOM 11250 C CA . ARG B 1 643 ? -15.734 30.75 13.828 1 97.56 643 ARG B CA 1
ATOM 11251 C C . ARG B 1 643 ? -17.062 31.453 14.062 1 97.56 643 ARG B C 1
ATOM 11253 O O . ARG B 1 643 ? -18.125 30.859 13.852 1 97.56 643 ARG B O 1
ATOM 11260 N N . GLY B 1 644 ? -17.047 32.656 14.531 1 96.75 644 GLY B N 1
ATOM 11261 C CA . GLY B 1 644 ? -18.234 33.469 14.773 1 96.75 644 GLY B CA 1
ATOM 11262 C C . GLY B 1 644 ? -17.906 34.875 15.289 1 96.75 644 GLY B C 1
ATOM 11263 O O . GLY B 1 644 ? -16.734 35.219 15.43 1 96.75 644 GLY B O 1
ATOM 11264 N N . PRO B 1 645 ? -18.891 35.656 15.516 1 96.31 645 PRO B N 1
ATOM 11265 C CA . PRO B 1 645 ? -18.641 37.031 15.945 1 96.31 645 PRO B CA 1
ATOM 11266 C C . PRO B 1 645 ? -18.297 37.125 17.438 1 96.31 645 PRO B C 1
ATOM 11268 O O . PRO B 1 645 ? -17.734 38.125 17.875 1 96.31 645 PRO B O 1
ATOM 11271 N N . GLN B 1 646 ? -18.703 36.125 18.234 1 96.31 646 GLN B N 1
ATOM 11272 C CA . GLN B 1 646 ? -18.453 36.125 19.672 1 96.31 646 GLN B CA 1
ATOM 11273 C C . GLN B 1 646 ? -18.547 34.719 20.234 1 96.31 646 GLN B C 1
ATOM 11275 O O . GLN B 1 646 ? -19.203 33.844 19.656 1 96.31 646 GLN B O 1
ATOM 11280 N N . LEU B 1 647 ? -17.922 34.5 21.328 1 97.38 647 LEU B N 1
ATOM 11281 C CA . LEU B 1 647 ? -17.922 33.188 21.984 1 97.38 647 LEU B CA 1
ATOM 11282 C C . LEU B 1 647 ? -19.281 32.906 22.594 1 97.38 647 LEU B C 1
ATOM 11284 O O . LEU B 1 647 ? -19.734 31.75 22.547 1 97.38 647 LEU B O 1
ATOM 11288 N N . TYR B 1 648 ? -19.844 33.875 23.234 1 96.81 648 TYR B N 1
ATOM 11289 C CA . TYR B 1 648 ? -21.172 33.781 23.812 1 96.81 648 TYR B CA 1
ATOM 11290 C C . TYR B 1 648 ? -21.891 35.125 23.766 1 96.81 648 TYR B C 1
ATOM 11292 O O . TYR B 1 648 ? -21.25 36.188 23.688 1 96.81 648 TYR B O 1
ATOM 11300 N N . ASP B 1 649 ? -23.172 35.062 23.703 1 94.5 649 ASP B N 1
ATOM 11301 C CA . ASP B 1 649 ? -23.984 36.312 23.703 1 94.5 649 ASP B CA 1
ATOM 11302 C C . ASP B 1 649 ? -24.5 36.594 25.109 1 94.5 649 ASP B C 1
ATOM 11304 O O . ASP B 1 649 ? -24.531 35.719 25.969 1 94.5 649 ASP B O 1
ATOM 11308 N N . ASP B 1 650 ? -24.797 37.875 25.359 1 89.06 650 ASP B N 1
ATOM 11309 C CA . ASP B 1 650 ? -25.203 38.344 26.688 1 89.06 650 ASP B CA 1
ATOM 11310 C C . ASP B 1 650 ? -26.391 37.531 27.219 1 89.06 650 ASP B C 1
ATOM 11312 O O . ASP B 1 650 ? -26.516 37.344 28.438 1 89.06 650 ASP B O 1
ATOM 11316 N N . ALA B 1 651 ? -27.125 36.969 26.406 1 89.19 651 ALA B N 1
ATOM 11317 C CA . ALA B 1 651 ? -28.328 36.25 26.781 1 89.19 651 ALA B CA 1
ATOM 11318 C C . ALA B 1 651 ? -28.016 34.781 27.078 1 89.19 651 ALA B C 1
ATOM 11320 O O . ALA B 1 651 ? -28.906 34.031 27.484 1 89.19 651 ALA B O 1
ATOM 11321 N N . SER B 1 652 ? -26.75 34.406 27.031 1 92.88 652 SER B N 1
ATOM 11322 C CA . SER B 1 652 ? -26.453 32.969 27.094 1 92.88 652 SER B CA 1
ATOM 11323 C C . SER B 1 652 ? -25.344 32.688 28.094 1 92.88 652 SER B C 1
ATOM 11325 O O . SER B 1 652 ? -24.297 32.156 27.734 1 92.88 652 SER B O 1
ATOM 11327 N N . PRO B 1 653 ? -25.531 32.875 29.375 1 93.5 653 PRO B N 1
ATOM 11328 C CA . PRO B 1 653 ? -24.516 32.594 30.391 1 93.5 653 PRO B CA 1
ATOM 11329 C C . PRO B 1 653 ? -24.141 31.125 30.453 1 93.5 653 PRO B C 1
ATOM 11331 O O . PRO B 1 653 ? -23.016 30.781 30.844 1 93.5 653 PRO B O 1
ATOM 11334 N N . ASP B 1 654 ? -25.016 30.281 30.062 1 95.69 654 ASP B N 1
ATOM 11335 C CA . ASP B 1 654 ? -24.734 28.859 30.078 1 95.69 654 ASP B CA 1
ATOM 11336 C C . ASP B 1 654 ? -23.688 28.5 29.031 1 95.69 654 ASP B C 1
ATOM 11338 O O . ASP B 1 654 ? -22.938 27.531 29.203 1 95.69 654 ASP B O 1
ATOM 11342 N N . VAL B 1 655 ? -23.672 29.219 27.938 1 97.5 655 VAL B N 1
ATOM 11343 C CA . VAL B 1 655 ? -22.656 28.984 26.906 1 97.5 655 VAL B CA 1
ATOM 11344 C C . VAL B 1 655 ? -21.297 29.438 27.406 1 97.5 655 VAL B C 1
ATOM 11346 O O . VAL B 1 655 ? -20.281 28.797 27.125 1 97.5 655 VAL B O 1
ATOM 11349 N N . LYS B 1 656 ? -21.234 30.562 28.125 1 97.56 656 LYS B N 1
ATOM 11350 C CA . LYS B 1 656 ? -20 30.969 28.781 1 97.56 656 LYS B CA 1
ATOM 11351 C C . LYS B 1 656 ? -19.469 29.875 29.703 1 97.56 656 LYS B C 1
ATOM 11353 O O . LYS B 1 656 ? -18.281 29.547 29.672 1 97.56 656 LYS B O 1
ATOM 11358 N N . ARG B 1 657 ? -20.328 29.375 30.469 1 97.81 657 ARG B N 1
ATOM 11359 C CA . ARG B 1 657 ? -19.969 28.297 31.391 1 97.81 657 ARG B CA 1
ATOM 11360 C C . ARG B 1 657 ? -19.469 27.078 30.625 1 97.81 657 ARG B C 1
ATOM 11362 O O . ARG B 1 657 ? -18.469 26.453 31.031 1 97.81 657 ARG B O 1
ATOM 11369 N N . MET B 1 658 ? -20.109 26.719 29.562 1 97.88 658 MET B N 1
ATOM 11370 C CA . MET B 1 658 ? -19.719 25.578 28.734 1 97.88 658 MET B CA 1
ATOM 11371 C C . MET B 1 658 ? -18.281 25.734 28.25 1 97.88 658 MET B C 1
ATOM 11373 O O . MET B 1 658 ? -17.453 24.828 28.422 1 97.88 658 MET B O 1
ATOM 11377 N N . TRP B 1 659 ? -18 26.891 27.641 1 98.12 659 TRP B N 1
ATOM 11378 C CA . TRP B 1 659 ? -16.656 27.141 27.141 1 98.12 659 TRP B CA 1
ATOM 11379 C C . TRP B 1 659 ? -15.633 27.094 28.281 1 98.12 659 TRP B C 1
ATOM 11381 O O . TRP B 1 659 ? -14.555 26.516 28.125 1 98.12 659 TRP B O 1
ATOM 11391 N N . THR B 1 660 ? -15.961 27.672 29.422 1 98.31 660 THR B N 1
ATOM 11392 C CA . THR B 1 660 ? -15.062 27.672 30.562 1 98.31 660 THR B CA 1
ATOM 11393 C C . THR B 1 660 ? -14.719 26.25 30.984 1 98.31 660 THR B C 1
ATOM 11395 O O . THR B 1 660 ? -13.555 25.938 31.25 1 98.31 660 THR B O 1
ATOM 11398 N N . LEU B 1 661 ? -15.703 25.422 31.031 1 98.31 661 LEU B N 1
ATOM 11399 C CA . LEU B 1 661 ? -15.516 24.031 31.453 1 98.31 661 LEU B CA 1
ATOM 11400 C C . LEU B 1 661 ? -14.68 23.266 30.453 1 98.31 661 LEU B C 1
ATOM 11402 O O . LEU B 1 661 ? -13.727 22.578 30.828 1 98.31 661 LEU B O 1
ATOM 11406 N N . TRP B 1 662 ? -14.938 23.344 29.188 1 98.25 662 TRP B N 1
ATOM 11407 C CA . TRP B 1 662 ? -14.266 22.562 28.156 1 98.25 662 TRP B CA 1
ATOM 11408 C C . TRP B 1 662 ? -12.844 23.062 27.922 1 98.25 662 TRP B C 1
ATOM 11410 O O . TRP B 1 662 ? -11.938 22.266 27.641 1 98.25 662 TRP B O 1
ATOM 11420 N N . VAL B 1 663 ? -12.633 24.375 28.016 1 98.19 663 VAL B N 1
ATOM 11421 C CA . VAL B 1 663 ? -11.281 24.922 27.906 1 98.19 663 VAL B CA 1
ATOM 11422 C C . VAL B 1 663 ? -10.445 24.453 29.094 1 98.19 663 VAL B C 1
ATOM 11424 O O . VAL B 1 663 ? -9.281 24.062 28.922 1 98.19 663 VAL B O 1
ATOM 11427 N N . ALA B 1 664 ? -11.039 24.484 30.25 1 98.12 664 ALA B N 1
ATOM 11428 C CA . ALA B 1 664 ? -10.336 23.984 31.422 1 98.12 664 ALA B CA 1
ATOM 11429 C C . ALA B 1 664 ? -10.008 22.5 31.281 1 98.12 664 ALA B C 1
ATOM 11431 O O . ALA B 1 664 ? -8.93 22.047 31.672 1 98.12 664 ALA B O 1
ATOM 11432 N N . HIS B 1 665 ? -10.969 21.766 30.797 1 97.75 665 HIS B N 1
ATOM 11433 C CA . HIS B 1 665 ? -10.766 20.344 30.531 1 97.75 665 HIS B CA 1
ATOM 11434 C C . HIS B 1 665 ? -9.594 20.109 29.578 1 97.75 665 HIS B C 1
ATOM 11436 O O . HIS B 1 665 ? -8.703 19.297 29.859 1 97.75 665 HIS B O 1
ATOM 11442 N N . TYR B 1 666 ? -9.594 20.797 28.5 1 97.44 666 TYR B N 1
ATOM 11443 C CA . TYR B 1 666 ? -8.508 20.672 27.531 1 97.44 666 TYR B CA 1
ATOM 11444 C C . TYR B 1 666 ? -7.168 21.016 28.172 1 97.44 666 TYR B C 1
ATOM 11446 O O . TYR B 1 666 ? -6.184 20.297 28 1 97.44 666 TYR B O 1
ATOM 11454 N N . LYS B 1 667 ? -7.141 22.125 28.875 1 97.19 667 LYS B N 1
ATOM 11455 C CA . LYS B 1 667 ? -5.891 22.562 29.484 1 97.19 667 LYS B CA 1
ATOM 11456 C C . LYS B 1 667 ? -5.398 21.547 30.516 1 97.19 667 LYS B C 1
ATOM 11458 O O . LYS B 1 667 ? -4.195 21.312 30.641 1 97.19 667 LYS B O 1
ATOM 11463 N N . ARG B 1 668 ? -6.289 20.953 31.219 1 96.38 668 ARG B N 1
ATOM 11464 C CA . ARG B 1 668 ? -5.938 19.938 32.219 1 96.38 668 ARG B CA 1
ATOM 11465 C C . ARG B 1 668 ? -5.277 18.734 31.531 1 96.38 668 ARG B C 1
ATOM 11467 O O . ARG B 1 668 ? -4.32 18.172 32.062 1 96.38 668 ARG B O 1
ATOM 11474 N N . TYR B 1 669 ? -5.766 18.375 30.422 1 96.5 669 TYR B N 1
ATOM 11475 C CA . TYR B 1 669 ? -5.309 17.156 29.766 1 96.5 669 TYR B CA 1
ATOM 11476 C C . TYR B 1 669 ? -4.5 17.5 28.516 1 96.5 669 TYR B C 1
ATOM 11478 O O . TYR B 1 669 ? -4.344 16.656 27.625 1 96.5 669 TYR B O 1
ATOM 11486 N N . ARG B 1 670 ? -4.02 18.688 28.391 1 95.81 670 ARG B N 1
ATOM 11487 C CA . ARG B 1 670 ? -3.316 19.156 27.188 1 95.81 670 ARG B CA 1
ATOM 11488 C C . ARG B 1 670 ? -2.129 18.25 26.875 1 95.81 670 ARG B C 1
ATOM 11490 O O . ARG B 1 670 ? -1.854 17.953 25.703 1 95.81 670 ARG B O 1
ATOM 11497 N N . GLY B 1 671 ? -1.442 17.781 27.891 1 94.12 671 GLY B N 1
ATOM 11498 C CA . GLY B 1 671 ? -0.297 16.906 27.688 1 94.12 671 GLY B CA 1
ATOM 11499 C C . GLY B 1 671 ? -0.64 15.633 26.922 1 94.12 671 GLY B C 1
ATOM 11500 O O . GLY B 1 671 ? -0.075 15.367 25.859 1 94.12 671 GLY B O 1
ATOM 11501 N N . ILE B 1 672 ? -1.638 14.867 27.406 1 96.69 672 ILE B N 1
ATOM 11502 C CA . ILE B 1 672 ? -2.008 13.594 26.797 1 96.69 672 ILE B CA 1
ATOM 11503 C C . ILE B 1 672 ? -2.76 13.844 25.5 1 96.69 672 ILE B C 1
ATOM 11505 O O . ILE B 1 672 ? -2.623 13.078 24.531 1 96.69 672 ILE B O 1
ATOM 11509 N N . LEU B 1 673 ? -3.496 14.93 25.375 1 96.81 673 LEU B N 1
ATOM 11510 C CA . LEU B 1 673 ? -4.293 15.211 24.188 1 96.81 673 LEU B CA 1
ATOM 11511 C C . LEU B 1 673 ? -3.41 15.695 23.047 1 96.81 673 LEU B C 1
ATOM 11513 O O . LEU B 1 673 ? -3.814 15.648 21.875 1 96.81 673 LEU B O 1
ATOM 11517 N N . SER B 1 674 ? -2.211 16.172 23.375 1 94.69 674 SER B N 1
ATOM 11518 C CA . SER B 1 674 ? -1.266 16.625 22.344 1 94.69 674 SER B CA 1
ATOM 11519 C C . SER B 1 674 ? -0.259 15.523 22.016 1 94.69 674 SER B C 1
ATOM 11521 O O . SER B 1 674 ? 0.623 15.719 21.172 1 94.69 674 SER B O 1
ATOM 11523 N N . ALA B 1 675 ? -0.385 14.398 22.672 1 94.25 675 ALA B N 1
ATOM 11524 C CA . ALA B 1 675 ? 0.535 13.289 22.453 1 94.25 675 ALA B CA 1
ATOM 11525 C C . ALA B 1 675 ? 0.105 12.453 21.25 1 94.25 675 ALA B C 1
ATOM 11527 O O . ALA B 1 675 ? -0.511 12.969 20.312 1 94.25 675 ALA B O 1
ATOM 11528 N N . ASP B 1 676 ? 0.594 11.203 21.219 1 93.44 676 ASP B N 1
ATOM 11529 C CA . ASP B 1 676 ? 0.282 10.336 20.094 1 93.44 676 ASP B CA 1
ATOM 11530 C C . ASP B 1 676 ? -1.112 9.727 20.234 1 93.44 676 ASP B C 1
ATOM 11532 O O . ASP B 1 676 ? -1.77 9.898 21.266 1 93.44 676 ASP B O 1
ATOM 11536 N N . MET B 1 677 ? -1.569 9.156 19.219 1 94.19 677 MET B N 1
ATOM 11537 C CA . MET B 1 677 ? -2.904 8.562 19.25 1 94.19 677 MET B CA 1
ATOM 11538 C C . MET B 1 677 ? -2.922 7.227 18.516 1 94.19 677 MET B C 1
ATOM 11540 O O . MET B 1 677 ? -2.139 7.004 17.594 1 94.19 677 MET B O 1
ATOM 11544 N N . VAL B 1 678 ? -3.766 6.289 18.953 1 93.5 678 VAL B N 1
ATOM 11545 C CA . VAL B 1 678 ? -4.039 5 18.328 1 93.5 678 VAL B CA 1
ATOM 11546 C C . VAL B 1 678 ? -5.5 4.938 17.891 1 93.5 678 VAL B C 1
ATOM 11548 O O . VAL B 1 678 ? -6.402 5.25 18.672 1 93.5 678 VAL B O 1
ATOM 11551 N N . HIS B 1 679 ? -5.723 4.605 16.578 1 90.19 679 HIS B N 1
ATOM 11552 C CA . HIS B 1 679 ? -7.059 4.453 16.016 1 90.19 679 HIS B CA 1
ATOM 11553 C C . HIS B 1 679 ? -7.695 3.137 16.453 1 90.19 679 HIS B C 1
ATOM 11555 O O . HIS B 1 679 ? -7.055 2.084 16.375 1 90.19 679 HIS B O 1
ATOM 11561 N N . VAL B 1 680 ? -8.898 3.213 16.922 1 90.25 680 VAL B N 1
ATOM 11562 C CA . VAL B 1 680 ? -9.578 2.006 17.391 1 90.25 680 VAL B CA 1
ATOM 11563 C C . VAL B 1 680 ? -10.812 1.738 16.531 1 90.25 680 VAL B C 1
ATOM 11565 O O . VAL B 1 680 ? -10.969 0.644 15.992 1 90.25 680 VAL B O 1
ATOM 11568 N N . SER B 1 681 ? -11.664 2.729 16.438 1 89.12 681 SER B N 1
ATOM 11569 C CA . SER B 1 681 ? -12.875 2.605 15.625 1 89.12 681 SER B CA 1
ATOM 11570 C C . SER B 1 681 ? -13.156 3.889 14.852 1 89.12 681 SER B C 1
ATOM 11572 O O . SER B 1 681 ? -13.32 4.957 15.445 1 89.12 681 SER B O 1
ATOM 11574 N N . ARG B 1 682 ? -13.328 3.781 13.562 1 88.31 682 ARG B N 1
ATOM 11575 C CA . ARG B 1 682 ? -13.484 4.934 12.68 1 88.31 682 ARG B CA 1
ATOM 11576 C C . ARG B 1 682 ? -14.922 5.434 12.688 1 88.31 682 ARG B C 1
ATOM 11578 O O . ARG B 1 682 ? -15.859 4.633 12.695 1 88.31 682 ARG B O 1
ATOM 11585 N N . PRO B 1 683 ? -15.133 6.75 12.664 1 90.06 683 PRO B N 1
ATOM 11586 C CA . PRO B 1 683 ? -16.484 7.262 12.422 1 90.06 683 PRO B CA 1
ATOM 11587 C C . PRO B 1 683 ? -17.078 6.77 11.102 1 90.06 683 PRO B C 1
ATOM 11589 O O . PRO B 1 683 ? -16.453 6.914 10.047 1 90.06 683 PRO B O 1
ATOM 11592 N N . SER B 1 684 ? -18.234 6.16 11.188 1 83.5 684 SER B N 1
ATOM 11593 C CA . SER B 1 684 ? -18.875 5.578 10.016 1 83.5 684 SER B CA 1
ATOM 11594 C C . SER B 1 684 ? -20.344 5.941 9.953 1 83.5 684 SER B C 1
ATOM 11596 O O . SER B 1 684 ? -21.031 5.629 8.977 1 83.5 684 SER B O 1
ATOM 11598 N N . GLY B 1 685 ? -20.844 6.562 10.961 1 81.19 685 GLY B N 1
ATOM 11599 C CA . GLY B 1 685 ? -22.25 6.883 11.055 1 81.19 685 GLY B CA 1
ATOM 11600 C C . GLY B 1 685 ? -23.094 5.727 11.57 1 81.19 685 GLY B C 1
ATOM 11601 O O . GLY B 1 685 ? -24.281 5.895 11.852 1 81.19 685 GLY B O 1
ATOM 11602 N N . ARG B 1 686 ? -22.484 4.559 11.812 1 82.5 686 ARG B N 1
ATOM 11603 C CA . ARG B 1 686 ? -23.281 3.371 12.102 1 82.5 686 ARG B CA 1
ATOM 11604 C C . ARG B 1 686 ? -22.844 2.721 13.414 1 82.5 686 ARG B C 1
ATOM 11606 O O . ARG B 1 686 ? -23.422 1.71 13.828 1 82.5 686 ARG B O 1
ATOM 11613 N N . GLY B 1 687 ? -21.891 3.303 14.016 1 83.44 687 GLY B N 1
ATOM 11614 C CA . GLY B 1 687 ? -21.422 2.639 15.227 1 83.44 687 GLY B CA 1
ATOM 11615 C C . GLY B 1 687 ? -20.531 3.521 16.078 1 83.44 687 GLY B C 1
ATOM 11616 O O . GLY B 1 687 ? -20.469 4.734 15.875 1 83.44 687 GLY B O 1
ATOM 11617 N N . LEU B 1 688 ? -19.953 2.801 17.047 1 90.44 688 LEU B N 1
ATOM 11618 C CA . LEU B 1 688 ? -19.125 3.475 18.031 1 90.44 688 LEU B CA 1
ATOM 11619 C C . LEU B 1 688 ? -17.875 4.051 17.391 1 90.44 688 LEU B C 1
ATOM 11621 O O . LEU B 1 688 ? -17.25 3.406 16.531 1 90.44 688 LEU B O 1
ATOM 11625 N N . GLU B 1 689 ? -17.547 5.277 17.719 1 93.06 689 GLU B N 1
ATOM 11626 C CA . GLU B 1 689 ? -16.312 5.945 17.344 1 93.06 689 GLU B CA 1
ATOM 11627 C C . GLU B 1 689 ? -15.336 5.992 18.516 1 93.06 689 GLU B C 1
ATOM 11629 O O . GLU B 1 689 ? -15.703 6.395 19.625 1 93.06 689 GLU B O 1
ATOM 11634 N N . VAL B 1 690 ? -14.07 5.492 18.297 1 94.38 690 VAL B N 1
ATOM 11635 C CA . VAL B 1 690 ? -13.141 5.434 19.422 1 94.38 690 VAL B CA 1
ATOM 11636 C C . VAL B 1 690 ? -11.742 5.812 18.969 1 94.38 690 VAL B C 1
ATOM 11638 O O . VAL B 1 690 ? -11.234 5.27 17.984 1 94.38 690 VAL B O 1
ATOM 11641 N N . ILE B 1 691 ? -11.133 6.703 19.672 1 94.88 691 ILE B N 1
ATOM 11642 C CA . ILE B 1 691 ? -9.719 7.016 19.547 1 94.88 691 ILE B CA 1
ATOM 11643 C C . ILE B 1 691 ? -9.062 7.004 20.922 1 94.88 691 ILE B C 1
ATOM 11645 O O . ILE B 1 691 ? -9.703 7.328 21.922 1 94.88 691 ILE B O 1
ATOM 11649 N N . VAL B 1 692 ? -7.809 6.629 21 1 96.44 692 VAL B N 1
ATOM 11650 C CA . VAL B 1 692 ? -7.07 6.609 22.25 1 96.44 692 VAL B CA 1
ATOM 11651 C C . VAL B 1 692 ? -5.766 7.387 22.094 1 96.44 692 VAL B C 1
ATOM 11653 O O . VAL B 1 692 ? -4.895 7 21.312 1 96.44 692 VAL B O 1
ATOM 11656 N N . HIS B 1 693 ? -5.652 8.477 22.844 1 97.69 693 HIS B N 1
ATOM 11657 C CA . HIS B 1 693 ? -4.355 9.125 22.969 1 97.69 693 HIS B CA 1
ATOM 11658 C C . HIS B 1 693 ? -3.43 8.336 23.891 1 97.69 693 HIS B C 1
ATOM 11660 O O . HIS B 1 693 ? -3.877 7.762 24.891 1 97.69 693 HIS B O 1
ATOM 11666 N N . VAL B 1 694 ? -2.152 8.266 23.547 1 96.94 694 VAL B N 1
ATOM 11667 C CA . VAL B 1 694 ? -1.19 7.469 24.297 1 96.94 694 VAL B CA 1
ATOM 11668 C C . VAL B 1 694 ? 0.095 8.266 24.5 1 96.94 694 VAL B C 1
ATOM 11670 O O . VAL B 1 694 ? 0.51 9.023 23.625 1 96.94 694 VAL B O 1
ATOM 11673 N N . ASN B 1 695 ? 0.697 8.117 25.641 1 95.25 695 ASN B N 1
ATOM 11674 C CA . ASN B 1 695 ? 1.961 8.758 25.984 1 95.25 695 ASN B CA 1
ATOM 11675 C C . ASN B 1 695 ? 2.799 7.883 26.922 1 95.25 695 ASN B C 1
ATOM 11677 O O . ASN B 1 695 ? 2.609 7.906 28.141 1 95.25 695 ASN B O 1
ATOM 11681 N N . ALA B 1 696 ? 3.764 7.23 26.344 1 92.62 696 ALA B N 1
ATOM 11682 C CA . ALA B 1 696 ? 4.613 6.332 27.125 1 92.62 696 ALA B CA 1
ATOM 11683 C C . ALA B 1 696 ? 5.555 7.117 28.031 1 92.62 696 ALA B C 1
ATOM 11685 O O . ALA B 1 696 ? 6.082 6.574 29 1 92.62 696 ALA B O 1
ATOM 11686 N N . SER B 1 697 ? 5.727 8.422 27.703 1 87.94 697 SER B N 1
ATOM 11687 C CA . SER B 1 697 ? 6.664 9.242 28.469 1 87.94 697 SER B CA 1
ATOM 11688 C C . SER B 1 697 ? 5.934 10.172 29.438 1 87.94 697 SER B C 1
ATOM 11690 O O . SER B 1 697 ? 6.512 11.141 29.922 1 87.94 697 SER B O 1
ATOM 11692 N N . ALA B 1 698 ? 4.703 9.891 29.609 1 91.69 698 ALA B N 1
ATOM 11693 C CA . ALA B 1 698 ? 3.928 10.734 30.531 1 91.69 698 ALA B CA 1
ATOM 11694 C C . ALA B 1 698 ? 4.547 10.742 31.922 1 91.69 698 ALA B C 1
ATOM 11696 O O . ALA B 1 698 ? 5.082 9.734 32.375 1 91.69 698 ALA B O 1
ATOM 11697 N N . LYS B 1 699 ? 4.418 11.859 32.594 1 87.81 699 LYS B N 1
ATOM 11698 C CA . LYS B 1 699 ? 4.812 11.93 34 1 87.81 699 LYS B CA 1
ATOM 11699 C C . LYS B 1 699 ? 3.92 11.039 34.875 1 87.81 699 LYS B C 1
ATOM 11701 O O . LYS B 1 699 ? 2.793 10.719 34.469 1 87.81 699 LYS B O 1
ATOM 11706 N N . PRO B 1 700 ? 4.379 10.664 35.969 1 85.69 700 PRO B N 1
ATOM 11707 C CA . PRO B 1 700 ? 3.643 9.719 36.812 1 85.69 700 PRO B CA 1
ATOM 11708 C C . PRO B 1 700 ? 2.246 10.219 37.188 1 85.69 700 PRO B C 1
ATOM 11710 O O . PRO B 1 700 ? 1.32 9.414 37.344 1 85.69 700 PRO B O 1
ATOM 11713 N N . ASP B 1 701 ? 2.092 11.523 37.312 1 86.69 701 ASP B N 1
ATOM 11714 C CA . ASP B 1 701 ? 0.808 12.062 37.719 1 86.69 701 ASP B CA 1
ATOM 11715 C C . ASP B 1 701 ? -0.091 12.367 36.531 1 86.69 701 ASP B C 1
ATOM 11717 O O . ASP B 1 701 ? -1.23 12.805 36.688 1 86.69 701 ASP B O 1
ATOM 11721 N N . GLU B 1 702 ? 0.328 12.109 35.344 1 92.94 702 GLU B N 1
ATOM 11722 C CA . GLU B 1 702 ? -0.432 12.352 34.125 1 92.94 702 GLU B CA 1
ATOM 11723 C C . GLU B 1 702 ? -0.979 11.047 33.562 1 92.94 702 GLU B C 1
ATOM 11725 O O . GLU B 1 702 ? -0.391 9.984 33.75 1 92.94 702 GLU B O 1
ATOM 11730 N N . PRO B 1 703 ? -2.098 11.156 32.969 1 96.88 703 PRO B N 1
ATOM 11731 C CA . PRO B 1 703 ? -2.586 9.93 32.344 1 96.88 703 PRO B CA 1
ATOM 11732 C C . PRO B 1 703 ? -1.657 9.43 31.234 1 96.88 703 PRO B C 1
ATOM 11734 O O . PRO B 1 703 ? -1.089 10.234 30.484 1 96.88 703 PRO B O 1
ATOM 11737 N N . ARG B 1 704 ? -1.549 8.07 31.203 1 96.12 704 ARG B N 1
ATOM 11738 C CA . ARG B 1 704 ? -0.758 7.434 30.156 1 96.12 704 ARG B CA 1
ATOM 11739 C C . ARG B 1 704 ? -1.563 7.297 28.859 1 96.12 704 ARG B C 1
ATOM 11741 O O . ARG B 1 704 ? -0.993 7.164 27.781 1 96.12 704 ARG B O 1
ATOM 11748 N N . ALA B 1 705 ? -2.838 7.281 29.031 1 98 705 ALA B N 1
ATOM 11749 C CA . ALA B 1 705 ? -3.732 7.199 27.875 1 98 705 ALA B CA 1
ATOM 11750 C C . ALA B 1 705 ? -5.039 7.945 28.141 1 98 705 ALA B C 1
ATOM 11752 O O . ALA B 1 705 ? -5.375 8.227 29.297 1 98 705 ALA B O 1
ATOM 11753 N N . MET B 1 706 ? -5.691 8.328 27.141 1 98.19 706 MET B N 1
ATOM 11754 C CA . MET B 1 706 ? -7.027 8.914 27.219 1 98.19 706 MET B CA 1
ATOM 11755 C C . MET B 1 706 ? -7.887 8.461 26.047 1 98.19 706 MET B C 1
ATOM 11757 O O . MET B 1 706 ? -7.516 8.656 24.875 1 98.19 706 MET B O 1
ATOM 11761 N N . ALA B 1 707 ? -9.023 7.852 26.359 1 97.38 707 ALA B N 1
ATOM 11762 C CA . ALA B 1 707 ? -9.961 7.379 25.344 1 97.38 707 ALA B CA 1
ATOM 11763 C C . ALA B 1 707 ? -11.078 8.391 25.125 1 97.38 707 ALA B C 1
ATOM 11765 O O . ALA B 1 707 ? -11.57 9 26.062 1 97.38 707 ALA B O 1
ATOM 11766 N N . ASN B 1 708 ? -11.43 8.664 23.906 1 97.69 708 ASN B N 1
ATOM 11767 C CA . ASN B 1 708 ? -12.586 9.461 23.484 1 97.69 708 ASN B CA 1
ATOM 11768 C C . ASN B 1 708 ? -13.555 8.633 22.641 1 97.69 708 ASN B C 1
ATOM 11770 O O . ASN B 1 708 ? -13.156 8.023 21.656 1 97.69 708 ASN B O 1
ATOM 11774 N N . LEU B 1 709 ? -14.82 8.602 23.062 1 96.94 709 LEU B N 1
ATOM 11775 C CA . LEU B 1 709 ? -15.828 7.754 22.422 1 96.94 709 LEU B CA 1
ATOM 11776 C C . LEU B 1 709 ? -17.062 8.57 22.047 1 96.94 709 LEU B C 1
ATOM 11778 O O . LEU B 1 709 ? -17.484 9.445 22.797 1 96.94 709 LEU B O 1
ATOM 11782 N N . PHE B 1 710 ? -17.672 8.273 20.906 1 96.94 710 PHE B N 1
ATOM 11783 C CA . PHE B 1 710 ? -18.906 8.883 20.453 1 96.94 710 PHE B CA 1
ATOM 11784 C C . PHE B 1 710 ? -19.891 7.828 19.953 1 96.94 710 PHE B C 1
ATOM 11786 O O . PHE B 1 710 ? -19.484 6.859 19.312 1 96.94 710 PHE B O 1
ATOM 11793 N N . ASN B 1 711 ? -21.109 7.93 20.312 1 95.81 711 ASN B N 1
ATOM 11794 C CA . ASN B 1 711 ? -22.234 7.258 19.672 1 95.81 711 ASN B CA 1
ATOM 11795 C C . ASN B 1 711 ? -23.047 8.227 18.812 1 95.81 711 ASN B C 1
ATOM 11797 O O . ASN B 1 711 ? -23.891 8.961 19.328 1 95.81 711 ASN B O 1
ATOM 11801 N N . PRO B 1 712 ? -22.797 8.242 17.547 1 92.44 712 PRO B N 1
ATOM 11802 C CA . PRO B 1 712 ? -23.516 9.188 16.688 1 92.44 712 PRO B CA 1
ATOM 11803 C C . PRO B 1 712 ? -24.922 8.703 16.328 1 92.44 712 PRO B C 1
ATOM 11805 O O . PRO B 1 712 ? -25.672 9.422 15.664 1 92.44 712 PRO B O 1
ATOM 11808 N N . THR B 1 713 ? -25.312 7.543 16.781 1 90.69 713 THR B N 1
ATOM 11809 C CA . THR B 1 713 ? -26.547 6.914 16.312 1 90.69 713 THR B CA 1
ATOM 11810 C C . THR B 1 713 ? -27.703 7.285 17.234 1 90.69 713 THR B C 1
ATOM 11812 O O . THR B 1 713 ? -27.516 7.891 18.281 1 90.69 713 THR B O 1
ATOM 11815 N N . GLU B 1 714 ? -28.922 6.898 16.781 1 89.31 714 GLU B N 1
ATOM 11816 C CA . GLU B 1 714 ? -30.141 7.156 17.531 1 89.31 714 GLU B CA 1
ATOM 11817 C C . GLU B 1 714 ? -30.484 5.98 18.453 1 89.31 714 GLU B C 1
ATOM 11819 O O . GLU B 1 714 ? -31.531 5.98 19.109 1 89.31 714 GLU B O 1
ATOM 11824 N N . ALA B 1 715 ? -29.609 5.02 18.516 1 90 715 ALA B N 1
ATOM 11825 C CA . ALA B 1 715 ? -29.828 3.84 19.344 1 90 715 ALA B CA 1
ATOM 11826 C C . ALA B 1 715 ? -28.75 3.715 20.422 1 90 715 ALA B C 1
ATOM 11828 O O . ALA B 1 715 ? -27.625 4.207 20.25 1 90 715 ALA B O 1
ATOM 11829 N N . THR B 1 716 ? -29.156 3.104 21.516 1 94.81 716 THR B N 1
ATOM 11830 C CA . THR B 1 716 ? -28.156 2.75 22.516 1 94.81 716 THR B CA 1
ATOM 11831 C C . THR B 1 716 ? -27.203 1.695 21.969 1 94.81 716 THR B C 1
ATOM 11833 O O . THR B 1 716 ? -27.625 0.725 21.344 1 94.81 716 THR B O 1
ATOM 11836 N N . ILE B 1 717 ? -25.953 1.939 22.125 1 91.81 717 ILE B N 1
ATOM 11837 C CA . ILE B 1 717 ? -24.953 0.96 21.719 1 91.81 717 ILE B CA 1
ATOM 11838 C C . ILE B 1 717 ? -24.406 0.236 22.938 1 91.81 717 ILE B C 1
ATOM 11840 O O . ILE B 1 717 ? -24 0.874 23.922 1 91.81 717 ILE B O 1
ATOM 11844 N N . LYS B 1 718 ? -24.547 -1.071 23 1 91.19 718 LYS B N 1
ATOM 11845 C CA . LYS B 1 718 ? -23.906 -1.94 23.984 1 91.19 718 LYS B CA 1
ATOM 11846 C C . LYS B 1 718 ? -22.797 -2.777 23.344 1 91.19 718 LYS B C 1
ATOM 11848 O O . LYS B 1 718 ? -23.062 -3.547 22.406 1 91.19 718 LYS B O 1
ATOM 11853 N N . ARG B 1 719 ? -21.625 -2.564 23.812 1 86 719 ARG B N 1
ATOM 11854 C CA . ARG B 1 719 ? -20.5 -3.264 23.203 1 86 719 ARG B CA 1
ATOM 11855 C C . ARG B 1 719 ? -19.312 -3.354 24.141 1 86 719 ARG B C 1
ATOM 11857 O O . ARG B 1 719 ? -19.156 -2.516 25.047 1 86 719 ARG B O 1
ATOM 11864 N N . THR B 1 720 ? -18.531 -4.43 24 1 86.31 720 THR B N 1
ATOM 11865 C CA . THR B 1 720 ? -17.219 -4.5 24.625 1 86.31 720 THR B CA 1
ATOM 11866 C C . THR B 1 720 ? -16.172 -3.807 23.766 1 86.31 720 THR B C 1
ATOM 11868 O O . THR B 1 720 ? -16.047 -4.094 22.578 1 86.31 720 THR B O 1
ATOM 11871 N N . VAL B 1 721 ? -15.438 -2.879 24.406 1 87.88 721 VAL B N 1
ATOM 11872 C CA . VAL B 1 721 ? -14.406 -2.143 23.672 1 87.88 721 VAL B CA 1
ATOM 11873 C C . VAL B 1 721 ? -13.031 -2.504 24.219 1 87.88 721 VAL B C 1
ATOM 11875 O O . VAL B 1 721 ? -12.844 -2.598 25.438 1 87.88 721 VAL B O 1
ATOM 11878 N N . GLU B 1 722 ? -12.141 -2.812 23.375 1 88.62 722 GLU B N 1
ATOM 11879 C CA . GLU B 1 722 ? -10.742 -3.027 23.734 1 88.62 722 GLU B CA 1
ATOM 11880 C C . GLU B 1 722 ? -9.93 -1.744 23.594 1 88.62 722 GLU B C 1
ATOM 11882 O O . GLU B 1 722 ? -9.875 -1.161 22.5 1 88.62 722 GLU B O 1
ATOM 11887 N N . LEU B 1 723 ? -9.273 -1.28 24.609 1 93.25 723 LEU B N 1
ATOM 11888 C CA . LEU B 1 723 ? -8.422 -0.098 24.594 1 93.25 723 LEU B CA 1
ATOM 11889 C C . LEU B 1 723 ? -6.949 -0.492 24.578 1 93.25 723 LEU B C 1
ATOM 11891 O O . LEU B 1 723 ? -6.438 -1.051 25.547 1 93.25 723 LEU B O 1
ATOM 11895 N N . PRO B 1 724 ? -6.301 -0.209 23.5 1 93.12 724 PRO B N 1
ATOM 11896 C CA . PRO B 1 724 ? -4.895 -0.604 23.391 1 93.12 724 PRO B CA 1
ATOM 11897 C C . PRO B 1 724 ? -3.965 0.281 24.219 1 93.12 724 PRO B C 1
ATOM 11899 O O . PRO B 1 724 ? -4.094 1.508 24.203 1 93.12 724 PRO B O 1
ATOM 11902 N N . LEU B 1 725 ? -2.943 -0.344 24.922 1 94.38 725 LEU B N 1
ATOM 11903 C CA . LEU B 1 725 ? -2.107 0.422 25.844 1 94.38 725 LEU B CA 1
ATOM 11904 C C . LEU B 1 725 ? -0.629 0.156 25.578 1 94.38 725 LEU B C 1
ATOM 11906 O O . LEU B 1 725 ? 0.234 0.645 26.312 1 94.38 725 LEU B O 1
ATOM 11910 N N . TYR B 1 726 ? -0.304 -0.589 24.531 1 90.88 726 TYR B N 1
ATOM 11911 C CA . TYR B 1 726 ? 1.09 -0.883 24.219 1 90.88 726 TYR B CA 1
ATOM 11912 C C . TYR B 1 726 ? 1.896 0.401 24.062 1 90.88 726 TYR B C 1
ATOM 11914 O O . TYR B 1 726 ? 2.912 0.591 24.734 1 90.88 726 TYR B O 1
ATOM 11922 N N . TYR B 1 727 ? 1.412 1.315 23.266 1 94.06 727 TYR B N 1
ATOM 11923 C CA . TYR B 1 727 ? 2.17 2.523 22.953 1 94.06 727 TYR B CA 1
ATOM 11924 C C . TYR B 1 727 ? 2.043 3.551 24.062 1 94.06 727 TYR B C 1
ATOM 11926 O O . TYR B 1 727 ? 2.672 4.609 24.016 1 94.06 727 TYR B O 1
ATOM 11934 N N . ALA B 1 728 ? 1.216 3.232 25.016 1 95.5 728 ALA B N 1
ATOM 11935 C CA . ALA B 1 728 ? 1.188 4.02 26.25 1 95.5 728 ALA B CA 1
ATOM 11936 C C . ALA B 1 728 ? 2.279 3.562 27.219 1 95.5 728 ALA B C 1
ATOM 11938 O O . ALA B 1 728 ? 2.469 4.164 28.281 1 95.5 728 ALA B O 1
ATOM 11939 N N . GLY B 1 729 ? 3.021 2.545 26.859 1 92 729 GLY B N 1
ATOM 11940 C CA . GLY B 1 729 ? 4.105 2.027 27.672 1 92 729 GLY B CA 1
ATOM 11941 C C . GLY B 1 729 ? 3.617 1.241 28.875 1 92 729 GLY B C 1
ATOM 11942 O O . GLY B 1 729 ? 4.305 1.172 29.906 1 92 729 GLY B O 1
ATOM 11943 N N . VAL B 1 730 ? 2.402 0.67 28.812 1 92.44 730 VAL B N 1
ATOM 11944 C CA . VAL B 1 730 ? 1.85 -0.069 29.938 1 92.44 730 VAL B CA 1
ATOM 11945 C C . VAL B 1 730 ? 1.97 -1.569 29.688 1 92.44 730 VAL B C 1
ATOM 11947 O O . VAL B 1 730 ? 1.415 -2.086 28.719 1 92.44 730 VAL B O 1
ATOM 11950 N N . ALA B 1 731 ? 2.613 -2.26 30.469 1 87.06 731 ALA B N 1
ATOM 11951 C CA . ALA B 1 731 ? 2.916 -3.676 30.266 1 87.06 731 ALA B CA 1
ATOM 11952 C C . ALA B 1 731 ? 1.759 -4.555 30.734 1 87.06 731 ALA B C 1
ATOM 11954 O O . ALA B 1 731 ? 0.985 -4.16 31.609 1 87.06 731 ALA B O 1
ATOM 11955 N N . PRO B 1 732 ? 1.639 -5.73 30.125 1 84.94 732 PRO B N 1
ATOM 11956 C CA . PRO B 1 732 ? 0.666 -6.688 30.656 1 84.94 732 PRO B CA 1
ATOM 11957 C C . PRO B 1 732 ? 0.862 -6.961 32.156 1 84.94 732 PRO B C 1
ATOM 11959 O O . PRO B 1 732 ? 1.999 -7.043 32.625 1 84.94 732 PRO B O 1
ATOM 11962 N N . GLY B 1 733 ? -0.283 -7.098 32.938 1 85.62 733 GLY B N 1
ATOM 11963 C CA . GLY B 1 733 ? -0.215 -7.34 34.375 1 85.62 733 GLY B CA 1
ATOM 11964 C C . GLY B 1 733 ? -0.303 -6.074 35.188 1 85.62 733 GLY B C 1
ATOM 11965 O O . GLY B 1 733 ? -0.644 -6.121 36.375 1 85.62 733 GLY B O 1
ATOM 11966 N N . ALA B 1 734 ? 0.027 -4.961 34.5 1 90.81 734 ALA B N 1
ATOM 11967 C CA . ALA B 1 734 ? -0.13 -3.693 35.219 1 90.81 734 ALA B CA 1
ATOM 11968 C C . ALA B 1 734 ? -1.603 -3.383 35.469 1 90.81 734 ALA B C 1
ATOM 11970 O O . ALA B 1 734 ? -2.477 -3.869 34.75 1 90.81 734 ALA B O 1
ATOM 11971 N N . SER B 1 735 ? -1.818 -2.645 36.562 1 94 735 SER B N 1
ATOM 11972 C CA . SER B 1 735 ? -3.168 -2.178 36.844 1 94 735 SER B CA 1
ATOM 11973 C C . SER B 1 735 ? -3.373 -0.74 36.406 1 94 735 SER B C 1
ATOM 11975 O O . SER B 1 735 ? -2.535 0.126 36.656 1 94 735 SER B O 1
ATOM 11977 N N . VAL B 1 736 ? -4.48 -0.491 35.719 1 95.94 736 VAL B N 1
ATOM 11978 C CA . VAL B 1 736 ? -4.789 0.843 35.219 1 95.94 736 VAL B CA 1
ATOM 11979 C C . VAL B 1 736 ? -6.164 1.277 35.719 1 95.94 736 VAL B C 1
ATOM 11981 O O . VAL B 1 736 ? -7.102 0.476 35.75 1 95.94 736 VAL B O 1
ATOM 11984 N N . GLU B 1 737 ? -6.219 2.479 36.188 1 96.69 737 GLU B N 1
ATOM 11985 C CA . GLU B 1 737 ? -7.484 3.1 36.562 1 96.69 737 GLU B CA 1
ATOM 11986 C C . GLU B 1 737 ? -8.078 3.896 35.406 1 96.69 737 GLU B C 1
ATOM 11988 O O . GLU B 1 737 ? -7.379 4.672 34.75 1 96.69 737 GLU B O 1
ATOM 11993 N N . LEU B 1 738 ? -9.352 3.654 35.156 1 97.19 738 LEU B N 1
ATOM 11994 C CA . LEU B 1 738 ? -10.109 4.438 34.188 1 97.19 738 LEU B CA 1
ATOM 11995 C C . LEU B 1 738 ? -11 5.457 34.906 1 97.19 738 LEU B C 1
ATOM 11997 O O . LEU B 1 738 ? -11.922 5.082 35.625 1 97.19 738 LEU B O 1
ATOM 12001 N N . ALA B 1 739 ? -10.727 6.715 34.75 1 97.31 739 ALA B N 1
ATOM 12002 C CA . ALA B 1 739 ? -11.57 7.809 35.219 1 97.31 739 ALA B CA 1
ATOM 12003 C C . ALA B 1 739 ? -12.469 8.328 34.094 1 97.31 739 ALA B C 1
ATOM 12005 O O . ALA B 1 739 ? -11.992 9 33.156 1 97.31 739 ALA B O 1
ATOM 12006 N N . TRP B 1 740 ? -13.766 8.055 34.219 1 97.06 740 TRP B N 1
ATOM 12007 C CA . TRP B 1 740 ? -14.703 8.312 33.125 1 97.06 740 TRP B CA 1
ATOM 12008 C C . TRP B 1 740 ? -15.352 9.688 33.281 1 97.06 740 TRP B C 1
ATOM 12010 O O . TRP B 1 740 ? -15.469 10.203 34.375 1 97.06 740 TRP B O 1
ATOM 12020 N N . GLY B 1 741 ? -15.711 10.281 32.188 1 97.19 741 GLY B N 1
ATOM 12021 C CA . GLY B 1 741 ? -16.531 11.477 32.094 1 97.19 741 GLY B CA 1
ATOM 12022 C C . GLY B 1 741 ? -17.359 11.555 30.828 1 97.19 741 GLY B C 1
ATOM 12023 O O . GLY B 1 741 ? -17.219 10.703 29.953 1 97.19 741 GLY B O 1
ATOM 12024 N N . GLY B 1 742 ? -18.344 12.438 30.781 1 96.94 742 GLY B N 1
ATOM 12025 C CA . GLY B 1 742 ? -19.203 12.758 29.641 1 96.94 742 GLY B CA 1
ATOM 12026 C C . GLY B 1 742 ? -19.422 14.242 29.469 1 96.94 742 GLY B C 1
ATOM 12027 O O . GLY B 1 742 ? -18.453 15.016 29.422 1 96.94 742 GLY B O 1
ATOM 12028 N N . SER B 1 743 ? -20.609 14.594 29.469 1 97.62 743 SER B N 1
ATOM 12029 C CA . SER B 1 743 ? -20.938 16.016 29.391 1 97.62 743 SER B CA 1
ATOM 12030 C C . SER B 1 743 ? -20.391 16.766 30.594 1 97.62 743 SER B C 1
ATOM 12032 O O . SER B 1 743 ? -20.578 16.344 31.734 1 97.62 743 SER B O 1
ATOM 12034 N N . LEU B 1 744 ? -19.719 17.844 30.344 1 97.38 744 LEU B N 1
ATOM 12035 C CA . LEU B 1 744 ? -19.219 18.688 31.438 1 97.38 744 LEU B CA 1
ATOM 12036 C C . LEU B 1 744 ? -20.266 19.703 31.875 1 97.38 744 LEU B C 1
ATOM 12038 O O . LEU B 1 744 ? -20.234 20.172 33 1 97.38 744 LEU B O 1
ATOM 12042 N N . VAL B 1 745 ? -21.109 20.016 30.938 1 96.19 745 VAL B N 1
ATOM 12043 C CA . VAL B 1 745 ? -22.156 21 31.203 1 96.19 745 VAL B CA 1
ATOM 12044 C C . VAL B 1 745 ? -23.297 20.359 31.984 1 96.19 745 VAL B C 1
ATOM 12046 O O . VAL B 1 745 ? -23.844 20.953 32.906 1 96.19 745 VAL B O 1
ATOM 12049 N N . ASN B 1 746 ? -23.625 19.156 31.547 1 94.81 746 ASN B N 1
ATOM 12050 C CA . ASN B 1 746 ? -24.656 18.359 32.219 1 94.81 746 ASN B CA 1
ATOM 12051 C C . ASN B 1 746 ? -24.156 16.922 32.469 1 94.81 746 ASN B C 1
ATOM 12053 O O . ASN B 1 746 ? -24.547 16 31.75 1 94.81 746 ASN B O 1
ATOM 12057 N N . PRO B 1 747 ? -23.531 16.734 33.562 1 93.31 747 PRO B N 1
ATOM 12058 C CA . PRO B 1 747 ? -22.891 15.453 33.812 1 93.31 747 PRO B CA 1
ATOM 12059 C C . PRO B 1 747 ? -23.891 14.305 33.938 1 93.31 747 PRO B C 1
ATOM 12061 O O . PRO B 1 747 ? -23.5 13.133 33.875 1 93.31 747 PRO B O 1
ATOM 12064 N N . THR B 1 748 ? -25.188 14.617 34.156 1 93.62 748 THR B N 1
ATOM 12065 C CA . THR B 1 748 ? -26.188 13.562 34.344 1 93.62 748 THR B CA 1
ATOM 12066 C C . THR B 1 748 ? -27 13.367 33.062 1 93.62 748 THR B C 1
ATOM 12068 O O . THR B 1 748 ? -28 12.656 33.062 1 93.62 748 THR B O 1
ATOM 12071 N N . ARG B 1 749 ? -26.641 14.031 32 1 94.44 749 ARG B N 1
ATOM 12072 C CA . ARG B 1 749 ? -27.406 13.969 30.766 1 94.44 749 ARG B CA 1
ATOM 12073 C C . ARG B 1 749 ? -27.547 12.523 30.297 1 94.44 749 ARG B C 1
ATOM 12075 O O . ARG B 1 749 ? -28.594 12.125 29.781 1 94.44 749 ARG B O 1
ATOM 12082 N N . TRP B 1 750 ? -26.5 11.742 30.219 1 96 750 TRP B N 1
ATOM 12083 C CA . TRP B 1 750 ? -26.469 10.312 29.953 1 96 750 TRP B CA 1
ATOM 12084 C C . TRP B 1 750 ? -25.578 9.586 30.953 1 96 750 TRP B C 1
ATOM 12086 O O . TRP B 1 750 ? -24.797 10.219 31.672 1 96 750 TRP B O 1
ATOM 12096 N N . GLN B 1 751 ? -25.75 8.336 30.984 1 94.31 751 GLN B N 1
ATOM 12097 C CA . GLN B 1 751 ? -25.031 7.523 31.953 1 94.31 751 GLN B CA 1
ATOM 12098 C C . GLN B 1 751 ? -23.531 7.504 31.656 1 94.31 751 GLN B C 1
ATOM 12100 O O . GLN B 1 751 ? -23.125 7.266 30.516 1 94.31 751 GLN B O 1
ATOM 12105 N N . VAL B 1 752 ? -22.734 7.828 32.625 1 96.25 752 VAL B N 1
ATOM 12106 C CA . VAL B 1 752 ? -21.281 7.703 32.594 1 96.25 752 VAL B CA 1
ATOM 12107 C C . VAL B 1 752 ? -20.844 6.496 33.406 1 96.25 752 VAL B C 1
ATOM 12109 O O . VAL B 1 752 ? -21.297 6.324 34.562 1 96.25 752 VAL B O 1
ATOM 12112 N N . PRO B 1 753 ? -20.047 5.656 32.875 1 94.69 753 PRO B N 1
ATOM 12113 C CA . PRO B 1 753 ? -19.578 4.527 33.656 1 94.69 753 PRO B CA 1
ATOM 12114 C C . PRO B 1 753 ? -18.859 4.969 34.938 1 94.69 753 PRO B C 1
ATOM 12116 O O . PRO B 1 753 ? -18.266 6.047 34.969 1 94.69 753 PRO B O 1
ATOM 12119 N N . GLU B 1 754 ? -18.891 4.105 35.969 1 94.5 754 GLU B N 1
ATOM 12120 C CA . GLU B 1 754 ? -18.125 4.355 37.188 1 94.5 754 GLU B CA 1
ATOM 12121 C C . GLU B 1 754 ? -16.625 4.129 36.969 1 94.5 754 GLU B C 1
ATOM 12123 O O . GLU B 1 754 ? -16.25 3.316 36.125 1 94.5 754 GLU B O 1
ATOM 12128 N N . ASN B 1 755 ? -15.875 4.93 37.688 1 95.31 755 ASN B N 1
ATOM 12129 C CA . ASN B 1 755 ? -14.445 4.668 37.656 1 95.31 755 ASN B CA 1
ATOM 12130 C C . ASN B 1 755 ? -14.125 3.225 38.031 1 95.31 755 ASN B C 1
ATOM 12132 O O . ASN B 1 755 ? -14.789 2.648 38.906 1 95.31 755 ASN B O 1
ATOM 12136 N N . SER B 1 756 ? -13.164 2.664 37.312 1 94.44 756 SER B N 1
ATOM 12137 C CA . SER B 1 756 ? -12.836 1.259 37.531 1 94.44 756 SER B CA 1
ATOM 12138 C C . SER B 1 756 ? -11.344 1.002 37.312 1 94.44 756 SER B C 1
ATOM 12140 O O . SER B 1 756 ? -10.648 1.812 36.688 1 94.44 756 SER B O 1
ATOM 12142 N N . THR B 1 757 ? -10.898 -0.048 37.938 1 95.25 757 THR B N 1
ATOM 12143 C CA . THR B 1 757 ? -9.523 -0.511 37.75 1 95.25 757 THR B CA 1
ATOM 12144 C C . THR B 1 757 ? -9.5 -1.815 36.938 1 95.25 757 THR B C 1
ATOM 12146 O O . THR B 1 757 ? -10.32 -2.705 37.188 1 95.25 757 THR B O 1
ATOM 12149 N N . HIS B 1 758 ? -8.656 -1.874 36 1 94.88 758 HIS B N 1
ATOM 12150 C CA . HIS B 1 758 ? -8.516 -3.039 35.125 1 94.88 758 HIS B CA 1
ATOM 12151 C C . HIS B 1 758 ? -7.066 -3.504 35.062 1 94.88 758 HIS B C 1
ATOM 12153 O O . HIS B 1 758 ? -6.145 -2.697 35.188 1 94.88 758 HIS B O 1
ATOM 12159 N N . THR B 1 759 ? -6.855 -4.812 34.938 1 92.81 759 THR B N 1
ATOM 12160 C CA . THR B 1 759 ? -5.535 -5.367 34.656 1 92.81 759 THR B CA 1
ATOM 12161 C C . THR B 1 759 ? -5.285 -5.445 33.156 1 92.81 759 THR B C 1
ATOM 12163 O O . THR B 1 759 ? -6.137 -5.93 32.406 1 92.81 759 THR B O 1
ATOM 12166 N N . VAL B 1 760 ? -4.141 -4.953 32.719 1 92.5 760 VAL B N 1
ATOM 12167 C CA . VAL B 1 760 ? -3.789 -4.996 31.312 1 92.5 760 VAL B CA 1
ATOM 12168 C C . VAL B 1 760 ? -3.564 -6.441 30.891 1 92.5 760 VAL B C 1
ATOM 12170 O O . VAL B 1 760 ? -2.842 -7.191 31.547 1 92.5 760 VAL B O 1
ATOM 12173 N N . ARG B 1 761 ? -4.098 -6.746 29.781 1 84.31 761 ARG B N 1
ATOM 12174 C CA . ARG B 1 761 ? -4.07 -8.117 29.281 1 84.31 761 ARG B CA 1
ATOM 12175 C C . AR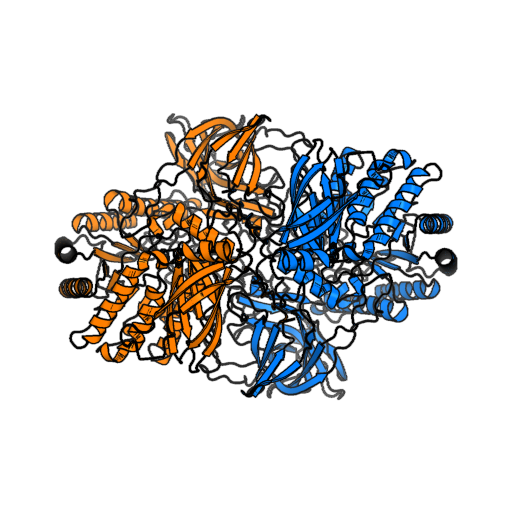G B 1 761 ? -2.783 -8.391 28.5 1 84.31 761 ARG B C 1
ATOM 12177 O O . ARG B 1 761 ? -2.014 -7.469 28.219 1 84.31 761 ARG B O 1
ATOM 12184 N N . ALA B 1 762 ? -2.594 -9.641 28.109 1 74.19 762 ALA B N 1
ATOM 12185 C CA . ALA B 1 762 ? -1.395 -10.094 27.391 1 74.19 762 ALA B CA 1
ATOM 12186 C C . ALA B 1 762 ? -1.262 -9.398 26.047 1 74.19 762 ALA B C 1
ATOM 12188 O O . ALA B 1 762 ? -0.152 -9.227 25.531 1 74.19 762 ALA B O 1
ATOM 12189 N N . ASP B 1 763 ? -2.35 -8.969 25.547 1 75.88 763 ASP B N 1
ATOM 12190 C CA . ASP B 1 763 ? -2.305 -8.305 24.25 1 75.88 763 ASP B CA 1
ATOM 12191 C C . ASP B 1 763 ? -2.162 -6.797 24.406 1 75.88 763 ASP B C 1
ATOM 12193 O O . ASP B 1 763 ? -2.4 -6.043 23.453 1 75.88 763 ASP B O 1
ATOM 12197 N N . TYR B 1 764 ? -1.842 -6.344 25.656 1 86.56 764 TYR B N 1
ATOM 12198 C CA . TYR B 1 764 ? -1.559 -4.949 25.984 1 86.56 764 TYR B CA 1
ATOM 12199 C C . TYR B 1 764 ? -2.82 -4.102 25.891 1 86.56 764 TYR B C 1
ATOM 12201 O O . TYR B 1 764 ? -2.77 -2.945 25.469 1 86.56 764 TYR B O 1
ATOM 12209 N N . SER B 1 765 ? -3.971 -4.699 26.188 1 90 765 SER B N 1
ATOM 12210 C CA . SER B 1 765 ? -5.223 -3.953 26.156 1 90 765 SER B CA 1
ATOM 12211 C C . SER B 1 765 ? -6.031 -4.164 27.438 1 90 765 SER B C 1
ATOM 12213 O O . SER B 1 765 ? -5.707 -5.035 28.234 1 90 765 SER B O 1
ATOM 12215 N N . VAL B 1 766 ? -6.98 -3.299 27.672 1 92.12 766 VAL B N 1
ATOM 12216 C CA . VAL B 1 766 ? -8.039 -3.533 28.641 1 92.12 766 VAL B CA 1
ATOM 12217 C C . VAL B 1 766 ? -9.391 -3.623 27.938 1 92.12 766 VAL B C 1
ATOM 12219 O O . VAL B 1 766 ? -9.625 -2.926 26.953 1 92.12 766 VAL B O 1
ATOM 12222 N N . ARG B 1 767 ? -10.195 -4.512 28.406 1 90.44 767 ARG B N 1
ATOM 12223 C CA . ARG B 1 767 ? -11.547 -4.668 27.875 1 90.44 767 ARG B CA 1
ATOM 12224 C C . ARG B 1 767 ? -12.578 -4.043 28.797 1 90.44 767 ARG B C 1
ATOM 12226 O O . ARG B 1 767 ? -12.594 -4.324 30 1 90.44 767 ARG B O 1
ATOM 12233 N N . VAL B 1 768 ? -13.391 -3.189 28.219 1 91.56 768 VAL B N 1
ATOM 12234 C CA . VAL B 1 768 ? -14.414 -2.496 28.984 1 91.56 768 VAL B CA 1
ATOM 12235 C C . VAL B 1 768 ? -15.789 -2.756 28.375 1 91.56 768 VAL B C 1
ATOM 12237 O O . VAL B 1 768 ? -15.977 -2.607 27.172 1 91.56 768 VAL B O 1
ATOM 12240 N N . GLU B 1 769 ? -16.734 -3.16 29.156 1 90.38 769 GLU B N 1
ATOM 12241 C CA . GLU B 1 769 ? -18.125 -3.24 28.719 1 90.38 769 GLU B CA 1
ATOM 12242 C C . GLU B 1 769 ? -18.797 -1.868 28.766 1 90.38 769 GLU B C 1
ATOM 12244 O O . GLU B 1 769 ? -18.859 -1.234 29.812 1 90.38 769 GLU B O 1
ATOM 12249 N N . LEU B 1 770 ? -19.281 -1.474 27.594 1 92 770 LEU B N 1
ATOM 12250 C CA . LEU B 1 770 ? -19.781 -0.108 27.5 1 92 770 LEU B CA 1
ATOM 12251 C C . LEU B 1 770 ? -21.25 -0.1 27.062 1 92 770 LEU B C 1
ATOM 12253 O O . LEU B 1 770 ? -21.656 -0.903 26.219 1 92 770 LEU B O 1
ATOM 12257 N N . GLN B 1 771 ? -22 0.709 27.703 1 94.31 771 GLN B N 1
ATOM 12258 C CA . GLN B 1 771 ? -23.328 1.114 27.25 1 94.31 771 GLN B CA 1
ATOM 12259 C C . GLN B 1 771 ? -23.391 2.621 27.016 1 94.31 771 GLN B C 1
ATOM 12261 O O . GLN B 1 771 ? -23.25 3.41 27.953 1 94.31 771 GLN B O 1
ATOM 12266 N N . MET B 1 772 ? -23.578 3.025 25.781 1 96.25 772 MET B N 1
ATOM 12267 C CA . MET B 1 772 ? -23.594 4.453 25.469 1 96.25 772 MET B CA 1
ATOM 12268 C C . MET B 1 772 ? -24.969 4.875 24.953 1 96.25 772 MET B C 1
ATOM 12270 O O . MET B 1 772 ? -25.516 4.234 24.062 1 96.25 772 MET B O 1
ATOM 12274 N N . ALA B 1 773 ? -25.484 5.93 25.5 1 96.81 773 ALA B N 1
ATOM 12275 C CA . ALA B 1 773 ? -26.766 6.488 25.094 1 96.81 773 ALA B CA 1
ATOM 12276 C C . ALA B 1 773 ? -26.703 7.043 23.672 1 96.81 773 ALA B C 1
ATOM 12278 O O . ALA B 1 773 ? -25.609 7.293 23.156 1 96.81 773 ALA B O 1
ATOM 12279 N N . PRO B 1 774 ? -27.922 7.172 22.938 1 94.31 774 PRO B N 1
ATOM 12280 C CA . PRO B 1 774 ? -27.953 7.801 21.625 1 94.31 774 PRO B CA 1
ATOM 12281 C C . PRO B 1 774 ? -27.359 9.211 21.625 1 94.31 774 PRO B C 1
ATOM 12283 O O . PRO B 1 774 ? -27.609 9.977 22.562 1 94.31 774 PRO B O 1
ATOM 12286 N N . ARG B 1 775 ? -26.609 9.5 20.656 1 93.25 775 ARG B N 1
ATOM 12287 C CA . ARG B 1 775 ? -26.094 10.844 20.438 1 93.25 775 ARG B CA 1
ATOM 12288 C C . ARG B 1 775 ? -25.359 11.359 21.672 1 93.25 775 ARG B C 1
ATOM 12290 O O . ARG B 1 775 ? -25.625 12.461 22.156 1 93.25 775 ARG B O 1
ATOM 12297 N N . SER B 1 776 ? -24.453 10.5 22.156 1 96.75 776 SER B N 1
ATOM 12298 C CA . SER B 1 776 ? -23.703 10.828 23.359 1 96.75 776 SER B CA 1
ATOM 12299 C C . SER B 1 776 ? -22.203 10.664 23.156 1 96.75 776 SER B C 1
ATOM 12301 O O . SER B 1 776 ? -21.766 10.18 22.109 1 96.75 776 SER B O 1
ATOM 12303 N N . PHE B 1 777 ? -21.438 11.18 24.047 1 97.88 777 PHE B N 1
ATOM 12304 C CA . PHE B 1 777 ? -20 10.984 24.031 1 97.88 777 PHE B CA 1
ATOM 12305 C C . PHE B 1 777 ? -19.484 10.719 25.453 1 97.88 777 PHE B C 1
ATOM 12307 O O . PHE B 1 777 ? -20.125 11.086 26.438 1 97.88 777 PHE B O 1
ATOM 12314 N N . LEU B 1 778 ? -18.406 9.969 25.516 1 97.62 778 LEU B N 1
ATOM 12315 C CA . LEU B 1 778 ? -17.688 9.664 26.75 1 97.62 778 LEU B CA 1
ATOM 12316 C C . LEU B 1 778 ? -16.188 9.875 26.578 1 97.62 778 LEU B C 1
ATOM 12318 O O . LEU B 1 778 ? -15.695 9.922 25.453 1 97.62 778 LEU B O 1
ATOM 12322 N N . TRP B 1 779 ? -15.523 10.109 27.625 1 98 779 TRP B N 1
ATOM 12323 C CA . TRP B 1 779 ? -14.062 10.094 27.672 1 98 779 TRP B CA 1
ATOM 12324 C C . TRP B 1 779 ? -13.562 9.414 28.938 1 98 779 TRP B C 1
ATOM 12326 O O . TRP B 1 779 ? -14.297 9.297 29.922 1 98 779 TRP B O 1
ATOM 12336 N N . ALA B 1 780 ? -12.336 8.852 28.891 1 97.94 780 ALA B N 1
ATOM 12337 C CA . ALA B 1 780 ? -11.727 8.195 30.047 1 97.94 780 ALA B CA 1
ATOM 12338 C C . ALA B 1 780 ? -10.227 8.461 30.109 1 97.94 780 ALA B C 1
ATOM 12340 O O . ALA B 1 780 ? -9.508 8.211 29.141 1 97.94 780 ALA B O 1
ATOM 12341 N N . ALA B 1 781 ? -9.773 8.984 31.219 1 98.06 781 ALA B N 1
ATOM 12342 C CA . ALA B 1 781 ? -8.344 9.094 31.484 1 98.06 781 ALA B CA 1
ATOM 12343 C C . ALA B 1 781 ? -7.812 7.828 32.156 1 98.06 781 ALA B C 1
ATOM 12345 O O . ALA B 1 781 ? -8.391 7.336 33.125 1 98.06 781 ALA B O 1
ATOM 12346 N N . LEU B 1 782 ? -6.793 7.258 31.625 1 97.62 782 LEU B N 1
ATOM 12347 C CA . LEU B 1 782 ? -6.207 6.027 32.125 1 97.62 782 LEU B CA 1
ATOM 12348 C C . LEU B 1 782 ? -4.875 6.305 32.812 1 97.62 782 LEU B C 1
ATOM 12350 O O . LEU B 1 782 ? -3.955 6.844 32.188 1 97.62 782 LEU B O 1
ATOM 12354 N N . ARG B 1 783 ? -4.746 5.887 34.062 1 96.31 783 ARG B N 1
ATOM 12355 C CA . ARG B 1 783 ? -3.533 6.055 34.875 1 96.31 783 ARG B CA 1
ATOM 12356 C C . ARG B 1 783 ? -3.061 4.723 35.438 1 96.31 783 ARG B C 1
ATOM 12358 O O . ARG B 1 783 ? -3.877 3.887 35.844 1 96.31 783 ARG B O 1
ATOM 12365 N N . VAL B 1 784 ? -1.797 4.574 35.344 1 93.75 784 VAL B N 1
ATOM 12366 C CA . VAL B 1 784 ? -1.229 3.379 35.969 1 93.75 784 VAL B CA 1
ATOM 12367 C C . VAL B 1 784 ? -1.283 3.502 37.469 1 93.75 784 VAL B C 1
ATOM 12369 O O . VAL B 1 784 ? -0.958 4.555 38.031 1 93.75 784 VAL B O 1
ATOM 12372 N N . VAL B 1 785 ? -1.835 2.5 38.094 1 88.31 785 VAL B N 1
ATOM 12373 C CA . VAL B 1 785 ? -1.942 2.473 39.562 1 88.31 785 VAL B CA 1
ATOM 12374 C C . VAL B 1 785 ? -0.684 1.85 40.156 1 88.31 785 VAL B C 1
ATOM 12376 O O . VAL B 1 785 ? -0.189 0.834 39.656 1 88.31 785 VAL B O 1
ATOM 12379 N N . ALA B 1 786 ? 0.036 2.68 40.875 1 71.12 786 ALA B N 1
ATOM 12380 C CA . ALA B 1 786 ? 1.203 2.148 41.594 1 71.12 786 ALA B CA 1
ATOM 12381 C C . ALA B 1 786 ? 0.854 0.87 42.344 1 71.12 786 ALA B C 1
ATOM 12383 O O . ALA B 1 786 ? -0.252 0.738 42.875 1 71.12 786 ALA B O 1
ATOM 12384 N N . PRO B 1 787 ? 1.57 -0.174 42.094 1 55.66 787 PRO B N 1
ATOM 12385 C CA . PRO B 1 787 ? 1.261 -1.331 42.938 1 55.66 787 PRO B CA 1
ATOM 12386 C C . PRO B 1 787 ? 1.113 -0.965 44.406 1 55.66 787 PRO B C 1
ATOM 12388 O O . PRO B 1 787 ? 1.814 -0.077 44.906 1 55.66 787 PRO B O 1
ATOM 12391 N N . ALA B 1 788 ? -0.094 -0.948 45.125 1 41.97 788 ALA B N 1
ATOM 12392 C CA . ALA B 1 788 ? -0.142 -0.797 46.594 1 41.97 788 ALA B CA 1
ATOM 12393 C C . ALA B 1 788 ? 1.114 -1.366 47.25 1 41.97 788 ALA B C 1
ATOM 12395 O O . ALA B 1 788 ? 1.6 -2.428 46.844 1 41.97 788 ALA B O 1
ATOM 12396 N N . PRO B 1 789 ? 1.816 -0.422 47.969 1 35.66 789 PRO B N 1
ATOM 12397 C CA . PRO B 1 789 ? 2.93 -1.042 48.688 1 35.66 789 PRO B CA 1
ATOM 12398 C C . PRO B 1 789 ? 2.541 -2.357 49.344 1 35.66 789 PRO B C 1
ATOM 12400 O O . PRO B 1 789 ? 1.486 -2.443 50 1 35.66 789 PRO B O 1
ATOM 12403 N N . HIS B 1 790 ? 2.717 -3.363 48.781 1 34.16 790 HIS B N 1
ATOM 12404 C CA . HIS B 1 790 ? 2.479 -4.555 49.562 1 34.16 790 HIS B CA 1
ATOM 12405 C C . HIS B 1 790 ? 2.992 -4.367 51 1 34.16 790 HIS B C 1
ATOM 12407 O O . HIS B 1 790 ? 4.133 -3.947 51.188 1 34.16 790 HIS B O 1
ATOM 12413 N N . GLY B 1 791 ? 2.111 -3.955 51.906 1 30.27 791 GLY B N 1
ATOM 12414 C CA . GLY B 1 791 ? 2.543 -4.035 53.281 1 30.27 791 GLY B CA 1
ATOM 12415 C C . GLY B 1 791 ? 3.479 -5.199 53.562 1 30.27 791 GLY B C 1
ATOM 12416 O O . GLY B 1 791 ? 3.539 -6.148 52.75 1 30.27 791 GLY B O 1
ATOM 12417 N N . PRO B 1 792 ? 4.359 -4.934 54.562 1 32.06 792 PRO B N 1
ATOM 12418 C CA . PRO B 1 792 ? 5.352 -5.941 54.969 1 32.06 792 PRO B CA 1
ATOM 12419 C C . PRO B 1 792 ? 4.742 -7.332 55.125 1 32.06 792 PRO B C 1
ATOM 12421 O O . PRO B 1 792 ? 5.473 -8.312 55.312 1 32.06 792 PRO B O 1
ATOM 12424 N N . ARG B 1 793 ? 3.414 -7.281 55.438 1 31.2 793 ARG B N 1
ATOM 12425 C CA . ARG B 1 793 ? 2.924 -8.523 56 1 31.2 793 ARG B CA 1
ATOM 12426 C C . ARG B 1 793 ? 2.812 -9.617 54.938 1 31.2 793 ARG B C 1
ATOM 12428 O O . ARG B 1 793 ? 2.816 -10.805 55.281 1 31.2 793 ARG B O 1
ATOM 12435 N N . SER B 1 794 ? 2.377 -9.211 53.844 1 28.95 794 SER B N 1
ATOM 12436 C CA . SER B 1 794 ? 2.031 -10.305 52.938 1 28.95 794 SER B CA 1
ATOM 12437 C C . SER B 1 794 ? 3.281 -10.969 52.375 1 28.95 794 SER B C 1
ATOM 12439 O O . SER B 1 794 ? 3.193 -12 51.719 1 28.95 794 SER B O 1
ATOM 12441 N N . MET B 1 795 ? 4.305 -10.266 52.469 1 29.67 795 MET B N 1
ATOM 12442 C CA . MET B 1 795 ? 5.539 -11.039 52.375 1 29.67 795 MET B CA 1
ATOM 12443 C C . MET B 1 795 ? 5.727 -11.914 53.625 1 29.67 795 MET B C 1
ATOM 12445 O O . MET B 1 795 ? 6.422 -12.922 53.562 1 29.67 795 MET B O 1
ATOM 12449 N N . ALA B 1 796 ? 5.277 -11.398 54.812 1 27.95 796 ALA B N 1
ATOM 12450 C CA . ALA B 1 796 ? 5.398 -12.156 56.031 1 27.95 796 ALA B CA 1
ATOM 12451 C C . ALA B 1 796 ? 4.422 -13.328 56.062 1 27.95 796 ALA B C 1
ATOM 12453 O O . ALA B 1 796 ? 4.754 -14.414 56.562 1 27.95 796 ALA B O 1
ATOM 12454 N N . ALA B 1 797 ? 3.248 -13.031 55.688 1 28.31 797 ALA B N 1
ATOM 12455 C CA . ALA B 1 797 ? 2.299 -14.133 55.844 1 28.31 797 ALA B CA 1
ATOM 12456 C C . ALA B 1 797 ? 2.668 -15.289 54.906 1 28.31 797 ALA B C 1
ATOM 12458 O O . ALA B 1 797 ? 2.5 -16.453 55.281 1 28.31 797 ALA B O 1
ATOM 12459 N N . CYS B 1 798 ? 3.064 -14.922 53.719 1 28.45 798 CYS B N 1
ATOM 12460 C CA . CYS B 1 798 ? 3.594 -16.016 52.906 1 28.45 798 CYS B CA 1
ATOM 12461 C C . CYS B 1 798 ? 4.863 -16.594 53.531 1 28.45 798 CYS B C 1
ATOM 12463 O O . CYS B 1 798 ? 5.25 -17.719 53.25 1 28.45 798 CYS B O 1
ATOM 12465 N N . LEU B 1 799 ? 5.504 -15.742 54.375 1 28.69 799 LEU B N 1
ATOM 12466 C CA . LEU B 1 799 ? 6.629 -16.297 55.094 1 28.69 799 LEU B CA 1
ATOM 12467 C C . LEU B 1 799 ? 6.141 -17.109 56.312 1 28.69 799 LEU B C 1
ATOM 12469 O O . LEU B 1 799 ? 6.828 -18.031 56.75 1 28.69 799 LEU B O 1
ATOM 12473 N N . GLN B 1 800 ? 5.152 -16.703 57.031 1 27.09 800 GLN B N 1
ATOM 12474 C CA . GLN B 1 800 ? 4.809 -17.406 58.25 1 27.09 800 GLN B CA 1
ATOM 12475 C C . GLN B 1 800 ? 4.148 -18.75 57.938 1 27.09 800 GLN B C 1
ATOM 12477 O O . GLN B 1 800 ? 4.121 -19.641 58.781 1 27.09 800 GLN B O 1
ATOM 12482 N N . SER B 1 801 ? 3.336 -18.891 56.938 1 24.5 801 SER B N 1
ATOM 12483 C CA . SER B 1 801 ? 2.723 -20.203 56.812 1 24.5 801 SER B CA 1
ATOM 12484 C C . SER B 1 801 ? 3.697 -21.203 56.219 1 24.5 801 SER B C 1
ATOM 12486 O O . SER B 1 801 ? 3.338 -22.359 55.969 1 24.5 801 SER B O 1
ATOM 12488 N N . ALA B 1 802 ? 4.988 -20.641 56.062 1 21.16 802 ALA B N 1
ATOM 12489 C CA . ALA B 1 802 ? 6.004 -21.688 56.125 1 21.16 802 ALA B CA 1
ATOM 12490 C C . ALA B 1 802 ? 6.414 -21.969 57.562 1 21.16 802 ALA B C 1
ATOM 12492 O O . ALA B 1 802 ? 6.676 -21.031 58.312 1 21.16 802 ALA B O 1
#

Foldseek 3Di:
DPPPPPPPPPQAPWFAQDCPDLLFHDDWFAWDWDQDPVGWTWTDQQQWIWIFHPPPFTWTQWIWGQRDDPPGIDTWAFDTFFQKFWDKDQCVVPVVCLPDAFDQQLPLLPQQDPPQQRHGDPRRVQHAGAIIWDWDALSRHRDPPVTDIHDDQQYFGWDDKDKDWDAAQFDDDACPLNFHNADPQATHMKMKTKTAGHPPRVLCRQKIKIKIKTDGMSAQKMKIWIKIAAAQDQPRFKMWGFWMWNDKGQTDLCNVLFKDKDKLQFFFQQDFLAAAPDDDDSHHHGDVCCGDVVWRQYQHPRNDDCCVVVVVPDPRRSRSRMTIGIGSFTQRDIHGHGDMDMDMMMMIGGHPDSDLLSVLSSQQVVCCRNQVLLLNFQQEAAALAPDLVLLLQQLVLCLLQVHQEYEDEPNNPDDLLDPDPVVLVSLLVSQVSSVVSNYAYYYEDELQDHPPQDDPQWFADSVNDHNPPPPPSTGGQCQFPVNVSSLVSNVVSCVSSLGAAYEYEDLRLFHQGQDDPRGRASGSSNSSVSSNVSVLVSLSCCCHPRNHAYEYQDVSSSRNSHHAHALADDVVLVVQDLDPVSLLVSLLVQLLSLLVSSSNYQLSHHEAEDECVSQDPPNQVVLVSVLSNLCSALVQLHSYHYYYSHQHDPVHVLSSVSSNQSSVVSVVQNPQSRAHKGAFDHRDLPDKGKIKGAASPDDQVHFRMKMKIWASAQAKDKDKGKAAHSSSNDIAQWKKKKDKAWRPSDRVPDDIDDIDIFGQHNRRIGIDTDIDHHGTMMMIGIHTDDDPPPPPVVVVVVVPVD/DPPPPPPPPPPAPWFAQDCQDLLFHDDWFAWDWDQDPVRWTWTDRQQWIWIFHPPPFTWTQWIWGQRDDPPGIDTWAFDTFFQKFWDKDDCVVPVVVLPDAFDQQLQLLPQQDPPQDRHGDPSRVQHAGAIIWDWDALSRHRDPPVTDIDDDQQYFGWDDKDKDWDAAQFDDDACPLNFHNADPQAGHMKMKTKTAGHPPRVLCRQKIKIKIKTDGMSAQKMKIWIKIAAAQDQVRFKMWGFWMWNDKGQTHLCNVLFKDKDKLQFFFQAPFLPAQPDDPDSGHGGDVCCTDVPWRQYQHPRNDPCVVVVVPDDPRRSPSRMTIGIGSFTQRDIHGHGDMDMDMMMMIGGHPDSDLLSVLSSQQVVCCRNQVLLLNFQQEAAALAPDLVLLLQQLVLCLLQVHQEYEDEPNNPDDLLDPDPVVLVSLLVSQVSSVVSNYAYYYEDELQDHPPQDDQQWFADSVNDDNPPPPNSTGGQCQFPVNVSSLVSNVVSCVSSLGAAYEYEPLRLFHQGQDDPRGRASGSSNSSVSSNVSVLVSLSCCCHPRNHAYEYQDVSSSRNSHHAHALADDVVLVVQDLDPVSLLVSLLVQLLSNLVSSSNYQLSHHEAEDECVSQDPPNQVVQVSVLSSLCSALVQLHSYHYYYSHQHDPVHVLSSVSSNQSSVVSVVQNPQSRAHKGAFDHRDLPDKGKIKGAASPDDQVHFRMKMKIWAQAQAKDKDKGKAAHSSSNDIAQWKKKKDKAWRPSDRVPDDIDDIDIFGQHNRRIGIDTDIDHHGTMMMIGIHTDDDPPPPPCVVVVVVVVD

Sequence (1604 aa):
MKLLALLLLTCPARGMIPEEDWLVSRPPAASTLTKQPDGTLLLSNGLISRRFVVTPNWATVSLQSEVPVVGGPTEALRGLAPEARLKLSCPDHDPKNAGRRLLPYAPDALEGLTDRNESGGSTGSAGRAVGGLRGQRRYAMLDMDAWNLTAGSDDWSYQSHQVAPIKARWAWTPGQRHSVMAAWPPRGVELRVDFKPPTRCGCGCNLRVSIVYEMYDNVPTLAKRVEVRAPPSSSSGSVLVERVVTEELHVTENGKRRVHVETDYMPRKTFWGFAQQPSSDPGNGSYAGDRMNYPAWWIDPDYESGIHDQSLHADLANNGLLLQVQYPLGPWQPIRPGESQSFFTVFLTLFDSDDLPRQSLSRRRVVRTLFPQVTETPLYFYSTDASSAGIRRVADQAHATGFEAILLSFGSGFDPSSTNQTYIAQVKNDTLYCRSKGVMIGGYTLMQNPPNLRGNDYCQSPDGAKAPSGMPARIADFSTAFHSTYRANILNFLRATTMDLLETDGPYEGATCAQTDQSGFAHVNNSQLAQYRATVDFYRTLKRELNTFNTVPDPYWSSGGTNKEPMGYTDAWNRIPVTPSGTREYLELARMYLYDGTTHKPTTMGWMAFEMSRTPPPLSRHLHTLEEAAASFLGQGNIAAYRGPQLYDDASPDVKRMWTLWVAHYKRYRGILSADMVHVSRPSGRGLEVIVHVNASAKPDEPRAMANLFNPTEATIKRTVELPLYYAGVAPGASVELAWGGSLVNPTRWQVPENSTHTVRADYSVRVELQMAPRSFLWAALRVVAPAPHGPRSMAACLQSAMKLLALLLLTCPARGMIPEEDWLVSRPPAASTLTKQPDGTLLLSNGLISRRFVVTPNWATVSLQSEVPVVGGPTEALRGLAPEARLKLSCPDHDPKNAGRRLLPYAPDALEGLTDRNESGGSTGSAGRAVGGLRGQRRYAMLDMDAWNLTAGSDDWSYQSHQVAPIKARWAWTPGQRHSVMAAWPPRGVELRVDFKPPTRCGCGCNLRVSIVYEMYDNVPTLAKRVEVRAPPSSSSGSVLVERVVTEELHVTENGKRRVHVETDYMPRKTFWGFAQQPSSDPGNGSYAGDRMNYPAWWIDPDYESGIHDQSLHADLANNGLLLQVQYPLGPWQPIRPGESQSFFTVFLTLFDSDDLPRQSLSRRRVVRTLFPQVTETPLYFYSTDASSAGIRRVADQAHATGFEAILLSFGSGFDPSSTNQTYIAQVKNDTLYCRSKGVMIGGYTLMQNPPNLRGNDYCQSPDGAKAPSGMPARIADFSTAFHSTYRANILNFLRATTMDLLETDGPYEGATCAQTDQSGFAHVNNSQLAQYRATVDFYRTLKRELNTFNTVPDPYWSSGGTNKEPMGYTDAWNRIPVTPSGTREYLELARMYLYDGTTHKPTTMGWMAFEMSRTPPPLSRHLHTLEEAAASFLGQGNIAAYRGPQLYDDASPDVKRMWTLWVAHYKRYRGILSADMVHVSRPSGRGLEVIVHVNASAKPDEPRAMANLFNPTEATIKRTVELPLYYAGVAPGASVELAWGGSLVNPTRWQVPENSTHTVRADYSVRVELQMAPRSFLWAALRVVAPAPHGPRSMAACLQSA

Nearest PDB structures (foldseek):
  2zq0-assembly1_B  TM=3.997E-01  e=1.699E-15  Bacteroides thetaiotaomicron
  7knz-assembly1_D  TM=4.112E-01  e=7.289E-03  Campylobacter jejuni subsp. jejuni NCTC 11168 = ATCC 700819
  2v5d-assembly1_A  TM=2.021E-01  e=4.590E-04  Clostridium perfringens
  1vr6-assembly1_D  TM=3.380E-01  e=1.432E-01  Thermotoga maritima
  4grs-assembly1_C  TM=3.118E-01  e=4.614E-01  Thermotoga maritima MSB8

Radius of gyration: 34.68 Å; Cα contacts (8 Å, |Δi|>4): 3998; chains: 2; bounding box: 78×106×104 Å

Solvent-accessible surface area (backbone atoms only — not comparable to full-atom values): 80670 Å² total; per-residue (Å²): 135,82,78,76,75,74,73,76,74,75,68,71,30,57,42,76,68,64,67,69,38,70,84,44,55,34,74,82,36,74,32,46,79,43,77,42,95,87,64,31,37,38,38,32,24,70,37,29,36,42,29,29,36,64,74,80,19,33,23,59,78,44,39,32,31,46,48,79,40,78,42,41,61,45,72,39,53,13,36,69,32,32,55,26,25,45,26,73,45,34,47,88,78,37,62,76,64,68,69,56,66,82,63,76,49,50,60,60,44,39,70,33,18,36,36,50,68,65,26,69,59,93,72,22,56,42,36,40,35,32,29,9,55,39,59,79,66,42,43,74,44,49,42,83,84,79,40,74,67,38,52,58,79,70,21,24,37,61,70,50,71,50,76,43,72,48,72,60,89,58,58,80,64,67,41,49,61,71,18,58,81,54,64,78,41,47,55,36,32,22,39,41,36,36,30,39,50,26,84,86,28,76,78,43,54,62,36,39,40,32,44,38,37,34,38,31,40,68,43,42,38,34,34,37,27,41,31,42,32,32,49,63,58,72,87,49,67,49,31,29,36,42,28,47,32,53,38,45,43,30,32,34,82,58,26,67,75,24,52,44,76,48,53,44,65,67,52,38,54,41,54,53,52,64,14,29,48,69,14,35,53,86,69,26,30,30,18,20,37,77,38,48,55,51,56,22,35,21,33,42,80,52,37,36,70,38,46,83,72,20,17,57,36,17,77,52,60,49,52,26,28,22,40,37,35,49,51,57,56,34,46,44,42,74,41,42,50,52,35,72,45,74,53,66,42,38,36,43,30,50,49,87,50,61,31,54,72,58,42,26,49,48,49,29,51,43,46,50,51,76,36,43,59,24,43,34,59,68,43,40,40,23,25,42,35,53,46,68,68,36,45,53,49,40,34,54,49,25,46,74,26,62,40,36,28,38,32,31,29,80,86,15,76,60,60,51,57,52,83,52,64,68,57,49,51,50,49,23,52,48,41,52,52,23,50,75,51,64,25,44,39,27,36,29,45,50,59,29,65,44,90,87,71,53,77,68,39,34,35,37,49,68,81,66,58,66,37,45,91,89,49,75,45,64,35,48,30,54,40,14,65,66,43,47,48,46,54,50,28,32,53,50,35,37,65,70,28,64,47,39,34,40,33,43,38,55,65,62,27,32,51,66,22,37,79,53,97,44,48,61,46,89,40,46,43,14,23,24,59,44,18,35,49,48,52,31,51,50,37,33,45,40,26,60,77,59,57,47,50,30,43,25,74,49,76,38,41,64,55,21,60,34,27,28,27,62,29,20,62,47,72,40,61,73,64,51,52,85,42,75,68,32,47,52,49,46,53,50,51,49,44,29,27,49,58,61,28,46,46,68,34,46,42,40,25,22,34,55,73,42,63,40,79,69,44,58,79,63,39,51,82,35,45,67,62,53,49,50,54,43,48,61,25,44,62,61,24,23,62,36,38,48,29,33,67,56,89,54,50,93,85,10,67,66,40,44,52,41,46,30,50,54,44,48,50,33,63,72,41,39,70,42,38,60,41,48,69,47,86,37,27,69,57,41,59,74,49,64,22,32,40,32,24,22,26,38,81,46,53,88,92,40,44,24,29,36,39,39,36,36,29,74,34,90,51,69,46,75,47,77,44,50,47,80,27,53,58,22,55,46,36,13,58,40,41,33,34,37,46,53,43,51,48,85,80,46,63,76,75,53,82,59,67,75,67,44,73,45,59,27,32,81,85,19,25,39,80,43,84,43,69,43,48,45,65,36,54,40,36,30,42,28,30,74,50,72,76,70,77,73,56,74,51,68,64,42,49,67,52,57,80,99,138,82,78,76,75,75,74,76,73,75,70,71,30,58,42,75,67,63,67,70,37,69,82,43,56,37,73,82,35,75,32,45,80,44,79,42,94,87,66,31,37,38,38,33,23,71,36,30,36,42,28,29,36,63,73,81,19,33,21,58,77,44,39,31,31,46,47,78,39,76,45,42,60,46,70,40,53,13,36,68,32,34,55,25,24,44,25,74,45,33,49,90,77,37,64,75,64,71,68,57,66,80,67,74,48,52,61,62,41,36,66,29,16,40,39,51,67,66,26,69,59,93,73,23,56,42,37,39,35,32,30,10,56,41,59,79,66,45,44,74,43,48,41,81,84,80,42,75,68,36,52,57,78,69,21,24,36,60,71,50,71,51,76,44,71,49,71,59,88,59,58,79,66,67,39,51,61,69,17,57,81,54,62,77,42,46,56,35,33,22,40,40,36,36,31,37,52,25,84,85,29,76,77,45,55,64,36,39,40,31,45,37,37,33,38,32,41,70,43,42,40,35,35,37,27,43,31,43,32,33,49,63,58,71,86,48,66,49,32,28,37,43,28,45,31,54,38,45,42,31,31,35,81,58,27,66,73,26,52,44,76,48,51,44,64,68,46,36,56,33,67,48,47,66,31,28,37,58,28,34,52,94,63,22,42,29,28,27,31,73,36,50,58,48,57,22,36,20,33,42,80,52,35,35,69,44,48,63,70,21,13,60,35,20,71,49,60,51,53,25,26,20,39,37,35,49,52,57,57,34,46,44,42,72,40,41,51,52,34,69,48,75,52,67,41,38,36,43,32,52,50,86,48,62,31,54,72,58,43,27,49,48,48,28,51,43,45,51,50,77,38,44,59,22,44,34,57,68,44,40,40,23,26,42,36,53,48,69,69,35,44,54,50,38,33,54,49,25,47,73,26,60,41,36,26,38,34,31,30,79,86,15,75,59,62,51,56,52,82,50,64,69,60,48,51,51,49,24,53,49,40,52,51,24,48,76,51,64,24,44,38,27,36,29,44,51,58,27,65,44,91,87,70,52,78,68,41,33,34,36,50,66,82,66,57,68,37,45,91,88,50,76,44,62,34,51,31,56,39,14,65,68,42,46,49,46,54,50,29,32,54,50,35,38,66,70,28,63,48,39,34,39,32,44,38,55,65,62,29,29,48,66,22,35,78,53,96,45,49,61,45,90,40,48,43,14,23,24,60,44,19,34,50,48,51,32,52,50,39,32,46,38,26,60,76,58,58,46,51,30,43,26,73,48,79,38,40,64,56,21,60,35,26,28,27,60,30,23,60,47,69,41,60,75,64,51,52,84,42,76,69,33,47,52,50,45,52,50,50,48,43,28,28,50,57,62,26,46,46,69,34,47,42,39,26,23,34,56,73,45,66,40,78,70,45,57,78,63,39,52,83,33,46,67,61,51,48,49,53,43,46,61,25,45,62,63,25,23,62,38,38,47,29,33,66,54,88,55,50,96,87,10,64,66,40,43,51,41,46,30,51,53,44,48,50,34,63,72,41,40,70,41,38,61,40,48,68,47,85,38,25,69,58,38,59,73,49,63,23,32,40,33,24,23,28,39,80,46,55,89,91,41,44,24,30,37,37,38,37,36,28,74,34,91,51,69,46,75,48,76,44,51,48,81,27,53,58,22,53,46,37,14,60,39,42,34,34,39,47,53,43,51,48,82,80,46,63,77,77,52,80,59,67,74,66,46,75,47,60,28,31,80,85,16,25,39,79,43,83,42,68,42,48,45,66,36,54,41,34,29,42,28,30,73,50,74,76,71,75,72,56,75,50,66,65,38,50,68,48,57,82,93

Secondary structure (DSSP, 8-state):
--------------PPPPTT-TTTTPPP---EEEE-TTS-EEEE-SSEEEEEE-SSS-EEEEEEE-S--TTS-EE-EEE---SEEEEEE-TTT-GGGTT------S----TT---TTT--STT--S-EEES--B---SSSS--TTTS--B--TTSBEEEEEEEEPPPPSS---TTGGG-----SSPSEEEEEEEEE--SS-GGGGG-EEEEEEEEETTSSEEEEEEEEE--S-TTS--EEEEEEEEEEEEE-TTHHHHEEEEES-------STTTT--SSSTT--SSS-S-SS-SEEE--TTS-TTTTT-TTT-TTTTS--EEEEE-SS---EEE-TT-EEE-PPEEEEE-S-S-HHHHHHHHHHHHHHH-GGGG----EEEES--SHHHHHHHHHHHHHHT--EEEEPTTSS--TT---HHHHHHHHHHHHHHHHTT-EEEEEEETTS-TT--GGGBPBPTT-----TTS----B-TTSHHHHHHHHHHHHHHHHH---EEEEE--TT----B--SS--SSSGGGHHHHHHHHHHHHHHHIIIII--EEE-SS-GGGTT---BEE-S--GGGGGS-SSHHHHHHHHHHHHHHHHHHTTTS-TTTEE-EEEGGGSPSSGGGGHHHHHHHHHHHGGGT---EEEES-SS-TT-HHHHHHHHHHHHHHHHTHHHHTSEEEEEE---SSS-EEEEEE-TT--TTS-SEEEEEEE-SSS-EEEEEEEE-GGGTPPTT-EEEEEEE--SS-TTSS--PPPEEEE--TTSEEEEEEEE-TTEEEEEEEEEPP-----THHHHHHHHT-/--------------PPPPTT-TTTTPPP---EEEE-TTS-EEEE-SSEEEEEE-SSS-EEEEEEE-S--TTS-EE-EEE---SEEEEEE-TTT-TTTTT------S----TT---TTT--STT--S-EEES--B---SSSS--TTTS--B--TTSBEEEEEEEEPPPPSS---TTGGG-----SSPSEEEEEEEEE--SS-GGGTT-EEEEEEEEETTSSEEEEEEEEE--S-TTS--EEEEEEEEEEEEE-TTHHHHEEEEES--------TTTB--SSSTTB-SSS-S-SS-SEEE--TTS-TTSSSTTTT-TTTTS--EEEEE-SS---EEE-TT-EEE-PPEEEEE-S-S-HHHHHHHHHHHHHHH-GGGG----EEEES--SHHHHHHHHHHHHHHT--EEEEPTTSS--TT---HHHHHHHHHHHHHHHHTT-EEEEEEETTS-TT--GGGBPBPTT-----TTS----B-TTSHHHHHHHHHHHHHHHHH---EEEEE--TT----B--SS--SSSGGGHHHHHHHHHHHHHHHIIIII--EEE-SS-GGGTT---BEE-S--GGGGGS-SSHHHHHHHHHHHHHHHHHHTTTS-TTTEE-EEEGGGSPSSGGGGHHHHHHHHHHHGGGT---EEEES-SS-TT-HHHHHHHHHHHHHHHHTHHHHTSEEEEEE---SSS-EEEEEE-TT--TTS-SEEEEEEE-SSS-EEEEEEEE-GGGTPPTT-EEEEEEE--SS-TTSSPPPPPEEEEPPTTSEEEEEEEE-TTEEEEEEEEE-------THHHHHHHHT-

Organism: Emiliania huxleyi (strain CCMP1516) (NCBI:txid280463)